Protein 5A21 (pdb70)

Foldseek 3Di:
DDVVVQVVQQVPDDLCPLVQVVVVAVWNWCVVVVADFDADPVGPTDRDPPDDGDTHADPPQVVLLVVLLVLLLFPWLAAAFLDPVLRVCCRVVVPPPVSSVLSCVLQLCQAPPQPWWAWAQDPVLPTDTDGDRDLPGHAAAPDPPGVFRQKHKHWDWDQDPVGDTAIWMWICGQQATAGFGPRVVPDTRPDDPPCPPVHGSHPPPPHRDGPPPRGMDGDDQDPVNDGLSNVLVLLRRLQGRLVRCLVCVLCDDVPDDWDWPDDQDPDVVVVVVVCVVVDDDDGDDDDPQHTSPPPCCNVVVVVVSVVVSVVSNCSSNDPPDPPPPPPVVDDPCNVCSVCPSSNVSVVVSVVVCVVCSVVVLVVSQVVSVVVPVPDDRCRAPVHDDGDSPPPDDPVVQVVCQVVVVVVHQDDPQPVCVVSVVDNDCVVSVVSVVCVVVDD/DDPVVQVVQQVPDDLCPLVQVVVVAVWNWCVVVVADFDADPVGPTDRDPLDDGDTHADPPQVVLLVVLLVLLLFDWLAFAFLDPVLRVCCRVVVPPPVSSVLSCVLQLCLAPPQPWWAWAQDPVLPTDTDGDRDLPGHAAAPDPPGVFRQKHKHWDWDQDPVGDTAIWMWICGQQATAGFGPRVVPDTRPDDPPCPPVHGSHPPPPHRDGPPPRGMDGDDQDPVNDGLSRLLVQLRRLLGRLVRCLVCVLCDDVPDDWDWPDDQDPDVVVVVVVCVVVDDDDGDDDDDPDTSPPPCCSVVVNVVSVVVNLVSSCSSVPDDDDPPPPPVVDDPCNVCSVCPSSNVSVVVSVVVCVVCSVVVLVVSQVVSVVVPVPDDRCRAPVHDDGDSPPPDDPVVQVVCQVVVVVVHQDDPQPVCVVSVVDNDCVVSVVSVVCVVVDD/DDPVLLCVQPCSVPVPVLQVPLCVVVQPPDVPVDPHCADPVRHHHADPVSCVLSVLCSVLVSQLVDDVRDADPVDGRCPSCVPNVVVCSALPPVGPPPD/DDPVLLCVQPCSVPVPVLQVPLCVVVQPPDVPVDPHCADPVRHHHADPVSCVLSVLCSVLVSQLVDDVRDADPVDGRCPSCVPNVVVCSALPPVGPPPD/DCPFDDQVDFFKDWDDWAPPDPDIDTDIDRQTRGAWAWDACCDVVVPPVVPDDDFPVTFTFGAQDPGQAAPHWHAGSRRTDHHAQPWDQPDDPHRTTTHDDHPDDPDDD/DCPADDPDFWWWFWDDWDPPDPDIDTHIDIFDDGDWAAAACVPVVVCVVVPYDGPLPRWTFGAVPQGCAASIWTQDVHDTGHAAARFAQPDHPHRGGTGHDHPDDPDDD/DPPVCVVVVVVVVVVVCVVDVCVVVQDPVWPAPPCVPPDPPGWHWADPVDDQDDPPDDSDQKAKTKTWGTNCRVPVVCCVVCVCVCVVVVDDDDAAPNADFDDPPDDDDWDFDDPPPRPGITMDMGMGHHGHD/DFDFLFDDACPAFVNVDHDATWHWPADFDPLPPVNDAPDDDPPDDDPLAADHPFGFTWTFGFPDHPCPVVLVVVQVVQDFAAAAAADPDPQQLLRHDTAQAAFGSHDWPDWDDDPDGTTGTGTGTDDDDDSYYDVPHPRSNGRNPGRHDNPCSVSSPPPPD

InterPro domains:
  IPR006428 Portal protein, SPP1-type [TIGR01538] (28-465)
  IPR021145 Portal protein SPP1 Gp6-like [PF05133] (46-468)

Structure (mmCIF, N/CA/C/O backbone):
data_5A21
#
_entry.id   5A21
#
_cell.length_a   1.000
_cell.length_b   1.000
_cell.length_c   1.000
_cell.angle_alpha   90.00
_cell.angle_beta   90.00
_cell.angle_gamma   90.00
#
_symmetry.space_group_name_H-M   'P 1'
#
loop_
_entity.id
_entity.type
_entity.pdbx_description
1 polymer 'PORTAL PROTEIN'
2 polymer '15 PROTEIN'
3 polymer 'HEAD COMPLETION PROTEIN GP16'
4 polymer 'TAIL-TO-HEAD JOINING PROTEIN GP17'
5 polymer 'MAJOR TAIL PROTEIN 17.1'
#
loop_
_atom_site.group_PDB
_atom_site.id
_atom_site.type_symbol
_atom_site.label_atom_id
_atom_site.label_alt_id
_atom_site.label_comp_id
_atom_site.label_asym_id
_atom_site.label_entity_id
_atom_site.label_seq_id
_atom_site.pdbx_PDB_ins_code
_atom_site.Cartn_x
_atom_site.Cartn_y
_atom_site.Cartn_z
_atom_site.occupancy
_atom_site.B_iso_or_equiv
_atom_site.auth_seq_id
_atom_site.auth_comp_id
_atom_site.auth_asym_id
_atom_site.auth_atom_id
_atom_site.pdbx_PDB_model_num
ATOM 1 N N . PRO A 1 29 ? 67.314 29.993 67.941 1.00 73.70 29 PRO A N 1
ATOM 2 C CA . PRO A 1 29 ? 67.050 29.443 66.586 1.00 73.70 29 PRO A CA 1
ATOM 3 C C . PRO A 1 29 ? 67.084 30.605 65.653 1.00 73.60 29 PRO A C 1
ATOM 4 O O . PRO A 1 29 ? 66.627 31.683 66.029 1.00 73.60 29 PRO A O 1
ATOM 8 N N . ASP A 1 30 ? 67.621 30.411 64.435 1.00 73.40 30 ASP A N 1
ATOM 9 C CA . ASP A 1 30 ? 67.687 31.500 63.510 1.00 72.90 30 ASP A CA 1
ATOM 10 C C . ASP A 1 30 ? 66.301 31.748 63.025 1.00 72.10 30 ASP A C 1
ATOM 11 O O . ASP A 1 30 ? 65.451 30.859 63.057 1.00 72.00 30 ASP A O 1
ATOM 16 N N . THR A 1 31 ? 66.037 32.987 62.574 1.00 71.00 31 THR A N 1
ATOM 17 C CA . THR A 1 31 ? 64.715 33.350 62.166 1.00 70.00 31 THR A CA 1
ATOM 18 C C . THR A 1 31 ? 64.350 32.480 61.014 1.00 69.10 31 THR A C 1
ATOM 19 O O . THR A 1 31 ? 63.233 31.971 60.938 1.00 69.00 31 THR A O 1
ATOM 23 N N . THR A 1 32 ? 65.297 32.286 60.080 1.00 67.60 32 THR A N 1
ATOM 24 C CA . THR A 1 32 ? 65.008 31.551 58.886 1.00 66.00 32 THR A CA 1
ATOM 25 C C . THR A 1 32 ? 64.613 30.169 59.283 1.00 64.60 32 THR A C 1
ATOM 26 O O . THR A 1 32 ? 63.617 29.633 58.801 1.00 64.30 32 THR A O 1
ATOM 30 N N . MET A 1 33 ? 65.387 29.557 60.196 1.00 63.20 33 MET A N 1
ATOM 31 C CA . MET A 1 33 ? 65.109 28.207 60.576 1.00 61.80 33 MET A CA 1
ATOM 32 C C . MET A 1 33 ? 63.752 28.205 61.187 1.00 60.30 33 MET A C 1
ATOM 33 O O . MET A 1 33 ? 62.943 27.312 60.939 1.00 60.80 33 MET A O 1
ATOM 38 N N . ILE A 1 34 ? 63.470 29.230 62.008 1.00 58.20 34 ILE A N 1
ATOM 39 C CA . ILE A 1 34 ? 62.225 29.287 62.707 1.00 55.80 34 ILE A CA 1
ATOM 40 C C . ILE A 1 34 ? 61.132 29.368 61.685 1.00 54.60 34 ILE A C 1
ATOM 41 O O . ILE A 1 34 ? 60.138 28.649 61.772 1.00 54.40 34 ILE A O 1
ATOM 46 N N . GLN A 1 35 ? 61.292 30.233 60.669 1.00 53.70 35 GLN A N 1
ATOM 47 C CA . GLN A 1 35 ? 60.239 30.445 59.718 1.00 53.10 35 GLN A CA 1
ATOM 48 C C . GLN A 1 35 ? 59.990 29.167 58.984 1.00 53.00 35 GLN A C 1
ATOM 49 O O . GLN A 1 35 ? 58.845 28.808 58.715 1.00 53.20 35 GLN A O 1
ATOM 55 N N . LYS A 1 36 ? 61.070 28.447 58.632 1.00 53.00 36 LYS A N 1
ATOM 56 C CA . LYS A 1 36 ? 60.963 27.344 57.723 1.00 53.00 36 LYS A CA 1
ATOM 57 C C . LYS A 1 36 ? 60.052 26.322 58.316 1.00 52.70 36 LYS A C 1
ATOM 58 O O . LYS A 1 36 ? 59.267 25.694 57.607 1.00 52.50 36 LYS A O 1
ATOM 64 N N . LEU A 1 37 ? 60.139 26.121 59.641 1.00 52.30 37 LEU A N 1
ATOM 65 C CA . LEU A 1 37 ? 59.500 24.996 60.253 1.00 51.70 37 LEU A CA 1
ATOM 66 C C . LEU A 1 37 ? 58.026 25.078 60.005 1.00 52.20 37 LEU A C 1
ATOM 67 O O . LEU A 1 37 ? 57.387 24.069 59.708 1.00 53.30 37 LEU A O 1
ATOM 72 N N . ILE A 1 38 ? 57.443 26.285 60.121 1.00 51.60 38 ILE A N 1
ATOM 73 C CA . ILE A 1 38 ? 56.016 26.424 60.077 1.00 50.90 38 ILE A CA 1
ATOM 74 C C . ILE A 1 38 ? 55.516 25.962 58.747 1.00 51.30 38 ILE A C 1
ATOM 75 O O . ILE A 1 38 ? 54.513 25.254 58.663 1.00 50.60 38 ILE A O 1
ATOM 80 N N . ASP A 1 39 ? 56.200 26.371 57.666 1.00 52.30 39 ASP A N 1
ATOM 81 C CA . ASP A 1 39 ? 55.643 26.248 56.352 1.00 53.30 39 ASP A CA 1
ATOM 82 C C . ASP A 1 39 ? 55.378 24.803 56.097 1.00 53.90 39 ASP A C 1
ATOM 83 O O . ASP A 1 39 ? 54.379 24.446 55.473 1.00 54.50 39 ASP A O 1
ATOM 88 N N . GLU A 1 40 ? 56.281 23.929 56.569 1.00 54.50 40 GLU A N 1
ATOM 89 C CA . GLU A 1 40 ? 56.180 22.540 56.240 1.00 55.30 40 GLU A CA 1
ATOM 90 C C . GLU A 1 40 ? 54.886 22.014 56.767 1.00 55.50 40 GLU A C 1
ATOM 91 O O . GLU A 1 40 ? 54.176 21.290 56.070 1.00 55.90 40 GLU A O 1
ATOM 97 N N . HIS A 1 41 ? 54.535 22.366 58.018 1.00 55.00 41 HIS A N 1
ATOM 98 C CA . HIS A 1 41 ? 53.380 21.768 58.617 1.00 54.40 41 HIS A CA 1
ATOM 99 C C . HIS A 1 41 ? 52.177 22.277 57.903 1.00 53.60 41 HIS A C 1
ATOM 100 O O . HIS A 1 41 ? 52.196 23.362 57.325 1.00 53.60 41 HIS A O 1
ATOM 107 N N . ASN A 1 42 ? 51.098 21.472 57.903 1.00 52.90 42 ASN A N 1
ATOM 108 C CA . ASN A 1 42 ? 49.945 21.829 57.137 1.00 52.40 42 ASN A CA 1
ATOM 109 C C . ASN A 1 42 ? 49.003 22.561 58.031 1.00 51.60 42 ASN A C 1
ATOM 110 O O . ASN A 1 42 ? 48.564 22.078 59.074 1.00 51.20 42 ASN A O 1
ATOM 115 N N . PRO A 1 43 ? 48.713 23.749 57.597 1.00 51.30 43 PRO A N 1
ATOM 116 C CA . PRO A 1 43 ? 47.889 24.678 58.312 1.00 51.30 43 PRO A CA 1
ATOM 117 C C . PRO A 1 43 ? 46.507 24.135 58.417 1.00 51.80 43 PRO A C 1
ATOM 118 O O . PRO A 1 43 ? 45.733 24.618 59.243 1.00 51.40 43 PRO A O 1
ATOM 122 N N . GLU A 1 44 ? 46.159 23.180 57.539 1.00 52.70 44 GLU A N 1
ATOM 123 C CA . GLU A 1 44 ? 44.780 22.957 57.233 1.00 53.40 44 GLU A CA 1
ATOM 124 C C . GLU A 1 44 ? 44.011 22.560 58.457 1.00 54.10 44 GLU A C 1
ATOM 125 O O . GLU A 1 44 ? 42.984 23.178 58.729 1.00 54.70 44 GLU A O 1
ATOM 131 N N . PRO A 1 45 ? 44.425 21.577 59.218 1.00 55.20 45 PRO A N 1
ATOM 132 C CA . PRO A 1 45 ? 43.497 20.952 60.117 1.00 55.50 45 PRO A CA 1
ATOM 133 C C . PRO A 1 45 ? 42.910 21.873 61.137 1.00 55.30 45 PRO A C 1
ATOM 134 O O . PRO A 1 45 ? 41.720 21.753 61.425 1.00 56.00 45 PRO A O 1
ATOM 138 N N . LEU A 1 46 ? 43.708 22.786 61.716 1.00 54.90 46 LEU A N 1
ATOM 139 C CA . LEU A 1 46 ? 43.140 23.705 62.656 1.00 55.00 46 LEU A CA 1
ATOM 140 C C . LEU A 1 46 ? 42.264 24.664 61.918 1.00 54.90 46 LEU A C 1
ATOM 141 O O . LEU A 1 46 ? 41.184 25.023 62.383 1.00 55.60 46 LEU A O 1
ATOM 146 N N . LEU A 1 47 ? 42.722 25.106 60.733 1.00 54.30 47 LEU A N 1
ATOM 147 C CA . LEU A 1 47 ? 42.012 26.109 59.996 1.00 53.20 47 LEU A CA 1
ATOM 148 C C . LEU A 1 47 ? 40.677 25.552 59.629 1.00 53.20 47 LEU A C 1
ATOM 149 O O . LEU A 1 47 ? 39.660 26.238 59.712 1.00 53.70 47 LEU A O 1
ATOM 154 N N . LYS A 1 48 ? 40.654 24.276 59.206 1.00 53.00 48 LYS A N 1
ATOM 155 C CA . LYS A 1 48 ? 39.459 23.709 58.662 1.00 53.40 48 LYS A CA 1
ATOM 156 C C . LYS A 1 48 ? 38.414 23.761 59.721 1.00 52.60 48 LYS A C 1
ATOM 157 O O . LYS A 1 48 ? 37.264 24.102 59.452 1.00 53.10 48 LYS A O 1
ATOM 163 N N . GLY A 1 49 ? 38.789 23.426 60.968 1.00 51.20 49 GLY A N 1
ATOM 164 C CA . GLY A 1 49 ? 37.809 23.394 62.010 1.00 49.70 49 GLY A CA 1
ATOM 165 C C . GLY A 1 49 ? 37.259 24.773 62.164 1.00 49.20 49 GLY A C 1
ATOM 166 O O . GLY A 1 49 ? 36.053 24.956 62.317 1.00 49.20 49 GLY A O 1
ATOM 167 N N . VAL A 1 50 ? 38.144 25.787 62.138 1.00 49.20 50 VAL A N 1
ATOM 168 C CA . VAL A 1 50 ? 37.701 27.127 62.376 1.00 49.10 50 VAL A CA 1
ATOM 169 C C . VAL A 1 50 ? 36.730 27.486 61.301 1.00 48.80 50 VAL A C 1
ATOM 170 O O . VAL A 1 50 ? 35.647 28.001 61.573 1.00 48.80 50 VAL A O 1
ATOM 174 N N . ARG A 1 51 ? 37.099 27.206 60.039 1.00 48.00 51 ARG A N 1
ATOM 175 C CA . ARG A 1 51 ? 36.263 27.580 58.939 1.00 46.70 51 ARG A CA 1
ATOM 176 C C . ARG A 1 51 ? 34.979 26.837 59.083 1.00 46.60 51 ARG A C 1
ATOM 177 O O . ARG A 1 51 ? 33.899 27.395 58.894 1.00 46.80 51 ARG A O 1
ATOM 185 N N . TYR A 1 52 ? 35.077 25.544 59.441 1.00 46.30 52 TYR A N 1
ATOM 186 C CA . TYR A 1 52 ? 33.929 24.693 59.524 1.00 46.00 52 TYR A CA 1
ATOM 187 C C . TYR A 1 52 ? 33.028 25.256 60.569 1.00 46.60 52 TYR A C 1
ATOM 188 O O . TYR A 1 52 ? 31.814 25.322 60.385 1.00 47.70 52 TYR A O 1
ATOM 197 N N . TYR A 1 53 ? 33.606 25.683 61.704 1.00 46.20 53 TYR A N 1
ATOM 198 C CA . TYR A 1 53 ? 32.779 26.150 62.773 1.00 46.40 53 TYR A CA 1
ATOM 199 C C . TYR A 1 53 ? 32.012 27.320 62.259 1.00 47.60 53 TYR A C 1
ATOM 200 O O . TYR A 1 53 ? 30.799 27.405 62.444 1.00 47.70 53 TYR A O 1
ATOM 209 N N . MET A 1 54 ? 32.701 28.256 61.582 1.00 49.00 54 MET A N 1
ATOM 210 C CA . MET A 1 54 ? 32.006 29.421 61.130 1.00 50.20 54 MET A CA 1
ATOM 211 C C . MET A 1 54 ? 30.950 28.959 60.184 1.00 50.10 54 MET A C 1
ATOM 212 O O . MET A 1 54 ? 29.791 29.358 60.288 1.00 49.80 54 MET A O 1
ATOM 217 N N . CYS A 1 55 ? 31.325 28.071 59.245 1.00 50.40 55 CYS A N 1
ATOM 218 C CA . CYS A 1 55 ? 30.342 27.519 58.365 1.00 51.70 55 CYS A CA 1
ATOM 219 C C . CYS A 1 55 ? 30.854 26.198 57.902 1.00 52.00 55 CYS A C 1
ATOM 220 O O . CYS A 1 55 ? 32.056 25.937 57.932 1.00 52.20 55 CYS A O 1
ATOM 223 N N . GLU A 1 56 ? 29.941 25.324 57.446 1.00 51.80 56 GLU A N 1
ATOM 224 C CA . GLU A 1 56 ? 30.369 24.105 56.835 1.00 51.40 56 GLU A CA 1
ATOM 225 C C . GLU A 1 56 ? 30.887 24.486 55.492 1.00 50.70 56 GLU A C 1
ATOM 226 O O . GLU A 1 56 ? 30.560 25.554 54.977 1.00 49.40 56 GLU A O 1
ATOM 232 N N . ASN A 1 57 ? 31.744 23.645 54.890 1.00 51.10 57 ASN A N 1
ATOM 233 C CA . ASN A 1 57 ? 32.227 24.041 53.605 1.00 52.10 57 ASN A CA 1
ATOM 234 C C . ASN A 1 57 ? 31.275 23.512 52.588 1.00 52.40 57 ASN A C 1
ATOM 235 O O . ASN A 1 57 ? 31.243 22.316 52.303 1.00 53.10 57 ASN A O 1
ATOM 240 N N . ASP A 1 58 ? 30.471 24.421 52.008 1.00 52.20 58 ASP A N 1
ATOM 241 C CA . ASP A 1 58 ? 29.650 24.090 50.885 1.00 52.40 58 ASP A CA 1
ATOM 242 C C . ASP A 1 58 ? 30.589 23.824 49.760 1.00 52.90 58 ASP A C 1
ATOM 243 O O . ASP A 1 58 ? 30.313 23.010 48.881 1.00 53.10 58 ASP A O 1
ATOM 248 N N . ILE A 1 59 ? 31.741 24.520 49.790 1.00 53.20 59 ILE A N 1
ATOM 249 C CA . ILE A 1 59 ? 32.709 24.571 48.733 1.00 53.10 59 ILE A CA 1
ATOM 250 C C . ILE A 1 59 ? 33.169 23.180 48.459 1.00 53.50 59 ILE A C 1
ATOM 251 O O . ILE A 1 59 ? 33.494 22.838 47.323 1.00 53.90 59 ILE A O 1
ATOM 256 N N . GLU A 1 60 ? 33.236 22.343 49.508 1.00 53.40 60 GLU A N 1
ATOM 257 C CA . GLU A 1 60 ? 33.763 21.022 49.355 1.00 53.90 60 GLU A CA 1
ATOM 258 C C . GLU A 1 60 ? 32.959 20.333 48.298 1.00 53.50 60 GLU A C 1
ATOM 259 O O . GLU A 1 60 ? 33.505 19.575 47.497 1.00 53.30 60 GLU A O 1
ATOM 265 N N . LYS A 1 61 ? 31.637 20.583 48.254 1.00 53.40 61 LYS A N 1
ATOM 266 C CA . LYS A 1 61 ? 30.843 19.919 47.262 1.00 53.90 61 LYS A CA 1
ATOM 267 C C . LYS A 1 61 ? 31.381 20.296 45.913 1.00 53.60 61 LYS A C 1
ATOM 268 O O . LYS A 1 61 ? 31.646 19.420 45.092 1.00 53.80 61 LYS A O 1
ATOM 274 N N . LYS A 1 62 ? 31.648 21.598 45.665 1.00 53.10 62 LYS A N 1
ATOM 275 C CA . LYS A 1 62 ? 30.910 22.689 46.229 1.00 52.60 62 LYS A CA 1
ATOM 276 C C . LYS A 1 62 ? 29.545 22.674 45.630 1.00 53.10 62 LYS A C 1
ATOM 277 O O . LYS A 1 62 ? 28.543 22.803 46.331 1.00 53.10 62 LYS A O 1
ATOM 283 N N . ARG A 1 63 ? 29.482 22.517 44.296 1.00 140.10 63 ARG A N 1
ATOM 284 C CA . ARG A 1 63 ? 28.232 22.667 43.617 1.00 140.10 63 ARG A CA 1
ATOM 285 C C . ARG A 1 63 ? 28.228 21.707 42.478 1.00 140.10 63 ARG A C 1
ATOM 286 O O . ARG A 1 63 ? 29.220 21.030 42.214 1.00 140.10 63 ARG A O 1
ATOM 294 N N . ARG A 1 64 ? 27.084 21.622 41.776 1.00 140.10 64 ARG A N 1
ATOM 295 C CA . ARG A 1 64 ? 27.005 20.781 40.622 1.00 140.10 64 ARG A CA 1
ATOM 296 C C . ARG A 1 64 ? 27.873 21.404 39.583 1.00 140.10 64 ARG A C 1
ATOM 297 O O . ARG A 1 64 ? 28.041 22.622 39.548 1.00 140.10 64 ARG A O 1
ATOM 305 N N . THR A 1 65 ? 28.480 20.568 38.721 1.00 140.10 65 THR A N 1
ATOM 306 C CA . THR A 1 65 ? 29.412 21.093 37.771 1.00 140.10 65 THR A CA 1
ATOM 307 C C . THR A 1 65 ? 29.022 20.596 36.422 1.00 140.10 65 THR A C 1
ATOM 308 O O . THR A 1 65 ? 28.117 19.776 36.278 1.00 140.10 65 THR A O 1
ATOM 312 N N . TYR A 1 66 ? 29.709 21.115 35.388 1.00 140.10 66 TYR A N 1
ATOM 313 C CA . TYR A 1 66 ? 29.460 20.707 34.040 1.00 140.10 66 TYR A CA 1
ATOM 314 C C . TYR A 1 66 ? 30.772 20.264 33.490 1.00 140.10 66 TYR A C 1
ATOM 315 O O . TYR A 1 66 ? 31.825 20.584 34.040 1.00 140.10 66 TYR A O 1
ATOM 324 N N . TYR A 1 67 ? 30.744 19.482 32.396 1.00 140.10 67 TYR A N 1
ATOM 325 C CA . TYR A 1 67 ? 31.977 18.966 31.888 1.00 140.10 67 TYR A CA 1
ATOM 326 C C . TYR A 1 67 ? 32.269 19.686 30.617 1.00 140.10 67 TYR A C 1
ATOM 327 O O . TYR A 1 67 ? 31.434 19.760 29.717 1.00 140.10 67 TYR A O 1
ATOM 336 N N . ASP A 1 68 ? 33.483 20.259 30.534 1.00 140.10 68 ASP A N 1
ATOM 337 C CA . ASP A 1 68 ? 33.888 20.994 29.376 1.00 140.10 68 ASP A CA 1
ATOM 338 C C . ASP A 1 68 ? 34.402 20.003 28.387 1.00 140.10 68 ASP A C 1
ATOM 339 O O . ASP A 1 68 ? 34.400 18.799 28.638 1.00 140.10 68 ASP A O 1
ATOM 344 N N . ALA A 1 69 ? 34.852 20.496 27.219 1.00 140.10 69 ALA A N 1
ATOM 345 C CA . ALA A 1 69 ? 35.423 19.627 26.237 1.00 140.10 69 ALA A CA 1
ATOM 346 C C . ALA A 1 69 ? 36.612 19.003 26.882 1.00 140.10 69 ALA A C 1
ATOM 347 O O . ALA A 1 69 ? 36.860 17.807 26.737 1.00 140.10 69 ALA A O 1
ATOM 349 N N . ALA A 1 70 ? 37.366 19.812 27.647 1.00 140.10 70 ALA A N 1
ATOM 350 C CA . ALA A 1 70 ? 38.478 19.287 28.376 1.00 140.10 70 ALA A CA 1
ATOM 351 C C . ALA A 1 70 ? 37.914 18.271 29.308 1.00 140.10 70 ALA A C 1
ATOM 352 O O . ALA A 1 70 ? 38.480 17.194 29.491 1.00 140.10 70 ALA A O 1
ATOM 354 N N . GLY A 1 71 ? 36.750 18.586 29.903 1.00 140.10 71 GLY A N 1
ATOM 355 C CA . GLY A 1 71 ? 36.102 17.640 30.757 1.00 140.10 71 GLY A CA 1
ATOM 356 C C . GLY A 1 71 ? 36.567 17.891 32.150 1.00 140.10 71 GLY A C 1
ATOM 357 O O . GLY A 1 71 ? 36.173 17.188 33.080 1.00 140.10 71 GLY A O 1
ATOM 358 N N . GLN A 1 72 ? 37.416 18.917 32.336 1.00 140.10 72 GLN A N 1
ATOM 359 C CA . GLN A 1 72 ? 37.801 19.252 33.671 1.00 140.10 72 GLN A CA 1
ATOM 360 C C . GLN A 1 72 ? 36.590 19.826 34.322 1.00 140.10 72 GLN A C 1
ATOM 361 O O . GLN A 1 72 ? 35.809 20.533 33.688 1.00 140.10 72 GLN A O 1
ATOM 367 N N . GLN A 1 73 ? 36.386 19.504 35.612 1.00 140.10 73 GLN A N 1
ATOM 368 C CA . GLN A 1 73 ? 35.192 19.946 36.263 1.00 140.10 73 GLN A CA 1
ATOM 369 C C . GLN A 1 73 ? 35.346 21.401 36.547 1.00 140.10 73 GLN A C 1
ATOM 370 O O . GLN A 1 73 ? 36.379 21.843 37.046 1.00 140.10 73 GLN A O 1
ATOM 376 N N . LEU A 1 74 ? 34.304 22.189 36.223 1.00 140.10 74 LEU A N 1
ATOM 377 C CA . LEU A 1 74 ? 34.322 23.579 36.563 1.00 140.10 74 LEU A CA 1
ATOM 378 C C . LEU A 1 74 ? 33.082 23.835 37.352 1.00 140.10 74 LEU A C 1
ATOM 379 O O . LEU A 1 74 ? 32.020 23.297 37.046 1.00 140.10 74 LEU A O 1
ATOM 384 N N . VAL A 1 75 ? 33.189 24.662 38.407 1.00 140.10 75 VAL A N 1
ATOM 385 C CA . VAL A 1 75 ? 32.018 24.976 39.168 1.00 140.10 75 VAL A CA 1
ATOM 386 C C . VAL A 1 75 ? 31.248 25.977 38.377 1.00 140.10 75 VAL A C 1
ATOM 387 O O . VAL A 1 75 ? 31.823 26.901 37.805 1.00 140.10 75 VAL A O 1
ATOM 391 N N . ASP A 1 76 ? 29.914 25.813 38.310 1.00 140.10 76 ASP A N 1
ATOM 392 C CA . ASP A 1 76 ? 29.151 26.786 37.592 1.00 140.10 76 ASP A CA 1
ATOM 393 C C . ASP A 1 76 ? 29.005 27.985 38.466 1.00 140.10 76 ASP A C 1
ATOM 394 O O . ASP A 1 76 ? 29.029 27.887 39.692 1.00 140.10 76 ASP A O 1
ATOM 399 N N . ASP A 1 77 ? 28.865 29.165 37.837 1.00 140.10 77 ASP A N 1
ATOM 400 C CA . ASP A 1 77 ? 28.653 30.377 38.568 1.00 140.10 77 ASP A CA 1
ATOM 401 C C . ASP A 1 77 ? 27.312 30.281 39.216 1.00 140.10 77 ASP A C 1
ATOM 402 O O . ASP A 1 77 ? 27.117 30.734 40.342 1.00 140.10 77 ASP A O 1
ATOM 407 N N . THR A 1 78 ? 26.344 29.691 38.493 1.00 140.10 78 THR A N 1
ATOM 408 C CA . THR A 1 78 ? 24.968 29.790 38.872 1.00 140.10 78 THR A CA 1
ATOM 409 C C . THR A 1 78 ? 24.797 29.195 40.230 1.00 140.10 78 THR A C 1
ATOM 410 O O . THR A 1 78 ? 24.141 29.781 41.089 1.00 140.10 78 THR A O 1
ATOM 414 N N . LYS A 1 79 ? 25.386 28.009 40.469 1.00 140.10 79 LYS A N 1
ATOM 415 C CA . LYS A 1 79 ? 25.111 27.356 41.713 1.00 140.10 79 LYS A CA 1
ATOM 416 C C . LYS A 1 79 ? 25.628 28.227 42.805 1.00 140.10 79 LYS A C 1
ATOM 417 O O . LYS A 1 79 ? 26.716 28.793 42.708 1.00 140.10 79 LYS A O 1
ATOM 423 N N . THR A 1 80 ? 24.828 28.371 43.879 1.00 140.10 80 THR A N 1
ATOM 424 C CA . THR A 1 80 ? 25.231 29.180 44.988 1.00 140.10 80 THR A CA 1
ATOM 425 C C . THR A 1 80 ? 25.937 28.287 45.954 1.00 140.10 80 THR A C 1
ATOM 426 O O . THR A 1 80 ? 25.824 27.064 45.883 1.00 140.10 80 THR A O 1
ATOM 430 N N . ASN A 1 81 ? 26.700 28.890 46.884 1.00 140.10 81 ASN A N 1
ATOM 431 C CA . ASN A 1 81 ? 27.375 28.121 47.885 1.00 140.10 81 ASN A CA 1
ATOM 432 C C . ASN A 1 81 ? 26.618 28.332 49.155 1.00 140.10 81 ASN A C 1
ATOM 433 O O . ASN A 1 81 ? 26.510 29.458 49.638 1.00 140.10 81 ASN A O 1
ATOM 438 N N . ASN A 1 82 ? 26.057 27.252 49.731 1.00 140.10 82 ASN A N 1
ATOM 439 C CA . ASN A 1 82 ? 25.335 27.425 50.956 1.00 140.10 82 ASN A CA 1
ATOM 440 C C . ASN A 1 82 ? 25.855 26.437 51.942 1.00 140.10 82 ASN A C 1
ATOM 441 O O . ASN A 1 82 ? 26.140 25.290 51.601 1.00 140.10 82 ASN A O 1
ATOM 446 N N . ARG A 1 83 ? 25.992 26.872 53.209 1.00 140.10 83 ARG A N 1
ATOM 447 C CA . ARG A 1 83 ? 26.372 25.964 54.246 1.00 140.10 83 ARG A CA 1
ATOM 448 C C . ARG A 1 83 ? 25.737 26.439 55.510 1.00 140.10 83 ARG A C 1
ATOM 449 O O . ARG A 1 83 ? 25.518 27.635 55.698 1.00 140.10 83 ARG A O 1
ATOM 457 N N . THR A 1 84 ? 25.428 25.495 56.417 1.00 140.10 84 THR A N 1
ATOM 458 C CA . THR A 1 84 ? 24.996 25.848 57.736 1.00 140.10 84 THR A CA 1
ATOM 459 C C . THR A 1 84 ? 25.679 24.896 58.661 1.00 140.10 84 THR A C 1
ATOM 460 O O . THR A 1 84 ? 26.126 23.831 58.237 1.00 140.10 84 THR A O 1
ATOM 464 N N . SER A 1 85 ? 25.792 25.251 59.956 1.00 140.10 85 SER A N 1
ATOM 465 C CA . SER A 1 85 ? 26.328 24.301 60.884 1.00 140.10 85 SER A CA 1
ATOM 466 C C . SER A 1 85 ? 25.875 24.675 62.258 1.00 140.10 85 SER A C 1
ATOM 467 O O . SER A 1 85 ? 25.439 25.799 62.502 1.00 140.10 85 SER A O 1
ATOM 470 N N . HIS A 1 86 ? 25.979 23.715 63.198 1.00 140.10 86 HIS A N 1
ATOM 471 C CA . HIS A 1 86 ? 25.813 24.000 64.595 1.00 140.10 86 HIS A CA 1
ATOM 472 C C . HIS A 1 86 ? 27.135 23.677 65.209 1.00 140.10 86 HIS A C 1
ATOM 473 O O . HIS A 1 86 ? 27.826 22.783 64.723 1.00 140.10 86 HIS A O 1
ATOM 480 N N . ALA A 1 87 ? 27.577 24.405 66.259 1.00 48.70 87 ALA A N 1
ATOM 481 C CA . ALA A 1 87 ? 26.850 25.325 67.089 1.00 47.60 87 ALA A CA 1
ATOM 482 C C . ALA A 1 87 ? 25.922 24.556 67.970 1.00 47.50 87 ALA A C 1
ATOM 483 O O . ALA A 1 87 ? 25.225 25.134 68.802 1.00 47.70 87 ALA A O 1
ATOM 485 N N . TRP A 1 88 ? 25.935 23.216 67.853 1.00 46.70 88 TRP A N 1
ATOM 486 C CA . TRP A 1 88 ? 25.360 22.381 68.867 1.00 46.20 88 TRP A CA 1
ATOM 487 C C . TRP A 1 88 ? 26.245 22.463 70.066 1.00 48.00 88 TRP A C 1
ATOM 488 O O . TRP A 1 88 ? 25.786 22.431 71.207 1.00 48.30 88 TRP A O 1
ATOM 499 N N . HIS A 1 89 ? 27.564 22.539 69.809 1.00 49.10 89 HIS A N 1
ATOM 500 C CA . HIS A 1 89 ? 28.584 22.163 70.743 1.00 49.40 89 HIS A CA 1
ATOM 501 C C . HIS A 1 89 ? 28.415 22.960 71.991 1.00 49.70 89 HIS A C 1
ATOM 502 O O . HIS A 1 89 ? 28.490 22.418 73.092 1.00 49.90 89 HIS A O 1
ATOM 509 N N . LYS A 1 90 ? 28.184 24.276 71.851 1.00 50.20 90 LYS A N 1
ATOM 510 C CA . LYS A 1 90 ? 28.351 25.165 72.962 1.00 50.40 90 LYS A CA 1
ATOM 511 C C . LYS A 1 90 ? 27.438 24.756 74.073 1.00 50.90 90 LYS A C 1
ATOM 512 O O . LYS A 1 90 ? 27.845 24.729 75.233 1.00 50.90 90 LYS A O 1
ATOM 518 N N . LEU A 1 91 ? 26.171 24.431 73.756 1.00 51.30 91 LEU A N 1
ATOM 519 C CA . LEU A 1 91 ? 25.218 24.249 74.811 1.00 52.10 91 LEU A CA 1
ATOM 520 C C . LEU A 1 91 ? 25.668 23.116 75.673 1.00 51.70 91 LEU A C 1
ATOM 521 O O . LEU A 1 91 ? 25.693 23.227 76.898 1.00 52.30 91 LEU A O 1
ATOM 526 N N . PHE A 1 92 ? 26.038 21.986 75.047 1.00 50.50 92 PHE A N 1
ATOM 527 C CA . PHE A 1 92 ? 26.346 20.807 75.800 1.00 49.20 92 PHE A CA 1
ATOM 528 C C . PHE A 1 92 ? 27.568 21.061 76.620 1.00 49.30 92 PHE A C 1
ATOM 529 O O . PHE A 1 92 ? 27.630 20.685 77.790 1.00 49.80 92 PHE A O 1
ATOM 537 N N . VAL A 1 93 ? 28.585 21.701 76.017 1.00 49.10 93 VAL A N 1
ATOM 538 C CA . VAL A 1 93 ? 29.868 21.781 76.650 1.00 48.80 93 VAL A CA 1
ATOM 539 C C . VAL A 1 93 ? 29.715 22.491 77.950 1.00 48.70 93 VAL A C 1
ATOM 540 O O . VAL A 1 93 ? 30.244 22.055 78.972 1.00 48.30 93 VAL A O 1
ATOM 544 N N . ASP A 1 94 ? 28.981 23.617 77.942 1.00 48.80 94 ASP A N 1
ATOM 545 C CA . ASP A 1 94 ? 28.943 24.457 79.099 1.00 49.30 94 ASP A CA 1
ATOM 546 C C . ASP A 1 94 ? 28.384 23.645 80.217 1.00 49.80 94 ASP A C 1
ATOM 547 O O . ASP A 1 94 ? 28.871 23.700 81.345 1.00 49.80 94 ASP A O 1
ATOM 552 N N . GLN A 1 95 ? 27.344 22.849 79.919 1.00 49.60 95 GLN A N 1
ATOM 553 C CA . GLN A 1 95 ? 26.732 22.054 80.938 1.00 49.50 95 GLN A CA 1
ATOM 554 C C . GLN A 1 95 ? 27.758 21.089 81.433 1.00 49.20 95 GLN A C 1
ATOM 555 O O . GLN A 1 95 ? 27.862 20.835 82.632 1.00 49.00 95 GLN A O 1
ATOM 561 N N . LYS A 1 96 ? 28.553 20.523 80.509 1.00 49.10 96 LYS A N 1
ATOM 562 C CA . LYS A 1 96 ? 29.480 19.503 80.894 1.00 49.20 96 LYS A CA 1
ATOM 563 C C . LYS A 1 96 ? 30.416 20.089 81.894 1.00 49.00 96 LYS A C 1
ATOM 564 O O . LYS A 1 96 ? 30.683 19.492 82.935 1.00 49.30 96 LYS A O 1
ATOM 570 N N . THR A 1 97 ? 30.941 21.290 81.597 1.00 48.60 97 THR A N 1
ATOM 571 C CA . THR A 1 97 ? 31.988 21.832 82.406 1.00 48.50 97 THR A CA 1
ATOM 572 C C . THR A 1 97 ? 31.458 22.027 83.786 1.00 49.00 97 THR A C 1
ATOM 573 O O . THR A 1 97 ? 32.107 21.672 84.768 1.00 49.60 97 THR A O 1
ATOM 577 N N . GLN A 1 98 ? 30.248 22.605 83.892 1.00 48.90 98 GLN A N 1
ATOM 578 C CA . GLN A 1 98 ? 29.738 22.977 85.176 1.00 48.50 98 GLN A CA 1
ATOM 579 C C . GLN A 1 98 ? 29.572 21.737 85.989 1.00 47.70 98 GLN A C 1
ATOM 580 O O . GLN A 1 98 ? 29.951 21.695 87.159 1.00 48.60 98 GLN A O 1
ATOM 586 N N . TYR A 1 99 ? 29.000 20.683 85.381 1.00 46.70 99 TYR A N 1
ATOM 587 C CA . TYR A 1 99 ? 28.701 19.499 86.127 1.00 46.40 99 TYR A CA 1
ATOM 588 C C . TYR A 1 99 ? 29.991 18.915 86.594 1.00 47.10 99 TYR A C 1
ATOM 589 O O . TYR A 1 99 ? 30.125 18.508 87.747 1.00 47.20 99 TYR A O 1
ATOM 598 N N . LEU A 1 100 ? 30.982 18.861 85.688 1.00 46.90 100 LEU A N 1
ATOM 599 C CA . LEU A 1 100 ? 32.196 18.155 85.961 1.00 46.80 100 LEU A CA 1
ATOM 600 C C . LEU A 1 100 ? 32.863 18.802 87.128 1.00 47.70 100 LEU A C 1
ATOM 601 O O . LEU A 1 100 ? 33.370 18.122 88.018 1.00 49.00 100 LEU A O 1
ATOM 606 N N . VAL A 1 101 ? 32.892 20.147 87.141 1.00 47.90 101 VAL A N 1
ATOM 607 C CA . VAL A 1 101 ? 33.743 20.831 88.066 1.00 47.80 101 VAL A CA 1
ATOM 608 C C . VAL A 1 101 ? 33.337 20.459 89.456 1.00 49.50 101 VAL A C 1
ATOM 609 O O . VAL A 1 101 ? 34.179 20.087 90.272 1.00 50.30 101 VAL A O 1
ATOM 613 N N . GLY A 1 102 ? 32.029 20.528 89.764 1.00 50.60 102 GLY A N 1
ATOM 614 C CA . GLY A 1 102 ? 31.592 20.145 91.072 1.00 52.20 102 GLY A CA 1
ATOM 615 C C . GLY A 1 102 ? 32.206 21.115 92.023 1.00 53.50 102 GLY A C 1
ATOM 616 O O . GLY A 1 102 ? 32.759 22.135 91.615 1.00 54.80 102 GLY A O 1
ATOM 617 N N . GLU A 1 103 ? 32.144 20.804 93.331 1.00 53.20 103 GLU A N 1
ATOM 618 C CA . GLU A 1 103 ? 32.891 21.577 94.276 1.00 52.80 103 GLU A CA 1
ATOM 619 C C . GLU A 1 103 ? 33.716 20.614 95.060 1.00 51.70 103 GLU A C 1
ATOM 620 O O . GLU A 1 103 ? 33.230 19.575 95.504 1.00 51.30 103 GLU A O 1
ATOM 626 N N . PRO A 1 104 ? 34.965 20.935 95.234 1.00 50.90 104 PRO A N 1
ATOM 627 C CA . PRO A 1 104 ? 35.890 20.057 95.884 1.00 49.80 104 PRO A CA 1
ATOM 628 C C . PRO A 1 104 ? 35.455 19.911 97.302 1.00 49.00 104 PRO A C 1
ATOM 629 O O . PRO A 1 104 ? 34.972 20.887 97.874 1.00 49.30 104 PRO A O 1
ATOM 633 N N . VAL A 1 105 ? 35.608 18.712 97.893 1.00 47.90 105 VAL A N 1
ATOM 634 C CA . VAL A 1 105 ? 35.236 18.578 99.267 1.00 47.60 105 VAL A CA 1
ATOM 635 C C . VAL A 1 105 ? 36.129 19.475 100.059 1.00 47.70 105 VAL A C 1
ATOM 636 O O . VAL A 1 105 ? 35.662 20.294 100.849 1.00 0.00 105 VAL A O 1
ATOM 640 N N . THR A 1 106 ? 37.453 19.356 99.841 1.00 47.80 106 THR A N 1
ATOM 641 C CA . THR A 1 106 ? 38.382 20.221 100.502 1.00 0.00 106 THR A CA 1
ATOM 642 C C . THR A 1 106 ? 39.537 20.391 99.573 1.00 48.20 106 THR A C 1
ATOM 643 O O . THR A 1 106 ? 39.718 19.603 98.647 1.00 48.60 106 THR A O 1
ATOM 647 N N . PHE A 1 107 ? 40.357 21.435 99.797 1.00 48.00 107 PHE A N 1
ATOM 648 C CA . PHE A 1 107 ? 41.555 21.564 99.025 1.00 47.70 107 PHE A CA 1
ATOM 649 C C . PHE A 1 107 ? 42.682 21.679 99.997 1.00 47.70 107 PHE A C 1
ATOM 650 O O . PHE A 1 107 ? 42.521 22.235 101.082 1.00 0.00 107 PHE A O 1
ATOM 658 N N . THR A 1 108 ? 43.858 21.129 99.641 1.00 48.00 108 THR A N 1
ATOM 659 C CA . THR A 1 108 ? 44.965 21.191 100.546 1.00 0.00 108 THR A CA 1
ATOM 660 C C . THR A 1 108 ? 46.177 21.573 99.763 1.00 47.70 108 THR A C 1
ATOM 661 O O . THR A 1 108 ? 46.209 21.446 98.539 1.00 47.60 108 THR A O 1
ATOM 665 N N . SER A 1 109 ? 47.217 22.060 100.467 1.00 0.00 109 SER A N 1
ATOM 666 C CA . SER A 1 109 ? 48.459 22.344 99.815 1.00 46.50 109 SER A CA 1
ATOM 667 C C . SER A 1 109 ? 49.538 21.664 100.586 1.00 0.00 109 SER A C 1
ATOM 668 O O . SER A 1 109 ? 49.433 21.463 101.795 1.00 0.00 109 SER A O 1
ATOM 671 N N . ASP A 1 110 ? 50.617 21.292 99.874 1.00 46.20 110 ASP A N 1
ATOM 672 C CA . ASP A 1 110 ? 51.783 20.727 100.481 1.00 0.00 110 ASP A CA 1
ATOM 673 C C . ASP A 1 110 ? 52.313 21.764 101.407 1.00 0.00 110 ASP A C 1
ATOM 674 O O . ASP A 1 110 ? 52.541 21.509 102.589 1.00 0.00 110 ASP A O 1
ATOM 679 N N . ASN A 1 111 ? 52.492 22.989 100.887 1.00 0.00 111 ASN A N 1
ATOM 680 C CA . ASN A 1 111 ? 53.060 24.021 101.695 1.00 0.00 111 ASN A CA 1
ATOM 681 C C . ASN A 1 111 ? 52.004 24.485 102.634 1.00 0.00 111 ASN A C 1
ATOM 682 O O . ASN A 1 111 ? 50.820 24.499 102.304 1.00 0.00 111 ASN A O 1
ATOM 687 N N . LYS A 1 112 ? 52.420 24.861 103.856 1.00 0.00 112 LYS A N 1
ATOM 688 C CA . LYS A 1 112 ? 51.483 25.356 104.814 1.00 0.00 112 LYS A CA 1
ATOM 689 C C . LYS A 1 112 ? 50.919 26.624 104.267 1.00 0.00 112 LYS A C 1
ATOM 690 O O . LYS A 1 112 ? 49.711 26.849 104.307 1.00 0.00 112 LYS A O 1
ATOM 696 N N . THR A 1 113 ? 51.799 27.491 103.732 1.00 0.00 113 THR A N 1
ATOM 697 C CA . THR A 1 113 ? 51.367 28.785 103.298 1.00 0.00 113 THR A CA 1
ATOM 698 C C . THR A 1 113 ? 50.377 28.598 102.198 1.00 0.00 113 THR A C 1
ATOM 699 O O . THR A 1 113 ? 49.299 29.190 102.211 1.00 0.00 113 THR A O 1
ATOM 703 N N . LEU A 1 114 ? 50.722 27.748 101.216 1.00 0.00 114 LEU A N 1
ATOM 704 C CA . LEU A 1 114 ? 49.846 27.536 100.105 1.00 42.40 114 LEU A CA 1
ATOM 705 C C . LEU A 1 114 ? 48.607 26.907 100.642 1.00 0.00 114 LEU A C 1
ATOM 706 O O . LEU A 1 114 ? 47.497 27.223 100.218 1.00 42.90 114 LEU A O 1
ATOM 711 N N . LEU A 1 115 ? 48.779 25.990 101.608 1.00 0.00 115 LEU A N 1
ATOM 712 C CA . LEU A 1 115 ? 47.674 25.241 102.121 1.00 0.00 115 LEU A CA 1
ATOM 713 C C . LEU A 1 115 ? 46.724 26.212 102.729 1.00 0.00 115 LEU A C 1
ATOM 714 O O . LEU A 1 115 ? 45.511 26.087 102.568 1.00 0.00 115 LEU A O 1
ATOM 719 N N . GLU A 1 116 ? 47.250 27.217 103.448 1.00 0.00 116 GLU A N 1
ATOM 720 C CA . GLU A 1 116 ? 46.376 28.121 104.128 1.00 0.00 116 GLU A CA 1
ATOM 721 C C . GLU A 1 116 ? 45.530 28.796 103.099 1.00 0.00 116 GLU A C 1
ATOM 722 O O . GLU A 1 116 ? 44.314 28.900 103.254 1.00 0.00 116 GLU A O 1
ATOM 728 N N . TYR A 1 117 ? 46.156 29.262 102.003 1.00 0.00 117 TYR A N 1
ATOM 729 C CA . TYR A 1 117 ? 45.414 29.950 100.988 1.00 0.00 117 TYR A CA 1
ATOM 730 C C . TYR A 1 117 ? 44.440 28.979 100.408 1.00 0.00 117 TYR A C 1
ATOM 731 O O . TYR A 1 117 ? 43.265 29.290 100.218 1.00 46.10 117 TYR A O 1
ATOM 740 N N . VAL A 1 118 ? 44.927 27.763 100.108 1.00 46.90 118 VAL A N 1
ATOM 741 C CA . VAL A 1 118 ? 44.158 26.793 99.391 1.00 47.90 118 VAL A CA 1
ATOM 742 C C . VAL A 1 118 ? 42.977 26.390 100.207 1.00 48.40 118 VAL A C 1
ATOM 743 O O . VAL A 1 118 ? 41.915 26.099 99.659 1.00 49.00 118 VAL A O 1
ATOM 747 N N . ASN A 1 119 ? 43.116 26.316 101.539 1.00 0.00 119 ASN A N 1
ATOM 748 C CA . ASN A 1 119 ? 41.981 25.916 102.315 1.00 0.00 119 ASN A CA 1
ATOM 749 C C . ASN A 1 119 ? 40.910 26.954 102.177 1.00 0.00 119 ASN A C 1
ATOM 750 O O . ASN A 1 119 ? 39.741 26.630 101.973 1.00 0.00 119 ASN A O 1
ATOM 755 N N . GLU A 1 120 ? 41.289 28.239 102.313 1.00 0.00 120 GLU A N 1
ATOM 756 C CA . GLU A 1 120 ? 40.325 29.266 102.590 1.00 0.00 120 GLU A CA 1
ATOM 757 C C . GLU A 1 120 ? 39.357 29.417 101.459 1.00 0.00 120 GLU A C 1
ATOM 758 O O . GLU A 1 120 ? 38.147 29.456 101.675 1.00 0.00 120 GLU A O 1
ATOM 764 N N . LEU A 1 121 ? 39.861 29.518 100.215 1.00 50.70 121 LEU A N 1
ATOM 765 C CA . LEU A 1 121 ? 39.011 29.954 99.143 1.00 51.20 121 LEU A CA 1
ATOM 766 C C . LEU A 1 121 ? 37.899 28.972 98.882 1.00 52.30 121 LEU A C 1
ATOM 767 O O . LEU A 1 121 ? 36.763 29.400 98.684 1.00 52.90 121 LEU A O 1
ATOM 772 N N . ALA A 1 122 ? 38.136 27.638 98.895 1.00 53.10 122 ALA A N 1
ATOM 773 C CA . ALA A 1 122 ? 39.417 27.010 99.021 1.00 53.60 122 ALA A CA 1
ATOM 774 C C . ALA A 1 122 ? 40.230 27.372 97.825 1.00 54.10 122 ALA A C 1
ATOM 775 O O . ALA A 1 122 ? 41.346 27.875 97.947 1.00 54.70 122 ALA A O 1
ATOM 777 N N . ASP A 1 123 ? 39.661 27.192 96.622 1.00 54.70 123 ASP A N 1
ATOM 778 C CA . ASP A 1 123 ? 40.303 27.754 95.476 1.00 55.50 123 ASP A CA 1
ATOM 779 C C . ASP A 1 123 ? 39.323 27.693 94.359 1.00 56.00 123 ASP A C 1
ATOM 780 O O . ASP A 1 123 ? 39.230 26.688 93.654 1.00 56.30 123 ASP A O 1
ATOM 785 N N . ASP A 1 124 ? 38.553 28.777 94.172 1.00 56.20 124 ASP A N 1
ATOM 786 C CA . ASP A 1 124 ? 37.621 28.798 93.089 1.00 57.00 124 ASP A CA 1
ATOM 787 C C . ASP A 1 124 ? 38.423 28.745 91.834 1.00 57.10 124 ASP A C 1
ATOM 788 O O . ASP A 1 124 ? 38.091 28.021 90.897 1.00 57.20 124 ASP A O 1
ATOM 793 N N . ASP A 1 125 ? 39.519 29.523 91.799 1.00 56.90 125 ASP A N 1
ATOM 794 C CA . ASP A 1 125 ? 40.292 29.657 90.604 1.00 56.80 125 ASP A CA 1
ATOM 795 C C . ASP A 1 125 ? 40.860 28.323 90.251 1.00 55.90 125 ASP A C 1
ATOM 796 O O . ASP A 1 125 ? 40.832 27.918 89.090 1.00 55.90 125 ASP A O 1
ATOM 801 N N . PHE A 1 126 ? 41.398 27.598 91.249 1.00 54.40 126 PHE A N 1
ATOM 802 C CA . PHE A 1 126 ? 42.151 26.419 90.936 1.00 53.30 126 PHE A CA 1
ATOM 803 C C . PHE A 1 126 ? 41.244 25.460 90.243 1.00 52.80 126 PHE A C 1
ATOM 804 O O . PHE A 1 126 ? 41.589 24.911 89.198 1.00 51.90 126 PHE A O 1
ATOM 812 N N . ASP A 1 127 ? 40.046 25.236 90.810 1.00 52.30 127 ASP A N 1
ATOM 813 C CA . ASP A 1 127 ? 39.187 24.241 90.247 1.00 51.50 127 ASP A CA 1
ATOM 814 C C . ASP A 1 127 ? 38.869 24.662 88.853 1.00 51.60 127 ASP A C 1
ATOM 815 O O . ASP A 1 127 ? 38.942 23.864 87.919 1.00 51.60 127 ASP A O 1
ATOM 820 N N . ASP A 1 128 ? 38.523 25.948 88.674 1.00 51.90 128 ASP A N 1
ATOM 821 C CA . ASP A 1 128 ? 38.101 26.398 87.384 1.00 52.10 128 ASP A CA 1
ATOM 822 C C . ASP A 1 128 ? 39.240 26.196 86.443 1.00 52.20 128 ASP A C 1
ATOM 823 O O . ASP A 1 128 ? 39.057 25.728 85.321 1.00 52.30 128 ASP A O 1
ATOM 828 N N . ILE A 1 129 ? 40.460 26.546 86.887 1.00 52.10 129 ILE A N 1
ATOM 829 C CA . ILE A 1 129 ? 41.582 26.511 86.000 1.00 51.50 129 ILE A CA 1
ATOM 830 C C . ILE A 1 129 ? 41.788 25.098 85.568 1.00 50.90 129 ILE A C 1
ATOM 831 O O . ILE A 1 129 ? 41.963 24.827 84.381 1.00 51.00 129 ILE A O 1
ATOM 836 N N . LEU A 1 130 ? 41.770 24.151 86.524 1.00 50.70 130 LEU A N 1
ATOM 837 C CA . LEU A 1 130 ? 42.068 22.796 86.170 1.00 50.30 130 LEU A CA 1
ATOM 838 C C . LEU A 1 130 ? 41.020 22.324 85.220 1.00 51.00 130 LEU A C 1
ATOM 839 O O . LEU A 1 130 ? 41.322 21.722 84.191 1.00 51.40 130 LEU A O 1
ATOM 844 N N . ASN A 1 131 ? 39.745 22.599 85.543 1.00 51.30 131 ASN A N 1
ATOM 845 C CA . ASN A 1 131 ? 38.683 22.094 84.729 1.00 52.10 131 ASN A CA 1
ATOM 846 C C . ASN A 1 131 ? 38.834 22.699 83.375 1.00 52.30 131 ASN A C 1
ATOM 847 O O . ASN A 1 131 ? 38.705 22.016 82.360 1.00 52.30 131 ASN A O 1
ATOM 852 N N . GLU A 1 132 ? 39.126 24.010 83.329 1.00 52.60 132 GLU A N 1
ATOM 853 C CA . GLU A 1 132 ? 39.232 24.673 82.067 1.00 52.40 132 GLU A CA 1
ATOM 854 C C . GLU A 1 132 ? 40.367 24.062 81.314 1.00 52.40 132 GLU A C 1
ATOM 855 O O . GLU A 1 132 ? 40.249 23.779 80.124 1.00 53.20 132 GLU A O 1
ATOM 861 N N . THR A 1 133 ? 41.508 23.845 81.993 1.00 51.70 133 THR A N 1
ATOM 862 C CA . THR A 1 133 ? 42.675 23.404 81.288 1.00 51.30 133 THR A CA 1
ATOM 863 C C . THR A 1 133 ? 42.379 22.075 80.679 1.00 51.20 133 THR A C 1
ATOM 864 O O . THR A 1 133 ? 42.602 21.862 79.488 1.00 50.90 133 THR A O 1
ATOM 868 N N . VAL A 1 134 ? 41.852 21.141 81.491 1.00 51.30 134 VAL A N 1
ATOM 869 C CA . VAL A 1 134 ? 41.592 19.823 80.999 1.00 51.70 134 VAL A CA 1
ATOM 870 C C . VAL A 1 134 ? 40.548 19.936 79.941 1.00 52.50 134 VAL A C 1
ATOM 871 O O . VAL A 1 134 ? 40.634 19.301 78.891 1.00 52.70 134 VAL A O 1
ATOM 875 N N . LYS A 1 135 ? 39.523 20.765 80.205 1.00 52.90 135 LYS A N 1
ATOM 876 C CA . LYS A 1 135 ? 38.390 20.846 79.337 1.00 53.50 135 LYS A CA 1
ATOM 877 C C . LYS A 1 135 ? 38.868 21.310 78.001 1.00 54.50 135 LYS A C 1
ATOM 878 O O . LYS A 1 135 ? 38.484 20.763 76.968 1.00 55.00 135 LYS A O 1
ATOM 884 N N . ASN A 1 136 ? 39.730 22.341 77.995 1.00 54.80 136 ASN A N 1
ATOM 885 C CA . ASN A 1 136 ? 40.133 22.949 76.764 1.00 54.90 136 ASN A CA 1
ATOM 886 C C . ASN A 1 136 ? 40.855 21.926 75.954 1.00 55.50 136 ASN A C 1
ATOM 887 O O . ASN A 1 136 ? 40.608 21.781 74.758 1.00 56.00 136 ASN A O 1
ATOM 892 N N . MET A 1 137 ? 41.773 21.180 76.593 1.00 55.50 137 MET A N 1
ATOM 893 C CA . MET A 1 137 ? 42.571 20.254 75.849 1.00 55.90 137 MET A CA 1
ATOM 894 C C . MET A 1 137 ? 41.647 19.247 75.251 1.00 55.50 137 MET A C 1
ATOM 895 O O . MET A 1 137 ? 41.765 18.898 74.078 1.00 55.80 137 MET A O 1
ATOM 900 N N . SER A 1 138 ? 40.686 18.763 76.056 1.00 55.20 138 SER A N 1
ATOM 901 C CA . SER A 1 138 ? 39.792 17.749 75.589 1.00 55.30 138 SER A CA 1
ATOM 902 C C . SER A 1 138 ? 39.006 18.321 74.459 1.00 55.00 138 SER A C 1
ATOM 903 O O . SER A 1 138 ? 38.803 17.670 73.436 1.00 55.40 138 SER A O 1
ATOM 906 N N . ASN A 1 139 ? 38.540 19.572 74.623 1.00 54.20 139 ASN A N 1
ATOM 907 C CA . ASN A 1 139 ? 37.647 20.148 73.665 1.00 53.30 139 ASN A CA 1
ATOM 908 C C . ASN A 1 139 ? 38.424 20.544 72.458 1.00 52.80 139 ASN A C 1
ATOM 909 O O . ASN A 1 139 ? 39.653 20.607 72.475 1.00 53.00 139 ASN A O 1
ATOM 914 N N . LYS A 1 140 ? 37.691 20.804 71.360 1.00 52.00 140 LYS A N 1
ATOM 915 C CA . LYS A 1 140 ? 38.281 21.212 70.122 1.00 51.40 140 LYS A CA 1
ATOM 916 C C . LYS A 1 140 ? 38.903 22.547 70.361 1.00 52.00 140 LYS A C 1
ATOM 917 O O . LYS A 1 140 ? 38.448 23.304 71.216 1.00 52.10 140 LYS A O 1
ATOM 923 N N . GLY A 1 141 ? 39.984 22.871 69.620 1.00 52.00 141 GLY A N 1
ATOM 924 C CA . GLY A 1 141 ? 40.554 21.978 68.653 1.00 51.80 141 GLY A CA 1
ATOM 925 C C . GLY A 1 141 ? 41.077 20.745 69.325 1.00 52.30 141 GLY A C 1
ATOM 926 O O . GLY A 1 141 ? 40.748 19.635 68.908 1.00 52.40 141 GLY A O 1
ATOM 927 N N . ILE A 1 142 ? 41.894 20.878 70.392 1.00 52.40 142 ILE A N 1
ATOM 928 C CA . ILE A 1 142 ? 42.394 22.131 70.866 1.00 52.40 142 ILE A CA 1
ATOM 929 C C . ILE A 1 142 ? 43.201 22.734 69.762 1.00 52.90 142 ILE A C 1
ATOM 930 O O . ILE A 1 142 ? 43.092 23.934 69.511 1.00 53.20 142 ILE A O 1
ATOM 935 N N . GLU A 1 143 ? 43.977 21.926 69.009 1.00 52.70 143 GLU A N 1
ATOM 936 C CA . GLU A 1 143 ? 44.535 20.667 69.400 1.00 52.40 143 GLU A CA 1
ATOM 937 C C . GLU A 1 143 ? 45.674 20.948 70.320 1.00 52.40 143 GLU A C 1
ATOM 938 O O . GLU A 1 143 ? 45.975 20.170 71.224 1.00 52.60 143 GLU A O 1
ATOM 944 N N . TYR A 1 144 ? 46.378 22.068 70.073 1.00 52.10 144 TYR A N 1
ATOM 945 C CA . TYR A 1 144 ? 47.605 22.278 70.776 1.00 51.80 144 TYR A CA 1
ATOM 946 C C . TYR A 1 144 ? 47.444 23.535 71.559 1.00 52.30 144 TYR A C 1
ATOM 947 O O . TYR A 1 144 ? 46.875 24.514 71.077 1.00 52.50 144 TYR A O 1
ATOM 956 N N . TRP A 1 145 ? 47.929 23.526 72.813 1.00 52.90 145 TRP A N 1
ATOM 957 C CA . TRP A 1 145 ? 47.818 24.689 73.638 1.00 53.30 145 TRP A CA 1
ATOM 958 C C . TRP A 1 145 ? 49.208 25.170 73.873 1.00 52.40 145 TRP A C 1
ATOM 959 O O . TRP A 1 145 ? 50.108 24.373 74.129 1.00 51.80 145 TRP A O 1
ATOM 970 N N . HIS A 1 146 ? 49.424 26.496 73.782 1.00 51.70 146 HIS A N 1
ATOM 971 C CA . HIS A 1 146 ? 50.725 27.012 74.081 1.00 51.10 146 HIS A CA 1
ATOM 972 C C . HIS A 1 146 ? 50.551 28.065 75.123 1.00 50.60 146 HIS A C 1
ATOM 973 O O . HIS A 1 146 ? 49.860 29.061 74.916 1.00 51.70 146 HIS A O 1
ATOM 980 N N . PRO A 1 147 ? 51.173 27.859 76.246 1.00 49.00 147 PRO A N 1
ATOM 981 C CA . PRO A 1 147 ? 51.027 28.741 77.362 1.00 48.30 147 PRO A CA 1
ATOM 982 C C . PRO A 1 147 ? 51.633 30.056 77.008 1.00 48.90 147 PRO A C 1
ATOM 983 O O . PRO A 1 147 ? 52.603 30.082 76.252 1.00 49.90 147 PRO A O 1
ATOM 987 N N . PHE A 1 148 ? 51.084 31.157 77.551 1.00 48.70 148 PHE A N 1
ATOM 988 C CA . PHE A 1 148 ? 51.722 32.430 77.419 1.00 48.10 148 PHE A CA 1
ATOM 989 C C . PHE A 1 148 ? 51.643 33.080 78.757 1.00 48.20 148 PHE A C 1
ATOM 990 O O . PHE A 1 148 ? 50.772 32.757 79.563 1.00 47.90 148 PHE A O 1
ATOM 998 N N . VAL A 1 149 ? 52.575 34.006 79.042 1.00 48.40 149 VAL A N 1
ATOM 999 C CA . VAL A 1 149 ? 52.547 34.639 80.324 1.00 48.70 149 VAL A CA 1
ATOM 1000 C C . VAL A 1 149 ? 51.437 35.631 80.303 1.00 49.20 149 VAL A C 1
ATOM 1001 O O . VAL A 1 149 ? 51.214 36.312 79.304 1.00 48.50 149 VAL A O 1
ATOM 1005 N N . ASP A 1 150 ? 50.700 35.726 81.423 1.00 50.40 150 ASP A N 1
ATOM 1006 C CA . ASP A 1 150 ? 49.686 36.728 81.523 1.00 51.60 150 ASP A CA 1
ATOM 1007 C C . ASP A 1 150 ? 50.373 37.989 81.926 1.00 53.00 150 ASP A C 1
ATOM 1008 O O . ASP A 1 150 ? 51.538 37.976 82.320 1.00 52.90 150 ASP A O 1
ATOM 1013 N N . GLU A 1 151 ? 49.659 39.124 81.830 1.00 54.80 151 GLU A N 1
ATOM 1014 C CA . GLU A 1 151 ? 50.205 40.356 82.312 1.00 56.40 151 GLU A CA 1
ATOM 1015 C C . GLU A 1 151 ? 50.383 40.180 83.781 1.00 56.40 151 GLU A C 1
ATOM 1016 O O . GLU A 1 151 ? 51.391 40.588 84.355 1.00 56.60 151 GLU A O 1
ATOM 1022 N N . GLU A 1 152 ? 49.393 39.533 84.420 1.00 56.40 152 GLU A N 1
ATOM 1023 C CA . GLU A 1 152 ? 49.456 39.276 85.825 1.00 56.30 152 GLU A CA 1
ATOM 1024 C C . GLU A 1 152 ? 50.641 38.400 86.047 1.00 54.90 152 GLU A C 1
ATOM 1025 O O . GLU A 1 152 ? 51.370 38.556 87.026 1.00 54.60 152 GLU A O 1
ATOM 1031 N N . GLY A 1 153 ? 50.868 37.453 85.120 1.00 53.40 153 GLY A N 1
ATOM 1032 C CA . GLY A 1 153 ? 51.952 36.534 85.282 1.00 51.80 153 GLY A CA 1
ATOM 1033 C C . GLY A 1 153 ? 51.378 35.273 85.830 1.00 51.10 153 GLY A C 1
ATOM 1034 O O . GLY A 1 153 ? 52.061 34.254 85.919 1.00 51.00 153 GLY A O 1
ATOM 1035 N N . GLU A 1 154 ? 50.083 35.307 86.194 1.00 50.50 154 GLU A N 1
ATOM 1036 C CA . GLU A 1 154 ? 49.425 34.089 86.550 1.00 50.10 154 GLU A CA 1
ATOM 1037 C C . GLU A 1 154 ? 49.286 33.324 85.280 1.00 50.50 154 GLU A C 1
ATOM 1038 O O . GLU A 1 154 ? 49.211 33.909 84.201 1.00 49.80 154 GLU A O 1
ATOM 1044 N N . PHE A 1 155 ? 49.284 31.982 85.369 1.00 51.30 155 PHE A N 1
ATOM 1045 C CA . PHE A 1 155 ? 49.273 31.226 84.156 1.00 51.70 155 PHE A CA 1
ATOM 1046 C C . PHE A 1 155 ? 48.005 31.559 83.447 1.00 52.80 155 PHE A C 1
ATOM 1047 O O . PHE A 1 155 ? 46.919 31.483 84.018 1.00 53.20 155 PHE A O 1
ATOM 1055 N N . ASP A 1 156 ? 48.125 31.949 82.165 1.00 53.50 156 ASP A N 1
ATOM 1056 C CA . ASP A 1 156 ? 46.968 32.198 81.362 1.00 53.70 156 ASP A CA 1
ATOM 1057 C C . ASP A 1 156 ? 47.067 31.280 80.191 1.00 54.20 156 ASP A C 1
ATOM 1058 O O . ASP A 1 156 ? 48.157 31.039 79.674 1.00 54.70 156 ASP A O 1
ATOM 1063 N N . TYR A 1 157 ? 45.926 30.723 79.748 1.00 54.10 157 TYR A N 1
ATOM 1064 C CA . TYR A 1 157 ? 45.980 29.831 78.631 1.00 54.00 157 TYR A CA 1
ATOM 1065 C C . TYR A 1 157 ? 45.159 30.429 77.540 1.00 53.90 157 TYR A C 1
ATOM 1066 O O . TYR A 1 157 ? 44.052 30.912 77.769 1.00 53.70 157 TYR A O 1
ATOM 1075 N N . VAL A 1 158 ? 45.706 30.425 76.310 1.00 54.20 158 VAL A N 1
ATOM 1076 C CA . VAL A 1 158 ? 44.972 30.929 75.191 1.00 54.40 158 VAL A CA 1
ATOM 1077 C C . VAL A 1 158 ? 45.139 29.940 74.087 1.00 54.90 158 VAL A C 1
ATOM 1078 O O . VAL A 1 158 ? 46.106 29.180 74.063 1.00 55.80 158 VAL A O 1
ATOM 1082 N N . ILE A 1 159 ? 44.180 29.914 73.144 1.00 54.40 159 ILE A N 1
ATOM 1083 C CA . ILE A 1 159 ? 44.298 29.006 72.046 1.00 53.90 159 ILE A CA 1
ATOM 1084 C C . ILE A 1 159 ? 44.377 29.828 70.805 1.00 52.80 159 ILE A C 1
ATOM 1085 O O . ILE A 1 159 ? 43.622 30.782 70.626 1.00 52.50 159 ILE A O 1
ATOM 1090 N N . PHE A 1 160 ? 45.324 29.479 69.916 1.00 51.80 160 PHE A N 1
ATOM 1091 C CA . PHE A 1 160 ? 45.430 30.169 68.667 1.00 51.20 160 PHE A CA 1
ATOM 1092 C C . PHE A 1 160 ? 45.281 29.140 67.601 1.00 50.90 160 PHE A C 1
ATOM 1093 O O . PHE A 1 160 ? 45.602 27.969 67.794 1.00 51.00 160 PHE A O 1
ATOM 1101 N N . PRO A 1 161 ? 44.789 29.559 66.473 1.00 50.70 161 PRO A N 1
ATOM 1102 C CA . PRO A 1 161 ? 44.555 28.679 65.370 1.00 50.30 161 PRO A CA 1
ATOM 1103 C C . PRO A 1 161 ? 45.889 28.164 64.953 1.00 50.20 161 PRO A C 1
ATOM 1104 O O . PRO A 1 161 ? 46.885 28.851 65.178 1.00 50.10 161 PRO A O 1
ATOM 1108 N N . ALA A 1 162 ? 45.945 26.958 64.362 1.00 50.30 162 ALA A N 1
ATOM 1109 C CA . ALA A 1 162 ? 47.224 26.443 63.984 1.00 50.40 162 ALA A CA 1
ATOM 1110 C C . ALA A 1 162 ? 47.734 27.317 62.900 1.00 51.00 162 ALA A C 1
ATOM 1111 O O . ALA A 1 162 ? 46.968 27.809 62.073 1.00 51.30 162 ALA A O 1
ATOM 1113 N N . GLU A 1 163 ? 49.061 27.532 62.875 1.00 51.80 163 GLU A N 1
ATOM 1114 C CA . GLU A 1 163 ? 49.618 28.147 61.713 1.00 52.40 163 GLU A CA 1
ATOM 1115 C C . GLU A 1 163 ? 49.403 27.230 60.547 1.00 52.60 163 GLU A C 1
ATOM 1116 O O . GLU A 1 163 ? 48.877 27.675 59.531 1.00 53.00 163 GLU A O 1
ATOM 1122 N N . GLU A 1 164 ? 49.758 25.925 60.647 1.00 52.30 164 GLU A N 1
ATOM 1123 C CA . GLU A 1 164 ? 50.474 25.376 61.759 1.00 52.40 164 GLU A CA 1
ATOM 1124 C C . GLU A 1 164 ? 51.873 25.081 61.322 1.00 52.00 164 GLU A C 1
ATOM 1125 O O . GLU A 1 164 ? 52.115 24.641 60.199 1.00 51.40 164 GLU A O 1
ATOM 1131 N N . MET A 1 165 ? 52.836 25.342 62.227 1.00 51.90 165 MET A N 1
ATOM 1132 C CA . MET A 1 165 ? 54.219 25.057 61.983 1.00 52.20 165 MET A CA 1
ATOM 1133 C C . MET A 1 165 ? 54.449 23.617 62.300 1.00 52.70 165 MET A C 1
ATOM 1134 O O . MET A 1 165 ? 53.757 23.038 63.136 1.00 52.70 165 MET A O 1
ATOM 1139 N N . ILE A 1 166 ? 55.445 22.997 61.637 1.00 53.30 166 ILE A N 1
ATOM 1140 C CA . ILE A 1 166 ? 55.815 21.665 62.010 1.00 54.30 166 ILE A CA 1
ATOM 1141 C C . ILE A 1 166 ? 56.659 21.791 63.227 1.00 54.90 166 ILE A C 1
ATOM 1142 O O . ILE A 1 166 ? 57.564 22.621 63.288 1.00 55.10 166 ILE A O 1
ATOM 1147 N N . VAL A 1 167 ? 56.358 20.972 64.248 1.00 55.50 167 VAL A N 1
ATOM 1148 C CA . VAL A 1 167 ? 57.095 21.069 65.466 1.00 55.80 167 VAL A CA 1
ATOM 1149 C C . VAL A 1 167 ? 58.429 20.441 65.251 1.00 55.90 167 VAL A C 1
ATOM 1150 O O . VAL A 1 167 ? 58.539 19.346 64.701 1.00 56.10 167 VAL A O 1
ATOM 1154 N N . VAL A 1 168 ? 59.487 21.144 65.694 1.00 56.00 168 VAL A N 1
ATOM 1155 C CA . VAL A 1 168 ? 60.811 20.602 65.669 1.00 56.50 168 VAL A CA 1
ATOM 1156 C C . VAL A 1 168 ? 61.449 21.046 66.941 1.00 58.00 168 VAL A C 1
ATOM 1157 O O . VAL A 1 168 ? 61.043 22.050 67.525 1.00 57.90 168 VAL A O 1
ATOM 1161 N N . TYR A 1 169 ? 62.465 20.308 67.420 1.00 59.60 169 TYR A N 1
ATOM 1162 C CA . TYR A 1 169 ? 63.056 20.716 68.657 1.00 61.30 169 TYR A CA 1
ATOM 1163 C C . TYR A 1 169 ? 64.440 21.181 68.365 1.00 63.40 169 TYR A C 1
ATOM 1164 O O . TYR A 1 169 ? 65.264 20.435 67.838 1.00 63.40 169 TYR A O 1
ATOM 1173 N N . LYS A 1 170 ? 64.724 22.450 68.709 1.00 66.00 170 LYS A N 1
ATOM 1174 C CA . LYS A 1 170 ? 66.044 22.975 68.552 1.00 68.60 170 LYS A CA 1
ATOM 1175 C C . LYS A 1 170 ? 66.923 22.200 69.472 1.00 70.10 170 LYS A C 1
ATOM 1176 O O . LYS A 1 170 ? 68.052 21.852 69.128 1.00 69.90 170 LYS A O 1
ATOM 1182 N N . ASP A 1 171 ? 66.409 21.910 70.680 1.00 72.20 171 ASP A N 1
ATOM 1183 C CA . ASP A 1 171 ? 67.215 21.301 71.692 1.00 74.00 171 ASP A CA 1
ATOM 1184 C C . ASP A 1 171 ? 67.472 19.891 71.286 1.00 75.50 171 ASP A C 1
ATOM 1185 O O . ASP A 1 171 ? 66.838 19.363 70.374 1.00 75.60 171 ASP A O 1
ATOM 1190 N N . ASN A 1 172 ? 68.450 19.257 71.956 1.00 77.00 172 ASN A N 1
ATOM 1191 C CA . ASN A 1 172 ? 68.847 17.926 71.621 1.00 78.20 172 ASN A CA 1
ATOM 1192 C C . ASN A 1 172 ? 67.675 17.032 71.844 1.00 78.90 172 ASN A C 1
ATOM 1193 O O . ASN A 1 172 ? 67.410 16.137 71.043 1.00 79.10 172 ASN A O 1
ATOM 1198 N N . THR A 1 173 ? 66.937 17.253 72.949 1.00 79.70 173 THR A N 1
ATOM 1199 C CA . THR A 1 173 ? 65.887 16.340 73.287 1.00 80.50 173 THR A CA 1
ATOM 1200 C C . THR A 1 173 ? 64.912 16.336 72.161 1.00 81.00 173 THR A C 1
ATOM 1201 O O . THR A 1 173 ? 64.269 17.343 71.866 1.00 81.20 173 THR A O 1
ATOM 1205 N N . ARG A 1 174 ? 64.801 15.177 71.489 1.00 81.00 174 ARG A N 1
ATOM 1206 C CA . ARG A 1 174 ? 63.911 15.025 70.380 1.00 81.30 174 ARG A CA 1
ATOM 1207 C C . ARG A 1 174 ? 62.512 15.146 70.882 1.00 80.20 174 ARG A C 1
ATOM 1208 O O . ARG A 1 174 ? 61.668 15.780 70.250 1.00 80.60 174 ARG A O 1
ATOM 1216 N N . ARG A 1 175 ? 62.229 14.513 72.036 1.00 79.10 175 ARG A N 1
ATOM 1217 C CA . ARG A 1 175 ? 60.869 14.298 72.428 1.00 78.30 175 ARG A CA 1
ATOM 1218 C C . ARG A 1 175 ? 60.200 15.623 72.564 1.00 76.80 175 ARG A C 1
ATOM 1219 O O . ARG A 1 175 ? 59.129 15.846 72.002 1.00 76.80 175 ARG A O 1
ATOM 1227 N N . ASP A 1 176 ? 60.826 16.552 73.307 1.00 74.90 176 ASP A N 1
ATOM 1228 C CA . ASP A 1 176 ? 60.206 17.829 73.479 1.00 72.60 176 ASP A CA 1
ATOM 1229 C C . ASP A 1 176 ? 60.511 18.652 72.275 1.00 70.20 176 ASP A C 1
ATOM 1230 O O . ASP A 1 176 ? 61.507 18.428 71.589 1.00 70.10 176 ASP A O 1
ATOM 1235 N N . ILE A 1 177 ? 59.650 19.647 71.998 1.00 67.50 177 ILE A N 1
ATOM 1236 C CA . ILE A 1 177 ? 59.997 20.648 71.037 1.00 65.30 177 ILE A CA 1
ATOM 1237 C C . ILE A 1 177 ? 60.169 21.901 71.819 1.00 63.20 177 ILE A C 1
ATOM 1238 O O . ILE A 1 177 ? 59.191 22.474 72.290 1.00 62.70 177 ILE A O 1
ATOM 1243 N N . LEU A 1 178 ? 61.421 22.367 71.981 1.00 61.30 178 LEU A N 1
ATOM 1244 C CA . LEU A 1 178 ? 61.617 23.495 72.838 1.00 59.50 178 LEU A CA 1
ATOM 1245 C C . LEU A 1 178 ? 60.877 24.642 72.245 1.00 58.60 178 LEU A C 1
ATOM 1246 O O . LEU A 1 178 ? 60.161 25.360 72.941 1.00 58.60 178 LEU A O 1
ATOM 1251 N N . PHE A 1 179 ? 61.035 24.843 70.926 1.00 57.40 179 PHE A N 1
ATOM 1252 C CA . PHE A 1 179 ? 60.497 26.030 70.341 1.00 56.30 179 PHE A CA 1
ATOM 1253 C C . PHE A 1 179 ? 59.593 25.633 69.224 1.00 55.90 179 PHE A C 1
ATOM 1254 O O . PHE A 1 179 ? 59.911 24.745 68.435 1.00 55.90 179 PHE A O 1
ATOM 1262 N N . ALA A 1 180 ? 58.431 26.307 69.131 1.00 55.30 180 ALA A N 1
ATOM 1263 C CA . ALA A 1 180 ? 57.615 26.200 67.961 1.00 54.70 180 ALA A CA 1
ATOM 1264 C C . ALA A 1 180 ? 57.145 27.583 67.661 1.00 54.50 180 ALA A C 1
ATOM 1265 O O . ALA A 1 180 ? 56.846 28.357 68.569 1.00 54.50 180 ALA A O 1
ATOM 1267 N N . LEU A 1 181 ? 57.079 27.941 66.369 1.00 54.60 181 LEU A N 1
ATOM 1268 C CA . LEU A 1 181 ? 56.647 29.264 66.038 1.00 54.70 181 LEU A CA 1
ATOM 1269 C C . LEU A 1 181 ? 55.425 29.125 65.198 1.00 55.20 181 LEU A C 1
ATOM 1270 O O . LEU A 1 181 ? 55.317 28.199 64.395 1.00 55.40 181 LEU A O 1
ATOM 1275 N N . ARG A 1 182 ? 54.472 30.060 65.354 1.00 55.60 182 ARG A N 1
ATOM 1276 C CA . ARG A 1 182 ? 53.381 30.124 64.432 1.00 56.00 182 ARG A CA 1
ATOM 1277 C C . ARG A 1 182 ? 53.359 31.519 63.903 1.00 56.60 182 ARG A C 1
ATOM 1278 O O . ARG A 1 182 ? 53.526 32.476 64.657 1.00 56.50 182 ARG A O 1
ATOM 1286 N N . TYR A 1 183 ? 53.159 31.679 62.580 1.00 57.70 183 TYR A N 1
ATOM 1287 C CA . TYR A 1 183 ? 53.072 33.016 62.072 1.00 58.60 183 TYR A CA 1
ATOM 1288 C C . TYR A 1 183 ? 51.750 33.165 61.397 1.00 59.90 183 TYR A C 1
ATOM 1289 O O . TYR A 1 183 ? 51.390 32.374 60.528 1.00 60.10 183 TYR A O 1
ATOM 1298 N N . TYR A 1 184 ? 50.967 34.190 61.776 1.00 61.70 184 TYR A N 1
ATOM 1299 C CA . TYR A 1 184 ? 49.720 34.345 61.093 1.00 63.90 184 TYR A CA 1
ATOM 1300 C C . TYR A 1 184 ? 49.620 35.760 60.636 1.00 65.80 184 TYR A C 1
ATOM 1301 O O . TYR A 1 184 ? 50.124 36.675 61.285 1.00 65.60 184 TYR A O 1
ATOM 1310 N N . SER A 1 185 ? 48.968 35.974 59.478 1.00 68.40 185 SER A N 1
ATOM 1311 C CA . SER A 1 185 ? 48.781 37.317 59.027 1.00 70.90 185 SER A CA 1
ATOM 1312 C C . SER A 1 185 ? 47.745 37.922 59.909 1.00 72.60 185 SER A C 1
ATOM 1313 O O . SER A 1 185 ? 46.839 37.238 60.382 1.00 73.00 185 SER A O 1
ATOM 1316 N N . TYR A 1 186 ? 47.866 39.236 60.167 1.00 74.50 186 TYR A N 1
ATOM 1317 C CA . TYR A 1 186 ? 46.887 39.892 60.977 1.00 76.30 186 TYR A CA 1
ATOM 1318 C C . TYR A 1 186 ? 46.514 41.145 60.263 1.00 77.40 186 TYR A C 1
ATOM 1319 O O . TYR A 1 186 ? 47.313 41.703 59.512 1.00 77.60 186 TYR A O 1
ATOM 1328 N N . LYS A 1 187 ? 45.274 41.620 60.474 1.00 78.40 187 LYS A N 1
ATOM 1329 C CA . LYS A 1 187 ? 44.906 42.876 59.900 1.00 79.10 187 LYS A CA 1
ATOM 1330 C C . LYS A 1 187 ? 45.199 43.913 60.930 1.00 79.30 187 LYS A C 1
ATOM 1331 O O . LYS A 1 187 ? 44.902 43.733 62.110 1.00 79.20 187 LYS A O 1
ATOM 1337 N N . GLY A 1 188 ? 45.821 45.026 60.503 1.00 79.50 188 GLY A N 1
ATOM 1338 C CA . GLY A 1 188 ? 46.168 46.055 61.433 1.00 79.60 188 GLY A CA 1
ATOM 1339 C C . GLY A 1 188 ? 45.023 47.007 61.496 1.00 79.70 188 GLY A C 1
ATOM 1340 O O . GLY A 1 188 ? 43.961 46.763 60.924 1.00 79.50 188 GLY A O 1
ATOM 1341 N N . ILE A 1 189 ? 45.228 48.138 62.195 1.00 79.90 189 ILE A N 1
ATOM 1342 C CA . ILE A 1 189 ? 44.237 49.169 62.217 1.00 80.00 189 ILE A CA 1
ATOM 1343 C C . ILE A 1 189 ? 44.107 49.634 60.809 1.00 80.00 189 ILE A C 1
ATOM 1344 O O . ILE A 1 189 ? 43.004 49.819 60.297 1.00 79.80 189 ILE A O 1
ATOM 1349 N N . MET A 1 190 ? 45.259 49.805 60.137 1.00 80.20 190 MET A N 1
ATOM 1350 C CA . MET A 1 190 ? 45.258 50.171 58.755 1.00 80.20 190 MET A CA 1
ATOM 1351 C C . MET A 1 190 ? 44.579 49.059 58.031 1.00 79.90 190 MET A C 1
ATOM 1352 O O . MET A 1 190 ? 43.790 49.288 57.116 1.00 79.70 190 MET A O 1
ATOM 1357 N N . GLY A 1 191 ? 44.859 47.813 58.451 1.00 79.50 191 GLY A N 1
ATOM 1358 C CA . GLY A 1 191 ? 44.224 46.691 57.831 1.00 79.10 191 GLY A CA 1
ATOM 1359 C C . GLY A 1 191 ? 45.131 46.193 56.759 1.00 78.60 191 GLY A C 1
ATOM 1360 O O . GLY A 1 191 ? 44.812 45.231 56.063 1.00 78.60 191 GLY A O 1
ATOM 1361 N N . GLU A 1 192 ? 46.304 46.832 56.608 1.00 77.70 192 GLU A N 1
ATOM 1362 C CA . GLU A 1 192 ? 47.258 46.307 55.680 1.00 76.80 192 GLU A CA 1
ATOM 1363 C C . GLU A 1 192 ? 47.709 45.006 56.248 1.00 75.70 192 GLU A C 1
ATOM 1364 O O . GLU A 1 192 ? 47.773 44.839 57.465 1.00 75.30 192 GLU A O 1
ATOM 1370 N N . GLU A 1 193 ? 48.003 44.028 55.374 1.00 74.70 193 GLU A N 1
ATOM 1371 C CA . GLU A 1 193 ? 48.331 42.731 55.879 1.00 73.70 193 GLU A CA 1
ATOM 1372 C C . GLU A 1 193 ? 49.815 42.636 55.957 1.00 71.90 193 GLU A C 1
ATOM 1373 O O . GLU A 1 193 ? 50.522 42.912 54.989 1.00 71.80 193 GLU A O 1
ATOM 1379 N N . THR A 1 194 ? 50.324 42.236 57.137 1.00 70.10 194 THR A N 1
ATOM 1380 C CA . THR A 1 194 ? 51.723 41.974 57.274 1.00 67.50 194 THR A CA 1
ATOM 1381 C C . THR A 1 194 ? 51.833 40.613 57.870 1.00 65.50 194 THR A C 1
ATOM 1382 O O . THR A 1 194 ? 50.949 40.176 58.606 1.00 65.20 194 THR A O 1
ATOM 1386 N N . GLN A 1 195 ? 52.923 39.893 57.552 1.00 63.20 195 GLN A N 1
ATOM 1387 C CA . GLN A 1 195 ? 53.083 38.595 58.130 1.00 60.90 195 GLN A CA 1
ATOM 1388 C C . GLN A 1 195 ? 53.556 38.796 59.529 1.00 59.10 195 GLN A C 1
ATOM 1389 O O . GLN A 1 195 ? 54.414 39.637 59.791 1.00 58.70 195 GLN A O 1
ATOM 1395 N N . LYS A 1 196 ? 52.992 38.023 60.475 1.00 57.70 196 LYS A N 1
ATOM 1396 C CA . LYS A 1 196 ? 53.469 38.085 61.822 1.00 56.80 196 LYS A CA 1
ATOM 1397 C C . LYS A 1 196 ? 53.814 36.690 62.212 1.00 55.80 196 LYS A C 1
ATOM 1398 O O . LYS A 1 196 ? 53.088 35.754 61.884 1.00 56.00 196 LYS A O 1
ATOM 1404 N N . ALA A 1 197 ? 54.940 36.514 62.927 1.00 54.50 197 ALA A N 1
ATOM 1405 C CA . ALA A 1 197 ? 55.295 35.204 63.382 1.00 53.10 197 ALA A CA 1
ATOM 1406 C C . ALA A 1 197 ? 55.609 35.322 64.834 1.00 51.90 197 ALA A C 1
ATOM 1407 O O . ALA A 1 197 ? 56.065 36.365 65.298 1.00 51.90 197 ALA A O 1
ATOM 1409 N N . GLU A 1 198 ? 55.355 34.245 65.600 1.00 51.00 198 GLU A N 1
ATOM 1410 C CA . GLU A 1 198 ? 55.674 34.281 66.995 1.00 50.90 198 GLU A CA 1
ATOM 1411 C C . GLU A 1 198 ? 56.726 33.252 67.225 1.00 50.30 198 GLU A C 1
ATOM 1412 O O . GLU A 1 198 ? 56.716 32.190 66.606 1.00 50.40 198 GLU A O 1
ATOM 1418 N N . LEU A 1 199 ? 57.677 33.553 68.128 1.00 50.00 199 LEU A N 1
ATOM 1419 C CA . LEU A 1 199 ? 58.681 32.588 68.451 1.00 50.30 199 LEU A CA 1
ATOM 1420 C C . LEU A 1 199 ? 58.329 32.041 69.792 1.00 50.30 199 LEU A C 1
ATOM 1421 O O . LEU A 1 199 ? 57.972 32.787 70.702 1.00 50.00 199 LEU A O 1
ATOM 1426 N N . TYR A 1 200 ? 58.415 30.710 69.954 1.00 50.50 200 TYR A N 1
ATOM 1427 C CA . TYR A 1 200 ? 58.095 30.161 71.234 1.00 50.60 200 TYR A CA 1
ATOM 1428 C C . TYR A 1 200 ? 59.324 29.495 71.737 1.00 50.50 200 TYR A C 1
ATOM 1429 O O . TYR A 1 200 ? 60.056 28.857 70.983 1.00 50.70 200 TYR A O 1
ATOM 1438 N N . THR A 1 201 ? 59.585 29.645 73.046 1.00 50.20 201 THR A N 1
ATOM 1439 C CA . THR A 1 201 ? 60.682 28.962 73.654 1.00 50.30 201 THR A CA 1
ATOM 1440 C C . THR A 1 201 ? 60.091 28.145 74.749 1.00 50.20 201 THR A C 1
ATOM 1441 O O . THR A 1 201 ? 59.005 28.444 75.243 1.00 50.10 201 THR A O 1
ATOM 1445 N N . ASP A 1 202 ? 60.776 27.061 75.146 1.00 50.50 202 ASP A N 1
ATOM 1446 C CA . ASP A 1 202 ? 60.232 26.300 76.224 1.00 50.80 202 ASP A CA 1
ATOM 1447 C C . ASP A 1 202 ? 60.214 27.200 77.414 1.00 50.90 202 ASP A C 1
ATOM 1448 O O . ASP A 1 202 ? 59.206 27.315 78.109 1.00 51.40 202 ASP A O 1
ATOM 1453 N N . THR A 1 203 ? 61.351 27.874 77.670 1.00 50.30 203 THR A N 1
ATOM 1454 C CA . THR A 1 203 ? 61.466 28.691 78.839 1.00 49.60 203 THR A CA 1
ATOM 1455 C C . THR A 1 203 ? 60.512 29.836 78.731 1.00 49.10 203 THR A C 1
ATOM 1456 O O . THR A 1 203 ? 59.767 30.122 79.666 1.00 49.50 203 THR A O 1
ATOM 1460 N N . HIS A 1 204 ? 60.509 30.529 77.575 1.00 48.20 204 HIS A N 1
ATOM 1461 C CA . HIS A 1 204 ? 59.731 31.730 77.486 1.00 47.00 204 HIS A CA 1
ATOM 1462 C C . HIS A 1 204 ? 58.923 31.663 76.236 1.00 46.20 204 HIS A C 1
ATOM 1463 O O . HIS A 1 204 ? 59.282 30.966 75.289 1.00 46.20 204 HIS A O 1
ATOM 1470 N N . VAL A 1 205 ? 57.803 32.408 76.199 1.00 44.90 205 VAL A N 1
ATOM 1471 C CA . VAL A 1 205 ? 57.046 32.500 74.987 1.00 43.90 205 VAL A CA 1
ATOM 1472 C C . VAL A 1 205 ? 57.359 33.831 74.397 1.00 43.20 205 VAL A C 1
ATOM 1473 O O . VAL A 1 205 ? 57.537 34.813 75.115 1.00 43.30 205 VAL A O 1
ATOM 1477 N N . TYR A 1 206 ? 57.460 33.891 73.057 1.00 42.70 206 TYR A N 1
ATOM 1478 C CA . TYR A 1 206 ? 57.803 35.133 72.435 1.00 42.30 206 TYR A CA 1
ATOM 1479 C C . TYR A 1 206 ? 56.732 35.450 71.447 1.00 42.60 206 TYR A C 1
ATOM 1480 O O . TYR A 1 206 ? 56.161 34.560 70.818 1.00 42.70 206 TYR A O 1
ATOM 1489 N N . TYR A 1 207 ? 56.429 36.750 71.289 1.00 42.70 207 TYR A N 1
ATOM 1490 C CA . TYR A 1 207 ? 55.543 37.156 70.243 1.00 42.80 207 TYR A CA 1
ATOM 1491 C C . TYR A 1 207 ? 56.333 38.074 69.375 1.00 43.00 207 TYR A C 1
ATOM 1492 O O . TYR A 1 207 ? 57.035 38.956 69.867 1.00 43.50 207 TYR A O 1
ATOM 1501 N N . TYR A 1 208 ? 56.257 37.874 68.047 1.00 43.00 208 TYR A N 1
ATOM 1502 C CA . TYR A 1 208 ? 57.013 38.718 67.175 1.00 42.50 208 TYR A CA 1
ATOM 1503 C C . TYR A 1 208 ? 56.056 39.341 66.217 1.00 42.30 208 TYR A C 1
ATOM 1504 O O . TYR A 1 208 ? 55.136 38.690 65.726 1.00 42.30 208 TYR A O 1
ATOM 1513 N N . GLU A 1 209 ? 56.263 40.636 65.922 1.00 42.10 209 GLU A N 1
ATOM 1514 C CA . GLU A 1 209 ? 55.576 41.235 64.821 1.00 42.20 209 GLU A CA 1
ATOM 1515 C C . GLU A 1 209 ? 56.632 41.539 63.815 1.00 42.10 209 GLU A C 1
ATOM 1516 O O . GLU A 1 209 ? 57.616 42.209 64.122 1.00 41.90 209 GLU A O 1
ATOM 1522 N N . LYS A 1 210 ? 56.471 41.028 62.582 1.00 42.30 210 LYS A N 1
ATOM 1523 C CA . LYS A 1 210 ? 57.505 41.248 61.618 1.00 42.60 210 LYS A CA 1
ATOM 1524 C C . LYS A 1 210 ? 56.931 42.117 60.550 1.00 43.10 210 LYS A C 1
ATOM 1525 O O . LYS A 1 210 ? 56.592 41.643 59.467 1.00 43.20 210 LYS A O 1
ATOM 1531 N N . ILE A 1 211 ? 56.806 43.428 60.832 1.00 43.80 211 ILE A N 1
ATOM 1532 C CA . ILE A 1 211 ? 56.303 44.317 59.829 1.00 44.80 211 ILE A CA 1
ATOM 1533 C C . ILE A 1 211 ? 57.317 44.406 58.739 1.00 45.70 211 ILE A C 1
ATOM 1534 O O . ILE A 1 211 ? 57.001 44.237 57.562 1.00 46.00 211 ILE A O 1
ATOM 1539 N N . ASP A 1 212 ? 58.581 44.670 59.119 1.00 46.10 212 ASP A N 1
ATOM 1540 C CA . ASP A 1 212 ? 59.610 44.864 58.143 1.00 46.70 212 ASP A CA 1
ATOM 1541 C C . ASP A 1 212 ? 59.793 43.575 57.423 1.00 46.70 212 ASP A C 1
ATOM 1542 O O . ASP A 1 212 ? 59.879 43.534 56.196 1.00 46.90 212 ASP A O 1
ATOM 1547 N N . GLY A 1 213 ? 59.847 42.475 58.192 1.00 46.60 213 GLY A N 1
ATOM 1548 C CA . GLY A 1 213 ? 60.102 41.190 57.622 1.00 46.40 213 GLY A CA 1
ATOM 1549 C C . GLY A 1 213 ? 61.568 40.952 57.751 1.00 46.40 213 GLY A C 1
ATOM 1550 O O . GLY A 1 213 ? 62.028 39.811 57.738 1.00 46.90 213 GLY A O 1
ATOM 1551 N N . VAL A 1 214 ? 62.342 42.044 57.886 1.00 46.40 214 VAL A N 1
ATOM 1552 C CA . VAL A 1 214 ? 63.757 41.908 58.049 1.00 46.30 214 VAL A CA 1
ATOM 1553 C C . VAL A 1 214 ? 64.000 41.208 59.342 1.00 46.30 214 VAL A C 1
ATOM 1554 O O . VAL A 1 214 ? 64.767 40.249 59.408 1.00 46.40 214 VAL A O 1
ATOM 1558 N N . TYR A 1 215 ? 63.335 41.678 60.415 1.00 46.30 215 TYR A N 1
ATOM 1559 C CA . TYR A 1 215 ? 63.627 41.166 61.719 1.00 46.40 215 TYR A CA 1
ATOM 1560 C C . TYR A 1 215 ? 62.339 40.792 62.369 1.00 47.40 215 TYR A C 1
ATOM 1561 O O . TYR A 1 215 ? 61.276 41.305 62.023 1.00 47.60 215 TYR A O 1
ATOM 1570 N N . GLN A 1 216 ? 62.419 39.865 63.341 1.00 48.10 216 GLN A N 1
ATOM 1571 C CA . GLN A 1 216 ? 61.279 39.506 64.126 1.00 48.70 216 GLN A CA 1
ATOM 1572 C C . GLN A 1 216 ? 61.095 40.590 65.133 1.00 49.10 216 GLN A C 1
ATOM 1573 O O . GLN A 1 216 ? 61.940 41.472 65.268 1.00 49.40 216 GLN A O 1
ATOM 1579 N N . MET A 1 217 ? 59.960 40.567 65.856 1.00 49.70 217 MET A N 1
ATOM 1580 C CA . MET A 1 217 ? 59.719 41.620 66.795 1.00 50.40 217 MET A CA 1
ATOM 1581 C C . MET A 1 217 ? 60.834 41.584 67.781 1.00 51.30 217 MET A C 1
ATOM 1582 O O . MET A 1 217 ? 61.372 40.523 68.095 1.00 51.50 217 ME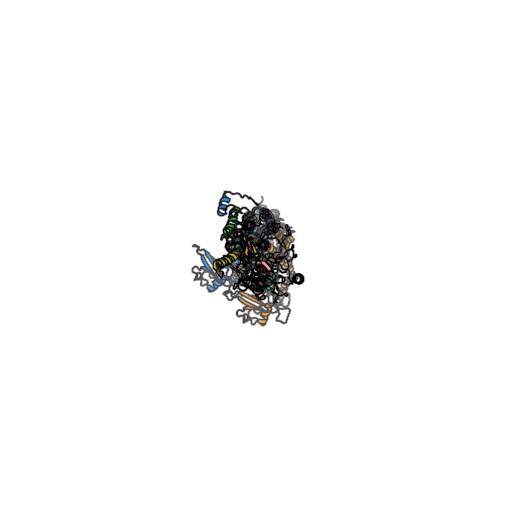T A O 1
ATOM 1587 N N . ASP A 1 218 ? 61.238 42.772 68.264 1.00 52.30 218 ASP A N 1
ATOM 1588 C CA . ASP A 1 218 ? 62.412 42.861 69.076 1.00 53.50 218 ASP A CA 1
ATOM 1589 C C . ASP A 1 218 ? 62.078 42.398 70.453 1.00 54.60 218 ASP A C 1
ATOM 1590 O O . ASP A 1 218 ? 60.914 42.351 70.849 1.00 54.40 218 ASP A O 1
ATOM 1595 N N . TYR A 1 219 ? 63.127 42.056 71.227 1.00 56.20 219 TYR A N 1
ATOM 1596 C CA . TYR A 1 219 ? 64.397 41.858 70.597 1.00 57.60 219 TYR A CA 1
ATOM 1597 C C . TYR A 1 219 ? 64.265 40.657 69.710 1.00 58.50 219 TYR A C 1
ATOM 1598 O O . TYR A 1 219 ? 64.568 40.729 68.520 1.00 58.10 219 TYR A O 1
ATOM 1607 N N . SER A 1 220 ? 63.748 39.529 70.247 1.00 59.80 220 SER A N 1
ATOM 1608 C CA . SER A 1 220 ? 63.691 39.329 71.664 1.00 61.00 220 SER A CA 1
ATOM 1609 C C . SER A 1 220 ? 64.895 38.520 72.010 1.00 62.60 220 SER A C 1
ATOM 1610 O O . SER A 1 220 ? 65.087 37.417 71.500 1.00 62.60 220 SER A O 1
ATOM 1613 N N . TYR A 1 221 ? 65.763 39.081 72.869 1.00 64.40 221 TYR A N 1
ATOM 1614 C CA . TYR A 1 221 ? 67.023 38.460 73.135 1.00 65.90 221 TYR A CA 1
ATOM 1615 C C . TYR A 1 221 ? 66.797 37.174 73.863 1.00 65.50 221 TYR A C 1
ATOM 1616 O O . TYR A 1 221 ? 67.452 36.173 73.577 1.00 65.60 221 TYR A O 1
ATOM 1625 N N . GLY A 1 222 ? 65.866 37.163 74.837 1.00 64.70 222 GLY A N 1
ATOM 1626 C CA . GLY A 1 222 ? 65.803 36.029 75.709 1.00 63.80 222 GLY A CA 1
ATOM 1627 C C . GLY A 1 222 ? 64.679 36.236 76.669 1.00 63.00 222 GLY A C 1
ATOM 1628 O O . GLY A 1 222 ? 63.541 36.486 76.274 1.00 62.90 222 GLY A O 1
ATOM 1629 N N . GLU A 1 223 ? 64.984 36.103 77.973 1.00 62.40 223 GLU A N 1
ATOM 1630 C CA . GLU A 1 223 ? 63.982 36.079 78.996 1.00 61.50 223 GLU A CA 1
ATOM 1631 C C . GLU A 1 223 ? 63.240 37.371 78.933 1.00 60.80 223 GLU A C 1
ATOM 1632 O O . GLU A 1 223 ? 62.026 37.406 79.126 1.00 60.60 223 GLU A O 1
ATOM 1638 N N . ASN A 1 224 ? 63.953 38.472 78.636 1.00 60.10 224 ASN A N 1
ATOM 1639 C CA . ASN A 1 224 ? 63.294 39.739 78.528 1.00 59.70 224 ASN A CA 1
ATOM 1640 C C . ASN A 1 224 ? 62.242 39.593 77.479 1.00 58.80 224 ASN A C 1
ATOM 1641 O O . ASN A 1 224 ? 62.255 38.635 76.708 1.00 58.70 224 ASN A O 1
ATOM 1646 N N . ASN A 1 225 ? 61.269 40.528 77.471 1.00 57.50 225 ASN A N 1
ATOM 1647 C CA . ASN A 1 225 ? 60.025 40.316 76.787 1.00 56.80 225 ASN A CA 1
ATOM 1648 C C . ASN A 1 225 ? 60.309 40.004 75.357 1.00 56.80 225 ASN A C 1
ATOM 1649 O O . ASN A 1 225 ? 61.228 40.566 74.763 1.00 56.70 225 ASN A O 1
ATOM 1654 N N . PRO A 1 226 ? 59.564 39.094 74.776 1.00 56.90 226 PRO A N 1
ATOM 1655 C CA . PRO A 1 226 ? 58.351 38.556 75.337 1.00 57.30 226 PRO A CA 1
ATOM 1656 C C . PRO A 1 226 ? 58.616 37.755 76.572 1.00 58.00 226 PRO A C 1
ATOM 1657 O O . PRO A 1 226 ? 59.708 37.208 76.714 1.00 58.10 226 PRO A O 1
ATOM 1661 N N . ARG A 1 227 ? 57.629 37.703 77.488 1.00 58.70 227 ARG A N 1
ATOM 1662 C CA . ARG A 1 227 ? 57.839 37.149 78.791 1.00 59.80 227 ARG A CA 1
ATOM 1663 C C . ARG A 1 227 ? 57.805 35.662 78.695 1.00 59.80 227 ARG A C 1
ATOM 1664 O O . ARG A 1 227 ? 57.240 35.074 77.774 1.00 59.70 227 ARG A O 1
ATOM 1672 N N . PRO A 1 228 ? 58.429 35.059 79.665 1.00 60.00 228 PRO A N 1
ATOM 1673 C CA . PRO A 1 228 ? 58.433 33.638 79.853 1.00 60.40 228 PRO A CA 1
ATOM 1674 C C . PRO A 1 228 ? 57.020 33.255 80.130 1.00 61.10 228 PRO A C 1
ATOM 1675 O O . PRO A 1 228 ? 56.236 34.132 80.488 1.00 61.00 228 PRO A O 1
ATOM 1679 N N . HIS A 1 229 ? 56.666 31.967 79.958 1.00 61.60 229 HIS A N 1
ATOM 1680 C CA . HIS A 1 229 ? 55.294 31.588 80.112 1.00 62.90 229 HIS A CA 1
ATOM 1681 C C . HIS A 1 229 ? 54.888 31.964 81.496 1.00 64.10 229 HIS A C 1
ATOM 1682 O O . HIS A 1 229 ? 53.888 32.653 81.696 1.00 64.10 229 HIS A O 1
ATOM 1689 N N . MET A 1 230 ? 55.679 31.537 82.496 1.00 65.80 230 MET A N 1
ATOM 1690 C CA . MET A 1 230 ? 55.373 31.906 83.844 1.00 67.40 230 MET A CA 1
ATOM 1691 C C . MET A 1 230 ? 56.646 32.354 84.475 1.00 67.30 230 MET A C 1
ATOM 1692 O O . MET A 1 230 ? 57.730 31.922 84.088 1.00 67.40 230 MET A O 1
ATOM 1697 N N . THR A 1 231 ? 56.539 33.254 85.468 1.00 67.60 231 THR A N 1
ATOM 1698 C CA . THR A 1 231 ? 57.706 33.657 86.189 1.00 67.70 231 THR A CA 1
ATOM 1699 C C . THR A 1 231 ? 57.434 33.388 87.630 1.00 68.10 231 THR A C 1
ATOM 1700 O O . THR A 1 231 ? 56.304 33.528 88.096 1.00 68.10 231 THR A O 1
ATOM 1704 N N . LYS A 1 232 ? 58.475 32.979 88.378 1.00 68.60 232 LYS A N 1
ATOM 1705 C CA . LYS A 1 232 ? 58.297 32.767 89.781 1.00 69.10 232 LYS A CA 1
ATOM 1706 C C . LYS A 1 232 ? 59.222 33.700 90.487 1.00 68.90 232 LYS A C 1
ATOM 1707 O O . LYS A 1 232 ? 60.341 33.943 90.038 1.00 68.80 232 LYS A O 1
ATOM 1713 N N . GLY A 1 233 ? 58.762 34.257 91.622 1.00 0.00 233 GLY A N 1
ATOM 1714 C CA . GLY A 1 233 ? 59.616 35.080 92.423 1.00 0.00 233 GLY A CA 1
ATOM 1715 C C . GLY A 1 233 ? 59.712 36.410 91.757 1.00 0.00 233 GLY A C 1
ATOM 1716 O O . GLY A 1 233 ? 60.507 37.260 92.155 1.00 68.80 233 GLY A O 1
ATOM 1717 N N . GLY A 1 234 ? 58.896 36.621 90.710 1.00 68.50 234 GLY A N 1
ATOM 1718 C CA . GLY A 1 234 ? 58.950 37.861 90.000 1.00 68.30 234 GLY A CA 1
ATOM 1719 C C . GLY A 1 234 ? 60.066 37.744 89.020 1.00 67.80 234 GLY A C 1
ATOM 1720 O O . GLY A 1 234 ? 60.350 38.673 88.266 1.00 67.90 234 GLY A O 1
ATOM 1721 N N . GLN A 1 235 ? 60.728 36.573 89.010 1.00 67.00 235 GLN A N 1
ATOM 1722 C CA . GLN A 1 235 ? 61.781 36.336 88.071 1.00 65.90 235 GLN A CA 1
ATOM 1723 C C . GLN A 1 235 ? 61.266 35.309 87.124 1.00 64.80 235 GLN A C 1
ATOM 1724 O O . GLN A 1 235 ? 60.326 34.581 87.438 1.00 64.70 235 GLN A O 1
ATOM 1730 N N . ALA A 1 236 ? 61.855 35.238 85.918 1.00 63.80 236 ALA A N 1
ATOM 1731 C CA . ALA A 1 236 ? 61.343 34.300 84.969 1.00 62.40 236 ALA A CA 1
ATOM 1732 C C . ALA A 1 236 ? 61.547 32.942 85.546 1.00 61.40 236 ALA A C 1
ATOM 1733 O O . ALA A 1 236 ? 62.567 32.667 86.176 1.00 61.40 236 ALA A O 1
ATOM 1735 N N . ILE A 1 237 ? 60.554 32.056 85.354 1.00 60.20 237 ILE A N 1
ATOM 1736 C CA . ILE A 1 237 ? 60.665 30.722 85.859 1.00 59.30 237 ILE A CA 1
ATOM 1737 C C . ILE A 1 237 ? 60.318 29.808 84.736 1.00 58.60 237 ILE A C 1
ATOM 1738 O O . ILE A 1 237 ? 59.554 30.168 83.842 1.00 58.60 237 ILE A O 1
ATOM 1743 N N . GLY A 1 238 ? 60.887 28.590 84.746 1.00 57.50 238 GLY A N 1
ATOM 1744 C CA . GLY A 1 238 ? 60.532 27.656 83.725 1.00 56.20 238 GLY A CA 1
ATOM 1745 C C . GLY A 1 238 ? 59.736 26.582 84.383 1.00 55.50 238 GLY A C 1
ATOM 1746 O O . GLY A 1 238 ? 60.057 26.136 85.483 1.00 55.40 238 GLY A O 1
ATOM 1747 N N . TRP A 1 239 ? 58.663 26.134 83.706 1.00 55.20 239 TRP A N 1
ATOM 1748 C CA . TRP A 1 239 ? 57.858 25.081 84.241 1.00 54.60 239 TRP A CA 1
ATOM 1749 C C . TRP A 1 239 ? 58.720 23.869 84.308 1.00 54.00 239 TRP A C 1
ATOM 1750 O O . TRP A 1 239 ? 58.729 23.149 85.305 1.00 54.30 239 TRP A O 1
ATOM 1761 N N . GLY A 1 240 ? 59.478 23.619 83.226 1.00 53.20 240 GLY A N 1
ATOM 1762 C CA . GLY A 1 240 ? 60.239 22.412 83.141 1.00 52.60 240 GLY A CA 1
ATOM 1763 C C . GLY A 1 240 ? 59.347 21.407 82.499 1.00 52.00 240 GLY A C 1
ATOM 1764 O O . GLY A 1 240 ? 59.741 20.267 82.258 1.00 51.90 240 GLY A O 1
ATOM 1765 N N . ARG A 1 241 ? 58.105 21.828 82.197 1.00 51.80 241 ARG A N 1
ATOM 1766 C CA . ARG A 1 241 ? 57.189 20.970 81.513 1.00 52.10 241 ARG A CA 1
ATOM 1767 C C . ARG A 1 241 ? 57.640 20.905 80.096 1.00 51.80 241 ARG A C 1
ATOM 1768 O O . ARG A 1 241 ? 58.267 21.834 79.589 1.00 52.30 241 ARG A O 1
ATOM 1776 N N . VAL A 1 242 ? 57.342 19.783 79.418 1.00 50.80 242 VAL A N 1
ATOM 1777 C CA . VAL A 1 242 ? 57.750 19.679 78.054 1.00 49.80 242 VAL A CA 1
ATOM 1778 C C . VAL A 1 242 ? 56.961 20.691 77.302 1.00 49.80 242 VAL A C 1
ATOM 1779 O O . VAL A 1 242 ? 55.784 20.925 77.569 1.00 50.30 242 VAL A O 1
ATOM 1783 N N . PRO A 1 243 ? 57.616 21.314 76.371 1.00 50.10 243 PRO A N 1
ATOM 1784 C CA . PRO A 1 243 ? 57.065 22.444 75.693 1.00 50.70 243 PRO A CA 1
ATOM 1785 C C . PRO A 1 243 ? 55.930 21.944 74.867 1.00 51.40 243 PRO A C 1
ATOM 1786 O O . PRO A 1 243 ? 55.823 20.734 74.671 1.00 52.10 243 PRO A O 1
ATOM 1790 N N . ILE A 1 244 ? 55.054 22.851 74.405 1.00 51.10 244 ILE A N 1
ATOM 1791 C CA . ILE A 1 244 ? 53.818 22.427 73.826 1.00 51.30 244 ILE A CA 1
ATOM 1792 C C . ILE A 1 244 ? 54.113 21.647 72.592 1.00 51.10 244 ILE A C 1
ATOM 1793 O O . ILE A 1 244 ? 54.895 22.065 71.739 1.00 51.20 244 ILE A O 1
ATOM 1798 N N . ILE A 1 245 ? 53.489 20.459 72.491 1.00 51.10 245 ILE A N 1
ATOM 1799 C CA . ILE A 1 245 ? 53.645 19.628 71.339 1.00 50.80 245 ILE A CA 1
ATOM 1800 C C . ILE A 1 245 ? 52.271 19.357 70.830 1.00 51.10 245 ILE A C 1
ATOM 1801 O O . ILE A 1 245 ? 51.326 19.193 71.600 1.00 51.00 245 ILE A O 1
ATOM 1806 N N . PRO A 1 246 ? 52.137 19.322 69.537 1.00 51.30 246 PRO A N 1
ATOM 1807 C CA . PRO A 1 246 ? 50.857 19.216 68.913 1.00 51.40 246 PRO A CA 1
ATOM 1808 C C . PRO A 1 246 ? 50.282 1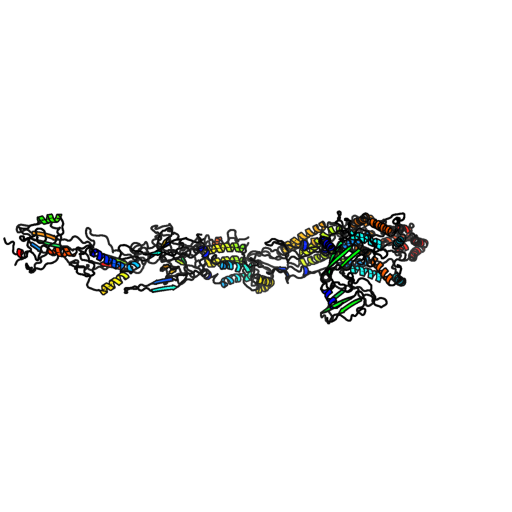7.901 69.304 1.00 51.70 246 PRO A C 1
ATOM 1809 O O . PRO A 1 246 ? 51.046 16.967 69.546 1.00 52.10 246 PRO A O 1
ATOM 1813 N N . PHE A 1 247 ? 48.945 17.801 69.381 1.00 52.00 247 PHE A N 1
ATOM 1814 C CA . PHE A 1 247 ? 48.371 16.553 69.772 1.00 52.60 247 PHE A CA 1
ATOM 1815 C C . PHE A 1 247 ? 47.918 15.877 68.526 1.00 53.60 247 PHE A C 1
ATOM 1816 O O . PHE A 1 247 ? 47.243 16.475 67.689 1.00 54.20 247 PHE A O 1
ATOM 1824 N N . LYS A 1 248 ? 48.287 14.594 68.377 1.00 54.20 248 LYS A N 1
ATOM 1825 C CA . LYS A 1 248 ? 47.792 13.823 67.281 1.00 54.70 248 LYS A CA 1
ATOM 1826 C C . LYS A 1 248 ? 46.398 13.444 67.639 1.00 55.20 248 LYS A C 1
ATOM 1827 O O . LYS A 1 248 ? 46.034 13.433 68.814 1.00 55.30 248 LYS A O 1
ATOM 1833 N N . ASN A 1 249 ? 45.565 13.140 66.629 1.00 55.50 249 ASN A N 1
ATOM 1834 C CA . ASN A 1 249 ? 44.220 12.783 66.955 1.00 55.20 249 ASN A CA 1
ATOM 1835 C C . ASN A 1 249 ? 44.308 11.556 67.795 1.00 55.30 249 ASN A C 1
ATOM 1836 O O . ASN A 1 249 ? 45.141 10.683 67.556 1.00 55.60 249 ASN A O 1
ATOM 1841 N N . ASN A 1 250 ? 43.459 11.480 68.835 1.00 55.60 250 ASN A N 1
ATOM 1842 C CA . ASN A 1 250 ? 43.562 10.395 69.760 1.00 55.80 250 ASN A CA 1
ATOM 1843 C C . ASN A 1 250 ? 43.013 9.181 69.096 1.00 55.70 250 ASN A C 1
ATOM 1844 O O . ASN A 1 250 ? 42.185 9.273 68.192 1.00 55.50 250 ASN A O 1
ATOM 1849 N N . GLU A 1 251 ? 43.485 7.999 69.530 1.00 55.80 251 GLU A N 1
ATOM 1850 C CA . GLU A 1 251 ? 42.972 6.781 68.987 1.00 56.10 251 GLU A CA 1
ATOM 1851 C C . GLU A 1 251 ? 41.526 6.746 69.341 1.00 55.30 251 GLU A C 1
ATOM 1852 O O . GLU A 1 251 ? 40.679 6.405 68.517 1.00 55.30 251 GLU A O 1
ATOM 1858 N N . GLU A 1 252 ? 41.207 7.131 70.590 1.00 54.70 252 GLU A N 1
ATOM 1859 C CA . GLU A 1 252 ? 39.834 7.183 70.985 1.00 54.40 252 GLU A CA 1
ATOM 1860 C C . GLU A 1 252 ? 39.189 8.184 70.091 1.00 54.80 252 GLU A C 1
ATOM 1861 O O . GLU A 1 252 ? 38.111 7.949 69.547 1.00 55.00 252 GLU A O 1
ATOM 1867 N N . MET A 1 253 ? 39.871 9.327 69.894 1.00 54.80 253 MET A N 1
ATOM 1868 C CA . MET A 1 253 ? 39.401 10.319 68.978 1.00 54.50 253 MET A CA 1
ATOM 1869 C C . MET A 1 253 ? 38.016 10.687 69.383 1.00 54.00 253 MET A C 1
ATOM 1870 O O . MET A 1 253 ? 37.168 10.984 68.542 1.00 54.40 253 MET A O 1
ATOM 1875 N N . VAL A 1 254 ? 37.754 10.689 70.701 1.00 53.70 254 VAL A N 1
ATOM 1876 C CA . VAL A 1 254 ? 36.457 11.075 71.159 1.00 53.50 254 VAL A CA 1
ATOM 1877 C C . VAL A 1 254 ? 36.610 12.405 71.810 1.00 53.70 254 VAL A C 1
ATOM 1878 O O . VAL A 1 254 ? 37.598 12.666 72.493 1.00 53.60 254 VAL A O 1
ATOM 1882 N N . SER A 1 255 ? 35.626 13.294 71.590 1.00 54.10 255 SER A N 1
ATOM 1883 C CA . SER A 1 255 ? 35.686 14.589 72.191 1.00 53.90 255 SER A CA 1
ATOM 1884 C C . SER A 1 255 ? 34.355 14.833 72.809 1.00 54.30 255 SER A C 1
ATOM 1885 O O . SER A 1 255 ? 33.382 14.142 72.510 1.00 54.70 255 SER A O 1
ATOM 1888 N N . ASP A 1 256 ? 34.281 15.832 73.705 1.00 54.10 256 ASP A N 1
ATOM 1889 C CA . ASP A 1 256 ? 33.008 16.172 74.258 1.00 54.50 256 ASP A CA 1
ATOM 1890 C C . ASP A 1 256 ? 32.180 16.608 73.102 1.00 54.30 256 ASP A C 1
ATOM 1891 O O . ASP A 1 256 ? 31.014 16.236 72.978 1.00 54.40 256 ASP A O 1
ATOM 1896 N N . LEU A 1 257 ? 32.796 17.391 72.200 1.00 53.80 257 LEU A N 1
ATOM 1897 C CA . LEU A 1 257 ? 32.098 17.905 71.062 1.00 53.80 257 LEU A CA 1
ATOM 1898 C C . LEU A 1 257 ? 31.640 16.736 70.267 1.00 54.30 257 LEU A C 1
ATOM 1899 O O . LEU A 1 257 ? 30.520 16.719 69.762 1.00 54.60 257 LEU A O 1
ATOM 1904 N N . LYS A 1 258 ? 32.510 15.720 70.142 1.00 54.70 258 LYS A N 1
ATOM 1905 C CA . LYS A 1 258 ? 32.315 14.676 69.184 1.00 55.00 258 LYS A CA 1
ATOM 1906 C C . LYS A 1 258 ? 31.015 14.001 69.466 1.00 54.80 258 LYS A C 1
ATOM 1907 O O . LYS A 1 258 ? 30.291 13.643 68.539 1.00 54.70 258 LYS A O 1
ATOM 1913 N N . PHE A 1 259 ? 30.695 13.789 70.758 1.00 54.70 259 PHE A N 1
ATOM 1914 C CA . PHE A 1 259 ? 29.612 12.911 71.093 1.00 54.70 259 PHE A CA 1
ATOM 1915 C C . PHE A 1 259 ? 28.356 13.425 70.467 1.00 55.20 259 PHE A C 1
ATOM 1916 O O . PHE A 1 259 ? 27.696 12.709 69.716 1.00 55.90 259 PHE A O 1
ATOM 1924 N N . TYR A 1 260 ? 27.995 14.695 70.729 1.00 54.20 260 TYR A N 1
ATOM 1925 C CA . TYR A 1 260 ? 26.869 15.235 70.028 1.00 53.20 260 TYR A CA 1
ATOM 1926 C C . TYR A 1 260 ? 27.250 15.388 68.595 1.00 52.70 260 TYR A C 1
ATOM 1927 O O . TYR A 1 260 ? 26.457 15.123 67.694 1.00 52.60 260 TYR A O 1
ATOM 1936 N N . LYS A 1 261 ? 28.494 15.839 68.354 1.00 52.00 261 LYS A N 1
ATOM 1937 C CA . LYS A 1 261 ? 28.862 16.429 67.103 1.00 50.90 261 LYS A CA 1
ATOM 1938 C C . LYS A 1 261 ? 28.611 15.446 66.014 1.00 51.70 261 LYS A C 1
ATOM 1939 O O . LYS A 1 261 ? 28.161 15.823 64.934 1.00 52.70 261 LYS A O 1
ATOM 1945 N N . ASP A 1 262 ? 28.906 14.157 66.254 1.00 51.80 262 ASP A N 1
ATOM 1946 C CA . ASP A 1 262 ? 28.758 13.210 65.191 1.00 52.10 262 ASP A CA 1
ATOM 1947 C C . ASP A 1 262 ? 27.324 13.216 64.775 1.00 52.70 262 ASP A C 1
ATOM 1948 O O . ASP A 1 262 ? 27.014 13.282 63.587 1.00 52.90 262 ASP A O 1
ATOM 1953 N N . LEU A 1 263 ? 26.404 13.171 65.756 1.00 52.70 263 LEU A N 1
ATOM 1954 C CA . LEU A 1 263 ? 25.010 13.196 65.429 1.00 52.50 263 LEU A CA 1
ATOM 1955 C C . LEU A 1 263 ? 24.716 14.515 64.794 1.00 52.80 263 LEU A C 1
ATOM 1956 O O . LEU A 1 263 ? 24.013 14.594 63.788 1.00 53.40 263 LEU A O 1
ATOM 1961 N N . ILE A 1 264 ? 25.259 15.592 65.389 1.00 52.00 264 ILE A N 1
ATOM 1962 C CA . ILE A 1 264 ? 24.888 16.934 65.050 1.00 51.80 264 ILE A CA 1
ATOM 1963 C C . ILE A 1 264 ? 25.267 17.239 63.639 1.00 52.90 264 ILE A C 1
ATOM 1964 O O . ILE A 1 264 ? 24.503 17.879 62.920 1.00 53.00 264 ILE A O 1
ATOM 1969 N N . ASP A 1 265 ? 26.465 16.813 63.204 1.00 53.40 265 ASP A N 1
ATOM 1970 C CA . ASP A 1 265 ? 26.965 17.247 61.934 1.00 54.30 265 ASP A CA 1
ATOM 1971 C C . ASP A 1 265 ? 25.997 16.799 60.888 1.00 55.60 265 ASP A C 1
ATOM 1972 O O . ASP A 1 265 ? 25.672 17.548 59.968 1.00 56.40 265 ASP A O 1
ATOM 1977 N N . ASN A 1 266 ? 25.495 15.557 61.014 1.00 56.10 266 ASN A N 1
ATOM 1978 C CA . ASN A 1 266 ? 24.504 15.068 60.101 1.00 56.90 266 ASN A CA 1
ATOM 1979 C C . ASN A 1 266 ? 23.266 15.888 60.273 1.00 58.10 266 ASN A C 1
ATOM 1980 O O . ASN A 1 266 ? 22.615 16.270 59.302 1.00 58.80 266 ASN A O 1
ATOM 1985 N N . TYR A 1 267 ? 22.904 16.162 61.538 1.00 59.00 267 TYR A N 1
ATOM 1986 C CA . TYR A 1 267 ? 21.636 16.759 61.834 1.00 59.10 267 TYR A CA 1
ATOM 1987 C C . TYR A 1 267 ? 21.582 18.117 61.208 1.00 59.60 267 TYR A C 1
ATOM 1988 O O . TYR A 1 267 ? 20.607 18.470 60.547 1.00 59.50 267 TYR A O 1
ATOM 1997 N N . ASP A 1 268 ? 22.638 18.924 61.408 1.00 60.10 268 ASP A N 1
ATOM 1998 C CA . ASP A 1 268 ? 22.597 20.277 60.945 1.00 60.60 268 ASP A CA 1
ATOM 1999 C C . ASP A 1 268 ? 22.541 20.267 59.456 1.00 60.20 268 ASP A C 1
ATOM 2000 O O . ASP A 1 268 ? 21.786 21.022 58.845 1.00 60.70 268 ASP A O 1
ATOM 2005 N N . SER A 1 269 ? 23.356 19.406 58.827 1.00 59.20 269 SER A N 1
ATOM 2006 C CA . SER A 1 269 ? 23.456 19.459 57.404 1.00 58.10 269 SER A CA 1
ATOM 2007 C C . SER A 1 269 ? 22.107 19.151 56.852 1.00 57.60 269 SER A C 1
ATOM 2008 O O . SER A 1 269 ? 21.616 19.838 55.958 1.00 57.80 269 SER A O 1
ATOM 2011 N N . ILE A 1 270 ? 21.464 18.101 57.391 1.00 57.10 270 ILE A N 1
ATOM 2012 C CA . ILE A 1 270 ? 20.219 17.663 56.842 1.00 56.50 270 ILE A CA 1
ATOM 2013 C C . ILE A 1 270 ? 19.212 18.758 57.014 1.00 56.90 270 ILE A C 1
ATOM 2014 O O . ILE A 1 270 ? 18.471 19.081 56.088 1.00 57.00 270 ILE A O 1
ATOM 2019 N N . THR A 1 271 ? 19.161 19.369 58.212 1.00 57.10 271 THR A N 1
ATOM 2020 C CA . THR A 1 271 ? 18.143 20.348 58.450 1.00 57.50 271 THR A CA 1
ATOM 2021 C C . THR A 1 271 ? 18.354 21.477 57.498 1.00 57.00 271 THR A C 1
ATOM 2022 O O . THR A 1 271 ? 17.413 21.964 56.874 1.00 56.80 271 THR A O 1
ATOM 2026 N N . SER A 1 272 ? 19.614 21.929 57.371 1.00 56.40 272 SER A N 1
ATOM 2027 C CA . SER A 1 272 ? 19.902 23.079 56.569 1.00 55.70 272 SER A CA 1
ATOM 2028 C C . SER A 1 272 ? 19.550 22.756 55.156 1.00 54.50 272 SER A C 1
ATOM 2029 O O . SER A 1 272 ? 18.937 23.559 54.454 1.00 54.20 272 SER A O 1
ATOM 2032 N N . SER A 1 273 ? 19.938 21.550 54.708 1.00 53.70 273 SER A N 1
ATOM 2033 C CA . SER A 1 273 ? 19.783 21.198 53.331 1.00 53.40 273 SER A CA 1
ATOM 2034 C C . SER A 1 273 ? 18.328 21.219 53.008 1.00 52.80 273 SER A C 1
ATOM 2035 O O . SER A 1 273 ? 17.927 21.695 51.947 1.00 53.20 273 SER A O 1
ATOM 2038 N N . THR A 1 274 ? 17.492 20.697 53.922 1.00 51.70 274 THR A N 1
ATOM 2039 C CA . THR A 1 274 ? 16.122 20.458 53.585 1.00 50.00 274 THR A CA 1
ATOM 2040 C C . THR A 1 274 ? 15.486 21.757 53.211 1.00 49.90 274 THR A C 1
ATOM 2041 O O . THR A 1 274 ? 14.804 21.850 52.193 1.00 49.80 274 THR A O 1
ATOM 2045 N N . MET A 1 275 ? 15.696 22.803 54.030 1.00 50.40 275 MET A N 1
ATOM 2046 C CA . MET A 1 275 ? 14.997 24.031 53.797 1.00 50.00 275 MET A CA 1
ATOM 2047 C C . MET A 1 275 ? 15.408 24.544 52.457 1.00 49.50 275 MET A C 1
ATOM 2048 O O . MET A 1 275 ? 14.573 24.963 51.656 1.00 49.20 275 MET A O 1
ATOM 2053 N N . ASP A 1 276 ? 16.722 24.510 52.178 1.00 49.50 276 ASP A N 1
ATOM 2054 C CA . ASP A 1 276 ? 17.234 25.045 50.952 1.00 49.80 276 ASP A CA 1
ATOM 2055 C C . ASP A 1 276 ? 16.693 24.228 49.827 1.00 49.20 276 ASP A C 1
ATOM 2056 O O . ASP A 1 276 ? 16.369 24.751 48.762 1.00 48.80 276 ASP A O 1
ATOM 2061 N N . SER A 1 277 ? 16.598 22.905 50.040 1.00 49.30 277 SER A N 1
ATOM 2062 C CA . SER A 1 277 ? 16.407 21.991 48.955 1.00 49.20 277 SER A CA 1
ATOM 2063 C C . SER A 1 277 ? 15.148 22.345 48.238 1.00 49.40 277 SER A C 1
ATOM 2064 O O . SER A 1 277 ? 15.117 22.347 47.008 1.00 49.90 277 SER A O 1
ATOM 2067 N N . PHE A 1 278 ? 14.071 22.644 48.988 1.00 49.30 278 PHE A N 1
ATOM 2068 C CA . PHE A 1 278 ? 12.779 22.746 48.376 1.00 48.90 278 PHE A CA 1
ATOM 2069 C C . PHE A 1 278 ? 12.834 23.822 47.343 1.00 48.80 278 PHE A C 1
ATOM 2070 O O . PHE A 1 278 ? 12.479 23.604 46.186 1.00 48.70 278 PHE A O 1
ATOM 2078 N N . SER A 1 279 ? 13.303 25.019 47.736 1.00 49.20 279 SER A N 1
ATOM 2079 C CA . SER A 1 279 ? 13.408 26.093 46.797 1.00 49.10 279 SER A CA 1
ATOM 2080 C C . SER A 1 279 ? 14.462 25.740 45.801 1.00 48.40 279 SER A C 1
ATOM 2081 O O . SER A 1 279 ? 14.300 25.956 44.601 1.00 48.20 279 SER A O 1
ATOM 2084 N N . ASP A 1 280 ? 15.591 25.198 46.293 1.00 48.00 280 ASP A N 1
ATOM 2085 C CA . ASP A 1 280 ? 16.783 25.135 45.502 1.00 47.60 280 ASP A CA 1
ATOM 2086 C C . ASP A 1 280 ? 16.757 23.932 44.618 1.00 47.50 280 ASP A C 1
ATOM 2087 O O . ASP A 1 280 ? 15.807 23.151 44.613 1.00 47.90 280 ASP A O 1
ATOM 2092 N N . PHE A 1 281 ? 17.843 23.797 43.832 1.00 47.70 281 PHE A N 1
ATOM 2093 C CA . PHE A 1 281 ? 18.153 22.712 42.946 1.00 48.10 281 PHE A CA 1
ATOM 2094 C C . PHE A 1 281 ? 17.094 22.523 41.912 1.00 49.00 281 PHE A C 1
ATOM 2095 O O . PHE A 1 281 ? 16.920 21.423 41.391 1.00 48.60 281 PHE A O 1
ATOM 2103 N N . GLN A 1 282 ? 16.398 23.608 41.524 1.00 50.10 282 GLN A N 1
ATOM 2104 C CA . GLN A 1 282 ? 15.639 23.493 40.316 1.00 50.60 282 GLN A CA 1
ATOM 2105 C C . GLN A 1 282 ? 16.634 23.256 39.222 1.00 51.10 282 GLN A C 1
ATOM 2106 O O . GLN A 1 282 ? 16.488 22.319 38.439 1.00 51.10 282 GLN A O 1
ATOM 2112 N N . GLN A 1 283 ? 17.725 24.053 39.188 1.00 52.30 283 GLN A N 1
ATOM 2113 C CA . GLN A 1 283 ? 17.697 25.373 39.744 1.00 52.70 283 GLN A CA 1
ATOM 2114 C C . GLN A 1 283 ? 18.410 26.273 38.790 1.00 52.90 283 GLN A C 1
ATOM 2115 O O . GLN A 1 283 ? 19.638 26.333 38.788 1.00 53.10 283 GLN A O 1
ATOM 2121 N N . ILE A 1 284 ? 17.658 27.040 37.979 1.00 53.20 284 ILE A N 1
ATOM 2122 C CA . ILE A 1 284 ? 16.337 26.652 37.592 1.00 53.80 284 ILE A CA 1
ATOM 2123 C C . ILE A 1 284 ? 16.397 26.531 36.105 1.00 53.30 284 ILE A C 1
ATOM 2124 O O . ILE A 1 284 ? 16.856 27.447 35.424 1.00 53.60 284 ILE A O 1
ATOM 2129 N N . VAL A 1 285 ? 15.970 25.380 35.554 1.00 52.40 285 VAL A N 1
ATOM 2130 C CA . VAL A 1 285 ? 16.179 25.197 34.150 1.00 51.50 285 VAL A CA 1
ATOM 2131 C C . VAL A 1 285 ? 14.852 25.054 33.485 1.00 50.90 285 VAL A C 1
ATOM 2132 O O . VAL A 1 285 ? 13.954 24.383 33.990 1.00 50.60 285 VAL A O 1
ATOM 2136 N N . TYR A 1 286 ? 14.708 25.703 32.315 1.00 50.70 286 TYR A N 1
ATOM 2137 C CA . TYR A 1 286 ? 13.535 25.548 31.509 1.00 50.20 286 TYR A CA 1
ATOM 2138 C C . TYR A 1 286 ? 14.014 25.093 30.169 1.00 50.50 286 TYR A C 1
ATOM 2139 O O . TYR A 1 286 ? 14.831 25.765 29.541 1.00 50.60 286 TYR A O 1
ATOM 2148 N N . VAL A 1 287 ? 13.533 23.929 29.691 1.00 51.00 287 VAL A N 1
ATOM 2149 C CA . VAL A 1 287 ? 13.969 23.505 28.393 1.00 51.70 287 VAL A CA 1
ATOM 2150 C C . VAL A 1 287 ? 12.778 23.021 27.635 1.00 52.90 287 VAL A C 1
ATOM 2151 O O . VAL A 1 287 ? 12.081 22.110 28.076 1.00 52.50 287 VAL A O 1
ATOM 2155 N N . LEU A 1 288 ? 12.531 23.600 26.446 1.00 54.50 288 LEU A N 1
ATOM 2156 C CA . LEU A 1 288 ? 11.490 23.074 25.616 1.00 56.30 288 LEU A CA 1
ATOM 2157 C C . LEU A 1 288 ? 12.142 22.578 24.372 1.00 57.90 288 LEU A C 1
ATOM 2158 O O . LEU A 1 288 ? 13.083 23.189 23.868 1.00 57.80 288 LEU A O 1
ATOM 2163 N N . LYS A 1 289 ? 11.664 21.435 23.849 1.00 59.90 289 LYS A N 1
ATOM 2164 C CA . LYS A 1 289 ? 12.237 20.930 22.640 1.00 61.80 289 LYS A CA 1
ATOM 2165 C C . LYS A 1 289 ? 11.985 21.958 21.590 1.00 63.40 289 LYS A C 1
ATOM 2166 O O . LYS A 1 289 ? 12.892 22.360 20.863 1.00 63.50 289 LYS A O 1
ATOM 2172 N N . ASN A 1 290 ? 10.728 22.430 21.511 1.00 65.10 290 ASN A N 1
ATOM 2173 C CA . ASN A 1 290 ? 10.391 23.476 20.595 1.00 66.70 290 ASN A CA 1
ATOM 2174 C C . ASN A 1 290 ? 9.384 24.333 21.283 1.00 67.80 290 ASN A C 1
ATOM 2175 O O . ASN A 1 290 ? 8.846 23.962 22.325 1.00 67.70 290 ASN A O 1
ATOM 2180 N N . TYR A 1 291 ? 9.115 25.525 20.720 1.00 69.10 291 TYR A N 1
ATOM 2181 C CA . TYR A 1 291 ? 9.771 25.927 19.515 1.00 70.40 291 TYR A CA 1
ATOM 2182 C C . TYR A 1 291 ? 10.423 27.235 19.808 1.00 71.20 291 TYR A C 1
ATOM 2183 O O . TYR A 1 291 ? 9.956 27.998 20.652 1.00 71.20 291 TYR A O 1
ATOM 2192 N N . ASP A 1 292 ? 11.551 27.514 19.130 1.00 71.90 292 ASP A N 1
ATOM 2193 C CA . ASP A 1 292 ? 12.270 28.714 19.429 1.00 72.30 292 ASP A CA 1
ATOM 2194 C C . ASP A 1 292 ? 11.464 29.863 18.929 1.00 72.80 292 ASP A C 1
ATOM 2195 O O . ASP A 1 292 ? 10.671 29.730 17.998 1.00 72.80 292 ASP A O 1
ATOM 2200 N N . GLY A 1 293 ? 11.647 31.032 19.567 1.00 73.30 293 GLY A N 1
ATOM 2201 C CA . GLY A 1 293 ? 10.955 32.219 19.168 1.00 73.80 293 GLY A CA 1
ATOM 2202 C C . GLY A 1 293 ? 11.903 33.018 18.340 1.00 74.30 293 GLY A C 1
ATOM 2203 O O . GLY A 1 293 ? 12.738 32.472 17.621 1.00 74.30 293 GLY A O 1
ATOM 2204 N N . GLU A 1 294 ? 11.791 34.355 18.437 1.00 74.70 294 GLU A N 1
ATOM 2205 C CA . GLU A 1 294 ? 12.687 35.224 17.738 1.00 75.00 294 GLU A CA 1
ATOM 2206 C C . GLU A 1 294 ? 14.033 35.024 18.344 1.00 75.10 294 GLU A C 1
ATOM 2207 O O . GLU A 1 294 ? 14.155 34.443 19.422 1.00 75.10 294 GLU A O 1
ATOM 2213 N N . ASN A 1 295 ? 15.086 35.467 17.629 1.00 75.20 295 ASN A N 1
ATOM 2214 C CA . ASN A 1 295 ? 16.430 35.201 18.044 1.00 75.30 295 ASN A CA 1
ATOM 2215 C C . ASN A 1 295 ? 16.578 35.726 19.431 1.00 75.20 295 ASN A C 1
ATOM 2216 O O . ASN A 1 295 ? 16.037 36.770 19.792 1.00 75.20 295 ASN A O 1
ATOM 2221 N N . PRO A 1 296 ? 17.279 34.968 20.223 1.00 75.30 296 PRO A N 1
ATOM 2222 C CA . PRO A 1 296 ? 17.105 35.027 21.642 1.00 75.30 296 PRO A CA 1
ATOM 2223 C C . PRO A 1 296 ? 17.451 36.367 22.194 1.00 75.10 296 PRO A C 1
ATOM 2224 O O . PRO A 1 296 ? 16.988 36.688 23.287 1.00 75.10 296 PRO A O 1
ATOM 2228 N N . LYS A 1 297 ? 18.271 37.164 21.486 1.00 74.50 297 LYS A N 1
ATOM 2229 C CA . LYS A 1 297 ? 18.566 38.452 22.032 1.00 73.90 297 LYS A CA 1
ATOM 2230 C C . LYS A 1 297 ? 17.265 39.174 22.120 1.00 73.20 297 LYS A C 1
ATOM 2231 O O . LYS A 1 297 ? 16.910 39.723 23.163 1.00 73.30 297 LYS A O 1
ATOM 2237 N N . GLU A 1 298 ? 16.502 39.155 21.014 1.00 72.20 298 GLU A N 1
ATOM 2238 C CA . GLU A 1 298 ? 15.182 39.707 21.008 1.00 71.10 298 GLU A CA 1
ATOM 2239 C C . GLU A 1 298 ? 14.343 38.854 21.898 1.00 69.90 298 GLU A C 1
ATOM 2240 O O . GLU A 1 298 ? 13.496 39.347 22.641 1.00 69.90 298 GLU A O 1
ATOM 2246 N N . PHE A 1 299 ? 14.567 37.529 21.826 1.00 68.40 299 PHE A N 1
ATOM 2247 C CA . PHE A 1 299 ? 13.659 36.574 22.383 1.00 67.00 299 PHE A CA 1
ATOM 2248 C C . PHE A 1 299 ? 13.553 36.823 23.848 1.00 65.90 299 PHE A C 1
ATOM 2249 O O . PHE A 1 299 ? 12.453 36.857 24.397 1.00 65.60 299 PHE A O 1
ATOM 2257 N N . THR A 1 300 ? 14.699 36.997 24.526 1.00 64.80 300 THR A N 1
ATOM 2258 C CA . THR A 1 300 ? 14.659 37.075 25.954 1.00 63.40 300 THR A CA 1
ATOM 2259 C C . THR A 1 300 ? 13.818 38.249 26.329 1.00 61.90 300 THR A C 1
ATOM 2260 O O . THR A 1 300 ? 12.928 38.142 27.171 1.00 61.70 300 THR A O 1
ATOM 2264 N N . ALA A 1 301 ? 14.080 39.412 25.706 1.00 60.30 301 ALA A N 1
ATOM 2265 C CA . ALA A 1 301 ? 13.398 40.598 26.126 1.00 58.80 301 ALA A CA 1
ATOM 2266 C C . ALA A 1 301 ? 11.935 40.426 25.875 1.00 57.50 301 ALA A C 1
ATOM 2267 O O . ALA A 1 301 ? 11.113 40.702 26.748 1.00 57.70 301 ALA A O 1
ATOM 2269 N N . ASN A 1 302 ? 11.568 39.956 24.668 1.00 55.50 302 ASN A N 1
ATOM 2270 C CA . ASN A 1 302 ? 10.176 39.894 24.338 1.00 53.50 302 ASN A CA 1
ATOM 2271 C C . ASN A 1 302 ? 9.523 38.866 25.198 1.00 51.90 302 ASN A C 1
ATOM 2272 O O . ASN A 1 302 ? 8.397 39.053 25.657 1.00 51.80 302 ASN A O 1
ATOM 2277 N N . LEU A 1 303 ? 10.220 37.743 25.442 1.00 50.20 303 LEU A N 1
ATOM 2278 C CA . LEU A 1 303 ? 9.591 36.628 26.080 1.00 48.30 303 LEU A CA 1
ATOM 2279 C C . LEU A 1 303 ? 9.145 37.075 27.428 1.00 47.30 303 LEU A C 1
ATOM 2280 O O . LEU A 1 303 ? 8.028 36.781 27.853 1.00 47.00 303 LEU A O 1
ATOM 2285 N N . ARG A 1 304 ? 10.011 37.818 28.136 1.00 46.30 304 ARG A N 1
ATOM 2286 C CA . ARG A 1 304 ? 9.661 38.257 29.450 1.00 45.10 304 ARG A CA 1
ATOM 2287 C C . ARG A 1 304 ? 8.458 39.131 29.320 1.00 44.10 304 ARG A C 1
ATOM 2288 O O . ARG A 1 304 ? 7.510 39.021 30.095 1.00 43.70 304 ARG A O 1
ATOM 2296 N N . TYR A 1 305 ? 8.470 40.028 28.317 1.00 43.10 305 TYR A N 1
ATOM 2297 C CA . TYR A 1 305 ? 7.414 40.987 28.197 1.00 42.50 305 TYR A CA 1
ATOM 2298 C C . TYR A 1 305 ? 6.141 40.245 27.955 1.00 42.90 305 TYR A C 1
ATOM 2299 O O . TYR A 1 305 ? 5.130 40.500 28.608 1.00 43.40 305 TYR A O 1
ATOM 2308 N N . HIS A 1 306 ? 6.163 39.290 27.008 1.00 42.70 306 HIS A N 1
ATOM 2309 C CA . HIS A 1 306 ? 4.966 38.573 26.688 1.00 42.40 306 HIS A CA 1
ATOM 2310 C C . HIS A 1 306 ? 4.556 37.832 27.914 1.00 42.10 306 HIS A C 1
ATOM 2311 O O . HIS A 1 306 ? 3.394 37.864 28.314 1.00 42.00 306 HIS A O 1
ATOM 2318 N N . SER A 1 307 ? 5.527 37.151 28.550 1.00 42.10 307 SER A N 1
ATOM 2319 C CA . SER A 1 307 ? 5.253 36.393 29.731 1.00 42.00 307 SER A CA 1
ATOM 2320 C C . SER A 1 307 ? 4.544 35.151 29.312 1.00 42.00 307 SER A C 1
ATOM 2321 O O . SER A 1 307 ? 4.056 35.049 28.188 1.00 41.80 307 SER A O 1
ATOM 2324 N N . VAL A 1 308 ? 4.485 34.159 30.220 1.00 42.30 308 VAL A N 1
ATOM 2325 C CA . VAL A 1 308 ? 3.808 32.932 29.929 1.00 42.60 308 VAL A CA 1
ATOM 2326 C C . VAL A 1 308 ? 4.576 32.212 28.871 1.00 43.00 308 VAL A C 1
ATOM 2327 O O . VAL A 1 308 ? 5.271 32.821 28.059 1.00 43.10 308 VAL A O 1
ATOM 2331 N N . ILE A 1 309 ? 4.476 30.871 28.867 1.00 43.80 309 ILE A N 1
ATOM 2332 C CA . ILE A 1 309 ? 5.135 30.112 27.849 1.00 44.40 309 ILE A CA 1
ATOM 2333 C C . ILE A 1 309 ? 4.080 29.337 27.136 1.00 45.40 309 ILE A C 1
ATOM 2334 O O . ILE A 1 309 ? 3.235 28.697 27.760 1.00 45.50 309 ILE A O 1
ATOM 2339 N N . LYS A 1 310 ? 4.099 29.387 25.791 1.00 46.30 310 LYS A N 1
ATOM 2340 C CA . LYS A 1 310 ? 3.148 28.627 25.040 1.00 47.20 310 LYS A CA 1
ATOM 2341 C C . LYS A 1 310 ? 3.922 27.699 24.169 1.00 47.70 310 LYS A C 1
ATOM 2342 O O . LYS A 1 310 ? 5.050 27.992 23.777 1.00 47.80 310 LYS A O 1
ATOM 2348 N N . VAL A 1 311 ? 3.329 26.533 23.853 1.00 48.40 311 VAL A N 1
ATOM 2349 C CA . VAL A 1 311 ? 3.992 25.616 22.979 1.00 49.20 311 VAL A CA 1
ATOM 2350 C C . VAL A 1 311 ? 3.151 25.497 21.754 1.00 49.90 311 VAL A C 1
ATOM 2351 O O . VAL A 1 311 ? 1.923 25.529 21.823 1.00 49.80 311 VAL A O 1
ATOM 2355 N N . SER A 1 312 ? 3.806 25.373 20.586 1.00 51.00 312 SER A N 1
ATOM 2356 C CA . SER A 1 312 ? 3.079 25.232 19.362 1.00 52.00 312 SER A CA 1
ATOM 2357 C C . SER A 1 312 ? 3.779 24.186 18.565 1.00 52.40 312 SER A C 1
ATOM 2358 O O . SER A 1 312 ? 4.891 23.778 18.897 1.00 52.40 312 SER A O 1
ATOM 2361 N N . GLY A 1 313 ? 3.129 23.709 17.488 1.00 52.60 313 GLY A N 1
ATOM 2362 C CA . GLY A 1 313 ? 3.766 22.731 16.661 1.00 53.10 313 GLY A CA 1
ATOM 2363 C C . GLY A 1 313 ? 3.960 21.513 17.496 1.00 53.50 313 GLY A C 1
ATOM 2364 O O . GLY A 1 313 ? 3.031 21.032 18.143 1.00 53.50 313 GLY A O 1
ATOM 2365 N N . ASP A 1 314 ? 5.194 20.978 17.497 1.00 53.70 314 ASP A N 1
ATOM 2366 C CA . ASP A 1 314 ? 5.459 19.792 18.248 1.00 53.80 314 ASP A CA 1
ATOM 2367 C C . ASP A 1 314 ? 5.397 20.173 19.686 1.00 53.70 314 ASP A C 1
ATOM 2368 O O . ASP A 1 314 ? 5.367 21.355 20.025 1.00 53.80 314 ASP A O 1
ATOM 2373 N N . GLY A 1 315 ? 5.345 19.166 20.574 1.00 53.40 315 GLY A N 1
ATOM 2374 C CA . GLY A 1 315 ? 5.183 19.465 21.962 1.00 53.30 315 GLY A CA 1
ATOM 2375 C C . GLY A 1 315 ? 6.438 20.128 22.411 1.00 53.10 315 GLY A C 1
ATOM 2376 O O . GLY A 1 315 ? 7.487 19.998 21.782 1.00 53.10 315 GLY A O 1
ATOM 2377 N N . GLY A 1 316 ? 6.350 20.872 23.527 1.00 52.70 316 GLY A N 1
ATOM 2378 C CA . GLY A 1 316 ? 5.111 20.947 24.236 1.00 52.00 316 GLY A CA 1
ATOM 2379 C C . GLY A 1 316 ? 5.121 19.830 25.221 1.00 51.50 316 GLY A C 1
ATOM 2380 O O . GLY A 1 316 ? 4.221 19.704 26.051 1.00 51.10 316 GLY A O 1
ATOM 2381 N N . VAL A 1 317 ? 6.173 18.996 25.159 1.00 51.40 317 VAL A N 1
ATOM 2382 C CA . VAL A 1 317 ? 6.357 17.984 26.150 1.00 51.40 317 VAL A CA 1
ATOM 2383 C C . VAL A 1 317 ? 6.741 18.708 27.390 1.00 51.90 317 VAL A C 1
ATOM 2384 O O . VAL A 1 317 ? 7.223 19.837 27.325 1.00 51.90 317 VAL A O 1
ATOM 2388 N N . ASP A 1 318 ? 6.498 18.091 28.562 1.00 52.20 318 ASP A N 1
ATOM 2389 C CA . ASP A 1 318 ? 6.798 18.792 29.771 1.00 52.40 318 ASP A CA 1
ATOM 2390 C C . ASP A 1 318 ? 8.258 19.086 29.749 1.00 52.50 318 ASP A C 1
ATOM 2391 O O . ASP A 1 318 ? 9.073 18.264 29.332 1.00 52.30 318 ASP A O 1
ATOM 2396 N N . THR A 1 319 ? 8.611 20.313 30.163 1.00 52.90 319 THR A N 1
ATOM 2397 C CA . THR A 1 319 ? 9.955 20.779 30.033 1.00 53.30 319 THR A CA 1
ATOM 2398 C C . THR A 1 319 ? 10.676 20.361 31.264 1.00 53.70 319 THR A C 1
ATOM 2399 O O . THR A 1 319 ? 10.162 19.557 32.038 1.00 54.00 319 THR A O 1
ATOM 2403 N N . LEU A 1 320 ? 11.910 20.857 31.466 1.00 54.30 320 LEU A N 1
ATOM 2404 C CA . LEU A 1 320 ? 12.679 20.354 32.564 1.00 54.90 320 LEU A CA 1
ATOM 2405 C C . LEU A 1 320 ? 11.934 20.662 33.820 1.00 56.10 320 LEU A C 1
ATOM 2406 O O . LEU A 1 320 ? 11.781 19.801 34.685 1.00 56.30 320 LEU A O 1
ATOM 2411 N N . ARG A 1 321 ? 11.423 21.900 33.945 1.00 57.50 321 ARG A N 1
ATOM 2412 C CA . ARG A 1 321 ? 10.636 22.226 35.096 1.00 58.60 321 ARG A CA 1
ATOM 2413 C C . ARG A 1 321 ? 9.333 22.749 34.593 1.00 58.40 321 ARG A C 1
ATOM 2414 O O . ARG A 1 321 ? 9.262 23.302 33.498 1.00 58.70 321 ARG A O 1
ATOM 2422 N N . ALA A 1 322 ? 8.255 22.596 35.387 1.00 58.00 322 ALA A N 1
ATOM 2423 C CA . ALA A 1 322 ? 8.298 21.844 36.604 1.00 57.60 322 ALA A CA 1
ATOM 2424 C C . ALA A 1 322 ? 8.576 20.420 36.249 1.00 57.20 322 ALA A C 1
ATOM 2425 O O . ALA A 1 322 ? 9.422 19.767 36.859 1.00 57.80 322 ALA A O 1
ATOM 2427 N N . GLU A 1 323 ? 7.870 19.912 35.222 1.00 56.00 323 GLU A N 1
ATOM 2428 C CA . GLU A 1 323 ? 8.058 18.562 34.780 1.00 54.80 323 GLU A CA 1
ATOM 2429 C C . GLU A 1 323 ? 7.718 17.619 35.879 1.00 53.30 323 GLU A C 1
ATOM 2430 O O . GLU A 1 323 ? 7.227 18.002 36.940 1.00 53.50 323 GLU A O 1
ATOM 2436 N N . ILE A 1 324 ? 7.995 16.330 35.610 1.00 51.40 324 ILE A N 1
ATOM 2437 C CA . ILE A 1 324 ? 7.860 15.264 36.555 1.00 0.00 324 ILE A CA 1
ATOM 2438 C C . ILE A 1 324 ? 8.747 15.547 37.732 1.00 49.10 324 ILE A C 1
ATOM 2439 O O . ILE A 1 324 ? 8.283 15.405 38.862 1.00 49.50 324 ILE A O 1
ATOM 2444 N N . PRO A 1 325 ? 9.984 15.956 37.571 1.00 140.10 325 PRO A N 1
ATOM 2445 C CA . PRO A 1 325 ? 10.862 16.011 38.700 1.00 140.10 325 PRO A CA 1
ATOM 2446 C C . PRO A 1 325 ? 10.371 16.946 39.755 1.00 140.10 325 PRO A C 1
ATOM 2447 O O . PRO A 1 325 ? 10.890 16.889 40.868 1.00 140.10 325 PRO A O 1
ATOM 2451 N N . VAL A 1 326 ? 9.408 17.835 39.464 1.00 140.10 326 VAL A N 1
ATOM 2452 C CA . VAL A 1 326 ? 8.885 18.566 40.579 1.00 140.10 326 VAL A CA 1
ATOM 2453 C C . VAL A 1 326 ? 8.241 17.574 41.492 1.00 140.10 326 VAL A C 1
ATOM 2454 O O . VAL A 1 326 ? 8.523 17.541 42.689 1.00 140.10 326 VAL A O 1
ATOM 2458 N N . ASP A 1 327 ? 7.364 16.718 40.933 1.00 140.10 327 ASP A N 1
ATOM 2459 C CA . ASP A 1 327 ? 6.713 15.711 41.717 1.00 140.10 327 ASP A CA 1
ATOM 2460 C C . ASP A 1 327 ? 7.748 14.746 42.199 1.00 140.10 327 ASP A C 1
ATOM 2461 O O . ASP A 1 327 ? 7.769 14.374 43.371 1.00 140.10 327 ASP A O 1
ATOM 2466 N N . SER A 1 328 ? 8.638 14.312 41.288 1.00 140.10 328 SER A N 1
ATOM 2467 C CA . SER A 1 328 ? 9.546 13.247 41.599 1.00 140.10 328 SER A CA 1
ATOM 2468 C C . SER A 1 328 ? 10.420 13.700 42.719 1.00 140.10 328 SER A C 1
ATOM 2469 O O . SER A 1 328 ? 10.625 12.983 43.697 1.00 140.10 328 SER A O 1
ATOM 2472 N N . ALA A 1 329 ? 10.950 14.928 42.591 1.00 140.10 329 ALA A N 1
ATOM 2473 C CA . ALA A 1 329 ? 11.881 15.458 43.537 1.00 140.10 329 ALA A CA 1
ATOM 2474 C C . ALA A 1 329 ? 11.185 15.540 44.847 1.00 140.10 329 ALA A C 1
ATOM 2475 O O . ALA A 1 329 ? 11.770 15.247 45.887 1.00 140.10 329 ALA A O 1
ATOM 2477 N N . ALA A 1 330 ? 9.904 15.946 44.838 1.00 140.10 330 ALA A N 1
ATOM 2478 C CA . ALA A 1 330 ? 9.220 16.073 46.086 1.00 140.10 330 ALA A CA 1
ATOM 2479 C C . ALA A 1 330 ? 9.203 14.720 46.715 1.00 140.10 330 ALA A C 1
ATOM 2480 O O . ALA A 1 330 ? 9.470 14.573 47.906 1.00 140.10 330 ALA A O 1
ATOM 2482 N N . LYS A 1 331 ? 8.899 13.685 45.912 1.00 140.10 331 LYS A N 1
ATOM 2483 C CA . LYS A 1 331 ? 8.814 12.359 46.445 1.00 140.10 331 LYS A CA 1
ATOM 2484 C C . LYS A 1 331 ? 10.166 11.969 46.947 1.00 140.10 331 LYS A C 1
ATOM 2485 O O . LYS A 1 331 ? 10.300 11.427 48.043 1.00 140.10 331 LYS A O 1
ATOM 2491 N N . GLU A 1 332 ? 11.211 12.245 46.147 1.00 140.10 332 GLU A N 1
ATOM 2492 C CA . GLU A 1 332 ? 12.530 11.794 46.482 1.00 140.10 332 GLU A CA 1
ATOM 2493 C C . GLU A 1 332 ? 12.937 12.459 47.755 1.00 140.10 332 GLU A C 1
ATOM 2494 O O . GLU A 1 332 ? 13.495 11.829 48.652 1.00 140.10 332 GLU A O 1
ATOM 2500 N N . LEU A 1 333 ? 12.654 13.769 47.854 1.00 140.10 333 LEU A N 1
ATOM 2501 C CA . LEU A 1 333 ? 13.098 14.568 48.955 1.00 140.10 333 LEU A CA 1
ATOM 2502 C C . LEU A 1 333 ? 12.459 14.040 50.192 1.00 140.10 333 LEU A C 1
ATOM 2503 O O . LEU A 1 333 ? 13.095 13.954 51.240 1.00 140.10 333 LEU A O 1
ATOM 2508 N N . GLU A 1 334 ? 11.169 13.670 50.101 1.00 140.10 334 GLU A N 1
ATOM 2509 C CA . GLU A 1 334 ? 10.450 13.299 51.281 1.00 140.10 334 GLU A CA 1
ATOM 2510 C C . GLU A 1 334 ? 11.148 12.124 51.877 1.00 140.10 334 GLU A C 1
ATOM 2511 O O . GLU A 1 334 ? 11.357 12.062 53.087 1.00 140.10 334 GLU A O 1
ATOM 2517 N N . ARG A 1 335 ? 11.551 11.165 51.026 1.00 140.10 335 ARG A N 1
ATOM 2518 C CA . ARG A 1 335 ? 12.243 10.014 51.521 1.00 140.10 335 ARG A CA 1
ATOM 2519 C C . ARG A 1 335 ? 13.509 10.496 52.144 1.00 140.10 335 ARG A C 1
ATOM 2520 O O . ARG A 1 335 ? 13.904 10.039 53.215 1.00 140.10 335 ARG A O 1
ATOM 2528 N N . ILE A 1 336 ? 14.181 11.448 51.473 1.00 140.10 336 ILE A N 1
ATOM 2529 C CA . ILE A 1 336 ? 15.475 11.873 51.907 1.00 140.10 336 ILE A CA 1
ATOM 2530 C C . ILE A 1 336 ? 15.342 12.475 53.265 1.00 140.10 336 ILE A C 1
ATOM 2531 O O . ILE A 1 336 ? 16.164 12.225 54.144 1.00 140.10 336 ILE A O 1
ATOM 2536 N N . GLN A 1 337 ? 14.302 13.301 53.471 1.00 140.10 337 GLN A N 1
ATOM 2537 C CA . GLN A 1 337 ? 14.195 14.017 54.707 1.00 140.10 337 GLN A CA 1
ATOM 2538 C C . GLN A 1 337 ? 14.061 13.016 55.806 1.00 140.10 337 GLN A C 1
ATOM 2539 O O . GLN A 1 337 ? 14.702 13.138 56.849 1.00 140.10 337 GLN A O 1
ATOM 2545 N N . ASP A 1 338 ? 13.221 11.986 55.595 1.00 140.10 338 ASP A N 1
ATOM 2546 C CA . ASP A 1 338 ? 12.964 11.042 56.642 1.00 140.10 338 ASP A CA 1
ATOM 2547 C C . ASP A 1 338 ? 14.245 10.353 56.971 1.00 140.10 338 ASP A C 1
ATOM 2548 O O . ASP A 1 338 ? 14.588 10.180 58.139 1.00 140.10 338 ASP A O 1
ATOM 2553 N N . GLU A 1 339 ? 15.004 9.956 55.936 1.00 140.10 339 GLU A N 1
ATOM 2554 C CA . GLU A 1 339 ? 16.247 9.285 56.169 1.00 140.10 339 GLU A CA 1
ATOM 2555 C C . GLU A 1 339 ? 17.114 10.254 56.894 1.00 140.10 339 GLU A C 1
ATOM 2556 O O . GLU A 1 339 ? 17.908 9.878 57.755 1.00 140.10 339 GLU A O 1
ATOM 2562 N N . LEU A 1 340 ? 16.970 11.543 56.538 1.00 140.10 340 LEU A N 1
ATOM 2563 C CA . LEU A 1 340 ? 17.863 12.585 56.942 1.00 140.10 340 LEU A CA 1
ATOM 2564 C C . LEU A 1 340 ? 17.872 12.641 58.433 1.00 140.10 340 LEU A C 1
ATOM 2565 O O . LEU A 1 340 ? 18.933 12.716 59.051 1.00 140.10 340 LEU A O 1
ATOM 2570 N N . TYR A 1 341 ? 16.685 12.593 59.061 1.00 140.10 341 TYR A N 1
ATOM 2571 C CA . TYR A 1 341 ? 16.656 12.706 60.487 1.00 140.10 341 TYR A CA 1
ATOM 2572 C C . TYR A 1 341 ? 17.393 11.536 61.043 1.00 140.10 341 TYR A C 1
ATOM 2573 O O . TYR A 1 341 ? 18.206 11.678 61.955 1.00 140.10 341 TYR A O 1
ATOM 2582 N N . LYS A 1 342 ? 17.129 10.340 60.490 1.00 140.10 342 LYS A N 1
ATOM 2583 C CA . LYS A 1 342 ? 17.723 9.147 61.011 1.00 140.10 342 LYS A CA 1
ATOM 2584 C C . LYS A 1 342 ? 19.203 9.267 60.855 1.00 140.10 342 LYS A C 1
ATOM 2585 O O . LYS A 1 342 ? 19.965 8.878 61.739 1.00 140.10 342 LYS A O 1
ATOM 2591 N N . SER A 1 343 ? 19.649 9.820 59.714 1.00 140.10 343 SER A N 1
ATOM 2592 C CA . SER A 1 343 ? 21.052 9.869 59.432 1.00 140.10 343 SER A CA 1
ATOM 2593 C C . SER A 1 343 ? 21.705 10.635 60.532 1.00 140.10 343 SER A C 1
ATOM 2594 O O . SER A 1 343 ? 22.735 10.220 61.061 1.00 140.10 343 SER A O 1
ATOM 2597 N N . ALA A 1 344 ? 21.104 11.772 60.926 1.00 140.10 344 ALA A N 1
ATOM 2598 C CA . ALA A 1 344 ? 21.663 12.528 62.006 1.00 140.10 344 ALA A CA 1
ATOM 2599 C C . ALA A 1 344 ? 21.639 11.624 63.190 1.00 140.10 344 ALA A C 1
ATOM 2600 O O . ALA A 1 344 ? 22.596 11.556 63.959 1.00 140.10 344 ALA A O 1
ATOM 2602 N N . GLN A 1 345 ? 20.524 10.885 63.334 1.00 48.10 345 GLN A N 1
ATOM 2603 C CA . GLN A 1 345 ? 20.365 9.883 64.342 1.00 48.10 345 GLN A CA 1
ATOM 2604 C C . GLN A 1 345 ? 19.888 10.542 65.587 1.00 48.10 345 GLN A C 1
ATOM 2605 O O . GLN A 1 345 ? 20.436 11.549 66.033 1.00 48.10 345 GLN A O 1
ATOM 2611 N N . ALA A 1 346 ? 18.826 9.964 66.172 1.00 48.20 346 ALA A N 1
ATOM 2612 C CA . ALA A 1 346 ? 18.298 10.405 67.423 1.00 48.30 346 ALA A CA 1
ATOM 2613 C C . ALA A 1 346 ? 17.245 9.409 67.758 1.00 48.30 346 ALA A C 1
ATOM 2614 O O . ALA A 1 346 ? 16.849 8.615 66.907 1.00 48.30 346 ALA A O 1
ATOM 2616 N N . VAL A 1 347 ? 16.758 9.407 69.010 1.00 48.50 347 VAL A N 1
ATOM 2617 C CA . VAL A 1 347 ? 15.689 8.497 69.271 1.00 48.60 347 VAL A CA 1
ATOM 2618 C C . VAL A 1 347 ? 14.507 9.041 68.545 1.00 48.70 347 VAL A C 1
ATOM 2619 O O . VAL A 1 347 ? 14.173 10.217 68.678 1.00 48.70 347 VAL A O 1
ATOM 2623 N N . ASP A 1 348 ? 13.853 8.194 67.731 1.00 48.90 348 ASP A N 1
ATOM 2624 C CA . ASP A 1 348 ? 12.733 8.673 66.981 1.00 49.10 348 ASP A CA 1
ATOM 2625 C C . ASP A 1 348 ? 11.684 9.056 67.964 1.00 49.20 348 ASP A C 1
ATOM 2626 O O . ASP A 1 348 ? 11.089 10.129 67.875 1.00 49.20 348 ASP A O 1
ATOM 2631 N N . ASN A 1 349 ? 11.449 8.177 68.954 1.00 49.30 349 ASN A N 1
ATOM 2632 C CA . ASN A 1 349 ? 10.471 8.464 69.956 1.00 49.50 349 ASN A CA 1
ATOM 2633 C C . ASN A 1 349 ? 11.104 9.393 70.933 1.00 49.60 349 ASN A C 1
ATOM 2634 O O . ASN A 1 349 ? 12.325 9.426 71.075 1.00 49.60 349 ASN A O 1
ATOM 2639 N N . SER A 1 350 ? 10.276 10.190 71.631 1.00 49.80 350 SER A N 1
ATOM 2640 C CA . SER A 1 350 ? 10.806 11.050 72.641 1.00 49.90 350 SER A CA 1
ATOM 2641 C C . SER A 1 350 ? 11.139 10.176 73.800 1.00 50.10 350 SER A C 1
ATOM 2642 O O . SER A 1 350 ? 10.751 9.010 73.847 1.00 50.10 350 SER A O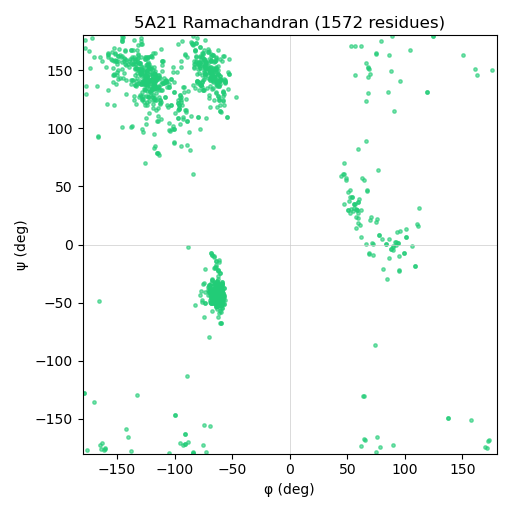 1
ATOM 2645 N N . PRO A 1 351 ? 11.872 10.705 74.733 1.00 50.20 351 PRO A N 1
ATOM 2646 C CA . PRO A 1 351 ? 12.449 9.899 75.763 1.00 50.30 351 PRO A CA 1
ATOM 2647 C C . PRO A 1 351 ? 11.332 9.286 76.535 1.00 50.40 351 PRO A C 1
ATOM 2648 O O . PRO A 1 351 ? 10.280 9.912 76.659 1.00 50.40 351 PRO A O 1
ATOM 2652 N N . GLU A 1 352 ? 11.530 8.058 77.047 1.00 50.50 352 GLU A N 1
ATOM 2653 C CA . GLU A 1 352 ? 10.468 7.403 77.748 1.00 50.70 352 GLU A CA 1
ATOM 2654 C C . GLU A 1 352 ? 10.105 8.226 78.946 1.00 50.70 352 GLU A C 1
ATOM 2655 O O . GLU A 1 352 ? 8.930 8.533 79.142 1.00 50.80 352 GLU A O 1
ATOM 2661 N N . THR A 1 353 ? 11.089 8.652 79.769 1.00 50.70 353 THR A N 1
ATOM 2662 C CA . THR A 1 353 ? 12.447 8.203 79.703 1.00 50.70 353 THR A CA 1
ATOM 2663 C C . THR A 1 353 ? 12.518 6.925 80.469 1.00 50.70 353 THR A C 1
ATOM 2664 O O . THR A 1 353 ? 11.545 6.509 81.096 1.00 50.70 353 THR A O 1
ATOM 2668 N N . ILE A 1 354 ? 13.679 6.249 80.408 1.00 50.60 354 ILE A N 1
ATOM 2669 C CA . ILE A 1 354 ? 13.790 4.967 81.032 1.00 50.60 354 ILE A CA 1
ATOM 2670 C C . ILE A 1 354 ? 13.557 5.180 82.488 1.00 50.50 354 ILE A C 1
ATOM 2671 O O . ILE A 1 354 ? 12.803 4.446 83.124 1.00 50.50 354 ILE A O 1
ATOM 2676 N N . GLY A 1 355 ? 14.197 6.220 83.049 1.00 50.40 355 GLY A N 1
ATOM 2677 C CA . GLY A 1 355 ? 14.037 6.499 84.441 1.00 50.30 355 GLY A CA 1
ATOM 2678 C C . GLY A 1 355 ? 12.888 7.439 84.580 1.00 50.10 355 GLY A C 1
ATOM 2679 O O . GLY A 1 355 ? 12.076 7.596 83.669 1.00 50.20 355 GLY A O 1
ATOM 2680 N N . GLY A 1 356 ? 12.802 8.092 85.753 1.00 49.90 356 GLY A N 1
ATOM 2681 C CA . GLY A 1 356 ? 11.781 9.062 86.006 1.00 49.70 356 GLY A CA 1
ATOM 2682 C C . GLY A 1 356 ? 10.420 8.426 86.074 1.00 49.50 356 GLY A C 1
ATOM 2683 O O . GLY A 1 356 ? 9.485 8.950 85.470 1.00 49.50 356 GLY A O 1
ATOM 2684 N N . GLY A 1 357 ? 10.219 7.306 86.811 1.00 49.30 357 GLY A N 1
ATOM 2685 C CA . GLY A 1 357 ? 11.218 6.466 87.403 1.00 49.00 357 GLY A CA 1
ATOM 2686 C C . GLY A 1 357 ? 12.025 7.287 88.346 1.00 48.80 357 GLY A C 1
ATOM 2687 O O . GLY A 1 357 ? 13.238 7.108 88.437 1.00 48.90 357 GLY A O 1
ATOM 2688 N N . ALA A 1 358 ? 11.379 8.233 89.055 1.00 48.60 358 ALA A N 1
ATOM 2689 C CA . ALA A 1 358 ? 12.157 9.125 89.859 1.00 48.40 358 ALA A CA 1
ATOM 2690 C C . ALA A 1 358 ? 12.872 8.303 90.876 1.00 48.20 358 ALA A C 1
ATOM 2691 O O . ALA A 1 358 ? 12.261 7.548 91.632 1.00 48.20 358 ALA A O 1
ATOM 2693 N N . THR A 1 359 ? 14.210 8.438 90.899 1.00 140.10 359 THR A N 1
ATOM 2694 C CA . THR A 1 359 ? 15.034 7.723 91.823 1.00 140.10 359 THR A CA 1
ATOM 2695 C C . THR A 1 359 ? 16.323 8.466 91.877 1.00 140.10 359 THR A C 1
ATOM 2696 O O . THR A 1 359 ? 16.471 9.521 91.261 1.00 140.10 359 THR A O 1
ATOM 2700 N N . GLY A 1 360 ? 17.306 7.919 92.615 1.00 140.10 360 GLY A N 1
ATOM 2701 C CA . GLY A 1 360 ? 18.629 8.459 92.532 1.00 140.10 360 GLY A CA 1
ATOM 2702 C C . GLY A 1 360 ? 19.103 8.310 91.116 1.00 140.10 360 GLY A C 1
ATOM 2703 O O . GLY A 1 360 ? 19.576 9.280 90.525 1.00 140.10 360 GLY A O 1
ATOM 2704 N N . PRO A 1 361 ? 18.971 7.150 90.522 1.00 140.10 361 PRO A N 1
ATOM 2705 C CA . PRO A 1 361 ? 19.425 6.956 89.177 1.00 140.10 361 PRO A CA 1
ATOM 2706 C C . PRO A 1 361 ? 18.626 7.820 88.262 1.00 140.10 361 PRO A C 1
ATOM 2707 O O . PRO A 1 361 ? 19.016 7.988 87.108 1.00 140.10 361 PRO A O 1
ATOM 2711 N N . ALA A 1 362 ? 17.494 8.357 88.749 1.00 140.10 362 ALA A N 1
ATOM 2712 C CA . ALA A 1 362 ? 16.623 9.117 87.907 1.00 140.10 362 ALA A CA 1
ATOM 2713 C C . ALA A 1 362 ? 17.402 10.282 87.403 1.00 140.10 362 ALA A C 1
ATOM 2714 O O . ALA A 1 362 ? 17.286 10.659 86.238 1.00 140.10 362 ALA A O 1
ATOM 2716 N N . LEU A 1 363 ? 18.227 10.884 88.276 1.00 140.10 363 LEU A N 1
ATOM 2717 C CA . LEU A 1 363 ? 18.948 12.059 87.892 1.00 140.10 363 LEU A CA 1
ATOM 2718 C C . LEU A 1 363 ? 19.827 11.690 86.744 1.00 140.10 363 LEU A C 1
ATOM 2719 O O . LEU A 1 363 ? 19.934 12.431 85.768 1.00 140.10 363 LEU A O 1
ATOM 2724 N N . GLU A 1 364 ? 20.474 10.514 86.828 1.00 140.10 364 GLU A N 1
ATOM 2725 C CA . GLU A 1 364 ? 21.367 10.105 85.787 1.00 140.10 364 GLU A CA 1
ATOM 2726 C C . GLU A 1 364 ? 20.561 9.992 84.536 1.00 140.10 364 GLU A C 1
ATOM 2727 O O . GLU A 1 364 ? 20.987 10.419 83.464 1.00 140.10 364 GLU A O 1
ATOM 2733 N N . LYS A 1 365 ? 19.352 9.418 84.659 1.00 140.10 365 LYS A N 1
ATOM 2734 C CA . LYS A 1 365 ? 18.491 9.213 83.534 1.00 140.10 365 LYS A CA 1
ATOM 2735 C C . LYS A 1 365 ? 18.133 10.551 82.980 1.00 140.10 365 LYS A C 1
ATOM 2736 O O . LYS A 1 365 ? 17.982 10.715 81.770 1.00 140.10 365 LYS A O 1
ATOM 2742 N N . LEU A 1 366 ? 17.968 11.545 83.870 1.00 140.10 366 LEU A N 1
ATOM 2743 C CA . LEU A 1 366 ? 17.302 12.760 83.512 1.00 140.10 366 LEU A CA 1
ATOM 2744 C C . LEU A 1 366 ? 18.039 13.392 82.380 1.00 140.10 366 LEU A C 1
ATOM 2745 O O . LEU A 1 366 ? 17.425 13.835 81.410 1.00 140.10 366 LEU A O 1
ATOM 2750 N N . TYR A 1 367 ? 19.380 13.446 82.455 1.00 140.10 367 TYR A N 1
ATOM 2751 C CA . TYR A 1 367 ? 20.066 14.096 81.380 1.00 140.10 367 TYR A CA 1
ATOM 2752 C C . TYR A 1 367 ? 20.660 13.026 80.530 1.00 140.10 367 TYR A C 1
ATOM 2753 O O . TYR A 1 367 ? 21.732 12.503 80.830 1.00 140.10 367 TYR A O 1
ATOM 2762 N N . ALA A 1 368 ? 19.967 12.671 79.433 1.00 45.20 368 ALA A N 1
ATOM 2763 C CA . ALA A 1 368 ? 20.531 11.729 78.516 1.00 45.20 368 ALA A CA 1
ATOM 2764 C C . ALA A 1 368 ? 21.734 12.365 77.905 1.00 45.20 368 ALA A C 1
ATOM 2765 O O . ALA A 1 368 ? 22.798 11.755 77.814 1.00 45.20 368 ALA A O 1
ATOM 2767 N N . LEU A 1 369 ? 21.586 13.632 77.474 1.00 45.20 369 LEU A N 1
ATOM 2768 C CA . LEU A 1 369 ? 22.645 14.294 76.773 1.00 45.20 369 LEU A CA 1
ATOM 2769 C C . LEU A 1 369 ? 23.789 14.441 77.715 1.00 45.30 369 LEU A C 1
ATOM 2770 O O . LEU A 1 369 ? 24.937 14.166 77.369 1.00 45.20 369 LEU A O 1
ATOM 2775 N N . LEU A 1 370 ? 23.488 14.879 78.949 1.00 45.30 370 LEU A N 1
ATOM 2776 C CA . LEU A 1 370 ? 24.525 15.150 79.893 1.00 45.40 370 LEU A CA 1
ATOM 2777 C C . LEU A 1 370 ? 25.207 13.863 80.200 1.00 45.50 370 LEU A C 1
ATOM 2778 O O . LEU A 1 370 ? 26.424 13.828 80.369 1.00 45.50 370 LEU A O 1
ATOM 2783 N N . ASP A 1 371 ? 24.434 12.765 80.289 1.00 45.60 371 ASP A N 1
ATOM 2784 C CA . ASP A 1 371 ? 24.951 11.536 80.815 1.00 45.70 371 ASP A CA 1
ATOM 2785 C C . ASP A 1 371 ? 26.107 11.097 79.976 1.00 45.80 371 ASP A C 1
ATOM 2786 O O . ASP A 1 371 ? 27.129 10.661 80.503 1.00 45.80 371 ASP A O 1
ATOM 2791 N N . LEU A 1 372 ? 25.986 11.211 78.641 1.00 45.80 372 LEU A N 1
ATOM 2792 C CA . LEU A 1 372 ? 27.050 10.756 77.796 1.00 45.90 372 LEU A CA 1
ATOM 2793 C C . LEU A 1 372 ? 28.250 11.559 78.163 1.00 46.00 372 LEU A C 1
ATOM 2794 O O . LEU A 1 372 ? 29.357 11.036 78.280 1.00 46.00 372 LEU A O 1
ATOM 2799 N N . LYS A 1 373 ? 28.036 12.868 78.375 1.00 46.10 373 LYS A N 1
ATOM 2800 C CA . LYS A 1 373 ? 29.089 13.770 78.725 1.00 46.10 373 LYS A CA 1
ATOM 2801 C C . LYS A 1 373 ? 29.661 13.308 80.025 1.00 46.30 373 LYS A C 1
ATOM 2802 O O . LYS A 1 373 ? 30.871 13.357 80.240 1.00 46.30 373 LYS A O 1
ATOM 2808 N N . ALA A 1 374 ? 28.780 12.850 80.931 1.00 46.40 374 ALA A N 1
ATOM 2809 C CA . ALA A 1 374 ? 29.154 12.545 82.278 1.00 46.50 374 ALA A CA 1
ATOM 2810 C C . ALA A 1 374 ? 30.180 11.469 82.228 1.00 46.60 374 ALA A C 1
ATOM 2811 O O . ALA A 1 374 ? 31.141 11.485 82.994 1.00 46.60 374 ALA A O 1
ATOM 2813 N N . ASN A 1 375 ? 30.005 10.498 81.316 1.00 46.80 375 ASN A N 1
ATOM 2814 C CA . ASN A 1 375 ? 30.950 9.426 81.248 1.00 46.90 375 ASN A CA 1
ATOM 2815 C C . ASN A 1 375 ? 32.277 10.039 80.954 1.00 47.00 375 ASN A C 1
ATOM 2816 O O . ASN A 1 375 ? 33.285 9.686 81.562 1.00 47.10 375 ASN A O 1
ATOM 2821 N N . MET A 1 376 ? 32.302 11.002 80.016 1.00 47.20 376 MET A N 1
ATOM 2822 C CA . MET A 1 376 ? 33.532 11.654 79.683 1.00 47.30 376 MET A CA 1
ATOM 2823 C C . MET A 1 376 ? 34.008 12.356 80.912 1.00 47.30 376 MET A C 1
ATOM 2824 O O . MET A 1 376 ? 35.198 12.350 81.222 1.00 47.30 376 MET A O 1
ATOM 2829 N N . ALA A 1 377 ? 33.074 12.983 81.651 1.00 47.40 377 ALA A N 1
ATOM 2830 C CA . ALA A 1 377 ? 33.447 13.775 82.785 1.00 47.50 377 ALA A CA 1
ATOM 2831 C C . ALA A 1 377 ? 34.132 12.880 83.766 1.00 47.50 377 ALA A C 1
ATOM 2832 O O . ALA A 1 377 ? 35.178 13.224 84.315 1.00 47.60 377 ALA A O 1
ATOM 2834 N N . GLU A 1 378 ? 33.551 11.689 83.992 1.00 47.60 378 GLU A N 1
ATOM 2835 C CA . GLU A 1 378 ? 34.094 10.728 84.904 1.00 47.60 378 GLU A CA 1
ATOM 2836 C C . GLU A 1 378 ? 35.406 10.302 84.344 1.00 47.60 378 GLU A C 1
ATOM 2837 O O . GLU A 1 378 ? 36.372 10.081 85.072 1.00 47.60 378 GLU A O 1
ATOM 2843 N N . ARG A 1 379 ? 35.462 10.192 83.006 1.00 47.60 379 ARG A N 1
ATOM 2844 C CA . ARG A 1 379 ? 36.632 9.724 82.333 1.00 47.70 379 ARG A CA 1
ATOM 2845 C C . ARG A 1 379 ? 37.737 10.670 82.659 1.00 47.60 379 ARG A C 1
ATOM 2846 O O . ARG A 1 379 ? 38.881 10.257 82.840 1.00 47.70 379 ARG A O 1
ATOM 2854 N N . LYS A 1 380 ? 37.418 11.973 82.746 1.00 47.60 380 LYS A N 1
ATOM 2855 C CA . LYS A 1 380 ? 38.427 12.969 82.951 1.00 47.60 380 LYS A CA 1
ATOM 2856 C C . LYS A 1 380 ? 39.122 12.667 84.240 1.00 47.60 380 LYS A C 1
ATOM 2857 O O . LYS A 1 380 ? 40.340 12.802 84.344 1.00 47.60 380 LYS A O 1
ATOM 2863 N N . ILE A 1 381 ? 38.365 12.237 85.263 1.00 47.60 381 ILE A N 1
ATOM 2864 C CA . ILE A 1 381 ? 38.973 11.959 86.530 1.00 47.60 381 ILE A CA 1
ATOM 2865 C C . ILE A 1 381 ? 39.973 10.874 86.302 1.00 47.60 381 ILE A C 1
ATOM 2866 O O . ILE A 1 381 ? 41.090 10.920 86.815 1.00 47.60 381 ILE A O 1
ATOM 2871 N N . ARG A 1 382 ? 39.588 9.872 85.493 1.00 47.60 382 ARG A N 1
ATOM 2872 C CA . ARG A 1 382 ? 40.447 8.777 85.156 1.00 47.70 382 ARG A CA 1
ATOM 2873 C C . ARG A 1 382 ? 41.610 9.343 84.408 1.00 47.70 382 ARG A C 1
ATOM 2874 O O . ARG A 1 382 ? 42.723 8.823 84.469 1.00 47.70 382 ARG A O 1
ATOM 2882 N N . ALA A 1 383 ? 41.356 10.436 83.669 1.00 47.70 383 ALA A N 1
ATOM 2883 C CA . ALA A 1 383 ? 42.259 10.987 82.705 1.00 47.70 383 ALA A CA 1
ATOM 2884 C C . ALA A 1 383 ? 43.531 11.339 83.398 1.00 47.70 383 ALA A C 1
ATOM 2885 O O . ALA A 1 383 ? 44.602 11.280 82.796 1.00 47.70 383 ALA A O 1
ATOM 2887 N N . GLY A 1 384 ? 43.461 11.733 84.682 1.00 47.70 384 GLY A N 1
ATOM 2888 C CA . GLY A 1 384 ? 44.607 12.367 85.257 1.00 47.70 384 GLY A CA 1
ATOM 2889 C C . GLY A 1 384 ? 44.243 13.790 85.500 1.00 47.70 384 GLY A C 1
ATOM 2890 O O . GLY A 1 384 ? 45.101 14.638 85.739 1.00 47.70 384 GLY A O 1
ATOM 2891 N N . LEU A 1 385 ? 42.930 14.074 85.474 1.00 47.70 385 LEU A N 1
ATOM 2892 C CA . LEU A 1 385 ? 42.463 15.311 86.018 1.00 47.70 385 LEU A CA 1
ATOM 2893 C C . LEU A 1 385 ? 42.878 15.268 87.453 1.00 47.80 385 LEU A C 1
ATOM 2894 O O . LEU A 1 385 ? 43.339 16.260 88.014 1.00 47.70 385 LEU A O 1
ATOM 2899 N N . ARG A 1 386 ? 42.749 14.077 88.067 1.00 47.80 386 ARG A N 1
ATOM 2900 C CA . ARG A 1 386 ? 43.247 13.843 89.390 1.00 47.90 386 ARG A CA 1
ATOM 2901 C C . ARG A 1 386 ? 44.728 14.019 89.327 1.00 47.90 386 ARG A C 1
ATOM 2902 O O . ARG A 1 386 ? 45.348 14.529 90.259 1.00 47.90 386 ARG A O 1
ATOM 2910 N N . LEU A 1 387 ? 45.329 13.599 88.200 1.00 48.00 387 LEU A N 1
ATOM 2911 C CA . LEU A 1 387 ? 46.750 13.665 88.038 1.00 48.00 387 LEU A CA 1
ATOM 2912 C C . LEU A 1 387 ? 47.127 15.103 88.157 1.00 48.00 387 LEU A C 1
ATOM 2913 O O . LEU A 1 387 ? 48.178 15.438 88.701 1.00 48.00 387 LEU A O 1
ATOM 2918 N N . PHE A 1 388 ? 46.255 15.997 87.661 1.00 48.10 388 PHE A N 1
ATOM 2919 C CA . PHE A 1 388 ? 46.538 17.396 87.742 1.00 48.10 388 PHE A CA 1
ATOM 2920 C C . PHE A 1 388 ? 46.683 17.715 89.188 1.00 48.10 388 PHE A C 1
ATOM 2921 O O . PHE A 1 388 ? 47.539 18.510 89.569 1.00 48.10 388 PHE A O 1
ATOM 2929 N N . PHE A 1 389 ? 45.848 17.094 90.040 1.00 48.20 389 PHE A N 1
ATOM 2930 C CA . PHE A 1 389 ? 45.940 17.336 91.449 1.00 48.20 389 PHE A CA 1
ATOM 2931 C C . PHE A 1 389 ? 47.332 16.975 91.854 1.00 48.20 389 PHE A C 1
ATOM 2932 O O . PHE A 1 389 ? 47.982 17.703 92.602 1.00 48.20 389 PHE A O 1
ATOM 2940 N N . TRP A 1 390 ? 47.833 15.835 91.345 1.00 48.20 390 TRP A N 1
ATOM 2941 C CA . TRP A 1 390 ? 49.161 15.408 91.671 1.00 48.20 390 TRP A CA 1
ATOM 2942 C C . TRP A 1 390 ? 50.086 16.477 91.197 1.00 48.30 390 TRP A C 1
ATOM 2943 O O . TRP A 1 390 ? 51.054 16.824 91.873 1.00 48.30 390 TRP A O 1
ATOM 2954 N N . PHE A 1 391 ? 49.792 17.041 90.012 1.00 48.30 391 PHE A N 1
ATOM 2955 C CA . PHE A 1 391 ? 50.623 18.057 89.440 1.00 48.30 391 PHE A CA 1
ATOM 2956 C C . PHE A 1 391 ? 50.655 19.189 90.410 1.00 48.30 391 PHE A C 1
ATOM 2957 O O . PHE A 1 391 ? 51.707 19.772 90.665 1.00 48.30 391 PHE A O 1
ATOM 2965 N N . PHE A 1 392 ? 49.488 19.516 90.991 1.00 48.30 392 PHE A N 1
ATOM 2966 C CA . PHE A 1 392 ? 49.403 20.582 91.939 1.00 48.30 392 PHE A CA 1
ATOM 2967 C C . PHE A 1 392 ? 50.317 20.211 93.053 1.00 48.30 392 PHE A C 1
ATOM 2968 O O . PHE A 1 392 ? 51.058 21.047 93.568 1.00 48.40 392 PHE A O 1
ATOM 2976 N N . ALA A 1 393 ? 50.299 18.925 93.442 1.00 48.40 393 ALA A N 1
ATOM 2977 C CA . ALA A 1 393 ? 51.158 18.482 94.496 1.00 48.50 393 ALA A CA 1
ATOM 2978 C C . ALA A 1 393 ? 52.558 18.751 94.055 1.00 48.50 393 ALA A C 1
ATOM 2979 O O . ALA A 1 393 ? 53.392 19.176 94.853 1.00 48.50 393 ALA A O 1
ATOM 2981 N N . GLU A 1 394 ? 52.854 18.512 92.763 1.00 48.60 394 GLU A N 1
ATOM 2982 C CA . GLU A 1 394 ? 54.178 18.720 92.251 1.00 48.60 394 GLU A CA 1
ATOM 2983 C C . GLU A 1 394 ? 54.507 20.172 92.376 1.00 48.70 394 GLU A C 1
ATOM 2984 O O . GLU A 1 394 ? 55.614 20.540 92.766 1.00 48.60 394 GLU A O 1
ATOM 2990 N N . TYR A 1 395 ? 53.530 21.039 92.058 1.00 48.70 395 TYR A N 1
ATOM 2991 C CA . TYR A 1 395 ? 53.726 22.457 92.126 1.00 48.70 395 TYR A CA 1
ATOM 2992 C C . TYR A 1 395 ? 54.042 22.744 93.551 1.00 48.80 395 TYR A C 1
ATOM 2993 O O . TYR A 1 395 ? 54.922 23.540 93.874 1.00 48.80 395 TYR A O 1
ATOM 3002 N N . LEU A 1 396 ? 53.311 22.060 94.441 1.00 48.80 396 LEU A N 1
ATOM 3003 C CA . LEU A 1 396 ? 53.452 22.211 95.852 1.00 48.90 396 LEU A CA 1
ATOM 3004 C C . LEU A 1 396 ? 54.854 21.830 96.205 1.00 48.90 396 LEU A C 1
ATOM 3005 O O . LEU A 1 396 ? 55.509 22.489 97.012 1.00 48.90 396 LEU A O 1
ATOM 3010 N N . ARG A 1 397 ? 55.353 20.740 95.597 1.00 48.90 397 ARG A N 1
ATOM 3011 C CA . ARG A 1 397 ? 56.680 20.281 95.867 1.00 48.90 397 ARG A CA 1
ATOM 3012 C C . ARG A 1 397 ? 57.615 21.355 95.425 1.00 49.00 397 ARG A C 1
ATOM 3013 O O . ARG A 1 397 ? 58.601 21.654 96.098 1.00 0.00 397 ARG A O 1
ATOM 3021 N N . ASN A 1 398 ? 57.321 21.968 94.266 1.00 49.00 398 ASN A N 1
ATOM 3022 C CA . ASN A 1 398 ? 58.256 22.878 93.680 1.00 49.00 398 ASN A CA 1
ATOM 3023 C C . ASN A 1 398 ? 58.492 23.987 94.648 1.00 49.10 398 ASN A C 1
ATOM 3024 O O . ASN A 1 398 ? 59.637 24.350 94.915 1.00 49.10 398 ASN A O 1
ATOM 3029 N N . THR A 1 399 ? 57.412 24.556 95.213 1.00 49.10 399 THR A N 1
ATOM 3030 C CA . THR A 1 399 ? 57.605 25.691 96.063 1.00 49.20 399 THR A CA 1
ATOM 3031 C C . THR A 1 399 ? 58.414 25.260 97.241 1.00 49.20 399 THR A C 1
ATOM 3032 O O . THR A 1 399 ? 59.359 25.945 97.631 1.00 49.20 399 THR A O 1
ATOM 3036 N N . GLY A 1 400 ? 58.085 24.098 97.840 1.00 49.20 400 GLY A N 1
ATOM 3037 C CA . GLY A 1 400 ? 58.889 23.676 98.950 1.00 49.20 400 GLY A CA 1
ATOM 3038 C C . GLY A 1 400 ? 58.252 22.491 99.599 1.00 49.20 400 GLY A C 1
ATOM 3039 O O . GLY A 1 400 ? 57.249 21.962 99.120 1.00 49.20 400 GLY A O 1
ATOM 3040 N N . LYS A 1 401 ? 58.845 22.053 100.731 1.00 0.00 401 LYS A N 1
ATOM 3041 C CA . LYS A 1 401 ? 58.359 20.937 101.491 1.00 0.00 401 LYS A CA 1
ATOM 3042 C C . LYS A 1 401 ? 58.110 19.794 100.566 1.00 0.00 401 LYS A C 1
ATOM 3043 O O . LYS A 1 401 ? 56.995 19.279 100.499 1.00 0.00 401 LYS A O 1
ATOM 3049 N N . GLY A 1 402 ? 59.140 19.363 99.812 1.00 49.30 402 GLY A N 1
ATOM 3050 C CA . GLY A 1 402 ? 60.467 19.855 100.017 1.00 49.40 402 GLY A CA 1
ATOM 3051 C C . GLY A 1 402 ? 60.930 19.445 101.382 1.00 0.00 402 GLY A C 1
ATOM 3052 O O . GLY A 1 402 ? 61.316 20.296 102.182 1.00 0.00 402 GLY A O 1
ATOM 3053 N N . ASP A 1 403 ? 60.911 18.132 101.704 1.00 0.00 403 ASP A N 1
ATOM 3054 C CA . ASP A 1 403 ? 60.470 17.096 100.818 1.00 0.00 403 ASP A CA 1
ATOM 3055 C C . ASP A 1 403 ? 59.455 16.289 101.559 1.00 0.00 403 ASP A C 1
ATOM 3056 O O . ASP A 1 403 ? 59.800 15.428 102.367 1.00 0.00 403 ASP A O 1
ATOM 3061 N N . PHE A 1 404 ? 58.162 16.556 101.302 1.00 0.00 404 PHE A N 1
ATOM 3062 C CA . PHE A 1 404 ? 57.129 15.778 101.916 1.00 0.00 404 PHE A CA 1
ATOM 3063 C C . PHE A 1 404 ? 55.962 15.820 100.987 1.00 0.00 404 PHE A C 1
ATOM 3064 O O . PHE A 1 404 ? 55.948 16.604 100.039 1.00 49.50 404 PHE A O 1
ATOM 3072 N N . ASN A 1 405 ? 54.939 14.975 101.230 1.00 0.00 405 ASN A N 1
ATOM 3073 C CA . ASN A 1 405 ? 53.749 15.116 100.442 1.00 0.00 405 ASN A CA 1
ATOM 3074 C C . ASN A 1 405 ? 52.600 15.458 101.343 1.00 0.00 405 ASN A C 1
ATOM 3075 O O . ASN A 1 405 ? 51.804 14.595 101.713 1.00 0.00 405 ASN A O 1
ATOM 3080 N N . PRO A 1 406 ? 52.477 16.716 101.665 1.00 0.00 406 PRO A N 1
ATOM 3081 C CA . PRO A 1 406 ? 51.377 17.247 102.416 1.00 0.00 406 PRO A CA 1
ATOM 3082 C C . PRO A 1 406 ? 50.133 17.174 101.599 1.00 0.00 406 PRO A C 1
ATOM 3083 O O . PRO A 1 406 ? 49.069 17.494 102.127 1.00 0.00 406 PRO A O 1
ATOM 3087 N N . ASP A 1 407 ? 50.245 16.802 100.311 1.00 49.80 407 ASP A N 1
ATOM 3088 C CA . ASP A 1 407 ? 49.145 16.948 99.404 1.00 49.80 407 ASP A CA 1
ATOM 3089 C C . ASP A 1 407 ? 47.992 16.191 99.970 1.00 49.80 407 ASP A C 1
ATOM 3090 O O . ASP A 1 407 ? 46.867 16.688 99.989 1.00 49.80 407 ASP A O 1
ATOM 3095 N N . LYS A 1 408 ? 48.241 14.973 100.479 1.00 0.00 408 LYS A N 1
ATOM 3096 C CA . LYS A 1 408 ? 47.182 14.312 101.176 1.00 0.00 408 LYS A CA 1
ATOM 3097 C C . LYS A 1 408 ? 47.367 14.631 102.619 1.00 0.00 408 LYS A C 1
ATOM 3098 O O . LYS A 1 408 ? 48.449 14.433 103.170 1.00 0.00 408 LYS A O 1
ATOM 3104 N N . GLU A 1 409 ? 46.312 15.153 103.274 1.00 0.00 409 GLU A N 1
ATOM 3105 C CA . GLU A 1 409 ? 46.452 15.421 104.672 1.00 0.00 409 GLU A CA 1
ATOM 3106 C C . GLU A 1 409 ? 45.788 14.302 105.399 1.00 0.00 409 GLU A C 1
ATOM 3107 O O . GLU A 1 409 ? 44.611 14.378 105.747 1.00 0.00 409 GLU A O 1
ATOM 3113 N N . LEU A 1 410 ? 46.559 13.229 105.651 1.00 0.00 410 LEU A N 1
ATOM 3114 C CA . LEU A 1 410 ? 46.183 12.140 106.505 1.00 0.00 410 LEU A CA 1
ATOM 3115 C C . LEU A 1 410 ? 45.081 11.358 105.864 1.00 0.00 410 LEU A C 1
ATOM 3116 O O . LEU A 1 410 ? 44.730 10.277 106.334 1.00 0.00 410 LEU A O 1
ATOM 3121 N N . THR A 1 411 ? 44.529 11.864 104.744 1.00 0.00 411 THR A N 1
ATOM 3122 C CA . THR A 1 411 ? 43.553 11.110 104.015 1.00 0.00 411 THR A CA 1
ATOM 3123 C C . THR A 1 411 ? 43.550 11.629 102.618 1.00 0.00 411 THR A C 1
ATOM 3124 O O . THR A 1 411 ? 44.061 12.714 102.345 1.00 0.00 411 THR A O 1
ATOM 3128 N N . MET A 1 412 ? 42.946 10.861 101.693 1.00 0.00 412 MET A N 1
ATOM 3129 C CA . MET A 1 412 ? 42.598 11.417 100.422 1.00 0.00 412 MET A CA 1
ATOM 3130 C C . MET A 1 412 ? 41.155 11.101 100.220 1.00 50.10 412 MET A C 1
ATOM 3131 O O . MET A 1 412 ? 40.752 9.941 100.296 1.00 0.00 412 MET A O 1
ATOM 3136 N N . THR A 1 413 ? 40.326 12.129 99.965 1.00 50.20 413 THR A N 1
ATOM 3137 C CA . THR A 1 413 ? 38.947 11.843 99.710 1.00 50.30 413 THR A CA 1
ATOM 3138 C C . THR A 1 413 ? 38.528 12.642 98.524 1.00 50.30 413 THR A C 1
ATOM 3139 O O . THR A 1 413 ? 38.858 13.821 98.409 1.00 50.30 413 THR A O 1
ATOM 3143 N N . PHE A 1 414 ? 37.769 12.009 97.610 1.00 50.30 414 PHE A N 1
ATOM 3144 C CA . PHE A 1 414 ? 37.130 12.740 96.558 1.00 50.40 414 PHE A CA 1
ATOM 3145 C C . PHE A 1 414 ? 35.698 12.324 96.580 1.00 50.40 414 PHE A C 1
ATOM 3146 O O . PHE A 1 414 ? 35.393 11.143 96.742 1.00 50.40 414 PHE A O 1
ATOM 3154 N N . THR A 1 415 ? 34.771 13.286 96.424 1.00 50.40 415 THR A N 1
ATOM 3155 C CA . THR A 1 415 ? 33.399 12.895 96.327 1.00 50.50 415 THR A CA 1
ATOM 3156 C C . THR A 1 415 ? 32.825 13.558 95.122 1.00 50.50 415 THR A C 1
ATOM 3157 O O . THR A 1 415 ? 32.931 14.773 94.961 1.00 50.50 415 THR A O 1
ATOM 3161 N N . ARG A 1 416 ? 32.184 12.768 94.241 1.00 50.50 416 ARG A N 1
ATOM 3162 C CA . ARG A 1 416 ? 31.389 13.359 93.209 1.00 50.60 416 ARG A CA 1
ATOM 3163 C C . ARG A 1 416 ? 30.232 14.042 93.877 1.00 50.50 416 ARG A C 1
ATOM 3164 O O . ARG A 1 416 ? 29.909 15.180 93.540 1.00 50.50 416 ARG A O 1
ATOM 3172 N N . THR A 1 417 ? 29.618 13.403 94.901 1.00 50.50 417 THR A N 1
ATOM 3173 C CA . THR A 1 417 ? 29.606 11.977 95.064 1.00 50.40 417 THR A CA 1
ATOM 3174 C C . THR A 1 417 ? 28.765 11.383 93.977 1.00 50.30 417 THR A C 1
ATOM 3175 O O . THR A 1 417 ? 29.206 10.474 93.276 1.00 50.30 417 THR A O 1
ATOM 3179 N N . ARG A 1 418 ? 27.539 11.912 93.767 1.00 50.20 418 ARG A N 1
ATOM 3180 C CA . ARG A 1 418 ? 26.885 12.716 94.755 1.00 50.10 418 ARG A CA 1
ATOM 3181 C C . ARG A 1 418 ? 25.979 11.790 95.500 1.00 49.90 418 ARG A C 1
ATOM 3182 O O . ARG A 1 418 ? 25.067 11.197 94.927 1.00 49.90 418 ARG A O 1
ATOM 3190 N N . ILE A 1 419 ? 26.247 11.619 96.807 1.00 49.80 419 ILE A N 1
ATOM 3191 C CA . ILE A 1 419 ? 25.556 10.628 97.576 1.00 49.60 419 ILE A CA 1
ATOM 3192 C C . ILE A 1 419 ? 24.115 11.001 97.666 1.00 49.40 419 ILE A C 1
ATOM 3193 O O . ILE A 1 419 ? 23.236 10.162 97.478 1.00 49.40 419 ILE A O 1
ATOM 3198 N N . GLN A 1 420 ? 23.834 12.277 97.982 1.00 49.30 420 GLN A N 1
ATOM 3199 C CA . GLN A 1 420 ? 22.515 12.597 98.432 1.00 49.10 420 GLN A CA 1
ATOM 3200 C C . GLN A 1 420 ? 21.782 13.291 97.337 1.00 0.00 420 GLN A C 1
ATOM 3201 O O . GLN A 1 420 ? 22.330 14.152 96.650 1.00 0.00 420 GLN A O 1
ATOM 3207 N N . ASN A 1 421 ? 20.496 12.931 97.161 1.00 48.80 421 ASN A N 1
ATOM 3208 C CA . ASN A 1 421 ? 19.636 13.741 96.357 1.00 48.60 421 ASN A CA 1
ATOM 3209 C C . ASN A 1 421 ? 19.245 14.893 97.218 1.00 48.50 421 ASN A C 1
ATOM 3210 O O . ASN A 1 421 ? 18.992 14.728 98.410 1.00 48.50 421 ASN A O 1
ATOM 3215 N N . ASP A 1 422 ? 19.213 16.106 96.640 1.00 48.30 422 ASP A N 1
ATOM 3216 C CA . ASP A 1 422 ? 18.902 17.251 97.438 1.00 48.20 422 ASP A CA 1
ATOM 3217 C C . ASP A 1 422 ? 17.500 17.104 97.927 1.00 0.00 422 ASP A C 1
ATOM 3218 O O . ASP A 1 422 ? 17.213 17.309 99.105 1.00 0.00 422 ASP A O 1
ATOM 3223 N N . SER A 1 423 ? 16.584 16.743 97.010 1.00 47.80 423 SER A N 1
ATOM 3224 C CA . SER A 1 423 ? 15.186 16.767 97.317 1.00 47.60 423 SER A CA 1
ATOM 3225 C C . SER A 1 423 ? 14.901 15.773 98.393 1.00 47.50 423 SER A C 1
ATOM 3226 O O . SER A 1 423 ? 14.240 16.086 99.382 1.00 47.40 423 SER A O 1
ATOM 3229 N N . GLU A 1 424 ? 15.385 14.530 98.216 1.00 47.30 424 GLU A N 1
ATOM 3230 C CA . GLU A 1 424 ? 14.903 13.457 99.032 1.00 47.20 424 GLU A CA 1
ATOM 3231 C C . GLU A 1 424 ? 15.248 13.741 100.456 1.00 0.00 424 GLU A C 1
ATOM 3232 O O . GLU A 1 424 ? 14.411 13.597 101.345 1.00 0.00 424 GLU A O 1
ATOM 3238 N N . ILE A 1 425 ? 16.500 14.160 100.712 1.00 0.00 425 ILE A N 1
ATOM 3239 C CA . ILE A 1 425 ? 16.917 14.335 102.070 1.00 0.00 425 ILE A CA 1
ATOM 3240 C C . ILE A 1 425 ? 16.086 15.418 102.668 1.00 0.00 425 ILE A C 1
ATOM 3241 O O . ILE A 1 425 ? 15.593 15.290 103.788 1.00 0.00 425 ILE A O 1
ATOM 3246 N N . VAL A 1 426 ? 15.908 16.523 101.924 1.00 0.00 426 VAL A N 1
ATOM 3247 C CA . VAL A 1 426 ? 15.234 17.660 102.472 1.00 0.00 426 VAL A CA 1
ATOM 3248 C C . VAL A 1 426 ? 13.851 17.238 102.839 1.00 0.00 426 VAL A C 1
ATOM 3249 O O . VAL A 1 426 ? 13.359 17.560 103.919 1.00 0.00 426 VAL A O 1
ATOM 3253 N N . GLN A 1 427 ? 13.186 16.492 101.939 1.00 0.00 427 GLN A N 1
ATOM 3254 C CA . GLN A 1 427 ? 11.815 16.148 102.165 1.00 0.00 427 GLN A CA 1
ATOM 3255 C C . GLN A 1 427 ? 11.754 15.327 103.409 1.00 0.00 427 GLN A C 1
ATOM 3256 O O . GLN A 1 427 ? 10.884 15.526 104.255 1.00 0.00 427 GLN A O 1
ATOM 3262 N N . SER A 1 428 ? 12.696 14.379 103.552 1.00 0.00 428 SER A N 1
ATOM 3263 C CA . SER A 1 428 ? 12.657 13.485 104.669 1.00 0.00 428 SER A CA 1
ATOM 3264 C C . SER A 1 428 ? 12.812 14.301 105.908 1.00 0.00 428 SER A C 1
ATOM 3265 O O . SER A 1 428 ? 12.171 14.034 106.923 1.00 0.00 428 SER A O 1
ATOM 3268 N N . LEU A 1 429 ? 13.677 15.328 105.848 1.00 0.00 429 LEU A N 1
ATOM 3269 C CA . LEU A 1 429 ? 14.067 16.029 107.034 1.00 0.00 429 LEU A CA 1
ATOM 3270 C C . LEU A 1 429 ? 12.852 16.648 107.642 1.00 0.00 429 LEU A C 1
ATOM 3271 O O . LEU A 1 429 ? 12.665 16.596 108.857 1.00 0.00 429 LEU A O 1
ATOM 3276 N N . VAL A 1 430 ? 11.990 17.257 106.809 1.00 0.00 430 VAL A N 1
ATOM 3277 C CA . VAL A 1 430 ? 10.904 18.023 107.344 1.00 0.00 430 VAL A CA 1
ATOM 3278 C C . VAL A 1 430 ? 10.056 17.113 108.171 1.00 0.00 430 VAL A C 1
ATOM 3279 O O . VAL A 1 430 ? 9.709 17.434 109.306 1.00 0.00 430 VAL A O 1
ATOM 3283 N N . GLN A 1 431 ? 9.711 15.937 107.619 1.00 0.00 431 GLN A N 1
ATOM 3284 C CA . GLN A 1 431 ? 8.858 15.024 108.319 1.00 0.00 431 GLN A CA 1
ATOM 3285 C C . GLN A 1 431 ? 9.583 14.582 109.545 1.00 0.00 431 GLN A C 1
ATOM 3286 O O . GLN A 1 431 ? 8.992 14.427 110.613 1.00 0.00 431 GLN A O 1
ATOM 3292 N N . GLY A 1 432 ? 10.900 14.359 109.405 1.00 0.00 432 GLY A N 1
ATOM 3293 C CA . GLY A 1 432 ? 11.671 13.710 110.420 1.00 0.00 432 GLY A CA 1
ATOM 3294 C C . GLY A 1 432 ? 11.629 14.523 111.670 1.00 0.00 432 GLY A C 1
ATOM 3295 O O . GLY A 1 432 ? 11.608 13.970 112.767 1.00 0.00 432 GLY A O 1
ATOM 3296 N N . VAL A 1 433 ? 11.653 15.861 111.541 1.00 0.00 433 VAL A N 1
ATOM 3297 C CA . VAL A 1 433 ? 11.926 16.699 112.673 1.00 0.00 433 VAL A CA 1
ATOM 3298 C C . VAL A 1 433 ? 10.907 16.440 113.736 1.00 0.00 433 VAL A C 1
ATOM 3299 O O . VAL A 1 433 ? 11.244 16.338 114.915 1.00 0.00 433 VAL A O 1
ATOM 3303 N N . THR A 1 434 ? 9.621 16.334 113.362 1.00 0.00 434 THR A N 1
ATOM 3304 C CA . THR A 1 434 ? 8.640 16.141 114.387 1.00 0.00 434 THR A CA 1
ATOM 3305 C C . THR A 1 434 ? 8.927 14.841 115.068 1.00 0.00 434 THR A C 1
ATOM 3306 O O . THR A 1 434 ? 8.972 14.768 116.295 1.00 0.00 434 THR A O 1
ATOM 3310 N N . GLY A 1 435 ? 9.134 13.773 114.275 1.00 0.00 435 GLY A N 1
ATOM 3311 C CA . GLY A 1 435 ? 9.266 12.457 114.830 1.00 0.00 435 GLY A CA 1
ATOM 3312 C C . GLY A 1 435 ? 10.489 12.401 115.684 1.00 0.00 435 GLY A C 1
ATOM 3313 O O . GLY A 1 435 ? 10.478 11.819 116.767 1.00 0.00 435 GLY A O 1
ATOM 3314 N N . GLY A 1 436 ? 11.592 12.997 115.196 1.00 0.00 436 GLY A N 1
ATOM 3315 C CA . GLY A 1 436 ? 12.860 12.858 115.846 1.00 0.00 436 GLY A CA 1
ATOM 3316 C C . GLY A 1 436 ? 13.727 13.941 115.303 1.00 0.00 436 GLY A C 1
ATOM 3317 O O . GLY A 1 436 ? 13.256 14.828 114.594 1.00 0.00 436 GLY A O 1
ATOM 3318 N N . ILE A 1 437 ? 15.032 13.910 115.625 1.00 0.00 437 ILE A N 1
ATOM 3319 C CA . ILE A 1 437 ? 15.825 15.051 115.288 1.00 0.00 437 ILE A CA 1
ATOM 3320 C C . ILE A 1 437 ? 16.429 14.800 113.951 1.00 0.00 437 ILE A C 1
ATOM 3321 O O . ILE A 1 437 ? 17.317 13.962 113.803 1.00 0.00 437 ILE A O 1
ATOM 3326 N N . MET A 1 438 ? 15.955 15.540 112.932 1.00 0.00 438 MET A N 1
ATOM 3327 C CA . MET A 1 438 ? 16.635 15.500 111.675 1.00 0.00 438 MET A CA 1
ATOM 3328 C C . MET A 1 438 ? 16.468 16.832 111.022 1.00 0.00 438 MET A C 1
ATOM 3329 O O . MET A 1 438 ? 15.542 17.578 111.333 1.00 0.00 438 MET A O 1
ATOM 3334 N N . SER A 1 439 ? 17.378 17.162 110.084 1.00 0.00 439 SER A N 1
ATOM 3335 C CA . SER A 1 439 ? 18.546 16.358 109.900 1.00 0.00 439 SER A CA 1
ATOM 3336 C C . SER A 1 439 ? 19.353 16.483 111.152 1.00 0.00 439 SER A C 1
ATOM 3337 O O . SER A 1 439 ? 19.765 15.484 111.739 1.00 0.00 439 SER A O 1
ATOM 3340 N N . LYS A 1 440 ? 19.515 17.726 111.646 1.00 0.00 440 LYS A N 1
ATOM 3341 C CA . LYS A 1 440 ? 19.740 18.845 110.785 1.00 0.00 440 LYS A CA 1
ATOM 3342 C C . LYS A 1 440 ? 21.107 18.638 110.232 1.00 0.00 440 LYS A C 1
ATOM 3343 O O . LYS A 1 440 ? 21.385 18.921 109.067 1.00 0.00 440 LYS A O 1
ATOM 3349 N N . GLU A 1 441 ? 21.999 18.128 111.100 1.00 0.00 441 GLU A N 1
ATOM 3350 C CA . GLU A 1 441 ? 23.393 18.021 110.810 1.00 0.00 441 GLU A CA 1
ATOM 3351 C C . GLU A 1 441 ? 23.594 17.083 109.669 1.00 0.00 441 GLU A C 1
ATOM 3352 O O . GLU A 1 441 ? 24.461 17.320 108.833 1.00 0.00 441 GLU A O 1
ATOM 3358 N N . THR A 1 442 ? 22.821 15.981 109.611 1.00 0.00 442 THR A N 1
ATOM 3359 C CA . THR A 1 442 ? 23.226 14.828 108.853 1.00 0.00 442 THR A CA 1
ATOM 3360 C C . THR A 1 442 ? 23.442 15.202 107.419 1.00 0.00 442 THR A C 1
ATOM 3361 O O . THR A 1 442 ? 24.467 14.857 106.834 1.00 0.00 442 THR A O 1
ATOM 3365 N N . ALA A 1 443 ? 22.489 15.931 106.813 1.00 0.00 443 ALA A N 1
ATOM 3366 C CA . ALA A 1 443 ? 22.623 16.283 105.430 1.00 0.00 443 ALA A CA 1
ATOM 3367 C C . ALA A 1 443 ? 23.855 17.112 105.329 1.00 0.00 443 ALA A C 1
ATOM 3368 O O . ALA A 1 443 ? 24.642 16.985 104.392 1.00 0.00 443 ALA A O 1
ATOM 3370 N N . VAL A 1 444 ? 24.047 17.982 106.331 1.00 0.00 444 VAL A N 1
ATOM 3371 C CA . VAL A 1 444 ? 25.152 18.886 106.374 1.00 0.00 444 VAL A CA 1
ATOM 3372 C C . VAL A 1 444 ? 26.413 18.085 106.382 1.00 0.00 444 VAL A C 1
ATOM 3373 O O . VAL A 1 444 ? 27.384 18.442 105.717 1.00 0.00 444 VAL A O 1
ATOM 3377 N N . ALA A 1 445 ? 26.420 16.978 107.145 1.00 0.00 445 ALA A N 1
ATOM 3378 C CA . ALA A 1 445 ? 27.602 16.356 107.670 1.00 0.00 445 ALA A CA 1
ATOM 3379 C C . ALA A 1 445 ? 28.487 15.952 106.544 1.00 0.00 445 ALA A C 1
ATOM 3380 O O . ALA A 1 445 ? 29.710 16.001 106.665 1.00 0.00 445 ALA A O 1
ATOM 3382 N N . ARG A 1 446 ? 27.891 15.519 105.422 1.00 0.00 446 ARG A N 1
ATOM 3383 C CA . ARG A 1 446 ? 28.669 14.955 104.363 1.00 0.00 446 ARG A CA 1
ATOM 3384 C C . ARG A 1 446 ? 29.666 15.979 103.924 1.00 0.00 446 ARG A C 1
ATOM 3385 O O . ARG A 1 446 ? 30.821 15.649 103.659 1.00 0.00 446 ARG A O 1
ATOM 3393 N N . ASN A 1 447 ? 29.256 17.259 103.838 1.00 0.00 447 ASN A N 1
ATOM 3394 C CA . ASN A 1 447 ? 30.176 18.233 103.332 1.00 0.00 447 ASN A CA 1
ATOM 3395 C C . ASN A 1 447 ? 31.374 18.288 104.238 1.00 0.00 447 ASN A C 1
ATOM 3396 O O . ASN A 1 447 ? 32.494 18.220 103.734 1.00 0.00 447 ASN A O 1
ATOM 3401 N N . PRO A 1 448 ? 31.245 18.342 105.545 1.00 0.00 448 PRO A N 1
ATOM 3402 C CA . PRO A 1 448 ? 30.084 18.792 106.260 1.00 0.00 448 PRO A CA 1
ATOM 3403 C C . PRO A 1 448 ? 29.909 20.255 106.018 1.00 0.00 448 PRO A C 1
ATOM 3404 O O . PRO A 1 448 ? 30.910 20.966 105.937 1.00 0.00 448 PRO A O 1
ATOM 3408 N N . PHE A 1 449 ? 28.654 20.729 105.901 1.00 0.00 449 PHE A N 1
ATOM 3409 C CA . PHE A 1 449 ? 28.449 22.132 105.697 1.00 0.00 449 PHE A CA 1
ATOM 3410 C C . PHE A 1 449 ? 28.952 22.835 106.914 1.00 0.00 449 PHE A C 1
ATOM 3411 O O . PHE A 1 449 ? 29.802 23.720 106.832 1.00 0.00 449 PHE A O 1
ATOM 3419 N N . VAL A 1 450 ? 28.448 22.417 108.091 1.00 0.00 450 VAL A N 1
ATOM 3420 C CA . VAL A 1 450 ? 28.937 22.919 109.338 1.00 0.00 450 VAL A CA 1
ATOM 3421 C C . VAL A 1 450 ? 28.706 21.843 110.345 1.00 0.00 450 VAL A C 1
ATOM 3422 O O . VAL A 1 450 ? 27.730 21.100 110.263 1.00 0.00 450 VAL A O 1
ATOM 3426 N N . GLN A 1 451 ? 29.617 21.731 111.327 1.00 0.00 451 GLN A N 1
ATOM 3427 C CA . GLN A 1 451 ? 29.426 20.803 112.400 1.00 0.00 451 GLN A CA 1
ATOM 3428 C C . GLN A 1 451 ? 28.278 21.280 113.229 1.00 0.00 451 GLN A C 1
ATOM 3429 O O . GLN A 1 451 ? 27.476 20.486 113.716 1.00 0.00 451 GLN A O 1
ATOM 3435 N N . ASP A 1 452 ? 28.194 22.609 113.425 1.00 0.00 452 ASP A N 1
ATOM 3436 C CA . ASP A 1 452 ? 27.403 23.161 114.485 1.00 0.00 452 ASP A CA 1
ATOM 3437 C C . ASP A 1 452 ? 25.987 22.707 114.342 1.00 0.00 452 ASP A C 1
ATOM 3438 O O . ASP A 1 452 ? 25.331 22.901 113.320 1.00 0.00 452 ASP A O 1
ATOM 3443 N N . PRO A 1 453 ? 25.525 22.109 115.403 1.00 0.00 453 PRO A N 1
ATOM 3444 C CA . PRO A 1 453 ? 24.169 21.665 115.559 1.00 0.00 453 PRO A CA 1
ATOM 3445 C C . PRO A 1 453 ? 23.263 22.851 115.628 1.00 0.00 453 PRO A C 1
ATOM 3446 O O . PRO A 1 453 ? 22.047 22.669 115.634 1.00 0.00 453 PRO A O 1
ATOM 3450 N N . GLU A 1 454 ? 23.830 24.066 115.729 1.00 0.00 454 GLU A N 1
ATOM 3451 C CA . GLU A 1 454 ? 23.079 25.208 116.160 1.00 0.00 454 GLU A CA 1
ATOM 3452 C C . GLU A 1 454 ? 21.923 25.391 115.235 1.00 0.00 454 GLU A C 1
ATOM 3453 O O . GLU A 1 454 ? 20.812 25.684 115.675 1.00 0.00 454 GLU A O 1
ATOM 3459 N N . GLU A 1 455 ? 22.147 25.214 113.922 1.00 0.00 455 GLU A N 1
ATOM 3460 C CA . GLU A 1 455 ? 21.080 25.432 112.993 1.00 0.00 455 GLU A CA 1
ATOM 3461 C C . GLU A 1 455 ? 19.994 24.473 113.350 1.00 0.00 455 GLU A C 1
ATOM 3462 O O . GLU A 1 455 ? 18.815 24.821 113.351 1.00 0.00 455 GLU A O 1
ATOM 3468 N N . GLU A 1 456 ? 20.383 23.230 113.686 1.00 0.00 456 GLU A N 1
ATOM 3469 C CA . GLU A 1 456 ? 19.438 22.224 114.066 1.00 0.00 456 GLU A CA 1
ATOM 3470 C C . GLU A 1 456 ? 18.763 22.679 115.317 1.00 0.00 456 GLU A C 1
ATOM 3471 O O . GLU A 1 456 ? 17.565 22.472 115.502 1.00 0.00 456 GLU A O 1
ATOM 3477 N N . LEU A 1 457 ? 19.534 23.311 116.220 1.00 0.00 457 LEU A N 1
ATOM 3478 C CA . LEU A 1 457 ? 19.075 23.565 117.552 1.00 0.00 457 LEU A CA 1
ATOM 3479 C C . LEU A 1 457 ? 17.857 24.424 117.476 1.00 0.00 457 LEU A C 1
ATOM 3480 O O . LEU A 1 457 ? 16.892 24.211 118.208 1.00 0.00 457 LEU A O 1
ATOM 3485 N N . ALA A 1 458 ? 17.868 25.427 116.582 1.00 0.00 458 ALA A N 1
ATOM 3486 C CA . ALA A 1 458 ? 16.804 26.385 116.572 1.00 0.00 458 ALA A CA 1
ATOM 3487 C C . ALA A 1 458 ? 15.530 25.652 116.308 1.00 0.00 458 ALA A C 1
ATOM 3488 O O . ALA A 1 458 ? 14.506 25.925 116.932 1.00 0.00 458 ALA A O 1
ATOM 3490 N N . ARG A 1 459 ? 15.564 24.689 115.371 1.00 0.00 459 ARG A N 1
ATOM 3491 C CA . ARG A 1 459 ? 14.358 24.022 114.984 1.00 0.00 459 ARG A CA 1
ATOM 3492 C C . ARG A 1 459 ? 13.803 23.346 116.194 1.00 0.00 459 ARG A C 1
ATOM 3493 O O . ARG A 1 459 ? 12.610 23.441 116.479 1.00 0.00 459 ARG A O 1
ATOM 3501 N N . ILE A 1 460 ? 14.671 22.651 116.951 1.00 0.00 460 ILE A N 1
ATOM 3502 C CA . ILE A 1 460 ? 14.229 21.935 118.110 1.00 0.00 460 ILE A CA 1
ATOM 3503 C C . ILE A 1 460 ? 13.709 22.928 119.093 1.00 0.00 460 ILE A C 1
ATOM 3504 O O . ILE A 1 460 ? 12.671 22.716 119.718 1.00 0.00 460 ILE A O 1
ATOM 3509 N N . GLU A 1 461 ? 14.431 24.051 119.253 1.00 0.00 461 GLU A N 1
ATOM 3510 C CA . GLU A 1 461 ? 14.117 24.981 120.294 1.00 0.00 461 GLU A CA 1
ATOM 3511 C C . GLU A 1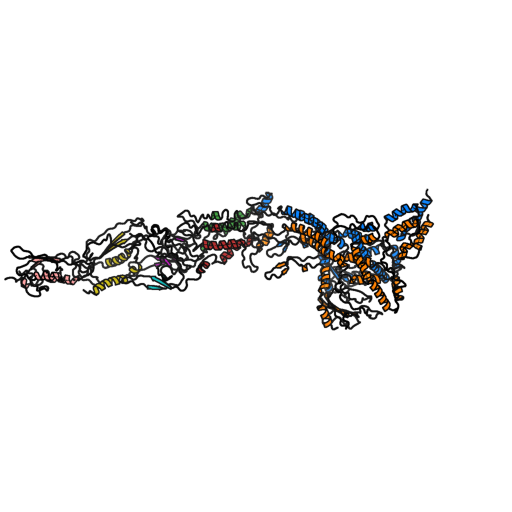 461 ? 12.723 25.455 120.067 1.00 0.00 461 GLU A C 1
ATOM 3512 O O . GLU A 1 461 ? 11.944 25.598 121.008 1.00 0.00 461 GLU A O 1
ATOM 3518 N N . GLU A 1 462 ? 12.366 25.700 118.795 1.00 0.00 462 GLU A N 1
ATOM 3519 C CA . GLU A 1 462 ? 11.061 26.212 118.512 1.00 0.00 462 GLU A CA 1
ATOM 3520 C C . GLU A 1 462 ? 10.077 25.206 119.005 1.00 0.00 462 GLU A C 1
ATOM 3521 O O . GLU A 1 462 ? 9.061 25.560 119.600 1.00 0.00 462 GLU A O 1
ATOM 3527 N N . GLU A 1 463 ? 10.360 23.913 118.772 1.00 0.00 463 GLU A N 1
ATOM 3528 C CA . GLU A 1 463 ? 9.423 22.897 119.145 1.00 0.00 463 GLU A CA 1
ATOM 3529 C C . GLU A 1 463 ? 9.248 22.951 120.627 1.00 0.00 463 GLU A C 1
ATOM 3530 O O . GLU A 1 463 ? 8.127 22.895 121.131 1.00 0.00 463 GLU A O 1
ATOM 3536 N N . MET A 1 464 ? 10.362 23.068 121.371 1.00 0.00 464 MET A N 1
ATOM 3537 C CA . MET A 1 464 ? 10.259 23.039 122.799 1.00 0.00 464 MET A CA 1
ATOM 3538 C C . MET A 1 464 ? 9.439 24.212 123.216 1.00 0.00 464 MET A C 1
ATOM 3539 O O . MET A 1 464 ? 8.552 24.099 124.061 1.00 0.00 464 MET A O 1
ATOM 3544 N N . ASN A 1 465 ? 9.717 25.381 122.612 1.00 0.00 465 ASN A N 1
ATOM 3545 C CA . ASN A 1 465 ? 9.047 26.585 122.996 1.00 0.00 465 ASN A CA 1
ATOM 3546 C C . ASN A 1 465 ? 7.599 26.429 122.683 1.00 0.00 465 ASN A C 1
ATOM 3547 O O . ASN A 1 465 ? 6.737 26.842 123.457 1.00 0.00 465 ASN A O 1
ATOM 3552 N N . GLN A 1 466 ? 7.293 25.833 121.517 1.00 0.00 466 GLN A N 1
ATOM 3553 C CA . GLN A 1 466 ? 5.956 25.901 121.015 1.00 0.00 466 GLN A CA 1
ATOM 3554 C C . GLN A 1 466 ? 5.055 25.214 121.979 1.00 0.00 466 GLN A C 1
ATOM 3555 O O . GLN A 1 466 ? 5.389 24.169 122.535 1.00 0.00 466 GLN A O 1
ATOM 3561 N N . TYR A 1 467 ? 3.867 25.807 122.194 1.00 0.00 467 TYR A N 1
ATOM 3562 C CA . TYR A 1 467 ? 3.627 27.106 121.642 1.00 0.00 467 TYR A CA 1
ATOM 3563 C C . TYR A 1 467 ? 2.675 27.824 122.588 1.00 0.00 467 TYR A C 1
ATOM 3564 O O . TYR A 1 467 ? 1.580 28.237 122.123 1.00 0.00 467 TYR A O 1
ATOM 3573 N N . PRO B 1 29 ? 73.847 -7.866 67.921 1.00 73.70 29 PRO B N 1
ATOM 3574 C CA . PRO B 1 29 ? 73.355 -8.210 66.561 1.00 73.70 29 PRO B CA 1
ATOM 3575 C C . PRO B 1 29 ? 73.964 -7.216 65.631 1.00 73.60 29 PRO B C 1
ATOM 3576 O O . PRO B 1 29 ? 74.132 -6.062 66.021 1.00 73.60 29 PRO B O 1
ATOM 3580 N N . ASP B 1 30 ? 74.306 -7.642 64.400 1.00 73.40 30 ASP B N 1
ATOM 3581 C CA . ASP B 1 30 ? 74.901 -6.732 63.469 1.00 72.90 30 ASP B CA 1
ATOM 3582 C C . ASP B 1 30 ? 73.828 -5.814 62.995 1.00 72.10 30 ASP B C 1
ATOM 3583 O O . ASP B 1 30 ? 72.647 -6.155 63.019 1.00 72.00 30 ASP B O 1
ATOM 3588 N N . THR B 1 31 ? 74.224 -4.607 62.551 1.00 71.00 31 THR B N 1
ATOM 3589 C CA . THR B 1 31 ? 73.265 -3.629 62.139 1.00 70.00 31 THR B CA 1
ATOM 3590 C C . THR B 1 31 ? 72.514 -4.204 60.988 1.00 69.10 31 THR B C 1
ATOM 3591 O O . THR B 1 31 ? 71.291 -4.095 60.911 1.00 69.00 31 THR B O 1
ATOM 3595 N N . THR B 1 32 ? 73.242 -4.844 60.057 1.00 67.60 32 THR B N 1
ATOM 3596 C CA . THR B 1 32 ? 72.627 -5.332 58.860 1.00 66.00 32 THR B CA 1
ATOM 3597 C C . THR B 1 32 ? 71.590 -6.329 59.254 1.00 64.60 32 THR B C 1
ATOM 3598 O O . THR B 1 32 ? 70.467 -6.300 58.754 1.00 64.30 32 THR B O 1
ATOM 3602 N N . MET B 1 33 ? 71.942 -7.239 60.180 1.00 63.20 33 MET B N 1
ATOM 3603 C CA . MET B 1 33 ? 71.028 -8.270 60.566 1.00 61.80 33 MET B CA 1
ATOM 3604 C C . MET B 1 33 ? 69.841 -7.601 61.168 1.00 60.30 33 MET B C 1
ATOM 3605 O O . MET B 1 33 ? 68.698 -7.969 60.898 1.00 60.80 33 MET B O 1
ATOM 3610 N N . ILE B 1 34 ? 70.096 -6.577 62.000 1.00 58.20 34 ILE B N 1
ATOM 3611 C CA . ILE B 1 34 ? 69.037 -5.918 62.694 1.00 55.80 34 ILE B CA 1
ATOM 3612 C C . ILE B 1 34 ? 68.141 -5.322 61.653 1.00 54.60 34 ILE B C 1
ATOM 3613 O O . ILE B 1 34 ? 66.926 -5.500 61.689 1.00 54.40 34 ILE B O 1
ATOM 3618 N N . GLN B 1 35 ? 68.725 -4.633 60.660 1.00 53.70 35 GLN B N 1
ATOM 3619 C CA . GLN B 1 35 ? 67.934 -3.910 59.707 1.00 53.10 35 GLN B CA 1
ATOM 3620 C C . GLN B 1 35 ? 67.078 -4.877 58.952 1.00 53.00 35 GLN B C 1
ATOM 3621 O O . GLN B 1 35 ? 65.916 -4.594 58.662 1.00 53.20 35 GLN B O 1
ATOM 3627 N N . LYS B 1 36 ? 67.641 -6.049 58.604 1.00 53.00 36 LYS B N 1
ATOM 3628 C CA . LYS B 1 36 ? 66.997 -6.958 57.701 1.00 53.00 36 LYS B CA 1
ATOM 3629 C C . LYS B 1 36 ? 65.699 -7.395 58.296 1.00 52.70 36 LYS B C 1
ATOM 3630 O O . LYS B 1 36 ? 64.699 -7.536 57.595 1.00 52.50 36 LYS B O 1
ATOM 3636 N N . LEU B 1 37 ? 65.689 -7.629 59.619 1.00 52.30 37 LEU B N 1
ATOM 3637 C CA . LEU B 1 37 ? 64.575 -8.271 60.245 1.00 51.70 37 LEU B CA 1
ATOM 3638 C C . LEU B 1 37 ? 63.360 -7.439 60.005 1.00 52.20 37 LEU B C 1
ATOM 3639 O O . LEU B 1 37 ? 62.286 -7.964 59.718 1.00 53.30 37 LEU B O 1
ATOM 3644 N N . ILE B 1 38 ? 63.498 -6.108 60.121 1.00 51.60 38 ILE B N 1
ATOM 3645 C CA . ILE B 1 38 ? 62.341 -5.266 60.082 1.00 50.90 38 ILE B CA 1
ATOM 3646 C C . ILE B 1 38 ? 61.674 -5.406 58.761 1.00 51.30 38 ILE B C 1
ATOM 3647 O O . ILE B 1 38 ? 60.448 -5.481 58.689 1.00 50.60 38 ILE B O 1
ATOM 3652 N N . ASP B 1 39 ? 62.469 -5.414 57.678 1.00 52.30 39 ASP B N 1
ATOM 3653 C CA . ASP B 1 39 ? 61.915 -5.245 56.370 1.00 53.30 39 ASP B CA 1
ATOM 3654 C C . ASP B 1 39 ? 60.951 -6.357 56.141 1.00 53.90 39 ASP B C 1
ATOM 3655 O O . ASP B 1 39 ? 59.879 -6.161 55.571 1.00 54.50 39 ASP B O 1
ATOM 3660 N N . GLU B 1 40 ? 61.312 -7.567 56.597 1.00 54.50 40 GLU B N 1
ATOM 3661 C CA . GLU B 1 40 ? 60.541 -8.721 56.253 1.00 55.30 40 GLU B CA 1
ATOM 3662 C C . GLU B 1 40 ? 59.149 -8.541 56.768 1.00 55.50 40 GLU B C 1
ATOM 3663 O O . GLU B 1 40 ? 58.183 -8.873 56.084 1.00 55.90 40 GLU B O 1
ATOM 3669 N N . HIS B 1 41 ? 59.002 -8.013 57.996 1.00 55.00 41 HIS B N 1
ATOM 3670 C CA . HIS B 1 41 ? 57.697 -7.958 58.587 1.00 54.40 41 HIS B CA 1
ATOM 3671 C C . HIS B 1 41 ? 56.906 -6.911 57.880 1.00 53.60 41 HIS B C 1
ATOM 3672 O O . HIS B 1 41 ? 57.461 -5.959 57.332 1.00 53.60 41 HIS B O 1
ATOM 3679 N N . ASN B 1 42 ? 55.573 -7.087 57.856 1.00 52.90 42 ASN B N 1
ATOM 3680 C CA . ASN B 1 42 ? 54.754 -6.190 57.104 1.00 52.40 42 ASN B CA 1
ATOM 3681 C C . ASN B 1 42 ? 54.288 -5.111 58.021 1.00 51.60 42 ASN B C 1
ATOM 3682 O O . ASN B 1 42 ? 53.620 -5.324 59.032 1.00 51.20 42 ASN B O 1
ATOM 3687 N N . PRO B 1 43 ? 54.666 -3.936 57.629 1.00 51.30 43 PRO B N 1
ATOM 3688 C CA . PRO B 1 43 ? 54.397 -2.729 58.351 1.00 51.30 43 PRO B CA 1
ATOM 3689 C C . PRO B 1 43 ? 52.927 -2.522 58.444 1.00 51.80 43 PRO B C 1
ATOM 3690 O O . PRO B 1 43 ? 52.477 -1.765 59.303 1.00 51.40 43 PRO B O 1
ATOM 3694 N N . GLU B 1 44 ? 52.168 -3.137 57.524 1.00 52.70 44 GLU B N 1
ATOM 3695 C CA . GLU B 1 44 ? 50.867 -2.631 57.218 1.00 53.40 44 GLU B CA 1
ATOM 3696 C C . GLU B 1 44 ? 50.000 -2.611 58.438 1.00 54.10 44 GLU B C 1
ATOM 3697 O O . GLU B 1 44 ? 49.422 -1.562 58.720 1.00 54.70 44 GLU B O 1
ATOM 3703 N N . PRO B 1 45 ? 49.860 -3.679 59.189 1.00 55.20 45 PRO B N 1
ATOM 3704 C CA . PRO B 1 45 ? 48.746 -3.770 60.087 1.00 55.50 45 PRO B CA 1
ATOM 3705 C C . PRO B 1 45 ? 48.697 -2.684 61.111 1.00 55.30 45 PRO B C 1
ATOM 3706 O O . PRO B 1 45 ? 47.606 -2.204 61.412 1.00 56.00 45 PRO B O 1
ATOM 3710 N N . LEU B 1 46 ? 49.848 -2.285 61.677 1.00 54.90 46 LEU B N 1
ATOM 3711 C CA . LEU B 1 46 ? 49.800 -1.206 62.613 1.00 55.00 46 LEU B CA 1
ATOM 3712 C C . LEU B 1 46 ? 49.496 0.057 61.874 1.00 54.90 46 LEU B C 1
ATOM 3713 O O . LEU B 1 46 ? 48.716 0.888 62.336 1.00 55.60 46 LEU B O 1
ATOM 3718 N N . LEU B 1 47 ? 50.113 0.226 60.691 1.00 54.30 47 LEU B N 1
ATOM 3719 C CA . LEU B 1 47 ? 49.986 1.453 59.961 1.00 53.20 47 LEU B CA 1
ATOM 3720 C C . LEU B 1 47 ? 48.552 1.625 59.588 1.00 53.20 47 LEU B C 1
ATOM 3721 O O . LEU B 1 47 ? 48.005 2.723 59.667 1.00 53.70 47 LEU B O 1
ATOM 3726 N N . LYS B 1 48 ? 47.903 0.526 59.166 1.00 53.00 48 LYS B N 1
ATOM 3727 C CA . LYS B 1 48 ? 46.579 0.632 58.633 1.00 53.40 48 LYS B CA 1
ATOM 3728 C C . LYS B 1 48 ? 45.709 1.202 59.699 1.00 52.60 48 LYS B C 1
ATOM 3729 O O . LYS B 1 48 ? 44.886 2.076 59.436 1.00 53.10 48 LYS B O 1
ATOM 3735 N N . GLY B 1 49 ? 45.872 0.721 60.944 1.00 51.20 49 GLY B N 1
ATOM 3736 C CA . GLY B 1 49 ? 45.013 1.179 61.993 1.00 49.70 49 GLY B CA 1
ATOM 3737 C C . GLY B 1 49 ? 45.225 2.648 62.153 1.00 49.20 49 GLY B C 1
ATOM 3738 O O . GLY B 1 49 ? 44.272 3.409 62.314 1.00 49.20 49 GLY B O 1
ATOM 3739 N N . VAL B 1 50 ? 46.497 3.086 62.124 1.00 49.20 50 VAL B N 1
ATOM 3740 C CA . VAL B 1 50 ? 46.783 4.468 62.363 1.00 49.10 50 VAL B CA 1
ATOM 3741 C C . VAL B 1 50 ? 46.116 5.264 61.292 1.00 48.80 50 VAL B C 1
ATOM 3742 O O . VAL B 1 50 ? 45.441 6.254 61.566 1.00 48.80 50 VAL B O 1
ATOM 3746 N N . ARG B 1 51 ? 46.287 4.833 60.029 1.00 48.00 51 ARG B N 1
ATOM 3747 C CA . ARG B 1 51 ? 45.744 5.574 58.932 1.00 46.70 51 ARG B CA 1
ATOM 3748 C C . ARG B 1 51 ? 44.262 5.578 59.089 1.00 46.60 51 ARG B C 1
ATOM 3749 O O . ARG B 1 51 ? 43.608 6.604 58.904 1.00 46.80 51 ARG B O 1
ATOM 3757 N N . TYR B 1 52 ? 43.700 4.412 59.456 1.00 46.30 52 TYR B N 1
ATOM 3758 C CA . TYR B 1 52 ? 42.281 4.256 59.551 1.00 46.00 52 TYR B CA 1
ATOM 3759 C C . TYR B 1 52 ? 41.794 5.199 60.595 1.00 46.60 52 TYR B C 1
ATOM 3760 O O . TYR B 1 52 ? 40.778 5.869 60.416 1.00 47.70 52 TYR B O 1
ATOM 3769 N N . TYR B 1 53 ? 42.518 5.281 61.725 1.00 46.20 53 TYR B N 1
ATOM 3770 C CA . TYR B 1 53 ? 42.053 6.109 62.793 1.00 46.40 53 TYR B CA 1
ATOM 3771 C C . TYR B 1 53 ? 41.980 7.502 62.270 1.00 47.60 53 TYR B C 1
ATOM 3772 O O . TYR B 1 53 ? 40.982 8.193 62.460 1.00 47.70 53 TYR B O 1
ATOM 3781 N N . MET B 1 54 ? 43.042 7.953 61.577 1.00 49.00 54 MET B N 1
ATOM 3782 C CA . MET B 1 54 ? 43.026 9.306 61.112 1.00 50.20 54 MET B CA 1
ATOM 3783 C C . MET B 1 54 ? 41.874 9.433 60.176 1.00 50.10 54 MET B C 1
ATOM 3784 O O . MET B 1 54 ? 41.076 10.364 60.281 1.00 49.80 54 MET B O 1
ATOM 3789 N N . CYS B 1 55 ? 41.737 8.471 59.245 1.00 50.40 55 CYS B N 1
ATOM 3790 C CA . CYS B 1 55 ? 40.604 8.488 58.373 1.00 51.70 55 CYS B CA 1
ATOM 3791 C C . CYS B 1 55 ? 40.378 7.089 57.912 1.00 52.00 55 CYS B C 1
ATOM 3792 O O . CYS B 1 55 ? 41.279 6.253 57.955 1.00 52.20 55 CYS B O 1
ATOM 3795 N N . GLU B 1 56 ? 39.153 6.799 57.444 1.00 51.80 56 GLU B N 1
ATOM 3796 C CA . GLU B 1 56 ? 38.912 5.528 56.833 1.00 51.40 56 GLU B CA 1
ATOM 3797 C C . GLU B 1 56 ? 39.554 5.595 55.492 1.00 50.70 56 GLU B C 1
ATOM 3798 O O . GLU B 1 56 ? 39.823 6.680 54.981 1.00 49.40 56 GLU B O 1
ATOM 3804 N N . ASN B 1 57 ? 39.860 4.435 54.886 1.00 51.10 57 ASN B N 1
ATOM 3805 C CA . ASN B 1 57 ? 40.486 4.534 53.605 1.00 52.10 57 ASN B CA 1
ATOM 3806 C C . ASN B 1 57 ? 39.405 4.571 52.581 1.00 52.40 57 ASN B C 1
ATOM 3807 O O . ASN B 1 57 ? 38.771 3.561 52.282 1.00 53.10 57 ASN B O 1
ATOM 3812 N N . ASP B 1 58 ? 39.180 5.767 52.008 1.00 52.20 58 ASP B N 1
ATOM 3813 C CA . ASP B 1 58 ? 38.308 5.899 50.884 1.00 52.40 58 ASP B CA 1
ATOM 3814 C C . ASP B 1 58 ? 38.984 5.198 49.758 1.00 52.90 58 ASP B C 1
ATOM 3815 O O . ASP B 1 58 ? 38.332 4.634 48.882 1.00 53.10 58 ASP B O 1
ATOM 3820 N N . ILE B 1 59 ? 40.330 5.214 49.783 1.00 53.20 59 ILE B N 1
ATOM 3821 C CA . ILE B 1 59 ? 41.191 4.764 48.727 1.00 53.10 59 ILE B CA 1
ATOM 3822 C C . ILE B 1 59 ? 40.892 3.329 48.457 1.00 53.50 59 ILE B C 1
ATOM 3823 O O . ILE B 1 59 ? 41.009 2.866 47.323 1.00 53.90 59 ILE B O 1
ATOM 3828 N N . GLU B 1 60 ? 40.529 2.574 49.506 1.00 53.40 60 GLU B N 1
ATOM 3829 C CA . GLU B 1 60 ? 40.325 1.166 49.353 1.00 53.90 60 GLU B CA 1
ATOM 3830 C C . GLU B 1 60 ? 39.286 0.969 48.296 1.00 53.50 60 GLU B C 1
ATOM 3831 O O . GLU B 1 60 ? 39.383 0.043 47.493 1.00 53.30 60 GLU B O 1
ATOM 3837 N N . LYS B 1 61 ? 38.264 1.844 48.254 1.00 53.40 61 LYS B N 1
ATOM 3838 C CA . LYS B 1 61 ? 37.238 1.662 47.268 1.00 53.90 61 LYS B CA 1
ATOM 3839 C C . LYS B 1 61 ? 37.884 1.719 45.915 1.00 53.60 61 LYS B C 1
ATOM 3840 O O . LYS B 1 61 ? 37.664 0.832 45.092 1.00 53.80 61 LYS B O 1
ATOM 3846 N N . LYS B 1 62 ? 38.767 2.711 45.664 1.00 53.10 62 LYS B N 1
ATOM 3847 C CA . LYS B 1 62 ? 38.676 4.021 46.237 1.00 52.60 62 LYS B CA 1
ATOM 3848 C C . LYS B 1 62 ? 37.486 4.694 45.646 1.00 53.10 62 LYS B C 1
ATOM 3849 O O . LYS B 1 62 ? 36.684 5.303 46.352 1.00 53.10 62 LYS B O 1
ATOM 3855 N N . ARG B 1 63 ? 37.350 4.596 44.311 1.00 140.10 63 ARG B N 1
ATOM 3856 C CA . ARG B 1 63 ? 36.341 5.351 43.636 1.00 140.10 63 ARG B CA 1
ATOM 3857 C C . ARG B 1 63 ? 35.860 4.524 42.495 1.00 140.10 63 ARG B C 1
ATOM 3858 O O . ARG B 1 63 ? 36.382 3.441 42.232 1.00 140.10 63 ARG B O 1
ATOM 3866 N N . ARG B 1 64 ? 34.830 5.022 41.790 1.00 140.10 64 ARG B N 1
ATOM 3867 C CA . ARG B 1 64 ? 34.350 4.329 40.635 1.00 140.10 64 ARG B CA 1
ATOM 3868 C C . ARG B 1 64 ? 35.417 4.437 39.600 1.00 140.10 64 ARG B C 1
ATOM 3869 O O . ARG B 1 64 ? 36.172 5.408 39.570 1.00 140.10 64 ARG B O 1
ATOM 3877 N N . THR B 1 65 ? 35.528 3.411 38.738 1.00 140.10 65 THR B N 1
ATOM 3878 C CA . THR B 1 65 ? 36.595 3.401 37.787 1.00 140.10 65 THR B CA 1
ATOM 3879 C C . THR B 1 65 ? 36.008 3.159 36.439 1.00 140.10 65 THR B C 1
ATOM 3880 O O . THR B 1 65 ? 34.815 2.895 36.299 1.00 140.10 65 THR B O 1
ATOM 3884 N N . TYR B 1 66 ? 36.859 3.266 35.403 1.00 140.10 66 TYR B N 1
ATOM 3885 C CA . TYR B 1 66 ? 36.437 3.040 34.055 1.00 140.10 66 TYR B CA 1
ATOM 3886 C C . TYR B 1 66 ? 37.356 2.005 33.500 1.00 140.10 66 TYR B C 1
ATOM 3887 O O . TYR B 1 66 ? 38.429 1.758 34.048 1.00 140.10 66 TYR B O 1
ATOM 3896 N N . TYR B 1 67 ? 36.941 1.344 32.404 1.00 140.10 67 TYR B N 1
ATOM 3897 C CA . TYR B 1 67 ? 37.755 0.286 31.890 1.00 140.10 67 TYR B CA 1
ATOM 3898 C C . TYR B 1 67 ? 38.359 0.767 30.616 1.00 140.10 67 TYR B C 1
ATOM 3899 O O . TYR B 1 67 ? 37.665 1.247 29.721 1.00 140.10 67 TYR B O 1
ATOM 3908 N N . ASP B 1 68 ? 39.697 0.663 30.524 1.00 140.10 68 ASP B N 1
ATOM 3909 C CA . ASP B 1 68 ? 40.404 1.094 29.359 1.00 140.10 68 ASP B CA 1
ATOM 3910 C C . ASP B 1 68 ? 40.359 -0.030 28.378 1.00 140.10 68 ASP B C 1
ATOM 3911 O O . ASP B 1 68 ? 39.758 -1.071 28.637 1.00 140.10 68 ASP B O 1
ATOM 3916 N N . ALA B 1 69 ? 40.998 0.165 27.211 1.00 140.10 69 ALA B N 1
ATOM 3917 C CA . ALA B 1 69 ? 41.064 -0.880 26.235 1.00 140.10 69 ALA B CA 1
ATOM 3918 C C . ALA B 1 69 ? 41.785 -2.007 26.890 1.00 140.10 69 ALA B C 1
ATOM 3919 O O . ALA B 1 69 ? 41.407 -3.169 26.750 1.00 140.10 69 ALA B O 1
ATOM 3921 N N . ALA B 1 70 ? 42.839 -1.675 27.656 1.00 140.10 70 ALA B N 1
ATOM 3922 C CA . ALA B 1 70 ? 43.543 -2.679 28.390 1.00 140.10 70 ALA B CA 1
ATOM 3923 C C . ALA B 1 70 ? 42.546 -3.279 29.322 1.00 140.10 70 ALA B C 1
ATOM 3924 O O . ALA B 1 70 ? 42.503 -4.495 29.507 1.00 140.10 70 ALA B O 1
ATOM 3926 N N . GLY B 1 71 ? 41.693 -2.426 29.914 1.00 140.10 71 GLY B N 1
ATOM 3927 C CA . GLY B 1 71 ? 40.660 -2.923 30.768 1.00 140.10 71 GLY B CA 1
ATOM 3928 C C . GLY B 1 71 ? 41.188 -2.942 32.160 1.00 140.10 71 GLY B C 1
ATOM 3929 O O . GLY B 1 71 ? 40.497 -3.357 33.090 1.00 140.10 71 GLY B O 1
ATOM 3930 N N . GLN B 1 72 ? 42.436 -2.477 32.346 1.00 140.10 72 GLN B N 1
ATOM 3931 C CA . GLN B 1 72 ? 42.939 -2.381 33.681 1.00 140.10 72 GLN B CA 1
ATOM 3932 C C . GLN B 1 72 ? 42.177 -1.281 34.336 1.00 140.10 72 GLN B C 1
ATOM 3933 O O . GLN B 1 72 ? 41.851 -0.278 33.704 1.00 140.10 72 GLN B O 1
ATOM 3939 N N . GLN B 1 73 ? 41.843 -1.460 35.626 1.00 140.10 73 GLN B N 1
ATOM 3940 C CA . GLN B 1 73 ? 41.030 -0.482 36.279 1.00 140.10 73 GLN B CA 1
ATOM 3941 C C . GLN B 1 73 ? 41.889 0.705 36.555 1.00 140.10 73 GLN B C 1
ATOM 3942 O O . GLN B 1 73 ? 43.008 0.575 37.049 1.00 140.10 73 GLN B O 1
ATOM 3948 N N . LEU B 1 74 ? 41.377 1.906 36.231 1.00 140.10 74 LEU B N 1
ATOM 3949 C CA . LEU B 1 74 ? 42.085 3.103 36.565 1.00 140.10 74 LEU B CA 1
ATOM 3950 C C . LEU B 1 74 ? 41.142 3.944 37.357 1.00 140.10 74 LEU B C 1
ATOM 3951 O O . LEU B 1 74 ? 39.951 4.006 37.057 1.00 140.10 74 LEU B O 1
ATOM 3956 N N . VAL B 1 75 ? 41.653 4.610 38.409 1.00 140.10 75 VAL B N 1
ATOM 3957 C CA . VAL B 1 75 ? 40.803 5.469 39.175 1.00 140.10 75 VAL B CA 1
ATOM 3958 C C . VAL B 1 75 ? 40.632 6.721 38.384 1.00 140.10 75 VAL B C 1
ATOM 3959 O O . VAL B 1 75 ? 41.591 7.238 37.813 1.00 140.10 75 VAL B O 1
ATOM 3963 N N . ASP B 1 76 ? 39.394 7.242 38.318 1.00 140.10 76 ASP B N 1
ATOM 3964 C CA . ASP B 1 76 ? 39.212 8.464 37.599 1.00 140.10 76 ASP B CA 1
ATOM 3965 C C . ASP B 1 76 ? 39.686 9.578 38.469 1.00 140.10 76 ASP B C 1
ATOM 3966 O O . ASP B 1 76 ? 39.669 9.482 39.696 1.00 140.10 76 ASP B O 1
ATOM 3971 N N . ASP B 1 77 ? 40.147 10.671 37.836 1.00 140.10 77 ASP B N 1
ATOM 3972 C CA . ASP B 1 77 ? 40.568 11.830 38.562 1.00 140.10 77 ASP B CA 1
ATOM 3973 C C . ASP B 1 77 ? 39.360 12.413 39.215 1.00 140.10 77 ASP B C 1
ATOM 3974 O O . ASP B 1 77 ? 39.421 12.903 40.341 1.00 140.10 77 ASP B O 1
ATOM 3979 N N . THR B 1 78 ? 38.222 12.381 38.498 1.00 140.10 78 THR B N 1
ATOM 3980 C CA . THR B 1 78 ? 37.081 13.154 38.882 1.00 140.10 78 THR B CA 1
ATOM 3981 C C . THR B 1 78 ? 36.644 12.727 40.244 1.00 140.10 78 THR B C 1
ATOM 3982 O O . THR B 1 78 ? 36.376 13.565 41.103 1.00 140.10 78 THR B O 1
ATOM 3986 N N . LYS B 1 79 ? 36.560 11.407 40.487 1.00 140.10 79 LYS B N 1
ATOM 3987 C CA . LYS B 1 79 ? 36.001 10.984 41.735 1.00 140.10 79 LYS B CA 1
ATOM 3988 C C . LYS B 1 79 ? 36.892 11.481 42.821 1.00 140.10 79 LYS B C 1
ATOM 3989 O O . LYS B 1 79 ? 38.116 11.418 42.720 1.00 140.10 79 LYS B O 1
ATOM 3995 N N . THR B 1 80 ? 36.279 12.014 43.895 1.00 140.10 80 THR B N 1
ATOM 3996 C CA . THR B 1 80 ? 37.039 12.514 44.998 1.00 140.10 80 THR B CA 1
ATOM 3997 C C . THR B 1 80 ? 37.213 11.386 45.960 1.00 140.10 80 THR B C 1
ATOM 3998 O O . THR B 1 80 ? 36.517 10.375 45.880 1.00 140.10 80 THR B O 1
ATOM 4002 N N . ASN B 1 81 ? 38.167 11.534 46.897 1.00 140.10 81 ASN B N 1
ATOM 4003 C CA . ASN B 1 81 ? 38.366 10.537 47.903 1.00 140.10 81 ASN B CA 1
ATOM 4004 C C . ASN B 1 81 ? 37.821 11.109 49.171 1.00 140.10 81 ASN B C 1
ATOM 4005 O O . ASN B 1 81 ? 38.274 12.157 49.630 1.00 140.10 81 ASN B O 1
ATOM 4010 N N . ASN B 1 82 ? 36.816 10.442 49.769 1.00 140.10 82 ASN B N 1
ATOM 4011 C CA . ASN B 1 82 ? 36.277 10.959 50.991 1.00 140.10 82 ASN B CA 1
ATOM 4012 C C . ASN B 1 82 ? 36.229 9.843 51.976 1.00 140.10 82 ASN B C 1
ATOM 4013 O O . ASN B 1 82 ? 35.913 8.705 51.631 1.00 140.10 82 ASN B O 1
ATOM 4018 N N . ARG B 1 83 ? 36.553 10.150 53.246 1.00 140.10 83 ARG B N 1
ATOM 4019 C CA . ARG B 1 83 ? 36.421 9.163 54.272 1.00 140.10 83 ARG B CA 1
ATOM 4020 C C . ARG B 1 83 ? 36.116 9.880 55.543 1.00 140.10 83 ARG B C 1
ATOM 4021 O O . ARG B 1 83 ? 36.554 11.009 55.755 1.00 140.10 83 ARG B O 1
ATOM 4029 N N . THR B 1 84 ? 35.350 9.223 56.433 1.00 140.10 84 THR B N 1
ATOM 4030 C CA . THR B 1 84 ? 35.163 9.744 57.752 1.00 140.10 84 THR B CA 1
ATOM 4031 C C . THR B 1 84 ? 35.287 8.578 58.676 1.00 140.10 84 THR B C 1
ATOM 4032 O O . THR B 1 84 ? 35.147 7.431 58.251 1.00 140.10 84 THR B O 1
ATOM 4036 N N . SER B 1 85 ? 35.571 8.831 59.969 1.00 140.10 85 SER B N 1
ATOM 4037 C CA . SER B 1 85 ? 35.589 7.738 60.895 1.00 140.10 85 SER B CA 1
ATOM 4038 C C . SER B 1 85 ? 35.378 8.288 62.269 1.00 140.10 85 SER B C 1
ATOM 4039 O O . SER B 1 85 ? 35.561 9.478 62.509 1.00 140.10 85 SER B O 1
ATOM 4042 N N . HIS B 1 86 ? 34.987 7.405 63.210 1.00 140.10 86 HIS B N 1
ATOM 4043 C CA . HIS B 1 86 ? 34.978 7.731 64.608 1.00 140.10 86 HIS B CA 1
ATOM 4044 C C . HIS B 1 86 ? 35.951 6.780 65.225 1.00 140.10 86 HIS B C 1
ATOM 4045 O O . HIS B 1 86 ? 36.096 5.662 64.735 1.00 140.10 86 HIS B O 1
ATOM 4052 N N . ALA B 1 87 ? 36.693 7.178 66.282 1.00 48.70 87 ALA B N 1
ATOM 4053 C CA . ALA B 1 87 ? 36.519 8.332 67.120 1.00 47.60 87 ALA B CA 1
ATOM 4054 C C . ALA B 1 87 ? 35.321 8.125 67.985 1.00 47.50 87 ALA B C 1
ATOM 4055 O O . ALA B 1 87 ? 34.988 8.975 68.810 1.00 47.70 87 ALA B O 1
ATOM 4057 N N . TRP B 1 88 ? 34.671 6.956 67.861 1.00 46.70 88 TRP B N 1
ATOM 4058 C CA . TRP B 1 88 ? 33.747 6.525 68.867 1.00 46.20 88 TRP B CA 1
ATOM 4059 C C . TRP B 1 88 ? 34.540 6.153 70.073 1.00 48.00 88 TRP B C 1
ATOM 4060 O O . TRP B 1 88 ? 34.110 6.340 71.210 1.00 48.30 88 TRP B O 1
ATOM 4071 N N . HIS B 1 89 ? 35.722 5.567 69.822 1.00 49.10 89 HIS B N 1
ATOM 4072 C CA . HIS B 1 89 ? 36.417 4.740 70.761 1.00 49.40 89 HIS B CA 1
ATOM 4073 C C . HIS B 1 89 ? 36.677 5.530 71.997 1.00 49.70 89 HIS B C 1
ATOM 4074 O O . HIS B 1 89 ? 36.481 5.034 73.106 1.00 49.90 89 HIS B O 1
ATOM 4081 N N . LYS B 1 90 ? 37.134 6.783 71.837 1.00 50.20 90 LYS B N 1
ATOM 4082 C CA . LYS B 1 90 ? 37.738 7.479 72.933 1.00 50.40 90 LYS B CA 1
ATOM 4083 C C . LYS B 1 90 ? 36.753 7.595 74.050 1.00 50.90 90 LYS B C 1
ATOM 4084 O O . LYS B 1 90 ? 37.096 7.368 75.209 1.00 50.90 90 LYS B O 1
ATOM 4090 N N . LEU B 1 91 ? 35.496 7.957 73.738 1.00 51.30 91 LEU B N 1
ATOM 4091 C CA . LEU B 1 91 ? 34.586 8.284 74.795 1.00 52.10 91 LEU B CA 1
ATOM 4092 C C . LEU B 1 91 ? 34.401 7.078 75.656 1.00 51.70 91 LEU B C 1
ATOM 4093 O O . LEU B 1 91 ? 34.478 7.160 76.881 1.00 52.30 91 LEU B O 1
ATOM 4098 N N . PHE B 1 92 ? 34.152 5.915 75.031 1.00 50.50 92 PHE B N 1
ATOM 4099 C CA . PHE B 1 92 ? 33.817 4.745 75.787 1.00 49.20 92 PHE B CA 1
ATOM 4100 C C . PHE B 1 92 ? 34.993 4.354 76.621 1.00 49.30 92 PHE B C 1
ATOM 4101 O O . PHE B 1 92 ? 34.847 4.011 77.793 1.00 49.80 92 PHE B O 1
ATOM 4109 N N . VAL B 1 93 ? 36.199 4.388 76.026 1.00 49.10 93 VAL B N 1
ATOM 4110 C CA . VAL B 1 93 ? 37.351 3.817 76.658 1.00 48.80 93 VAL B CA 1
ATOM 4111 C C . VAL B 1 93 ? 37.576 4.512 77.955 1.00 48.70 93 VAL B C 1
ATOM 4112 O O . VAL B 1 93 ? 37.842 3.876 78.974 1.00 48.30 93 VAL B O 1
ATOM 4116 N N . ASP B 1 94 ? 37.482 5.853 77.948 1.00 48.80 94 ASP B N 1
ATOM 4117 C CA . ASP B 1 94 ? 37.854 6.598 79.110 1.00 49.30 94 ASP B CA 1
ATOM 4118 C C . ASP B 1 94 ? 36.967 6.159 80.225 1.00 49.80 94 ASP B C 1
ATOM 4119 O O . ASP B 1 94 ? 37.423 5.944 81.348 1.00 49.80 94 ASP B O 1
ATOM 4124 N N . GLN B 1 95 ? 35.665 5.994 79.933 1.00 49.60 95 GLN B N 1
ATOM 4125 C CA . GLN B 1 95 ? 34.738 5.622 80.957 1.00 49.50 95 GLN B CA 1
ATOM 4126 C C . GLN B 1 95 ? 35.146 4.278 81.460 1.00 49.20 95 GLN B C 1
ATOM 4127 O O . GLN B 1 95 ? 35.114 4.017 82.662 1.00 49.00 95 GLN B O 1
ATOM 4133 N N . LYS B 1 96 ? 35.548 3.385 80.538 1.00 49.10 96 LYS B N 1
ATOM 4134 C CA . LYS B 1 96 ? 35.844 2.034 80.909 1.00 49.20 96 LYS B CA 1
ATOM 4135 C C . LYS B 1 96 ? 36.946 2.069 81.908 1.00 49.00 96 LYS B C 1
ATOM 4136 O O . LYS B 1 96 ? 36.888 1.405 82.942 1.00 49.30 96 LYS B O 1
ATOM 4142 N N . THR B 1 97 ? 37.993 2.853 81.608 1.00 48.60 97 THR B N 1
ATOM 4143 C CA . THR B 1 97 ? 39.175 2.808 82.407 1.00 48.50 97 THR B CA 1
ATOM 4144 C C . THR B 1 97 ? 38.813 3.237 83.786 1.00 49.00 97 THR B C 1
ATOM 4145 O O . THR B 1 97 ? 39.187 2.596 84.767 1.00 49.60 97 THR B O 1
ATOM 4149 N N . GLN B 1 98 ? 38.061 4.347 83.893 1.00 48.90 98 GLN B N 1
ATOM 4150 C CA . GLN B 1 98 ? 37.814 4.920 85.180 1.00 48.50 98 GLN B CA 1
ATOM 4151 C C . GLN B 1 98 ? 37.050 3.929 85.992 1.00 47.70 98 GLN B C 1
ATOM 4152 O O . GLN B 1 98 ? 37.360 3.695 87.158 1.00 48.60 98 GLN B O 1
ATOM 4158 N N . TYR B 1 99 ? 36.022 3.313 85.383 1.00 46.70 99 TYR B N 1
ATOM 4159 C CA . TYR B 1 99 ? 35.177 2.429 86.125 1.00 46.40 99 TYR B CA 1
ATOM 4160 C C . TYR B 1 99 ? 36.009 1.275 86.570 1.00 47.10 99 TYR B C 1
ATOM 4161 O O . TYR B 1 99 ? 35.933 0.841 87.719 1.00 47.20 99 TYR B O 1
ATOM 4170 N N . LEU B 1 100 ? 36.828 0.742 85.648 1.00 46.90 100 LEU B N 1
ATOM 4171 C CA . LEU B 1 100 ? 37.516 -0.486 85.900 1.00 46.80 100 LEU B CA 1
ATOM 4172 C C . LEU B 1 100 ? 38.434 -0.283 87.058 1.00 47.70 100 LEU B C 1
ATOM 4173 O O . LEU B 1 100 ? 38.538 -1.141 87.934 1.00 49.00 100 LEU B O 1
ATOM 4178 N N . VAL B 1 101 ? 39.137 0.864 87.083 1.00 47.90 101 VAL B N 1
ATOM 4179 C CA . VAL B 1 101 ? 40.218 1.016 88.008 1.00 47.80 101 VAL B CA 1
ATOM 4180 C C . VAL B 1 101 ? 39.684 0.879 89.399 1.00 49.50 101 VAL B C 1
ATOM 4181 O O . VAL B 1 101 ? 40.219 0.113 90.199 1.00 50.30 101 VAL B O 1
ATOM 4185 N N . GLY B 1 102 ? 38.597 1.601 89.723 1.00 50.60 102 GLY B N 1
ATOM 4186 C CA . GLY B 1 102 ? 38.033 1.479 91.033 1.00 52.20 102 GLY B CA 1
ATOM 4187 C C . GLY B 1 102 ? 39.054 2.005 91.984 1.00 53.50 102 GLY B C 1
ATOM 4188 O O . GLY B 1 102 ? 40.048 2.603 91.576 1.00 54.80 102 GLY B O 1
ATOM 4189 N N . GLU B 1 103 ? 38.839 1.772 93.293 1.00 53.20 103 GLU B N 1
ATOM 4190 C CA . GLU B 1 103 ? 39.867 2.068 94.243 1.00 52.80 103 GLU B CA 1
ATOM 4191 C C . GLU B 1 103 ? 40.094 0.822 95.030 1.00 51.70 103 GLU B C 1
ATOM 4192 O O . GLU B 1 103 ? 39.150 0.164 95.464 1.00 51.30 103 GLU B O 1
ATOM 4198 N N . PRO B 1 104 ? 41.334 0.477 95.216 1.00 50.90 104 PRO B N 1
ATOM 4199 C CA . PRO B 1 104 ? 41.694 -0.744 95.874 1.00 49.80 104 PRO B CA 1
ATOM 4200 C C . PRO B 1 104 ? 41.241 -0.647 97.290 1.00 49.00 104 PRO B C 1
ATOM 4201 O O . PRO B 1 104 ? 41.301 0.443 97.856 1.00 49.30 104 PRO B O 1
ATOM 4205 N N . VAL B 1 105 ? 40.780 -1.762 97.886 1.00 47.90 105 VAL B N 1
ATOM 4206 C CA . VAL B 1 105 ? 40.392 -1.689 99.261 1.00 47.60 105 VAL B CA 1
ATOM 4207 C C . VAL B 1 105 ? 41.615 -1.357 100.052 1.00 47.70 105 VAL B C 1
ATOM 4208 O O . VAL B 1 105 ? 41.619 -0.412 100.841 1.00 0.00 105 VAL B O 1
ATOM 4212 N N . THR B 1 106 ? 42.703 -2.118 99.833 1.00 47.80 106 THR B N 1
ATOM 4213 C CA . THR B 1 106 ? 43.937 -1.837 100.500 1.00 0.00 106 THR B CA 1
ATOM 4214 C C . THR B 1 106 ? 45.026 -2.267 99.575 1.00 48.20 106 THR B C 1
ATOM 4215 O O . THR B 1 106 ? 44.789 -3.028 98.638 1.00 48.60 106 THR B O 1
ATOM 4219 N N . PHE B 1 107 ? 46.258 -1.784 99.814 1.00 48.00 107 PHE B N 1
ATOM 4220 C CA . PHE B 1 107 ? 47.364 -2.265 99.046 1.00 47.70 107 PHE B CA 1
ATOM 4221 C C . PHE B 1 107 ? 48.397 -2.718 100.020 1.00 47.70 107 PHE B C 1
ATOM 4222 O O . PHE B 1 107 ? 48.526 -2.162 101.109 1.00 0.00 107 PHE B O 1
ATOM 4230 N N . THR B 1 108 ? 49.151 -3.770 99.653 1.00 48.00 108 THR B N 1
ATOM 4231 C CA . THR B 1 108 ? 50.143 -4.272 100.553 1.00 0.00 108 THR B CA 1
ATOM 4232 C C . THR B 1 108 ? 51.370 -4.558 99.755 1.00 47.70 108 THR B C 1
ATOM 4233 O O . THR B 1 108 ? 51.319 -4.670 98.531 1.00 47.60 108 THR B O 1
ATOM 4237 N N . SER B 1 109 ? 52.519 -4.671 100.446 1.00 0.00 109 SER B N 1
ATOM 4238 C CA . SER B 1 109 ? 53.732 -5.030 99.782 1.00 46.50 109 SER B CA 1
ATOM 4239 C C . SER B 1 109 ? 54.309 -6.177 100.537 1.00 0.00 109 SER B C 1
ATOM 4240 O O . SER B 1 109 ? 54.078 -6.331 101.735 1.00 0.00 109 SER B O 1
ATOM 4243 N N . ASP B 1 110 ? 55.076 -7.021 99.830 1.00 46.20 110 ASP B N 1
ATOM 4244 C CA . ASP B 1 110 ? 55.812 -8.079 100.448 1.00 0.00 110 ASP B CA 1
ATOM 4245 C C . ASP B 1 110 ? 56.804 -7.430 101.355 1.00 0.00 110 ASP B C 1
ATOM 4246 O O . ASP B 1 110 ? 56.954 -7.810 102.515 1.00 0.00 110 ASP B O 1
ATOM 4251 N N . ASN B 1 111 ? 57.512 -6.406 100.854 1.00 0.00 111 ASN B N 1
ATOM 4252 C CA . ASN B 1 111 ? 58.513 -5.819 101.689 1.00 0.00 111 ASN B CA 1
ATOM 4253 C C . ASN B 1 111 ? 57.832 -4.913 102.663 1.00 0.00 111 ASN B C 1
ATOM 4254 O O . ASN B 1 111 ? 56.789 -4.333 102.370 1.00 0.00 111 ASN B O 1
ATOM 4259 N N . LYS B 1 112 ? 58.399 -4.795 103.879 1.00 0.00 112 LYS B N 1
ATOM 4260 C CA . LYS B 1 112 ? 57.831 -3.899 104.840 1.00 0.00 112 LYS B CA 1
ATOM 4261 C C . LYS B 1 112 ? 57.974 -2.517 104.296 1.00 0.00 112 LYS B C 1
ATOM 4262 O O . LYS B 1 112 ? 57.036 -1.724 104.323 1.00 0.00 112 LYS B O 1
ATOM 4268 N N . THR B 1 113 ? 59.173 -2.203 103.772 1.00 0.00 113 THR B N 1
ATOM 4269 C CA . THR B 1 113 ? 59.445 -0.868 103.331 1.00 0.00 113 THR B CA 1
ATOM 4270 C C . THR B 1 113 ? 58.504 -0.547 102.220 1.00 0.00 113 THR B C 1
ATOM 4271 O O . THR B 1 113 ? 57.864 0.503 102.218 1.00 0.00 113 THR B O 1
ATOM 4275 N N . LEU B 1 114 ? 58.387 -1.463 101.243 1.00 0.00 114 LEU B N 1
ATOM 4276 C CA . LEU B 1 114 ? 57.531 -1.215 100.124 1.00 42.40 114 LEU B CA 1
ATOM 4277 C C . LEU B 1 114 ? 56.139 -1.137 100.649 1.00 0.00 114 LEU B C 1
ATOM 4278 O O . LEU B 1 114 ? 55.342 -0.303 100.221 1.00 42.90 114 LEU B O 1
ATOM 4283 N N . LEU B 1 115 ? 55.821 -2.018 101.612 1.00 0.00 115 LEU B N 1
ATOM 4284 C CA . LEU B 1 115 ? 54.488 -2.113 102.119 1.00 0.00 115 LEU B CA 1
ATOM 4285 C C . LEU B 1 115 ? 54.143 -0.797 102.725 1.00 0.00 115 LEU B C 1
ATOM 4286 O O . LEU B 1 115 ? 53.031 -0.302 102.554 1.00 0.00 115 LEU B O 1
ATOM 4291 N N . GLU B 1 116 ? 55.091 -0.188 103.457 1.00 0.00 116 GLU B N 1
ATOM 4292 C CA . GLU B 1 116 ? 54.777 1.030 104.139 1.00 0.00 116 GLU B CA 1
ATOM 4293 C C . GLU B 1 116 ? 54.393 2.041 103.108 1.00 0.00 116 GLU B C 1
ATOM 4294 O O . GLU B 1 116 ? 53.392 2.741 103.253 1.00 0.00 116 GLU B O 1
ATOM 4300 N N . TYR B 1 117 ? 55.180 2.131 102.022 1.00 0.00 117 TYR B N 1
ATOM 4301 C CA . TYR B 1 117 ? 54.896 3.101 101.008 1.00 0.00 117 TYR B CA 1
ATOM 4302 C C . TYR B 1 117 ? 53.569 2.759 100.419 1.00 0.00 117 TYR B C 1
ATOM 4303 O O . TYR B 1 117 ? 52.714 3.621 100.226 1.00 46.10 117 TYR B O 1
ATOM 4312 N N . VAL B 1 118 ? 53.377 1.465 100.115 1.00 46.90 118 VAL B N 1
ATOM 4313 C CA . VAL B 1 118 ? 52.230 1.011 99.390 1.00 47.90 118 VAL B CA 1
ATOM 4314 C C . VAL B 1 118 ? 50.996 1.238 100.200 1.00 48.40 118 VAL B C 1
ATOM 4315 O O . VAL B 1 118 ? 49.933 1.500 99.648 1.00 49.00 118 VAL B O 1
ATOM 4319 N N . ASN B 1 119 ? 51.074 1.102 101.532 1.00 0.00 119 ASN B N 1
ATOM 4320 C CA . ASN B 1 119 ? 49.885 1.309 102.305 1.00 0.00 119 ASN B CA 1
ATOM 4321 C C . ASN B 1 119 ? 49.467 2.742 102.178 1.00 0.00 119 ASN B C 1
ATOM 4322 O O . ASN B 1 119 ? 48.290 3.041 101.980 1.00 0.00 119 ASN B O 1
ATOM 4327 N N . GLU B 1 120 ? 50.432 3.671 102.316 1.00 0.00 120 GLU B N 1
ATOM 4328 C CA . GLU B 1 120 ? 50.104 5.043 102.585 1.00 0.00 120 GLU B CA 1
ATOM 4329 C C . GLU B 1 120 ? 49.342 5.648 101.447 1.00 0.00 120 GLU B C 1
ATOM 4330 O O . GLU B 1 120 ? 48.309 6.280 101.656 1.00 0.00 120 GLU B O 1
ATOM 4336 N N . LEU B 1 121 ? 49.836 5.483 100.206 1.00 50.70 121 LEU B N 1
ATOM 4337 C CA . LEU B 1 121 ? 49.319 6.281 99.129 1.00 51.20 121 LEU B CA 1
ATOM 4338 C C . LEU B 1 121 ? 47.866 5.981 98.864 1.00 52.30 121 LEU B C 1
ATOM 4339 O O . LEU B 1 121 ? 47.095 6.917 98.658 1.00 52.90 121 LEU B O 1
ATOM 4344 N N . ALA B 1 122 ? 47.407 4.705 98.882 1.00 53.10 122 ALA B N 1
ATOM 4345 C CA . ALA B 1 122 ? 48.207 3.525 99.010 1.00 53.60 122 ALA B CA 1
ATOM 4346 C C . ALA B 1 122 ? 49.090 3.434 97.814 1.00 54.10 122 ALA B C 1
ATOM 4347 O O . ALA B 1 122 ? 50.309 3.326 97.934 1.00 54.70 122 ALA B O 1
ATOM 4349 N N . ASP B 1 123 ? 48.506 3.557 96.611 1.00 54.70 123 ASP B N 1
ATOM 4350 C CA . ASP B 1 123 ? 49.346 3.726 95.468 1.00 55.50 123 ASP B CA 1
ATOM 4351 C C . ASP B 1 123 ? 48.470 4.166 94.349 1.00 56.00 123 ASP B C 1
ATOM 4352 O O . ASP B 1 123 ? 47.882 3.345 93.647 1.00 56.30 123 ASP B O 1
ATOM 4357 N N . ASP B 1 124 ? 48.354 5.490 94.158 1.00 56.20 124 ASP B N 1
ATOM 4358 C CA . ASP B 1 124 ? 47.562 5.978 93.074 1.00 57.00 124 ASP B CA 1
ATOM 4359 C C . ASP B 1 124 ? 48.225 5.527 91.817 1.00 57.10 124 ASP B C 1
ATOM 4360 O O . ASP B 1 124 ? 47.573 5.063 90.884 1.00 57.20 124 ASP B O 1
ATOM 4365 N N . ASP B 1 125 ? 49.564 5.655 91.775 1.00 56.90 125 ASP B N 1
ATOM 4366 C CA . ASP B 1 125 ? 50.294 5.384 90.575 1.00 56.80 125 ASP B CA 1
ATOM 4367 C C . ASP B 1 125 ? 50.124 3.945 90.227 1.00 55.90 125 ASP B C 1
ATOM 4368 O O . ASP B 1 125 ? 49.906 3.604 89.066 1.00 55.90 125 ASP B O 1
ATOM 4373 N N . PHE B 1 126 ? 50.226 3.053 91.228 1.00 54.40 126 PHE B N 1
ATOM 4374 C CA . PHE B 1 126 ? 50.292 1.656 90.918 1.00 53.30 126 PHE B CA 1
ATOM 4375 C C . PHE B 1 126 ? 49.026 1.276 90.229 1.00 52.80 126 PHE B C 1
ATOM 4376 O O . PHE B 1 126 ? 49.047 0.624 89.186 1.00 51.90 126 PHE B O 1
ATOM 4384 N N . ASP B 1 127 ? 47.878 1.683 90.796 1.00 52.30 127 ASP B N 1
ATOM 4385 C CA . ASP B 1 127 ? 46.635 1.249 90.237 1.00 51.50 127 ASP B CA 1
ATOM 4386 C C . ASP B 1 127 ? 46.570 1.769 88.843 1.00 51.60 127 ASP B C 1
ATOM 4387 O O . ASP B 1 127 ? 46.230 1.041 87.911 1.00 51.60 127 ASP B O 1
ATOM 4392 N N . ASP B 1 128 ? 46.919 3.055 88.663 1.00 51.90 128 ASP B N 1
ATOM 4393 C CA . ASP B 1 128 ? 46.780 3.657 87.373 1.00 52.10 128 ASP B CA 1
ATOM 4394 C C . ASP B 1 128 ? 47.660 2.912 86.428 1.00 52.20 128 ASP B C 1
ATOM 4395 O O . ASP B 1 128 ? 47.259 2.594 85.309 1.00 52.30 128 ASP B O 1
ATOM 4400 N N . ILE B 1 129 ? 48.895 2.608 86.864 1.00 52.10 129 ILE B N 1
ATOM 4401 C CA . ILE B 1 129 ? 49.848 2.019 85.975 1.00 51.50 129 ILE B CA 1
ATOM 4402 C C . ILE B 1 129 ? 49.319 0.693 85.549 1.00 50.90 129 ILE B C 1
ATOM 4403 O O . ILE B 1 129 ? 49.328 0.369 84.363 1.00 51.00 129 ILE B O 1
ATOM 4408 N N . LEU B 1 130 ? 48.838 -0.114 86.512 1.00 50.70 130 LEU B N 1
ATOM 4409 C CA . LEU B 1 130 ? 48.419 -1.436 86.159 1.00 50.30 130 LEU B CA 1
ATOM 4410 C C . LEU B 1 130 ? 47.281 -1.310 85.208 1.00 51.00 130 LEU B C 1
ATOM 4411 O O . LEU B 1 130 ? 47.251 -1.966 84.170 1.00 51.40 130 LEU B O 1
ATOM 4416 N N . ASN B 1 131 ? 46.310 -0.439 85.538 1.00 51.30 131 ASN B N 1
ATOM 4417 C CA . ASN B 1 131 ? 45.136 -0.360 84.727 1.00 52.10 131 ASN B CA 1
ATOM 4418 C C . ASN B 1 131 ? 45.567 0.082 83.372 1.00 52.30 131 ASN B C 1
ATOM 4419 O O . ASN B 1 131 ? 45.117 -0.454 82.360 1.00 52.30 131 ASN B O 1
ATOM 4424 N N . GLU B 1 132 ? 46.469 1.075 83.321 1.00 52.60 132 GLU B N 1
ATOM 4425 C CA . GLU B 1 132 ? 46.887 1.603 82.060 1.00 52.40 132 GLU B CA 1
ATOM 4426 C C . GLU B 1 132 ? 47.565 0.513 81.299 1.00 52.40 132 GLU B C 1
ATOM 4427 O O . GLU B 1 132 ? 47.320 0.336 80.108 1.00 53.20 132 GLU B O 1
ATOM 4433 N N . THR B 1 133 ? 48.448 -0.247 81.971 1.00 51.70 133 THR B N 1
ATOM 4434 C CA . THR B 1 133 ? 49.237 -1.213 81.266 1.00 51.30 133 THR B CA 1
ATOM 4435 C C . THR B 1 133 ? 48.313 -2.217 80.665 1.00 51.20 133 THR B C 1
ATOM 4436 O O . THR B 1 133 ? 48.396 -2.520 79.476 1.00 50.90 133 THR B O 1
ATOM 4440 N N . VAL B 1 134 ? 47.391 -2.757 81.483 1.00 51.30 134 VAL B N 1
ATOM 4441 C CA . VAL B 1 134 ? 46.504 -3.769 80.996 1.00 51.70 134 VAL B CA 1
ATOM 4442 C C . VAL B 1 134 ? 45.658 -3.154 79.932 1.00 52.50 134 VAL B C 1
ATOM 4443 O O . VAL B 1 134 ? 45.424 -3.749 78.882 1.00 52.70 134 VAL B O 1
ATOM 4447 N N . LYS B 1 135 ? 45.180 -1.925 80.190 1.00 52.90 135 LYS B N 1
ATOM 4448 C CA . LYS B 1 135 ? 44.239 -1.287 79.322 1.00 53.50 135 LYS B CA 1
ATOM 4449 C C . LYS B 1 135 ? 44.886 -1.118 77.988 1.00 54.50 135 LYS B C 1
ATOM 4450 O O . LYS B 1 135 ? 44.281 -1.392 76.953 1.00 55.00 135 LYS B O 1
ATOM 4456 N N . ASN B 1 136 ? 46.148 -0.655 77.984 1.00 54.80 136 ASN B N 1
ATOM 4457 C CA . ASN B 1 136 ? 46.800 -0.326 76.754 1.00 54.90 136 ASN B CA 1
ATOM 4458 C C . ASN B 1 136 ? 46.911 -1.572 75.943 1.00 55.50 136 ASN B C 1
ATOM 4459 O O . ASN B 1 136 ? 46.621 -1.573 74.748 1.00 56.00 136 ASN B O 1
ATOM 4464 N N . MET B 1 137 ? 47.331 -2.678 76.582 1.00 55.50 137 MET B N 1
ATOM 4465 C CA . MET B 1 137 ? 47.557 -3.880 75.839 1.00 55.90 137 MET B CA 1
ATOM 4466 C C . MET B 1 137 ? 46.254 -4.292 75.243 1.00 55.50 137 MET B C 1
ATOM 4467 O O . MET B 1 137 ? 46.182 -4.653 74.069 1.00 55.80 137 MET B O 1
ATOM 4472 N N . SER B 1 138 ? 45.178 -4.231 76.048 1.00 55.20 138 SER B N 1
ATOM 4473 C CA . SER B 1 138 ? 43.898 -4.663 75.578 1.00 55.30 138 SER B CA 1
ATOM 4474 C C . SER B 1 138 ? 43.504 -3.770 74.449 1.00 55.00 138 SER B C 1
ATOM 4475 O O . SER B 1 138 ? 43.007 -4.231 73.423 1.00 55.40 138 SER B O 1
ATOM 4478 N N . ASN B 1 139 ? 43.724 -2.455 74.617 1.00 54.20 139 ASN B N 1
ATOM 4479 C CA . ASN B 1 139 ? 43.247 -1.508 73.654 1.00 53.30 139 ASN B CA 1
ATOM 4480 C C . ASN B 1 139 ? 44.125 -1.558 72.452 1.00 52.80 139 ASN B C 1
ATOM 4481 O O . ASN B 1 139 ? 45.222 -2.115 72.479 1.00 53.00 139 ASN B O 1
ATOM 4486 N N . LYS B 1 140 ? 43.627 -0.973 71.348 1.00 52.00 140 LYS B N 1
ATOM 4487 C CA . LYS B 1 140 ? 44.342 -0.919 70.109 1.00 51.40 140 LYS B CA 1
ATOM 4488 C C . LYS B 1 140 ? 45.554 -0.081 70.348 1.00 52.00 140 LYS B C 1
ATOM 4489 O O . LYS B 1 140 ? 45.545 0.800 71.207 1.00 52.10 140 LYS B O 1
ATOM 4495 N N . GLY B 1 141 ? 46.648 -0.339 69.603 1.00 52.00 141 GLY B N 1
ATOM 4496 C CA . GLY B 1 141 ? 46.691 -1.397 68.635 1.00 51.80 141 GLY B CA 1
ATOM 4497 C C . GLY B 1 141 ? 46.527 -2.727 69.305 1.00 52.30 141 GLY B C 1
ATOM 4498 O O . GLY B 1 141 ? 45.692 -3.524 68.881 1.00 52.40 141 GLY B O 1
ATOM 4499 N N . ILE B 1 142 ? 47.300 -3.023 70.374 1.00 52.40 142 ILE B N 1
ATOM 4500 C CA . ILE B 1 142 ? 48.359 -2.190 70.853 1.00 52.40 142 ILE B CA 1
ATOM 4501 C C . ILE B 1 142 ? 49.360 -2.067 69.749 1.00 52.90 142 ILE B C 1
ATOM 4502 O O . ILE B 1 142 ? 49.864 -0.973 69.499 1.00 53.20 142 ILE B O 1
ATOM 4507 N N . GLU B 1 143 ? 49.631 -3.154 68.996 1.00 52.70 143 GLU B N 1
ATOM 4508 C CA . GLU B 1 143 ? 49.485 -4.523 69.387 1.00 52.40 143 GLU B CA 1
ATOM 4509 C C . GLU B 1 143 ? 50.605 -4.846 70.314 1.00 52.40 143 GLU B C 1
ATOM 4510 O O . GLU B 1 143 ? 50.475 -5.673 71.214 1.00 52.60 143 GLU B O 1
ATOM 4516 N N . TYR B 1 144 ? 51.772 -4.222 70.075 1.00 52.10 144 TYR B N 1
ATOM 4517 C CA . TYR B 1 144 ? 52.940 -4.649 70.777 1.00 51.80 144 TYR B CA 1
ATOM 4518 C C . TYR B 1 144 ? 53.423 -3.483 71.570 1.00 52.30 144 TYR B C 1
ATOM 4519 O O . TYR B 1 144 ? 53.421 -2.348 71.096 1.00 52.50 144 TYR B O 1
ATOM 4528 N N . TRP B 1 145 ? 53.837 -3.742 72.822 1.00 52.90 145 TRP B N 1
ATOM 4529 C CA . TRP B 1 145 ? 54.329 -2.679 73.641 1.00 53.30 145 TRP B CA 1
ATOM 4530 C C . TRP B 1 145 ? 55.771 -2.960 73.873 1.00 52.40 145 TRP B C 1
ATOM 4531 O O . TRP B 1 145 ? 56.149 -4.096 74.152 1.00 51.80 145 TRP B O 1
ATOM 4542 N N . HIS B 1 146 ? 56.622 -1.925 73.754 1.00 51.70 146 HIS B N 1
ATOM 4543 C CA . HIS B 1 146 ? 58.006 -2.125 74.062 1.00 51.10 146 HIS B CA 1
ATOM 4544 C C . HIS B 1 146 ? 58.373 -1.118 75.099 1.00 50.60 146 HIS B C 1
ATOM 4545 O O . HIS B 1 146 ? 58.259 0.087 74.887 1.00 51.70 146 HIS B O 1
ATOM 4552 N N . PRO B 1 147 ? 58.811 -1.600 76.226 1.00 49.00 147 PRO B N 1
ATOM 4553 C CA . PRO B 1 147 ? 59.116 -0.763 77.345 1.00 48.30 147 PRO B CA 1
ATOM 4554 C C . PRO B 1 147 ? 60.298 0.071 76.994 1.00 48.90 147 PRO B C 1
ATOM 4555 O O . PRO B 1 147 ? 61.152 -0.389 76.239 1.00 49.90 147 PRO B O 1
ATOM 4559 N N . PHE B 1 148 ? 60.369 1.294 77.544 1.00 48.70 148 PHE B N 1
ATOM 4560 C CA . PHE B 1 148 ? 61.558 2.075 77.409 1.00 48.10 148 PHE B CA 1
ATOM 4561 C C . PHE B 1 148 ? 61.818 2.679 78.746 1.00 48.20 148 PHE B C 1
ATOM 4562 O O . PHE B 1 148 ? 60.905 2.832 79.555 1.00 47.90 148 PHE B O 1
ATOM 4570 N N . VAL B 1 149 ? 63.090 3.019 79.023 1.00 48.40 149 VAL B N 1
ATOM 4571 C CA . VAL B 1 149 ? 63.397 3.578 80.302 1.00 48.70 149 VAL B CA 1
ATOM 4572 C C . VAL B 1 149 ? 62.943 4.995 80.288 1.00 49.20 149 VAL B C 1
ATOM 4573 O O . VAL B 1 149 ? 63.102 5.702 79.294 1.00 48.50 149 VAL B O 1
ATOM 4577 N N . ASP B 1 150 ? 62.353 5.442 81.409 1.00 50.40 150 ASP B N 1
ATOM 4578 C CA . ASP B 1 150 ? 61.975 6.816 81.522 1.00 51.60 150 ASP B CA 1
ATOM 4579 C C . ASP B 1 150 ? 63.198 7.567 81.925 1.00 53.00 150 ASP B C 1
ATOM 4580 O O . ASP B 1 150 ? 64.203 6.974 82.318 1.00 52.90 150 ASP B O 1
ATOM 4585 N N . GLU B 1 151 ? 63.143 8.908 81.831 1.00 54.80 151 GLU B N 1
ATOM 4586 C CA . GLU B 1 151 ? 64.227 9.707 82.314 1.00 56.40 151 GLU B CA 1
ATOM 4587 C C . GLU B 1 151 ? 64.293 9.468 83.783 1.00 56.40 151 GLU B C 1
ATOM 4588 O O . GLU B 1 151 ? 65.369 9.323 84.359 1.00 56.60 151 GLU B O 1
ATOM 4594 N N . GLU B 1 152 ? 63.110 9.398 84.422 1.00 56.40 152 GLU B N 1
ATOM 4595 C CA . GLU B 1 152 ? 63.038 9.144 85.827 1.00 56.30 152 GLU B CA 1
ATOM 4596 C C . GLU B 1 152 ? 63.629 7.793 86.049 1.00 54.90 152 GLU B C 1
ATOM 4597 O O . GLU B 1 152 ? 64.341 7.566 87.025 1.00 54.60 152 GLU B O 1
ATOM 4603 N N . GLY B 1 153 ? 63.353 6.858 85.123 1.00 53.40 153 GLY B N 1
ATOM 4604 C CA . GLY B 1 153 ? 63.833 5.521 85.286 1.00 51.80 153 GLY B CA 1
ATOM 4605 C C . GLY B 1 153 ? 62.707 4.715 85.834 1.00 51.10 153 GLY B C 1
ATOM 4606 O O . GLY B 1 153 ? 62.790 3.491 85.923 1.00 51.00 153 GLY B O 1
ATOM 4607 N N . GLU B 1 154 ? 61.602 5.390 86.199 1.00 50.50 154 GLU B N 1
ATOM 4608 C CA . GLU B 1 154 ? 60.425 4.663 86.555 1.00 50.10 154 GLU B CA 1
ATOM 4609 C C . GLU B 1 154 ? 59.918 4.071 85.286 1.00 50.50 154 GLU B C 1
ATOM 4610 O O . GLU B 1 154 ? 60.141 4.618 84.207 1.00 49.80 154 GLU B O 1
ATOM 4616 N N . PHE B 1 155 ? 59.246 2.910 85.375 1.00 51.30 155 PHE B N 1
ATOM 4617 C CA . PHE B 1 155 ? 58.858 2.261 84.162 1.00 51.70 155 PHE B CA 1
ATOM 4618 C C . PHE B 1 155 ? 57.924 3.182 83.455 1.00 52.80 155 PHE B C 1
ATOM 4619 O O . PHE B 1 155 ? 56.950 3.664 84.030 1.00 53.20 155 PHE B O 1
ATOM 4627 N N . ASP B 1 156 ? 58.215 3.454 82.171 1.00 53.50 156 ASP B N 1
ATOM 4628 C CA . ASP B 1 156 ? 57.334 4.250 81.374 1.00 53.70 156 ASP B CA 1
ATOM 4629 C C . ASP B 1 156 ? 56.962 3.411 80.200 1.00 54.20 156 ASP B C 1
ATOM 4630 O O . ASP B 1 156 ? 57.785 2.659 79.680 1.00 54.70 156 ASP B O 1
ATOM 4635 N N . TYR B 1 157 ? 55.696 3.500 79.759 1.00 54.10 157 TYR B N 1
ATOM 4636 C CA . TYR B 1 157 ? 55.296 2.701 78.643 1.00 54.00 157 TYR B CA 1
ATOM 4637 C C . TYR B 1 157 ? 54.885 3.630 77.552 1.00 53.90 157 TYR B C 1
ATOM 4638 O O . TYR B 1 157 ? 54.161 4.598 77.779 1.00 53.70 157 TYR B O 1
ATOM 4647 N N . VAL B 1 158 ? 55.365 3.359 76.324 1.00 54.20 158 VAL B N 1
ATOM 4648 C CA . VAL B 1 158 ? 54.982 4.164 75.205 1.00 54.40 158 VAL B CA 1
ATOM 4649 C C . VAL B 1 158 ? 54.631 3.225 74.102 1.00 54.90 158 VAL B C 1
ATOM 4650 O O . VAL B 1 158 ? 55.088 2.083 74.077 1.00 55.80 158 VAL B O 1
ATOM 4654 N N . ILE B 1 159 ? 53.786 3.681 73.160 1.00 54.40 159 ILE B N 1
ATOM 4655 C CA . ILE B 1 159 ? 53.431 2.835 72.063 1.00 53.90 159 ILE B CA 1
ATOM 4656 C C . ILE B 1 159 ? 53.910 3.506 70.821 1.00 52.80 159 ILE B C 1
ATOM 4657 O O . ILE B 1 159 ? 53.733 4.710 70.640 1.00 52.50 159 ILE B O 1
ATOM 4662 N N . PHE B 1 160 ? 54.554 2.729 69.931 1.00 51.80 160 PHE B N 1
ATOM 4663 C CA . PHE B 1 160 ? 54.996 3.269 68.682 1.00 51.20 160 PHE B CA 1
ATOM 4664 C C . PHE B 1 160 ? 54.357 2.450 67.613 1.00 50.90 160 PHE B C 1
ATOM 4665 O O . PHE B 1 160 ? 54.048 1.275 67.807 1.00 51.00 160 PHE B O 1
ATOM 4673 N N . PRO B 1 161 ? 54.147 3.056 66.482 1.00 50.70 161 PRO B N 1
ATOM 4674 C CA . PRO B 1 161 ? 53.503 2.416 65.375 1.00 50.30 161 PRO B CA 1
ATOM 4675 C C . PRO B 1 161 ? 54.392 1.302 64.943 1.00 50.20 161 PRO B C 1
ATOM 4676 O O . PRO B 1 161 ? 55.601 1.399 65.157 1.00 50.10 161 PRO B O 1
ATOM 4680 N N . ALA B 1 162 ? 53.834 0.229 64.355 1.00 50.30 162 ALA B N 1
ATOM 4681 C CA . ALA B 1 162 ? 54.690 -0.859 63.994 1.00 50.40 162 ALA B CA 1
ATOM 4682 C C . ALA B 1 162 ? 55.564 -0.381 62.896 1.00 51.00 162 ALA B C 1
ATOM 4683 O O . ALA B 1 162 ? 55.138 0.390 62.037 1.00 51.30 162 ALA B O 1
ATOM 4685 N N . GLU B 1 163 ? 56.825 -0.847 62.888 1.00 51.80 163 GLU B N 1
ATOM 4686 C CA . GLU B 1 163 ? 57.620 -0.599 61.730 1.00 52.40 163 GLU B CA 1
ATOM 4687 C C . GLU B 1 163 ? 56.972 -1.278 60.566 1.00 52.60 163 GLU B C 1
ATOM 4688 O O . GLU B 1 163 ? 56.744 -0.625 59.552 1.00 53.00 163 GLU B O 1
ATOM 4694 N N . GLU B 1 164 ? 56.620 -2.584 60.666 1.00 52.30 164 GLU B N 1
ATOM 4695 C CA . GLU B 1 164 ? 56.959 -3.424 61.778 1.00 52.40 164 GLU B CA 1
ATOM 4696 C C . GLU B 1 164 ? 58.019 -4.378 61.339 1.00 52.00 164 GLU B C 1
ATOM 4697 O O . GLU B 1 164 ? 57.999 -4.883 60.218 1.00 51.40 164 GLU B O 1
ATOM 4703 N N . MET B 1 165 ? 58.993 -4.629 62.233 1.00 51.90 165 MET B N 1
ATOM 4704 C CA . MET B 1 165 ? 60.048 -5.561 61.970 1.00 52.20 165 MET B CA 1
ATOM 4705 C C . MET B 1 165 ? 59.537 -6.927 62.287 1.00 52.70 165 MET B C 1
ATOM 4706 O O . MET B 1 165 ? 58.612 -7.084 63.084 1.00 52.70 165 MET B O 1
ATOM 4711 N N . ILE B 1 166 ? 60.127 -7.963 61.660 1.00 53.30 166 ILE B N 1
ATOM 4712 C CA . ILE B 1 166 ? 59.754 -9.297 62.027 1.00 54.30 166 ILE B CA 1
ATOM 4713 C C . ILE B 1 166 ? 60.544 -9.639 63.237 1.00 54.90 166 ILE B C 1
ATOM 4714 O O . ILE B 1 166 ? 61.742 -9.374 63.312 1.00 55.10 166 ILE B O 1
ATOM 4719 N N . VAL B 1 167 ? 59.870 -10.222 64.240 1.00 55.50 167 VAL B N 1
ATOM 4720 C CA . VAL B 1 167 ? 60.561 -10.509 65.453 1.00 55.80 167 VAL B CA 1
ATOM 4721 C C . VAL B 1 167 ? 61.410 -11.711 65.226 1.00 55.90 167 VAL B C 1
ATOM 4722 O O . VAL B 1 167 ? 60.985 -12.694 64.622 1.00 56.10 167 VAL B O 1
ATOM 4726 N N . VAL B 1 168 ? 62.661 -11.634 65.712 1.00 56.00 168 VAL B N 1
ATOM 4727 C CA . VAL B 1 168 ? 63.549 -12.753 65.684 1.00 56.50 168 VAL B CA 1
ATOM 4728 C C . VAL B 1 168 ? 64.314 -12.673 66.957 1.00 58.00 168 VAL B C 1
ATOM 4729 O O . VAL B 1 168 ? 64.442 -11.600 67.543 1.00 57.90 168 VAL B O 1
ATOM 4733 N N . TYR B 1 169 ? 64.835 -13.814 67.434 1.00 59.60 169 TYR B N 1
ATOM 4734 C CA . TYR B 1 169 ? 65.543 -13.766 68.673 1.00 61.30 169 TYR B CA 1
ATOM 4735 C C . TYR B 1 169 ? 66.971 -14.051 68.366 1.00 63.40 169 TYR B C 1
ATOM 4736 O O . TYR B 1 169 ? 67.306 -15.097 67.810 1.00 63.40 169 TYR B O 1
ATOM 4745 N N . LYS B 1 170 ? 67.853 -13.099 68.719 1.00 66.00 170 LYS B N 1
ATOM 4746 C CA . LYS B 1 170 ? 69.259 -13.305 68.565 1.00 68.60 170 LYS B CA 1
ATOM 4747 C C . LYS B 1 170 ? 69.629 -14.413 69.488 1.00 70.10 170 LYS B C 1
ATOM 4748 O O . LYS B 1 170 ? 70.436 -15.279 69.152 1.00 69.90 170 LYS B O 1
ATOM 4754 N N . ASP B 1 171 ? 69.030 -14.407 70.692 1.00 72.20 171 ASP B N 1
ATOM 4755 C CA . ASP B 1 171 ? 69.419 -15.336 71.707 1.00 74.00 171 ASP B CA 1
ATOM 4756 C C . ASP B 1 171 ? 68.941 -16.687 71.299 1.00 75.50 171 ASP B C 1
ATOM 4757 O O . ASP B 1 171 ? 68.132 -16.828 70.383 1.00 75.60 171 ASP B O 1
ATOM 4762 N N . ASN B 1 172 ? 69.470 -17.724 71.970 1.00 77.00 172 ASN B N 1
ATOM 4763 C CA . ASN B 1 172 ? 69.153 -19.075 71.630 1.00 78.20 172 ASN B CA 1
ATOM 4764 C C . ASN B 1 172 ? 67.690 -19.265 71.846 1.00 78.90 172 ASN B C 1
ATOM 4765 O O . ASN B 1 172 ? 67.018 -19.907 71.041 1.00 79.10 172 ASN B O 1
ATOM 4770 N N . THR B 1 173 ? 67.157 -18.709 72.951 1.00 79.70 173 THR B N 1
ATOM 4771 C CA . THR B 1 173 ? 65.789 -18.974 73.280 1.00 80.50 173 THR B CA 1
ATOM 4772 C C . THR B 1 173 ? 64.950 -18.485 72.150 1.00 81.00 173 THR B C 1
ATOM 4773 O O . THR B 1 173 ? 64.897 -17.291 71.861 1.00 81.20 173 THR B O 1
ATOM 4777 N N . ARG B 1 174 ? 64.279 -19.432 71.470 1.00 81.00 174 ARG B N 1
ATOM 4778 C CA . ARG B 1 174 ? 63.442 -19.114 70.355 1.00 81.30 174 ARG B CA 1
ATOM 4779 C C . ARG B 1 174 ? 62.291 -18.305 70.852 1.00 80.20 174 ARG B C 1
ATOM 4780 O O . ARG B 1 174 ? 61.885 -17.330 70.221 1.00 80.60 174 ARG B O 1
ATOM 4788 N N . ARG B 1 175 ? 61.721 -18.711 72.002 1.00 79.10 175 ARG B N 1
ATOM 4789 C CA . ARG B 1 175 ? 60.440 -18.205 72.389 1.00 78.30 175 ARG B CA 1
ATOM 4790 C C . ARG B 1 175 ? 60.536 -16.723 72.535 1.00 76.80 175 ARG B C 1
ATOM 4791 O O . ARG B 1 175 ? 59.725 -15.984 71.978 1.00 76.80 175 ARG B O 1
ATOM 4799 N N . ASP B 1 176 ? 61.546 -16.242 73.282 1.00 74.90 176 ASP B N 1
ATOM 4800 C CA . ASP B 1 176 ? 61.657 -14.828 73.483 1.00 72.60 176 ASP B CA 1
ATOM 4801 C C . ASP B 1 176 ? 62.326 -14.246 72.282 1.00 70.20 176 ASP B C 1
ATOM 4802 O O . ASP B 1 176 ? 63.027 -14.942 71.549 1.00 70.10 176 ASP B O 1
ATOM 4807 N N . ILE B 1 177 ? 62.121 -12.935 72.051 1.00 67.50 177 ILE B N 1
ATOM 4808 C CA . ILE B 1 177 ? 62.905 -12.241 71.074 1.00 65.30 177 ILE B CA 1
ATOM 4809 C C . ILE B 1 177 ? 63.691 -11.231 71.830 1.00 63.20 177 ILE B C 1
ATOM 4810 O O . ILE B 1 177 ? 63.140 -10.224 72.266 1.00 62.70 177 ILE B O 1
ATOM 4815 N N . LEU B 1 178 ? 65.006 -11.458 71.995 1.00 61.30 178 LEU B N 1
ATOM 4816 C CA . LEU B 1 178 ? 65.758 -10.585 72.844 1.00 59.50 178 LEU B CA 1
ATOM 4817 C C . LEU B 1 178 ? 65.696 -9.220 72.254 1.00 58.60 178 LEU B C 1
ATOM 4818 O O . LEU B 1 178 ? 65.478 -8.235 72.958 1.00 58.60 178 LEU B O 1
ATOM 4823 N N . PHE B 1 179 ? 65.895 -9.128 70.930 1.00 57.40 179 PHE B N 1
ATOM 4824 C CA . PHE B 1 179 ? 66.010 -7.831 70.351 1.00 56.30 179 PHE B CA 1
ATOM 4825 C C . PHE B 1 179 ? 65.023 -7.729 69.235 1.00 55.90 179 PHE B C 1
ATOM 4826 O O . PHE B 1 179 ? 64.860 -8.658 68.445 1.00 55.90 179 PHE B O 1
ATOM 4834 N N . ALA B 1 180 ? 64.343 -6.570 69.140 1.00 55.30 180 ALA B N 1
ATOM 4835 C CA . ALA B 1 180 ? 63.570 -6.266 67.974 1.00 54.70 180 ALA B CA 1
ATOM 4836 C C . ALA B 1 180 ? 63.868 -4.843 67.641 1.00 54.50 180 ALA B C 1
ATOM 4837 O O . ALA B 1 180 ? 64.015 -4.009 68.532 1.00 54.50 180 ALA B O 1
ATOM 4839 N N . LEU B 1 181 ? 63.983 -4.519 66.340 1.00 54.60 181 LEU B N 1
ATOM 4840 C CA . LEU B 1 181 ? 64.285 -3.161 65.993 1.00 54.70 181 LEU B CA 1
ATOM 4841 C C . LEU B 1 181 ? 63.163 -2.656 65.146 1.00 55.20 181 LEU B C 1
ATOM 4842 O O . LEU B 1 181 ? 62.625 -3.382 64.310 1.00 55.40 181 LEU B O 1
ATOM 4847 N N . ARG B 1 182 ? 62.783 -1.380 65.337 1.00 55.60 182 ARG B N 1
ATOM 4848 C CA . ARG B 1 182 ? 61.865 -0.767 64.424 1.00 56.00 182 ARG B CA 1
ATOM 4849 C C . ARG B 1 182 ? 62.541 0.459 63.909 1.00 56.60 182 ARG B C 1
ATOM 4850 O O . ARG B 1 182 ? 63.163 1.195 64.674 1.00 56.50 182 ARG B O 1
ATOM 4858 N N . TYR B 1 183 ? 62.451 0.711 62.587 1.00 57.70 183 TYR B N 1
ATOM 4859 C CA . TYR B 1 183 ? 63.046 1.909 62.076 1.00 58.60 183 TYR B CA 1
ATOM 4860 C C . TYR B 1 183 ? 61.978 2.694 61.385 1.00 59.90 183 TYR B C 1
ATOM 4861 O O . TYR B 1 183 ? 61.276 2.189 60.514 1.00 60.10 183 TYR B O 1
ATOM 4870 N N . TYR B 1 184 ? 61.806 3.972 61.755 1.00 61.70 184 TYR B N 1
ATOM 4871 C CA . TYR B 1 184 ? 60.799 4.728 61.072 1.00 63.90 184 TYR B CA 1
ATOM 4872 C C . TYR B 1 184 ? 61.426 6.000 60.623 1.00 65.80 184 TYR B C 1
ATOM 4873 O O . TYR B 1 184 ? 62.333 6.519 61.271 1.00 65.60 184 TYR B O 1
ATOM 4882 N N . SER B 1 185 ? 60.964 6.532 59.477 1.00 68.40 185 SER B N 1
ATOM 4883 C CA . SER B 1 185 ? 61.490 7.788 59.043 1.00 70.90 185 SER B CA 1
ATOM 4884 C C . SER B 1 185 ? 60.901 8.830 59.931 1.00 72.60 185 SER B C 1
ATOM 4885 O O . SER B 1 185 ? 59.774 8.692 60.406 1.00 73.00 185 SER B O 1
ATOM 4888 N N . TYR B 1 186 ? 61.666 9.905 60.191 1.00 74.50 186 TYR B N 1
ATOM 4889 C CA . TYR B 1 186 ? 61.148 10.964 61.001 1.00 76.30 186 TYR B CA 1
ATOM 4890 C C . TYR B 1 186 ? 61.453 12.236 60.287 1.00 77.40 186 TYR B C 1
ATOM 4891 O O . TYR B 1 186 ? 62.429 12.324 59.543 1.00 77.60 186 TYR B O 1
ATOM 4900 N N . LYS B 1 187 ? 60.610 13.264 60.493 1.00 78.40 187 LYS B N 1
ATOM 4901 C CA . LYS B 1 187 ? 60.915 14.537 59.918 1.00 79.10 187 LYS B CA 1
ATOM 4902 C C . LYS B 1 187 ? 61.688 15.291 60.945 1.00 79.30 187 LYS B C 1
ATOM 4903 O O . LYS B 1 187 ? 61.344 15.287 62.126 1.00 79.20 187 LYS B O 1
ATOM 4909 N N . GLY B 1 188 ? 62.781 15.945 60.514 1.00 79.50 188 GLY B N 1
ATOM 4910 C CA . GLY B 1 188 ? 63.596 16.669 61.440 1.00 79.60 188 GLY B CA 1
ATOM 4911 C C . GLY B 1 188 ? 63.076 18.065 61.495 1.00 79.70 188 GLY B C 1
ATOM 4912 O O . GLY B 1 188 ? 62.035 18.379 60.921 1.00 79.50 188 GLY B O 1
ATOM 4913 N N . ILE B 1 189 ? 63.817 18.948 62.188 1.00 79.90 189 ILE B N 1
ATOM 4914 C CA . ILE B 1 189 ? 63.471 20.336 62.203 1.00 80.00 189 ILE B CA 1
ATOM 4915 C C . ILE B 1 189 ? 63.592 20.796 60.791 1.00 80.00 189 ILE B C 1
ATOM 4916 O O . ILE B 1 189 ? 62.727 21.503 60.275 1.00 79.80 189 ILE B O 1
ATOM 4921 N N . MET B 1 190 ? 64.675 20.366 60.122 1.00 80.20 190 MET B N 1
ATOM 4922 C CA . MET B 1 190 ? 64.858 20.677 58.738 1.00 80.20 190 MET B CA 1
ATOM 4923 C C . MET B 1 190 ? 63.716 20.048 58.017 1.00 79.90 190 MET B C 1
ATOM 4924 O O . MET B 1 190 ? 63.145 20.635 57.099 1.00 79.70 190 MET B O 1
ATOM 4929 N N . GLY B 1 191 ? 63.337 18.829 58.442 1.00 79.50 191 GLY B N 1
ATOM 4930 C CA . GLY B 1 191 ? 62.227 18.172 57.826 1.00 79.10 191 GLY B CA 1
ATOM 4931 C C . GLY B 1 191 ? 62.762 17.286 56.754 1.00 78.60 191 GLY B C 1
ATOM 4932 O O . GLY B 1 191 ? 62.004 16.609 56.060 1.00 78.60 191 GLY B O 1
ATOM 4933 N N . GLU B 1 192 ? 64.097 17.254 56.599 1.00 77.70 192 GLU B N 1
ATOM 4934 C CA . GLU B 1 192 ? 64.658 16.322 55.672 1.00 76.80 192 GLU B CA 1
ATOM 4935 C C . GLU B 1 192 ? 64.401 14.969 56.243 1.00 75.70 192 GLU B C 1
ATOM 4936 O O . GLU B 1 192 ? 64.378 14.795 57.460 1.00 75.30 192 GLU B O 1
ATOM 4942 N N . GLU B 1 193 ? 64.162 13.974 55.371 1.00 74.70 193 GLU B N 1
ATOM 4943 C CA . GLU B 1 193 ? 63.799 12.689 55.879 1.00 73.70 193 GLU B CA 1
ATOM 4944 C C . GLU B 1 193 ? 65.036 11.864 55.953 1.00 71.90 193 GLU B C 1
ATOM 4945 O O . GLU B 1 193 ? 65.781 11.745 54.982 1.00 71.80 193 GLU B O 1
ATOM 4951 N N . THR B 1 194 ? 65.282 11.265 57.133 1.00 70.10 194 THR B N 1
ATOM 4952 C CA . THR B 1 194 ? 66.361 10.337 57.267 1.00 67.50 194 THR B CA 1
ATOM 4953 C C . THR B 1 194 ? 65.775 9.104 57.863 1.00 65.50 194 THR B C 1
ATOM 4954 O O . THR B 1 194 ? 64.795 9.169 58.604 1.00 65.20 194 THR B O 1
ATOM 4958 N N . GLN B 1 195 ? 66.354 7.934 57.541 1.00 63.20 195 GLN B N 1
ATOM 4959 C CA . GLN B 1 195 ? 65.842 6.731 58.119 1.00 60.90 195 GLN B CA 1
ATOM 4960 C C . GLN B 1 195 ? 66.351 6.670 59.519 1.00 59.10 195 GLN B C 1
ATOM 4961 O O . GLN B 1 195 ? 67.513 6.975 59.781 1.00 58.70 195 GLN B O 1
ATOM 4967 N N . LYS B 1 196 ? 65.478 6.278 60.465 1.00 57.70 196 LYS B N 1
ATOM 4968 C CA . LYS B 1 196 ? 65.923 6.098 61.813 1.00 56.80 196 LYS B CA 1
ATOM 4969 C C . LYS B 1 196 ? 65.526 4.719 62.209 1.00 55.80 196 LYS B C 1
ATOM 4970 O O . LYS B 1 196 ? 64.425 4.273 61.895 1.00 56.00 196 LYS B O 1
ATOM 4976 N N . ALA B 1 197 ? 66.423 4.002 62.912 1.00 54.50 197 ALA B N 1
ATOM 4977 C CA . ALA B 1 197 ? 66.086 2.686 63.365 1.00 53.10 197 ALA B CA 1
ATOM 4978 C C . ALA B 1 197 ? 66.405 2.632 64.821 1.00 51.90 197 ALA B C 1
ATOM 4979 O O . ALA B 1 197 ? 67.320 3.306 65.290 1.00 51.90 197 ALA B O 1
ATOM 4981 N N . GLU B 1 198 ? 65.639 1.830 65.584 1.00 51.00 198 GLU B N 1
ATOM 4982 C CA . GLU B 1 198 ? 65.930 1.699 66.979 1.00 50.90 198 GLU B CA 1
ATOM 4983 C C . GLU B 1 198 ? 66.330 0.282 67.213 1.00 50.30 198 GLU B C 1
ATOM 4984 O O . GLU B 1 198 ? 65.796 -0.637 66.594 1.00 50.40 198 GLU B O 1
ATOM 4990 N N . LEU B 1 199 ? 67.303 0.071 68.119 1.00 50.00 199 LEU B N 1
ATOM 4991 C CA . LEU B 1 199 ? 67.697 -1.264 68.450 1.00 50.30 199 LEU B CA 1
ATOM 4992 C C . LEU B 1 199 ? 67.117 -1.558 69.789 1.00 50.30 199 LEU B C 1
ATOM 4993 O O . LEU B 1 199 ? 67.182 -0.735 70.701 1.00 50.00 199 LEU B O 1
ATOM 4998 N N . TYR B 1 200 ? 66.524 -2.751 69.950 1.00 50.50 200 TYR B N 1
ATOM 4999 C CA . TYR B 1 200 ? 65.962 -3.064 71.226 1.00 50.60 200 TYR B CA 1
ATOM 5000 C C . TYR B 1 200 ? 66.701 -4.246 71.738 1.00 50.50 200 TYR B C 1
ATOM 5001 O O . TYR B 1 200 ? 67.044 -5.154 70.984 1.00 50.70 200 TYR B O 1
ATOM 5010 N N . THR B 1 201 ? 66.983 -4.250 73.051 1.00 50.20 201 THR B N 1
ATOM 5011 C CA . THR B 1 201 ? 67.598 -5.389 73.656 1.00 50.30 201 THR B CA 1
ATOM 5012 C C . THR B 1 201 ? 66.681 -5.807 74.751 1.00 50.20 201 THR B C 1
ATOM 5013 O O . THR B 1 201 ? 65.891 -5.007 75.249 1.00 50.10 201 THR B O 1
ATOM 5017 N N . ASP B 1 202 ? 66.734 -7.090 75.145 1.00 50.50 202 ASP B N 1
ATOM 5018 C CA . ASP B 1 202 ? 65.884 -7.480 76.224 1.00 50.80 202 ASP B CA 1
ATOM 5019 C C . ASP B 1 202 ? 66.320 -6.696 77.417 1.00 50.90 202 ASP B C 1
ATOM 5020 O O . ASP B 1 202 ? 65.505 -6.096 78.115 1.00 51.40 202 ASP B O 1
ATOM 5025 N N . THR B 1 203 ? 67.641 -6.682 77.672 1.00 50.30 203 THR B N 1
ATOM 5026 C CA . THR B 1 203 ? 68.148 -6.033 78.844 1.00 49.60 203 THR B CA 1
ATOM 5027 C C . THR B 1 203 ? 67.897 -4.564 78.738 1.00 49.10 203 THR B C 1
ATOM 5028 O O . THR B 1 203 ? 67.396 -3.944 79.676 1.00 49.50 203 THR B O 1
ATOM 5032 N N . HIS B 1 204 ? 68.242 -3.960 77.584 1.00 48.20 204 HIS B N 1
ATOM 5033 C CA . HIS B 1 204 ? 68.172 -2.531 77.494 1.00 47.00 204 HIS B CA 1
ATOM 5034 C C . HIS B 1 204 ? 67.438 -2.184 76.244 1.00 46.20 204 HIS B C 1
ATOM 5035 O O . HIS B 1 204 ? 67.399 -2.966 75.298 1.00 46.20 204 HIS B O 1
ATOM 5042 N N . VAL B 1 205 ? 66.842 -0.977 76.206 1.00 44.90 205 VAL B N 1
ATOM 5043 C CA . VAL B 1 205 ? 66.231 -0.519 74.995 1.00 43.90 205 VAL B CA 1
ATOM 5044 C C . VAL B 1 205 ? 67.167 0.476 74.402 1.00 43.20 205 VAL B C 1
ATOM 5045 O O . VAL B 1 205 ? 67.810 1.241 75.120 1.00 43.30 205 VAL B O 1
ATOM 5049 N N . TYR B 1 206 ? 67.287 0.475 73.062 1.00 42.70 206 TYR B N 1
ATOM 5050 C CA . TYR B 1 206 ? 68.207 1.377 72.439 1.00 42.30 206 TYR B CA 1
ATOM 5051 C C . TYR B 1 206 ? 67.440 2.189 71.451 1.00 42.60 206 TYR B C 1
ATOM 5052 O O . TYR B 1 206 ? 66.504 1.706 70.817 1.00 42.70 206 TYR B O 1
ATOM 5061 N N . TYR B 1 207 ? 67.826 3.468 71.298 1.00 42.70 207 TYR B N 1
ATOM 5062 C CA . TYR B 1 207 ? 67.259 4.262 70.253 1.00 42.80 207 TYR B CA 1
ATOM 5063 C C . TYR B 1 207 ? 68.398 4.666 69.384 1.00 43.00 207 TYR B C 1
ATOM 5064 O O . TYR B 1 207 ? 69.444 5.090 69.874 1.00 43.50 207 TYR B O 1
ATOM 5073 N N . TYR B 1 208 ? 68.233 4.523 68.057 1.00 43.00 208 TYR B N 1
ATOM 5074 C CA . TYR B 1 208 ? 69.309 4.877 67.185 1.00 42.50 208 TYR B CA 1
ATOM 5075 C C . TYR B 1 208 ? 68.789 5.893 66.227 1.00 42.30 208 TYR B C 1
ATOM 5076 O O . TYR B 1 208 ? 67.671 5.783 65.729 1.00 42.30 208 TYR B O 1
ATOM 5085 N N . GLU B 1 209 ? 69.610 6.918 65.940 1.00 42.10 209 GLU B N 1
ATOM 5086 C CA . GLU B 1 209 ? 69.318 7.779 64.838 1.00 42.20 209 GLU B CA 1
ATOM 5087 C C . GLU B 1 209 ? 70.397 7.528 63.843 1.00 42.10 209 GLU B C 1
ATOM 5088 O O . GLU B 1 209 ? 71.582 7.633 64.161 1.00 41.90 209 GLU B O 1
ATOM 5094 N N . LYS B 1 210 ? 70.019 7.159 62.606 1.00 42.30 210 LYS B N 1
ATOM 5095 C CA . LYS B 1 210 ? 71.038 6.851 61.651 1.00 42.60 210 LYS B CA 1
ATOM 5096 C C . LYS B 1 210 ? 70.960 7.886 60.580 1.00 43.10 210 LYS B C 1
ATOM 5097 O O . LYS B 1 210 ? 70.416 7.638 59.504 1.00 43.20 210 LYS B O 1
ATOM 5103 N N . ILE B 1 211 ? 71.506 9.085 60.850 1.00 43.80 211 ILE B N 1
ATOM 5104 C CA . ILE B 1 211 ? 71.501 10.103 59.843 1.00 44.80 211 ILE B CA 1
ATOM 5105 C C . ILE B 1 211 ? 72.412 9.667 58.745 1.00 45.70 211 ILE B C 1
ATOM 5106 O O . ILE B 1 211 ? 72.043 9.677 57.572 1.00 46.00 211 ILE B O 1
ATOM 5111 N N . ASP B 1 212 ? 73.642 9.261 59.115 1.00 46.10 212 ASP B N 1
ATOM 5112 C CA . ASP B 1 212 ? 74.620 8.911 58.131 1.00 46.70 212 ASP B CA 1
ATOM 5113 C C . ASP B 1 212 ? 74.122 7.705 57.414 1.00 46.70 212 ASP B C 1
ATOM 5114 O O . ASP B 1 212 ? 74.169 7.628 56.187 1.00 46.90 212 ASP B O 1
ATOM 5119 N N . GLY B 1 213 ? 73.618 6.728 58.187 1.00 46.60 213 GLY B N 1
ATOM 5120 C CA . GLY B 1 213 ? 73.188 5.489 57.622 1.00 46.40 213 GLY B CA 1
ATOM 5121 C C . GLY B 1 213 ? 74.334 4.545 57.750 1.00 46.40 213 GLY B C 1
ATOM 5122 O O . GLY B 1 213 ? 74.158 3.327 57.738 1.00 46.90 213 GLY B O 1
ATOM 5123 N N . VAL B 1 214 ? 75.553 5.098 57.881 1.00 46.40 214 VAL B N 1
ATOM 5124 C CA . VAL B 1 214 ? 76.712 4.273 58.035 1.00 46.30 214 VAL B CA 1
ATOM 5125 C C . VAL B 1 214 ? 76.581 3.540 59.327 1.00 46.30 214 VAL B C 1
ATOM 5126 O O . VAL B 1 214 ? 76.766 2.325 59.388 1.00 46.40 214 VAL B O 1
ATOM 5130 N N . TYR B 1 215 ? 76.248 4.275 60.404 1.00 46.30 215 TYR B N 1
ATOM 5131 C CA . TYR B 1 215 ? 76.248 3.678 61.704 1.00 46.40 215 TYR B CA 1
ATOM 5132 C C . TYR B 1 215 ? 74.948 3.996 62.358 1.00 47.40 215 TYR B C 1
ATOM 5133 O O . TYR B 1 215 ? 74.284 4.973 62.018 1.00 47.60 215 TYR B O 1
ATOM 5142 N N . GLN B 1 216 ? 74.557 3.151 63.327 1.00 48.10 216 GLN B N 1
ATOM 5143 C CA . GLN B 1 216 ? 73.392 3.404 64.116 1.00 48.70 216 GLN B CA 1
ATOM 5144 C C . GLN B 1 216 ? 73.775 4.429 65.128 1.00 49.10 216 GLN B C 1
ATOM 5145 O O . GLN B 1 216 ? 74.951 4.763 65.268 1.00 49.40 216 GLN B O 1
ATOM 5151 N N . MET B 1 217 ? 72.782 4.979 65.851 1.00 49.70 217 MET B N 1
ATOM 5152 C CA . MET B 1 217 ? 73.101 6.009 66.791 1.00 50.40 217 MET B CA 1
ATOM 5153 C C . MET B 1 217 ? 74.046 5.417 67.777 1.00 51.30 217 MET B C 1
ATOM 5154 O O . MET B 1 217 ? 73.977 4.229 68.091 1.00 51.50 217 MET B O 1
ATOM 5159 N N . ASP B 1 218 ? 74.993 6.241 68.261 1.00 52.30 218 ASP B N 1
ATOM 5160 C CA . ASP B 1 218 ? 76.053 5.725 69.069 1.00 53.50 218 ASP B CA 1
ATOM 5161 C C . ASP B 1 218 ? 75.533 5.493 70.447 1.00 54.60 218 ASP B C 1
ATOM 5162 O O . ASP B 1 218 ? 74.496 6.025 70.840 1.00 54.40 218 ASP B O 1
ATOM 5167 N N . TYR B 1 219 ? 76.279 4.683 71.223 1.00 56.20 219 TYR B N 1
ATOM 5168 C CA . TYR B 1 219 ? 77.284 3.879 70.596 1.00 57.60 219 TYR B CA 1
ATOM 5169 C C . TYR B 1 219 ? 76.578 2.895 69.712 1.00 58.50 219 TYR B C 1
ATOM 5170 O O . TYR B 1 219 ? 76.883 2.799 68.525 1.00 58.10 219 TYR B O 1
ATOM 5179 N N . SER B 1 220 ? 75.567 2.174 70.249 1.00 59.80 220 SER B N 1
ATOM 5180 C CA . SER B 1 220 ? 75.412 2.040 71.666 1.00 61.00 220 SER B CA 1
ATOM 5181 C C . SER B 1 220 ? 76.054 0.744 72.027 1.00 62.60 220 SER B C 1
ATOM 5182 O O . SER B 1 220 ? 75.679 -0.314 71.525 1.00 62.60 220 SER B O 1
ATOM 5185 N N . TYR B 1 221 ? 77.081 0.812 72.892 1.00 64.40 221 TYR B N 1
ATOM 5186 C CA . TYR B 1 221 ? 77.873 -0.344 73.174 1.00 65.90 221 TYR B CA 1
ATOM 5187 C C . TYR B 1 221 ? 77.037 -1.347 73.899 1.00 65.50 221 TYR B C 1
ATOM 5188 O O . TYR B 1 221 ? 77.115 -2.542 73.618 1.00 65.60 221 TYR B O 1
ATOM 5197 N N . GLY B 1 222 ? 76.213 -0.894 74.864 1.00 64.70 222 GLY B N 1
ATOM 5198 C CA . GLY B 1 222 ? 75.594 -1.847 75.737 1.00 63.80 222 GLY B CA 1
ATOM 5199 C C . GLY B 1 222 ? 74.714 -1.109 76.690 1.00 63.00 222 GLY B C 1
ATOM 5200 O O . GLY B 1 222 ? 73.855 -0.328 76.288 1.00 62.90 222 GLY B O 1
ATOM 5201 N N . GLU B 1 223 ? 74.905 -1.375 77.996 1.00 62.40 223 GLU B N 1
ATOM 5202 C CA . GLU B 1 223 ? 74.019 -0.898 79.015 1.00 61.50 223 GLU B CA 1
ATOM 5203 C C . GLU B 1 223 ? 74.020 0.592 78.952 1.00 60.80 223 GLU B C 1
ATOM 5204 O O . GLU B 1 223 ? 72.985 1.229 79.136 1.00 60.60 223 GLU B O 1
ATOM 5210 N N . ASN B 1 224 ? 75.191 1.190 78.666 1.00 60.10 224 ASN B N 1
ATOM 5211 C CA . ASN B 1 224 ? 75.254 2.617 78.553 1.00 59.70 224 ASN B CA 1
ATOM 5212 C C . ASN B 1 224 ? 74.277 3.013 77.496 1.00 58.80 224 ASN B C 1
ATOM 5213 O O . ASN B 1 224 ? 73.813 2.175 76.724 1.00 58.70 224 ASN B O 1
ATOM 5218 N N . ASN B 1 225 ? 73.903 4.309 77.480 1.00 57.50 225 ASN B N 1
ATOM 5219 C CA . ASN B 1 225 ? 72.723 4.746 76.789 1.00 56.80 225 ASN B CA 1
ATOM 5220 C C . ASN B 1 225 ? 72.815 4.327 75.360 1.00 56.80 225 ASN B C 1
ATOM 5221 O O . ASN B 1 225 ? 73.892 4.359 74.766 1.00 56.70 225 ASN B O 1
ATOM 5226 N N . PRO B 1 226 ? 71.717 3.902 74.781 1.00 56.90 226 PRO B N 1
ATOM 5227 C CA . PRO B 1 226 ? 70.398 4.046 75.339 1.00 57.30 226 PRO B CA 1
ATOM 5228 C C . PRO B 1 226 ? 70.220 3.230 76.580 1.00 58.00 226 PRO B C 1
ATOM 5229 O O . PRO B 1 226 ? 70.881 2.204 76.726 1.00 58.10 226 PRO B O 1
ATOM 5233 N N . ARG B 1 227 ? 69.344 3.692 77.493 1.00 58.70 227 ARG B N 1
ATOM 5234 C CA . ARG B 1 227 ? 69.240 3.110 78.797 1.00 59.80 227 ARG B CA 1
ATOM 5235 C C . ARG B 1 227 ? 68.460 1.842 78.702 1.00 59.80 227 ARG B C 1
ATOM 5236 O O . ARG B 1 227 ? 67.669 1.622 77.786 1.00 59.70 227 ARG B O 1
ATOM 5244 N N . PRO B 1 228 ? 68.701 1.000 79.667 1.00 60.00 228 PRO B N 1
ATOM 5245 C CA . PRO B 1 228 ? 67.996 -0.234 79.848 1.00 60.40 228 PRO B CA 1
ATOM 5246 C C . PRO B 1 228 ? 66.580 0.136 80.135 1.00 61.10 228 PRO B C 1
ATOM 5247 O O . PRO B 1 228 ? 66.339 1.287 80.497 1.00 61.00 228 PRO B O 1
ATOM 5251 N N . HIS B 1 229 ? 65.628 -0.801 79.965 1.00 61.60 229 HIS B N 1
ATOM 5252 C CA . HIS B 1 229 ? 64.249 -0.441 80.120 1.00 62.90 229 HIS B CA 1
ATOM 5253 C C . HIS B 1 229 ? 64.086 0.086 81.504 1.00 64.10 229 HIS B C 1
ATOM 5254 O O . HIS B 1 229 ? 63.554 1.177 81.705 1.00 64.10 229 HIS B O 1
ATOM 5261 N N . MET B 1 230 ? 64.567 -0.675 82.502 1.00 65.80 230 MET B N 1
ATOM 5262 C CA . MET B 1 230 ? 64.490 -0.198 83.848 1.00 67.40 230 MET B CA 1
ATOM 5263 C C . MET B 1 230 ? 65.817 -0.445 84.478 1.00 67.30 230 MET B C 1
ATOM 5264 O O . MET B 1 230 ? 66.540 -1.361 84.091 1.00 67.40 230 MET B O 1
ATOM 5269 N N . THR B 1 231 ? 66.175 0.387 85.471 1.00 67.60 231 THR B N 1
ATOM 5270 C CA . THR B 1 231 ? 67.387 0.152 86.192 1.00 67.70 231 THR B CA 1
ATOM 5271 C C . THR B 1 231 ? 67.019 0.054 87.633 1.00 68.10 231 THR B C 1
ATOM 5272 O O . THR B 1 231 ? 66.112 0.741 88.101 1.00 68.10 231 THR B O 1
ATOM 5276 N N . LYS B 1 232 ? 67.715 -0.824 88.379 1.00 68.60 232 LYS B N 1
ATOM 5277 C CA . LYS B 1 232 ? 67.458 -0.921 89.783 1.00 69.10 232 LYS B CA 1
ATOM 5278 C C . LYS B 1 232 ? 68.728 -0.578 90.487 1.00 68.90 232 LYS B C 1
ATOM 5279 O O . LYS B 1 232 ? 69.817 -0.925 90.034 1.00 68.80 232 LYS B O 1
ATOM 5285 N N . GLY B 1 233 ? 68.611 0.129 91.625 1.00 0.00 233 GLY B N 1
ATOM 5286 C CA . GLY B 1 233 ? 69.763 0.411 92.425 1.00 0.00 233 GLY B CA 1
ATOM 5287 C C . GLY B 1 233 ? 70.510 1.517 91.762 1.00 0.00 233 GLY B C 1
ATOM 5288 O O . GLY B 1 233 ? 71.623 1.855 92.160 1.00 68.80 233 GLY B O 1
ATOM 5289 N N . GLY B 1 234 ? 69.907 2.112 90.718 1.00 68.50 234 GLY B N 1
ATOM 5290 C CA . GLY B 1 234 ? 70.573 3.161 90.011 1.00 68.30 234 GLY B CA 1
ATOM 5291 C C . GLY B 1 234 ? 71.480 2.505 89.027 1.00 67.80 234 GLY B C 1
ATOM 5292 O O . GLY B 1 234 ? 72.189 3.169 88.274 1.00 67.90 234 GLY B O 1
ATOM 5293 N N . GLN B 1 235 ? 71.466 1.159 89.012 1.00 67.00 235 GLN B N 1
ATOM 5294 C CA . GLN B 1 235 ? 72.257 0.429 88.071 1.00 65.90 235 GLN B CA 1
ATOM 5295 C C . GLN B 1 235 ? 71.297 -0.200 87.124 1.00 64.80 235 GLN B C 1
ATOM 5296 O O . GLN B 1 235 ? 70.119 -0.361 87.441 1.00 64.70 235 GLN B O 1
ATOM 5302 N N . ALA B 1 236 ? 71.768 -0.556 85.917 1.00 63.80 236 ALA B N 1
ATOM 5303 C CA . ALA B 1 236 ? 70.855 -1.111 84.967 1.00 62.40 236 ALA B CA 1
ATOM 5304 C C . ALA B 1 236 ? 70.354 -2.390 85.544 1.00 61.40 236 ALA B C 1
ATOM 5305 O O . ALA B 1 236 ? 71.100 -3.139 86.172 1.00 61.40 236 ALA B O 1
ATOM 5307 N N . ILE B 1 237 ? 69.049 -2.660 85.354 1.00 60.20 237 ILE B N 1
ATOM 5308 C CA . ILE B 1 237 ? 68.479 -3.870 85.859 1.00 59.30 237 ILE B CA 1
ATOM 5309 C C . ILE B 1 237 ? 67.719 -4.488 84.737 1.00 58.60 237 ILE B C 1
ATOM 5310 O O . ILE B 1 237 ? 67.236 -3.793 83.844 1.00 58.60 237 ILE B O 1
ATOM 5315 N N . GLY B 1 238 ? 67.603 -5.827 84.748 1.00 57.50 238 GLY B N 1
ATOM 5316 C CA . GLY B 1 238 ? 66.829 -6.460 83.726 1.00 56.20 238 GLY B CA 1
ATOM 5317 C C . GLY B 1 238 ? 65.603 -6.991 84.383 1.00 55.50 238 GLY B C 1
ATOM 5318 O O . GLY B 1 238 ? 65.657 -7.531 85.487 1.00 55.40 238 GLY B O 1
ATOM 5319 N N . TRP B 1 239 ? 64.451 -6.849 83.703 1.00 55.20 239 TRP B N 1
ATOM 5320 C CA . TRP B 1 239 ? 63.226 -7.353 84.242 1.00 54.60 239 TRP B CA 1
ATOM 5321 C C . TRP B 1 239 ? 63.365 -8.833 84.323 1.00 54.00 239 TRP B C 1
ATOM 5322 O O . TRP B 1 239 ? 63.008 -9.450 85.325 1.00 54.30 239 TRP B O 1
ATOM 5333 N N . GLY B 1 240 ? 63.899 -9.439 83.249 1.00 53.20 240 GLY B N 1
ATOM 5334 C CA . GLY B 1 240 ? 63.946 -10.866 83.176 1.00 52.60 240 GLY B CA 1
ATOM 5335 C C . GLY B 1 240 ? 62.672 -11.288 82.532 1.00 52.00 240 GLY B C 1
ATOM 5336 O O . GLY B 1 240 ? 62.441 -12.471 82.289 1.00 51.90 240 GLY B O 1
ATOM 5337 N N . ARG B 1 241 ? 61.809 -10.302 82.228 1.00 51.80 241 ARG B N 1
ATOM 5338 C CA . ARG B 1 241 ? 60.590 -10.593 81.542 1.00 52.10 241 ARG B CA 1
ATOM 5339 C C . ARG B 1 241 ? 60.952 -10.877 80.127 1.00 51.80 241 ARG B C 1
ATOM 5340 O O . ARG B 1 241 ? 61.958 -10.380 79.622 1.00 52.30 241 ARG B O 1
ATOM 5348 N N . VAL B 1 242 ? 60.144 -11.710 79.448 1.00 50.80 242 VAL B N 1
ATOM 5349 C CA . VAL B 1 242 ? 60.444 -12.006 78.083 1.00 49.80 242 VAL B CA 1
ATOM 5350 C C . VAL B 1 242 ? 60.251 -10.739 77.326 1.00 49.80 242 VAL B C 1
ATOM 5351 O O . VAL B 1 242 ? 59.351 -9.949 77.610 1.00 50.30 242 VAL B O 1
ATOM 5355 N N . PRO B 1 243 ? 61.111 -10.524 76.379 1.00 50.10 243 PRO B N 1
ATOM 5356 C CA . PRO B 1 243 ? 61.196 -9.273 75.695 1.00 50.70 243 PRO B CA 1
ATOM 5357 C C . PRO B 1 243 ? 59.961 -9.136 74.882 1.00 51.40 243 PRO B C 1
ATOM 5358 O O . PRO B 1 243 ? 59.274 -10.135 74.670 1.00 52.10 243 PRO B O 1
ATOM 5362 N N . ILE B 1 244 ? 59.645 -7.909 74.445 1.00 51.10 244 ILE B N 1
ATOM 5363 C CA . ILE B 1 244 ? 58.361 -7.669 73.873 1.00 51.30 244 ILE B CA 1
ATOM 5364 C C . ILE B 1 244 ? 58.239 -8.476 72.631 1.00 51.10 244 ILE B C 1
ATOM 5365 O O . ILE B 1 244 ? 59.132 -8.497 71.785 1.00 51.20 244 ILE B O 1
ATOM 5370 N N . ILE B 1 245 ? 57.106 -9.190 72.516 1.00 51.10 245 ILE B N 1
ATOM 5371 C CA . ILE B 1 245 ? 56.841 -9.977 71.355 1.00 50.80 245 ILE B CA 1
ATOM 5372 C C . ILE B 1 245 ? 55.513 -9.533 70.850 1.00 51.10 245 ILE B C 1
ATOM 5373 O O . ILE B 1 245 ? 54.609 -9.209 71.618 1.00 51.00 245 ILE B O 1
ATOM 5378 N N . PRO B 1 246 ? 55.390 -9.498 69.559 1.00 51.30 246 PRO B N 1
ATOM 5379 C CA . PRO B 1 246 ? 54.230 -8.956 68.928 1.00 51.40 246 PRO B CA 1
ATOM 5380 C C . PRO B 1 246 ? 53.082 -9.821 69.310 1.00 51.70 246 PRO B C 1
ATOM 5381 O O . PRO B 1 246 ? 53.286 -11.008 69.562 1.00 52.10 246 PRO B O 1
ATOM 5385 N N . PHE B 1 247 ? 51.872 -9.245 69.375 1.00 52.00 247 PHE B N 1
ATOM 5386 C CA . PHE B 1 247 ? 50.745 -10.023 69.773 1.00 52.60 247 PHE B CA 1
ATOM 5387 C C . PHE B 1 247 ? 50.022 -10.393 68.525 1.00 53.60 247 PHE B C 1
ATOM 5388 O O . PHE B 1 247 ? 49.762 -9.548 67.670 1.00 54.20 247 PHE B O 1
ATOM 5396 N N . LYS B 1 248 ? 49.685 -11.686 68.389 1.00 54.20 248 LYS B N 1
ATOM 5397 C CA . LYS B 1 248 ? 48.872 -12.101 67.289 1.00 54.70 248 LYS B CA 1
ATOM 5398 C C . LYS B 1 248 ? 47.477 -11.728 67.648 1.00 55.20 248 LYS B C 1
ATOM 5399 O O . LYS B 1 248 ? 47.162 -11.532 68.821 1.00 55.30 248 LYS B O 1
ATOM 5405 N N . ASN B 1 249 ? 46.599 -11.592 66.640 1.00 55.50 249 ASN B N 1
ATOM 5406 C CA . ASN B 1 249 ? 45.256 -11.228 66.969 1.00 55.20 249 ASN B CA 1
ATOM 5407 C C . ASN B 1 249 ? 44.722 -12.327 67.820 1.00 55.30 249 ASN B C 1
ATOM 5408 O O . ASN B 1 249 ? 45.017 -13.500 67.599 1.00 55.60 249 ASN B O 1
ATOM 5413 N N . ASN B 1 250 ? 43.938 -11.961 68.849 1.00 55.60 250 ASN B N 1
ATOM 5414 C CA . ASN B 1 250 ? 43.477 -12.945 69.779 1.00 55.80 250 ASN B CA 1
ATOM 5415 C C . ASN B 1 250 ? 42.406 -13.732 69.107 1.00 55.70 250 ASN B C 1
ATOM 5416 O O . ASN B 1 250 ? 41.742 -13.249 68.192 1.00 55.50 250 ASN B O 1
ATOM 5421 N N . GLU B 1 251 ? 42.225 -14.990 69.549 1.00 55.80 251 GLU B N 1
ATOM 5422 C CA . GLU B 1 251 ? 41.183 -15.799 68.999 1.00 56.10 251 GLU B CA 1
ATOM 5423 C C . GLU B 1 251 ? 39.906 -15.109 69.331 1.00 55.30 251 GLU B C 1
ATOM 5424 O O . GLU B 1 251 ? 39.012 -14.991 68.494 1.00 55.30 251 GLU B O 1
ATOM 5430 N N . GLU B 1 252 ? 39.804 -14.606 70.574 1.00 54.70 252 GLU B N 1
ATOM 5431 C CA . GLU B 1 252 ? 38.636 -13.872 70.949 1.00 54.40 252 GLU B CA 1
ATOM 5432 C C . GLU B 1 252 ? 38.590 -12.686 70.049 1.00 54.80 252 GLU B C 1
ATOM 5433 O O . GLU B 1 252 ? 37.544 -12.350 69.496 1.00 55.00 252 GLU B O 1
ATOM 5439 N N . MET B 1 253 ? 39.755 -12.040 69.860 1.00 54.80 253 MET B N 1
ATOM 5440 C CA . MET B 1 253 ? 39.847 -10.938 68.954 1.00 54.50 253 MET B CA 1
ATOM 5441 C C . MET B 1 253 ? 38.832 -9.928 69.369 1.00 54.00 253 MET B C 1
ATOM 5442 O O . MET B 1 253 ? 38.242 -9.242 68.536 1.00 54.40 253 MET B O 1
ATOM 5447 N N . VAL B 1 254 ? 38.613 -9.805 70.690 1.00 53.70 254 VAL B N 1
ATOM 5448 C CA . VAL B 1 254 ? 37.676 -8.832 71.160 1.00 53.50 254 VAL B CA 1
ATOM 5449 C C . VAL B 1 254 ? 38.469 -7.750 71.807 1.00 53.70 254 VAL B C 1
ATOM 5450 O O . VAL B 1 254 ? 39.456 -8.010 72.492 1.00 53.60 254 VAL B O 1
ATOM 5454 N N . SER B 1 255 ? 38.057 -6.490 71.584 1.00 54.10 255 SER B N 1
ATOM 5455 C CA . SER B 1 255 ? 38.756 -5.396 72.182 1.00 53.90 255 SER B CA 1
ATOM 5456 C C . SER B 1 255 ? 37.727 -4.511 72.793 1.00 54.30 255 SER B C 1
ATOM 5457 O O . SER B 1 255 ? 36.543 -4.608 72.476 1.00 54.70 255 SER B O 1
ATOM 5460 N N . ASP B 1 256 ? 38.159 -3.622 73.703 1.00 54.10 256 ASP B N 1
ATOM 5461 C CA . ASP B 1 256 ? 37.223 -2.699 74.261 1.00 54.50 256 ASP B CA 1
ATOM 5462 C C . ASP B 1 256 ? 36.729 -1.891 73.110 1.00 54.30 256 ASP B C 1
ATOM 5463 O O . ASP B 1 256 ? 35.532 -1.651 72.972 1.00 54.40 256 ASP B O 1
ATOM 5468 N N . LEU B 1 257 ? 37.660 -1.494 72.221 1.00 53.80 257 LEU B N 1
ATOM 5469 C CA . LEU B 1 257 ? 37.319 -0.690 71.086 1.00 53.80 257 LEU B CA 1
ATOM 5470 C C . LEU B 1 257 ? 36.340 -1.471 70.289 1.00 54.30 257 LEU B C 1
ATOM 5471 O O . LEU B 1 257 ? 35.358 -0.930 69.784 1.00 54.60 257 LEU B O 1
ATOM 5476 N N . LYS B 1 258 ? 36.598 -2.780 70.161 1.00 54.70 258 LYS B N 1
ATOM 5477 C CA . LYS B 1 258 ? 35.921 -3.580 69.190 1.00 55.00 258 LYS B CA 1
ATOM 5478 C C . LYS B 1 258 ? 34.455 -3.521 69.455 1.00 54.80 258 LYS B C 1
ATOM 5479 O O . LYS B 1 258 ? 33.661 -3.455 68.518 1.00 54.70 258 LYS B O 1
ATOM 5485 N N . PHE B 1 259 ? 34.059 -3.564 70.742 1.00 54.70 259 PHE B N 1
ATOM 5486 C CA . PHE B 1 259 ? 32.684 -3.794 71.069 1.00 54.70 259 PHE B CA 1
ATOM 5487 C C . PHE B 1 259 ? 31.852 -2.723 70.441 1.00 55.20 259 PHE B C 1
ATOM 5488 O O . PHE B 1 259 ? 30.929 -3.018 69.683 1.00 55.90 259 PHE B O 1
ATOM 5496 N N . TYR B 1 260 ? 32.170 -1.442 70.711 1.00 54.20 260 TYR B N 1
ATOM 5497 C CA . TYR B 1 260 ? 31.468 -0.400 70.022 1.00 53.20 260 TYR B CA 1
ATOM 5498 C C . TYR B 1 260 ? 31.870 -0.460 68.590 1.00 52.70 260 TYR B C 1
ATOM 5499 O O . TYR B 1 260 ? 31.046 -0.307 67.688 1.00 52.60 260 TYR B O 1
ATOM 5508 N N . LYS B 1 261 ? 33.173 -0.684 68.356 1.00 52.00 261 LYS B N 1
ATOM 5509 C CA . LYS B 1 261 ? 33.794 -0.347 67.111 1.00 50.90 261 LYS B CA 1
ATOM 5510 C C . LYS B 1 261 ? 33.097 -1.079 66.019 1.00 51.70 261 LYS B C 1
ATOM 5511 O O . LYS B 1 261 ? 32.920 -0.538 64.929 1.00 52.70 261 LYS B O 1
ATOM 5517 N N . ASP B 1 262 ? 32.692 -2.335 66.265 1.00 51.80 262 ASP B N 1
ATOM 5518 C CA . ASP B 1 262 ? 32.087 -3.073 65.198 1.00 52.10 262 ASP B CA 1
ATOM 5519 C C . ASP B 1 262 ? 30.856 -2.339 64.775 1.00 52.70 262 ASP B C 1
ATOM 5520 O O . ASP B 1 262 ? 30.639 -2.109 63.587 1.00 52.90 262 ASP B O 1
ATOM 5525 N N . LEU B 1 263 ? 30.025 -1.932 65.751 1.00 52.70 263 LEU B N 1
ATOM 5526 C CA . LEU B 1 263 ? 28.825 -1.222 65.419 1.00 52.50 263 LEU B CA 1
ATOM 5527 C C . LEU B 1 263 ? 29.226 0.079 64.810 1.00 52.80 263 LEU B C 1
ATOM 5528 O O . LEU B 1 263 ? 28.642 0.531 63.826 1.00 53.40 263 LEU B O 1
ATOM 5533 N N . ILE B 1 264 ? 30.242 0.719 65.412 1.00 52.00 264 ILE B N 1
ATOM 5534 C CA . ILE B 1 264 ? 30.593 2.066 65.081 1.00 51.80 264 ILE B CA 1
ATOM 5535 C C . ILE B 1 264 ? 31.064 2.147 63.676 1.00 52.90 264 ILE B C 1
ATOM 5536 O O . ILE B 1 264 ? 30.713 3.085 62.965 1.00 53.00 264 ILE B O 1
ATOM 5541 N N . ASP B 1 265 ? 31.900 1.186 63.243 1.00 53.40 265 ASP B N 1
ATOM 5542 C CA . ASP B 1 265 ? 32.557 1.325 61.978 1.00 54.30 265 ASP B CA 1
ATOM 5543 C C . ASP B 1 265 ? 31.497 1.411 60.942 1.00 55.60 265 ASP B C 1
ATOM 5544 O O . ASP B 1 265 ? 31.554 2.235 60.032 1.00 56.40 265 ASP B O 1
ATOM 5549 N N . ASN B 1 266 ? 30.473 0.554 61.074 1.00 56.10 266 ASN B N 1
ATOM 5550 C CA . ASN B 1 266 ? 29.396 0.650 60.148 1.00 56.90 266 ASN B CA 1
ATOM 5551 C C . ASN B 1 266 ? 28.817 2.015 60.324 1.00 58.10 266 ASN B C 1
ATOM 5552 O O . ASN B 1 266 ? 28.662 2.761 59.360 1.00 58.80 266 ASN B O 1
ATOM 5557 N N . TYR B 1 267 ? 28.537 2.404 61.582 1.00 59.00 267 TYR B N 1
ATOM 5558 C CA . TYR B 1 267 ? 27.708 3.540 61.855 1.00 59.10 267 TYR B CA 1
ATOM 5559 C C . TYR B 1 267 ? 28.338 4.745 61.233 1.00 59.60 267 TYR B C 1
ATOM 5560 O O . TYR B 1 267 ? 27.667 5.532 60.571 1.00 59.50 267 TYR B O 1
ATOM 5569 N N . ASP B 1 268 ? 29.655 4.918 61.433 1.00 60.10 268 ASP B N 1
ATOM 5570 C CA . ASP B 1 268 ? 30.311 6.100 60.968 1.00 60.60 268 ASP B CA 1
ATOM 5571 C C . ASP B 1 268 ? 30.247 6.137 59.478 1.00 60.20 268 ASP B C 1
ATOM 5572 O O . ASP B 1 268 ? 29.958 7.179 58.892 1.00 60.70 268 ASP B O 1
ATOM 5577 N N . SER B 1 269 ? 30.520 4.993 58.824 1.00 59.20 269 SER B N 1
ATOM 5578 C CA . SER B 1 269 ? 30.640 4.995 57.395 1.00 58.10 269 SER B CA 1
ATOM 5579 C C . SER B 1 269 ? 29.333 5.440 56.839 1.00 57.60 269 SER B C 1
ATOM 5580 O O . SER B 1 269 ? 29.274 6.264 55.927 1.00 57.80 269 SER B O 1
ATOM 5583 N N . ILE B 1 270 ? 28.247 4.876 57.390 1.00 57.10 270 ILE B N 1
ATOM 5584 C CA . ILE B 1 270 ? 26.936 5.079 56.865 1.00 56.50 270 ILE B CA 1
ATOM 5585 C C . ILE B 1 270 ? 26.572 6.526 57.003 1.00 56.90 270 ILE B C 1
ATOM 5586 O O . ILE B 1 270 ? 26.067 7.135 56.061 1.00 57.00 270 ILE B O 1
ATOM 5591 N N . THR B 1 271 ? 26.826 7.121 58.184 1.00 57.10 271 THR B N 1
ATOM 5592 C CA . THR B 1 271 ? 26.428 8.475 58.429 1.00 57.50 271 THR B CA 1
ATOM 5593 C C . THR B 1 271 ? 27.182 9.333 57.472 1.00 57.00 271 THR B C 1
ATOM 5594 O O . THR B 1 271 ? 26.619 10.201 56.808 1.00 56.80 271 THR B O 1
ATOM 5598 N N . SER B 1 272 ? 28.499 9.084 57.373 1.00 56.40 272 SER B N 1
ATOM 5599 C CA . SER B 1 272 ? 29.345 9.903 56.562 1.00 55.70 272 SER B CA 1
ATOM 5600 C C . SER B 1 272 ? 28.888 9.773 55.148 1.00 54.50 272 SER B C 1
ATOM 5601 O O . SER B 1 272 ? 28.756 10.765 54.433 1.00 54.20 272 SER B O 1
ATOM 5604 N N . SER B 1 273 ? 28.622 8.531 54.708 1.00 53.70 273 SER B N 1
ATOM 5605 C CA . SER B 1 273 ? 28.306 8.306 53.330 1.00 53.40 273 SER B CA 1
ATOM 5606 C C . SER B 1 273 ? 27.053 9.051 53.009 1.00 52.80 273 SER B C 1
ATOM 5607 O O . SER B 1 273 ? 26.936 9.655 51.944 1.00 53.20 273 SER B O 1
ATOM 5610 N N . THR B 1 274 ? 26.073 9.024 53.929 1.00 51.70 274 THR B N 1
ATOM 5611 C CA . THR B 1 274 ? 24.767 9.508 53.596 1.00 50.00 274 THR B CA 1
ATOM 5612 C C . THR B 1 274 ? 24.870 10.949 53.215 1.00 49.90 274 THR B C 1
ATOM 5613 O O . THR B 1 274 ? 24.325 11.368 52.196 1.00 49.80 274 THR B O 1
ATOM 5617 N N . MET B 1 275 ? 25.582 11.751 54.027 1.00 50.40 275 MET B N 1
ATOM 5618 C CA . MET B 1 275 ? 25.598 13.164 53.783 1.00 50.00 275 MET B CA 1
ATOM 5619 C C . MET B 1 275 ? 26.210 13.389 52.441 1.00 49.50 275 MET B C 1
ATOM 5620 O O . MET B 1 275 ? 25.702 14.167 51.635 1.00 49.20 275 MET B O 1
ATOM 5625 N N . ASP B 1 276 ? 27.327 12.693 52.167 1.00 49.50 276 ASP B N 1
ATOM 5626 C CA . ASP B 1 276 ? 28.041 12.893 50.943 1.00 49.80 276 ASP B CA 1
ATOM 5627 C C . ASP B 1 276 ? 27.164 12.461 49.817 1.00 49.20 276 ASP B C 1
ATOM 5628 O O . ASP B 1 276 ? 27.148 13.078 48.753 1.00 48.80 276 ASP B O 1
ATOM 5633 N N . SER B 1 277 ? 26.415 11.364 50.027 1.00 49.30 277 SER B N 1
ATOM 5634 C CA . SER B 1 277 ? 25.787 10.672 48.945 1.00 49.20 277 SER B CA 1
ATOM 5635 C C . SER B 1 277 ? 24.870 11.606 48.232 1.00 49.40 277 SER B C 1
ATOM 5636 O O . SER B 1 277 ? 24.846 11.630 47.002 1.00 49.90 277 SER B O 1
ATOM 5639 N N . PHE B 1 278 ? 24.085 12.399 48.987 1.00 49.30 278 PHE B N 1
ATOM 5640 C CA . PHE B 1 278 ? 23.016 13.138 48.382 1.00 48.90 278 PHE B CA 1
ATOM 5641 C C . PHE B 1 278 ? 23.601 14.044 47.350 1.00 48.80 278 PHE B C 1
ATOM 5642 O O . PHE B 1 278 ? 23.177 14.041 46.195 1.00 48.70 278 PHE B O 1
ATOM 5650 N N . SER B 1 279 ? 24.614 14.835 47.741 1.00 49.20 279 SER B N 1
ATOM 5651 C CA . SER B 1 279 ? 25.249 15.711 46.803 1.00 49.10 279 SER B CA 1
ATOM 5652 C C . SER B 1 279 ? 25.978 14.877 45.801 1.00 48.40 279 SER B C 1
ATOM 5653 O O . SER B 1 279 ? 25.940 15.149 44.602 1.00 48.20 279 SER B O 1
ATOM 5656 N N . ASP B 1 280 ? 26.687 13.841 46.287 1.00 48.00 280 ASP B N 1
ATOM 5657 C CA . ASP B 1 280 ? 27.689 13.193 45.495 1.00 47.60 280 ASP B CA 1
ATOM 5658 C C . ASP B 1 280 ? 27.065 12.162 44.613 1.00 47.50 280 ASP B C 1
ATOM 5659 O O . ASP B 1 280 ? 25.851 11.969 44.601 1.00 47.90 280 ASP B O 1
ATOM 5664 N N . PHE B 1 281 ? 27.939 11.492 43.837 1.00 47.70 281 PHE B N 1
ATOM 5665 C CA . PHE B 1 281 ? 27.658 10.399 42.952 1.00 48.10 281 PHE B CA 1
ATOM 5666 C C . PHE B 1 281 ? 26.655 10.780 41.918 1.00 49.00 281 PHE B C 1
ATOM 5667 O O . PHE B 1 281 ? 25.945 9.926 41.389 1.00 48.60 281 PHE B O 1
ATOM 5675 N N . GLN B 1 282 ? 26.612 12.070 41.539 1.00 50.10 282 GLN B N 1
ATOM 5676 C CA . GLN B 1 282 ? 25.906 12.362 40.332 1.00 50.60 282 GLN B CA 1
ATOM 5677 C C . GLN B 1 282 ? 26.640 11.645 39.241 1.00 51.10 282 GLN B C 1
ATOM 5678 O O . GLN B 1 282 ? 26.034 10.920 38.455 1.00 51.10 282 GLN B O 1
ATOM 5684 N N . GLN B 1 283 ? 27.985 11.766 39.214 1.00 52.30 283 GLN B N 1
ATOM 5685 C CA . GLN B 1 283 ? 28.638 12.915 39.763 1.00 52.70 283 GLN B CA 1
ATOM 5686 C C . GLN B 1 283 ? 29.716 13.312 38.811 1.00 52.90 283 GLN B C 1
ATOM 5687 O O . GLN B 1 283 ? 30.794 12.719 38.805 1.00 53.10 283 GLN B O 1
ATOM 5693 N N . ILE B 1 284 ? 29.473 14.362 38.006 1.00 53.20 284 ILE B N 1
ATOM 5694 C CA . ILE B 1 284 ? 28.139 14.710 37.622 1.00 53.80 284 ILE B CA 1
ATOM 5695 C C . ILE B 1 284 ? 28.131 14.598 36.135 1.00 53.30 284 ILE B C 1
ATOM 5696 O O . ILE B 1 284 ? 28.989 15.166 35.462 1.00 53.60 284 ILE B O 1
ATOM 5701 N N . VAL B 1 285 ? 27.179 13.831 35.572 1.00 52.40 285 VAL B N 1
ATOM 5702 C CA . VAL B 1 285 ? 27.268 13.611 34.162 1.00 51.50 285 VAL B CA 1
ATOM 5703 C C . VAL B 1 285 ? 26.051 14.177 33.515 1.00 50.90 285 VAL B C 1
ATOM 5704 O O . VAL B 1 285 ? 24.938 14.050 34.024 1.00 50.60 285 VAL B O 1
ATOM 5708 N N . TYR B 1 286 ? 26.252 14.825 32.353 1.00 50.70 286 TYR B N 1
ATOM 5709 C CA . TYR B 1 286 ? 25.155 15.283 31.558 1.00 50.20 286 TYR B CA 1
ATOM 5710 C C . TYR B 1 286 ? 25.322 14.639 30.222 1.00 50.50 286 TYR B C 1
ATOM 5711 O O . TYR B 1 286 ? 26.366 14.784 29.587 1.00 50.60 286 TYR B O 1
ATOM 5720 N N . VAL B 1 287 ? 24.301 13.899 29.754 1.00 51.00 287 VAL B N 1
ATOM 5721 C CA . VAL B 1 287 ? 24.421 13.334 28.444 1.00 51.70 287 VAL B CA 1
ATOM 5722 C C . VAL B 1 287 ? 23.143 13.587 27.721 1.00 52.90 287 VAL B C 1
ATOM 5723 O O . VAL B 1 287 ? 22.058 13.421 28.275 1.00 52.50 287 VAL B O 1
ATOM 5727 N N . LEU B 1 288 ? 23.247 13.995 26.443 1.00 54.50 288 LEU B N 1
ATOM 5728 C CA . LEU B 1 288 ? 22.082 14.086 25.617 1.00 56.30 288 LEU B CA 1
ATOM 5729 C C . LEU B 1 288 ? 22.381 13.313 24.378 1.00 57.90 288 LEU B C 1
ATOM 5730 O O . LEU B 1 288 ? 23.501 13.348 23.871 1.00 57.80 288 LEU B O 1
ATOM 5735 N N . LYS B 1 289 ? 21.382 12.575 23.861 1.00 59.90 289 LYS B N 1
ATOM 5736 C CA . LYS B 1 289 ? 21.617 11.849 22.651 1.00 61.80 289 LYS B CA 1
ATOM 5737 C C . LYS B 1 289 ? 21.914 12.864 21.599 1.00 63.40 289 LYS B C 1
ATOM 5738 O O . LYS B 1 289 ? 22.894 12.750 20.865 1.00 63.50 289 LYS B O 1
ATOM 5744 N N . ASN B 1 290 ? 21.070 13.908 21.527 1.00 65.10 290 ASN B N 1
ATOM 5745 C CA . ASN B 1 290 ? 21.296 14.975 20.603 1.00 66.70 290 ASN B CA 1
ATOM 5746 C C . ASN B 1 290 ? 20.884 16.230 21.295 1.00 67.80 290 ASN B C 1
ATOM 5747 O O . ASN B 1 290 ? 20.249 16.190 22.347 1.00 67.70 290 ASN B O 1
ATOM 5752 N N . TYR B 1 291 ? 21.257 17.390 20.724 1.00 69.10 291 TYR B N 1
ATOM 5753 C CA . TYR B 1 291 ? 22.015 17.396 19.512 1.00 70.40 291 TYR B CA 1
ATOM 5754 C C . TYR B 1 291 ? 23.242 18.195 19.792 1.00 71.20 291 TYR B C 1
ATOM 5755 O O . TYR B 1 291 ? 23.230 19.096 20.629 1.00 71.20 291 TYR B O 1
ATOM 5764 N N . ASP B 1 292 ? 24.353 17.858 19.112 1.00 71.90 292 ASP B N 1
ATOM 5765 C CA . ASP B 1 292 ? 25.582 18.530 19.400 1.00 72.30 292 ASP B CA 1
ATOM 5766 C C . ASP B 1 292 ? 25.464 19.928 18.899 1.00 72.80 292 ASP B C 1
ATOM 5767 O O . ASP B 1 292 ? 24.714 20.211 17.965 1.00 72.80 292 ASP B O 1
ATOM 5772 N N . GLY B 1 293 ? 26.204 20.849 19.541 1.00 73.30 293 GLY B N 1
ATOM 5773 C CA . GLY B 1 293 ? 26.197 22.223 19.142 1.00 73.80 293 GLY B CA 1
ATOM 5774 C C . GLY B 1 293 ? 27.421 22.444 18.320 1.00 74.30 293 GLY B C 1
ATOM 5775 O O . GLY B 1 293 ? 27.876 21.555 17.603 1.00 74.30 293 GLY B O 1
ATOM 5776 N N . GLU B 1 294 ? 27.989 23.658 18.420 1.00 74.70 294 GLU B N 1
ATOM 5777 C CA . GLU B 1 294 ? 29.202 23.967 17.728 1.00 75.00 294 GLU B CA 1
ATOM 5778 C C . GLU B 1 294 ? 30.266 23.122 18.341 1.00 75.10 294 GLU B C 1
ATOM 5779 O O . GLU B 1 294 ? 30.075 22.557 19.416 1.00 75.10 294 GLU B O 1
ATOM 5785 N N . ASN B 1 295 ? 31.404 22.982 17.634 1.00 75.20 295 ASN B N 1
ATOM 5786 C CA . ASN B 1 295 ? 32.436 22.083 18.059 1.00 75.30 295 ASN B CA 1
ATOM 5787 C C . ASN B 1 295 ? 32.816 22.471 19.447 1.00 75.20 295 ASN B C 1
ATOM 5788 O O . ASN B 1 295 ? 32.863 23.647 19.802 1.00 75.20 295 ASN B O 1
ATOM 5793 N N . PRO B 1 296 ? 33.042 21.468 20.245 1.00 75.30 296 PRO B N 1
ATOM 5794 C CA . PRO B 1 296 ? 32.911 21.614 21.662 1.00 75.30 296 PRO B CA 1
ATOM 5795 C C . PRO B 1 296 ? 33.873 22.610 22.212 1.00 75.10 296 PRO B C 1
ATOM 5796 O O . PRO B 1 296 ? 33.623 23.127 23.300 1.00 75.10 296 PRO B O 1
ATOM 5800 N N . LYS B 1 297 ? 34.983 22.891 21.510 1.00 74.50 297 LYS B N 1
ATOM 5801 C CA . LYS B 1 297 ? 35.876 23.867 22.054 1.00 73.90 297 LYS B CA 1
ATOM 5802 C C . LYS B 1 297 ? 35.105 25.141 22.129 1.00 73.20 297 LYS B C 1
ATOM 5803 O O . LYS B 1 297 ? 35.062 25.799 23.167 1.00 73.30 297 LYS B O 1
ATOM 5809 N N . GLU B 1 298 ? 34.441 25.496 21.015 1.00 72.20 298 GLU B N 1
ATOM 5810 C CA . GLU B 1 298 ? 33.572 26.632 20.994 1.00 71.10 298 GLU B CA 1
ATOM 5811 C C . GLU B 1 298 ? 32.412 26.317 21.877 1.00 69.90 298 GLU B C 1
ATOM 5812 O O . GLU B 1 298 ? 31.916 27.174 22.607 1.00 69.90 298 GLU B O 1
ATOM 5818 N N . PHE B 1 299 ? 31.949 25.055 21.814 1.00 68.40 299 PHE B N 1
ATOM 5819 C CA . PHE B 1 299 ? 30.685 24.684 22.372 1.00 67.00 299 PHE B CA 1
ATOM 5820 C C . PHE B 1 299 ? 30.712 24.965 23.834 1.00 65.90 299 PHE B C 1
ATOM 5821 O O . PHE B 1 299 ? 29.776 25.549 24.375 1.00 65.60 299 PHE B O 1
ATOM 5829 N N . THR B 1 300 ? 31.790 24.549 24.520 1.00 64.80 300 THR B N 1
ATOM 5830 C CA . THR B 1 300 ? 31.787 24.647 25.947 1.00 63.40 300 THR B CA 1
ATOM 5831 C C . THR B 1 300 ? 31.646 26.086 26.312 1.00 61.90 300 THR B C 1
ATOM 5832 O O . THR B 1 300 ? 30.818 26.445 27.149 1.00 61.70 300 THR B O 1
ATOM 5836 N N . ALA B 1 301 ? 32.457 26.959 25.686 1.00 60.30 301 ALA B N 1
ATOM 5837 C CA . ALA B 1 301 ? 32.462 28.327 26.102 1.00 58.80 301 ALA B CA 1
ATOM 5838 C C . ALA B 1 301 ? 31.110 28.909 25.852 1.00 57.50 301 ALA B C 1
ATOM 5839 O O . ALA B 1 301 ? 30.538 29.565 26.722 1.00 57.70 301 ALA B O 1
ATOM 5841 N N . ASN B 1 302 ? 30.553 28.679 24.647 1.00 55.50 302 ASN B N 1
ATOM 5842 C CA . ASN B 1 302 ? 29.313 29.315 24.321 1.00 53.50 302 ASN B CA 1
ATOM 5843 C C . ASN B 1 302 ? 28.243 28.750 25.192 1.00 51.90 302 ASN B C 1
ATOM 5844 O O . ASN B 1 302 ? 27.364 29.472 25.659 1.00 51.80 302 ASN B O 1
ATOM 5849 N N . LEU B 1 303 ? 28.290 27.429 25.436 1.00 50.20 303 LEU B N 1
ATOM 5850 C CA . LEU B 1 303 ? 27.195 26.773 26.082 1.00 48.30 303 LEU B CA 1
ATOM 5851 C C . LEU B 1 303 ? 27.039 27.383 27.431 1.00 47.30 303 LEU B C 1
ATOM 5852 O O . LEU B 1 303 ? 25.928 27.683 27.865 1.00 47.00 303 LEU B O 1
ATOM 5857 N N . ARG B 1 304 ? 28.166 27.595 28.131 1.00 46.30 304 ARG B N 1
ATOM 5858 C CA . ARG B 1 304 ? 28.090 28.151 29.445 1.00 45.10 304 ARG B CA 1
ATOM 5859 C C . ARG B 1 304 ? 27.480 29.507 29.319 1.00 44.10 304 ARG B C 1
ATOM 5860 O O . ARG B 1 304 ? 26.606 29.881 30.099 1.00 43.70 304 ARG B O 1
ATOM 5868 N N . TYR B 1 305 ? 27.931 30.280 28.315 1.00 43.10 305 TYR B N 1
ATOM 5869 C CA . TYR B 1 305 ? 27.493 31.639 28.202 1.00 42.50 305 TYR B CA 1
ATOM 5870 C C . TYR B 1 305 ? 26.018 31.631 27.967 1.00 42.90 305 TYR B C 1
ATOM 5871 O O . TYR B 1 305 ? 25.271 32.353 28.627 1.00 43.40 305 TYR B O 1
ATOM 5880 N N . HIS B 1 306 ? 25.556 30.795 27.020 1.00 42.70 306 HIS B N 1
ATOM 5881 C CA . HIS B 1 306 ? 24.160 30.768 26.705 1.00 42.40 306 HIS B CA 1
ATOM 5882 C C . HIS B 1 306 ? 23.440 30.326 27.932 1.00 42.10 306 HIS B C 1
ATOM 5883 O O . HIS B 1 306 ? 22.450 30.932 28.337 1.00 42.00 306 HIS B O 1
ATOM 5890 N N . SER B 1 307 ? 23.944 29.250 28.562 1.00 42.10 307 SER B N 1
ATOM 5891 C CA . SER B 1 307 ? 23.332 28.729 29.746 1.00 42.00 307 SER B CA 1
ATOM 5892 C C . SER B 1 307 ? 22.094 28.011 29.330 1.00 42.00 307 SER B C 1
ATOM 5893 O O . SER B 1 307 ? 21.620 28.167 28.205 1.00 41.80 307 SER B O 1
ATOM 5896 N N . VAL B 1 308 ? 21.544 27.185 30.239 1.00 42.30 308 VAL B N 1
ATOM 5897 C CA . VAL B 1 308 ? 20.340 26.467 29.948 1.00 42.60 308 VAL B CA 1
ATOM 5898 C C . VAL B 1 308 ? 20.640 25.458 28.890 1.00 43.00 308 VAL B C 1
ATOM 5899 O O . VAL B 1 308 ? 21.552 25.630 28.082 1.00 43.10 308 VAL B O 1
ATOM 5903 N N . ILE B 1 309 ? 19.872 24.354 28.880 1.00 43.80 309 ILE B N 1
ATOM 5904 C CA . ILE B 1 309 ? 20.063 23.367 27.861 1.00 44.40 309 ILE B CA 1
ATOM 5905 C C . ILE B 1 309 ? 18.764 23.229 27.142 1.00 45.40 309 ILE B C 1
ATOM 5906 O O . ILE B 1 309 ? 17.707 23.118 27.763 1.00 45.50 309 ILE B O 1
ATOM 5911 N N . LYS B 1 310 ? 18.812 23.247 25.798 1.00 46.30 310 LYS B N 1
ATOM 5912 C CA . LYS B 1 310 ? 17.610 23.067 25.043 1.00 47.20 310 LYS B CA 1
ATOM 5913 C C . LYS B 1 310 ? 17.814 21.870 24.177 1.00 47.70 310 LYS B C 1
ATOM 5914 O O . LYS B 1 310 ? 18.939 21.545 23.803 1.00 47.80 310 LYS B O 1
ATOM 5920 N N . VAL B 1 311 ? 16.713 21.171 23.847 1.00 48.40 311 VAL B N 1
ATOM 5921 C CA . VAL B 1 311 ? 16.827 20.043 22.976 1.00 49.20 311 VAL B CA 1
ATOM 5922 C C . VAL B 1 311 ? 16.061 20.368 21.740 1.00 49.90 311 VAL B C 1
ATOM 5923 O O . VAL B 1 311 ? 15.024 21.027 21.792 1.00 49.80 311 VAL B O 1
ATOM 5927 N N . SER B 1 312 ? 16.575 19.920 20.580 1.00 51.00 312 SER B N 1
ATOM 5928 C CA . SER B 1 312 ? 15.896 20.168 19.346 1.00 52.00 312 SER B CA 1
ATOM 5929 C C . SER B 1 312 ? 15.969 18.908 18.555 1.00 52.40 312 SER B C 1
ATOM 5930 O O . SER B 1 312 ? 16.708 17.988 18.901 1.00 52.40 312 SER B O 1
ATOM 5933 N N . GLY B 1 313 ? 15.181 18.827 17.468 1.00 52.60 313 GLY B N 1
ATOM 5934 C CA . GLY B 1 313 ? 15.235 17.655 16.650 1.00 53.10 313 GLY B CA 1
ATOM 5935 C C . GLY B 1 313 ? 14.759 16.517 17.486 1.00 53.50 313 GLY B C 1
ATOM 5936 O O . GLY B 1 313 ? 13.707 16.590 18.118 1.00 53.50 313 GLY B O 1
ATOM 5937 N N . ASP B 1 314 ? 15.538 15.421 17.502 1.00 53.70 314 ASP B N 1
ATOM 5938 C CA . ASP B 1 314 ? 15.146 14.271 18.256 1.00 53.80 314 ASP B CA 1
ATOM 5939 C C . ASP B 1 314 ? 15.301 14.627 19.695 1.00 53.70 314 ASP B C 1
ATOM 5940 O O . ASP B 1 314 ? 15.874 15.661 20.031 1.00 53.80 314 ASP B O 1
ATOM 5945 N N . GLY B 1 315 ? 14.757 13.781 20.588 1.00 53.40 315 GLY B N 1
ATOM 5946 C CA . GLY B 1 315 ? 14.781 14.110 21.980 1.00 53.30 315 GLY B CA 1
ATOM 5947 C C . GLY B 1 315 ? 16.204 14.041 22.417 1.00 53.10 315 GLY B C 1
ATOM 5948 O O . GLY B 1 315 ? 17.033 13.398 21.776 1.00 53.10 315 GLY B O 1
ATOM 5949 N N . GLY B 1 316 ? 16.523 14.724 23.531 1.00 52.70 316 GLY B N 1
ATOM 5950 C CA . GLY B 1 316 ? 15.504 15.380 24.292 1.00 52.00 316 GLY B CA 1
ATOM 5951 C C . GLY B 1 316 ? 15.047 14.412 25.329 1.00 51.50 316 GLY B C 1
ATOM 5952 O O . GLY B 1 316 ? 14.177 14.719 26.143 1.00 51.10 316 GLY B O 1
ATOM 5953 N N . VAL B 1 317 ? 15.645 13.207 25.326 1.00 51.40 317 VAL B N 1
ATOM 5954 C CA . VAL B 1 317 ? 15.337 12.242 26.335 1.00 51.40 317 VAL B CA 1
ATOM 5955 C C . VAL B 1 317 ? 15.990 12.706 27.592 1.00 51.90 317 VAL B C 1
ATOM 5956 O O . VAL B 1 317 ? 16.971 13.448 27.556 1.00 51.90 317 VAL B O 1
ATOM 5960 N N . ASP B 1 318 ? 15.432 12.303 28.749 1.00 52.20 318 ASP B N 1
ATOM 5961 C CA . ASP B 1 318 ? 15.913 12.822 29.993 1.00 52.40 318 ASP B CA 1
ATOM 5962 C C . ASP B 1 318 ? 17.340 12.416 30.129 1.00 52.50 318 ASP B C 1
ATOM 5963 O O . ASP B 1 318 ? 17.755 11.366 29.640 1.00 52.30 318 ASP B O 1
ATOM 5968 N N . THR B 1 319 ? 18.140 13.286 30.768 1.00 52.90 319 THR B N 1
ATOM 5969 C CA . THR B 1 319 ? 19.552 13.071 30.804 1.00 53.30 319 THR B CA 1
ATOM 5970 C C . THR B 1 319 ? 19.939 12.583 32.161 1.00 53.70 319 THR B C 1
ATOM 5971 O O . THR B 1 319 ? 19.094 12.372 33.029 1.00 54.00 319 THR B O 1
ATOM 5975 N N . LEU B 1 320 ? 21.251 12.346 32.350 1.00 54.30 320 LEU B N 1
ATOM 5976 C CA . LEU B 1 320 ? 21.738 11.633 33.492 1.00 54.90 320 LEU B CA 1
ATOM 5977 C C . LEU B 1 320 ? 21.441 12.397 34.742 1.00 56.10 320 LEU B C 1
ATOM 5978 O O . LEU B 1 320 ? 21.006 11.816 35.735 1.00 56.30 320 LEU B O 1
ATOM 5983 N N . ARG B 1 321 ? 21.683 13.721 34.745 1.00 57.50 321 ARG B N 1
ATOM 5984 C CA . ARG B 1 321 ? 21.594 14.413 35.998 1.00 58.60 321 ARG B CA 1
ATOM 5985 C C . ARG B 1 321 ? 20.760 15.635 35.810 1.00 58.40 321 ARG B C 1
ATOM 5986 O O . ARG B 1 321 ? 20.573 16.105 34.689 1.00 58.70 321 ARG B O 1
ATOM 5994 N N . ALA B 1 322 ? 20.238 16.191 36.923 1.00 58.00 322 ALA B N 1
ATOM 5995 C CA . ALA B 1 322 ? 20.289 15.509 38.182 1.00 57.60 322 ALA B CA 1
ATOM 5996 C C . ALA B 1 322 ? 19.459 14.282 38.026 1.00 57.20 322 ALA B C 1
ATOM 5997 O O . ALA B 1 322 ? 19.871 13.183 38.396 1.00 57.80 322 ALA B O 1
ATOM 5999 N N . GLU B 1 323 ? 18.269 14.446 37.417 1.00 56.00 323 GLU B N 1
ATOM 6000 C CA . GLU B 1 323 ? 17.514 13.313 36.985 1.00 54.80 323 GLU B CA 1
ATOM 6001 C C . GLU B 1 323 ? 16.822 12.699 38.154 1.00 53.30 323 GLU B C 1
ATOM 6002 O O . GLU B 1 323 ? 16.848 13.219 39.269 1.00 53.50 323 GLU B O 1
ATOM 6008 N N . ILE B 1 324 ? 16.174 11.550 37.889 1.00 51.40 324 ILE B N 1
ATOM 6009 C CA . ILE B 1 324 ? 15.469 10.781 38.869 1.00 0.00 324 ILE B CA 1
ATOM 6010 C C . ILE B 1 324 ? 16.415 10.362 39.957 1.00 49.10 324 ILE B C 1
ATOM 6011 O O . ILE B 1 324 ? 16.050 10.497 41.124 1.00 49.50 324 ILE B O 1
ATOM 6016 N N . PRO B 1 325 ? 17.607 9.877 39.688 1.00 140.10 325 PRO B N 1
ATOM 6017 C CA . PRO B 1 325 ? 18.376 9.261 40.728 1.00 140.10 325 PRO B CA 1
ATOM 6018 C C . PRO B 1 325 ? 18.683 10.213 41.834 1.00 140.10 325 PRO B C 1
ATOM 6019 O O . PRO B 1 325 ? 19.143 9.763 42.881 1.00 140.10 325 PRO B O 1
ATOM 6023 N N . VAL B 1 326 ? 18.474 11.526 41.648 1.00 140.10 326 VAL B N 1
ATOM 6024 C CA . VAL B 1 326 ? 18.630 12.361 42.799 1.00 140.10 326 VAL B CA 1
ATOM 6025 C C . VAL B 1 326 ? 17.609 11.916 43.799 1.00 140.10 326 VAL B C 1
ATOM 6026 O O . VAL B 1 326 ? 17.932 11.630 44.950 1.00 140.10 326 VAL B O 1
ATOM 6030 N N . ASP B 1 327 ? 16.338 11.830 43.362 1.00 140.10 327 ASP B N 1
ATOM 6031 C CA . ASP B 1 327 ? 15.274 11.403 44.223 1.00 140.10 327 ASP B CA 1
ATOM 6032 C C . ASP B 1 327 ? 15.501 9.973 44.586 1.00 140.10 327 ASP B C 1
ATOM 6033 O O . ASP B 1 327 ? 15.379 9.588 45.748 1.00 140.10 327 ASP B O 1
ATOM 6038 N N . SER B 1 328 ? 15.838 9.142 43.582 1.00 140.10 328 SER B N 1
ATOM 6039 C CA . SER B 1 328 ? 15.903 7.727 43.793 1.00 140.10 328 SER B CA 1
ATOM 6040 C C . SER B 1 328 ? 16.956 7.472 44.815 1.00 140.10 328 SER B C 1
ATOM 6041 O O . SER B 1 328 ? 16.773 6.681 45.740 1.00 140.10 328 SER B O 1
ATOM 6044 N N . ALA B 1 329 ? 18.099 8.160 44.663 1.00 140.10 329 ALA B N 1
ATOM 6045 C CA . ALA B 1 329 ? 19.231 7.941 45.504 1.00 140.10 329 ALA B CA 1
ATOM 6046 C C . ALA B 1 329 ? 18.825 8.279 46.895 1.00 140.10 329 ALA B C 1
ATOM 6047 O O . ALA B 1 329 ? 19.169 7.572 47.837 1.00 140.10 329 ALA B O 1
ATOM 6049 N N . ALA B 1 330 ? 18.067 9.378 47.063 1.00 140.10 330 ALA B N 1
ATOM 6050 C CA . ALA B 1 330 ? 17.708 9.764 48.391 1.00 140.10 330 ALA B CA 1
ATOM 6051 C C . ALA B 1 330 ? 16.903 8.653 48.976 1.00 140.10 330 ALA B C 1
ATOM 6052 O O . ALA B 1 330 ? 17.112 8.255 50.121 1.00 140.10 330 ALA B O 1
ATOM 6054 N N . LYS B 1 331 ? 15.959 8.109 48.187 1.00 140.10 331 LYS B N 1
ATOM 6055 C CA . LYS B 1 331 ? 15.100 7.082 48.693 1.00 140.10 331 LYS B CA 1
ATOM 6056 C C . LYS B 1 331 ? 15.944 5.898 49.033 1.00 140.10 331 LYS B C 1
ATOM 6057 O O . LYS B 1 331 ? 15.786 5.293 50.092 1.00 140.10 331 LYS B O 1
ATOM 6063 N N . GLU B 1 332 ? 16.875 5.540 48.129 1.00 140.10 332 GLU B N 1
ATOM 6064 C CA . GLU B 1 332 ? 17.657 4.354 48.309 1.00 140.10 332 GLU B CA 1
ATOM 6065 C C . GLU B 1 332 ? 18.470 4.533 49.546 1.00 140.10 332 GLU B C 1
ATOM 6066 O O . GLU B 1 332 ? 18.590 3.627 50.370 1.00 140.10 332 GLU B O 1
ATOM 6072 N N . LEU B 1 333 ? 19.049 5.735 49.697 1.00 140.10 333 LEU B N 1
ATOM 6073 C CA . LEU B 1 333 ? 19.950 6.017 50.769 1.00 140.10 333 LEU B CA 1
ATOM 6074 C C . LEU B 1 333 ? 19.197 5.914 52.048 1.00 140.10 333 LEU B C 1
ATOM 6075 O O . LEU B 1 333 ? 19.717 5.400 53.035 1.00 140.10 333 LEU B O 1
ATOM 6080 N N . GLU B 1 334 ? 17.945 6.402 52.071 1.00 140.10 334 GLU B N 1
ATOM 6081 C CA . GLU B 1 334 ? 17.217 6.420 53.303 1.00 140.10 334 GLU B CA 1
ATOM 6082 C C . GLU B 1 334 ? 17.082 5.008 53.766 1.00 140.10 334 GLU B C 1
ATOM 6083 O O . GLU B 1 334 ? 17.278 4.709 54.943 1.00 140.10 334 GLU B O 1
ATOM 6089 N N . ARG B 1 335 ? 16.760 4.091 52.836 1.00 140.10 335 ARG B N 1
ATOM 6090 C CA . ARG B 1 335 ? 16.616 2.714 53.202 1.00 140.10 335 ARG B CA 1
ATOM 6091 C C . ARG B 1 335 ? 17.941 2.256 53.700 1.00 140.10 335 ARG B C 1
ATOM 6092 O O . ARG B 1 335 ? 18.035 1.544 54.700 1.00 140.10 335 ARG B O 1
ATOM 6100 N N . ILE B 1 336 ? 19.011 2.672 52.999 1.00 140.10 336 ILE B N 1
ATOM 6101 C CA . ILE B 1 336 ? 20.318 2.190 53.313 1.00 140.10 336 ILE B CA 1
ATOM 6102 C C . ILE B 1 336 ? 20.641 2.609 54.706 1.00 140.10 336 ILE B C 1
ATOM 6103 O O . ILE B 1 336 ? 21.135 1.808 55.494 1.00 140.10 336 ILE B O 1
ATOM 6108 N N . GLN B 1 337 ? 20.361 3.875 55.059 1.00 140.10 337 GLN B N 1
ATOM 6109 C CA . GLN B 1 337 ? 20.794 4.392 56.322 1.00 140.10 337 GLN B CA 1
ATOM 6110 C C . GLN B 1 337 ? 20.144 3.593 57.403 1.00 140.10 337 GLN B C 1
ATOM 6111 O O . GLN B 1 337 ? 20.782 3.243 58.396 1.00 140.10 337 GLN B O 1
ATOM 6117 N N . ASP B 1 338 ? 18.848 3.282 57.236 1.00 140.10 338 ASP B N 1
ATOM 6118 C CA . ASP B 1 338 ? 18.138 2.589 58.268 1.00 140.10 338 ASP B CA 1
ATOM 6119 C C . ASP B 1 338 ? 18.808 1.272 58.462 1.00 140.10 338 ASP B C 1
ATOM 6120 O O . ASP B 1 338 ? 19.065 0.849 59.588 1.00 140.10 338 ASP B O 1
ATOM 6125 N N . GLU B 1 339 ? 19.126 0.595 57.345 1.00 140.10 339 GLU B N 1
ATOM 6126 C CA . GLU B 1 339 ? 19.743 -0.694 57.409 1.00 140.10 339 GLU B CA 1
ATOM 6127 C C . GLU B 1 339 ? 21.073 -0.521 58.054 1.00 140.10 339 GLU B C 1
ATOM 6128 O O . GLU B 1 339 ? 21.512 -1.357 58.840 1.00 140.10 339 GLU B O 1
ATOM 6134 N N . LEU B 1 340 ? 21.756 0.581 57.719 1.00 140.10 340 LEU B N 1
ATOM 6135 C CA . LEU B 1 340 ? 23.115 0.772 58.113 1.00 140.10 340 LEU B CA 1
ATOM 6136 C C . LEU B 1 340 ? 23.163 0.816 59.609 1.00 140.10 340 LEU B C 1
ATOM 6137 O O . LEU B 1 340 ? 24.066 0.254 60.227 1.00 140.10 340 LEU B O 1
ATOM 6142 N N . TYR B 1 341 ? 22.175 1.475 60.241 1.00 140.10 341 TYR B N 1
ATOM 6143 C CA . TYR B 1 341 ? 22.150 1.522 61.674 1.00 140.10 341 TYR B CA 1
ATOM 6144 C C . TYR B 1 341 ? 21.990 0.118 62.155 1.00 140.10 341 TYR B C 1
ATOM 6145 O O . TYR B 1 341 ? 22.652 -0.306 63.098 1.00 140.10 341 TYR B O 1
ATOM 6154 N N . LYS B 1 342 ? 21.093 -0.640 61.496 1.00 140.10 342 LYS B N 1
ATOM 6155 C CA . LYS B 1 342 ? 20.772 -1.977 61.905 1.00 140.10 342 LYS B CA 1
ATOM 6156 C C . LYS B 1 342 ? 21.997 -2.819 61.782 1.00 140.10 342 LYS B C 1
ATOM 6157 O O . LYS B 1 342 ? 22.221 -3.734 62.573 1.00 140.10 342 LYS B O 1
ATOM 6163 N N . SER B 1 343 ? 22.830 -2.536 60.768 1.00 140.10 343 SER B N 1
ATOM 6164 C CA . SER B 1 343 ? 24.050 -3.264 60.632 1.00 140.10 343 SER B CA 1
ATOM 6165 C C . SER B 1 343 ? 24.817 -3.024 61.889 1.00 140.10 343 SER B C 1
ATOM 6166 O O . SER B 1 343 ? 25.435 -3.937 62.433 1.00 140.10 343 SER B O 1
ATOM 6169 N N . ALA B 1 344 ? 24.770 -1.776 62.398 1.00 140.10 344 ALA B N 1
ATOM 6170 C CA . ALA B 1 344 ? 25.376 -1.480 63.663 1.00 140.10 344 ALA B CA 1
ATOM 6171 C C . ALA B 1 344 ? 24.660 -2.319 64.664 1.00 140.10 344 ALA B C 1
ATOM 6172 O O . ALA B 1 344 ? 25.275 -2.934 65.535 1.00 140.10 344 ALA B O 1
ATOM 6174 N N . GLN B 1 345 ? 23.325 -2.395 64.530 1.00 48.10 345 GLN B N 1
ATOM 6175 C CA . GLN B 1 345 ? 22.545 -3.258 65.362 1.00 48.10 345 GLN B CA 1
ATOM 6176 C C . GLN B 1 345 ? 22.724 -2.809 66.774 1.00 48.10 345 GLN B C 1
ATOM 6177 O O . GLN B 1 345 ? 22.632 -3.602 67.709 1.00 48.10 345 GLN B O 1
ATOM 6183 N N . ALA B 1 346 ? 22.969 -1.502 66.980 1.00 48.20 346 ALA B N 1
ATOM 6184 C CA . ALA B 1 346 ? 23.056 -1.058 68.338 1.00 48.30 346 ALA B CA 1
ATOM 6185 C C . ALA B 1 346 ? 21.718 -1.291 68.961 1.00 48.30 346 ALA B C 1
ATOM 6186 O O . ALA B 1 346 ? 21.618 -1.925 70.009 1.00 48.30 346 ALA B O 1
ATOM 6188 N N . VAL B 1 347 ? 20.650 -0.817 68.286 1.00 48.50 347 VAL B N 1
ATOM 6189 C CA . VAL B 1 347 ? 19.289 -1.168 68.577 1.00 48.60 347 VAL B CA 1
ATOM 6190 C C . VAL B 1 347 ? 18.443 -0.129 67.913 1.00 48.70 347 VAL B C 1
ATOM 6191 O O . VAL B 1 347 ? 18.838 1.032 67.818 1.00 48.70 347 VAL B O 1
ATOM 6195 N N . ASP B 1 348 ? 17.255 -0.522 67.415 1.00 48.90 348 ASP B N 1
ATOM 6196 C CA . ASP B 1 348 ? 16.388 0.441 66.802 1.00 49.10 348 ASP B CA 1
ATOM 6197 C C . ASP B 1 348 ? 15.885 1.390 67.843 1.00 49.20 348 ASP B C 1
ATOM 6198 O O . ASP B 1 348 ? 15.933 2.606 67.665 1.00 49.20 348 ASP B O 1
ATOM 6203 N N . ASN B 1 349 ? 15.365 0.845 68.959 1.00 49.30 349 ASN B N 1
ATOM 6204 C CA . ASN B 1 349 ? 14.565 1.641 69.844 1.00 49.50 349 ASN B CA 1
ATOM 6205 C C . ASN B 1 349 ? 15.442 2.296 70.855 1.00 49.60 349 ASN B C 1
ATOM 6206 O O . ASN B 1 349 ? 16.576 1.878 71.085 1.00 49.60 349 ASN B O 1
ATOM 6211 N N . SER B 1 350 ? 14.923 3.361 71.492 1.00 49.80 350 SER B N 1
ATOM 6212 C CA . SER B 1 350 ? 15.628 3.953 72.587 1.00 49.90 350 SER B CA 1
ATOM 6213 C C . SER B 1 350 ? 15.423 3.048 73.754 1.00 50.10 350 SER B C 1
ATOM 6214 O O . SER B 1 350 ? 14.517 2.216 73.764 1.00 50.10 350 SER B O 1
ATOM 6217 N N . PRO B 1 351 ? 16.262 3.179 74.738 1.00 50.20 351 PRO B N 1
ATOM 6218 C CA . PRO B 1 351 ? 16.318 2.216 75.794 1.00 50.30 351 PRO B CA 1
ATOM 6219 C C . PRO B 1 351 ? 15.016 2.243 76.519 1.00 50.40 351 PRO B C 1
ATOM 6220 O O . PRO B 1 351 ? 14.406 3.306 76.611 1.00 50.40 351 PRO B O 1
ATOM 6224 N N . GLU B 1 352 ? 14.569 1.083 77.035 1.00 50.50 352 GLU B N 1
ATOM 6225 C CA . GLU B 1 352 ? 13.320 1.047 77.734 1.00 50.70 352 GLU B CA 1
ATOM 6226 C C . GLU B 1 352 ? 13.417 1.939 78.933 1.00 50.70 352 GLU B C 1
ATOM 6227 O O . GLU B 1 352 ? 12.558 2.797 79.128 1.00 50.80 352 GLU B O 1
ATOM 6233 N N . THR B 1 353 ? 14.480 1.810 79.759 1.00 50.70 353 THR B N 1
ATOM 6234 C CA . THR B 1 353 ? 15.423 0.733 79.695 1.00 50.70 353 THR B CA 1
ATOM 6235 C C . THR B 1 353 ? 14.841 -0.403 80.466 1.00 50.70 353 THR B C 1
ATOM 6236 O O . THR B 1 353 ? 13.800 -0.266 81.106 1.00 50.70 353 THR B O 1
ATOM 6240 N N . ILE B 1 354 ? 15.493 -1.577 80.396 1.00 50.60 354 ILE B N 1
ATOM 6241 C CA . ILE B 1 354 ? 14.937 -2.739 81.017 1.00 50.60 354 ILE B CA 1
ATOM 6242 C C . ILE B 1 354 ? 14.851 -2.444 82.474 1.00 50.50 354 ILE B C 1
ATOM 6243 O O . ILE B 1 354 ? 13.828 -2.689 83.111 1.00 50.50 354 ILE B O 1
ATOM 6248 N N . GLY B 1 355 ? 15.935 -1.882 83.034 1.00 50.40 355 GLY B N 1
ATOM 6249 C CA . GLY B 1 355 ? 15.947 -1.565 84.428 1.00 50.30 355 GLY B CA 1
ATOM 6250 C C . GLY B 1 355 ? 15.452 -0.167 84.573 1.00 50.10 355 GLY B C 1
ATOM 6251 O O . GLY B 1 355 ? 14.833 0.389 83.667 1.00 50.20 355 GLY B O 1
ATOM 6252 N N . GLY B 1 356 ? 15.725 0.434 85.744 1.00 49.90 356 GLY B N 1
ATOM 6253 C CA . GLY B 1 356 ? 15.340 1.788 86.008 1.00 49.70 356 GLY B CA 1
ATOM 6254 C C . GLY B 1 356 ? 13.844 1.931 86.093 1.00 49.50 356 GLY B C 1
ATOM 6255 O O . GLY B 1 356 ? 13.301 2.869 85.510 1.00 49.50 356 GLY B O 1
ATOM 6256 N N . GLY B 1 357 ? 13.106 1.057 86.822 1.00 49.30 357 GLY B N 1
ATOM 6257 C CA . GLY B 1 357 ? 13.545 -0.178 87.403 1.00 49.00 357 GLY B CA 1
ATOM 6258 C C . GLY B 1 357 ? 14.658 0.124 88.344 1.00 48.80 357 GLY B C 1
ATOM 6259 O O . GLY B 1 357 ? 15.619 -0.640 88.429 1.00 48.90 357 GLY B O 1
ATOM 6260 N N . ALA B 1 358 ? 14.573 1.264 89.056 1.00 48.60 358 ALA B N 1
ATOM 6261 C CA . ALA B 1 358 ? 15.692 1.643 89.862 1.00 48.40 358 ALA B CA 1
ATOM 6262 C C . ALA B 1 358 ? 15.895 0.570 90.874 1.00 48.20 358 ALA B C 1
ATOM 6263 O O . ALA B 1 358 ? 14.985 0.215 91.622 1.00 48.20 358 ALA B O 1
ATOM 6265 N N . THR B 1 359 ? 17.122 0.022 90.900 1.00 140.10 359 THR B N 1
ATOM 6266 C CA . THR B 1 359 ? 17.480 -1.010 91.821 1.00 140.10 359 THR B CA 1
ATOM 6267 C C . THR B 1 359 ? 18.967 -0.998 91.880 1.00 140.10 359 THR B C 1
ATOM 6268 O O . THR B 1 359 ? 19.616 -0.158 91.259 1.00 140.10 359 THR B O 1
ATOM 6272 N N . GLY B 1 360 ? 19.550 -1.952 92.627 1.00 140.10 360 GLY B N 1
ATOM 6273 C CA . GLY B 1 360 ? 20.968 -2.136 92.548 1.00 140.10 360 GLY B CA 1
ATOM 6274 C C . GLY B 1 360 ? 21.311 -2.504 91.134 1.00 140.10 360 GLY B C 1
ATOM 6275 O O . GLY B 1 360 ? 22.205 -1.898 90.546 1.00 140.10 360 GLY B O 1
ATOM 6276 N N . PRO B 1 361 ? 20.624 -3.447 90.536 1.00 140.10 361 PRO B N 1
ATOM 6277 C CA . PRO B 1 361 ? 20.928 -3.839 89.192 1.00 140.10 361 PRO B CA 1
ATOM 6278 C C . PRO B 1 361 ? 20.665 -2.691 88.280 1.00 140.10 361 PRO B C 1
ATOM 6279 O O . PRO B 1 361 ? 21.090 -2.735 87.126 1.00 140.10 361 PRO B O 1
ATOM 6283 N N . ALA B 1 362 ? 19.948 -1.664 88.767 1.00 140.10 362 ALA B N 1
ATOM 6284 C CA . ALA B 1 362 ? 19.564 -0.574 87.923 1.00 140.10 362 ALA B CA 1
ATOM 6285 C C . ALA B 1 362 ? 20.815 0.054 87.415 1.00 140.10 362 ALA B C 1
ATOM 6286 O O . ALA B 1 362 ? 20.893 0.442 86.251 1.00 140.10 362 ALA B O 1
ATOM 6288 N N . LEU B 1 363 ? 21.835 0.168 88.281 1.00 140.10 363 LEU B N 1
ATOM 6289 C CA . LEU B 1 363 ? 23.038 0.836 87.890 1.00 140.10 363 LEU B CA 1
ATOM 6290 C C . LEU B 1 363 ? 23.614 0.084 86.736 1.00 140.10 363 LEU B C 1
ATOM 6291 O O . LEU B 1 363 ? 24.065 0.680 85.758 1.00 140.10 363 LEU B O 1
ATOM 6296 N N . GLU B 1 364 ? 23.596 -1.257 86.815 1.00 140.10 364 GLU B N 1
ATOM 6297 C CA . GLU B 1 364 ? 24.160 -2.052 85.766 1.00 140.10 364 GLU B CA 1
ATOM 6298 C C . GLU B 1 364 ? 23.390 -1.748 84.524 1.00 140.10 364 GLU B C 1
ATOM 6299 O O . GLU B 1 364 ? 23.959 -1.586 83.446 1.00 140.10 364 GLU B O 1
ATOM 6305 N N . LYS B 1 365 ? 22.056 -1.649 84.662 1.00 140.10 365 LYS B N 1
ATOM 6306 C CA . LYS B 1 365 ? 21.194 -1.403 83.546 1.00 140.10 365 LYS B CA 1
ATOM 6307 C C . LYS B 1 365 ? 21.537 -0.063 82.986 1.00 140.10 365 LYS B C 1
ATOM 6308 O O . LYS B 1 365 ? 21.478 0.150 81.776 1.00 140.10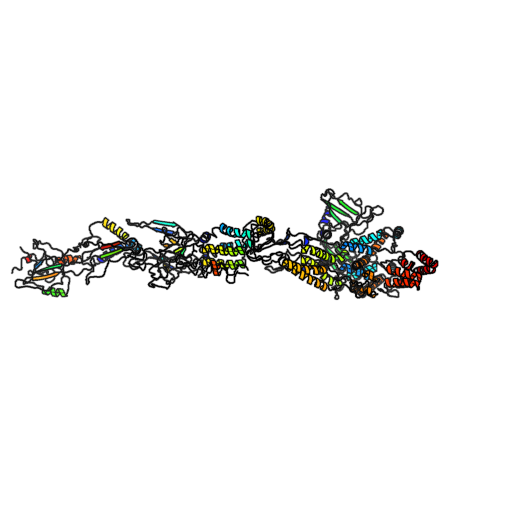 365 LYS B O 1
ATOM 6314 N N . LEU B 1 366 ? 21.890 0.886 83.871 1.00 140.10 366 LEU B N 1
ATOM 6315 C CA . LEU B 1 366 ? 21.907 2.271 83.512 1.00 140.10 366 LEU B CA 1
ATOM 6316 C C . LEU B 1 366 ? 22.854 2.452 82.375 1.00 140.10 366 LEU B C 1
ATOM 6317 O O . LEU B 1 366 ? 22.535 3.134 81.403 1.00 140.10 366 LEU B O 1
ATOM 6322 N N . TYR B 1 367 ? 24.046 1.835 82.448 1.00 140.10 367 TYR B N 1
ATOM 6323 C CA . TYR B 1 367 ? 24.956 2.052 81.366 1.00 140.10 367 TYR B CA 1
ATOM 6324 C C . TYR B 1 367 ? 24.949 0.815 80.534 1.00 140.10 367 TYR B C 1
ATOM 6325 O O . TYR B 1 367 ? 25.617 -0.167 80.855 1.00 140.10 367 TYR B O 1
ATOM 6334 N N . ALA B 1 368 ? 24.180 0.835 79.429 1.00 45.20 368 ALA B N 1
ATOM 6335 C CA . ALA B 1 368 ? 24.202 -0.275 78.528 1.00 45.20 368 ALA B CA 1
ATOM 6336 C C . ALA B 1 368 ? 25.566 -0.339 77.927 1.00 45.20 368 ALA B C 1
ATOM 6337 O O . ALA B 1 368 ? 26.179 -1.402 77.853 1.00 45.20 368 ALA B O 1
ATOM 6339 N N . LEU B 1 369 ? 26.078 0.826 77.487 1.00 45.20 369 LEU B N 1
ATOM 6340 C CA . LEU B 1 369 ? 27.330 0.861 76.796 1.00 45.20 369 LEU B CA 1
ATOM 6341 C C . LEU B 1 369 ? 28.383 0.417 77.749 1.00 45.30 369 LEU B C 1
ATOM 6342 O O . LEU B 1 369 ? 29.242 -0.398 77.417 1.00 45.20 369 LEU B O 1
ATOM 6347 N N . LEU B 1 370 ? 28.330 0.955 78.978 1.00 45.30 370 LEU B N 1
ATOM 6348 C CA . LEU B 1 370 ? 29.353 0.681 79.936 1.00 45.40 370 LEU B CA 1
ATOM 6349 C C . LEU B 1 370 ? 29.304 -0.774 80.247 1.00 45.50 370 LEU B C 1
ATOM 6350 O O . LEU B 1 370 ? 30.343 -1.403 80.433 1.00 45.50 370 LEU B O 1
ATOM 6355 N N . ASP B 1 371 ? 28.089 -1.348 80.319 1.00 45.60 371 ASP B N 1
ATOM 6356 C CA . ASP B 1 371 ? 27.927 -2.673 80.840 1.00 45.70 371 ASP B CA 1
ATOM 6357 C C . ASP B 1 371 ? 28.733 -3.616 80.008 1.00 45.80 371 ASP B C 1
ATOM 6358 O O . ASP B 1 371 ? 29.413 -4.493 80.538 1.00 45.80 371 ASP B O 1
ATOM 6363 N N . LEU B 1 372 ? 28.694 -3.453 78.674 1.00 45.80 372 LEU B N 1
ATOM 6364 C CA . LEU B 1 372 ? 29.400 -4.370 77.829 1.00 45.90 372 LEU B CA 1
ATOM 6365 C C . LEU B 1 372 ? 30.837 -4.264 78.201 1.00 46.00 372 LEU B C 1
ATOM 6366 O O . LEU B 1 372 ? 31.546 -5.264 78.309 1.00 46.00 372 LEU B O 1
ATOM 6371 N N . LYS B 1 373 ? 31.294 -3.022 78.423 1.00 46.10 373 LYS B N 1
ATOM 6372 C CA . LYS B 1 373 ? 32.654 -2.767 78.780 1.00 46.10 373 LYS B CA 1
ATOM 6373 C C . LYS B 1 373 ? 32.914 -3.462 80.076 1.00 46.30 373 LYS B C 1
ATOM 6374 O O . LYS B 1 373 ? 33.974 -4.049 80.280 1.00 46.30 373 LYS B O 1
ATOM 6380 N N . ALA B 1 374 ? 31.927 -3.405 80.986 1.00 46.40 374 ALA B N 1
ATOM 6381 C CA . ALA B 1 374 ? 32.092 -3.852 82.334 1.00 46.50 374 ALA B CA 1
ATOM 6382 C C . ALA B 1 374 ? 32.441 -5.297 82.281 1.00 46.60 374 ALA B C 1
ATOM 6383 O O . ALA B 1 374 ? 33.284 -5.766 83.042 1.00 46.60 374 ALA B O 1
ATOM 6385 N N . ASN B 1 375 ? 31.801 -6.044 81.367 1.00 46.80 375 ASN B N 1
ATOM 6386 C CA . ASN B 1 375 ? 32.078 -7.445 81.286 1.00 46.90 375 ASN B CA 1
ATOM 6387 C C . ASN B 1 375 ? 33.535 -7.580 80.993 1.00 47.00 375 ASN B C 1
ATOM 6388 O O . ASN B 1 375 ? 34.227 -8.399 81.596 1.00 47.10 375 ASN B O 1
ATOM 6393 N N . MET B 1 376 ? 34.043 -6.754 80.061 1.00 47.20 376 MET B N 1
ATOM 6394 C CA . MET B 1 376 ? 35.429 -6.823 79.713 1.00 47.30 376 MET B CA 1
ATOM 6395 C C . MET B 1 376 ? 36.211 -6.485 80.938 1.00 47.30 376 MET B C 1
ATOM 6396 O O . MET B 1 376 ? 37.223 -7.117 81.237 1.00 47.30 376 MET B O 1
ATOM 6401 N N . ALA B 1 377 ? 35.746 -5.470 81.688 1.00 47.40 377 ALA B N 1
ATOM 6402 C CA . ALA B 1 377 ? 36.479 -4.999 82.825 1.00 47.50 377 ALA B CA 1
ATOM 6403 C C . ALA B 1 377 ? 36.589 -6.128 83.794 1.00 47.50 377 ALA B C 1
ATOM 6404 O O . ALA B 1 377 ? 37.657 -6.392 84.343 1.00 47.60 377 ALA B O 1
ATOM 6406 N N . GLU B 1 378 ? 35.469 -6.840 84.006 1.00 47.60 378 GLU B N 1
ATOM 6407 C CA . GLU B 1 378 ? 35.438 -7.951 84.904 1.00 47.60 378 GLU B CA 1
ATOM 6408 C C . GLU B 1 378 ? 36.353 -8.977 84.332 1.00 47.60 378 GLU B C 1
ATOM 6409 O O . GLU B 1 378 ? 37.068 -9.670 85.053 1.00 47.60 378 GLU B O 1
ATOM 6415 N N . ARG B 1 379 ? 36.352 -9.077 82.993 1.00 47.60 379 ARG B N 1
ATOM 6416 C CA . ARG B 1 379 ? 37.140 -10.055 82.312 1.00 47.70 379 ARG B CA 1
ATOM 6417 C C . ARG B 1 379 ? 38.566 -9.787 82.652 1.00 47.60 379 ARG B C 1
ATOM 6418 O O . ARG B 1 379 ? 39.349 -10.718 82.833 1.00 47.70 379 ARG B O 1
ATOM 6426 N N . LYS B 1 380 ? 38.943 -8.499 82.753 1.00 47.60 380 LYS B N 1
ATOM 6427 C CA . LYS B 1 380 ? 40.315 -8.142 82.964 1.00 47.60 380 LYS B CA 1
ATOM 6428 C C . LYS B 1 380 ? 40.766 -8.762 84.248 1.00 47.60 380 LYS B C 1
ATOM 6429 O O . LYS B 1 380 ? 41.890 -9.249 84.351 1.00 47.60 380 LYS B O 1
ATOM 6435 N N . ILE B 1 381 ? 39.891 -8.768 85.268 1.00 47.60 381 ILE B N 1
ATOM 6436 C CA . ILE B 1 381 ? 40.275 -9.327 86.530 1.00 47.60 381 ILE B CA 1
ATOM 6437 C C . ILE B 1 381 ? 40.603 -10.763 86.284 1.00 47.60 381 ILE B C 1
ATOM 6438 O O . ILE B 1 381 ? 41.594 -11.286 86.793 1.00 47.60 381 ILE B O 1
ATOM 6443 N N . ARG B 1 382 ? 39.773 -11.430 85.463 1.00 47.60 382 ARG B N 1
ATOM 6444 C CA . ARG B 1 382 ? 39.976 -12.803 85.108 1.00 47.70 382 ARG B CA 1
ATOM 6445 C C . ARG B 1 382 ? 41.270 -12.878 84.364 1.00 47.70 382 ARG B C 1
ATOM 6446 O O . ARG B 1 382 ? 41.979 -13.882 84.417 1.00 47.70 382 ARG B O 1
ATOM 6454 N N . ALA B 1 383 ? 41.593 -11.795 83.639 1.00 47.70 383 ALA B N 1
ATOM 6455 C CA . ALA B 1 383 ? 42.662 -11.750 82.688 1.00 47.70 383 ALA B CA 1
ATOM 6456 C C . ALA B 1 383 ? 43.934 -12.074 83.393 1.00 47.70 383 ALA B C 1
ATOM 6457 O O . ALA B 1 383 ? 44.844 -12.648 82.798 1.00 47.70 383 ALA B O 1
ATOM 6459 N N . GLY B 1 384 ? 44.053 -11.706 84.681 1.00 47.70 384 GLY B N 1
ATOM 6460 C CA . GLY B 1 384 ? 45.354 -11.742 85.273 1.00 47.70 384 GLY B CA 1
ATOM 6461 C C . GLY B 1 384 ? 45.768 -10.332 85.507 1.00 47.70 384 GLY B C 1
ATOM 6462 O O . GLY B 1 384 ? 46.940 -10.038 85.736 1.00 47.70 384 GLY B O 1
ATOM 6463 N N . LEU B 1 385 ? 44.780 -9.422 85.486 1.00 47.70 385 LEU B N 1
ATOM 6464 C CA . LEU B 1 385 ? 45.004 -8.119 86.024 1.00 47.70 385 LEU B CA 1
ATOM 6465 C C . LEU B 1 385 ? 45.359 -8.364 87.453 1.00 47.80 385 LEU B C 1
ATOM 6466 O O . LEU B 1 385 ? 46.281 -7.758 87.998 1.00 47.70 385 LEU B O 1
ATOM 6471 N N . ARG B 1 386 ? 44.639 -9.315 88.075 1.00 47.80 386 ARG B N 1
ATOM 6472 C CA . ARG B 1 386 ? 44.944 -9.770 89.398 1.00 47.90 386 ARG B CA 1
ATOM 6473 C C . ARG B 1 386 ? 46.311 -10.364 89.335 1.00 47.90 386 ARG B C 1
ATOM 6474 O O . ARG B 1 386 ? 47.107 -10.231 90.263 1.00 47.90 386 ARG B O 1
ATOM 6482 N N . LEU B 1 387 ? 46.616 -11.035 88.210 1.00 48.00 387 LEU B N 1
ATOM 6483 C CA . LEU B 1 387 ? 47.877 -11.690 88.046 1.00 48.00 387 LEU B CA 1
ATOM 6484 C C . LEU B 1 387 ? 48.927 -10.635 88.153 1.00 48.00 387 LEU B C 1
ATOM 6485 O O . LEU B 1 387 ? 50.004 -10.874 88.697 1.00 48.00 387 LEU B O 1
ATOM 6490 N N . PHE B 1 388 ? 48.627 -9.424 87.650 1.00 48.10 388 PHE B N 1
ATOM 6491 C CA . PHE B 1 388 ? 49.582 -8.361 87.730 1.00 48.10 388 PHE B CA 1
ATOM 6492 C C . PHE B 1 388 ? 49.875 -8.170 89.177 1.00 48.10 388 PHE B C 1
ATOM 6493 O O . PHE B 1 388 ? 51.020 -7.939 89.556 1.00 48.10 388 PHE B O 1
ATOM 6501 N N . PHE B 1 389 ? 48.843 -8.274 90.033 1.00 48.20 389 PHE B N 1
ATOM 6502 C CA . PHE B 1 389 ? 49.052 -8.102 91.440 1.00 48.20 389 PHE B CA 1
ATOM 6503 C C . PHE B 1 389 ? 50.066 -9.117 91.846 1.00 48.20 389 PHE B C 1
ATOM 6504 O O . PHE B 1 389 ? 50.999 -8.818 92.589 1.00 48.20 389 PHE B O 1
ATOM 6512 N N . TRP B 1 390 ? 49.915 -10.352 91.339 1.00 48.20 390 TRP B N 1
ATOM 6513 C CA . TRP B 1 390 ? 50.850 -11.390 91.652 1.00 48.20 390 TRP B CA 1
ATOM 6514 C C . TRP B 1 390 ? 52.185 -10.929 91.168 1.00 48.30 390 TRP B C 1
ATOM 6515 O O . TRP B 1 390 ? 53.200 -11.123 91.834 1.00 48.30 390 TRP B O 1
ATOM 6526 N N . PHE B 1 391 ? 52.211 -10.286 89.986 1.00 48.30 391 PHE B N 1
ATOM 6527 C CA . PHE B 1 391 ? 53.443 -9.832 89.414 1.00 48.30 391 PHE B CA 1
ATOM 6528 C C . PHE B 1 391 ? 54.051 -8.875 90.384 1.00 48.30 391 PHE B C 1
ATOM 6529 O O . PHE B 1 391 ? 55.256 -8.906 90.628 1.00 48.30 391 PHE B O 1
ATOM 6537 N N . PHE B 1 392 ? 53.215 -8.003 90.974 1.00 48.30 392 PHE B N 1
ATOM 6538 C CA . PHE B 1 392 ? 53.674 -7.034 91.920 1.00 48.30 392 PHE B CA 1
ATOM 6539 C C . PHE B 1 392 ? 54.278 -7.809 93.034 1.00 48.30 392 PHE B C 1
ATOM 6540 O O . PHE B 1 392 ? 55.344 -7.462 93.538 1.00 48.40 392 PHE B O 1
ATOM 6548 N N . ALA B 1 393 ? 53.611 -8.903 93.434 1.00 48.40 393 ALA B N 1
ATOM 6549 C CA . ALA B 1 393 ? 54.123 -9.715 94.494 1.00 48.50 393 ALA B CA 1
ATOM 6550 C C . ALA B 1 393 ? 55.463 -10.203 94.055 1.00 48.50 393 ALA B C 1
ATOM 6551 O O . ALA B 1 393 ? 56.401 -10.255 94.848 1.00 48.50 393 ALA B O 1
ATOM 6553 N N . GLU B 1 394 ? 55.590 -10.568 92.765 1.00 48.60 394 GLU B N 1
ATOM 6554 C CA . GLU B 1 394 ? 56.839 -11.053 92.255 1.00 48.60 394 GLU B CA 1
ATOM 6555 C C . GLU B 1 394 ? 57.847 -9.958 92.387 1.00 48.70 394 GLU B C 1
ATOM 6556 O O . GLU B 1 394 ? 58.985 -10.192 92.789 1.00 48.60 394 GLU B O 1
ATOM 6562 N N . TYR B 1 395 ? 57.435 -8.718 92.068 1.00 48.70 395 TYR B N 1
ATOM 6563 C CA . TYR B 1 395 ? 58.320 -7.593 92.126 1.00 48.70 395 TYR B CA 1
ATOM 6564 C C . TYR B 1 395 ? 58.762 -7.526 93.540 1.00 48.80 395 TYR B C 1
ATOM 6565 O O . TYR B 1 395 ? 59.933 -7.317 93.852 1.00 48.80 395 TYR B O 1
ATOM 6574 N N . LEU B 1 396 ? 57.787 -7.734 94.432 1.00 48.80 396 LEU B N 1
ATOM 6575 C CA . LEU B 1 396 ? 57.975 -7.645 95.839 1.00 48.90 396 LEU B CA 1
ATOM 6576 C C . LEU B 1 396 ? 59.003 -8.665 96.203 1.00 48.90 396 LEU B C 1
ATOM 6577 O O . LEU B 1 396 ? 59.916 -8.404 96.985 1.00 48.90 396 LEU B O 1
ATOM 6582 N N . ARG B 1 397 ? 58.876 -9.869 95.616 1.00 48.90 397 ARG B N 1
ATOM 6583 C CA . ARG B 1 397 ? 59.783 -10.943 95.884 1.00 48.90 397 ARG B CA 1
ATOM 6584 C C . ARG B 1 397 ? 61.135 -10.499 95.441 1.00 49.00 397 ARG B C 1
ATOM 6585 O O . ARG B 1 397 ? 62.136 -10.758 96.108 1.00 0.00 397 ARG B O 1
ATOM 6593 N N . ASN B 1 398 ? 61.194 -9.814 94.285 1.00 49.00 398 ASN B N 1
ATOM 6594 C CA . ASN B 1 398 ? 62.456 -9.502 93.688 1.00 49.00 398 ASN B CA 1
ATOM 6595 C C . ASN B 1 398 ? 63.232 -8.668 94.650 1.00 49.10 398 ASN B C 1
ATOM 6596 O O . ASN B 1 398 ? 64.405 -8.937 94.905 1.00 49.10 398 ASN B O 1
ATOM 6601 N N . THR B 1 399 ? 62.591 -7.630 95.219 1.00 49.10 399 THR B N 1
ATOM 6602 C CA . THR B 1 399 ? 63.328 -6.735 96.060 1.00 49.20 399 THR B CA 1
ATOM 6603 C C . THR B 1 399 ? 63.806 -7.508 97.242 1.00 49.20 399 THR B C 1
ATOM 6604 O O . THR B 1 399 ? 64.964 -7.377 97.637 1.00 49.20 399 THR B O 1
ATOM 6608 N N . GLY B 1 400 ? 62.942 -8.358 97.830 1.00 49.20 400 GLY B N 1
ATOM 6609 C CA . GLY B 1 400 ? 63.422 -9.145 98.926 1.00 49.20 400 GLY B CA 1
ATOM 6610 C C . GLY B 1 400 ? 62.265 -9.819 99.587 1.00 49.20 400 GLY B C 1
ATOM 6611 O O . GLY B 1 400 ? 61.131 -9.751 99.117 1.00 49.20 400 GLY B O 1
ATOM 6612 N N . LYS B 1 401 ? 62.555 -10.496 100.718 1.00 0.00 401 LYS B N 1
ATOM 6613 C CA . LYS B 1 401 ? 61.568 -11.205 101.478 1.00 0.00 401 LYS B CA 1
ATOM 6614 C C . LYS B 1 401 ? 60.774 -12.068 100.557 1.00 0.00 401 LYS B C 1
ATOM 6615 O O . LYS B 1 401 ? 59.552 -11.955 100.508 1.00 0.00 401 LYS B O 1
ATOM 6621 N N . GLY B 1 402 ? 61.438 -12.954 99.791 1.00 49.30 402 GLY B N 1
ATOM 6622 C CA . GLY B 1 402 ? 62.832 -13.207 99.981 1.00 49.40 402 GLY B CA 1
ATOM 6623 C C . GLY B 1 402 ? 63.036 -13.779 101.351 1.00 0.00 402 GLY B C 1
ATOM 6624 O O . GLY B 1 402 ? 63.791 -13.217 102.143 1.00 0.00 402 GLY B O 1
ATOM 6625 N N . ASP B 1 403 ? 62.375 -14.911 101.685 1.00 0.00 403 ASP B N 1
ATOM 6626 C CA . ASP B 1 403 ? 61.467 -15.583 100.806 1.00 0.00 403 ASP B CA 1
ATOM 6627 C C . ASP B 1 403 ? 60.186 -15.772 101.552 1.00 0.00 403 ASP B C 1
ATOM 6628 O O . ASP B 1 403 ? 60.035 -16.728 102.312 1.00 0.00 403 ASP B O 1
ATOM 6633 N N . PHE B 1 404 ? 59.221 -14.858 101.344 1.00 0.00 404 PHE B N 1
ATOM 6634 C CA . PHE B 1 404 ? 57.928 -15.019 101.940 1.00 0.00 404 PHE B CA 1
ATOM 6635 C C . PHE B 1 404 ? 56.949 -14.400 101.001 1.00 0.00 404 PHE B C 1
ATOM 6636 O O . PHE B 1 404 ? 57.338 -13.704 100.065 1.00 49.50 404 PHE B O 1
ATOM 6644 N N . ASN B 1 405 ? 55.639 -14.634 101.221 1.00 0.00 405 ASN B N 1
ATOM 6645 C CA . ASN B 1 405 ? 54.681 -13.901 100.448 1.00 0.00 405 ASN B CA 1
ATOM 6646 C C . ASN B 1 405 ? 53.869 -13.045 101.373 1.00 0.00 405 ASN B C 1
ATOM 6647 O O . ASN B 1 405 ? 52.766 -13.408 101.779 1.00 0.00 405 ASN B O 1
ATOM 6652 N N . PRO B 1 406 ? 54.388 -11.892 101.673 1.00 0.00 406 PRO B N 1
ATOM 6653 C CA . PRO B 1 406 ? 53.709 -10.873 102.417 1.00 0.00 406 PRO B CA 1
ATOM 6654 C C . PRO B 1 406 ? 52.587 -10.312 101.607 1.00 0.00 406 PRO B C 1
ATOM 6655 O O . PRO B 1 406 ? 51.837 -9.493 102.137 1.00 0.00 406 PRO B O 1
ATOM 6659 N N . ASP B 1 407 ? 52.476 -10.698 100.322 1.00 49.80 407 ASP B N 1
ATOM 6660 C CA . ASP B 1 407 ? 51.575 -10.029 99.432 1.00 49.80 407 ASP B CA 1
ATOM 6661 C C . ASP B 1 407 ? 50.206 -10.115 100.012 1.00 49.80 407 ASP B C 1
ATOM 6662 O O . ASP B 1 407 ? 49.479 -9.124 100.039 1.00 49.80 407 ASP B O 1
ATOM 6667 N N . LYS B 1 408 ? 49.811 -11.299 100.508 1.00 0.00 408 LYS B N 1
ATOM 6668 C CA . LYS B 1 408 ? 48.561 -11.346 101.201 1.00 0.00 408 LYS B CA 1
ATOM 6669 C C . LYS B 1 408 ? 48.888 -11.193 102.645 1.00 0.00 408 LYS B C 1
ATOM 6670 O O . LYS B 1 408 ? 49.718 -11.927 103.181 1.00 0.00 408 LYS B O 1
ATOM 6676 N N . GLU B 1 409 ? 48.251 -10.216 103.318 1.00 0.00 409 GLU B N 1
ATOM 6677 C CA . GLU B 1 409 ? 48.506 -10.078 104.718 1.00 0.00 409 GLU B CA 1
ATOM 6678 C C . GLU B 1 409 ? 47.365 -10.721 105.430 1.00 0.00 409 GLU B C 1
ATOM 6679 O O . GLU B 1 409 ? 46.381 -10.067 105.772 1.00 0.00 409 GLU B O 1
ATOM 6685 N N . LEU B 1 410 ? 47.492 -12.039 105.670 1.00 0.00 410 LEU B N 1
ATOM 6686 C CA . LEU B 1 410 ? 46.619 -12.802 106.511 1.00 0.00 410 LEU B CA 1
ATOM 6687 C C . LEU B 1 410 ? 45.273 -12.916 105.865 1.00 0.00 410 LEU B C 1
ATOM 6688 O O . LEU B 1 410 ? 44.424 -13.676 106.329 1.00 0.00 410 LEU B O 1
ATOM 6693 N N . THR B 1 411 ? 45.056 -12.195 104.749 1.00 0.00 411 THR B N 1
ATOM 6694 C CA . THR B 1 411 ? 43.838 -12.349 104.011 1.00 0.00 411 THR B CA 1
ATOM 6695 C C . THR B 1 411 ? 44.103 -11.882 102.620 1.00 0.00 411 THR B C 1
ATOM 6696 O O . THR B 1 411 ? 45.085 -11.190 102.360 1.00 0.00 411 THR B O 1
ATOM 6700 N N . MET B 1 412 ? 43.204 -12.241 101.685 1.00 0.00 412 MET B N 1
ATOM 6701 C CA . MET B 1 412 ? 43.185 -11.577 100.418 1.00 0.00 412 MET B CA 1
ATOM 6702 C C . MET B 1 412 ? 41.776 -11.135 100.207 1.00 50.10 412 MET B C 1
ATOM 6703 O O . MET B 1 412 ? 40.850 -11.941 100.278 1.00 0.00 412 MET B O 1
ATOM 6708 N N . THR B 1 413 ? 41.569 -9.830 99.951 1.00 50.20 413 THR B N 1
ATOM 6709 C CA . THR B 1 413 ? 40.231 -9.394 99.690 1.00 50.30 413 THR B CA 1
ATOM 6710 C C . THR B 1 413 ? 40.268 -8.490 98.505 1.00 50.30 413 THR B C 1
ATOM 6711 O O . THR B 1 413 ? 41.140 -7.630 98.395 1.00 50.30 413 THR B O 1
ATOM 6715 N N . PHE B 1 414 ? 39.297 -8.661 97.588 1.00 50.30 414 PHE B N 1
ATOM 6716 C CA . PHE B 1 414 ? 39.106 -7.703 96.541 1.00 50.40 414 PHE B CA 1
ATOM 6717 C C . PHE B 1 414 ? 37.655 -7.357 96.563 1.00 50.40 414 PHE B C 1
ATOM 6718 O O . PHE B 1 414 ? 36.806 -8.233 96.719 1.00 50.40 414 PHE B O 1
ATOM 6726 N N . THR B 1 415 ? 37.328 -6.061 96.413 1.00 50.40 415 THR B N 1
ATOM 6727 C CA . THR B 1 415 ? 35.941 -5.719 96.320 1.00 50.50 415 THR B CA 1
ATOM 6728 C C . THR B 1 415 ? 35.772 -4.846 95.123 1.00 50.50 415 THR B C 1
ATOM 6729 O O . THR B 1 415 ? 36.467 -3.842 94.972 1.00 50.50 415 THR B O 1
ATOM 6733 N N . ARG B 1 416 ? 34.821 -5.204 94.240 1.00 50.50 416 ARG B N 1
ATOM 6734 C CA . ARG B 1 416 ? 34.428 -4.284 93.217 1.00 50.60 416 ARG B CA 1
ATOM 6735 C C . ARG B 1 416 ? 33.774 -3.119 93.898 1.00 50.50 416 ARG B C 1
ATOM 6736 O O . ARG B 1 416 ? 34.066 -1.970 93.571 1.00 50.50 416 ARG B O 1
ATOM 6744 N N . THR B 1 417 ? 32.925 -3.371 94.923 1.00 50.50 417 THR B N 1
ATOM 6745 C CA . THR B 1 417 ? 32.200 -4.599 95.084 1.00 50.40 417 THR B CA 1
ATOM 6746 C C . THR B 1 417 ? 31.173 -4.691 93.998 1.00 50.30 417 THR B C 1
ATOM 6747 O O . THR B 1 417 ? 31.102 -5.698 93.296 1.00 50.30 417 THR B O 1
ATOM 6751 N N . ARG B 1 418 ? 30.376 -3.622 93.790 1.00 50.20 418 ARG B N 1
ATOM 6752 C CA . ARG B 1 418 ? 30.213 -2.599 94.778 1.00 50.10 418 ARG B CA 1
ATOM 6753 C C . ARG B 1 418 ? 28.972 -2.951 95.528 1.00 49.90 418 ARG B C 1
ATOM 6754 O O . ARG B 1 418 ? 27.884 -3.021 94.958 1.00 49.90 418 ARG B O 1
ATOM 6762 N N . ILE B 1 419 ? 29.122 -3.223 96.837 1.00 49.80 419 ILE B N 1
ATOM 6763 C CA . ILE B 1 419 ? 28.035 -3.745 97.606 1.00 49.60 419 ILE B CA 1
ATOM 6764 C C . ILE B 1 419 ? 26.957 -2.719 97.686 1.00 49.40 419 ILE B C 1
ATOM 6765 O O . ILE B 1 419 ? 25.782 -3.025 97.491 1.00 49.40 419 ILE B O 1
ATOM 6770 N N . GLN B 1 420 ? 27.329 -1.465 97.997 1.00 49.30 420 GLN B N 1
ATOM 6771 C CA . GLN B 1 420 ? 26.324 -0.544 98.431 1.00 49.10 420 GLN B CA 1
ATOM 6772 C C . GLN B 1 420 ? 26.072 0.448 97.349 1.00 0.00 420 GLN B C 1
ATOM 6773 O O . GLN B 1 420 ? 26.997 0.921 96.690 1.00 0.00 420 GLN B O 1
ATOM 6779 N N . ASN B 1 421 ? 24.787 0.797 97.152 1.00 48.80 421 ASN B N 1
ATOM 6780 C CA . ASN B 1 421 ? 24.474 1.939 96.350 1.00 48.60 421 ASN B CA 1
ATOM 6781 C C . ASN B 1 421 ? 24.707 3.124 97.223 1.00 48.50 421 ASN B C 1
ATOM 6782 O O . ASN B 1 421 ? 24.402 3.098 98.414 1.00 48.50 421 ASN B O 1
ATOM 6787 N N . ASP B 1 422 ? 25.283 4.197 96.654 1.00 48.30 422 ASP B N 1
ATOM 6788 C CA . ASP B 1 422 ? 25.578 5.343 97.458 1.00 48.20 422 ASP B CA 1
ATOM 6789 C C . ASP B 1 422 ? 24.286 5.910 97.943 1.00 0.00 422 ASP B C 1
ATOM 6790 O O . ASP B 1 422 ? 24.135 6.231 99.120 1.00 0.00 422 ASP B O 1
ATOM 6795 N N . SER B 1 423 ? 23.314 6.051 97.024 1.00 47.80 423 SER B N 1
ATOM 6796 C CA . SER B 1 423 ? 22.110 6.764 97.327 1.00 47.60 423 SER B CA 1
ATOM 6797 C C . SER B 1 423 ? 21.369 6.043 98.403 1.00 47.50 423 SER B C 1
ATOM 6798 O O . SER B 1 423 ? 20.940 6.648 99.385 1.00 47.40 423 SER B O 1
ATOM 6801 N N . GLU B 1 424 ? 21.186 4.722 98.235 1.00 47.30 424 GLU B N 1
ATOM 6802 C CA . GLU B 1 424 ? 20.239 4.026 99.053 1.00 47.20 424 GLU B CA 1
ATOM 6803 C C . GLU B 1 424 ? 20.671 4.121 100.478 1.00 0.00 424 GLU B C 1
ATOM 6804 O O . GLU B 1 424 ? 19.864 4.409 101.360 1.00 0.00 424 GLU B O 1
ATOM 6810 N N . ILE B 1 425 ? 21.967 3.885 100.742 1.00 0.00 425 ILE B N 1
ATOM 6811 C CA . ILE B 1 425 ? 22.413 3.852 102.102 1.00 0.00 425 ILE B CA 1
ATOM 6812 C C . ILE B 1 425 ? 22.206 5.208 102.685 1.00 0.00 425 ILE B C 1
ATOM 6813 O O . ILE B 1 425 ? 21.707 5.347 103.801 1.00 0.00 425 ILE B O 1
ATOM 6818 N N . VAL B 1 426 ? 22.591 6.252 101.932 1.00 0.00 426 VAL B N 1
ATOM 6819 C CA . VAL B 1 426 ? 22.567 7.578 102.471 1.00 0.00 426 VAL B CA 1
ATOM 6820 C C . VAL B 1 426 ? 21.159 7.896 102.844 1.00 0.00 426 VAL B C 1
ATOM 6821 O O . VAL B 1 426 ? 20.896 8.420 103.925 1.00 0.00 426 VAL B O 1
ATOM 6825 N N . GLN B 1 427 ? 20.208 7.577 101.949 1.00 0.00 427 GLN B N 1
ATOM 6826 C CA . GLN B 1 427 ? 18.848 7.958 102.182 1.00 0.00 427 GLN B CA 1
ATOM 6827 C C . GLN B 1 427 ? 18.392 7.274 103.425 1.00 0.00 427 GLN B C 1
ATOM 6828 O O . GLN B 1 427 ? 17.739 7.876 104.276 1.00 0.00 427 GLN B O 1
ATOM 6834 N N . SER B 1 428 ? 18.739 5.982 103.564 1.00 0.00 428 SER B N 1
ATOM 6835 C CA . SER B 1 428 ? 18.265 5.221 104.680 1.00 0.00 428 SER B CA 1
ATOM 6836 C C . SER B 1 428 ? 18.809 5.844 105.920 1.00 0.00 428 SER B C 1
ATOM 6837 O O . SER B 1 428 ? 18.123 5.931 106.937 1.00 0.00 428 SER B O 1
ATOM 6840 N N . LEU B 1 429 ? 20.073 6.301 105.861 1.00 0.00 429 LEU B N 1
ATOM 6841 C CA . LEU B 1 429 ? 20.762 6.710 107.048 1.00 0.00 429 LEU B CA 1
ATOM 6842 C C . LEU B 1 429 ? 20.019 7.852 107.658 1.00 0.00 429 LEU B C 1
ATOM 6843 O O . LEU B 1 429 ? 19.829 7.897 108.872 1.00 0.00 429 LEU B O 1
ATOM 6848 N N . VAL B 1 430 ? 19.575 8.811 106.826 1.00 0.00 430 VAL B N 1
ATOM 6849 C CA . VAL B 1 430 ? 19.006 10.010 107.365 1.00 0.00 430 VAL B CA 1
ATOM 6850 C C . VAL B 1 430 ? 17.816 9.632 108.182 1.00 0.00 430 VAL B C 1
ATOM 6851 O O . VAL B 1 430 ? 17.668 10.072 109.321 1.00 0.00 430 VAL B O 1
ATOM 6855 N N . GLN B 1 431 ? 16.937 8.787 107.617 1.00 0.00 431 GLN B N 1
ATOM 6856 C CA . GLN B 1 431 ? 15.746 8.404 108.314 1.00 0.00 431 GLN B CA 1
ATOM 6857 C C . GLN B 1 431 ? 16.162 7.646 109.528 1.00 0.00 431 GLN B C 1
ATOM 6858 O O . GLN B 1 431 ? 15.577 7.788 110.600 1.00 0.00 431 GLN B O 1
ATOM 6864 N N . GLY B 1 432 ? 17.199 6.807 109.372 1.00 0.00 432 GLY B N 1
ATOM 6865 C CA . GLY B 1 432 ? 17.559 5.856 110.378 1.00 0.00 432 GLY B CA 1
ATOM 6866 C C . GLY B 1 432 ? 17.929 6.582 111.628 1.00 0.00 432 GLY B C 1
ATOM 6867 O O . GLY B 1 432 ? 17.642 6.111 112.725 1.00 0.00 432 GLY B O 1
ATOM 6868 N N . VAL B 1 433 ? 18.612 7.733 111.498 1.00 0.00 433 VAL B N 1
ATOM 6869 C CA . VAL B 1 433 ? 19.250 8.330 112.634 1.00 0.00 433 VAL B CA 1
ATOM 6870 C C . VAL B 1 433 ? 18.221 8.617 113.680 1.00 0.00 433 VAL B C 1
ATOM 6871 O O . VAL B 1 433 ? 18.447 8.375 114.865 1.00 0.00 433 VAL B O 1
ATOM 6875 N N . THR B 1 434 ? 17.055 9.155 113.283 1.00 0.00 434 THR B N 1
ATOM 6876 C CA . THR B 1 434 ? 16.087 9.480 114.287 1.00 0.00 434 THR B CA 1
ATOM 6877 C C . THR B 1 434 ? 15.679 8.213 114.969 1.00 0.00 434 THR B C 1
ATOM 6878 O O . THR B 1 434 ? 15.645 8.141 116.197 1.00 0.00 434 THR B O 1
ATOM 6882 N N . GLY B 1 435 ? 15.358 7.172 114.179 1.00 0.00 435 GLY B N 1
ATOM 6883 C CA . GLY B 1 435 ? 14.820 5.963 114.733 1.00 0.00 435 GLY B CA 1
ATOM 6884 C C . GLY B 1 435 ? 15.843 5.331 115.619 1.00 0.00 435 GLY B C 1
ATOM 6885 O O . GLY B 1 435 ? 15.526 4.835 116.699 1.00 0.00 435 GLY B O 1
ATOM 6886 N N . GLY B 1 436 ? 17.106 5.317 115.162 1.00 0.00 436 GLY B N 1
ATOM 6887 C CA . GLY B 1 436 ? 18.143 4.608 115.848 1.00 0.00 436 GLY B CA 1
ATOM 6888 C C . GLY B 1 436 ? 19.428 5.112 115.288 1.00 0.00 436 GLY B C 1
ATOM 6889 O O . GLY B 1 436 ? 19.444 6.069 114.516 1.00 0.00 436 GLY B O 1
ATOM 6890 N N . ILE B 1 437 ? 20.556 4.486 115.662 1.00 0.00 437 ILE B N 1
ATOM 6891 C CA . ILE B 1 437 ? 21.797 5.098 115.301 1.00 0.00 437 ILE B CA 1
ATOM 6892 C C . ILE B 1 437 ? 22.221 4.516 113.998 1.00 0.00 437 ILE B C 1
ATOM 6893 O O . ILE B 1 437 ? 22.630 3.359 113.920 1.00 0.00 437 ILE B O 1
ATOM 6898 N N . MET B 1 438 ? 22.134 5.327 112.927 1.00 0.00 438 MET B N 1
ATOM 6899 C CA . MET B 1 438 ? 22.686 4.899 111.680 1.00 0.00 438 MET B CA 1
ATOM 6900 C C . MET B 1 438 ? 23.214 6.107 110.984 1.00 0.00 438 MET B C 1
ATOM 6901 O O . MET B 1 438 ? 22.785 7.229 111.254 1.00 0.00 438 MET B O 1
ATOM 6906 N N . SER B 1 439 ? 24.171 5.907 110.058 1.00 0.00 439 SER B N 1
ATOM 6907 C CA . SER B 1 439 ? 24.772 4.618 109.901 1.00 0.00 439 SER B CA 1
ATOM 6908 C C . SER B 1 439 ? 25.524 4.336 111.161 1.00 0.00 439 SER B C 1
ATOM 6909 O O . SER B 1 439 ? 25.391 3.264 111.748 1.00 0.00 439 SER B O 1
ATOM 6912 N N . LYS B 1 440 ? 26.268 5.343 111.656 1.00 0.00 440 LYS B N 1
ATOM 6913 C CA . LYS B 1 440 ? 27.015 6.206 110.796 1.00 0.00 440 LYS B CA 1
ATOM 6914 C C . LYS B 1 440 ? 28.115 5.361 110.255 1.00 0.00 440 LYS B C 1
ATOM 6915 O O . LYS B 1 440 ? 28.501 5.466 109.092 1.00 0.00 440 LYS B O 1
ATOM 6921 N N . GLU B 1 441 ? 28.644 4.489 111.131 1.00 0.00 441 GLU B N 1
ATOM 6922 C CA . GLU B 1 441 ? 29.818 3.728 110.847 1.00 0.00 441 GLU B CA 1
ATOM 6923 C C . GLU B 1 441 ? 29.550 2.807 109.705 1.00 0.00 441 GLU B C 1
ATOM 6924 O O . GLU B 1 441 ? 30.424 2.608 108.869 1.00 0.00 441 GLU B O 1
ATOM 6930 N N . THR B 1 442 ? 28.346 2.203 109.646 1.00 0.00 442 THR B N 1
ATOM 6931 C CA . THR B 1 442 ? 28.158 1.001 108.881 1.00 0.00 442 THR B CA 1
ATOM 6932 C C . THR B 1 442 ? 28.519 1.240 107.448 1.00 0.00 442 THR B C 1
ATOM 6933 O O . THR B 1 442 ? 29.251 0.453 106.850 1.00 0.00 442 THR B O 1
ATOM 6937 N N . ALA B 1 443 ? 28.027 2.341 106.855 1.00 0.00 443 ALA B N 1
ATOM 6938 C CA . ALA B 1 443 ? 28.302 2.601 105.473 1.00 0.00 443 ALA B CA 1
ATOM 6939 C C . ALA B 1 443 ? 29.781 2.733 105.363 1.00 0.00 443 ALA B C 1
ATOM 6940 O O . ALA B 1 443 ? 30.401 2.251 104.416 1.00 0.00 443 ALA B O 1
ATOM 6942 N N . VAL B 1 444 ? 30.376 3.391 106.367 1.00 0.00 444 VAL B N 1
ATOM 6943 C CA . VAL B 1 444 ? 31.782 3.640 106.400 1.00 0.00 444 VAL B CA 1
ATOM 6944 C C . VAL B 1 444 ? 32.485 2.323 106.400 1.00 0.00 444 VAL B C 1
ATOM 6945 O O . VAL B 1 444 ? 33.498 2.157 105.725 1.00 0.00 444 VAL B O 1
ATOM 6949 N N . ALA B 1 445 ? 31.950 1.353 107.164 1.00 0.00 445 ALA B N 1
ATOM 6950 C CA . ALA B 1 445 ? 32.664 0.226 107.689 1.00 0.00 445 ALA B CA 1
ATOM 6951 C C . ALA B 1 445 ? 33.231 -0.563 106.563 1.00 0.00 445 ALA B C 1
ATOM 6952 O O . ALA B 1 445 ? 34.315 -1.130 106.681 1.00 0.00 445 ALA B O 1
ATOM 6954 N N . ARG B 1 446 ? 32.496 -0.636 105.442 1.00 0.00 446 ARG B N 1
ATOM 6955 C CA . ARG B 1 446 ? 32.888 -1.509 104.379 1.00 0.00 446 ARG B CA 1
ATOM 6956 C C . ARG B 1 446 ? 34.261 -1.116 103.941 1.00 0.00 446 ARG B C 1
ATOM 6957 O O . ARG B 1 446 ? 35.100 -1.978 103.682 1.00 0.00 446 ARG B O 1
ATOM 6965 N N . ASN B 1 447 ? 34.542 0.197 103.849 1.00 0.00 447 ASN B N 1
ATOM 6966 C CA . ASN B 1 447 ? 35.827 0.576 103.341 1.00 0.00 447 ASN B CA 1
ATOM 6967 C C . ASN B 1 447 ? 36.889 0.027 104.253 1.00 0.00 447 ASN B C 1
ATOM 6968 O O . ASN B 1 447 ? 37.826 -0.595 103.755 1.00 0.00 447 ASN B O 1
ATOM 6973 N N . PRO B 1 448 ? 36.800 0.146 105.559 1.00 0.00 448 PRO B N 1
ATOM 6974 C CA . PRO B 1 448 ? 36.015 1.117 106.265 1.00 0.00 448 PRO B CA 1
ATOM 6975 C C . PRO B 1 448 ? 36.593 2.472 106.016 1.00 0.00 448 PRO B C 1
ATOM 6976 O O . PRO B 1 448 ? 37.814 2.586 105.928 1.00 0.00 448 PRO B O 1
ATOM 6980 N N . PHE B 1 449 ? 35.743 3.510 105.896 1.00 0.00 449 PHE B N 1
ATOM 6981 C CA . PHE B 1 449 ? 36.277 4.823 105.690 1.00 0.00 449 PHE B CA 1
ATOM 6982 C C . PHE B 1 449 ? 37.068 5.171 106.907 1.00 0.00 449 PHE B C 1
ATOM 6983 O O . PHE B 1 449 ? 38.246 5.514 106.822 1.00 0.00 449 PHE B O 1
ATOM 6991 N N . VAL B 1 450 ? 36.428 5.053 108.086 1.00 0.00 450 VAL B N 1
ATOM 6992 C CA . VAL B 1 450 ? 37.109 5.241 109.329 1.00 0.00 450 VAL B CA 1
ATOM 6993 C C . VAL B 1 450 ? 36.377 4.425 110.341 1.00 0.00 450 VAL B C 1
ATOM 6994 O O . VAL B 1 450 ? 35.161 4.262 110.261 1.00 0.00 450 VAL B O 1
ATOM 6998 N N . GLN B 1 451 ? 37.114 3.881 111.325 1.00 0.00 451 GLN B N 1
ATOM 6999 C CA . GLN B 1 451 ? 36.496 3.173 112.404 1.00 0.00 451 GLN B CA 1
ATOM 7000 C C . GLN B 1 451 ? 35.738 4.157 113.233 1.00 0.00 451 GLN B C 1
ATOM 7001 O O . GLN B 1 451 ? 34.651 3.863 113.730 1.00 0.00 451 GLN B O 1
ATOM 7007 N N . ASP B 1 452 ? 36.320 5.357 113.420 1.00 0.00 452 ASP B N 1
ATOM 7008 C CA . ASP B 1 452 ? 35.908 6.233 114.476 1.00 0.00 452 ASP B CA 1
ATOM 7009 C C . ASP B 1 452 ? 34.451 6.534 114.337 1.00 0.00 452 ASP B C 1
ATOM 7010 O O . ASP B 1 452 ? 33.974 7.035 113.320 1.00 0.00 452 ASP B O 1
ATOM 7015 N N . PRO B 1 453 ? 33.757 6.229 115.396 1.00 0.00 453 PRO B N 1
ATOM 7016 C CA . PRO B 1 453 ? 32.358 6.507 115.554 1.00 0.00 453 PRO B CA 1
ATOM 7017 C C . PRO B 1 453 ? 32.156 7.985 115.634 1.00 0.00 453 PRO B C 1
ATOM 7018 O O . PRO B 1 453 ? 31.010 8.428 115.641 1.00 0.00 453 PRO B O 1
ATOM 7022 N N . GLU B 1 454 ? 33.251 8.759 115.740 1.00 0.00 454 GLU B N 1
ATOM 7023 C CA . GLU B 1 454 ? 33.164 10.120 116.180 1.00 0.00 454 GLU B CA 1
ATOM 7024 C C . GLU B 1 454 ? 32.248 10.855 115.260 1.00 0.00 454 GLU B C 1
ATOM 7025 O O . GLU B 1 454 ? 31.427 11.655 115.705 1.00 0.00 454 GLU B O 1
ATOM 7031 N N . GLU B 1 455 ? 32.354 10.598 113.945 1.00 0.00 455 GLU B N 1
ATOM 7032 C CA . GLU B 1 455 ? 31.533 11.320 113.022 1.00 0.00 455 GLU B CA 1
ATOM 7033 C C . GLU B 1 455 ? 30.115 11.019 113.378 1.00 0.00 455 GLU B C 1
ATOM 7034 O O . GLU B 1 455 ? 29.264 11.906 113.394 1.00 0.00 455 GLU B O 1
ATOM 7040 N N . GLU B 1 456 ? 29.836 9.743 113.697 1.00 0.00 456 GLU B N 1
ATOM 7041 C CA . GLU B 1 456 ? 28.515 9.337 114.068 1.00 0.00 456 GLU B CA 1
ATOM 7042 C C . GLU B 1 456 ? 28.155 10.054 115.328 1.00 0.00 456 GLU B C 1
ATOM 7043 O O . GLU B 1 456 ? 27.013 10.475 115.513 1.00 0.00 456 GLU B O 1
ATOM 7049 N N . LEU B 1 457 ? 29.135 10.202 116.235 1.00 0.00 457 LEU B N 1
ATOM 7050 C CA . LEU B 1 457 ? 28.861 10.656 117.565 1.00 0.00 457 LEU B CA 1
ATOM 7051 C C . LEU B 1 457 ? 28.255 12.017 117.478 1.00 0.00 457 LEU B C 1
ATOM 7052 O O . LEU B 1 457 ? 27.310 12.330 118.200 1.00 0.00 457 LEU B O 1
ATOM 7057 N N . ALA B 1 458 ? 28.787 12.868 116.584 1.00 0.00 458 ALA B N 1
ATOM 7058 C CA . ALA B 1 458 ? 28.368 14.236 116.564 1.00 0.00 458 ALA B CA 1
ATOM 7059 C C . ALA B 1 458 ? 26.901 14.261 116.290 1.00 0.00 458 ALA B C 1
ATOM 7060 O O . ALA B 1 458 ? 26.158 15.021 116.910 1.00 0.00 458 ALA B O 1
ATOM 7062 N N . ARG B 1 459 ? 26.441 13.416 115.351 1.00 0.00 459 ARG B N 1
ATOM 7063 C CA . ARG B 1 459 ? 25.060 13.448 114.975 1.00 0.00 459 ARG B CA 1
ATOM 7064 C C . ARG B 1 459 ? 24.254 13.129 116.190 1.00 0.00 459 ARG B C 1
ATOM 7065 O O . ARG B 1 459 ? 23.264 13.796 116.485 1.00 0.00 459 ARG B O 1
ATOM 7073 N N . ILE B 1 460 ? 24.677 12.096 116.941 1.00 0.00 460 ILE B N 1
ATOM 7074 C CA . ILE B 1 460 ? 23.950 11.680 118.102 1.00 0.00 460 ILE B CA 1
ATOM 7075 C C . ILE B 1 460 ? 23.980 12.801 119.087 1.00 0.00 460 ILE B C 1
ATOM 7076 O O . ILE B 1 460 ? 22.971 13.121 119.713 1.00 0.00 460 ILE B O 1
ATOM 7081 N N . GLU B 1 461 ? 25.157 13.430 119.247 1.00 0.00 461 GLU B N 1
ATOM 7082 C CA . GLU B 1 461 ? 25.334 14.397 120.287 1.00 0.00 461 GLU B CA 1
ATOM 7083 C C . GLU B 1 461 ? 24.354 15.494 120.054 1.00 0.00 461 GLU B C 1
ATOM 7084 O O . GLU B 1 461 ? 23.740 16.002 120.991 1.00 0.00 461 GLU B O 1
ATOM 7090 N N . GLU B 1 462 ? 24.171 15.886 118.781 1.00 0.00 462 GLU B N 1
ATOM 7091 C CA . GLU B 1 462 ? 23.304 16.985 118.495 1.00 0.00 462 GLU B CA 1
ATOM 7092 C C . GLU B 1 462 ? 21.943 16.617 118.982 1.00 0.00 462 GLU B C 1
ATOM 7093 O O . GLU B 1 462 ? 21.245 17.435 119.576 1.00 0.00 462 GLU B O 1
ATOM 7099 N N . GLU B 1 463 ? 21.532 15.358 118.745 1.00 0.00 463 GLU B N 1
ATOM 7100 C CA . GLU B 1 463 ? 20.206 14.960 119.110 1.00 0.00 463 GLU B CA 1
ATOM 7101 C C . GLU B 1 463 ? 20.077 15.096 120.592 1.00 0.00 463 GLU B C 1
ATOM 7102 O O . GLU B 1 463 ? 19.082 15.617 121.092 1.00 0.00 463 GLU B O 1
ATOM 7108 N N . MET B 1 464 ? 21.093 14.631 121.339 1.00 0.00 464 MET B N 1
ATOM 7109 C CA . MET B 1 464 ? 20.990 14.665 122.767 1.00 0.00 464 MET B CA 1
ATOM 7110 C C . MET B 1 464 ? 20.888 16.095 123.177 1.00 0.00 464 MET B C 1
ATOM 7111 O O . MET B 1 464 ? 20.071 16.455 124.022 1.00 0.00 464 MET B O 1
ATOM 7116 N N . ASN B 1 465 ? 21.724 16.953 122.567 1.00 0.00 465 ASN B N 1
ATOM 7117 C CA . ASN B 1 465 ? 21.769 18.331 122.949 1.00 0.00 465 ASN B CA 1
ATOM 7118 C C . ASN B 1 465 ? 20.442 18.938 122.648 1.00 0.00 465 ASN B C 1
ATOM 7119 O O . ASN B 1 465 ? 19.917 19.730 123.430 1.00 0.00 465 ASN B O 1
ATOM 7124 N N . GLN B 1 466 ? 19.865 18.585 121.487 1.00 0.00 466 GLN B N 1
ATOM 7125 C CA . GLN B 1 466 ? 18.727 19.307 121.008 1.00 0.00 466 GLN B CA 1
ATOM 7126 C C . GLN B 1 466 ? 17.615 19.127 121.980 1.00 0.00 466 GLN B C 1
ATOM 7127 O O . GLN B 1 466 ? 17.423 18.049 122.540 1.00 0.00 466 GLN B O 1
ATOM 7133 N N . TYR B 1 467 ? 16.847 20.209 122.200 1.00 0.00 467 TYR B N 1
ATOM 7134 C CA . TYR B 1 467 ? 17.234 21.466 121.637 1.00 0.00 467 TYR B CA 1
ATOM 7135 C C . TYR B 1 467 ? 16.755 22.549 122.592 1.00 0.00 467 TYR B C 1
ATOM 7136 O O . TYR B 1 467 ? 15.967 23.426 122.147 1.00 0.00 467 TYR B O 1
ATOM 7145 N N . GLN C 2 4 ? 27.901 13.156 -7.387 1.00 0.00 4 GLN C N 1
ATOM 7146 C CA . GLN C 2 4 ? 28.438 12.629 -8.662 1.00 0.00 4 GLN C CA 1
ATOM 7147 C C . GLN C 2 4 ? 29.774 13.230 -8.940 1.00 0.00 4 GLN C C 1
ATOM 7148 O O . GLN C 2 4 ? 30.675 13.185 -8.104 1.00 0.00 4 GLN C O 1
ATOM 7154 N N . ARG C 2 5 ? 29.931 13.811 -10.142 1.00 0.00 5 ARG C N 1
ATOM 7155 C CA . ARG C 2 5 ? 31.177 14.409 -10.507 1.00 0.00 5 ARG C CA 1
ATOM 7156 C C . ARG C 2 5 ? 31.294 15.693 -9.763 1.00 0.00 5 ARG C C 1
ATOM 7157 O O . ARG C 2 5 ? 30.304 16.240 -9.278 1.00 0.00 5 ARG C O 1
ATOM 7165 N N . VAL C 2 6 ? 32.535 16.196 -9.636 1.00 0.00 6 VAL C N 1
ATOM 7166 C CA . VAL C 2 6 ? 32.765 17.408 -8.913 1.00 0.00 6 VAL C CA 1
ATOM 7167 C C . VAL C 2 6 ? 31.975 18.469 -9.600 1.00 0.00 6 VAL C C 1
ATOM 7168 O O . VAL C 2 6 ? 31.325 19.291 -8.957 1.00 0.00 6 VAL C O 1
ATOM 7172 N N . LYS C 2 7 ? 32.003 18.460 -10.944 1.00 0.00 7 LYS C N 1
ATOM 7173 C CA . LYS C 2 7 ? 31.288 19.454 -11.682 1.00 0.00 7 LYS C CA 1
ATOM 7174 C C . LYS C 2 7 ? 29.850 19.315 -11.318 1.00 0.00 7 LYS C C 1
ATOM 7175 O O . LYS C 2 7 ? 29.157 20.307 -11.103 1.00 0.00 7 LYS C O 1
ATOM 7181 N N . ARG C 2 8 ? 29.364 18.064 -11.231 1.00 0.00 8 ARG C N 1
ATOM 7182 C CA . ARG C 2 8 ? 27.981 17.850 -10.932 1.00 0.00 8 ARG C CA 1
ATOM 7183 C C . ARG C 2 8 ? 27.717 18.415 -9.576 1.00 0.00 8 ARG C C 1
ATOM 7184 O O . ARG C 2 8 ? 26.703 19.074 -9.352 1.00 0.00 8 ARG C O 1
ATOM 7192 N N . LEU C 2 9 ? 28.638 18.173 -8.627 1.00 0.00 9 LEU C N 1
ATOM 7193 C CA . LEU C 2 9 ? 28.406 18.621 -7.288 1.00 0.00 9 LEU C CA 1
ATOM 7194 C C . LEU C 2 9 ? 28.306 20.109 -7.328 1.00 0.00 9 LEU C C 1
ATOM 7195 O O . LEU C 2 9 ? 27.415 20.698 -6.718 1.00 0.00 9 LEU C O 1
ATOM 7200 N N . LEU C 2 10 ? 29.226 20.756 -8.067 1.00 0.00 10 LEU C N 1
ATOM 7201 C CA . LEU C 2 10 ? 29.251 22.187 -8.123 1.00 0.00 10 LEU C CA 1
ATOM 7202 C C . LEU C 2 10 ? 27.984 22.651 -8.760 1.00 0.00 10 LEU C C 1
ATOM 7203 O O . LEU C 2 10 ? 27.361 23.611 -8.308 1.00 0.00 10 LEU C O 1
ATOM 7208 N N . SER C 2 11 ? 27.567 21.964 -9.839 1.00 0.00 11 SER C N 1
ATOM 7209 C CA . SER C 2 11 ? 26.454 22.416 -10.617 1.00 0.00 11 SER C CA 1
ATOM 7210 C C . SER C 2 11 ? 25.255 22.416 -9.733 1.00 0.00 11 SER C C 1
ATOM 7211 O O . SER C 2 11 ? 24.372 23.262 -9.867 1.00 0.00 11 SER C O 1
ATOM 7214 N N . ILE C 2 12 ? 25.201 21.460 -8.787 1.00 0.00 12 ILE C N 1
ATOM 7215 C CA . ILE C 2 12 ? 24.075 21.389 -7.906 1.00 0.00 12 ILE C CA 1
ATOM 7216 C C . ILE C 2 12 ? 23.987 22.703 -7.209 1.00 0.00 12 ILE C C 1
ATOM 7217 O O . ILE C 2 12 ? 24.983 23.228 -6.714 1.00 0.00 12 ILE C O 1
ATOM 7222 N N . THR C 2 13 ? 22.777 23.289 -7.191 1.00 0.00 13 THR C N 1
ATOM 7223 C CA . THR C 2 13 ? 22.620 24.597 -6.635 1.00 0.00 13 THR C CA 1
ATOM 7224 C C . THR C 2 13 ? 22.952 24.530 -5.182 1.00 0.00 13 THR C C 1
ATOM 7225 O O . THR C 2 13 ? 23.670 25.383 -4.661 1.00 0.00 13 THR C O 1
ATOM 7229 N N . ASN C 2 14 ? 22.432 23.506 -4.482 1.00 0.00 14 ASN C N 1
ATOM 7230 C CA . ASN C 2 14 ? 22.580 23.479 -3.058 1.00 0.00 14 ASN C CA 1
ATOM 7231 C C . ASN C 2 14 ? 24.039 23.420 -2.755 1.00 0.00 14 ASN C C 1
ATOM 7232 O O . ASN C 2 14 ? 24.545 24.185 -1.935 1.00 0.00 14 ASN C O 1
ATOM 7237 N N . ASP C 2 15 ? 24.757 22.506 -3.430 1.00 0.00 15 ASP C N 1
ATOM 7238 C CA . ASP C 2 15 ? 26.155 22.357 -3.176 1.00 0.00 15 ASP C CA 1
ATOM 7239 C C . ASP C 2 15 ? 26.829 23.625 -3.579 1.00 0.00 15 ASP C C 1
ATOM 7240 O O . ASP C 2 15 ? 27.699 24.133 -2.873 1.00 0.00 15 ASP C O 1
ATOM 7245 N N . LYS C 2 16 ? 26.433 24.171 -4.744 1.00 0.00 16 LYS C N 1
ATOM 7246 C CA . LYS C 2 16 ? 27.144 25.280 -5.301 1.00 0.00 16 LYS C CA 1
ATOM 7247 C C . LYS C 2 16 ? 27.063 26.405 -4.330 1.00 0.00 16 LYS C C 1
ATOM 7248 O O . LYS C 2 16 ? 28.072 27.026 -4.000 1.00 0.00 16 LYS C O 1
ATOM 7254 N N . HIS C 2 17 ? 25.851 26.685 -3.819 1.00 0.00 17 HIS C N 1
ATOM 7255 C CA . HIS C 2 17 ? 25.755 27.721 -2.840 1.00 0.00 17 HIS C CA 1
ATOM 7256 C C . HIS C 2 17 ? 25.679 27.053 -1.513 1.00 0.00 17 HIS C C 1
ATOM 7257 O O . HIS C 2 17 ? 24.618 26.593 -1.094 1.00 0.00 17 HIS C O 1
ATOM 7264 N N . ASP C 2 18 ? 26.822 26.990 -0.810 1.00 0.00 18 ASP C N 1
ATOM 7265 C CA . ASP C 2 18 ? 26.795 26.517 0.537 1.00 0.00 18 ASP C CA 1
ATOM 7266 C C . ASP C 2 18 ? 26.010 27.518 1.308 1.00 0.00 18 ASP C C 1
ATOM 7267 O O . ASP C 2 18 ? 25.192 27.169 2.158 1.00 0.00 18 ASP C O 1
ATOM 7272 N N . GLU C 2 19 ? 26.247 28.808 1.015 1.00 0.00 19 GLU C N 1
ATOM 7273 C CA . GLU C 2 19 ? 25.670 29.863 1.789 1.00 0.00 19 GLU C CA 1
ATOM 7274 C C . GLU C 2 19 ? 24.185 29.790 1.657 1.00 0.00 19 GLU C C 1
ATOM 7275 O O . GLU C 2 19 ? 23.463 29.932 2.642 1.00 0.00 19 GLU C O 1
ATOM 7281 N N . TYR C 2 20 ? 23.684 29.576 0.428 1.00 0.00 20 TYR C N 1
ATOM 7282 C CA . TYR C 2 20 ? 22.267 29.661 0.236 1.00 0.00 20 TYR C CA 1
ATOM 7283 C C . TYR C 2 20 ? 21.629 28.596 1.063 1.00 0.00 20 TYR C C 1
ATOM 7284 O O . TYR C 2 20 ? 20.691 28.858 1.815 1.00 0.00 20 TYR C O 1
ATOM 7293 N N . LEU C 2 21 ? 22.138 27.356 0.954 1.00 0.00 21 LEU C N 1
ATOM 7294 C CA . LEU C 2 21 ? 21.549 26.270 1.677 1.00 0.00 21 LEU C CA 1
ATOM 7295 C C . LEU C 2 21 ? 21.738 26.537 3.132 1.00 0.00 21 LEU C C 1
ATOM 7296 O O . LEU C 2 21 ? 20.822 26.359 3.934 1.00 0.00 21 LEU C O 1
ATOM 7301 N N . THR C 2 22 ? 22.952 26.976 3.505 1.00 0.00 22 THR C N 1
ATOM 7302 C CA . THR C 2 22 ? 23.300 27.102 4.887 1.00 0.00 22 THR C CA 1
ATOM 7303 C C . THR C 2 22 ? 22.401 28.113 5.509 1.00 0.00 22 THR C C 1
ATOM 7304 O O . THR C 2 22 ? 21.917 27.917 6.620 1.00 0.00 22 THR C O 1
ATOM 7308 N N . GLU C 2 23 ? 22.173 29.241 4.816 1.00 0.00 23 GLU C N 1
ATOM 7309 C CA . GLU C 2 23 ? 21.402 30.302 5.390 1.00 0.00 23 GLU C CA 1
ATOM 7310 C C . GLU C 2 23 ? 19.986 29.853 5.571 1.00 0.00 23 GLU C C 1
ATOM 7311 O O . GLU C 2 23 ? 19.366 30.137 6.595 1.00 0.00 23 GLU C O 1
ATOM 7317 N N . MET C 2 24 ? 19.426 29.165 4.559 1.00 0.00 24 MET C N 1
ATOM 7318 C CA . MET C 2 24 ? 17.997 29.112 4.443 1.00 0.00 24 MET C CA 1
ATOM 7319 C C . MET C 2 24 ? 17.404 28.465 5.651 1.00 0.00 24 MET C C 1
ATOM 7320 O O . MET C 2 24 ? 16.463 28.993 6.240 1.00 0.00 24 MET C O 1
ATOM 7325 N N . VAL C 2 25 ? 17.934 27.300 6.064 1.00 0.00 25 VAL C N 1
ATOM 7326 C CA . VAL C 2 25 ? 17.273 26.604 7.129 1.00 0.00 25 VAL C CA 1
ATOM 7327 C C . VAL C 2 25 ? 17.303 27.446 8.372 1.00 0.00 25 VAL C C 1
ATOM 7328 O O . VAL C 2 25 ? 16.253 27.665 8.974 1.00 0.00 25 VAL C O 1
ATOM 7332 N N . PRO C 2 26 ? 18.436 27.958 8.788 1.00 0.00 26 PRO C N 1
ATOM 7333 C CA . PRO C 2 26 ? 18.522 28.574 10.076 1.00 0.00 26 PRO C CA 1
ATOM 7334 C C . PRO C 2 26 ? 17.667 29.791 10.161 1.00 0.00 26 PRO C C 1
ATOM 7335 O O . PRO C 2 26 ? 17.394 30.230 11.275 1.00 0.00 26 PRO C O 1
ATOM 7339 N N . LEU C 2 27 ? 17.264 30.384 9.021 1.00 0.00 27 LEU C N 1
ATOM 7340 C CA . LEU C 2 27 ? 16.528 31.605 9.144 1.00 0.00 27 LEU C CA 1
ATOM 7341 C C . LEU C 2 27 ? 15.279 31.293 9.894 1.00 0.00 27 LEU C C 1
ATOM 7342 O O . LEU C 2 27 ? 14.971 31.935 10.897 1.00 0.00 27 LEU C O 1
ATOM 7347 N N . LEU C 2 28 ? 14.543 30.263 9.438 1.00 0.00 28 LEU C N 1
ATOM 7348 C CA . LEU C 2 28 ? 13.352 29.849 10.117 1.00 0.00 28 LEU C CA 1
ATOM 7349 C C . LEU C 2 28 ? 13.745 29.289 11.444 1.00 0.00 28 LEU C C 1
ATOM 7350 O O . LEU C 2 28 ? 13.120 29.573 12.465 1.00 0.00 28 LEU C O 1
ATOM 7355 N N . VAL C 2 29 ? 14.799 28.454 11.446 1.00 0.00 29 VAL C N 1
ATOM 7356 C CA . VAL C 2 29 ? 15.108 27.630 12.576 1.00 0.00 29 VAL C CA 1
ATOM 7357 C C . VAL C 2 29 ? 15.439 28.488 13.751 1.00 0.00 29 VAL C C 1
ATOM 7358 O O . VAL C 2 29 ? 14.993 28.222 14.866 1.00 0.00 29 VAL C O 1
ATOM 7362 N N . GLU C 2 30 ? 16.258 29.532 13.531 1.00 0.00 30 GLU C N 1
ATOM 7363 C CA . GLU C 2 30 ? 16.950 30.150 14.622 1.00 0.00 30 GLU C CA 1
ATOM 7364 C C . GLU C 2 30 ? 15.956 30.685 15.597 1.00 0.00 30 GLU C C 1
ATOM 7365 O O . GLU C 2 30 ? 16.053 30.418 16.794 1.00 0.00 30 GLU C O 1
ATOM 7371 N N . PHE C 2 31 ? 14.973 31.465 15.114 1.00 0.00 31 PHE C N 1
ATOM 7372 C CA . PHE C 2 31 ? 14.173 32.204 16.044 1.00 0.00 31 PHE C CA 1
ATOM 7373 C C . PHE C 2 31 ? 13.370 31.273 16.893 1.00 0.00 31 PHE C C 1
ATOM 7374 O O . PHE C 2 31 ? 13.292 31.440 18.108 1.00 0.00 31 PHE C O 1
ATOM 7382 N N . ALA C 2 32 ? 12.713 30.285 16.263 1.00 0.00 32 ALA C N 1
ATOM 7383 C CA . ALA C 2 32 ? 11.627 29.613 16.914 1.00 0.00 32 ALA C CA 1
ATOM 7384 C C . ALA C 2 32 ? 12.093 28.849 18.112 1.00 0.00 32 ALA C C 1
ATOM 7385 O O . ALA C 2 32 ? 11.460 28.906 19.166 1.00 0.00 32 ALA C O 1
ATOM 7387 N N . LYS C 2 33 ? 13.187 28.077 17.958 1.00 0.00 33 LYS C N 1
ATOM 7388 C CA . LYS C 2 33 ? 13.111 26.716 18.408 1.00 0.00 33 LYS C CA 1
ATOM 7389 C C . LYS C 2 33 ? 12.814 26.631 19.872 1.00 0.00 33 LYS C C 1
ATOM 7390 O O . LYS C 2 33 ? 11.739 26.177 20.256 1.00 0.00 33 LYS C O 1
ATOM 7396 N N . ASP C 2 34 ? 13.744 27.066 20.744 1.00 0.00 34 ASP C N 1
ATOM 7397 C CA . ASP C 2 34 ? 13.438 26.895 22.135 1.00 0.00 34 ASP C CA 1
ATOM 7398 C C . ASP C 2 34 ? 12.388 27.878 22.546 1.00 0.00 34 ASP C C 1
ATOM 7399 O O . ASP C 2 34 ? 11.367 27.498 23.118 1.00 0.00 34 ASP C O 1
ATOM 7404 N N . GLU C 2 35 ? 12.577 29.178 22.224 1.00 0.00 35 GLU C N 1
ATOM 7405 C CA . GLU C 2 35 ? 13.834 29.700 21.770 1.00 0.00 35 GLU C CA 1
ATOM 7406 C C . GLU C 2 35 ? 14.531 30.299 22.954 1.00 0.00 35 GLU C C 1
ATOM 7407 O O . GLU C 2 35 ? 14.129 31.339 23.468 1.00 0.00 35 GLU C O 1
ATOM 7413 N N . CYS C 2 36 ? 15.609 29.634 23.412 1.00 0.00 36 CYS C N 1
ATOM 7414 C CA . CYS C 2 36 ? 16.450 30.122 24.463 1.00 0.00 36 CYS C CA 1
ATOM 7415 C C . CYS C 2 36 ? 17.193 31.347 24.019 1.00 0.00 36 CYS C C 1
ATOM 7416 O O . CYS C 2 36 ? 17.250 32.319 24.771 1.00 0.00 36 CYS C O 1
ATOM 7419 N N . HIS C 2 37 ? 17.788 31.384 22.802 1.00 0.00 37 HIS C N 1
ATOM 7420 C CA . HIS C 2 37 ? 17.783 30.368 21.789 1.00 0.00 37 HIS C CA 1
ATOM 7421 C C . HIS C 2 37 ? 18.599 29.214 22.254 1.00 0.00 37 HIS C C 1
ATOM 7422 O O . HIS C 2 37 ? 19.578 29.382 22.977 1.00 0.00 37 HIS C O 1
ATOM 7429 N N . ASN C 2 38 ? 18.204 27.997 21.826 1.00 0.00 38 ASN C N 1
ATOM 7430 C CA . ASN C 2 38 ? 19.100 26.888 21.930 1.00 0.00 38 ASN C CA 1
ATOM 7431 C C . ASN C 2 38 ? 20.010 27.064 20.768 1.00 0.00 38 ASN C C 1
ATOM 7432 O O . ASN C 2 38 ? 19.604 26.958 19.612 1.00 0.00 38 ASN C O 1
ATOM 7437 N N . PRO C 2 39 ? 21.221 27.414 21.068 1.00 0.00 39 PRO C N 1
ATOM 7438 C CA . PRO C 2 39 ? 21.950 28.253 20.172 1.00 0.00 39 PRO C CA 1
ATOM 7439 C C . PRO C 2 39 ? 22.162 27.609 18.846 1.00 0.00 39 PRO C C 1
ATOM 7440 O O . PRO C 2 39 ? 22.239 28.333 17.857 1.00 0.00 39 PRO C O 1
ATOM 7444 N N . PHE C 2 40 ? 22.328 26.269 18.828 1.00 0.00 40 PHE C N 1
ATOM 7445 C CA . PHE C 2 40 ? 22.591 25.492 17.648 1.00 0.00 40 PHE C CA 1
ATOM 7446 C C . PHE C 2 40 ? 23.734 26.133 16.941 1.00 0.00 40 PHE C C 1
ATOM 7447 O O . PHE C 2 40 ? 23.854 26.062 15.719 1.00 0.00 40 PHE C O 1
ATOM 7455 N N . ILE C 2 41 ? 24.611 26.786 17.722 1.00 0.00 41 ILE C N 1
ATOM 7456 C CA . ILE C 2 41 ? 25.710 27.518 17.176 1.00 0.00 41 ILE C CA 1
ATOM 7457 C C . ILE C 2 41 ? 26.783 27.475 18.209 1.00 0.00 41 ILE C C 1
ATOM 7458 O O . ILE C 2 41 ? 26.507 27.262 19.389 1.00 0.00 41 ILE C O 1
ATOM 7463 N N . ASP C 2 42 ? 28.043 27.679 17.793 1.00 0.00 42 ASP C N 1
ATOM 7464 C CA . ASP C 2 42 ? 29.084 27.807 18.765 1.00 0.00 42 ASP C CA 1
ATOM 7465 C C . ASP C 2 42 ? 29.045 29.213 19.261 1.00 0.00 42 ASP C C 1
ATOM 7466 O O . ASP C 2 42 ? 28.303 30.047 18.745 1.00 0.00 42 ASP C O 1
ATOM 7471 N N . LYS C 2 43 ? 29.856 29.504 20.294 1.00 0.00 43 LYS C N 1
ATOM 7472 C CA . LYS C 2 43 ? 29.996 30.848 20.764 1.00 0.00 43 LYS C CA 1
ATOM 7473 C C . LYS C 2 43 ? 30.581 31.612 19.627 1.00 0.00 43 LYS C C 1
ATOM 7474 O O . LYS C 2 43 ? 30.270 32.782 19.414 1.00 0.00 43 LYS C O 1
ATOM 7480 N N . ASP C 2 44 ? 31.441 30.932 18.851 1.00 0.00 44 ASP C N 1
ATOM 7481 C CA . ASP C 2 44 ? 32.077 31.532 17.720 1.00 0.00 44 ASP C CA 1
ATOM 7482 C C . ASP C 2 44 ? 30.984 31.975 16.809 1.00 0.00 44 ASP C C 1
ATOM 7483 O O . ASP C 2 44 ? 31.098 33.000 16.139 1.00 0.00 44 ASP C O 1
ATOM 7488 N N . GLY C 2 45 ? 29.874 31.215 16.777 1.00 0.00 45 GLY C N 1
ATOM 7489 C CA . GLY C 2 45 ? 28.797 31.599 15.920 1.00 0.00 45 GLY C CA 1
ATOM 7490 C C . GLY C 2 45 ? 28.859 30.757 14.692 1.00 0.00 45 GLY C C 1
ATOM 7491 O O . GLY C 2 45 ? 28.097 30.964 13.749 1.00 0.00 45 GLY C O 1
ATOM 7492 N N . ASN C 2 46 ? 29.764 29.763 14.677 1.00 0.00 46 ASN C N 1
ATOM 7493 C CA . ASN C 2 46 ? 29.749 28.849 13.579 1.00 0.00 46 ASN C CA 1
ATOM 7494 C C . ASN C 2 46 ? 28.420 28.171 13.630 1.00 0.00 46 ASN C C 1
ATOM 7495 O O . ASN C 2 46 ? 27.909 27.865 14.706 1.00 0.00 46 ASN C O 1
ATOM 7500 N N . GLU C 2 47 ? 27.804 27.958 12.453 1.00 0.00 47 GLU C N 1
ATOM 7501 C CA . GLU C 2 47 ? 26.453 27.487 12.428 1.00 0.00 47 GLU C CA 1
ATOM 7502 C C . GLU C 2 47 ? 26.443 26.046 12.811 1.00 0.00 47 GLU C C 1
ATOM 7503 O O . GLU C 2 47 ? 27.370 25.298 12.506 1.00 0.00 47 GLU C O 1
ATOM 7509 N N . SER C 2 48 ? 25.365 25.628 13.500 1.00 0.00 48 SER C N 1
ATOM 7510 C CA . SER C 2 48 ? 25.143 24.238 13.756 1.00 0.00 48 SER C CA 1
ATOM 7511 C C . SER C 2 48 ? 23.705 23.993 13.444 1.00 0.00 48 SER C C 1
ATOM 7512 O O . SER C 2 48 ? 22.899 24.922 13.424 1.00 0.00 48 SER C O 1
ATOM 7515 N N . ILE C 2 49 ? 23.345 22.727 13.163 1.00 0.00 49 ILE C N 1
ATOM 7516 C CA . ILE C 2 49 ? 21.987 22.460 12.805 1.00 0.00 49 ILE C CA 1
ATOM 7517 C C . ILE C 2 49 ? 21.449 21.459 13.769 1.00 0.00 49 ILE C C 1
ATOM 7518 O O . ILE C 2 49 ? 22.130 20.518 14.174 1.00 0.00 49 ILE C O 1
ATOM 7523 N N . PRO C 2 50 ? 20.221 21.665 14.145 1.00 0.00 50 PRO C N 1
ATOM 7524 C CA . PRO C 2 50 ? 19.559 20.844 15.114 1.00 0.00 50 PRO C CA 1
ATOM 7525 C C . PRO C 2 50 ? 19.430 19.487 14.512 1.00 0.00 50 PRO C C 1
ATOM 7526 O O . PRO C 2 50 ? 19.508 19.376 13.291 1.00 0.00 50 PRO C O 1
ATOM 7530 N N . SER C 2 51 ? 19.261 18.440 15.340 1.00 0.00 51 SER C N 1
ATOM 7531 C CA . SER C 2 51 ? 19.189 17.116 14.801 1.00 0.00 51 SER C CA 1
ATOM 7532 C C . SER C 2 51 ? 18.000 17.051 13.901 1.00 0.00 51 SER C C 1
ATOM 7533 O O . SER C 2 51 ? 18.093 16.592 12.763 1.00 0.00 51 SER C O 1
ATOM 7536 N N . GLY C 2 52 ? 16.840 17.519 14.395 1.00 0.00 52 GLY C N 1
ATOM 7537 C CA . GLY C 2 52 ? 15.633 17.400 13.635 1.00 0.00 52 GLY C CA 1
ATOM 7538 C C . GLY C 2 52 ? 15.811 18.178 12.377 1.00 0.00 52 GLY C C 1
ATOM 7539 O O . GLY C 2 52 ? 15.412 17.741 11.299 1.00 0.00 52 GLY C O 1
ATOM 7540 N N . VAL C 2 53 ? 16.418 19.371 12.490 1.00 0.00 53 VAL C N 1
ATOM 7541 C CA . VAL C 2 53 ? 16.606 20.198 11.338 1.00 0.00 53 VAL C CA 1
ATOM 7542 C C . VAL C 2 53 ? 17.491 19.457 10.394 1.00 0.00 53 VAL C C 1
ATOM 7543 O O . VAL C 2 53 ? 17.271 19.469 9.185 1.00 0.00 53 VAL C O 1
ATOM 7547 N N . LEU C 2 54 ? 18.531 18.796 10.932 1.00 0.00 54 LEU C N 1
ATOM 7548 C CA . LEU C 2 54 ? 19.533 18.201 10.103 1.00 0.00 54 LEU C CA 1
ATOM 7549 C C . LEU C 2 54 ? 18.885 17.155 9.259 1.00 0.00 54 LEU C C 1
ATOM 7550 O O . LEU C 2 54 ? 19.145 17.068 8.060 1.00 0.00 54 LEU C O 1
ATOM 7555 N N . ILE C 2 55 ? 18.018 16.322 9.862 1.00 0.00 55 ILE C N 1
ATOM 7556 C CA . ILE C 2 55 ? 17.494 15.222 9.112 1.00 0.00 55 ILE C CA 1
ATOM 7557 C C . ILE C 2 55 ? 16.695 15.771 7.975 1.00 0.00 55 ILE C C 1
ATOM 7558 O O . ILE C 2 55 ? 16.860 15.352 6.830 1.00 0.00 55 ILE C O 1
ATOM 7563 N N . PHE C 2 56 ? 15.810 16.744 8.262 1.00 0.00 56 PHE C N 1
ATOM 7564 C CA . PHE C 2 56 ? 14.958 17.276 7.242 1.00 0.00 56 PHE C CA 1
ATOM 7565 C C . PHE C 2 56 ? 15.818 17.953 6.228 1.00 0.00 56 PHE C C 1
ATOM 7566 O O . PHE C 2 56 ? 15.676 17.736 5.026 1.00 0.00 56 PHE C O 1
ATOM 7574 N N . VAL C 2 57 ? 16.742 18.804 6.707 1.00 0.00 57 VAL C N 1
ATOM 7575 C CA . VAL C 2 57 ? 17.504 19.634 5.827 1.00 0.00 57 VAL C CA 1
ATOM 7576 C C . VAL C 2 57 ? 18.321 18.754 4.942 1.00 0.00 57 VAL C C 1
ATOM 7577 O O . VAL C 2 57 ? 18.391 18.972 3.734 1.00 0.00 57 VAL C O 1
ATOM 7581 N N . ALA C 2 58 ? 18.967 17.729 5.526 1.00 0.00 58 ALA C N 1
ATOM 7582 C CA . ALA C 2 58 ? 19.883 16.948 4.753 1.00 0.00 58 ALA C CA 1
ATOM 7583 C C . ALA C 2 58 ? 19.118 16.288 3.655 1.00 0.00 58 ALA C C 1
ATOM 7584 O O . ALA C 2 58 ? 19.527 16.320 2.496 1.00 0.00 58 ALA C O 1
ATOM 7586 N N . LYS C 2 59 ? 17.972 15.674 3.998 1.00 0.00 59 LYS C N 1
ATOM 7587 C CA . LYS C 2 59 ? 17.242 14.942 3.008 1.00 0.00 59 LYS C CA 1
ATOM 7588 C C . LYS C 2 59 ? 16.762 15.905 1.976 1.00 0.00 59 LYS C C 1
ATOM 7589 O O . LYS C 2 59 ? 16.914 15.678 0.777 1.00 0.00 59 LYS C O 1
ATOM 7595 N N . ALA C 2 60 ? 16.165 17.021 2.431 1.00 0.00 60 ALA C N 1
ATOM 7596 C CA . ALA C 2 60 ? 15.527 17.915 1.515 1.00 0.00 60 ALA C CA 1
ATOM 7597 C C . ALA C 2 60 ? 16.569 18.449 0.595 1.00 0.00 60 ALA C C 1
ATOM 7598 O O . ALA C 2 60 ? 16.366 18.524 -0.616 1.00 0.00 60 ALA C O 1
ATOM 7600 N N . ALA C 2 61 ? 17.728 18.838 1.157 1.00 0.00 61 ALA C N 1
ATOM 7601 C CA . ALA C 2 61 ? 18.714 19.486 0.349 1.00 0.00 61 ALA C CA 1
ATOM 7602 C C . ALA C 2 61 ? 19.156 18.526 -0.704 1.00 0.00 61 ALA C C 1
ATOM 7603 O O . ALA C 2 61 ? 19.235 18.876 -1.881 1.00 0.00 61 ALA C O 1
ATOM 7605 N N . GLN C 2 62 ? 19.448 17.275 -0.305 1.00 0.00 62 GLN C N 1
ATOM 7606 C CA . GLN C 2 62 ? 19.971 16.341 -1.255 1.00 0.00 62 GLN C CA 1
ATOM 7607 C C . GLN C 2 62 ? 18.913 16.068 -2.270 1.00 0.00 62 GLN C C 1
ATOM 7608 O O . GLN C 2 62 ? 19.181 16.042 -3.470 1.00 0.00 62 GLN C O 1
ATOM 7614 N N . PHE C 2 63 ? 17.668 15.864 -1.804 1.00 0.00 63 PHE C N 1
ATOM 7615 C CA . PHE C 2 63 ? 16.622 15.478 -2.700 1.00 0.00 63 PHE C CA 1
ATOM 7616 C C . PHE C 2 63 ? 16.400 16.589 -3.668 1.00 0.00 63 PHE C C 1
ATOM 7617 O O . PHE C 2 63 ? 16.261 16.359 -4.868 1.00 0.00 63 PHE C O 1
ATOM 7625 N N . TYR C 2 64 ? 16.343 17.833 -3.160 1.00 0.00 64 TYR C N 1
ATOM 7626 C CA . TYR C 2 64 ? 15.840 18.907 -3.959 1.00 0.00 64 TYR C CA 1
ATOM 7627 C C . TYR C 2 64 ? 16.716 19.051 -5.157 1.00 0.00 64 TYR C C 1
ATOM 7628 O O . TYR C 2 64 ? 16.229 19.172 -6.279 1.00 0.00 64 TYR C O 1
ATOM 7637 N N . MET C 2 65 ? 18.044 19.032 -4.951 1.00 0.00 65 MET C N 1
ATOM 7638 C CA . MET C 2 65 ? 18.933 19.274 -6.047 1.00 0.00 65 MET C CA 1
ATOM 7639 C C . MET C 2 65 ? 18.713 18.201 -7.063 1.00 0.00 65 MET C C 1
ATOM 7640 O O . MET C 2 65 ? 18.627 18.473 -8.261 1.00 0.00 65 MET C O 1
ATOM 7645 N N . THR C 2 66 ? 18.607 16.944 -6.601 1.00 0.00 66 THR C N 1
ATOM 7646 C CA . THR C 2 66 ? 18.451 15.850 -7.512 1.00 0.00 66 THR C CA 1
ATOM 7647 C C . THR C 2 66 ? 17.163 16.050 -8.240 1.00 0.00 66 THR C C 1
ATOM 7648 O O . THR C 2 66 ? 17.099 15.925 -9.462 1.00 0.00 66 THR C O 1
ATOM 7652 N N . ASN C 2 67 ? 16.097 16.373 -7.487 1.00 0.00 67 ASN C N 1
ATOM 7653 C CA . ASN C 2 67 ? 14.782 16.452 -8.046 1.00 0.00 67 ASN C CA 1
ATOM 7654 C C . ASN C 2 67 ? 14.770 17.544 -9.063 1.00 0.00 67 ASN C C 1
ATOM 7655 O O . ASN C 2 67 ? 14.208 17.391 -10.146 1.00 0.00 67 ASN C O 1
ATOM 7660 N N . ALA C 2 68 ? 15.399 18.685 -8.734 1.00 0.00 68 ALA C N 1
ATOM 7661 C CA . ALA C 2 68 ? 15.294 19.826 -9.589 1.00 0.00 68 ALA C CA 1
ATOM 7662 C C . ALA C 2 68 ? 15.866 19.444 -10.911 1.00 0.00 68 ALA C C 1
ATOM 7663 O O . ALA C 2 68 ? 15.307 19.768 -11.958 1.00 0.00 68 ALA C O 1
ATOM 7665 N N . GLY C 2 69 ? 17.002 18.727 -10.894 1.00 0.00 69 GLY C N 1
ATOM 7666 C CA . GLY C 2 69 ? 17.648 18.393 -12.125 1.00 0.00 69 GLY C CA 1
ATOM 7667 C C . GLY C 2 69 ? 19.101 18.610 -11.901 1.00 0.00 69 GLY C C 1
ATOM 7668 O O . GLY C 2 69 ? 19.593 18.474 -10.782 1.00 0.00 69 GLY C O 1
ATOM 7669 N N . LEU C 2 70 ? 19.831 18.977 -12.968 1.00 0.00 70 LEU C N 1
ATOM 7670 C CA . LEU C 2 70 ? 19.293 18.994 -14.294 1.00 0.00 70 LEU C CA 1
ATOM 7671 C C . LEU C 2 70 ? 19.055 17.580 -14.713 1.00 0.00 70 LEU C C 1
ATOM 7672 O O . LEU C 2 70 ? 18.124 17.285 -15.462 1.00 0.00 70 LEU C O 1
ATOM 7677 N N . THR C 2 71 ? 19.940 16.675 -14.261 1.00 0.00 71 THR C N 1
ATOM 7678 C CA . THR C 2 71 ? 20.242 15.466 -14.968 1.00 0.00 71 THR C CA 1
ATOM 7679 C C . THR C 2 71 ? 19.021 14.627 -15.216 1.00 0.00 71 THR C C 1
ATOM 7680 O O . THR C 2 71 ? 18.805 14.207 -16.352 1.00 0.00 71 THR C O 1
ATOM 7684 N N . GLY C 2 72 ? 18.193 14.315 -14.197 1.00 0.00 72 GLY C N 1
ATOM 7685 C CA . GLY C 2 72 ? 18.053 15.030 -12.969 1.00 0.00 72 GLY C CA 1
ATOM 7686 C C . GLY C 2 72 ? 16.719 15.698 -13.040 1.00 0.00 72 GLY C C 1
ATOM 7687 O O . GLY C 2 72 ? 16.154 16.093 -12.022 1.00 0.00 72 GLY C O 1
ATOM 7688 N N . ARG C 2 73 ? 16.170 15.817 -14.265 1.00 0.00 73 ARG C N 1
ATOM 7689 C CA . ARG C 2 73 ? 14.852 16.359 -14.414 1.00 0.00 73 ARG C CA 1
ATOM 7690 C C . ARG C 2 73 ? 14.026 15.337 -15.127 1.00 0.00 73 ARG C C 1
ATOM 7691 O O . ARG C 2 73 ? 14.555 14.410 -15.738 1.00 0.00 73 ARG C O 1
ATOM 7699 N N . SER C 2 74 ? 12.690 15.465 -15.025 1.00 0.00 74 SER C N 1
ATOM 7700 C CA . SER C 2 74 ?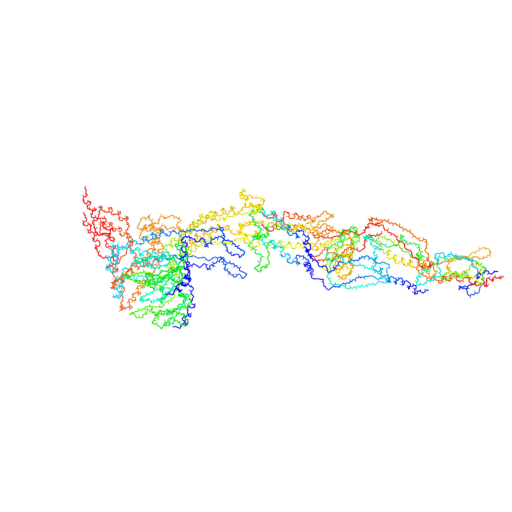 11.804 14.453 -15.524 1.00 0.00 74 SER C CA 1
ATOM 7701 C C . SER C 2 74 ? 11.814 14.504 -17.017 1.00 0.00 74 SER C C 1
ATOM 7702 O O . SER C 2 74 ? 12.162 15.521 -17.615 1.00 0.00 74 SER C O 1
ATOM 7705 N N . MET C 2 75 ? 11.444 13.377 -17.658 1.00 0.00 75 MET C N 1
ATOM 7706 C CA . MET C 2 75 ? 11.469 13.311 -19.090 1.00 0.00 75 MET C CA 1
ATOM 7707 C C . MET C 2 75 ? 10.239 13.972 -19.619 1.00 0.00 75 MET C C 1
ATOM 7708 O O . MET C 2 75 ? 9.154 13.852 -19.051 1.00 0.00 75 MET C O 1
ATOM 7713 N N . ASP C 2 76 ? 10.404 14.717 -20.728 1.00 0.00 76 ASP C N 1
ATOM 7714 C CA . ASP C 2 76 ? 9.338 15.440 -21.355 1.00 0.00 76 ASP C CA 1
ATOM 7715 C C . ASP C 2 76 ? 8.360 14.488 -21.967 1.00 0.00 76 ASP C C 1
ATOM 7716 O O . ASP C 2 76 ? 7.156 14.740 -21.946 1.00 0.00 76 ASP C O 1
ATOM 7721 N N . THR C 2 77 ? 8.860 13.382 -22.555 1.00 0.00 77 THR C N 1
ATOM 7722 C CA . THR C 2 77 ? 8.093 12.631 -23.512 1.00 0.00 77 THR C CA 1
ATOM 7723 C C . THR C 2 77 ? 6.829 12.178 -22.866 1.00 0.00 77 THR C C 1
ATOM 7724 O O . THR C 2 77 ? 5.742 12.355 -23.413 1.00 0.00 77 THR C O 1
ATOM 7728 N N . VAL C 2 78 ? 6.938 11.599 -21.661 1.00 0.00 78 VAL C N 1
ATOM 7729 C CA . VAL C 2 78 ? 5.759 11.219 -20.949 1.00 0.00 78 VAL C CA 1
ATOM 7730 C C . VAL C 2 78 ? 5.812 11.977 -19.671 1.00 0.00 78 VAL C C 1
ATOM 7731 O O . VAL C 2 78 ? 6.871 12.473 -19.290 1.00 0.00 78 VAL C O 1
ATOM 7735 N N . SER C 2 79 ? 4.665 12.102 -18.977 1.00 0.00 79 SER C N 1
ATOM 7736 C CA . SER C 2 79 ? 4.754 12.654 -17.664 1.00 0.00 79 SER C CA 1
ATOM 7737 C C . SER C 2 79 ? 5.660 11.721 -16.949 1.00 0.00 79 SER C C 1
ATOM 7738 O O . SER C 2 79 ? 5.627 10.515 -17.188 1.00 0.00 79 SER C O 1
ATOM 7741 N N . TYR C 2 80 ? 6.544 12.250 -16.089 1.00 0.00 80 TYR C N 1
ATOM 7742 C CA . TYR C 2 80 ? 7.628 11.396 -15.730 1.00 0.00 80 TYR C CA 1
ATOM 7743 C C . TYR C 2 80 ? 7.353 10.863 -14.377 1.00 0.00 80 TYR C C 1
ATOM 7744 O O . TYR C 2 80 ? 7.197 11.608 -13.410 1.00 0.00 80 TYR C O 1
ATOM 7753 N N . ASN C 2 81 ? 7.270 9.525 -14.292 1.00 0.00 81 ASN C N 1
ATOM 7754 C CA . ASN C 2 81 ? 7.032 8.921 -13.027 1.00 0.00 81 ASN C CA 1
ATOM 7755 C C . ASN C 2 81 ? 8.201 9.251 -12.170 1.00 0.00 81 ASN C C 1
ATOM 7756 O O . ASN C 2 81 ? 8.032 9.590 -11.006 1.00 0.00 81 ASN C O 1
ATOM 7761 N N . PHE C 2 82 ? 9.427 9.169 -12.722 1.00 0.00 82 PHE C N 1
ATOM 7762 C CA . PHE C 2 82 ? 10.593 9.144 -11.889 1.00 0.00 82 PHE C CA 1
ATOM 7763 C C . PHE C 2 82 ? 10.657 10.388 -11.066 1.00 0.00 82 PHE C C 1
ATOM 7764 O O . PHE C 2 82 ? 10.854 10.320 -9.853 1.00 0.00 82 PHE C O 1
ATOM 7772 N N . ALA C 2 83 ? 10.510 11.563 -11.705 1.00 0.00 83 ALA C N 1
ATOM 7773 C CA . ALA C 2 83 ? 10.829 12.778 -11.015 1.00 0.00 83 ALA C CA 1
ATOM 7774 C C . ALA C 2 83 ? 9.922 12.901 -9.840 1.00 0.00 83 ALA C C 1
ATOM 7775 O O . ALA C 2 83 ? 10.367 13.172 -8.726 1.00 0.00 83 ALA C O 1
ATOM 7777 N N . THR C 2 84 ? 8.613 12.677 -10.049 1.00 0.00 84 THR C N 1
ATOM 7778 C CA . THR C 2 84 ? 7.728 12.755 -8.932 1.00 0.00 84 THR C CA 1
ATOM 7779 C C . THR C 2 84 ? 8.083 11.648 -7.997 1.00 0.00 84 THR C C 1
ATOM 7780 O O . THR C 2 84 ? 8.178 11.869 -6.794 1.00 0.00 84 THR C O 1
ATOM 7784 N N . GLU C 2 85 ? 8.304 10.436 -8.557 1.00 0.00 85 GLU C N 1
ATOM 7785 C CA . GLU C 2 85 ? 8.217 9.163 -7.891 1.00 0.00 85 GLU C CA 1
ATOM 7786 C C . GLU C 2 85 ? 9.314 9.022 -6.894 1.00 0.00 85 GLU C C 1
ATOM 7787 O O . GLU C 2 85 ? 10.330 9.708 -6.969 1.00 0.00 85 GLU C O 1
ATOM 7793 N N . ILE C 2 86 ? 9.100 8.123 -5.905 1.00 0.00 86 ILE C N 1
ATOM 7794 C CA . ILE C 2 86 ? 7.916 7.317 -5.975 1.00 0.00 86 ILE C CA 1
ATOM 7795 C C . ILE C 2 86 ? 6.985 7.606 -4.833 1.00 0.00 86 ILE C C 1
ATOM 7796 O O . ILE C 2 86 ? 6.853 6.809 -3.905 1.00 0.00 86 ILE C O 1
ATOM 7801 N N . PRO C 2 87 ? 6.260 8.682 -4.931 1.00 0.00 87 PRO C N 1
ATOM 7802 C CA . PRO C 2 87 ? 6.853 9.910 -5.349 1.00 0.00 87 PRO C CA 1
ATOM 7803 C C . PRO C 2 87 ? 7.886 10.150 -4.296 1.00 0.00 87 PRO C C 1
ATOM 7804 O O . PRO C 2 87 ? 7.600 9.812 -3.152 1.00 0.00 87 PRO C O 1
ATOM 7808 N N . SER C 2 88 ? 9.076 10.684 -4.643 1.00 0.00 88 SER C N 1
ATOM 7809 C CA . SER C 2 88 ? 10.153 10.871 -3.711 1.00 0.00 88 SER C CA 1
ATOM 7810 C C . SER C 2 88 ? 9.760 11.963 -2.782 1.00 0.00 88 SER C C 1
ATOM 7811 O O . SER C 2 88 ? 10.080 11.935 -1.595 1.00 0.00 88 SER C O 1
ATOM 7814 N N . THR C 2 89 ? 9.031 12.955 -3.313 1.00 0.00 89 THR C N 1
ATOM 7815 C CA . THR C 2 89 ? 8.582 14.030 -2.487 1.00 0.00 89 THR C CA 1
ATOM 7816 C C . THR C 2 89 ? 7.739 13.382 -1.445 1.00 0.00 89 THR C C 1
ATOM 7817 O O . THR C 2 89 ? 7.837 13.685 -0.257 1.00 0.00 89 THR C O 1
ATOM 7821 N N . ILE C 2 90 ? 6.905 12.429 -1.891 1.00 0.00 90 ILE C N 1
ATOM 7822 C CA . ILE C 2 90 ? 6.106 11.632 -1.014 1.00 0.00 90 ILE C CA 1
ATOM 7823 C C . ILE C 2 90 ? 7.005 10.796 -0.162 1.00 0.00 90 ILE C C 1
ATOM 7824 O O . ILE C 2 90 ? 6.656 10.483 0.971 1.00 0.00 90 ILE C O 1
ATOM 7829 N N . LEU C 2 91 ? 8.166 10.353 -0.672 1.00 0.00 91 LEU C N 1
ATOM 7830 C CA . LEU C 2 91 ? 9.008 9.549 0.162 1.00 0.00 91 LEU C CA 1
ATOM 7831 C C . LEU C 2 91 ? 9.399 10.399 1.329 1.00 0.00 91 LEU C C 1
ATOM 7832 O O . LEU C 2 91 ? 9.337 9.958 2.476 1.00 0.00 91 LEU C O 1
ATOM 7837 N N . LYS C 2 92 ? 9.800 11.656 1.058 1.00 0.00 92 LYS C N 1
ATOM 7838 C CA . LYS C 2 92 ? 10.238 12.541 2.099 1.00 0.00 92 LYS C CA 1
ATOM 7839 C C . LYS C 2 92 ? 9.086 12.805 3.013 1.00 0.00 92 LYS C C 1
ATOM 7840 O O . LYS C 2 92 ? 9.212 12.721 4.234 1.00 0.00 92 LYS C O 1
ATOM 7846 N N . LYS C 2 93 ? 7.916 13.114 2.424 1.00 0.00 93 LYS C N 1
ATOM 7847 C CA . LYS C 2 93 ? 6.753 13.438 3.193 1.00 0.00 93 LYS C CA 1
ATOM 7848 C C . LYS C 2 93 ? 6.369 12.202 3.928 1.00 0.00 93 LYS C C 1
ATOM 7849 O O . LYS C 2 93 ? 6.529 11.101 3.408 1.00 0.00 93 LYS C O 1
ATOM 7855 N N . LEU C 2 94 ? 5.875 12.352 5.172 1.00 0.00 94 LEU C N 1
ATOM 7856 C CA . LEU C 2 94 ? 5.471 11.215 5.948 1.00 0.00 94 LEU C CA 1
ATOM 7857 C C . LEU C 2 94 ? 6.616 10.261 5.996 1.00 0.00 94 LEU C C 1
ATOM 7858 O O . LEU C 2 94 ? 6.411 9.057 5.846 1.00 0.00 94 LEU C O 1
ATOM 7863 N N . ASN C 2 95 ? 7.846 10.794 6.164 1.00 0.00 95 ASN C N 1
ATOM 7864 C CA . ASN C 2 95 ? 9.067 10.083 5.895 1.00 0.00 95 ASN C CA 1
ATOM 7865 C C . ASN C 2 95 ? 9.006 8.801 6.653 1.00 0.00 95 ASN C C 1
ATOM 7866 O O . ASN C 2 95 ? 8.377 8.742 7.705 1.00 0.00 95 ASN C O 1
ATOM 7871 N N . PRO C 2 96 ? 9.571 7.752 6.122 1.00 0.00 96 PRO C N 1
ATOM 7872 C CA . PRO C 2 96 ? 9.055 6.451 6.420 1.00 0.00 96 PRO C CA 1
ATOM 7873 C C . PRO C 2 96 ? 9.097 6.097 7.870 1.00 0.00 96 PRO C C 1
ATOM 7874 O O . PRO C 2 96 ? 8.309 5.246 8.279 1.00 0.00 96 PRO C O 1
ATOM 7878 N N . TYR C 2 97 ? 9.988 6.706 8.673 1.00 0.00 97 TYR C N 1
ATOM 7879 C CA . TYR C 2 97 ? 9.928 6.378 10.067 1.00 0.00 97 TYR C CA 1
ATOM 7880 C C . TYR C 2 97 ? 8.583 6.824 10.535 1.00 0.00 97 TYR C C 1
ATOM 7881 O O . TYR C 2 97 ? 7.822 6.045 11.106 1.00 0.00 97 TYR C O 1
ATOM 7890 N N . ARG C 2 98 ? 8.266 8.101 10.234 1.00 0.00 98 ARG C N 1
ATOM 7891 C CA . ARG C 2 98 ? 6.961 8.701 10.199 1.00 0.00 98 ARG C CA 1
ATOM 7892 C C . ARG C 2 98 ? 6.960 9.792 11.210 1.00 0.00 98 ARG C C 1
ATOM 7893 O O . ARG C 2 98 ? 7.363 9.567 12.349 1.00 0.00 98 ARG C O 1
ATOM 7901 N N . LYS C 2 99 ? 6.481 10.992 10.802 1.00 0.00 99 LYS C N 1
ATOM 7902 C CA . LYS C 2 99 ? 6.402 12.143 11.659 1.00 0.00 99 LYS C CA 1
ATOM 7903 C C . LYS C 2 99 ? 7.701 12.276 12.378 1.00 0.00 99 LYS C C 1
ATOM 7904 O O . LYS C 2 99 ? 7.727 12.169 13.603 1.00 0.00 99 LYS C O 1
ATOM 7910 N N . MET C 2 100 ? 8.808 12.457 11.619 1.00 0.00 100 MET C N 1
ATOM 7911 C CA . MET C 2 100 ? 10.122 12.075 12.060 1.00 0.00 100 MET C CA 1
ATOM 7912 C C . MET C 2 100 ? 10.393 12.717 13.374 1.00 0.00 100 MET C C 1
ATOM 7913 O O . MET C 2 100 ? 10.548 13.934 13.476 1.00 0.00 100 MET C O 1
ATOM 7918 N N . ALA C 2 101 ? 10.417 11.853 14.407 1.00 0.00 101 ALA C N 1
ATOM 7919 C CA . ALA C 2 101 ? 10.315 12.170 15.800 1.00 0.00 101 ALA C CA 1
ATOM 7920 C C . ALA C 2 101 ? 9.160 11.347 16.254 1.00 0.00 101 ALA C C 1
ATOM 7921 O O . ALA C 2 101 ? 8.552 10.638 15.453 1.00 0.00 101 ALA C O 1
ATOM 7923 N N . ARG C 2 102 ? 8.811 11.409 17.548 1.00 0.00 102 ARG C N 1
ATOM 7924 C CA . ARG C 2 102 ? 7.551 10.840 17.913 1.00 0.00 102 ARG C CA 1
ATOM 7925 C C . ARG C 2 102 ? 6.795 11.901 18.701 1.00 0.00 102 ARG C C 1
ATOM 7926 O O . ARG C 2 102 ? 7.370 13.002 18.914 1.00 0.00 102 ARG C O 1
ATOM 7935 N N . GLN D 2 4 ? 31.316 -2.711 -7.387 1.00 0.00 4 GLN D N 1
ATOM 7936 C CA . GLN D 2 4 ? 31.517 -3.436 -8.662 1.00 0.00 4 GLN D CA 1
ATOM 7937 C C . GLN D 2 4 ? 32.975 -3.584 -8.940 1.00 0.00 4 GLN D C 1
ATOM 7938 O O . GLN D 2 4 ? 33.733 -4.073 -8.104 1.00 0.00 4 GLN D O 1
ATOM 7944 N N . ARG D 2 5 ? 33.402 -3.159 -10.142 1.00 0.00 5 ARG D N 1
ATOM 7945 C CA . ARG D 2 5 ? 34.780 -3.264 -10.507 1.00 0.00 5 ARG D CA 1
ATOM 7946 C C . ARG D 2 5 ? 35.523 -2.210 -9.763 1.00 0.00 5 ARG D C 1
ATOM 7947 O O . ARG D 2 5 ? 34.939 -1.242 -9.278 1.00 0.00 5 ARG D O 1
ATOM 7955 N N . VAL D 2 6 ? 36.849 -2.395 -9.636 1.00 0.00 6 VAL D N 1
ATOM 7956 C CA . VAL D 2 6 ? 37.654 -1.461 -8.913 1.00 0.00 6 VAL D CA 1
ATOM 7957 C C . VAL D 2 6 ? 37.501 -0.147 -9.600 1.00 0.00 6 VAL D C 1
ATOM 7958 O O . VAL D 2 6 ? 37.349 0.890 -8.957 1.00 0.00 6 VAL D O 1
ATOM 7962 N N . LYS D 2 7 ? 37.520 -0.169 -10.944 1.00 0.00 7 LYS D N 1
ATOM 7963 C CA . LYS D 2 7 ? 37.398 1.050 -11.682 1.00 0.00 7 LYS D CA 1
ATOM 7964 C C . LYS D 2 7 ? 36.083 1.648 -11.318 1.00 0.00 7 LYS D C 1
ATOM 7965 O O . LYS D 2 7 ? 35.979 2.854 -11.103 1.00 0.00 7 LYS D O 1
ATOM 7971 N N . ARG D 2 8 ? 35.037 0.808 -11.231 1.00 0.00 8 ARG D N 1
ATOM 7972 C CA . ARG D 2 8 ? 33.732 1.314 -10.932 1.00 0.00 8 ARG D CA 1
ATOM 7973 C C . ARG D 2 8 ? 33.786 1.935 -9.576 1.00 0.00 8 ARG D C 1
ATOM 7974 O O . ARG D 2 8 ? 33.238 3.013 -9.352 1.00 0.00 8 ARG D O 1
ATOM 7982 N N . LEU D 2 9 ? 34.463 1.265 -8.627 1.00 0.00 9 LEU D N 1
ATOM 7983 C CA . LEU D 2 9 ? 34.486 1.769 -7.288 1.00 0.00 9 LEU D CA 1
ATOM 7984 C C . LEU D 2 9 ? 35.143 3.108 -7.328 1.00 0.00 9 LEU D C 1
ATOM 7985 O O . LEU D 2 9 ? 34.666 4.063 -6.718 1.00 0.00 9 LEU D O 1
ATOM 7990 N N . LEU D 2 10 ? 36.263 3.208 -8.067 1.00 0.00 10 LEU D N 1
ATOM 7991 C CA . LEU D 2 10 ? 37.001 4.435 -8.123 1.00 0.00 10 LEU D CA 1
ATOM 7992 C C . LEU D 2 10 ? 36.135 5.470 -8.760 1.00 0.00 10 LEU D C 1
ATOM 7993 O O . LEU D 2 10 ? 36.076 6.613 -8.308 1.00 0.00 10 LEU D O 1
ATOM 7998 N N . SER D 2 11 ? 35.431 5.084 -9.839 1.00 0.00 11 SER D N 1
ATOM 7999 C CA . SER D 2 11 ? 34.693 6.032 -10.617 1.00 0.00 11 SER D CA 1
ATOM 8000 C C . SER D 2 11 ? 33.655 6.631 -9.733 1.00 0.00 11 SER D C 1
ATOM 8001 O O . SER D 2 11 ? 33.313 7.805 -9.867 1.00 0.00 11 SER D O 1
ATOM 8004 N N . ILE D 2 12 ? 33.130 5.830 -8.787 1.00 0.00 12 ILE D N 1
ATOM 8005 C CA . ILE D 2 12 ? 32.119 6.332 -7.906 1.00 0.00 12 ILE D CA 1
ATOM 8006 C C . ILE D 2 12 ? 32.700 7.514 -7.209 1.00 0.00 12 ILE D C 1
ATOM 8007 O O . ILE D 2 12 ? 33.825 7.471 -6.714 1.00 0.00 12 ILE D O 1
ATOM 8012 N N . THR D 2 13 ? 31.945 8.626 -7.191 1.00 0.00 13 THR D N 1
ATOM 8013 C CA . THR D 2 13 ? 32.463 9.838 -6.635 1.00 0.00 13 THR D CA 1
ATOM 8014 C C . THR D 2 13 ? 32.717 9.614 -5.182 1.00 0.00 13 THR D C 1
ATOM 8015 O O . THR D 2 13 ? 33.765 9.993 -4.661 1.00 0.00 13 THR D O 1
ATOM 8019 N N . ASN D 2 14 ? 31.755 8.987 -4.482 1.00 0.00 14 ASN D N 1
ATOM 8020 C CA . ASN D 2 14 ? 31.869 8.889 -3.058 1.00 0.00 14 ASN D CA 1
ATOM 8021 C C . ASN D 2 14 ? 33.103 8.109 -2.755 1.00 0.00 14 ASN D C 1
ATOM 8022 O O . ASN D 2 14 ? 33.924 8.518 -1.935 1.00 0.00 14 ASN D O 1
ATOM 8027 N N . ASP D 2 15 ? 33.268 6.958 -3.430 1.00 0.00 15 ASP D N 1
ATOM 8028 C CA . ASP D 2 15 ? 34.405 6.130 -3.176 1.00 0.00 15 ASP D CA 1
ATOM 8029 C C . ASP D 2 15 ? 35.622 6.891 -3.579 1.00 0.00 15 ASP D C 1
ATOM 8030 O O . ASP D 2 15 ? 36.630 6.896 -2.873 1.00 0.00 15 ASP D O 1
ATOM 8035 N N . LYS D 2 16 ? 35.552 7.562 -4.744 1.00 0.00 16 LYS D N 1
ATOM 8036 C CA . LYS D 2 16 ? 36.723 8.167 -5.301 1.00 0.00 16 LYS D CA 1
ATOM 8037 C C . LYS D 2 16 ? 37.215 9.182 -4.330 1.00 0.00 16 LYS D C 1
ATOM 8038 O O . LYS D 2 16 ? 38.399 9.215 -4.000 1.00 0.00 16 LYS D O 1
ATOM 8044 N N . HIS D 2 17 ? 36.305 10.030 -3.819 1.00 0.00 17 HIS D N 1
ATOM 8045 C CA . HIS D 2 17 ? 36.740 10.975 -2.840 1.00 0.00 17 HIS D CA 1
ATOM 8046 C C . HIS D 2 17 ? 36.340 10.435 -1.513 1.00 0.00 17 HIS D C 1
ATOM 8047 O O . HIS D 2 17 ? 35.191 10.567 -1.094 1.00 0.00 17 HIS D O 1
ATOM 8054 N N . ASP D 2 18 ? 37.299 9.809 -0.810 1.00 0.00 18 ASP D N 1
ATOM 8055 C CA . ASP D 2 18 ? 37.039 9.413 0.537 1.00 0.00 18 ASP D CA 1
ATOM 8056 C C . ASP D 2 18 ? 36.859 10.672 1.308 1.00 0.00 18 ASP D C 1
ATOM 8057 O O . ASP D 2 18 ? 35.976 10.779 2.158 1.00 0.00 18 ASP D O 1
ATOM 8062 N N . GLU D 2 19 ? 37.709 11.671 1.015 1.00 0.00 19 GLU D N 1
ATOM 8063 C CA . GLU D 2 19 ? 37.737 12.873 1.789 1.00 0.00 19 GLU D CA 1
ATOM 8064 C C . GLU D 2 19 ? 36.415 13.553 1.657 1.00 0.00 19 GLU D C 1
ATOM 8065 O O . GLU D 2 19 ? 35.861 14.036 2.642 1.00 0.00 19 GLU D O 1
ATOM 8071 N N . TYR D 2 20 ? 35.874 13.617 0.428 1.00 0.00 20 TYR D N 1
ATOM 8072 C CA . TYR D 2 20 ? 34.689 14.400 0.236 1.00 0.00 20 TYR D CA 1
ATOM 8073 C C . TYR D 2 20 ? 33.604 13.796 1.063 1.00 0.00 20 TYR D C 1
ATOM 8074 O O . TYR D 2 20 ? 32.923 14.492 1.815 1.00 0.00 20 TYR D O 1
ATOM 8083 N N . LEU D 2 21 ? 33.425 12.468 0.954 1.00 0.00 21 LEU D N 1
ATOM 8084 C CA . LEU D 2 21 ? 32.372 11.822 1.677 1.00 0.00 21 LEU D CA 1
ATOM 8085 C C . LEU D 2 21 ? 32.669 11.958 3.132 1.00 0.00 21 LEU D C 1
ATOM 8086 O O . LEU D 2 21 ? 31.787 12.262 3.934 1.00 0.00 21 LEU D O 1
ATOM 8091 N N . THR D 2 22 ? 33.940 11.732 3.505 1.00 0.00 22 THR D N 1
ATOM 8092 C CA . THR D 2 22 ? 34.304 11.667 4.887 1.00 0.00 22 THR D CA 1
ATOM 8093 C C . THR D 2 22 ? 34.031 12.992 5.509 1.00 0.00 22 THR D C 1
ATOM 8094 O O . THR D 2 22 ? 33.514 13.064 6.620 1.00 0.00 22 THR D O 1
ATOM 8098 N N . GLU D 2 23 ? 34.398 14.083 4.816 1.00 0.00 23 GLU D N 1
ATOM 8099 C CA . GLU D 2 23 ? 34.261 15.387 5.390 1.00 0.00 23 GLU D CA 1
ATOM 8100 C C . GLU D 2 23 ? 32.810 15.707 5.571 1.00 0.00 23 GLU D C 1
ATOM 8101 O O . GLU D 2 23 ? 32.415 16.262 6.595 1.00 0.00 23 GLU D O 1
ATOM 8107 N N . MET D 2 24 ? 31.981 15.391 4.559 1.00 0.00 24 MET D N 1
ATOM 8108 C CA . MET D 2 24 ? 30.717 16.059 4.443 1.00 0.00 24 MET D CA 1
ATOM 8109 C C . MET D 2 24 ? 29.880 15.795 5.651 1.00 0.00 24 MET D C 1
ATOM 8110 O O . MET D 2 24 ? 29.329 16.723 6.240 1.00 0.00 24 MET D O 1
ATOM 8115 N N . VAL D 2 25 ? 29.756 14.521 6.064 1.00 0.00 25 VAL D N 1
ATOM 8116 C CA . VAL D 2 25 ? 28.836 14.249 7.129 1.00 0.00 25 VAL D CA 1
ATOM 8117 C C . VAL D 2 25 ? 29.283 14.963 8.372 1.00 0.00 25 VAL D C 1
ATOM 8118 O O . VAL D 2 25 ? 28.483 15.678 8.974 1.00 0.00 25 VAL D O 1
ATOM 8122 N N . PRO D 2 26 ? 30.520 14.840 8.788 1.00 0.00 26 PRO D N 1
ATOM 8123 C CA . PRO D 2 26 ? 30.902 15.331 10.076 1.00 0.00 26 PRO D CA 1
ATOM 8124 C C . PRO D 2 26 ? 30.771 16.812 10.161 1.00 0.00 26 PRO D C 1
ATOM 8125 O O . PRO D 2 26 ? 30.754 17.329 11.275 1.00 0.00 26 PRO D O 1
ATOM 8129 N N . LEU D 2 27 ? 30.718 17.527 9.021 1.00 0.00 27 LEU D N 1
ATOM 8130 C CA . LEU D 2 27 ? 30.691 18.953 9.144 1.00 0.00 27 LEU D CA 1
ATOM 8131 C C . LEU D 2 27 ? 29.453 19.307 9.894 1.00 0.00 27 LEU D C 1
ATOM 8132 O O . LEU D 2 27 ? 29.508 20.017 10.897 1.00 0.00 27 LEU D O 1
ATOM 8137 N N . LEU D 2 28 ? 28.301 18.783 9.438 1.00 0.00 28 LEU D N 1
ATOM 8138 C CA . LEU D 2 28 ? 27.063 19.020 10.117 1.00 0.00 28 LEU D CA 1
ATOM 8139 C C . LEU D 2 28 ? 27.123 18.338 11.444 1.00 0.00 28 LEU D C 1
ATOM 8140 O O . LEU D 2 28 ? 26.724 18.897 12.465 1.00 0.00 28 LEU D O 1
ATOM 8145 N N . VAL D 2 29 ? 27.618 17.088 11.446 1.00 0.00 29 VAL D N 1
ATOM 8146 C CA . VAL D 2 29 ? 27.474 16.220 12.576 1.00 0.00 29 VAL D CA 1
ATOM 8147 C C . VAL D 2 29 ? 28.189 16.798 13.751 1.00 0.00 29 VAL D C 1
ATOM 8148 O O . VAL D 2 29 ? 27.670 16.790 14.866 1.00 0.00 29 VAL D O 1
ATOM 8152 N N . GLU D 2 30 ? 29.421 17.293 13.531 1.00 0.00 30 GLU D N 1
ATOM 8153 C CA . GLU D 2 30 ? 30.329 17.482 14.622 1.00 0.00 30 GLU D CA 1
ATOM 8154 C C . GLU D 2 30 ? 29.736 18.442 15.597 1.00 0.00 30 GLU D C 1
ATOM 8155 O O . GLU D 2 30 ? 29.686 18.162 16.794 1.00 0.00 30 GLU D O 1
ATOM 8161 N N . PHE D 2 31 ? 29.274 19.609 15.114 1.00 0.00 31 PHE D N 1
ATOM 8162 C CA . PHE D 2 31 ? 28.951 20.649 16.044 1.00 0.00 31 PHE D CA 1
ATOM 8163 C C . PHE D 2 31 ? 27.790 20.244 16.893 1.00 0.00 31 PHE D C 1
ATOM 8164 O O . PHE D 2 31 ? 27.806 20.428 18.108 1.00 0.00 31 PHE D O 1
ATOM 8172 N N . ALA D 2 32 ? 26.727 19.717 16.263 1.00 0.00 32 ALA D N 1
ATOM 8173 C CA . ALA D 2 32 ? 25.451 19.678 16.914 1.00 0.00 32 ALA D CA 1
ATOM 8174 C C . ALA D 2 32 ? 25.472 18.783 18.112 1.00 0.00 32 ALA D C 1
ATOM 8175 O O . ALA D 2 32 ? 24.953 19.149 19.166 1.00 0.00 32 ALA D O 1
ATOM 8177 N N . LYS D 2 33 ? 26.034 17.568 17.958 1.00 0.00 33 LYS D N 1
ATOM 8178 C CA . LYS D 2 33 ? 25.288 16.427 18.408 1.00 0.00 33 LYS D CA 1
ATOM 8179 C C . LYS D 2 33 ? 24.988 16.502 19.872 1.00 0.00 33 LYS D C 1
ATOM 8180 O O . LYS D 2 33 ? 23.830 16.646 20.256 1.00 0.00 33 LYS D O 1
ATOM 8186 N N . ASP D 2 34 ? 26.011 16.414 20.744 1.00 0.00 34 ASP D N 1
ATOM 8187 C CA . ASP D 2 34 ? 25.660 16.419 22.135 1.00 0.00 34 ASP D CA 1
ATOM 8188 C C . ASP D 2 34 ? 25.242 17.795 22.546 1.00 0.00 34 ASP D C 1
ATOM 8189 O O . ASP D 2 34 ? 24.168 17.976 23.118 1.00 0.00 34 ASP D O 1
ATOM 8194 N N . GLU D 2 35 ? 26.056 18.826 22.224 1.00 0.00 35 GLU D N 1
ATOM 8195 C CA . GLU D 2 35 ? 27.405 18.650 21.770 1.00 0.00 35 GLU D CA 1
ATOM 8196 C C . GLU D 2 35 ? 28.309 18.820 22.954 1.00 0.00 35 GLU D C 1
ATOM 8197 O O . GLU D 2 35 ? 28.480 19.922 23.468 1.00 0.00 35 GLU D O 1
ATOM 8203 N N . CYS D 2 36 ? 28.910 17.705 23.412 1.00 0.00 36 CYS D N 1
ATOM 8204 C CA . CYS D 2 36 ? 29.882 17.707 24.463 1.00 0.00 36 CYS D CA 1
ATOM 8205 C C . CYS D 2 36 ? 31.138 18.397 24.019 1.00 0.00 36 CYS D C 1
ATOM 8206 O O . CYS D 2 36 ? 31.674 19.210 24.771 1.00 0.00 36 CYS D O 1
ATOM 8209 N N . HIS D 2 37 ? 31.672 18.131 22.802 1.00 0.00 37 HIS D N 1
ATOM 8210 C CA . HIS D 2 37 ? 31.159 17.254 21.789 1.00 0.00 37 HIS D CA 1
ATOM 8211 C C . HIS D 2 37 ? 31.289 15.846 22.254 1.00 0.00 37 HIS D C 1
ATOM 8212 O O . HIS D 2 37 ? 32.221 15.502 22.977 1.00 0.00 37 HIS D O 1
ATOM 8219 N N . ASN D 2 38 ? 30.339 14.990 21.826 1.00 0.00 38 ASN D N 1
ATOM 8220 C CA . ASN D 2 38 ? 30.560 13.581 21.930 1.00 0.00 38 ASN D CA 1
ATOM 8221 C C . ASN D 2 38 ? 31.436 13.279 20.768 1.00 0.00 38 ASN D C 1
ATOM 8222 O O . ASN D 2 38 ? 31.032 13.390 19.612 1.00 0.00 38 ASN D O 1
ATOM 8227 N N . PRO D 2 39 ? 32.660 12.977 21.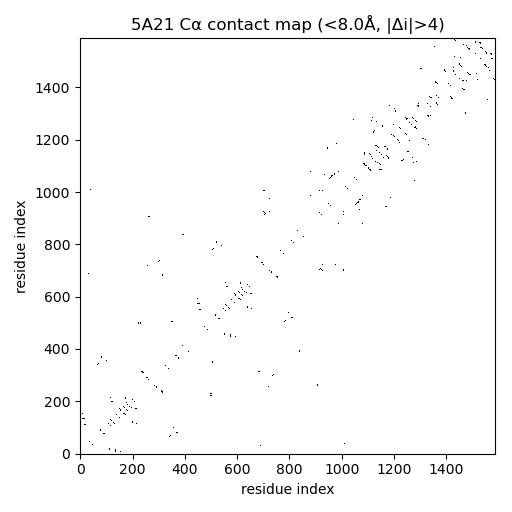068 1.00 0.00 39 PRO D N 1
ATOM 8228 C CA . PRO D 2 39 ? 33.711 13.339 20.172 1.00 0.00 39 PRO D CA 1
ATOM 8229 C C . PRO D 2 39 ? 33.572 12.675 18.846 1.00 0.00 39 PRO D C 1
ATOM 8230 O O . PRO D 2 39 ? 34.001 13.264 17.857 1.00 0.00 39 PRO D O 1
ATOM 8234 N N . PHE D 2 40 ? 33.046 11.432 18.828 1.00 0.00 40 PHE D N 1
ATOM 8235 C CA . PHE D 2 40 ? 32.885 10.627 17.648 1.00 0.00 40 PHE D CA 1
ATOM 8236 C C . PHE D 2 40 ? 34.196 10.611 16.941 1.00 0.00 40 PHE D C 1
ATOM 8237 O O . PHE D 2 40 ? 34.264 10.489 15.719 1.00 0.00 40 PHE D O 1
ATOM 8245 N N . ILE D 2 41 ? 35.282 10.738 17.722 1.00 0.00 41 ILE D N 1
ATOM 8246 C CA . ILE D 2 41 ? 36.600 10.822 17.176 1.00 0.00 41 ILE D CA 1
ATOM 8247 C C . ILE D 2 41 ? 37.507 10.248 18.209 1.00 0.00 41 ILE D C 1
ATOM 8248 O O . ILE D 2 41 ? 37.162 10.202 19.389 1.00 0.00 41 ILE D O 1
ATOM 8253 N N . ASP D 2 42 ? 38.700 9.795 17.793 1.00 0.00 42 ASP D N 1
ATOM 8254 C CA . ASP D 2 42 ? 39.666 9.385 18.765 1.00 0.00 42 ASP D CA 1
ATOM 8255 C C . ASP D 2 42 ? 40.335 10.622 19.261 1.00 0.00 42 ASP D C 1
ATOM 8256 O O . ASP D 2 42 ? 40.110 11.716 18.745 1.00 0.00 42 ASP D O 1
ATOM 8261 N N . LYS D 2 43 ? 41.183 10.469 20.294 1.00 0.00 43 LYS D N 1
ATOM 8262 C CA . LYS D 2 43 ? 41.976 11.563 20.764 1.00 0.00 43 LYS D CA 1
ATOM 8263 C C . LYS D 2 43 ? 42.865 11.932 19.627 1.00 0.00 43 LYS D C 1
ATOM 8264 O O . LYS D 2 43 ? 43.180 13.101 19.414 1.00 0.00 43 LYS D O 1
ATOM 8270 N N . ASP D 2 44 ? 43.270 10.913 18.851 1.00 0.00 44 ASP D N 1
ATOM 8271 C CA . ASP D 2 44 ? 44.120 11.115 17.720 1.00 0.00 44 ASP D CA 1
ATOM 8272 C C . ASP D 2 44 ? 43.395 12.045 16.809 1.00 0.00 44 ASP D C 1
ATOM 8273 O O . ASP D 2 44 ? 44.007 12.876 16.139 1.00 0.00 44 ASP D O 1
ATOM 8278 N N . GLY D 2 45 ? 42.054 11.942 16.777 1.00 0.00 45 GLY D N 1
ATOM 8279 C CA . GLY D 2 45 ? 41.313 12.813 15.920 1.00 0.00 45 GLY D CA 1
ATOM 8280 C C . GLY D 2 45 ? 40.946 12.053 14.692 1.00 0.00 45 GLY D C 1
ATOM 8281 O O . GLY D 2 45 ? 40.390 12.613 13.749 1.00 0.00 45 GLY D O 1
ATOM 8282 N N . ASN D 2 46 ? 41.233 10.740 14.677 1.00 0.00 46 ASN D N 1
ATOM 8283 C CA . ASN D 2 46 ? 40.763 9.955 13.579 1.00 0.00 46 ASN D CA 1
ATOM 8284 C C . ASN D 2 46 ? 39.273 10.033 13.630 1.00 0.00 46 ASN D C 1
ATOM 8285 O O . ASN D 2 46 ? 38.678 10.023 14.706 1.00 0.00 46 ASN D O 1
ATOM 8290 N N . GLU D 2 47 ? 38.633 10.156 12.453 1.00 0.00 47 GLU D N 1
ATOM 8291 C CA . GLU D 2 47 ? 37.227 10.424 12.428 1.00 0.00 47 GLU D CA 1
ATOM 8292 C C . GLU D 2 47 ? 36.498 9.181 12.811 1.00 0.00 47 GLU D C 1
ATOM 8293 O O . GLU D 2 47 ? 36.927 8.070 12.506 1.00 0.00 47 GLU D O 1
ATOM 8299 N N . SER D 2 48 ? 35.356 9.358 13.500 1.00 0.00 48 SER D N 1
ATOM 8300 C CA . SER D 2 48 ? 34.468 8.265 13.756 1.00 0.00 48 SER D CA 1
ATOM 8301 C C . SER D 2 48 ? 33.101 8.772 13.444 1.00 0.00 48 SER D C 1
ATOM 8302 O O . SER D 2 48 ? 32.867 9.980 13.424 1.00 0.00 48 SER D O 1
ATOM 8305 N N . ILE D 2 49 ? 32.156 7.856 13.163 1.00 0.00 49 ILE D N 1
ATOM 8306 C CA . ILE D 2 49 ? 30.846 8.303 12.805 1.00 0.00 49 ILE D CA 1
ATOM 8307 C C . ILE D 2 49 ? 29.880 7.705 13.769 1.00 0.00 49 ILE D C 1
ATOM 8308 O O . ILE D 2 49 ? 29.999 6.550 14.174 1.00 0.00 49 ILE D O 1
ATOM 8313 N N . PRO D 2 50 ? 28.919 8.498 14.145 1.00 0.00 50 PRO D N 1
ATOM 8314 C CA . PRO D 2 50 ? 27.935 8.118 15.114 1.00 0.00 50 PRO D CA 1
ATOM 8315 C C . PRO D 2 50 ? 27.145 7.007 14.512 1.00 0.00 50 PRO D C 1
ATOM 8316 O O . PRO D 2 50 ? 27.158 6.872 13.291 1.00 0.00 50 PRO D O 1
ATOM 8320 N N . SER D 2 51 ? 26.475 6.185 15.340 1.00 0.00 51 SER D N 1
ATOM 8321 C CA . SER D 2 51 ? 25.751 5.074 14.801 1.00 0.00 51 SER D CA 1
ATOM 8322 C C . SER D 2 51 ? 24.689 5.612 13.901 1.00 0.00 51 SER D C 1
ATOM 8323 O O . SER D 2 51 ? 24.540 5.169 12.763 1.00 0.00 51 SER D O 1
ATOM 8326 N N . GLY D 2 52 ? 23.918 6.598 14.395 1.00 0.00 52 GLY D N 1
ATOM 8327 C CA . GLY D 2 52 ? 22.814 7.098 13.635 1.00 0.00 52 GLY D CA 1
ATOM 8328 C C . GLY D 2 52 ? 23.357 7.683 12.377 1.00 0.00 52 GLY D C 1
ATOM 8329 O O . GLY D 2 52 ? 22.793 7.504 11.299 1.00 0.00 52 GLY D O 1
ATOM 8330 N N . VAL D 2 53 ? 24.479 8.413 12.490 1.00 0.00 53 VAL D N 1
ATOM 8331 C CA . VAL D 2 53 ? 25.055 9.035 11.338 1.00 0.00 53 VAL D CA 1
ATOM 8332 C C . VAL D 2 53 ? 25.451 7.951 10.394 1.00 0.00 53 VAL D C 1
ATOM 8333 O O . VAL D 2 53 ? 25.267 8.071 9.185 1.00 0.00 53 VAL D O 1
ATOM 8337 N N . LEU D 2 54 ? 26.021 6.858 10.932 1.00 0.00 54 LEU D N 1
ATOM 8338 C CA . LEU D 2 54 ? 26.592 5.842 10.103 1.00 0.00 54 LEU D CA 1
ATOM 8339 C C . LEU D 2 54 ? 25.508 5.260 9.259 1.00 0.00 54 LEU D C 1
ATOM 8340 O O . LEU D 2 54 ? 25.689 5.055 8.060 1.00 0.00 54 LEU D O 1
ATOM 8345 N N . ILE D 2 55 ? 24.340 4.972 9.862 1.00 0.00 55 ILE D N 1
ATOM 8346 C CA . ILE D 2 55 ? 23.336 4.281 9.112 1.00 0.00 55 ILE D CA 1
ATOM 8347 C C . ILE D 2 55 ? 22.919 5.157 7.975 1.00 0.00 55 ILE D C 1
ATOM 8348 O O . ILE D 2 55 ? 22.852 4.711 6.830 1.00 0.00 55 ILE D O 1
ATOM 8353 N N . PHE D 2 56 ? 22.639 6.442 8.262 1.00 0.00 56 PHE D N 1
ATOM 8354 C CA . PHE D 2 56 ? 22.167 7.328 7.242 1.00 0.00 56 PHE D CA 1
ATOM 8355 C C . PHE D 2 56 ? 23.250 7.485 6.228 1.00 0.00 56 PHE D C 1
ATOM 8356 O O . PHE D 2 56 ? 23.019 7.368 5.026 1.00 0.00 56 PHE D O 1
ATOM 8364 N N . VAL D 2 57 ? 24.476 7.760 6.707 1.00 0.00 57 VAL D N 1
ATOM 8365 C CA . VAL D 2 57 ? 25.551 8.098 5.827 1.00 0.00 57 VAL D CA 1
ATOM 8366 C C . VAL D 2 57 ? 25.818 6.927 4.942 1.00 0.00 57 VAL D C 1
ATOM 8367 O O . VAL D 2 57 ? 25.988 7.081 3.734 1.00 0.00 57 VAL D O 1
ATOM 8371 N N . ALA D 2 58 ? 25.866 5.716 5.526 1.00 0.00 58 ALA D N 1
ATOM 8372 C CA . ALA D 2 58 ? 26.268 4.582 4.753 1.00 0.00 58 ALA D CA 1
ATOM 8373 C C . ALA D 2 58 ? 25.276 4.393 3.655 1.00 0.00 58 ALA D C 1
ATOM 8374 O O . ALA D 2 58 ? 25.646 4.216 2.496 1.00 0.00 58 ALA D O 1
ATOM 8376 N N . LYS D 2 59 ? 23.976 4.434 3.998 1.00 0.00 59 LYS D N 1
ATOM 8377 C CA . LYS D 2 59 ? 22.978 4.165 3.008 1.00 0.00 59 LYS D CA 1
ATOM 8378 C C . LYS D 2 59 ? 23.044 5.239 1.976 1.00 0.00 59 LYS D C 1
ATOM 8379 O O . LYS D 2 59 ? 23.062 4.967 0.777 1.00 0.00 59 LYS D O 1
ATOM 8385 N N . ALA D 2 60 ? 23.085 6.504 2.431 1.00 0.00 60 ALA D N 1
ATOM 8386 C CA . ALA D 2 60 ? 22.979 7.597 1.515 1.00 0.00 60 ALA D CA 1
ATOM 8387 C C . ALA D 2 60 ? 24.149 7.539 0.595 1.00 0.00 60 ALA D C 1
ATOM 8388 O O . ALA D 2 60 ? 24.010 7.705 -0.616 1.00 0.00 60 ALA D O 1
ATOM 8390 N N . ALA D 2 61 ? 25.347 7.296 1.157 1.00 0.00 61 ALA D N 1
ATOM 8391 C CA . ALA D 2 61 ? 26.525 7.364 0.349 1.00 0.00 61 ALA D CA 1
ATOM 8392 C C . ALA D 2 61 ? 26.427 6.312 -0.704 1.00 0.00 61 ALA D C 1
ATOM 8393 O O . ALA D 2 61 ? 26.671 6.575 -1.881 1.00 0.00 61 ALA D O 1
ATOM 8395 N N . GLN D 2 62 ? 26.055 5.082 -0.305 1.00 0.00 62 GLN D N 1
ATOM 8396 C CA . GLN D 2 62 ? 26.041 4.012 -1.255 1.00 0.00 62 GLN D CA 1
ATOM 8397 C C . GLN D 2 62 ? 24.988 4.305 -2.270 1.00 0.00 62 GLN D C 1
ATOM 8398 O O . GLN D 2 62 ? 25.207 4.148 -3.470 1.00 0.00 62 GLN D O 1
ATOM 8404 N N . PHE D 2 63 ? 23.808 4.751 -1.804 1.00 0.00 63 PHE D N 1
ATOM 8405 C CA . PHE D 2 63 ? 22.709 4.939 -2.700 1.00 0.00 63 PHE D CA 1
ATOM 8406 C C . PHE D 2 63 ? 23.072 6.012 -3.668 1.00 0.00 63 PHE D C 1
ATOM 8407 O O . PHE D 2 63 ? 22.837 5.883 -4.868 1.00 0.00 63 PHE D O 1
ATOM 8415 N N . TYR D 2 64 ? 23.645 7.118 -3.160 1.00 0.00 64 TYR D N 1
ATOM 8416 C CA . TYR D 2 64 ? 23.746 8.300 -3.959 1.00 0.00 64 TYR D CA 1
ATOM 8417 C C . TYR D 2 64 ? 24.577 7.987 -5.157 1.00 0.00 64 TYR D C 1
ATOM 8418 O O . TYR D 2 64 ? 24.216 8.335 -6.279 1.00 0.00 64 TYR D O 1
ATOM 8427 N N . MET D 2 65 ? 25.718 7.306 -4.951 1.00 0.00 65 MET D N 1
ATOM 8428 C CA . MET D 2 65 ? 26.608 7.071 -6.047 1.00 0.00 65 MET D CA 1
ATOM 8429 C C . MET D 2 65 ? 25.881 6.252 -7.063 1.00 0.00 65 MET D C 1
ATOM 8430 O O . MET D 2 65 ? 25.943 6.531 -8.261 1.00 0.00 65 MET D O 1
ATOM 8435 N N . THR D 2 66 ? 25.161 5.216 -6.601 1.00 0.00 66 THR D N 1
ATOM 8436 C CA . THR D 2 66 ? 24.479 4.347 -7.512 1.00 0.00 66 THR D CA 1
ATOM 8437 C C . THR D 2 66 ? 23.464 5.164 -8.240 1.00 0.00 66 THR D C 1
ATOM 8438 O O . THR D 2 66 ? 23.346 5.088 -9.462 1.00 0.00 66 THR D O 1
ATOM 8442 N N . ASN D 2 67 ? 22.702 5.977 -7.487 1.00 0.00 67 ASN D N 1
ATOM 8443 C CA . ASN D 2 67 ? 21.603 6.703 -8.046 1.00 0.00 67 ASN D CA 1
ATOM 8444 C C . ASN D 2 67 ? 22.138 7.654 -9.063 1.00 0.00 67 ASN D C 1
ATOM 8445 O O . ASN D 2 67 ? 21.575 7.803 -10.146 1.00 0.00 67 ASN D O 1
ATOM 8450 N N . ALA D 2 68 ? 23.254 8.328 -8.734 1.00 0.00 68 ALA D N 1
ATOM 8451 C CA . ALA D 2 68 ? 23.733 9.369 -9.589 1.00 0.00 68 ALA D CA 1
ATOM 8452 C C . ALA D 2 68 ? 24.037 8.752 -10.911 1.00 0.00 68 ALA D C 1
ATOM 8453 O O . ALA D 2 68 ? 23.715 9.312 -11.958 1.00 0.00 68 ALA D O 1
ATOM 8455 N N . GLY D 2 69 ? 24.663 7.563 -10.894 1.00 0.00 69 GLY D N 1
ATOM 8456 C CA . GLY D 2 69 ? 25.055 6.951 -12.125 1.00 0.00 69 GLY D CA 1
ATOM 8457 C C . GLY D 2 69 ? 26.422 6.412 -11.901 1.00 0.00 69 GLY D C 1
ATOM 8458 O O . GLY D 2 69 ? 26.780 6.048 -10.782 1.00 0.00 69 GLY D O 1
ATOM 8459 N N . LEU D 2 70 ? 27.238 6.365 -12.968 1.00 0.00 70 LEU D N 1
ATOM 8460 C CA . LEU D 2 70 ? 26.780 6.649 -14.294 1.00 0.00 70 LEU D CA 1
ATOM 8461 C C . LEU D 2 70 ? 25.867 5.543 -14.713 1.00 0.00 70 LEU D C 1
ATOM 8462 O O . LEU D 2 70 ? 24.914 5.753 -15.462 1.00 0.00 70 LEU D O 1
ATOM 8467 N N . THR D 2 71 ? 26.181 4.317 -14.261 1.00 0.00 71 THR D N 1
ATOM 8468 C CA . THR D 2 71 ? 25.838 3.119 -14.968 1.00 0.00 71 THR D CA 1
ATOM 8469 C C . THR D 2 71 ? 24.361 3.003 -15.216 1.00 0.00 71 THR D C 1
ATOM 8470 O O . THR D 2 71 ? 23.964 2.747 -16.352 1.00 0.00 71 THR D O 1
ATOM 8474 N N . GLY D 2 72 ? 23.488 3.146 -14.197 1.00 0.00 72 GLY D N 1
ATOM 8475 C CA . GLY D 2 72 ? 23.724 3.836 -12.969 1.00 0.00 72 GLY D CA 1
ATOM 8476 C C . GLY D 2 72 ? 22.903 5.081 -13.040 1.00 0.00 72 GLY D C 1
ATOM 8477 O O . GLY D 2 72 ? 22.611 5.706 -12.022 1.00 0.00 72 GLY D O 1
ATOM 8478 N N . ARG D 2 73 ? 22.487 5.459 -14.265 1.00 0.00 73 ARG D N 1
ATOM 8479 C CA . ARG D 2 73 ? 21.617 6.587 -14.414 1.00 0.00 73 ARG D CA 1
ATOM 8480 C C . ARG D 2 73 ? 20.391 6.115 -15.127 1.00 0.00 73 ARG D C 1
ATOM 8481 O O . ARG D 2 73 ? 20.385 5.048 -15.738 1.00 0.00 73 ARG D O 1
ATOM 8489 N N . SER D 2 74 ? 19.297 6.894 -15.025 1.00 0.00 74 SER D N 1
ATOM 8490 C CA . SER D 2 74 ? 18.024 6.461 -15.524 1.00 0.00 74 SER D CA 1
ATOM 8491 C C . SER D 2 74 ? 18.058 6.500 -17.017 1.00 0.00 74 SER D C 1
ATOM 8492 O O . SER D 2 74 ? 18.868 7.206 -17.615 1.00 0.00 74 SER D O 1
ATOM 8495 N N . MET D 2 75 ? 17.174 5.709 -17.658 1.00 0.00 75 MET D N 1
ATOM 8496 C CA . MET D 2 75 ? 17.163 5.639 -19.090 1.00 0.00 75 MET D CA 1
ATOM 8497 C C . MET D 2 75 ? 16.428 6.826 -19.619 1.00 0.00 75 MET D C 1
ATOM 8498 O O . MET D 2 75 ? 15.429 7.265 -19.051 1.00 0.00 75 MET D O 1
ATOM 8503 N N . ASP D 2 76 ? 16.944 7.389 -20.728 1.00 0.00 76 ASP D N 1
ATOM 8504 C CA . ASP D 2 76 ? 16.382 8.548 -21.355 1.00 0.00 76 ASP D CA 1
ATOM 8505 C C . ASP D 2 76 ? 15.059 8.213 -21.967 1.00 0.00 76 ASP D C 1
ATOM 8506 O O . ASP D 2 76 ? 14.142 9.033 -21.946 1.00 0.00 76 ASP D O 1
ATOM 8511 N N . THR D 2 77 ? 14.939 7.005 -22.555 1.00 0.00 77 THR D N 1
ATOM 8512 C CA . THR D 2 77 ? 13.899 6.738 -23.512 1.00 0.00 77 THR D CA 1
ATOM 8513 C C . THR D 2 77 ? 12.578 6.978 -22.866 1.00 0.00 77 THR D C 1
ATOM 8514 O O . THR D 2 77 ? 11.725 7.675 -23.413 1.00 0.00 77 THR D O 1
ATOM 8518 N N . VAL D 2 78 ? 12.383 6.422 -21.661 1.00 0.00 78 VAL D N 1
ATOM 8519 C CA . VAL D 2 78 ? 11.172 6.682 -20.949 1.00 0.00 78 VAL D CA 1
ATOM 8520 C C . VAL D 2 78 ? 11.597 7.312 -19.671 1.00 0.00 78 VAL D C 1
ATOM 8521 O O . VAL D 2 78 ? 12.762 7.212 -19.290 1.00 0.00 78 VAL D O 1
ATOM 8525 N N . SER D 2 79 ? 10.666 7.994 -18.977 1.00 0.00 79 SER D N 1
ATOM 8526 C CA . SER D 2 79 ? 11.019 8.428 -17.664 1.00 0.00 79 SER D CA 1
ATOM 8527 C C . SER D 2 79 ? 11.337 7.167 -16.949 1.00 0.00 79 SER D C 1
ATOM 8528 O O . SER D 2 79 ? 10.706 6.139 -17.188 1.00 0.00 79 SER D O 1
ATOM 8531 N N . TYR D 2 80 ? 12.367 7.183 -16.089 1.00 0.00 80 TYR D N 1
ATOM 8532 C CA . TYR D 2 80 ? 12.879 5.901 -15.730 1.00 0.00 80 TYR D CA 1
ATOM 8533 C C . TYR D 2 80 ? 12.374 5.577 -14.377 1.00 0.00 80 TYR D C 1
ATOM 8534 O O . TYR D 2 80 ? 12.612 6.300 -13.410 1.00 0.00 80 TYR D O 1
ATOM 8543 N N . ASN D 2 81 ? 11.633 4.460 -14.292 1.00 0.00 81 ASN D N 1
ATOM 8544 C CA . ASN D 2 81 ? 11.125 4.056 -13.027 1.00 0.00 81 ASN D CA 1
ATOM 8545 C C . ASN D 2 81 ? 12.303 3.757 -12.170 1.00 0.00 81 ASN D C 1
ATOM 8546 O O . ASN D 2 81 ? 12.326 4.135 -11.006 1.00 0.00 81 ASN D O 1
ATOM 8551 N N . PHE D 2 82 ? 13.323 3.073 -12.722 1.00 0.00 82 PHE D N 1
ATOM 8552 C CA . PHE D 2 82 ? 14.321 2.469 -11.889 1.00 0.00 82 PHE D CA 1
ATOM 8553 C C . PHE D 2 82 ? 14.998 3.514 -11.066 1.00 0.00 82 PHE D C 1
ATOM 8554 O O . PHE D 2 82 ? 15.135 3.356 -9.853 1.00 0.00 82 PHE D O 1
ATOM 8562 N N . ALA D 2 83 ? 15.458 4.605 -11.705 1.00 0.00 83 ALA D N 1
ATOM 8563 C CA . ALA D 2 83 ? 16.342 5.497 -11.015 1.00 0.00 83 ALA D CA 1
ATOM 8564 C C . ALA D 2 83 ? 15.618 6.057 -9.840 1.00 0.00 83 ALA D C 1
ATOM 8565 O O . ALA D 2 83 ? 16.139 6.070 -8.726 1.00 0.00 83 ALA D O 1
ATOM 8567 N N . THR D 2 84 ? 14.373 6.518 -10.049 1.00 0.00 84 THR D N 1
ATOM 8568 C CA . THR D 2 84 ? 13.645 7.028 -8.932 1.00 0.00 84 THR D CA 1
ATOM 8569 C C . THR D 2 84 ? 13.399 5.892 -7.997 1.00 0.00 84 THR D C 1
ATOM 8570 O O . THR D 2 84 ? 13.592 6.036 -6.794 1.00 0.00 84 THR D O 1
ATOM 8574 N N . GLU D 2 85 ? 12.984 4.732 -8.557 1.00 0.00 85 GLU D N 1
ATOM 8575 C CA . GLU D 2 85 ? 12.273 3.673 -7.891 1.00 0.00 85 GLU D CA 1
ATOM 8576 C C . GLU D 2 85 ? 13.152 3.002 -6.894 1.00 0.00 85 GLU D C 1
ATOM 8577 O O . GLU D 2 85 ? 14.375 3.088 -6.969 1.00 0.00 85 GLU D O 1
ATOM 8583 N N . ILE D 2 86 ? 12.517 2.331 -5.905 1.00 0.00 86 ILE D N 1
ATOM 8584 C CA . ILE D 2 86 ? 11.089 2.225 -5.975 1.00 0.00 86 ILE D CA 1
ATOM 8585 C C . ILE D 2 86 ? 10.427 2.940 -4.833 1.00 0.00 86 ILE D C 1
ATOM 8586 O O . ILE D 2 86 ? 9.914 2.316 -3.905 1.00 0.00 86 ILE D O 1
ATOM 8591 N N . PRO D 2 87 ? 10.337 4.235 -4.931 1.00 0.00 87 PRO D N 1
ATOM 8592 C CA . PRO D 2 87 ? 11.465 5.002 -5.349 1.00 0.00 87 PRO D CA 1
ATOM 8593 C C . PRO D 2 87 ? 12.479 4.693 -4.296 1.00 0.00 87 PRO D C 1
ATOM 8594 O O . PRO D 2 87 ? 12.063 4.544 -3.152 1.00 0.00 87 PRO D O 1
ATOM 8598 N N . SER D 2 88 ? 13.777 4.560 -4.643 1.00 0.00 88 SER D N 1
ATOM 8599 C CA . SER D 2 88 ? 14.803 4.184 -3.711 1.00 0.00 88 SER D CA 1
ATOM 8600 C C . SER D 2 88 ? 15.009 5.326 -2.782 1.00 0.00 88 SER D C 1
ATOM 8601 O O . SER D 2 88 ? 15.272 5.142 -1.595 1.00 0.00 88 SER D O 1
ATOM 8604 N N . THR D 2 89 ? 14.873 6.550 -3.313 1.00 0.00 89 THR D N 1
ATOM 8605 C CA . THR D 2 89 ? 15.022 7.705 -2.487 1.00 0.00 89 THR D CA 1
ATOM 8606 C C . THR D 2 89 ? 13.968 7.566 -1.445 1.00 0.00 89 THR D C 1
ATOM 8607 O O . THR D 2 89 ? 14.205 7.779 -0.257 1.00 0.00 89 THR D O 1
ATOM 8611 N N . ILE D 2 90 ? 12.769 7.157 -1.891 1.00 0.00 90 ILE D N 1
ATOM 8612 C CA . ILE D 2 90 ? 11.679 6.867 -1.014 1.00 0.00 90 ILE D CA 1
ATOM 8613 C C . ILE D 2 90 ? 12.040 5.693 -0.162 1.00 0.00 90 ILE D C 1
ATOM 8614 O O . ILE D 2 90 ? 11.581 5.597 0.971 1.00 0.00 90 ILE D O 1
ATOM 8619 N N . LEU D 2 91 ? 12.823 4.729 -0.672 1.00 0.00 91 LEU D N 1
ATOM 8620 C CA . LEU D 2 91 ? 13.151 3.612 0.162 1.00 0.00 91 LEU D CA 1
ATOM 8621 C C . LEU D 2 91 ? 13.914 4.152 1.329 1.00 0.00 91 LEU D C 1
ATOM 8622 O O . LEU D 2 91 ? 13.640 3.801 2.476 1.00 0.00 91 LEU D O 1
ATOM 8627 N N . LYS D 2 92 ? 14.890 5.040 1.058 1.00 0.00 92 LYS D N 1
ATOM 8628 C CA . LYS D 2 92 ? 15.712 5.588 2.099 1.00 0.00 92 LYS D CA 1
ATOM 8629 C C . LYS D 2 92 ? 14.846 6.392 3.013 1.00 0.00 92 LYS D C 1
ATOM 8630 O O . LYS D 2 92 ? 14.913 6.257 4.234 1.00 0.00 92 LYS D O 1
ATOM 8636 N N . LYS D 2 93 ? 13.988 7.245 2.424 1.00 0.00 93 LYS D N 1
ATOM 8637 C CA . LYS D 2 93 ? 13.142 8.107 3.193 1.00 0.00 93 LYS D CA 1
ATOM 8638 C C . LYS D 2 93 ? 12.192 7.229 3.928 1.00 0.00 93 LYS D C 1
ATOM 8639 O O . LYS D 2 93 ? 11.780 6.195 3.408 1.00 0.00 93 LYS D O 1
ATOM 8645 N N . LEU D 2 94 ? 11.839 7.606 5.172 1.00 0.00 94 LEU D N 1
ATOM 8646 C CA . LEU D 2 94 ? 10.920 6.823 5.948 1.00 0.00 94 LEU D CA 1
ATOM 8647 C C . LEU D 2 94 ? 11.435 5.424 5.996 1.00 0.00 94 LEU D C 1
ATOM 8648 O O . LEU D 2 94 ? 10.656 4.484 5.846 1.00 0.00 94 LEU D O 1
ATOM 8653 N N . ASN D 2 95 ? 12.767 5.271 6.164 1.00 0.00 95 ASN D N 1
ATOM 8654 C CA . ASN D 2 95 ? 13.469 4.045 5.895 1.00 0.00 95 ASN D CA 1
ATOM 8655 C C . ASN D 2 95 ? 12.775 2.965 6.653 1.00 0.00 95 ASN D C 1
ATOM 8656 O O . ASN D 2 95 ? 12.201 3.228 7.705 1.00 0.00 95 ASN D O 1
ATOM 8661 N N . PRO D 2 96 ? 12.740 1.774 6.122 1.00 0.00 96 PRO D N 1
ATOM 8662 C CA . PRO D 2 96 ? 11.643 0.905 6.420 1.00 0.00 96 PRO D CA 1
ATOM 8663 C C . PRO D 2 96 ? 11.502 0.578 7.870 1.00 0.00 96 PRO D C 1
ATOM 8664 O O . PRO D 2 96 ? 10.394 0.235 8.279 1.00 0.00 96 PRO D O 1
ATOM 8668 N N . TYR D 2 97 ? 12.578 0.660 8.673 1.00 0.00 97 TYR D N 1
ATOM 8669 C CA . TYR D 2 97 ? 12.362 0.405 10.067 1.00 0.00 97 TYR D CA 1
ATOM 8670 C C . TYR D 2 97 ? 11.420 1.464 10.535 1.00 0.00 97 TYR D C 1
ATOM 8671 O O . TYR D 2 97 ? 10.372 1.170 11.106 1.00 0.00 97 TYR D O 1
ATOM 8680 N N . ARG D 2 98 ? 11.784 2.729 10.234 1.00 0.00 98 ARG D N 1
ATOM 8681 C CA . ARG D 2 98 ? 10.954 3.901 10.199 1.00 0.00 98 ARG D CA 1
ATOM 8682 C C . ARG D 2 98 ? 11.498 4.846 11.210 1.00 0.00 98 ARG D C 1
ATOM 8683 O O . ARG D 2 98 ? 11.735 4.450 12.349 1.00 0.00 98 ARG D O 1
ATOM 8691 N N . LYS D 2 99 ? 11.684 6.125 10.802 1.00 0.00 99 LYS D N 1
ATOM 8692 C CA . LYS D 2 99 ? 12.191 7.161 11.659 1.00 0.00 99 LYS D CA 1
ATOM 8693 C C . LYS D 2 99 ? 13.382 6.627 12.378 1.00 0.00 99 LYS D C 1
ATOM 8694 O O . LYS D 2 99 ? 13.351 6.521 13.603 1.00 0.00 99 LYS D O 1
ATOM 8700 N N . MET D 2 100 ? 14.431 6.230 11.619 1.00 0.00 100 MET D N 1
ATOM 8701 C CA . MET D 2 100 ? 15.378 5.242 12.060 1.00 0.00 100 MET D CA 1
ATOM 8702 C C . MET D 2 100 ? 15.934 5.663 13.374 1.00 0.00 100 MET D C 1
ATOM 8703 O O . MET D 2 100 ? 16.677 6.639 13.476 1.00 0.00 100 MET D O 1
ATOM 8708 N N . ALA D 2 101 ? 15.523 4.902 14.407 1.00 0.00 101 ALA D N 1
ATOM 8709 C CA . ALA D 2 101 ? 15.593 5.228 15.800 1.00 0.00 101 ALA D CA 1
ATOM 8710 C C . ALA D 2 101 ? 14.181 5.093 16.254 1.00 0.00 101 ALA D C 1
ATOM 8711 O O . ALA D 2 101 ? 13.300 4.783 15.453 1.00 0.00 101 ALA D O 1
ATOM 8713 N N . ARG D 2 102 ? 13.910 5.321 17.548 1.00 0.00 102 ARG D N 1
ATOM 8714 C CA . ARG D 2 102 ? 12.534 5.458 17.913 1.00 0.00 102 ARG D CA 1
ATOM 8715 C C . ARG D 2 102 ? 12.410 6.755 18.701 1.00 0.00 102 ARG D C 1
ATOM 8716 O O . ARG D 2 102 ? 13.459 7.421 18.914 1.00 0.00 102 ARG D O 1
ATOM 8725 N N . MET E 3 1 ? 29.928 10.418 -9.646 1.00 0.00 1 MET E N 1
ATOM 8726 C CA . MET E 3 1 ? 30.015 9.235 -9.767 1.00 0.00 1 MET E CA 1
ATOM 8727 C C . MET E 3 1 ? 31.251 9.877 -10.294 1.00 0.00 1 MET E C 1
ATOM 8728 O O . MET E 3 1 ? 32.240 10.010 -9.577 1.00 0.00 1 MET E O 1
ATOM 8733 N N . TYR E 3 2 ? 31.215 10.290 -11.577 1.00 0.00 2 TYR E N 1
ATOM 8734 C CA . TYR E 3 2 ? 32.394 10.426 -12.385 1.00 0.00 2 TYR E CA 1
ATOM 8735 C C . TYR E 3 2 ? 33.337 11.350 -11.692 1.00 0.00 2 TYR E C 1
ATOM 8736 O O . TYR E 3 2 ? 34.521 11.049 -11.541 1.00 0.00 2 TYR E O 1
ATOM 8745 N N . GLU E 3 3 ? 32.821 12.500 -11.232 1.00 0.00 3 GLU E N 1
ATOM 8746 C CA . GLU E 3 3 ? 33.663 13.494 -10.644 1.00 0.00 3 GLU E CA 1
ATOM 8747 C C . GLU E 3 3 ? 34.384 14.156 -11.759 1.00 0.00 3 GLU E C 1
ATOM 8748 O O . GLU E 3 3 ? 34.128 13.851 -12.923 1.00 0.00 3 GLU E O 1
ATOM 8750 N N . GLU E 3 4 ? 35.272 15.113 -11.429 1.00 0.00 4 GLU E N 1
ATOM 8751 C CA . GLU E 3 4 ? 35.977 15.811 -12.461 1.00 0.00 4 GLU E CA 1
ATOM 8752 C C . GLU E 3 4 ? 36.674 14.769 -13.264 1.00 0.00 4 GLU E C 1
ATOM 8753 O O . GLU E 3 4 ? 37.338 13.887 -12.722 1.00 0.00 4 GLU E O 1
ATOM 8759 N N . PHE E 3 5 ? 36.493 14.829 -14.594 1.00 0.00 5 PHE E N 1
ATOM 8760 C CA . PHE E 3 5 ? 36.945 13.754 -15.419 1.00 0.00 5 PHE E CA 1
ATOM 8761 C C . PHE E 3 5 ? 38.118 14.262 -16.174 1.00 0.00 5 PHE E C 1
ATOM 8762 O O . PHE E 3 5 ? 38.159 15.426 -16.569 1.00 0.00 5 PHE E O 1
ATOM 8770 N N . ARG E 3 6 ? 39.120 13.393 -16.380 1.00 0.00 6 ARG E N 1
ATOM 8771 C CA . ARG E 3 6 ? 40.257 13.824 -17.125 1.00 0.00 6 ARG E CA 1
ATOM 8772 C C . ARG E 3 6 ? 40.024 13.384 -18.527 1.00 0.00 6 ARG E C 1
ATOM 8773 O O . ARG E 3 6 ? 39.936 12.190 -18.809 1.00 0.00 6 ARG E O 1
ATOM 8781 N N . ASP E 3 7 ? 39.911 14.354 -19.452 1.00 0.00 7 ASP E N 1
ATOM 8782 C CA . ASP E 3 7 ? 39.787 13.990 -20.828 1.00 0.00 7 ASP E CA 1
ATOM 8783 C C . ASP E 3 7 ? 41.128 14.220 -21.435 1.00 0.00 7 ASP E C 1
ATOM 8784 O O . ASP E 3 7 ? 41.490 15.348 -21.763 1.00 0.00 7 ASP E O 1
ATOM 8789 N N . VAL E 3 8 ? 41.912 13.140 -21.583 1.00 0.00 8 VAL E N 1
ATOM 8790 C CA . VAL E 3 8 ? 43.231 13.284 -22.112 1.00 0.00 8 VAL E CA 1
ATOM 8791 C C . VAL E 3 8 ? 43.089 13.802 -23.503 1.00 0.00 8 VAL E C 1
ATOM 8792 O O . VAL E 3 8 ? 43.805 14.713 -23.916 1.00 0.00 8 VAL E O 1
ATOM 8796 N N . ILE E 3 9 ? 42.138 13.230 -24.261 1.00 0.00 9 ILE E N 1
ATOM 8797 C CA . ILE E 3 9 ? 41.977 13.608 -25.630 1.00 0.00 9 ILE E CA 1
ATOM 8798 C C . ILE E 3 9 ? 41.122 14.827 -25.675 1.00 0.00 9 ILE E C 1
ATOM 8799 O O . ILE E 3 9 ? 40.135 14.940 -24.952 1.00 0.00 9 ILE E O 1
ATOM 8804 N N . THR E 3 10 ? 41.512 15.786 -26.534 1.00 0.00 10 THR E N 1
ATOM 8805 C CA . THR E 3 10 ? 40.775 17.003 -26.670 1.00 0.00 10 THR E CA 1
ATOM 8806 C C . THR E 3 10 ? 39.972 16.868 -27.916 1.00 0.00 10 THR E C 1
ATOM 8807 O O . THR E 3 10 ? 40.370 16.176 -28.851 1.00 0.00 10 THR E O 1
ATOM 8811 N N . PHE E 3 11 ? 38.786 17.502 -27.944 1.00 0.00 11 PHE E N 1
ATOM 8812 C CA . PHE E 3 11 ? 37.912 17.288 -29.055 1.00 0.00 11 PHE E CA 1
ATOM 8813 C C . PHE E 3 11 ? 38.571 17.894 -30.249 1.00 0.00 11 PHE E C 1
ATOM 8814 O O . PHE E 3 11 ? 39.072 19.016 -30.196 1.00 0.00 11 PHE E O 1
ATOM 8822 N N . GLN E 3 12 ? 38.590 17.144 -31.367 1.00 0.00 12 GLN E N 1
ATOM 8823 C CA . GLN E 3 12 ? 39.084 17.678 -32.601 1.00 0.00 12 GLN E CA 1
ATOM 8824 C C . GLN E 3 12 ? 38.005 17.452 -33.601 1.00 0.00 12 GLN E C 1
ATOM 8825 O O . GLN E 3 12 ? 37.331 16.425 -33.562 1.00 0.00 12 GLN E O 1
ATOM 8831 N N . SER E 3 13 ? 37.809 18.411 -34.524 1.00 0.00 13 SER E N 1
ATOM 8832 C CA . SER E 3 13 ? 36.743 18.259 -35.466 1.00 0.00 13 SER E CA 1
ATOM 8833 C C . SER E 3 13 ? 37.338 18.252 -36.834 1.00 0.00 13 SER E C 1
ATOM 8834 O O . SER E 3 13 ? 38.398 18.829 -37.070 1.00 0.00 13 SER E O 1
ATOM 8837 N N . TYR E 3 14 ? 36.652 17.577 -37.775 1.00 0.00 14 TYR E N 1
ATOM 8838 C CA . TYR E 3 14 ? 37.072 17.594 -39.142 1.00 0.00 14 TYR E CA 1
ATOM 8839 C C . TYR E 3 14 ? 35.954 18.223 -39.903 1.00 0.00 14 TYR E C 1
ATOM 8840 O O . TYR E 3 14 ? 34.805 17.793 -39.805 1.00 0.00 14 TYR E O 1
ATOM 8849 N N . VAL E 3 15 ? 36.261 19.283 -40.673 1.00 0.00 15 VAL E N 1
ATOM 8850 C CA . VAL E 3 15 ? 35.217 19.936 -41.403 1.00 0.00 15 VAL E CA 1
ATOM 8851 C C . VAL E 3 15 ? 35.783 20.371 -42.714 1.00 0.00 15 VAL E C 1
ATOM 8852 O O . VAL E 3 15 ? 36.993 20.533 -42.860 1.00 0.00 15 VAL E O 1
ATOM 8856 N N . GLU E 3 16 ? 34.894 20.577 -43.703 1.00 0.00 16 GLU E N 1
ATOM 8857 C CA . GLU E 3 16 ? 35.283 21.138 -44.960 1.00 0.00 16 GLU E CA 1
ATOM 8858 C C . GLU E 3 16 ? 36.119 20.151 -45.702 1.00 0.00 16 GLU E C 1
ATOM 8859 O O . GLU E 3 16 ? 36.865 19.369 -45.113 1.00 0.00 16 GLU E O 1
ATOM 8865 N N . GLN E 3 17 ? 35.996 20.167 -47.041 1.00 0.00 17 GLN E N 1
ATOM 8866 C CA . GLN E 3 17 ? 36.833 19.361 -47.876 1.00 0.00 17 GLN E CA 1
ATOM 8867 C C . GLN E 3 17 ? 37.461 20.294 -48.853 1.00 0.00 17 GLN E C 1
ATOM 8868 O O . GLN E 3 17 ? 36.966 21.398 -49.074 1.00 0.00 17 GLN E O 1
ATOM 8874 N N . SER E 3 18 ? 38.588 19.879 -49.460 1.00 0.00 18 SER E N 1
ATOM 8875 C CA . SER E 3 18 ? 39.216 20.739 -50.415 1.00 0.00 18 SER E CA 1
ATOM 8876 C C . SER E 3 18 ? 38.998 20.136 -51.760 1.00 0.00 18 SER E C 1
ATOM 8877 O O . SER E 3 18 ? 39.052 18.918 -51.924 1.00 0.00 18 SER E O 1
ATOM 8880 N N . ASN E 3 19 ? 38.722 20.990 -52.763 1.00 0.00 19 ASN E N 1
ATOM 8881 C CA . ASN E 3 19 ? 38.511 20.494 -54.088 1.00 0.00 19 ASN E CA 1
ATOM 8882 C C . ASN E 3 19 ? 39.282 21.370 -55.015 1.00 0.00 19 ASN E C 1
ATOM 8883 O O . ASN E 3 19 ? 39.636 22.498 -54.675 1.00 0.00 19 ASN E O 1
ATOM 8888 N N . GLY E 3 20 ? 39.569 20.855 -56.225 1.00 0.00 20 GLY E N 1
ATOM 8889 C CA . GLY E 3 20 ? 40.219 21.652 -57.219 1.00 0.00 20 GLY E CA 1
ATOM 8890 C C . GLY E 3 20 ? 41.688 21.522 -57.014 1.00 0.00 20 GLY E C 1
ATOM 8891 O O . GLY E 3 20 ? 42.483 22.055 -57.787 1.00 0.00 20 GLY E O 1
ATOM 8892 N N . GLU E 3 21 ? 42.090 20.797 -55.956 1.00 0.00 21 GLU E N 1
ATOM 8893 C CA . GLU E 3 21 ? 43.489 20.593 -55.730 1.00 0.00 21 GLU E CA 1
ATOM 8894 C C . GLU E 3 21 ? 43.747 19.141 -55.936 1.00 0.00 21 GLU E C 1
ATOM 8895 O O . GLU E 3 21 ? 42.894 18.303 -55.648 1.00 0.00 21 GLU E O 1
ATOM 8901 N N . GLY E 3 22 ? 44.938 18.805 -56.462 1.00 0.00 22 GLY E N 1
ATOM 8902 C CA . GLY E 3 22 ? 45.239 17.421 -56.661 1.00 0.00 22 GLY E CA 1
ATOM 8903 C C . GLY E 3 22 ? 45.221 16.789 -55.312 1.00 0.00 22 GLY E C 1
ATOM 8904 O O . GLY E 3 22 ? 44.654 15.715 -55.121 1.00 0.00 22 GLY E O 1
ATOM 8905 N N . GLY E 3 23 ? 45.845 17.463 -54.327 1.00 0.00 23 GLY E N 1
ATOM 8906 C CA . GLY E 3 23 ? 45.777 16.988 -52.981 1.00 0.00 23 GLY E CA 1
ATOM 8907 C C . GLY E 3 23 ? 44.523 17.542 -52.396 1.00 0.00 23 GLY E C 1
ATOM 8908 O O . GLY E 3 23 ? 43.835 18.347 -53.022 1.00 0.00 23 GLY E O 1
ATOM 8909 N N . LYS E 3 24 ? 44.199 17.125 -51.159 1.00 0.00 24 LYS E N 1
ATOM 8910 C CA . LYS E 3 24 ? 43.066 17.690 -50.497 1.00 0.00 24 LYS E CA 1
ATOM 8911 C C . LYS E 3 24 ? 43.590 18.441 -49.321 1.00 0.00 24 LYS E C 1
ATOM 8912 O O . LYS E 3 24 ? 44.590 18.052 -48.720 1.00 0.00 24 LYS E O 1
ATOM 8918 N N . THR E 3 25 ? 42.930 19.559 -48.970 1.00 0.00 25 THR E N 1
ATOM 8919 C CA . THR E 3 25 ? 43.359 20.286 -47.816 1.00 0.00 25 THR E CA 1
ATOM 8920 C C . THR E 3 25 ? 42.265 20.182 -46.812 1.00 0.00 25 THR E C 1
ATOM 8921 O O . THR E 3 25 ? 41.092 20.368 -47.131 1.00 0.00 25 THR E O 1
ATOM 8925 N N . TYR E 3 26 ? 42.628 19.860 -45.558 1.00 0.00 26 TYR E N 1
ATOM 8926 C CA . TYR E 3 26 ? 41.635 19.773 -44.533 1.00 0.00 26 TYR E CA 1
ATOM 8927 C C . TYR E 3 26 ? 42.107 20.589 -43.378 1.00 0.00 26 TYR E C 1
ATOM 8928 O O . TYR E 3 26 ? 43.304 20.691 -43.118 1.00 0.00 26 TYR E O 1
ATOM 8937 N N . LYS E 3 27 ? 41.158 21.215 -42.659 1.00 0.00 27 LYS E N 1
ATOM 8938 C CA . LYS E 3 27 ? 41.531 21.919 -41.471 1.00 0.00 27 LYS E CA 1
ATOM 8939 C C . LYS E 3 27 ? 40.845 21.240 -40.338 1.00 0.00 27 LYS E C 1
ATOM 8940 O O . LYS E 3 27 ? 39.666 20.900 -40.425 1.00 0.00 27 LYS E O 1
ATOM 8946 N N . TRP E 3 28 ? 41.578 21.016 -39.233 1.00 0.00 28 TRP E N 1
ATOM 8947 C CA . TRP E 3 28 ? 40.948 20.471 -38.071 1.00 0.00 28 TRP E CA 1
ATOM 8948 C C . TRP E 3 28 ? 41.239 21.408 -36.950 1.00 0.00 28 TRP E C 1
ATOM 8949 O O . TRP E 3 28 ? 42.325 21.977 -36.869 1.00 0.00 28 TRP E O 1
ATOM 8960 N N . VAL E 3 29 ? 40.256 21.602 -36.054 1.00 0.00 29 VAL E N 1
ATOM 8961 C CA . VAL E 3 29 ? 40.494 22.435 -34.918 1.00 0.00 29 VAL E CA 1
ATOM 8962 C C . VAL E 3 29 ? 40.058 21.664 -33.722 1.00 0.00 29 VAL E C 1
ATOM 8963 O O . VAL E 3 29 ? 39.113 20.878 -33.787 1.00 0.00 29 VAL E O 1
ATOM 8967 N N . ASP E 3 30 ? 40.743 21.870 -32.582 1.00 0.00 30 ASP E N 1
ATOM 8968 C CA . ASP E 3 30 ? 40.247 21.285 -31.376 1.00 0.00 30 ASP E CA 1
ATOM 8969 C C . ASP E 3 30 ? 39.346 22.304 -30.767 1.00 0.00 30 ASP E C 1
ATOM 8970 O O . ASP E 3 30 ? 39.768 23.405 -30.417 1.00 0.00 30 ASP E O 1
ATOM 8975 N N . GLU E 3 31 ? 38.050 21.970 -30.664 1.00 0.00 31 GLU E N 1
ATOM 8976 C CA . GLU E 3 31 ? 37.127 22.938 -30.164 1.00 0.00 31 GLU E CA 1
ATOM 8977 C C . GLU E 3 31 ? 37.522 23.226 -28.759 1.00 0.00 31 GLU E C 1
ATOM 8978 O O . GLU E 3 31 ? 37.653 24.382 -28.360 1.00 0.00 31 GLU E O 1
ATOM 8984 N N . PHE E 3 32 ? 37.753 22.157 -27.976 1.00 0.00 32 PHE E N 1
ATOM 8985 C CA . PHE E 3 32 ? 38.237 22.319 -26.641 1.00 0.00 32 PHE E CA 1
ATOM 8986 C C . PHE E 3 32 ? 38.436 20.942 -26.100 1.00 0.00 32 PHE E C 1
ATOM 8987 O O . PHE E 3 32 ? 38.101 19.958 -26.758 1.00 0.00 32 PHE E O 1
ATOM 8995 N N . THR E 3 33 ? 38.979 20.829 -24.874 1.00 0.00 33 THR E N 1
ATOM 8996 C CA . THR E 3 33 ? 39.062 19.529 -24.281 1.00 0.00 33 THR E CA 1
ATOM 8997 C C . THR E 3 33 ? 38.199 19.537 -23.060 1.00 0.00 33 THR E C 1
ATOM 8998 O O . THR E 3 33 ? 38.288 20.438 -22.227 1.00 0.00 33 THR E O 1
ATOM 9002 N N . ALA E 3 34 ? 37.328 18.517 -22.930 1.00 0.00 34 ALA E N 1
ATOM 9003 C CA . ALA E 3 34 ? 36.567 18.373 -21.726 1.00 0.00 34 ALA E CA 1
ATOM 9004 C C . ALA E 3 34 ? 36.036 16.980 -21.701 1.00 0.00 34 ALA E C 1
ATOM 9005 O O . ALA E 3 34 ? 35.927 16.326 -22.736 1.00 0.00 34 ALA E O 1
ATOM 9007 N N . ALA E 3 35 ? 35.692 16.488 -20.497 1.00 0.00 35 ALA E N 1
ATOM 9008 C CA . ALA E 3 35 ? 35.077 15.199 -20.392 1.00 0.00 35 ALA E CA 1
ATOM 9009 C C . ALA E 3 35 ? 33.646 15.360 -20.775 1.00 0.00 35 ALA E C 1
ATOM 9010 O O . ALA E 3 35 ? 33.077 16.445 -20.646 1.00 0.00 35 ALA E O 1
ATOM 9012 N N . ALA E 3 36 ? 33.020 14.280 -21.275 1.00 0.00 36 ALA E N 1
ATOM 9013 C CA . ALA E 3 36 ? 31.635 14.395 -21.614 1.00 0.00 36 ALA E CA 1
ATOM 9014 C C . ALA E 3 36 ? 30.954 13.115 -21.252 1.00 0.00 36 ALA E C 1
ATOM 9015 O O . ALA E 3 36 ? 31.575 12.055 -21.191 1.00 0.00 36 ALA E O 1
ATOM 9017 N N . HIS E 3 37 ? 29.638 13.205 -20.986 1.00 0.00 37 HIS E N 1
ATOM 9018 C CA . HIS E 3 37 ? 28.842 12.060 -20.657 1.00 0.00 37 HIS E CA 1
ATOM 9019 C C . HIS E 3 37 ? 27.703 12.080 -21.622 1.00 0.00 37 HIS E C 1
ATOM 9020 O O . HIS E 3 37 ? 27.090 13.121 -21.845 1.00 0.00 37 HIS E O 1
ATOM 9027 N N . VAL E 3 38 ? 27.401 10.921 -22.240 1.00 0.00 38 VAL E N 1
ATOM 9028 C CA . VAL E 3 38 ? 26.285 10.859 -23.140 1.00 0.00 38 VAL E CA 1
ATOM 9029 C C . VAL E 3 38 ? 25.664 9.511 -22.985 1.00 0.00 38 VAL E C 1
ATOM 9030 O O . VAL E 3 38 ? 26.365 8.522 -22.804 1.00 0.00 38 VAL E O 1
ATOM 9034 N N . GLN E 3 39 ? 24.327 9.414 -23.074 1.00 0.00 39 GLN E N 1
ATOM 9035 C CA . GLN E 3 39 ? 23.703 8.123 -23.092 1.00 0.00 39 GLN E CA 1
ATOM 9036 C C . GLN E 3 39 ? 23.377 7.832 -24.521 1.00 0.00 39 GLN E C 1
ATOM 9037 O O . GLN E 3 39 ? 22.965 8.718 -25.263 1.00 0.00 39 GLN E O 1
ATOM 9043 N N . PRO E 3 40 ? 23.552 6.625 -24.966 1.00 0.00 40 PRO E N 1
ATOM 9044 C CA . PRO E 3 40 ? 23.307 6.300 -26.333 1.00 0.00 40 PRO E CA 1
ATOM 9045 C C . PRO E 3 40 ? 21.863 6.556 -26.560 1.00 0.00 40 PRO E C 1
ATOM 9046 O O . PRO E 3 40 ? 21.072 6.336 -25.644 1.00 0.00 40 PRO E O 1
ATOM 9050 N N . ILE E 3 41 ? 21.487 6.999 -27.771 1.00 0.00 41 ILE E N 1
ATOM 9051 C CA . ILE E 3 41 ? 20.092 7.013 -28.065 1.00 0.00 41 ILE E CA 1
ATOM 9052 C C . ILE E 3 41 ? 19.689 5.581 -28.014 1.00 0.00 41 ILE E C 1
ATOM 9053 O O . ILE E 3 41 ? 18.659 5.229 -27.444 1.00 0.00 41 ILE E O 1
ATOM 9058 N N . SER E 3 42 ? 20.533 4.717 -28.610 1.00 0.00 42 SER E N 1
ATOM 9059 C CA . SER E 3 42 ? 20.317 3.304 -28.608 1.00 0.00 42 SER E CA 1
ATOM 9060 C C . SER E 3 42 ? 18.962 3.085 -29.169 1.00 0.00 42 SER E C 1
ATOM 9061 O O . SER E 3 42 ? 18.283 2.112 -28.839 1.00 0.00 42 SER E O 1
ATOM 9064 N N . GLN E 3 43 ? 18.534 4.003 -30.055 1.00 0.00 43 GLN E N 1
ATOM 9065 C CA . GLN E 3 43 ? 17.247 3.889 -30.662 1.00 0.00 43 GLN E CA 1
ATOM 9066 C C . GLN E 3 43 ? 16.200 3.961 -29.597 1.00 0.00 43 GLN E C 1
ATOM 9067 O O . GLN E 3 43 ? 16.486 3.948 -28.401 1.00 0.00 43 GLN E O 1
ATOM 9073 N N . GLU E 3 44 ? 14.931 4.060 -30.028 1.00 0.00 44 GLU E N 1
ATOM 9074 C CA . GLU E 3 44 ? 13.843 4.079 -29.102 1.00 0.00 44 GLU E CA 1
ATOM 9075 C C . GLU E 3 44 ? 13.883 2.788 -28.370 1.00 0.00 44 GLU E C 1
ATOM 9076 O O . GLU E 3 44 ? 13.693 2.730 -27.156 1.00 0.00 44 GLU E O 1
ATOM 9082 N N . GLU E 3 45 ? 14.138 1.707 -29.120 1.00 0.00 45 GLU E N 1
ATOM 9083 C CA . GLU E 3 45 ? 14.058 0.395 -28.577 1.00 0.00 45 GLU E CA 1
ATOM 9084 C C . GLU E 3 45 ? 12.668 0.183 -28.079 1.00 0.00 45 GLU E C 1
ATOM 9085 O O . GLU E 3 45 ? 12.447 -0.617 -27.178 1.00 0.00 45 GLU E O 1
ATOM 9091 N N . TYR E 3 46 ? 11.663 0.867 -28.649 1.00 0.00 46 TYR E N 1
ATOM 9092 C CA . TYR E 3 46 ? 10.471 0.154 -28.993 1.00 0.00 46 TYR E CA 1
ATOM 9093 C C . TYR E 3 46 ? 10.783 -0.602 -30.241 1.00 0.00 46 TYR E C 1
ATOM 9094 O O . TYR E 3 46 ? 10.385 -1.752 -30.414 1.00 0.00 46 TYR E O 1
ATOM 9103 N N . TYR E 3 47 ? 11.538 0.064 -31.140 1.00 0.00 47 TYR E N 1
ATOM 9104 C CA . TYR E 3 47 ? 11.883 -0.464 -32.428 1.00 0.00 47 TYR E CA 1
ATOM 9105 C C . TYR E 3 47 ? 10.639 -0.729 -33.204 1.00 0.00 47 TYR E C 1
ATOM 9106 O O . TYR E 3 47 ? 10.551 -1.735 -33.907 1.00 0.00 47 TYR E O 1
ATOM 9115 N N . LYS E 3 48 ? 9.631 0.160 -33.102 1.00 0.00 48 LYS E N 1
ATOM 9116 C CA . LYS E 3 48 ? 8.423 -0.160 -33.796 1.00 0.00 48 LYS E CA 1
ATOM 9117 C C . LYS E 3 48 ? 8.704 -0.234 -35.269 1.00 0.00 48 LYS E C 1
ATOM 9118 O O . LYS E 3 48 ? 8.559 -1.297 -35.866 1.00 0.00 48 LYS E O 1
ATOM 9124 N N . ALA E 3 49 ? 9.130 0.862 -35.933 1.00 0.00 49 ALA E N 1
ATOM 9125 C CA . ALA E 3 49 ? 9.751 0.657 -37.213 1.00 0.00 49 ALA E CA 1
ATOM 9126 C C . ALA E 3 49 ? 11.142 0.144 -37.002 1.00 0.00 49 ALA E C 1
ATOM 9127 O O . ALA E 3 49 ? 11.572 -0.832 -37.613 1.00 0.00 49 ALA E O 1
ATOM 9129 N N . GLN E 3 50 ? 11.867 0.818 -36.089 1.00 0.00 50 GLN E N 1
ATOM 9130 C CA . GLN E 3 50 ? 13.216 0.522 -35.697 1.00 0.00 50 GLN E CA 1
ATOM 9131 C C . GLN E 3 50 ? 14.163 0.632 -36.862 1.00 0.00 50 GLN E C 1
ATOM 9132 O O . GLN E 3 50 ? 15.304 0.175 -36.782 1.00 0.00 50 GLN E O 1
ATOM 9138 N N . GLN E 3 51 ? 13.760 1.298 -37.960 1.00 0.00 51 GLN E N 1
ATOM 9139 C CA . GLN E 3 51 ? 14.690 1.413 -39.049 1.00 0.00 51 GLN E CA 1
ATOM 9140 C C . GLN E 3 51 ? 15.852 2.201 -38.534 1.00 0.00 51 GLN E C 1
ATOM 9141 O O . GLN E 3 51 ? 17.010 1.904 -38.818 1.00 0.00 51 GLN E O 1
ATOM 9147 N N . LEU E 3 52 ? 15.534 3.216 -37.718 1.00 0.00 52 LEU E N 1
ATOM 9148 C CA . LEU E 3 52 ? 16.448 4.070 -37.024 1.00 0.00 52 LEU E CA 1
ATOM 9149 C C . LEU E 3 52 ? 16.590 3.475 -35.645 1.00 0.00 52 LEU E C 1
ATOM 9150 O O . LEU E 3 52 ? 16.134 2.354 -35.428 1.00 0.00 52 LEU E O 1
ATOM 9155 N N . GLN E 3 53 ? 17.244 4.150 -34.669 1.00 0.00 53 GLN E N 1
ATOM 9156 C CA . GLN E 3 53 ? 17.835 5.445 -34.806 1.00 0.00 53 GLN E CA 1
ATOM 9157 C C . GLN E 3 53 ? 19.303 5.273 -34.728 1.00 0.00 53 GLN E C 1
ATOM 9158 O O . GLN E 3 53 ? 19.814 4.497 -33.921 1.00 0.00 53 GLN E O 1
ATOM 9164 N N . THR E 3 54 ? 20.022 5.998 -35.597 1.00 0.00 54 THR E N 1
ATOM 9165 C CA . THR E 3 54 ? 21.439 5.901 -35.554 1.00 0.00 54 THR E CA 1
ATOM 9166 C C . THR E 3 54 ? 21.953 7.291 -35.438 1.00 0.00 54 THR E C 1
ATOM 9167 O O . THR E 3 54 ? 21.674 8.143 -36.281 1.00 0.00 54 THR E O 1
ATOM 9171 N N . PRO E 3 55 ? 22.704 7.539 -34.411 1.00 0.00 55 PRO E N 1
ATOM 9172 C CA . PRO E 3 55 ? 23.076 8.883 -34.111 1.00 0.00 55 PRO E CA 1
ATOM 9173 C C . PRO E 3 55 ? 23.887 9.407 -35.238 1.00 0.00 55 PRO E C 1
ATOM 9174 O O . PRO E 3 55 ? 24.635 8.638 -35.841 1.00 0.00 55 PRO E O 1
ATOM 9178 N N . ILE E 3 56 ? 23.748 10.704 -35.563 1.00 0.00 56 ILE E N 1
ATOM 9179 C CA . ILE E 3 56 ? 22.932 11.624 -34.827 1.00 0.00 56 ILE E CA 1
ATOM 9180 C C . ILE E 3 56 ? 21.496 11.250 -34.985 1.00 0.00 56 ILE E C 1
ATOM 9181 O O . ILE E 3 56 ? 21.100 10.681 -36.000 1.00 0.00 56 ILE E O 1
ATOM 9186 N N . GLY E 3 57 ? 20.681 11.527 -33.945 1.00 0.00 57 GLY E N 1
ATOM 9187 C CA . GLY E 3 57 ? 21.136 12.309 -32.831 1.00 0.00 57 GLY E CA 1
ATOM 9188 C C . GLY E 3 57 ? 21.653 11.403 -31.760 1.00 0.00 57 GLY E C 1
ATOM 9189 O O . GLY E 3 57 ? 21.535 10.184 -31.841 1.00 0.00 57 GLY E O 1
ATOM 9190 N N . TYR E 3 58 ? 22.213 12.016 -30.696 1.00 0.00 58 TYR E N 1
ATOM 9191 C CA . TYR E 3 58 ? 22.739 11.302 -29.568 1.00 0.00 58 TYR E CA 1
ATOM 9192 C C . TYR E 3 58 ? 22.035 11.893 -28.392 1.00 0.00 58 TYR E C 1
ATOM 9193 O O . TYR E 3 58 ? 21.489 12.986 -28.488 1.00 0.00 58 TYR E O 1
ATOM 9202 N N . ASN E 3 59 ? 21.987 11.195 -27.243 1.00 0.00 59 ASN E N 1
ATOM 9203 C CA . ASN E 3 59 ? 21.402 11.863 -26.117 1.00 0.00 59 ASN E CA 1
ATOM 9204 C C . ASN E 3 59 ? 22.480 12.049 -25.102 1.00 0.00 59 ASN E C 1
ATOM 9205 O O . ASN E 3 59 ? 22.887 11.101 -24.443 1.00 0.00 59 ASN E O 1
ATOM 9210 N N . ILE E 3 60 ? 22.984 13.283 -24.930 1.00 0.00 60 ILE E N 1
ATOM 9211 C CA . ILE E 3 60 ? 24.180 13.436 -24.155 1.00 0.00 60 ILE E CA 1
ATOM 9212 C C . ILE E 3 60 ? 23.885 14.275 -22.954 1.00 0.00 60 ILE E C 1
ATOM 9213 O O . ILE E 3 60 ? 23.179 15.274 -23.032 1.00 0.00 60 ILE E O 1
ATOM 9218 N N . TYR E 3 61 ? 24.420 13.869 -21.785 1.00 0.00 61 TYR E N 1
ATOM 9219 C CA . TYR E 3 61 ? 24.326 14.699 -20.622 1.00 0.00 61 TYR E CA 1
ATOM 9220 C C . TYR E 3 61 ? 25.717 14.903 -20.111 1.00 0.00 61 TYR E C 1
ATOM 9221 O O . TYR E 3 61 ? 26.324 13.977 -19.581 1.00 0.00 61 TYR E O 1
ATOM 9230 N N . THR E 3 62 ? 26.272 16.127 -20.254 1.00 0.00 62 THR E N 1
ATOM 9231 C CA . THR E 3 62 ? 27.615 16.336 -19.787 1.00 0.00 62 THR E CA 1
ATOM 9232 C C . THR E 3 62 ? 27.663 17.604 -18.991 1.00 0.00 62 THR E C 1
ATOM 9233 O O . THR E 3 62 ? 27.359 18.682 -19.497 1.00 0.00 62 THR E O 1
ATOM 9237 N N . PRO E 3 63 ? 28.055 17.496 -17.753 1.00 0.00 63 PRO E N 1
ATOM 9238 C CA . PRO E 3 63 ? 27.952 18.596 -16.837 1.00 0.00 63 PRO E CA 1
ATOM 9239 C C . PRO E 3 63 ? 28.867 19.725 -17.203 1.00 0.00 63 PRO E C 1
ATOM 9240 O O . PRO E 3 63 ? 30.036 19.475 -17.492 1.00 0.00 63 PRO E O 1
ATOM 9244 N N . TYR E 3 64 ? 28.350 20.967 -17.164 1.00 0.00 64 TYR E N 1
ATOM 9245 C CA . TYR E 3 64 ? 29.113 22.177 -17.290 1.00 0.00 64 TYR E CA 1
ATOM 9246 C C . TYR E 3 64 ? 30.050 22.050 -18.439 1.00 0.00 64 TYR E C 1
ATOM 9247 O O . TYR E 3 64 ? 31.154 22.591 -18.408 1.00 0.00 64 TYR E O 1
ATOM 9256 N N . ASP E 3 65 ? 29.626 21.347 -19.502 1.00 0.00 65 ASP E N 1
ATOM 9257 C CA . ASP E 3 65 ? 30.460 21.299 -20.661 1.00 0.00 65 ASP E CA 1
ATOM 9258 C C . ASP E 3 65 ? 29.696 21.928 -21.765 1.00 0.00 65 ASP E C 1
ATOM 9259 O O . ASP E 3 65 ? 28.890 21.274 -22.426 1.00 0.00 65 ASP E O 1
ATOM 9264 N N . ASP E 3 66 ? 29.926 23.229 -21.998 1.00 0.00 66 ASP E N 1
ATOM 9265 C CA . ASP E 3 66 ? 29.279 23.799 -23.130 1.00 0.00 66 ASP E CA 1
ATOM 9266 C C . ASP E 3 66 ? 29.833 23.111 -24.329 1.00 0.00 66 ASP E C 1
ATOM 9267 O O . ASP E 3 66 ? 29.094 22.594 -25.154 1.00 0.00 66 ASP E O 1
ATOM 9272 N N . ARG E 3 67 ? 31.167 23.047 -24.437 1.00 0.00 67 ARG E N 1
ATOM 9273 C CA . ARG E 3 67 ? 31.822 23.017 -25.714 1.00 0.00 67 ARG E CA 1
ATOM 9274 C C . ARG E 3 67 ? 31.499 21.786 -26.517 1.00 0.00 67 ARG E C 1
ATOM 9275 O O . ARG E 3 67 ? 31.445 21.864 -27.744 1.00 0.00 67 ARG E O 1
ATOM 9283 N N . ILE E 3 68 ? 31.309 20.614 -25.877 1.00 0.00 68 ILE E N 1
ATOM 9284 C CA . ILE E 3 68 ? 31.633 19.358 -26.508 1.00 0.00 68 ILE E CA 1
ATOM 9285 C C . ILE E 3 68 ? 30.897 19.179 -27.806 1.00 0.00 68 ILE E C 1
ATOM 9286 O O . ILE E 3 68 ? 31.490 18.733 -28.789 1.00 0.00 68 ILE E O 1
ATOM 9291 N N . ASP E 3 69 ? 29.590 19.496 -27.856 1.00 0.00 69 ASP E N 1
ATOM 9292 C CA . ASP E 3 69 ? 28.763 19.013 -28.928 1.00 0.00 69 ASP E CA 1
ATOM 9293 C C . ASP E 3 69 ? 29.034 19.785 -30.182 1.00 0.00 69 ASP E C 1
ATOM 9294 O O . ASP E 3 69 ? 30.004 20.532 -30.271 1.00 0.00 69 ASP E O 1
ATOM 9299 N N . LYS E 3 70 ? 28.209 19.544 -31.226 1.00 0.00 70 LYS E N 1
ATOM 9300 C CA . LYS E 3 70 ? 28.641 19.781 -32.576 1.00 0.00 70 LYS E CA 1
ATOM 9301 C C . LYS E 3 70 ? 28.703 21.239 -32.874 1.00 0.00 70 LYS E C 1
ATOM 9302 O O . LYS E 3 70 ? 28.480 22.080 -32.012 1.00 0.00 70 LYS E O 1
ATOM 9308 N N . LYS E 3 71 ? 29.178 21.539 -34.102 1.00 0.00 71 LYS E N 1
ATOM 9309 C CA . LYS E 3 71 ? 29.891 22.736 -34.448 1.00 0.00 71 LYS E CA 1
ATOM 9310 C C . LYS E 3 71 ? 31.102 22.758 -33.582 1.00 0.00 71 LYS E C 1
ATOM 9311 O O . LYS E 3 71 ? 31.718 23.794 -33.336 1.00 0.00 71 LYS E O 1
ATOM 9317 N N . MET E 3 72 ? 31.458 21.549 -33.123 1.00 0.00 72 MET E N 1
ATOM 9318 C CA . MET E 3 72 ? 32.605 21.188 -32.369 1.00 0.00 72 MET E CA 1
ATOM 9319 C C . MET E 3 72 ? 32.548 19.703 -32.476 1.00 0.00 72 MET E C 1
ATOM 9320 O O . MET E 3 72 ? 31.468 19.123 -32.380 1.00 0.00 72 MET E O 1
ATOM 9325 N N . ARG E 3 73 ? 33.681 19.030 -32.715 1.00 0.00 73 ARG E N 1
ATOM 9326 C CA . ARG E 3 73 ? 33.530 17.619 -32.863 1.00 0.00 73 ARG E CA 1
ATOM 9327 C C . ARG E 3 73 ? 33.513 17.041 -31.495 1.00 0.00 73 ARG E C 1
ATOM 9328 O O . ARG E 3 73 ? 34.071 17.621 -30.565 1.00 0.00 73 ARG E O 1
ATOM 9336 N N . VAL E 3 74 ? 32.846 15.887 -31.334 1.00 0.00 74 VAL E N 1
ATOM 9337 C CA . VAL E 3 74 ? 32.844 15.269 -30.046 1.00 0.00 74 VAL E CA 1
ATOM 9338 C C . VAL E 3 74 ? 33.953 14.283 -30.043 1.00 0.00 74 VAL E C 1
ATOM 9339 O O . VAL E 3 74 ? 34.025 13.403 -30.899 1.00 0.00 74 VAL E O 1
ATOM 9343 N N . ILE E 3 75 ? 34.866 14.416 -29.067 1.00 0.00 75 ILE E N 1
ATOM 9344 C CA . ILE E 3 75 ? 35.870 13.412 -28.927 1.00 0.00 75 ILE E CA 1
ATOM 9345 C C . ILE E 3 75 ? 35.794 12.932 -27.523 1.00 0.00 75 ILE E C 1
ATOM 9346 O O . ILE E 3 75 ? 35.833 13.720 -26.580 1.00 0.00 75 ILE E O 1
ATOM 9351 N N . TYR E 3 76 ? 35.681 11.605 -27.347 1.00 0.00 76 TYR E N 1
ATOM 9352 C CA . TYR E 3 76 ? 35.780 11.089 -26.022 1.00 0.00 76 TYR E CA 1
ATOM 9353 C C . TYR E 3 76 ? 36.959 10.180 -26.019 1.00 0.00 76 TYR E C 1
ATOM 9354 O O . TYR E 3 76 ? 36.985 9.179 -26.732 1.00 0.00 76 TYR E O 1
ATOM 9363 N N . ARG E 3 77 ? 37.977 10.530 -25.213 1.00 0.00 77 ARG E N 1
ATOM 9364 C CA . ARG E 3 77 ? 39.169 9.746 -25.111 1.00 0.00 77 ARG E CA 1
ATOM 9365 C C . ARG E 3 77 ? 39.696 9.496 -26.485 1.00 0.00 77 ARG E C 1
ATOM 9366 O O . ARG E 3 77 ? 40.232 8.427 -26.770 1.00 0.00 77 ARG E O 1
ATOM 9374 N N . GLY E 3 78 ? 39.583 10.502 -27.371 1.00 0.00 78 GLY E N 1
ATOM 9375 C CA . GLY E 3 78 ? 40.271 10.430 -28.624 1.00 0.00 78 GLY E CA 1
ATOM 9376 C C . GLY E 3 78 ? 39.362 9.880 -29.674 1.00 0.00 78 GLY E C 1
ATOM 9377 O O . GLY E 3 78 ? 39.695 9.911 -30.857 1.00 0.00 78 GLY E O 1
ATOM 9378 N N . LYS E 3 79 ? 38.180 9.364 -29.289 1.00 0.00 79 LYS E N 1
ATOM 9379 C CA . LYS E 3 79 ? 37.311 8.903 -30.332 1.00 0.00 79 LYS E CA 1
ATOM 9380 C C . LYS E 3 79 ? 36.719 10.114 -30.969 1.00 0.00 79 LYS E C 1
ATOM 9381 O O . LYS E 3 79 ? 36.423 11.097 -30.292 1.00 0.00 79 LYS E O 1
ATOM 9387 N N . ILE E 3 80 ? 36.556 10.086 -32.305 1.00 0.00 80 ILE E N 1
ATOM 9388 C CA . ILE E 3 80 ? 36.046 11.250 -32.965 1.00 0.00 80 ILE E CA 1
ATOM 9389 C C . ILE E 3 80 ? 34.830 10.856 -33.733 1.00 0.00 80 ILE E C 1
ATOM 9390 O O . ILE E 3 80 ? 34.831 9.861 -34.456 1.00 0.00 80 ILE E O 1
ATOM 9395 N N . VAL E 3 81 ? 33.750 11.647 -33.588 1.00 0.00 81 VAL E N 1
ATOM 9396 C CA . VAL E 3 81 ? 32.584 11.475 -34.403 1.00 0.00 81 VAL E CA 1
ATOM 9397 C C . VAL E 3 81 ? 31.936 12.824 -34.491 1.00 0.00 81 VAL E C 1
ATOM 9398 O O . VAL E 3 81 ? 32.180 13.691 -33.653 1.00 0.00 81 VAL E O 1
ATOM 9402 N N . THR E 3 82 ? 31.099 13.045 -35.523 1.00 0.00 82 THR E N 1
ATOM 9403 C CA . THR E 3 82 ? 30.459 14.318 -35.666 1.00 0.00 82 THR E CA 1
ATOM 9404 C C . THR E 3 82 ? 29.010 14.108 -35.386 1.00 0.00 82 THR E C 1
ATOM 9405 O O . THR E 3 82 ? 28.498 12.996 -35.511 1.00 0.00 82 THR E O 1
ATOM 9409 N N . PHE E 3 83 ? 28.316 15.177 -34.952 1.00 0.00 83 PHE E N 1
ATOM 9410 C CA . PHE E 3 83 ? 26.966 15.024 -34.502 1.00 0.00 83 PHE E CA 1
ATOM 9411 C C . PHE E 3 83 ? 26.162 16.236 -34.855 1.00 0.00 83 PHE E C 1
ATOM 9412 O O . PHE E 3 83 ? 26.655 17.171 -35.481 1.00 0.00 83 PHE E O 1
ATOM 9420 N N . ILE E 3 84 ? 24.864 16.192 -34.485 1.00 0.00 84 ILE E N 1
ATOM 9421 C CA . ILE E 3 84 ? 23.894 17.215 -34.753 1.00 0.00 84 ILE E CA 1
ATOM 9422 C C . ILE E 3 84 ? 23.026 17.285 -33.539 1.00 0.00 84 ILE E C 1
ATOM 9423 O O . ILE E 3 84 ? 23.426 16.862 -32.457 1.00 0.00 84 ILE E O 1
ATOM 9428 N N . GLY E 3 85 ? 21.805 17.837 -33.683 1.00 0.00 85 GLY E N 1
ATOM 9429 C CA . GLY E 3 85 ? 20.955 17.908 -32.534 1.00 0.00 85 GLY E CA 1
ATOM 9430 C C . GLY E 3 85 ? 21.451 19.021 -31.682 1.00 0.00 85 GLY E C 1
ATOM 9431 O O . GLY E 3 85 ? 21.917 18.817 -30.561 1.00 0.00 85 GLY E O 1
ATOM 9432 N N . ASP E 3 86 ? 21.368 20.244 -32.235 1.00 0.00 86 ASP E N 1
ATOM 9433 C CA . ASP E 3 86 ? 21.950 21.410 -31.649 1.00 0.00 86 ASP E CA 1
ATOM 9434 C C . ASP E 3 86 ? 21.454 21.509 -30.245 1.00 0.00 86 ASP E C 1
ATOM 9435 O O . ASP E 3 86 ? 20.385 21.024 -29.878 1.00 0.00 86 ASP E O 1
ATOM 9440 N N . PRO E 3 87 ? 22.326 22.051 -29.453 1.00 0.00 87 PRO E N 1
ATOM 9441 C CA . PRO E 3 87 ? 22.524 21.555 -28.129 1.00 0.00 87 PRO E CA 1
ATOM 9442 C C . PRO E 3 87 ? 21.451 21.979 -27.222 1.00 0.00 87 PRO E C 1
ATOM 9443 O O . PRO E 3 87 ? 20.709 22.909 -27.533 1.00 0.00 87 PRO E O 1
ATOM 9447 N N . VAL E 3 88 ? 21.336 21.264 -26.099 1.00 0.00 88 VAL E N 1
ATOM 9448 C CA . VAL E 3 88 ? 20.185 21.432 -25.293 1.00 0.00 88 VAL E CA 1
ATOM 9449 C C . VAL E 3 88 ? 20.609 21.073 -23.911 1.00 0.00 88 VAL E C 1
ATOM 9450 O O . VAL E 3 88 ? 21.345 20.117 -23.709 1.00 0.00 88 VAL E O 1
ATOM 9454 N N . ASP E 3 89 ? 20.169 21.807 -22.884 1.00 0.00 89 ASP E N 1
ATOM 9455 C CA . ASP E 3 89 ? 20.554 21.331 -21.598 1.00 0.00 89 ASP E CA 1
ATOM 9456 C C . ASP E 3 89 ? 19.541 20.334 -21.154 1.00 0.00 89 ASP E C 1
ATOM 9457 O O . ASP E 3 89 ? 18.637 20.657 -20.389 1.00 0.00 89 ASP E O 1
ATOM 9462 N N . LEU E 3 90 ? 19.676 19.082 -21.647 1.00 0.00 90 LEU E N 1
ATOM 9463 C CA . LEU E 3 90 ? 18.606 18.131 -21.536 1.00 0.00 90 LEU E CA 1
ATOM 9464 C C . LEU E 3 90 ? 18.324 17.957 -20.097 1.00 0.00 90 LEU E C 1
ATOM 9465 O O . LEU E 3 90 ? 17.219 18.223 -19.626 1.00 0.00 90 LEU E O 1
ATOM 9470 N N . SER E 3 91 ? 19.359 17.550 -19.352 1.00 0.00 91 SER E N 1
ATOM 9471 C CA . SER E 3 91 ? 19.190 17.432 -17.950 1.00 0.00 91 SER E CA 1
ATOM 9472 C C . SER E 3 91 ? 20.513 17.034 -17.398 1.00 0.00 91 SER E C 1
ATOM 9473 O O . SER E 3 91 ? 21.145 16.082 -17.852 1.00 0.00 91 SER E O 1
ATOM 9476 N N . GLY E 3 92 ? 20.951 17.766 -16.370 1.00 0.00 92 GLY E N 1
ATOM 9477 C CA . GLY E 3 92 ? 22.155 17.458 -15.676 1.00 0.00 92 GLY E CA 1
ATOM 9478 C C . GLY E 3 92 ? 22.298 18.569 -14.704 1.00 0.00 92 GLY E C 1
ATOM 9479 O O . GLY E 3 92 ? 21.838 19.681 -14.959 1.00 0.00 92 GLY E O 1
ATOM 9480 N N . LEU E 3 93 ? 22.920 18.283 -13.547 1.00 0.00 93 LEU E N 1
ATOM 9481 C CA . LEU E 3 93 ? 22.892 19.253 -12.502 1.00 0.00 93 LEU E CA 1
ATOM 9482 C C . LEU E 3 93 ? 23.606 20.458 -13.013 1.00 0.00 93 LEU E C 1
ATOM 9483 O O . LEU E 3 93 ? 23.082 21.569 -12.972 1.00 0.00 93 LEU E O 1
ATOM 9488 N N . GLN E 3 94 ? 24.816 20.254 -13.558 1.00 0.00 94 GLN E N 1
ATOM 9489 C CA . GLN E 3 94 ? 25.528 21.361 -14.112 1.00 0.00 94 GLN E CA 1
ATOM 9490 C C . GLN E 3 94 ? 25.270 21.303 -15.571 1.00 0.00 94 GLN E C 1
ATOM 9491 O O . GLN E 3 94 ? 25.039 20.221 -16.102 1.00 0.00 94 GLN E O 1
ATOM 9497 N N . GLU E 3 95 ? 25.240 22.474 -16.234 1.00 0.00 95 GLU E N 1
ATOM 9498 C CA . GLU E 3 95 ? 24.588 22.602 -17.502 1.00 0.00 95 GLU E CA 1
ATOM 9499 C C . GLU E 3 95 ? 25.180 21.616 -18.449 1.00 0.00 95 GLU E C 1
ATOM 9500 O O . GLU E 3 95 ? 26.374 21.645 -18.736 1.00 0.00 95 GLU E O 1
ATOM 9506 N N . ILE E 3 96 ? 24.335 20.708 -18.964 1.00 0.00 96 ILE E N 1
ATOM 9507 C CA . ILE E 3 96 ? 24.830 19.682 -19.827 1.00 0.00 96 ILE E CA 1
ATOM 9508 C C . ILE E 3 96 ? 24.072 19.805 -21.094 1.00 0.00 96 ILE E C 1
ATOM 9509 O O . ILE E 3 96 ? 22.866 20.018 -21.070 1.00 0.00 96 ILE E O 1
ATOM 9514 N N . THR E 3 97 ? 24.756 19.696 -22.244 1.00 0.00 97 THR E N 1
ATOM 9515 C CA . THR E 3 97 ? 24.035 19.708 -23.475 1.00 0.00 97 THR E CA 1
ATOM 9516 C C . THR E 3 97 ? 23.772 18.291 -23.881 1.00 0.00 97 THR E C 1
ATOM 9517 O O . THR E 3 97 ? 24.512 17.378 -23.523 1.00 0.00 97 THR E O 1
ATOM 9521 N N . ARG E 3 98 ? 22.675 18.087 -24.635 1.00 0.00 98 ARG E N 1
ATOM 9522 C CA . ARG E 3 98 ? 22.251 16.809 -25.101 1.00 0.00 98 ARG E CA 1
ATOM 9523 C C . ARG E 3 98 ? 21.893 17.006 -26.536 1.00 0.00 98 ARG E C 1
ATOM 9524 O O . ARG E 3 98 ? 21.962 18.118 -27.057 1.00 0.00 98 ARG E O 1
ATOM 9532 N N . ILE E 3 99 ? 21.537 15.918 -27.237 1.00 0.00 99 ILE E N 1
ATOM 9533 C CA . ILE E 3 99 ? 21.148 16.090 -28.601 1.00 0.00 99 ILE E CA 1
ATOM 9534 C C . ILE E 3 99 ? 19.799 15.472 -28.743 1.00 0.00 99 ILE E C 1
ATOM 9535 O O . ILE E 3 99 ? 19.484 14.482 -28.084 1.00 0.00 99 ILE E O 1
ATOM 9540 N N . LYS E 3 100 ? 18.939 16.060 -29.594 1.00 0.00 100 LYS E N 1
ATOM 9541 C CA . LYS E 3 100 ? 17.668 15.437 -29.795 1.00 0.00 100 LYS E CA 1
ATOM 9542 C C . LYS E 3 100 ? 17.560 15.082 -31.238 1.00 0.00 100 LYS E C 1
ATOM 9543 O O . LYS E 3 100 ? 18.062 15.793 -32.107 1.00 0.00 100 LYS E O 1
ATOM 9549 N N . GLY E 3 101 ? 16.861 13.966 -31.520 1.00 0.00 101 GLY E N 1
ATOM 9550 C CA . GLY E 3 101 ? 16.338 13.737 -32.832 1.00 0.00 101 GLY E CA 1
ATOM 9551 C C . GLY E 3 101 ? 17.340 13.035 -33.684 1.00 0.00 101 GLY E C 1
ATOM 9552 O O . GLY E 3 101 ? 18.452 12.730 -33.255 1.00 0.00 101 GLY E O 1
ATOM 9553 N N . LYS E 3 102 ? 16.931 12.771 -34.941 1.00 0.00 102 LYS E N 1
ATOM 9554 C CA . LYS E 3 102 ? 17.741 12.096 -35.912 1.00 0.00 102 LYS E CA 1
ATOM 9555 C C . LYS E 3 102 ? 17.877 12.999 -37.093 1.00 0.00 102 LYS E C 1
ATOM 9556 O O . LYS E 3 102 ? 17.006 13.825 -37.362 1.00 0.00 102 LYS E O 1
ATOM 9562 N N . GLU E 3 103 ? 18.995 12.865 -37.829 1.00 0.00 103 GLU E N 1
ATOM 9563 C CA . GLU E 3 103 ? 19.207 13.670 -38.995 1.00 0.00 103 GLU E CA 1
ATOM 9564 C C . GLU E 3 103 ? 18.400 13.092 -40.112 1.00 0.00 103 GLU E C 1
ATOM 9565 O O . GLU E 3 103 ? 18.102 11.899 -40.120 1.00 0.00 103 GLU E O 1
ATOM 9571 N N . ASP E 3 104 ? 18.045 13.948 -41.093 1.00 0.00 104 ASP E N 1
ATOM 9572 C CA . ASP E 3 104 ? 17.375 13.532 -42.292 1.00 0.00 104 ASP E CA 1
ATOM 9573 C C . ASP E 3 104 ? 15.992 13.076 -41.966 1.00 0.00 104 ASP E C 1
ATOM 9574 O O . ASP E 3 104 ? 15.781 12.271 -41.060 1.00 0.00 104 ASP E O 1
ATOM 9579 N N . GLY E 3 105 ? 14.998 13.591 -42.712 1.00 0.00 105 GLY E N 1
ATOM 9580 C CA . GLY E 3 105 ? 13.678 13.066 -42.550 1.00 0.00 105 GLY E CA 1
ATOM 9581 C C . GLY E 3 105 ? 13.694 11.685 -43.112 1.00 0.00 105 GLY E C 1
ATOM 9582 O O . GLY E 3 105 ? 14.070 11.478 -44.266 1.00 0.00 105 GLY E O 1
ATOM 9583 N N . ALA E 3 106 ? 13.266 10.697 -42.307 1.00 0.00 106 ALA E N 1
ATOM 9584 C CA . ALA E 3 106 ? 13.163 9.355 -42.793 1.00 0.00 106 ALA E CA 1
ATOM 9585 C C . ALA E 3 106 ? 12.103 9.346 -43.840 1.00 0.00 106 ALA E C 1
ATOM 9586 O O . ALA E 3 106 ? 12.244 8.685 -44.867 1.00 0.00 106 ALA E O 1
ATOM 9588 N N . TYR E 3 107 ? 11.009 10.099 -43.603 1.00 0.00 107 TYR E N 1
ATOM 9589 C CA . TYR E 3 107 ? 9.987 10.182 -44.602 1.00 0.00 107 TYR E CA 1
ATOM 9590 C C . TYR E 3 107 ? 10.662 10.709 -45.821 1.00 0.00 107 TYR E C 1
ATOM 9591 O O . TYR E 3 107 ? 11.364 11.717 -45.767 1.00 0.00 107 TYR E O 1
ATOM 9600 N N . VAL E 3 108 ? 10.492 10.008 -46.954 1.00 0.00 108 VAL E N 1
ATOM 9601 C CA . VAL E 3 108 ? 11.260 10.355 -48.109 1.00 0.00 108 VAL E CA 1
ATOM 9602 C C . VAL E 3 108 ? 10.305 10.648 -49.212 1.00 0.00 108 VAL E C 1
ATOM 9603 O O . VAL E 3 108 ? 9.181 10.152 -49.228 1.00 0.00 108 VAL E O 1
ATOM 9607 N N . GLY E 3 109 ? 10.740 11.490 -50.164 1.00 0.00 109 GLY E N 1
ATOM 9608 C CA . GLY E 3 109 ? 9.897 11.819 -51.270 1.00 0.00 109 GLY E CA 1
ATOM 9609 C C . GLY E 3 109 ? 9.513 10.506 -51.936 1.00 0.00 109 GLY E C 1
ATOM 9610 O O . GLY E 3 109 ? 8.290 10.213 -52.003 1.00 0.00 109 GLY E O 1
ATOM 9612 N N . MET F 3 1 ? 32.043 -5.102 -10.758 1.00 0.00 1 MET F N 1
ATOM 9613 C CA . MET F 3 1 ? 32.104 -6.302 -9.918 1.00 0.00 1 MET F CA 1
ATOM 9614 C C . MET F 3 1 ? 33.168 -7.132 -10.532 1.00 0.00 1 MET F C 1
ATOM 9615 O O . MET F 3 1 ? 33.670 -8.086 -9.941 1.00 0.00 1 MET F O 1
ATOM 9620 N N . TYR F 3 2 ? 33.530 -6.741 -11.764 1.00 0.00 2 TYR F N 1
ATOM 9621 C CA . TYR F 3 2 ? 34.549 -7.374 -12.535 1.00 0.00 2 TYR F CA 1
ATOM 9622 C C . TYR F 3 2 ? 35.852 -7.177 -11.831 1.00 0.00 2 TYR F C 1
ATOM 9623 O O . TYR F 3 2 ? 36.663 -8.100 -11.748 1.00 0.00 2 TYR F O 1
ATOM 9632 N N . GLU F 3 3 ? 36.091 -5.951 -11.321 1.00 0.00 3 GLU F N 1
ATOM 9633 C CA . GLU F 3 3 ? 37.361 -5.630 -10.737 1.00 0.00 3 GLU F CA 1
ATOM 9634 C C . GLU F 3 3 ? 38.309 -5.426 -11.874 1.00 0.00 3 GLU F C 1
ATOM 9635 O O . GLU F 3 3 ? 37.879 -5.253 -13.013 1.00 0.00 3 GLU F O 1
ATOM 9637 N N . GLU F 3 4 ? 39.626 -5.406 -11.590 1.00 0.00 4 GLU F N 1
ATOM 9638 C CA . GLU F 3 4 ? 40.590 -5.116 -12.614 1.00 0.00 4 GLU F CA 1
ATOM 9639 C C . GLU F 3 4 ? 40.388 -6.100 -13.720 1.00 0.00 4 GLU F C 1
ATOM 9640 O O . GLU F 3 4 ? 40.116 -7.276 -13.483 1.00 0.00 4 GLU F O 1
ATOM 9646 N N . PHE F 3 5 ? 40.471 -5.615 -14.975 1.00 0.00 5 PHE F N 1
ATOM 9647 C CA . PHE F 3 5 ? 40.090 -6.434 -16.086 1.00 0.00 5 PHE F CA 1
ATOM 9648 C C . PHE F 3 5 ? 40.650 -5.790 -17.323 1.00 0.00 5 PHE F C 1
ATOM 9649 O O . PHE F 3 5 ? 41.341 -4.778 -17.229 1.00 0.00 5 PHE F O 1
ATOM 9657 N N . ARG F 3 6 ? 40.355 -6.332 -18.529 1.00 0.00 6 ARG F N 1
ATOM 9658 C CA . ARG F 3 6 ? 39.915 -7.683 -18.730 1.00 0.00 6 ARG F CA 1
ATOM 9659 C C . ARG F 3 6 ? 41.024 -8.638 -18.432 1.00 0.00 6 ARG F C 1
ATOM 9660 O O . ARG F 3 6 ? 40.839 -9.605 -17.694 1.00 0.00 6 ARG F O 1
ATOM 9668 N N . ASP F 3 7 ? 42.210 -8.391 -19.018 1.00 0.00 7 ASP F N 1
ATOM 9669 C CA . ASP F 3 7 ? 43.240 -9.386 -19.030 1.00 0.00 7 ASP F CA 1
ATOM 9670 C C . ASP F 3 7 ? 44.134 -9.034 -20.170 1.00 0.00 7 ASP F C 1
ATOM 9671 O O . ASP F 3 7 ? 44.261 -7.864 -20.528 1.00 0.00 7 ASP F O 1
ATOM 9676 N N . VAL F 3 8 ? 44.781 -10.046 -20.782 1.00 0.00 8 VAL F N 1
ATOM 9677 C CA . VAL F 3 8 ? 45.502 -9.769 -21.988 1.00 0.00 8 VAL F CA 1
ATOM 9678 C C . VAL F 3 8 ? 44.545 -9.964 -23.120 1.00 0.00 8 VAL F C 1
ATOM 9679 O O . VAL F 3 8 ? 44.050 -11.063 -23.360 1.00 0.00 8 VAL F O 1
ATOM 9683 N N . ILE F 3 9 ? 44.245 -8.868 -23.840 1.00 0.00 9 ILE F N 1
ATOM 9684 C CA . ILE F 3 9 ? 43.340 -8.944 -24.946 1.00 0.00 9 ILE F CA 1
ATOM 9685 C C . ILE F 3 9 ? 43.970 -8.185 -26.065 1.00 0.00 9 ILE F C 1
ATOM 9686 O O . ILE F 3 9 ? 44.738 -7.252 -25.835 1.00 0.00 9 ILE F O 1
ATOM 9691 N N . THR F 3 10 ? 43.674 -8.578 -27.317 1.00 0.00 10 THR F N 1
ATOM 9692 C CA . THR F 3 10 ? 44.256 -7.874 -28.420 1.00 0.00 10 THR F CA 1
ATOM 9693 C C . THR F 3 10 ? 43.144 -7.251 -29.194 1.00 0.00 10 THR F C 1
ATOM 9694 O O . THR F 3 10 ? 42.040 -7.789 -29.262 1.00 0.00 10 THR F O 1
ATOM 9698 N N . PHE F 3 11 ? 43.411 -6.071 -29.786 1.00 0.00 11 PHE F N 1
ATOM 9699 C CA . PHE F 3 11 ? 42.409 -5.407 -30.568 1.00 0.00 11 PHE F CA 1
ATOM 9700 C C . PHE F 3 11 ? 42.988 -5.179 -31.926 1.00 0.00 11 PHE F C 1
ATOM 9701 O O . PHE F 3 11 ? 44.198 -5.017 -32.078 1.00 0.00 11 PHE F O 1
ATOM 9709 N N . GLN F 3 12 ? 42.123 -5.172 -32.958 1.00 0.00 12 GLN F N 1
ATOM 9710 C CA . GLN F 3 12 ? 42.566 -4.879 -34.290 1.00 0.00 12 GLN F CA 1
ATOM 9711 C C . GLN F 3 12 ? 41.778 -3.697 -34.743 1.00 0.00 12 GLN F C 1
ATOM 9712 O O . GLN F 3 12 ? 40.635 -3.518 -34.335 1.00 0.00 12 GLN F O 1
ATOM 9718 N N . SER F 3 13 ? 42.356 -2.836 -35.599 1.00 0.00 13 SER F N 1
ATOM 9719 C CA . SER F 3 13 ? 41.564 -1.723 -36.035 1.00 0.00 13 SER F CA 1
ATOM 9720 C C . SER F 3 13 ? 41.477 -1.789 -37.521 1.00 0.00 13 SER F C 1
ATOM 9721 O O . SER F 3 13 ? 42.406 -2.237 -38.190 1.00 0.00 13 SER F O 1
ATOM 9724 N N . TYR F 3 14 ? 40.333 -1.353 -38.080 1.00 0.00 14 TYR F N 1
ATOM 9725 C CA . TYR F 3 14 ? 40.192 -1.362 -39.505 1.00 0.00 14 TYR F CA 1
ATOM 9726 C C . TYR F 3 14 ? 40.051 0.059 -39.924 1.00 0.00 14 TYR F C 1
ATOM 9727 O O . TYR F 3 14 ? 39.176 0.776 -39.440 1.00 0.00 14 TYR F O 1
ATOM 9736 N N . VAL F 3 15 ? 40.926 0.507 -40.841 1.00 0.00 15 VAL F N 1
ATOM 9737 C CA . VAL F 3 15 ? 40.809 1.843 -41.332 1.00 0.00 15 VAL F CA 1
ATOM 9738 C C . VAL F 3 15 ? 41.088 1.803 -42.795 1.00 0.00 15 VAL F C 1
ATOM 9739 O O . VAL F 3 15 ? 41.819 0.937 -43.275 1.00 0.00 15 VAL F O 1
ATOM 9743 N N . GLU F 3 16 ? 40.508 2.762 -43.539 1.00 0.00 16 GLU F N 1
ATOM 9744 C CA . GLU F 3 16 ? 40.804 2.912 -44.931 1.00 0.00 16 GLU F CA 1
ATOM 9745 C C . GLU F 3 16 ? 40.257 1.742 -45.679 1.00 0.00 16 GLU F C 1
ATOM 9746 O O . GLU F 3 16 ? 40.133 0.639 -45.148 1.00 0.00 16 GLU F O 1
ATOM 9752 N N . GLN F 3 17 ? 39.900 1.976 -46.954 1.00 0.00 17 GLN F N 1
ATOM 9753 C CA . GLN F 3 17 ? 39.484 0.912 -47.815 1.00 0.00 17 GLN F CA 1
ATOM 9754 C C . GLN F 3 17 ? 40.383 0.968 -49.003 1.00 0.00 17 GLN F C 1
ATOM 9755 O O . GLN F 3 17 ? 41.029 1.984 -49.255 1.00 0.00 17 GLN F O 1
ATOM 9761 N N . SER F 3 18 ? 40.464 -0.140 -49.760 1.00 0.00 18 SER F N 1
ATOM 9762 C CA . SER F 3 18 ? 41.310 -0.127 -50.916 1.00 0.00 18 SER F CA 1
ATOM 9763 C C . SER F 3 18 ? 40.417 -0.064 -52.108 1.00 0.00 18 SER F C 1
ATOM 9764 O O . SER F 3 18 ? 39.354 -0.683 -52.137 1.00 0.00 18 SER F O 1
ATOM 9767 N N . ASN F 3 19 ? 40.828 0.716 -53.124 1.00 0.00 19 ASN F N 1
ATOM 9768 C CA . ASN F 3 19 ? 40.028 0.833 -54.304 1.00 0.00 19 ASN F CA 1
ATOM 9769 C C . ASN F 3 19 ? 40.932 0.657 -55.476 1.00 0.00 19 ASN F C 1
ATOM 9770 O O . ASN F 3 19 ? 42.148 0.815 -55.370 1.00 0.00 19 ASN F O 1
ATOM 9775 N N . GLY F 3 20 ? 40.345 0.310 -56.636 1.00 0.00 20 GLY F N 1
ATOM 9776 C CA . GLY F 3 20 ? 41.112 0.218 -57.840 1.00 0.00 20 GLY F CA 1
ATOM 9777 C C . GLY F 3 20 ? 41.672 -1.161 -57.917 1.00 0.00 20 GLY F C 1
ATOM 9778 O O . GLY F 3 20 ? 42.310 -1.528 -58.902 1.00 0.00 20 GLY F O 1
ATOM 9779 N N . GLU F 3 21 ? 41.439 -1.970 -56.868 1.00 0.00 21 GLU F N 1
ATOM 9780 C CA . GLU F 3 21 ? 41.913 -3.319 -56.904 1.00 0.00 21 GLU F CA 1
ATOM 9781 C C . GLU F 3 21 ? 40.711 -4.197 -56.951 1.00 0.00 21 GLU F C 1
ATOM 9782 O O . GLU F 3 21 ? 39.681 -3.890 -56.351 1.00 0.00 21 GLU F O 1
ATOM 9788 N N . GLY F 3 22 ? 40.807 -5.317 -57.690 1.00 0.00 22 GLY F N 1
ATOM 9789 C CA . GLY F 3 22 ? 39.689 -6.205 -57.757 1.00 0.00 22 GLY F CA 1
ATOM 9790 C C . GLY F 3 22 ? 39.449 -6.697 -56.371 1.00 0.00 22 GLY F C 1
ATOM 9791 O O . GLY F 3 22 ? 38.311 -6.754 -55.907 1.00 0.00 22 GLY F O 1
ATOM 9792 N N . GLY F 3 23 ? 40.537 -7.060 -55.668 1.00 0.00 23 GLY F N 1
ATOM 9793 C CA . GLY F 3 23 ? 40.404 -7.481 -54.309 1.00 0.00 23 GLY F CA 1
ATOM 9794 C C . GLY F 3 23 ? 40.398 -6.249 -53.472 1.00 0.00 23 GLY F C 1
ATOM 9795 O O . GLY F 3 23 ? 40.625 -5.147 -53.968 1.00 0.00 23 GLY F O 1
ATOM 9796 N N . LYS F 3 24 ? 40.144 -6.413 -52.161 1.00 0.00 24 LYS F N 1
ATOM 9797 C CA . LYS F 3 24 ? 40.207 -5.290 -51.277 1.00 0.00 24 LYS F CA 1
ATOM 9798 C C . LYS F 3 24 ? 41.370 -5.520 -50.377 1.00 0.00 24 LYS F C 1
ATOM 9799 O O . LYS F 3 24 ? 41.658 -6.653 -49.994 1.00 0.00 24 LYS F O 1
ATOM 9805 N N . THR F 3 25 ? 42.086 -4.438 -50.021 1.00 0.00 25 THR F N 1
ATOM 9806 C CA . THR F 3 25 ? 43.170 -4.587 -49.100 1.00 0.00 25 THR F CA 1
ATOM 9807 C C . THR F 3 25 ? 42.823 -3.784 -47.894 1.00 0.00 25 THR F C 1
ATOM 9808 O O . THR F 3 25 ? 42.337 -2.659 -48.002 1.00 0.00 25 THR F O 1
ATOM 9812 N N . TYR F 3 26 ? 43.054 -4.358 -46.700 1.00 0.00 26 TYR F N 1
ATOM 9813 C CA . TYR F 3 26 ? 42.782 -3.629 -45.500 1.00 0.00 26 TYR F CA 1
ATOM 9814 C C . TYR F 3 26 ? 44.000 -3.700 -44.643 1.00 0.00 26 TYR F C 1
ATOM 9815 O O . TYR F 3 26 ? 44.707 -4.707 -44.626 1.00 0.00 26 TYR F O 1
ATOM 9824 N N . LYS F 3 27 ? 44.284 -2.609 -43.912 1.00 0.00 27 LYS F N 1
ATOM 9825 C CA . LYS F 3 27 ? 45.373 -2.636 -42.984 1.00 0.00 27 LYS F CA 1
ATOM 9826 C C . LYS F 3 27 ? 44.774 -2.495 -41.627 1.00 0.00 27 LYS F C 1
ATOM 9827 O O . LYS F 3 27 ? 43.801 -1.766 -41.440 1.00 0.00 27 LYS F O 1
ATOM 9833 N N . TRP F 3 28 ? 45.334 -3.214 -40.638 1.00 0.00 28 TRP F N 1
ATOM 9834 C CA . TRP F 3 28 ? 44.792 -3.107 -39.320 1.00 0.00 28 TRP F CA 1
ATOM 9835 C C . TRP F 3 28 ? 45.927 -2.914 -38.373 1.00 0.00 28 TRP F C 1
ATOM 9836 O O . TRP F 3 28 ? 47.029 -3.410 -38.597 1.00 0.00 28 TRP F O 1
ATOM 9847 N N . VAL F 3 29 ? 45.678 -2.164 -37.285 1.00 0.00 29 VAL F N 1
ATOM 9848 C CA . VAL F 3 29 ? 46.704 -1.954 -36.311 1.00 0.00 29 VAL F CA 1
ATOM 9849 C C . VAL F 3 29 ? 46.148 -2.387 -34.999 1.00 0.00 29 VAL F C 1
ATOM 9850 O O . VAL F 3 29 ? 44.935 -2.403 -34.800 1.00 0.00 29 VAL F O 1
ATOM 9854 N N . ASP F 3 30 ? 47.035 -2.777 -34.067 1.00 0.00 30 ASP F N 1
ATOM 9855 C CA . ASP F 3 30 ? 46.572 -3.228 -32.793 1.00 0.00 30 ASP F CA 1
ATOM 9856 C C . ASP F 3 30 ? 46.125 -2.027 -32.031 1.00 0.00 30 ASP F C 1
ATOM 9857 O O . ASP F 3 30 ? 46.498 -0.899 -32.347 1.00 0.00 30 ASP F O 1
ATOM 9862 N N . GLU F 3 31 ? 45.288 -2.252 -31.004 1.00 0.00 31 GLU F N 1
ATOM 9863 C CA . GLU F 3 31 ? 44.805 -1.171 -30.201 1.00 0.00 31 GLU F CA 1
ATOM 9864 C C . GLU F 3 31 ? 45.284 -1.425 -28.814 1.00 0.00 31 GLU F C 1
ATOM 9865 O O . GLU F 3 31 ? 45.730 -2.525 -28.492 1.00 0.00 31 GLU F O 1
ATOM 9871 N N . PHE F 3 32 ? 45.217 -0.395 -27.951 1.00 0.00 32 PHE F N 1
ATOM 9872 C CA . PHE F 3 32 ? 45.652 -0.597 -26.604 1.00 0.00 32 PHE F CA 1
ATOM 9873 C C . PHE F 3 32 ? 44.758 -1.637 -26.028 1.00 0.00 32 PHE F C 1
ATOM 9874 O O . PHE F 3 32 ? 43.609 -1.790 -26.443 1.00 0.00 32 PHE F O 1
ATOM 9882 N N . THR F 3 33 ? 45.286 -2.427 -25.079 1.00 0.00 33 THR F N 1
ATOM 9883 C CA . THR F 3 33 ? 44.519 -3.540 -24.618 1.00 0.00 33 THR F CA 1
ATOM 9884 C C . THR F 3 33 ? 43.830 -3.107 -23.369 1.00 0.00 33 THR F C 1
ATOM 9885 O O . THR F 3 33 ? 44.460 -2.636 -22.424 1.00 0.00 33 THR F O 1
ATOM 9889 N N . ALA F 3 34 ? 42.491 -3.238 -23.353 1.00 0.00 34 ALA F N 1
ATOM 9890 C CA . ALA F 3 34 ? 41.733 -2.834 -22.210 1.00 0.00 34 ALA F CA 1
ATOM 9891 C C . ALA F 3 34 ? 40.506 -3.680 -22.188 1.00 0.00 34 ALA F C 1
ATOM 9892 O O . ALA F 3 34 ? 40.163 -4.319 -23.183 1.00 0.00 34 ALA F O 1
ATOM 9894 N N . ALA F 3 35 ? 39.816 -3.718 -21.036 1.00 0.00 35 ALA F N 1
ATOM 9895 C CA . ALA F 3 35 ? 38.607 -4.480 -20.983 1.00 0.00 35 ALA F CA 1
ATOM 9896 C C . ALA F 3 35 ? 37.620 -3.776 -21.845 1.00 0.00 35 ALA F C 1
ATOM 9897 O O . ALA F 3 35 ? 37.611 -2.550 -21.922 1.00 0.00 35 ALA F O 1
ATOM 9899 N N . ALA F 3 36 ? 36.758 -4.543 -22.533 1.00 0.00 36 ALA F N 1
ATOM 9900 C CA . ALA F 3 36 ? 35.666 -3.908 -23.197 1.00 0.00 36 ALA F CA 1
ATOM 9901 C C . ALA F 3 36 ? 34.445 -4.635 -22.760 1.00 0.00 36 ALA F C 1
ATOM 9902 O O . ALA F 3 36 ? 34.408 -5.863 -22.784 1.00 0.00 36 ALA F O 1
ATOM 9904 N N . HIS F 3 37 ? 33.409 -3.891 -22.344 1.00 0.00 37 HIS F N 1
ATOM 9905 C CA . HIS F 3 37 ? 32.187 -4.527 -21.968 1.00 0.00 37 HIS F CA 1
ATOM 9906 C C . HIS F 3 37 ? 31.109 -3.763 -22.658 1.00 0.00 37 HIS F C 1
ATOM 9907 O O . HIS F 3 37 ? 31.205 -2.555 -22.844 1.00 0.00 37 HIS F O 1
ATOM 9914 N N . VAL F 3 38 ? 30.072 -4.479 -23.117 1.00 0.00 38 VAL F N 1
ATOM 9915 C CA . VAL F 3 38 ? 29.102 -3.924 -24.005 1.00 0.00 38 VAL F CA 1
ATOM 9916 C C . VAL F 3 38 ? 27.809 -4.603 -23.657 1.00 0.00 38 VAL F C 1
ATOM 9917 O O . VAL F 3 38 ? 27.797 -5.783 -23.322 1.00 0.00 38 VAL F O 1
ATOM 9921 N N . GLN F 3 39 ? 26.663 -3.906 -23.694 1.00 0.00 39 GLN F N 1
ATOM 9922 C CA . GLN F 3 39 ? 25.486 -4.679 -23.411 1.00 0.00 39 GLN F CA 1
ATOM 9923 C C . GLN F 3 39 ? 24.620 -4.672 -24.620 1.00 0.00 39 GLN F C 1
ATOM 9924 O O . GLN F 3 39 ? 24.260 -3.621 -25.147 1.00 0.00 39 GLN F O 1
ATOM 9930 N N . PRO F 3 40 ? 24.270 -5.846 -25.062 1.00 0.00 40 PRO F N 1
ATOM 9931 C CA . PRO F 3 40 ? 23.343 -6.019 -26.127 1.00 0.00 40 PRO F CA 1
ATOM 9932 C C . PRO F 3 40 ? 22.046 -5.447 -25.705 1.00 0.00 40 PRO F C 1
ATOM 9933 O O . PRO F 3 40 ? 21.513 -5.849 -24.672 1.00 0.00 40 PRO F O 1
ATOM 9937 N N . ILE F 3 41 ? 21.503 -4.545 -26.528 1.00 0.00 41 ILE F N 1
ATOM 9938 C CA . ILE F 3 41 ? 20.130 -4.214 -26.437 1.00 0.00 41 ILE F CA 1
ATOM 9939 C C . ILE F 3 41 ? 19.438 -5.478 -26.800 1.00 0.00 41 ILE F C 1
ATOM 9940 O O . ILE F 3 41 ? 18.470 -5.873 -26.155 1.00 0.00 41 ILE F O 1
ATOM 9945 N N . SER F 3 42 ? 19.949 -6.142 -27.859 1.00 0.00 42 SER F N 1
ATOM 9946 C CA . SER F 3 42 ? 19.300 -7.267 -28.463 1.00 0.00 42 SER F CA 1
ATOM 9947 C C . SER F 3 42 ? 17.944 -6.783 -28.821 1.00 0.00 42 SER F C 1
ATOM 9948 O O . SER F 3 42 ? 16.964 -7.526 -28.798 1.00 0.00 42 SER F O 1
ATOM 9951 N N . GLN F 3 43 ? 17.865 -5.476 -29.134 1.00 0.00 43 GLN F N 1
ATOM 9952 C CA . GLN F 3 43 ? 16.627 -4.769 -29.242 1.00 0.00 43 GLN F CA 1
ATOM 9953 C C . GLN F 3 43 ? 15.813 -4.956 -27.994 1.00 0.00 43 GLN F C 1
ATOM 9954 O O . GLN F 3 43 ? 16.121 -5.742 -27.100 1.00 0.00 43 GLN F O 1
ATOM 9960 N N . GLU F 3 44 ? 14.722 -4.191 -27.891 1.00 0.00 44 GLU F N 1
ATOM 9961 C CA . GLU F 3 44 ? 13.878 -4.273 -26.742 1.00 0.00 44 GLU F CA 1
ATOM 9962 C C . GLU F 3 44 ? 13.321 -5.651 -26.694 1.00 0.00 44 GLU F C 1
ATOM 9963 O O . GLU F 3 44 ? 13.019 -6.170 -25.622 1.00 0.00 44 GLU F O 1
ATOM 9969 N N . GLU F 3 45 ? 13.164 -6.271 -27.875 1.00 0.00 45 GLU F N 1
ATOM 9970 C CA . GLU F 3 45 ? 12.442 -7.500 -27.979 1.00 0.00 45 GLU F CA 1
ATOM 9971 C C . GLU F 3 45 ? 11.011 -7.180 -27.739 1.00 0.00 45 GLU F C 1
ATOM 9972 O O . GLU F 3 45 ? 10.200 -8.057 -27.445 1.00 0.00 45 GLU F O 1
ATOM 9978 N N . TYR F 3 46 ? 10.649 -5.899 -27.920 1.00 0.00 46 TYR F N 1
ATOM 9979 C CA . TYR F 3 46 ? 9.375 -5.630 -28.503 1.00 0.00 46 TYR F CA 1
ATOM 9980 C C . TYR F 3 46 ? 9.501 -6.098 -29.915 1.00 0.00 46 TYR F C 1
ATOM 9981 O O . TYR F 3 46 ? 8.680 -6.870 -30.401 1.00 0.00 46 TYR F O 1
ATOM 9990 N N . TYR F 3 47 ? 10.585 -5.653 -30.588 1.00 0.00 47 TYR F N 1
ATOM 9991 C CA . TYR F 3 47 ? 10.811 -5.917 -31.983 1.00 0.00 47 TYR F CA 1
ATOM 9992 C C . TYR F 3 47 ? 9.522 -5.694 -32.704 1.00 0.00 47 TYR F C 1
ATOM 9993 O O . TYR F 3 47 ? 8.989 -6.631 -33.292 1.00 0.00 47 TYR F O 1
ATOM 10002 N N . LYS F 3 48 ? 8.941 -4.483 -32.630 1.00 0.00 48 LYS F N 1
ATOM 10003 C CA . LYS F 3 48 ? 7.663 -4.359 -33.267 1.00 0.00 48 LYS F CA 1
ATOM 10004 C C . LYS F 3 48 ? 7.858 -4.601 -34.728 1.00 0.00 48 LYS F C 1
ATOM 10005 O O . LYS F 3 48 ? 7.249 -5.492 -35.315 1.00 0.00 48 LYS F O 1
ATOM 10011 N N . ALA F 3 49 ? 8.763 -3.838 -35.355 1.00 0.00 49 ALA F N 1
ATOM 10012 C CA . ALA F 3 49 ? 9.075 -4.109 -36.721 1.00 0.00 49 ALA F CA 1
ATOM 10013 C C . ALA F 3 49 ? 9.765 -5.420 -36.729 1.00 0.00 49 ALA F C 1
ATOM 10014 O O . ALA F 3 49 ? 9.524 -6.259 -37.594 1.00 0.00 49 ALA F O 1
ATOM 10016 N N . GLN F 3 50 ? 10.665 -5.589 -35.742 1.00 0.00 50 GLN F N 1
ATOM 10017 C CA . GLN F 3 50 ? 11.411 -6.777 -35.460 1.00 0.00 50 GLN F CA 1
ATOM 10018 C C . GLN F 3 50 ? 12.282 -7.107 -36.630 1.00 0.00 50 GLN F C 1
ATOM 10019 O O . GLN F 3 50 ? 12.970 -8.126 -36.637 1.00 0.00 50 GLN F O 1
ATOM 10025 N N . GLN F 3 51 ? 12.316 -6.210 -37.630 1.00 0.00 51 GLN F N 1
ATOM 10026 C CA . GLN F 3 51 ? 13.043 -6.440 -38.839 1.00 0.00 51 GLN F CA 1
ATOM 10027 C C . GLN F 3 51 ? 14.497 -6.503 -38.507 1.00 0.00 51 GLN F C 1
ATOM 10028 O O . GLN F 3 51 ? 15.216 -7.382 -38.982 1.00 0.00 51 GLN F O 1
ATOM 10034 N N . LEU F 3 52 ? 14.971 -5.559 -37.676 1.00 0.00 52 LEU F N 1
ATOM 10035 C CA . LEU F 3 52 ? 16.381 -5.446 -37.452 1.00 0.00 52 LEU F CA 1
ATOM 10036 C C . LEU F 3 52 ? 16.578 -5.028 -36.030 1.00 0.00 52 LEU F C 1
ATOM 10037 O O . LEU F 3 52 ? 15.605 -4.810 -35.308 1.00 0.00 52 LEU F O 1
ATOM 10042 N N . GLN F 3 53 ? 17.843 -4.912 -35.569 1.00 0.00 53 GLN F N 1
ATOM 10043 C CA . GLN F 3 53 ? 19.015 -5.200 -36.344 1.00 0.00 53 GLN F CA 1
ATOM 10044 C C . GLN F 3 53 ? 20.016 -5.784 -35.408 1.00 0.00 53 GLN F C 1
ATOM 10045 O O . GLN F 3 53 ? 19.767 -5.880 -34.207 1.00 0.00 53 GLN F O 1
ATOM 10051 N N . THR F 3 54 ? 21.195 -6.156 -35.945 1.00 0.00 54 THR F N 1
ATOM 10052 C CA . THR F 3 54 ? 22.331 -6.402 -35.105 1.00 0.00 54 THR F CA 1
ATOM 10053 C C . THR F 3 54 ? 23.019 -5.091 -34.995 1.00 0.00 54 THR F C 1
ATOM 10054 O O . THR F 3 54 ? 23.362 -4.462 -35.993 1.00 0.00 54 THR F O 1
ATOM 10058 N N . PRO F 3 55 ? 23.227 -4.665 -33.789 1.00 0.00 55 PRO F N 1
ATOM 10059 C CA . PRO F 3 55 ? 23.837 -3.399 -33.540 1.00 0.00 55 PRO F CA 1
ATOM 10060 C C . PRO F 3 55 ? 25.212 -3.461 -34.106 1.00 0.00 55 PRO F C 1
ATOM 10061 O O . PRO F 3 55 ? 25.865 -4.496 -33.974 1.00 0.00 55 PRO F O 1
ATOM 10065 N N . ILE F 3 56 ? 25.663 -2.381 -34.762 1.00 0.00 56 ILE F N 1
ATOM 10066 C CA . ILE F 3 56 ? 26.914 -2.430 -35.456 1.00 0.00 56 ILE F CA 1
ATOM 10067 C C . ILE F 3 56 ? 28.058 -2.636 -34.504 1.00 0.00 56 ILE F C 1
ATOM 10068 O O . ILE F 3 56 ? 28.862 -3.544 -34.713 1.00 0.00 56 ILE F O 1
ATOM 10073 N N . GLY F 3 57 ? 28.195 -1.814 -33.437 1.00 0.00 57 GLY F N 1
ATOM 10074 C CA . GLY F 3 57 ? 27.207 -0.895 -32.963 1.00 0.00 57 GLY F CA 1
ATOM 10075 C C . GLY F 3 57 ? 26.545 -1.537 -31.792 1.00 0.00 57 GLY F C 1
ATOM 10076 O O . GLY F 3 57 ? 25.508 -1.075 -31.320 1.00 0.00 57 GLY F O 1
ATOM 10077 N N . TYR F 3 58 ? 27.153 -2.624 -31.282 1.00 0.00 58 TYR F N 1
ATOM 10078 C CA . TYR F 3 58 ? 26.632 -3.232 -30.096 1.00 0.00 58 TYR F CA 1
ATOM 10079 C C . TYR F 3 58 ? 26.892 -2.272 -28.977 1.00 0.00 58 TYR F C 1
ATOM 10080 O O . TYR F 3 58 ? 28.042 -1.949 -28.680 1.00 0.00 58 TYR F O 1
ATOM 10089 N N . ASN F 3 59 ? 25.811 -1.785 -28.333 1.00 0.00 59 ASN F N 1
ATOM 10090 C CA . ASN F 3 59 ? 25.903 -0.691 -27.405 1.00 0.00 59 ASN F CA 1
ATOM 10091 C C . ASN F 3 59 ? 26.696 -1.151 -26.235 1.00 0.00 59 ASN F C 1
ATOM 10092 O O . ASN F 3 59 ? 26.349 -2.143 -25.598 1.00 0.00 59 ASN F O 1
ATOM 10097 N N . ILE F 3 60 ? 27.780 -0.414 -25.925 1.00 0.00 60 ILE F N 1
ATOM 10098 C CA . ILE F 3 60 ? 28.840 -0.927 -25.110 1.00 0.00 60 ILE F CA 1
ATOM 10099 C C . ILE F 3 60 ? 28.936 -0.088 -23.883 1.00 0.00 60 ILE F C 1
ATOM 10100 O O . ILE F 3 60 ? 28.662 1.108 -23.916 1.00 0.00 60 ILE F O 1
ATOM 10105 N N . TYR F 3 61 ? 29.277 -0.716 -22.744 1.00 0.00 61 TYR F N 1
ATOM 10106 C CA . TYR F 3 61 ? 29.529 0.000 -21.530 1.00 0.00 61 TYR F CA 1
ATOM 10107 C C . TYR F 3 61 ? 30.894 -0.432 -21.102 1.00 0.00 61 TYR F C 1
ATOM 10108 O O . TYR F 3 61 ? 31.047 -1.513 -20.548 1.00 0.00 61 TYR F O 1
ATOM 10117 N N . THR F 3 62 ? 31.938 0.394 -21.286 1.00 0.00 62 THR F N 1
ATOM 10118 C CA . THR F 3 62 ? 33.183 -0.116 -20.791 1.00 0.00 62 THR F CA 1
ATOM 10119 C C . THR F 3 62 ? 33.812 0.885 -19.888 1.00 0.00 62 THR F C 1
ATOM 10120 O O . THR F 3 62 ? 34.004 2.046 -20.242 1.00 0.00 62 THR F O 1
ATOM 10124 N N . PRO F 3 63 ? 34.154 0.428 -18.717 1.00 0.00 63 PRO F N 1
ATOM 10125 C CA . PRO F 3 63 ? 34.723 1.262 -17.707 1.00 0.00 63 PRO F CA 1
ATOM 10126 C C . PRO F 3 63 ? 36.001 1.844 -18.207 1.00 0.00 63 PRO F C 1
ATOM 10127 O O . PRO F 3 63 ? 36.928 1.086 -18.495 1.00 0.00 63 PRO F O 1
ATOM 10131 N N . TYR F 3 64 ? 36.077 3.182 -18.279 1.00 0.00 64 TYR F N 1
ATOM 10132 C CA . TYR F 3 64 ? 37.299 3.874 -18.551 1.00 0.00 64 TYR F CA 1
ATOM 10133 C C . TYR F 3 64 ? 37.912 3.299 -19.783 1.00 0.00 64 TYR F C 1
ATOM 10134 O O . TYR F 3 64 ? 39.128 3.348 -19.955 1.00 0.00 64 TYR F O 1
ATOM 10143 N N . ASP F 3 65 ? 37.089 2.742 -20.691 1.00 0.00 65 ASP F N 1
ATOM 10144 C CA . ASP F 3 65 ? 37.677 2.216 -21.886 1.00 0.00 65 ASP F CA 1
ATOM 10145 C C . ASP F 3 65 ? 36.979 2.844 -23.042 1.00 0.00 65 ASP F C 1
ATOM 10146 O O . ASP F 3 65 ? 36.215 2.194 -23.752 1.00 0.00 65 ASP F O 1
ATOM 10151 N N . ASP F 3 66 ? 37.220 4.149 -23.250 1.00 0.00 66 ASP F N 1
ATOM 10152 C CA . ASP F 3 66 ? 36.681 4.816 -24.392 1.00 0.00 66 ASP F CA 1
ATOM 10153 C C . ASP F 3 66 ? 37.384 4.324 -25.613 1.00 0.00 66 ASP F C 1
ATOM 10154 O O . ASP F 3 66 ? 36.773 4.123 -26.661 1.00 0.00 66 ASP F O 1
ATOM 10159 N N . ARG F 3 67 ? 38.711 4.148 -25.496 1.00 0.00 67 ARG F N 1
ATOM 10160 C CA . ARG F 3 67 ? 39.577 4.161 -26.636 1.00 0.00 67 ARG F CA 1
ATOM 10161 C C . ARG F 3 67 ? 39.220 3.045 -27.557 1.00 0.00 67 ARG F C 1
ATOM 10162 O O . ARG F 3 67 ? 39.218 3.219 -28.775 1.00 0.00 67 ARG F O 1
ATOM 10170 N N . ILE F 3 68 ? 38.922 1.857 -27.006 1.00 0.00 68 ILE F N 1
ATOM 10171 C CA . ILE F 3 68 ? 38.812 0.705 -27.849 1.00 0.00 68 ILE F CA 1
ATOM 10172 C C . ILE F 3 68 ? 37.701 0.932 -28.820 1.00 0.00 68 ILE F C 1
ATOM 10173 O O . ILE F 3 68 ? 37.824 0.611 -30.001 1.00 0.00 68 ILE F O 1
ATOM 10178 N N . ASP F 3 69 ? 36.574 1.492 -28.346 1.00 0.00 69 ASP F N 1
ATOM 10179 C CA . ASP F 3 69 ? 35.420 1.573 -29.186 1.00 0.00 69 ASP F CA 1
ATOM 10180 C C . ASP F 3 69 ? 35.666 2.558 -30.279 1.00 0.00 69 ASP F C 1
ATOM 10181 O O . ASP F 3 69 ? 36.361 3.554 -30.091 1.00 0.00 69 ASP F O 1
ATOM 10186 N N . LYS F 3 70 ? 35.052 2.267 -31.446 1.00 0.00 70 LYS F N 1
ATOM 10187 C CA . LYS F 3 70 ? 34.989 3.058 -32.644 1.00 0.00 70 LYS F CA 1
ATOM 10188 C C . LYS F 3 70 ? 36.342 3.409 -33.163 1.00 0.00 70 LYS F C 1
ATOM 10189 O O . LYS F 3 70 ? 37.311 3.585 -32.426 1.00 0.00 70 LYS F O 1
ATOM 10195 N N . LYS F 3 71 ? 36.436 3.476 -34.504 1.00 0.00 71 LYS F N 1
ATOM 10196 C CA . LYS F 3 71 ? 37.674 3.725 -35.177 1.00 0.00 71 LYS F CA 1
ATOM 10197 C C . LYS F 3 71 ? 38.625 2.658 -34.754 1.00 0.00 71 LYS F C 1
ATOM 10198 O O . LYS F 3 71 ? 39.841 2.824 -34.826 1.00 0.00 71 LYS F O 1
ATOM 10204 N N . MET F 3 72 ? 38.076 1.514 -34.311 1.00 0.00 72 MET F N 1
ATOM 10205 C CA . MET F 3 72 ? 38.889 0.427 -33.877 1.00 0.00 72 MET F CA 1
ATOM 10206 C C . MET F 3 72 ? 37.993 -0.760 -33.825 1.00 0.00 72 MET F C 1
ATOM 10207 O O . MET F 3 72 ? 36.770 -0.630 -33.793 1.00 0.00 72 MET F O 1
ATOM 10212 N N . ARG F 3 73 ? 38.592 -1.958 -33.813 1.00 0.00 73 ARG F N 1
ATOM 10213 C CA . ARG F 3 73 ? 37.826 -3.139 -33.586 1.00 0.00 73 ARG F CA 1
ATOM 10214 C C . ARG F 3 73 ? 38.342 -3.696 -32.302 1.00 0.00 73 ARG F C 1
ATOM 10215 O O . ARG F 3 73 ? 39.547 -3.745 -32.067 1.00 0.00 73 ARG F O 1
ATOM 10223 N N . VAL F 3 74 ? 37.439 -4.103 -31.399 1.00 0.00 74 VAL F N 1
ATOM 10224 C CA . VAL F 3 74 ? 37.933 -4.629 -30.166 1.00 0.00 74 VAL F CA 1
ATOM 10225 C C . VAL F 3 74 ? 37.706 -6.094 -30.219 1.00 0.00 74 VAL F C 1
ATOM 10226 O O . VAL F 3 74 ? 36.643 -6.554 -30.631 1.00 0.00 74 VAL F O 1
ATOM 10230 N N . ILE F 3 75 ? 38.720 -6.877 -29.813 1.00 0.00 75 ILE F N 1
ATOM 10231 C CA . ILE F 3 75 ? 38.519 -8.286 -29.867 1.00 0.00 75 ILE F CA 1
ATOM 10232 C C . ILE F 3 75 ? 38.216 -8.729 -28.482 1.00 0.00 75 ILE F C 1
ATOM 10233 O O . ILE F 3 75 ? 39.106 -8.896 -27.650 1.00 0.00 75 ILE F O 1
ATOM 10238 N N . TYR F 3 76 ? 36.920 -8.966 -28.228 1.00 0.00 76 TYR F N 1
ATOM 10239 C CA . TYR F 3 76 ? 36.502 -9.711 -27.087 1.00 0.00 76 TYR F CA 1
ATOM 10240 C C . TYR F 3 76 ? 35.839 -10.889 -27.695 1.00 0.00 76 TYR F C 1
ATOM 10241 O O . TYR F 3 76 ? 35.328 -10.791 -28.806 1.00 0.00 76 TYR F O 1
ATOM 10250 N N . ARG F 3 77 ? 35.934 -12.062 -27.050 1.00 0.00 77 ARG F N 1
ATOM 10251 C CA . ARG F 3 77 ? 35.331 -13.258 -27.565 1.00 0.00 77 ARG F CA 1
ATOM 10252 C C . ARG F 3 77 ? 35.852 -13.534 -28.935 1.00 0.00 77 ARG F C 1
ATOM 10253 O O . ARG F 3 77 ? 35.298 -14.356 -29.660 1.00 0.00 77 ARG F O 1
ATOM 10261 N N . GLY F 3 78 ? 36.944 -12.864 -29.328 1.00 0.00 78 GLY F N 1
ATOM 10262 C CA . GLY F 3 78 ? 37.509 -13.085 -30.616 1.00 0.00 78 GLY F CA 1
ATOM 10263 C C . GLY F 3 78 ? 36.772 -12.233 -31.600 1.00 0.00 78 GLY F C 1
ATOM 10264 O O . GLY F 3 78 ? 37.345 -11.815 -32.601 1.00 0.00 78 GLY F O 1
ATOM 10265 N N . LYS F 3 79 ? 35.476 -11.941 -31.356 1.00 0.00 79 LYS F N 1
ATOM 10266 C CA . LYS F 3 79 ? 34.710 -11.491 -32.483 1.00 0.00 79 LYS F CA 1
ATOM 10267 C C . LYS F 3 79 ? 35.189 -10.135 -32.836 1.00 0.00 79 LYS F C 1
ATOM 10268 O O . LYS F 3 79 ? 35.825 -9.447 -32.039 1.00 0.00 79 LYS F O 1
ATOM 10274 N N . ILE F 3 80 ? 34.905 -9.743 -34.085 1.00 0.00 80 ILE F N 1
ATOM 10275 C CA . ILE F 3 80 ? 35.410 -8.518 -34.603 1.00 0.00 80 ILE F CA 1
ATOM 10276 C C . ILE F 3 80 ? 34.237 -7.697 -35.027 1.00 0.00 80 ILE F C 1
ATOM 10277 O O . ILE F 3 80 ? 33.326 -8.195 -35.687 1.00 0.00 80 ILE F O 1
ATOM 10282 N N . VAL F 3 81 ? 34.227 -6.403 -34.646 1.00 0.00 81 VAL F N 1
ATOM 10283 C CA . VAL F 3 81 ? 33.205 -5.519 -35.126 1.00 0.00 81 VAL F CA 1
ATOM 10284 C C . VAL F 3 81 ? 33.792 -4.143 -35.189 1.00 0.00 81 VAL F C 1
ATOM 10285 O O . VAL F 3 81 ? 34.747 -3.828 -34.480 1.00 0.00 81 VAL F O 1
ATOM 10289 N N . THR F 3 82 ? 33.230 -3.283 -36.063 1.00 0.00 82 THR F N 1
ATOM 10290 C CA . THR F 3 82 ? 33.680 -1.928 -36.163 1.00 0.00 82 THR F CA 1
ATOM 10291 C C . THR F 3 82 ? 32.684 -1.100 -35.425 1.00 0.00 82 THR F C 1
ATOM 10292 O O . THR F 3 82 ? 31.525 -1.489 -35.280 1.00 0.00 82 THR F O 1
ATOM 10296 N N . PHE F 3 83 ? 33.124 0.057 -34.898 1.00 0.00 83 PHE F N 1
ATOM 10297 C CA . PHE F 3 83 ? 32.241 0.818 -34.070 1.00 0.00 83 PHE F CA 1
ATOM 10298 C C . PHE F 3 83 ? 32.005 2.140 -34.719 1.00 0.00 83 PHE F C 1
ATOM 10299 O O . PHE F 3 83 ? 32.826 2.638 -35.488 1.00 0.00 83 PHE F O 1
ATOM 10307 N N . ILE F 3 84 ? 30.833 2.726 -34.417 1.00 0.00 84 ILE F N 1
ATOM 10308 C CA . ILE F 3 84 ? 30.435 4.010 -34.908 1.00 0.00 84 ILE F CA 1
ATOM 10309 C C . ILE F 3 84 ? 29.817 4.694 -33.739 1.00 0.00 84 ILE F C 1
ATOM 10310 O O . ILE F 3 84 ? 29.801 4.140 -32.643 1.00 0.00 84 ILE F O 1
ATOM 10315 N N . GLY F 3 85 ? 29.294 5.923 -33.922 1.00 0.00 85 GLY F N 1
ATOM 10316 C CA . GLY F 3 85 ? 28.584 6.502 -32.821 1.00 0.00 85 GLY F CA 1
ATOM 10317 C C . GLY F 3 85 ? 29.552 6.771 -31.714 1.00 0.00 85 GLY F C 1
ATOM 10318 O O . GLY F 3 85 ? 29.774 5.928 -30.846 1.00 0.00 85 GLY F O 1
ATOM 10319 N N . ASP F 3 86 ? 30.162 7.974 -31.739 1.00 0.00 86 ASP F N 1
ATOM 10320 C CA . ASP F 3 86 ? 31.200 8.344 -30.821 1.00 0.00 86 ASP F CA 1
ATOM 10321 C C . ASP F 3 86 ? 30.678 8.100 -29.443 1.00 0.00 86 ASP F C 1
ATOM 10322 O O . ASP F 3 86 ? 29.476 7.947 -29.238 1.00 0.00 86 ASP F O 1
ATOM 10327 N N . PRO F 3 87 ? 31.570 7.973 -28.502 1.00 0.00 87 PRO F N 1
ATOM 10328 C CA . PRO F 3 87 ? 31.309 7.230 -27.312 1.00 0.00 87 PRO F CA 1
ATOM 10329 C C . PRO F 3 87 ? 30.247 7.947 -26.572 1.00 0.00 87 PRO F C 1
ATOM 10330 O O . PRO F 3 87 ? 30.180 9.171 -26.665 1.00 0.00 87 PRO F O 1
ATOM 10334 N N . VAL F 3 88 ? 29.405 7.217 -25.831 1.00 0.00 88 VAL F N 1
ATOM 10335 C CA . VAL F 3 88 ? 28.577 7.907 -24.901 1.00 0.00 88 VAL F CA 1
ATOM 10336 C C . VAL F 3 88 ? 28.633 7.121 -23.636 1.00 0.00 88 VAL F C 1
ATOM 10337 O O . VAL F 3 88 ? 28.402 5.914 -23.630 1.00 0.00 88 VAL F O 1
ATOM 10341 N N . ASP F 3 89 ? 28.957 7.793 -22.518 1.00 0.00 89 ASP F N 1
ATOM 10342 C CA . ASP F 3 89 ? 28.948 7.104 -21.266 1.00 0.00 89 ASP F CA 1
ATOM 10343 C C . ASP F 3 89 ? 27.610 7.370 -20.684 1.00 0.00 89 ASP F C 1
ATOM 10344 O O . ASP F 3 89 ? 27.428 8.321 -19.928 1.00 0.00 89 ASP F O 1
ATOM 10349 N N . LEU F 3 90 ? 26.616 6.560 -21.089 1.00 0.00 90 LEU F N 1
ATOM 10350 C CA . LEU F 3 90 ? 25.291 6.688 -20.564 1.00 0.00 90 LEU F CA 1
ATOM 10351 C C . LEU F 3 90 ? 25.399 6.315 -19.140 1.00 0.00 90 LEU F C 1
ATOM 10352 O O . LEU F 3 90 ? 24.802 6.928 -18.256 1.00 0.00 90 LEU F O 1
ATOM 10357 N N . SER F 3 91 ? 26.192 5.262 -18.909 1.00 0.00 91 SER F N 1
ATOM 10358 C CA . SER F 3 91 ? 26.251 4.629 -17.638 1.00 0.00 91 SER F CA 1
ATOM 10359 C C . SER F 3 91 ? 27.678 4.296 -17.406 1.00 0.00 91 SER F C 1
ATOM 10360 O O . SER F 3 91 ? 28.574 4.825 -18.062 1.00 0.00 91 SER F O 1
ATOM 10363 N N . GLY F 3 92 ? 27.920 3.430 -16.414 1.00 0.00 92 GLY F N 1
ATOM 10364 C CA . GLY F 3 92 ? 29.258 3.046 -16.108 1.00 0.00 92 GLY F CA 1
ATOM 10365 C C . GLY F 3 92 ? 29.701 4.026 -15.090 1.00 0.00 92 GLY F C 1
ATOM 10366 O O . GLY F 3 92 ? 29.820 5.215 -15.373 1.00 0.00 92 GLY F O 1
ATOM 10367 N N . LEU F 3 93 ? 29.963 3.550 -13.864 1.00 0.00 93 LEU F N 1
ATOM 10368 C CA . LEU F 3 93 ? 30.192 4.489 -12.817 1.00 0.00 93 LEU F CA 1
ATOM 10369 C C . LEU F 3 93 ? 31.438 5.235 -13.144 1.00 0.00 93 LEU F C 1
ATOM 10370 O O . LEU F 3 93 ? 31.573 6.406 -12.799 1.00 0.00 93 LEU F O 1
ATOM 10375 N N . GLN F 3 94 ? 32.390 4.567 -13.819 1.00 0.00 94 GLN F N 1
ATOM 10376 C CA . GLN F 3 94 ? 33.433 5.297 -14.474 1.00 0.00 94 GLN F CA 1
ATOM 10377 C C . GLN F 3 94 ? 32.977 5.464 -15.885 1.00 0.00 94 GLN F C 1
ATOM 10378 O O . GLN F 3 94 ? 32.115 4.719 -16.347 1.00 0.00 94 GLN F O 1
ATOM 10384 N N . GLU F 3 95 ? 33.512 6.473 -16.602 1.00 0.00 95 GLU F N 1
ATOM 10385 C CA . GLU F 3 95 ? 32.955 6.765 -17.891 1.00 0.00 95 GLU F CA 1
ATOM 10386 C C . GLU F 3 95 ? 33.130 5.563 -18.752 1.00 0.00 95 GLU F C 1
ATOM 10387 O O . GLU F 3 95 ? 34.176 4.918 -18.737 1.00 0.00 95 GLU F O 1
ATOM 10393 N N . ILE F 3 96 ? 32.075 5.213 -19.510 1.00 0.00 96 ILE F N 1
ATOM 10394 C CA . ILE F 3 96 ? 32.128 4.038 -20.326 1.00 0.00 96 ILE F CA 1
ATOM 10395 C C . ILE F 3 96 ? 31.769 4.445 -21.713 1.00 0.00 96 ILE F C 1
ATOM 10396 O O . ILE F 3 96 ? 30.868 5.256 -21.915 1.00 0.00 96 ILE F O 1
ATOM 10401 N N . THR F 3 97 ? 32.474 3.896 -22.719 1.00 0.00 97 THR F N 1
ATOM 10402 C CA . THR F 3 97 ? 32.114 4.205 -24.070 1.00 0.00 97 THR F CA 1
ATOM 10403 C C . THR F 3 97 ? 30.965 3.345 -24.438 1.00 0.00 97 THR F C 1
ATOM 10404 O O . THR F 3 97 ? 30.939 2.166 -24.097 1.00 0.00 97 THR F O 1
ATOM 10408 N N . ARG F 3 98 ? 30.005 3.932 -25.180 1.00 0.00 98 ARG F N 1
ATOM 10409 C CA . ARG F 3 98 ? 28.894 3.219 -25.731 1.00 0.00 98 ARG F CA 1
ATOM 10410 C C . ARG F 3 98 ? 28.996 3.392 -27.211 1.00 0.00 98 ARG F C 1
ATOM 10411 O O . ARG F 3 98 ? 29.671 4.299 -27.695 1.00 0.00 98 ARG F O 1
ATOM 10419 N N . ILE F 3 99 ? 28.316 2.518 -27.971 1.00 0.00 99 ILE F N 1
ATOM 10420 C CA . ILE F 3 99 ? 28.209 2.751 -29.379 1.00 0.00 99 ILE F CA 1
ATOM 10421 C C . ILE F 3 99 ? 26.780 3.076 -29.628 1.00 0.00 99 ILE F C 1
ATOM 10422 O O . ILE F 3 99 ? 25.882 2.494 -29.022 1.00 0.00 99 ILE F O 1
ATOM 10427 N N . LYS F 3 100 ? 26.528 4.058 -30.505 1.00 0.00 100 LYS F N 1
ATOM 10428 C CA . LYS F 3 100 ? 25.165 4.430 -30.691 1.00 0.00 100 LYS F CA 1
ATOM 10429 C C . LYS F 3 100 ? 24.830 4.251 -32.134 1.00 0.00 100 LYS F C 1
ATOM 10430 O O . LYS F 3 100 ? 25.635 4.546 -33.016 1.00 0.00 100 LYS F O 1
ATOM 10436 N N . GLY F 3 101 ? 23.608 3.756 -32.405 1.00 0.00 101 GLY F N 1
ATOM 10437 C CA . GLY F 3 101 ? 23.098 3.734 -33.743 1.00 0.00 101 GLY F CA 1
ATOM 10438 C C . GLY F 3 101 ? 23.568 2.485 -34.411 1.00 0.00 101 GLY F C 1
ATOM 10439 O O . GLY F 3 101 ? 24.519 1.843 -33.967 1.00 0.00 101 GLY F O 1
ATOM 10440 N N . LYS F 3 102 ? 22.905 2.125 -35.525 1.00 0.00 102 LYS F N 1
ATOM 10441 C CA . LYS F 3 102 ? 23.356 1.043 -36.347 1.00 0.00 102 LYS F CA 1
ATOM 10442 C C . LYS F 3 102 ? 23.490 1.598 -37.727 1.00 0.00 102 LYS F C 1
ATOM 10443 O O . LYS F 3 102 ? 22.743 2.489 -38.122 1.00 0.00 102 LYS F O 1
ATOM 10449 N N . GLU F 3 103 ? 24.472 1.111 -38.504 1.00 0.00 103 GLU F N 1
ATOM 10450 C CA . GLU F 3 103 ? 24.782 1.792 -39.724 1.00 0.00 103 GLU F CA 1
ATOM 10451 C C . GLU F 3 103 ? 23.655 1.605 -40.685 1.00 0.00 103 GLU F C 1
ATOM 10452 O O . GLU F 3 103 ? 22.940 0.604 -40.646 1.00 0.00 103 GLU F O 1
ATOM 10458 N N . ASP F 3 104 ? 23.476 2.602 -41.575 1.00 0.00 104 ASP F N 1
ATOM 10459 C CA . ASP F 3 104 ? 22.459 2.585 -42.588 1.00 0.00 104 ASP F CA 1
ATOM 10460 C C . ASP F 3 104 ? 21.114 2.646 -41.948 1.00 0.00 104 ASP F C 1
ATOM 10461 O O . ASP F 3 104 ? 20.757 1.804 -41.125 1.00 0.00 104 ASP F O 1
ATOM 10466 N N . GLY F 3 105 ? 20.319 3.663 -42.330 1.00 0.00 105 GLY F N 1
ATOM 10467 C CA . GLY F 3 105 ? 18.949 3.678 -41.921 1.00 0.00 105 GLY F CA 1
ATOM 10468 C C . GLY F 3 105 ? 18.260 2.638 -42.740 1.00 0.00 105 GLY F C 1
ATOM 10469 O O . GLY F 3 105 ? 18.595 2.428 -43.904 1.00 0.00 105 GLY F O 1
ATOM 10470 N N . ALA F 3 106 ? 17.266 1.957 -42.141 1.00 0.00 106 ALA F N 1
ATOM 10471 C CA . ALA F 3 106 ? 16.566 0.922 -42.838 1.00 0.00 106 ALA F CA 1
ATOM 10472 C C . ALA F 3 106 ? 15.827 1.538 -43.980 1.00 0.00 106 ALA F C 1
ATOM 10473 O O . ALA F 3 106 ? 15.768 0.964 -45.066 1.00 0.00 106 ALA F O 1
ATOM 10475 N N . TYR F 3 107 ? 15.240 2.732 -43.757 1.00 0.00 107 TYR F N 1
ATOM 10476 C CA . TYR F 3 107 ? 14.427 3.340 -44.769 1.00 0.00 107 TYR F CA 1
ATOM 10477 C C . TYR F 3 107 ? 15.272 3.497 -45.985 1.00 0.00 107 TYR F C 1
ATOM 10478 O O . TYR F 3 107 ? 16.408 3.964 -45.913 1.00 0.00 107 TYR F O 1
ATOM 10487 N N . VAL F 3 108 ? 14.731 3.077 -47.141 1.00 0.00 108 VAL F N 1
ATOM 10488 C CA . VAL F 3 108 ? 15.489 3.138 -48.351 1.00 0.00 108 VAL F CA 1
ATOM 10489 C C . VAL F 3 108 ? 14.689 3.931 -49.327 1.00 0.00 108 VAL F C 1
ATOM 10490 O O . VAL F 3 108 ? 13.468 4.025 -49.217 1.00 0.00 108 VAL F O 1
ATOM 10494 N N . GLY F 3 109 ? 15.378 4.545 -50.306 1.00 0.00 109 GLY F N 1
ATOM 10495 C CA . GLY F 3 109 ? 14.686 5.324 -51.286 1.00 0.00 109 GLY F CA 1
ATOM 10496 C C . GLY F 3 109 ? 13.655 4.412 -51.936 1.00 0.00 109 GLY F C 1
ATOM 10497 O O . GLY F 3 109 ? 12.442 4.744 -51.860 1.00 0.00 109 GLY F O 1
ATOM 10499 N N . THR G 4 2 ? 44.754 -4.676 -80.404 1.00 0.00 2 THR G N 1
ATOM 10500 C CA . THR G 4 2 ? 44.167 -5.981 -80.305 1.00 0.00 2 THR G CA 1
ATOM 10501 C C . THR G 4 2 ? 44.333 -6.470 -78.925 1.00 0.00 2 THR G C 1
ATOM 10502 O O . THR G 4 2 ? 43.415 -7.096 -78.404 1.00 0.00 2 THR G O 1
ATOM 10506 N N . TRP G 4 3 ? 45.514 -6.227 -78.326 1.00 0.00 3 TRP G N 1
ATOM 10507 C CA . TRP G 4 3 ? 45.962 -6.927 -77.157 1.00 0.00 3 TRP G CA 1
ATOM 10508 C C . TRP G 4 3 ? 45.093 -6.579 -76.002 1.00 0.00 3 TRP G C 1
ATOM 10509 O O . TRP G 4 3 ? 45.309 -5.566 -75.345 1.00 0.00 3 TRP G O 1
ATOM 10520 N N . LYS G 4 4 ? 43.936 -7.276 -75.869 1.00 0.00 4 LYS G N 1
ATOM 10521 C CA . LYS G 4 4 ? 43.899 -8.710 -75.709 1.00 0.00 4 LYS G CA 1
ATOM 10522 C C . LYS G 4 4 ? 44.357 -8.933 -74.315 1.00 0.00 4 LYS G C 1
ATOM 10523 O O . LYS G 4 4 ? 43.552 -9.003 -73.388 1.00 0.00 4 LYS G O 1
ATOM 10529 N N . LEU G 4 5 ? 45.682 -9.028 -74.122 1.00 0.00 5 LEU G N 1
ATOM 10530 C CA . LEU G 4 5 ? 46.158 -8.938 -72.777 1.00 0.00 5 LEU G CA 1
ATOM 10531 C C . LEU G 4 5 ? 45.812 -7.570 -72.279 1.00 0.00 5 LEU G C 1
ATOM 10532 O O . LEU G 4 5 ? 45.231 -7.415 -71.205 1.00 0.00 5 LEU G O 1
ATOM 10537 N N . ALA G 4 6 ? 46.160 -6.537 -73.076 1.00 0.00 6 ALA G N 1
ATOM 10538 C CA . ALA G 4 6 ? 46.020 -5.160 -72.693 1.00 0.00 6 ALA G CA 1
ATOM 10539 C C . ALA G 4 6 ? 44.587 -4.749 -72.571 1.00 0.00 6 ALA G C 1
ATOM 10540 O O . ALA G 4 6 ? 44.308 -3.821 -71.820 1.00 0.00 6 ALA G O 1
ATOM 10542 N N . SER G 4 7 ? 43.636 -5.344 -73.322 1.00 0.00 7 SER G N 1
ATOM 10543 C CA . SER G 4 7 ? 42.278 -4.882 -73.171 1.00 0.00 7 SER G CA 1
ATOM 10544 C C . SER G 4 7 ? 41.886 -5.091 -71.741 1.00 0.00 7 SER G C 1
ATOM 10545 O O . SER G 4 7 ? 41.188 -4.272 -71.144 1.00 0.00 7 SER G O 1
ATOM 10548 N N . ARG G 4 8 ? 42.363 -6.197 -71.144 1.00 0.00 8 ARG G N 1
ATOM 10549 C CA . ARG G 4 8 ? 42.159 -6.419 -69.747 1.00 0.00 8 ARG G CA 1
ATOM 10550 C C . ARG G 4 8 ? 42.861 -5.319 -69.016 1.00 0.00 8 ARG G C 1
ATOM 10551 O O . ARG G 4 8 ? 42.341 -4.765 -68.047 1.00 0.00 8 ARG G O 1
ATOM 10559 N N . ALA G 4 9 ? 44.073 -4.973 -69.487 1.00 0.00 9 ALA G N 1
ATOM 10560 C CA . ALA G 4 9 ? 44.941 -4.033 -68.839 1.00 0.00 9 ALA G CA 1
ATOM 10561 C C . ALA G 4 9 ? 44.282 -2.689 -68.781 1.00 0.00 9 ALA G C 1
ATOM 10562 O O . ALA G 4 9 ? 44.409 -1.982 -67.785 1.00 0.00 9 ALA G O 1
ATOM 10564 N N . LEU G 4 10 ? 43.576 -2.288 -69.853 1.00 0.00 10 LEU G N 1
ATOM 10565 C CA . LEU G 4 10 ? 42.939 -1.006 -69.909 1.00 0.00 10 LEU G CA 1
ATOM 10566 C C . LEU G 4 10 ? 41.925 -1.002 -68.820 1.00 0.00 10 LEU G C 1
ATOM 10567 O O . LEU G 4 10 ? 41.752 -0.015 -68.107 1.00 0.00 10 LEU G O 1
ATOM 10572 N N . GLN G 4 11 ? 41.246 -2.149 -68.656 1.00 0.00 11 GLN G N 1
ATOM 10573 C CA . GLN G 4 11 ? 40.302 -2.319 -67.599 1.00 0.00 11 GLN G CA 1
ATOM 10574 C C . GLN G 4 11 ? 41.072 -2.166 -66.330 1.00 0.00 11 GLN G C 1
ATOM 10575 O O . GLN G 4 11 ? 40.596 -1.569 -65.365 1.00 0.00 11 GLN G O 1
ATOM 10581 N N . LYS G 4 12 ? 42.308 -2.695 -66.319 1.00 0.00 12 LYS G N 1
ATOM 10582 C CA . LYS G 4 12 ? 43.150 -2.607 -65.165 1.00 0.00 12 LYS G CA 1
ATOM 10583 C C . LYS G 4 12 ? 43.386 -1.159 -64.888 1.00 0.00 12 LYS G C 1
ATOM 10584 O O . LYS G 4 12 ? 43.440 -0.748 -63.731 1.00 0.00 12 LYS G O 1
ATOM 10590 N N . ALA G 4 13 ? 43.533 -0.347 -65.951 1.00 0.00 13 ALA G N 1
ATOM 10591 C CA . ALA G 4 13 ? 43.863 1.040 -65.810 1.00 0.00 13 ALA G CA 1
ATOM 10592 C C . ALA G 4 13 ? 42.765 1.671 -65.029 1.00 0.00 13 ALA G C 1
ATOM 10593 O O . ALA G 4 13 ? 43.008 2.515 -64.170 1.00 0.00 13 ALA G O 1
ATOM 10595 N N . THR G 4 14 ? 41.515 1.259 -65.304 1.00 0.00 14 THR G N 1
ATOM 10596 C CA . THR G 4 14 ? 40.405 1.802 -64.583 1.00 0.00 14 THR G CA 1
ATOM 10597 C C . THR G 4 14 ? 40.627 1.470 -63.145 1.00 0.00 14 THR G C 1
ATOM 10598 O O . THR G 4 14 ? 40.426 2.305 -62.265 1.00 0.00 14 THR G O 1
ATOM 10602 N N . VAL G 4 15 ? 41.078 0.232 -62.877 1.00 0.00 15 VAL G N 1
ATOM 10603 C CA . VAL G 4 15 ? 41.336 -0.181 -61.530 1.00 0.00 15 VAL G CA 1
ATOM 10604 C C . VAL G 4 15 ? 42.387 0.729 -60.987 1.00 0.00 15 VAL G C 1
ATOM 10605 O O . VAL G 4 15 ? 42.312 1.173 -59.842 1.00 0.00 15 VAL G O 1
ATOM 10609 N N . GLU G 4 16 ? 43.398 1.035 -61.818 1.00 0.00 16 GLU G N 1
ATOM 10610 C CA . GLU G 4 16 ? 44.491 1.857 -61.402 1.00 0.00 16 GLU G CA 1
ATOM 10611 C C . GLU G 4 16 ? 43.918 3.181 -61.036 1.00 0.00 16 GLU G C 1
ATOM 10612 O O . GLU G 4 16 ? 44.347 3.807 -60.069 1.00 0.00 16 GLU G O 1
ATOM 10618 N N . ASN G 4 17 ? 42.921 3.643 -61.807 1.00 0.00 17 ASN G N 1
ATOM 10619 C CA . ASN G 4 17 ? 42.329 4.915 -61.534 1.00 0.00 17 ASN G CA 1
ATOM 10620 C C . ASN G 4 17 ? 41.726 4.841 -60.171 1.00 0.00 17 ASN G C 1
ATOM 10621 O O . ASN G 4 17 ? 41.846 5.774 -59.379 1.00 0.00 17 ASN G O 1
ATOM 10626 N N . LEU G 4 18 ? 41.055 3.717 -59.862 1.00 0.00 18 LEU G N 1
ATOM 10627 C CA . LEU G 4 18 ? 40.334 3.631 -58.627 1.00 0.00 18 LEU G CA 1
ATOM 10628 C C . LEU G 4 18 ? 41.315 3.779 -57.509 1.00 0.00 18 LEU G C 1
ATOM 10629 O O . LEU G 4 18 ? 41.092 4.550 -56.577 1.00 0.00 18 LEU G O 1
ATOM 10634 N N . GLU G 4 19 ? 42.443 3.052 -57.585 1.00 0.00 19 GLU G N 1
ATOM 10635 C CA . GLU G 4 19 ? 43.428 3.148 -56.549 1.00 0.00 19 GLU G CA 1
ATOM 10636 C C . GLU G 4 19 ? 43.955 4.542 -56.578 1.00 0.00 19 GLU G C 1
ATOM 10637 O O . GLU G 4 19 ? 44.222 5.147 -55.541 1.00 0.00 19 GLU G O 1
ATOM 10643 N N . SER G 4 20 ? 44.108 5.085 -57.798 1.00 0.00 20 SER G N 1
ATOM 10644 C CA . SER G 4 20 ? 44.695 6.374 -57.995 1.00 0.00 20 SER G CA 1
ATOM 10645 C C . SER G 4 20 ? 43.822 7.372 -57.316 1.00 0.00 20 SER G C 1
ATOM 10646 O O . SER G 4 20 ? 44.288 8.423 -56.882 1.00 0.00 20 SER G O 1
ATOM 10649 N N . TYR G 4 21 ? 42.519 7.062 -57.197 1.00 0.00 21 TYR G N 1
ATOM 10650 C CA . TYR G 4 21 ? 41.632 8.033 -56.640 1.00 0.00 21 TYR G CA 1
ATOM 10651 C C . TYR G 4 21 ? 41.502 7.709 -55.193 1.00 0.00 21 TYR G C 1
ATOM 10652 O O . TYR G 4 21 ? 40.814 6.763 -54.808 1.00 0.00 21 TYR G O 1
ATOM 10661 N N . GLN G 4 22 ? 42.186 8.506 -54.348 1.00 0.00 22 GLN G N 1
ATOM 10662 C CA . GLN G 4 22 ? 42.141 8.319 -52.930 1.00 0.00 22 GLN G CA 1
ATOM 10663 C C . GLN G 4 22 ? 40.744 8.549 -52.435 1.00 0.00 22 GLN G C 1
ATOM 10664 O O . GLN G 4 22 ? 40.229 7.713 -51.695 1.00 0.00 22 GLN G O 1
ATOM 10670 N N . PRO G 4 23 ? 40.074 9.616 -52.805 1.00 0.00 23 PRO G N 1
ATOM 10671 C CA . PRO G 4 23 ? 38.862 9.951 -52.123 1.00 0.00 23 PRO G CA 1
ATOM 10672 C C . PRO G 4 23 ? 37.831 8.897 -52.317 1.00 0.00 23 PRO G C 1
ATOM 10673 O O . PRO G 4 23 ? 36.854 8.885 -51.570 1.00 0.00 23 PRO G O 1
ATOM 10677 N N . LEU G 4 24 ? 37.992 8.017 -53.320 1.00 0.00 24 LEU G N 1
ATOM 10678 C CA . LEU G 4 24 ? 36.975 7.031 -53.507 1.00 0.00 24 LEU G CA 1
ATOM 10679 C C . LEU G 4 24 ? 36.940 6.184 -52.277 1.00 0.00 24 LEU G C 1
ATOM 10680 O O . LEU G 4 24 ? 35.878 5.948 -51.703 1.00 0.00 24 LEU G O 1
ATOM 10685 N N . MET G 4 25 ? 38.118 5.704 -51.837 1.00 0.00 25 MET G N 1
ATOM 10686 C CA . MET G 4 25 ? 38.147 4.796 -50.730 1.00 0.00 25 MET G CA 1
ATOM 10687 C C . MET G 4 25 ? 37.647 5.504 -49.514 1.00 0.00 25 MET G C 1
ATOM 10688 O O . MET G 4 25 ? 36.803 4.987 -48.785 1.00 0.00 25 MET G O 1
ATOM 10693 N N . GLU G 4 26 ? 38.164 6.720 -49.265 1.00 0.00 26 GLU G N 1
ATOM 10694 C CA . GLU G 4 26 ? 37.845 7.398 -48.044 1.00 0.00 26 GLU G CA 1
ATOM 10695 C C . GLU G 4 26 ? 36.392 7.721 -48.062 1.00 0.00 26 GLU G C 1
ATOM 10696 O O . GLU G 4 26 ? 35.676 7.515 -47.082 1.00 0.00 26 GLU G O 1
ATOM 10702 N N . MET G 4 27 ? 35.929 8.255 -49.203 1.00 0.00 27 MET G N 1
ATOM 10703 C CA . MET G 4 27 ? 34.623 8.827 -49.280 1.00 0.00 27 MET G CA 1
ATOM 10704 C C . MET G 4 27 ? 33.610 7.758 -49.061 1.00 0.00 27 MET G C 1
ATOM 10705 O O . MET G 4 27 ? 32.626 7.973 -48.355 1.00 0.00 27 MET G O 1
ATOM 10710 N N . VAL G 4 28 ? 33.829 6.576 -49.673 1.00 0.00 28 VAL G N 1
ATOM 10711 C CA . VAL G 4 28 ? 32.781 5.604 -49.780 1.00 0.00 28 VAL G CA 1
ATOM 10712 C C . VAL G 4 28 ? 32.362 5.248 -48.394 1.00 0.00 28 VAL G C 1
ATOM 10713 O O . VAL G 4 28 ? 33.152 4.708 -47.619 1.00 0.00 28 VAL G O 1
ATOM 10717 N N . ASN G 4 29 ? 31.110 5.590 -48.006 1.00 0.00 29 ASN G N 1
ATOM 10718 C CA . ASN G 4 29 ? 30.011 6.040 -48.823 1.00 0.00 29 ASN G CA 1
ATOM 10719 C C . ASN G 4 29 ? 29.434 4.888 -49.585 1.00 0.00 29 ASN G C 1
ATOM 10720 O O . ASN G 4 29 ? 28.666 5.052 -50.533 1.00 0.00 29 ASN G O 1
ATOM 10725 N N . GLN G 4 30 ? 29.715 3.661 -49.114 1.00 0.00 30 GLN G N 1
ATOM 10726 C CA . GLN G 4 30 ? 28.994 2.552 -49.654 1.00 0.00 30 GLN G CA 1
ATOM 10727 C C . GLN G 4 30 ? 27.568 2.812 -49.299 1.00 0.00 30 GLN G C 1
ATOM 10728 O O . GLN G 4 30 ? 26.664 2.667 -50.121 1.00 0.00 30 GLN G O 1
ATOM 10734 N N . VAL G 4 31 ? 27.359 3.253 -48.047 1.00 0.00 31 VAL G N 1
ATOM 10735 C CA . VAL G 4 31 ? 26.098 3.751 -47.585 1.00 0.00 31 VAL G CA 1
ATOM 10736 C C . VAL G 4 31 ? 25.962 5.111 -48.190 1.00 0.00 31 VAL G C 1
ATOM 10737 O O . VAL G 4 31 ? 26.961 5.782 -48.439 1.00 0.00 31 VAL G O 1
ATOM 10741 N N . THR G 4 32 ? 24.722 5.567 -48.459 1.00 0.00 32 THR G N 1
ATOM 10742 C CA . THR G 4 32 ? 23.537 4.791 -48.264 1.00 0.00 32 THR G CA 1
ATOM 10743 C C . THR G 4 32 ? 23.510 3.670 -49.248 1.00 0.00 32 THR G C 1
ATOM 10744 O O . THR G 4 32 ? 23.103 2.568 -48.884 1.00 0.00 32 THR G O 1
ATOM 10748 N N . GLU G 4 33 ? 23.923 3.953 -50.511 1.00 0.00 33 GLU G N 1
ATOM 10749 C CA . GLU G 4 33 ? 23.447 3.293 -51.704 1.00 0.00 33 GLU G CA 1
ATOM 10750 C C . GLU G 4 33 ? 23.464 1.827 -51.477 1.00 0.00 33 GLU G C 1
ATOM 10751 O O . GLU G 4 33 ? 24.473 1.280 -51.033 1.00 0.00 33 GLU G O 1
ATOM 10757 N N . SER G 4 34 ? 22.293 1.194 -51.728 1.00 0.00 34 SER G N 1
ATOM 10758 C CA . SER G 4 34 ? 21.886 -0.051 -51.138 1.00 0.00 34 SER G CA 1
ATOM 10759 C C . SER G 4 34 ? 21.162 0.343 -49.880 1.00 0.00 34 SER G C 1
ATOM 10760 O O . SER G 4 34 ? 20.931 1.537 -49.693 1.00 0.00 34 SER G O 1
ATOM 10763 N N . PRO G 4 35 ? 20.767 -0.543 -48.998 1.00 0.00 35 PRO G N 1
ATOM 10764 C CA . PRO G 4 35 ? 19.924 -0.147 -47.905 1.00 0.00 35 PRO G CA 1
ATOM 10765 C C . PRO G 4 35 ? 20.636 0.849 -47.051 1.00 0.00 35 PRO G C 1
ATOM 10766 O O . PRO G 4 35 ? 21.838 1.044 -47.232 1.00 0.00 35 PRO G O 1
ATOM 10770 N N . GLY G 4 36 ? 19.902 1.512 -46.136 1.00 0.00 36 GLY G N 1
ATOM 10771 C CA . GLY G 4 36 ? 20.422 2.660 -45.460 1.00 0.00 36 GLY G CA 1
ATOM 10772 C C . GLY G 4 36 ? 19.738 3.855 -46.036 1.00 0.00 36 GLY G C 1
ATOM 10773 O O . GLY G 4 36 ? 19.978 4.986 -45.618 1.00 0.00 36 GLY G O 1
ATOM 10774 N N . LYS G 4 37 ? 18.850 3.618 -47.018 1.00 0.00 37 LYS G N 1
ATOM 10775 C CA . LYS G 4 37 ? 18.053 4.679 -47.555 1.00 0.00 37 LYS G CA 1
ATOM 10776 C C . LYS G 4 37 ? 17.223 5.176 -46.422 1.00 0.00 37 LYS G C 1
ATOM 10777 O O . LYS G 4 37 ? 17.006 6.377 -46.265 1.00 0.00 37 LYS G O 1
ATOM 10783 N N . ASP G 4 38 ? 16.751 4.233 -45.590 1.00 0.00 38 ASP G N 1
ATOM 10784 C CA . ASP G 4 38 ? 15.908 4.547 -44.478 1.00 0.00 38 ASP G CA 1
ATOM 10785 C C . ASP G 4 38 ? 16.685 5.433 -43.563 1.00 0.00 38 ASP G C 1
ATOM 10786 O O . ASP G 4 38 ? 16.129 6.336 -42.941 1.00 0.00 38 ASP G O 1
ATOM 10791 N N . ASP G 4 39 ? 18.003 5.190 -43.456 1.00 0.00 39 ASP G N 1
ATOM 10792 C CA . ASP G 4 39 ? 18.776 5.875 -42.466 1.00 0.00 39 ASP G CA 1
ATOM 10793 C C . ASP G 4 39 ? 18.682 7.337 -42.745 1.00 0.00 39 ASP G C 1
ATOM 10794 O O . ASP G 4 39 ? 18.323 7.778 -43.835 1.00 0.00 39 ASP G O 1
ATOM 10799 N N . PRO G 4 40 ? 18.965 8.082 -41.717 1.00 0.00 40 PRO G N 1
ATOM 10800 C CA . PRO G 4 40 ? 18.512 9.438 -41.623 1.00 0.00 40 PRO G CA 1
ATOM 10801 C C . PRO G 4 40 ? 19.153 10.281 -42.669 1.00 0.00 40 PRO G C 1
ATOM 10802 O O . PRO G 4 40 ? 20.216 9.919 -43.172 1.00 0.00 40 PRO G O 1
ATOM 10806 N N . TYR G 4 41 ? 18.506 11.410 -43.010 1.00 0.00 41 TYR G N 1
ATOM 10807 C CA . TYR G 4 41 ? 19.019 12.308 -43.997 1.00 0.00 41 TYR G CA 1
ATOM 10808 C C . TYR G 4 41 ? 20.162 13.029 -43.369 1.00 0.00 41 TYR G C 1
ATOM 10809 O O . TYR G 4 41 ? 20.130 13.369 -42.187 1.00 0.00 41 TYR G O 1
ATOM 10818 N N . PRO G 4 42 ? 21.181 13.265 -44.141 1.00 0.00 42 PRO G N 1
ATOM 10819 C CA . PRO G 4 42 ? 21.218 12.895 -45.526 1.00 0.00 42 PRO G CA 1
ATOM 10820 C C . PRO G 4 42 ? 21.296 11.407 -45.648 1.00 0.00 42 PRO G C 1
ATOM 10821 O O . PRO G 4 42 ? 21.996 10.794 -44.844 1.00 0.00 42 PRO G O 1
ATOM 10825 N N . TYR G 4 43 ? 20.629 10.808 -46.660 1.00 0.00 43 TYR G N 1
ATOM 10826 C CA . TYR G 4 43 ? 20.979 9.475 -47.064 1.00 0.00 43 TYR G CA 1
ATOM 10827 C C . TYR G 4 43 ? 21.136 9.488 -48.559 1.00 0.00 43 TYR G C 1
ATOM 10828 O O . TYR G 4 43 ? 20.256 9.938 -49.289 1.00 0.00 43 TYR G O 1
ATOM 10837 N N . VAL G 4 44 ? 22.279 9.002 -49.078 1.00 0.00 44 VAL G N 1
ATOM 10838 C CA . VAL G 4 44 ? 22.421 9.100 -50.502 1.00 0.00 44 VAL G CA 1
ATOM 10839 C C . VAL G 4 44 ? 22.414 7.726 -51.080 1.00 0.00 44 VAL G C 1
ATOM 10840 O O . VAL G 4 44 ? 23.202 6.877 -50.680 1.00 0.00 44 VAL G O 1
ATOM 10844 N N . VAL G 4 45 ? 21.542 7.477 -52.076 1.00 0.00 45 VAL G N 1
ATOM 10845 C CA . VAL G 4 45 ? 21.512 6.158 -52.634 1.00 0.00 45 VAL G CA 1
ATOM 10846 C C . VAL G 4 45 ? 21.865 6.264 -54.079 1.00 0.00 45 VAL G C 1
ATOM 10847 O O . VAL G 4 45 ? 21.614 7.283 -54.719 1.00 0.00 45 VAL G O 1
ATOM 10851 N N . ILE G 4 46 ? 22.480 5.206 -54.637 1.00 0.00 46 ILE G N 1
ATOM 10852 C CA . ILE G 4 46 ? 22.818 5.269 -56.025 1.00 0.00 46 ILE G CA 1
ATOM 10853 C C . ILE G 4 46 ? 22.157 4.111 -56.695 1.00 0.00 46 ILE G C 1
ATOM 10854 O O . ILE G 4 46 ? 22.077 3.022 -56.132 1.00 0.00 46 ILE G O 1
ATOM 10859 N N . GLY G 4 47 ? 21.648 4.327 -57.923 1.00 0.00 47 GLY G N 1
ATOM 10860 C CA . GLY G 4 47 ? 21.033 3.245 -58.633 1.00 0.00 47 GLY G CA 1
ATOM 10861 C C . GLY G 4 47 ? 20.610 3.766 -59.964 1.00 0.00 47 GLY G C 1
ATOM 10862 O O . GLY G 4 47 ? 20.620 4.971 -60.205 1.00 0.00 47 GLY G O 1
ATOM 10863 N N . ASP G 4 48 ? 20.218 2.852 -60.870 1.00 0.00 48 ASP G N 1
ATOM 10864 C CA . ASP G 4 48 ? 19.776 3.275 -62.164 1.00 0.00 48 ASP G CA 1
ATOM 10865 C C . ASP G 4 48 ? 18.404 3.829 -61.991 1.00 0.00 48 ASP G C 1
ATOM 10866 O O . ASP G 4 48 ? 17.764 3.613 -60.964 1.00 0.00 48 ASP G O 1
ATOM 10871 N N . GLN G 4 49 ? 17.921 4.587 -62.993 1.00 0.00 49 GLN G N 1
ATOM 10872 C CA . GLN G 4 49 ? 16.609 5.142 -62.862 1.00 0.00 49 GLN G CA 1
ATOM 10873 C C . GLN G 4 49 ? 15.674 4.240 -63.593 1.00 0.00 49 GLN G C 1
ATOM 10874 O O . GLN G 4 49 ? 15.832 4.007 -64.791 1.00 0.00 49 GLN G O 1
ATOM 10880 N N . SER G 4 50 ? 14.670 3.711 -62.864 1.00 0.00 50 SER G N 1
ATOM 10881 C CA . SER G 4 50 ? 13.626 2.910 -63.433 1.00 0.00 50 SER G CA 1
ATOM 10882 C C . SER G 4 50 ? 14.248 1.842 -64.267 1.00 0.00 50 SER G C 1
ATOM 10883 O O . SER G 4 50 ? 13.823 1.601 -65.396 1.00 0.00 50 SER G O 1
ATOM 10886 N N . SER G 4 51 ? 15.292 1.177 -63.739 1.00 0.00 51 SER G N 1
ATOM 10887 C CA . SER G 4 51 ? 15.991 0.258 -64.581 1.00 0.00 51 SER G CA 1
ATOM 10888 C C . SER G 4 51 ? 15.451 -1.103 -64.313 1.00 0.00 51 SER G C 1
ATOM 10889 O O . SER G 4 51 ? 15.497 -1.597 -63.188 1.00 0.00 51 SER G O 1
ATOM 10892 N N . THR G 4 52 ? 14.925 -1.744 -65.372 1.00 0.00 52 THR G N 1
ATOM 10893 C CA . THR G 4 52 ? 14.571 -3.128 -65.305 1.00 0.00 52 THR G CA 1
ATOM 10894 C C . THR G 4 52 ? 15.110 -3.734 -66.555 1.00 0.00 52 THR G C 1
ATOM 10895 O O . THR G 4 52 ? 15.149 -3.086 -67.599 1.00 0.00 52 THR G O 1
ATOM 10899 N N . PRO G 4 53 ? 15.543 -4.957 -66.485 1.00 0.00 53 PRO G N 1
ATOM 10900 C CA . PRO G 4 53 ? 16.252 -5.543 -67.580 1.00 0.00 53 PRO G CA 1
ATOM 10901 C C . PRO G 4 53 ? 15.330 -5.612 -68.749 1.00 0.00 53 PRO G C 1
ATOM 10902 O O . PRO G 4 53 ? 14.159 -5.939 -68.563 1.00 0.00 53 PRO G O 1
ATOM 10906 N N . PHE G 4 54 ? 15.831 -5.311 -69.960 1.00 0.00 54 PHE G N 1
ATOM 10907 C CA . PHE G 4 54 ? 15.005 -5.435 -71.120 1.00 0.00 54 PHE G CA 1
ATOM 10908 C C . PHE G 4 54 ? 15.874 -5.906 -72.235 1.00 0.00 54 PHE G C 1
ATOM 10909 O O . PHE G 4 54 ? 17.096 -5.783 -72.178 1.00 0.00 54 PHE G O 1
ATOM 10917 N N . GLU G 4 55 ? 15.246 -6.471 -73.283 1.00 0.00 55 GLU G N 1
ATOM 10918 C CA . GLU G 4 55 ? 15.978 -6.989 -74.399 1.00 0.00 55 GLU G CA 1
ATOM 10919 C C . GLU G 4 55 ? 16.742 -8.183 -73.936 1.00 0.00 55 GLU G C 1
ATOM 10920 O O . GLU G 4 55 ? 17.206 -8.242 -72.798 1.00 0.00 55 GLU G O 1
ATOM 10926 N N . THR G 4 56 ? 16.869 -9.194 -74.815 1.00 0.00 56 THR G N 1
ATOM 10927 C CA . THR G 4 56 ? 17.573 -10.378 -74.431 1.00 0.00 56 THR G CA 1
ATOM 10928 C C . THR G 4 56 ? 18.461 -10.763 -75.566 1.00 0.00 56 THR G C 1
ATOM 10929 O O . THR G 4 56 ? 18.341 -10.242 -76.674 1.00 0.00 56 THR G O 1
ATOM 10933 N N . LYS G 4 57 ? 19.389 -11.700 -75.300 1.00 0.00 57 LYS G N 1
ATOM 10934 C CA . LYS G 4 57 ? 20.228 -12.235 -76.330 1.00 0.00 57 LYS G CA 1
ATOM 10935 C C . LYS G 4 57 ? 20.959 -11.103 -76.966 1.00 0.00 57 LYS G C 1
ATOM 10936 O O . LYS G 4 57 ? 21.306 -11.157 -78.145 1.00 0.00 57 LYS G O 1
ATOM 10942 N N . SER G 4 58 ? 21.236 -10.045 -76.184 1.00 0.00 58 SER G N 1
ATOM 10943 C CA . SER G 4 58 ? 22.034 -8.976 -76.701 1.00 0.00 58 SER G CA 1
ATOM 10944 C C . SER G 4 58 ? 22.732 -8.361 -75.538 1.00 0.00 58 SER G C 1
ATOM 10945 O O . SER G 4 58 ? 22.366 -8.595 -74.387 1.00 0.00 58 SER G O 1
ATOM 10948 N N . SER G 4 59 ? 23.769 -7.550 -75.811 1.00 0.00 59 SER G N 1
ATOM 10949 C CA . SER G 4 59 ? 24.370 -6.821 -74.739 1.00 0.00 59 SER G CA 1
ATOM 10950 C C . SER G 4 59 ? 23.396 -5.754 -74.376 1.00 0.00 59 SER G C 1
ATOM 10951 O O . SER G 4 59 ? 22.613 -5.307 -75.214 1.00 0.00 59 SER G O 1
ATOM 10954 N N . PHE G 4 60 ? 23.398 -5.329 -73.101 1.00 0.00 60 PHE G N 1
ATOM 10955 C CA . PHE G 4 60 ? 22.447 -4.339 -72.702 1.00 0.00 60 PHE G CA 1
ATOM 10956 C C . PHE G 4 60 ? 22.741 -3.104 -73.483 1.00 0.00 60 PHE G C 1
ATOM 10957 O O . PHE G 4 60 ? 21.846 -2.508 -74.080 1.00 0.00 60 PHE G O 1
ATOM 10965 N N . GLY G 4 61 ? 24.024 -2.704 -73.527 1.00 0.00 61 GLY G N 1
ATOM 10966 C CA . GLY G 4 61 ? 24.385 -1.593 -74.352 1.00 0.00 61 GLY G CA 1
ATOM 10967 C C . GLY G 4 61 ? 25.871 -1.481 -74.317 1.00 0.00 61 GLY G C 1
ATOM 10968 O O . GLY G 4 61 ? 26.514 -1.859 -73.339 1.00 0.00 61 GLY G O 1
ATOM 10969 N N . GLU G 4 62 ? 26.454 -0.944 -75.404 1.00 0.00 62 GLU G N 1
ATOM 10970 C CA . GLU G 4 62 ? 27.871 -0.752 -75.440 1.00 0.00 62 GLU G CA 1
ATOM 10971 C C . GLU G 4 62 ? 28.206 0.248 -74.387 1.00 0.00 62 GLU G C 1
ATOM 10972 O O . GLU G 4 62 ? 29.147 0.068 -73.616 1.00 0.00 62 GLU G O 1
ATOM 10978 N N . ASN G 4 63 ? 27.418 1.337 -74.323 1.00 0.00 63 ASN G N 1
ATOM 10979 C CA . ASN G 4 63 ? 27.685 2.369 -73.369 1.00 0.00 63 ASN G CA 1
ATOM 10980 C C . ASN G 4 63 ? 27.161 1.914 -72.051 1.00 0.00 63 ASN G C 1
ATOM 10981 O O . ASN G 4 63 ? 26.262 1.076 -71.979 1.00 0.00 63 ASN G O 1
ATOM 10986 N N . ILE G 4 64 ? 27.732 2.459 -70.961 1.00 0.00 64 ILE G N 1
ATOM 10987 C CA . ILE G 4 64 ? 27.242 2.140 -69.655 1.00 0.00 64 ILE G CA 1
ATOM 10988 C C . ILE G 4 64 ? 26.745 3.416 -69.068 1.00 0.00 64 ILE G C 1
ATOM 10989 O O . ILE G 4 64 ? 27.398 4.454 -69.172 1.00 0.00 64 ILE G O 1
ATOM 10994 N N . THR G 4 65 ? 25.551 3.376 -68.449 1.00 0.00 65 THR G N 1
ATOM 10995 C CA . THR G 4 65 ? 25.009 4.571 -67.881 1.00 0.00 65 THR G CA 1
ATOM 10996 C C . THR G 4 65 ? 24.892 4.345 -66.413 1.00 0.00 65 THR G C 1
ATOM 10997 O O . THR G 4 65 ? 24.561 3.247 -65.967 1.00 0.00 65 THR G O 1
ATOM 11001 N N . MET G 4 66 ? 25.179 5.391 -65.617 1.00 0.00 66 MET G N 1
ATOM 11002 C CA . MET G 4 66 ? 25.002 5.275 -64.203 1.00 0.00 66 MET G CA 1
ATOM 11003 C C . MET G 4 66 ? 24.037 6.340 -63.807 1.00 0.00 66 MET G C 1
ATOM 11004 O O . MET G 4 66 ? 24.127 7.476 -64.270 1.00 0.00 66 MET G O 1
ATOM 11009 N N . ASP G 4 67 ? 23.068 5.992 -62.942 1.00 0.00 67 ASP G N 1
ATOM 11010 C CA . ASP G 4 67 ? 22.116 6.971 -62.515 1.00 0.00 67 ASP G CA 1
ATOM 11011 C C . ASP G 4 67 ? 22.408 7.283 -61.088 1.00 0.00 67 ASP G C 1
ATOM 11012 O O . ASP G 4 67 ? 22.723 6.394 -60.299 1.00 0.00 67 ASP G O 1
ATOM 11017 N N . PHE G 4 68 ? 22.326 8.574 -60.719 1.00 0.00 68 PHE G N 1
ATOM 11018 C CA . PHE G 4 68 ? 22.500 8.909 -59.340 1.00 0.00 68 PHE G CA 1
ATOM 11019 C C . PHE G 4 68 ? 21.226 9.530 -58.877 1.00 0.00 68 PHE G C 1
ATOM 11020 O O . PHE G 4 68 ? 20.640 10.359 -59.570 1.00 0.00 68 PHE G O 1
ATOM 11028 N N . HIS G 4 69 ? 20.769 9.146 -57.671 1.00 0.00 69 HIS G N 1
ATOM 11029 C CA . HIS G 4 69 ? 19.706 9.872 -57.048 1.00 0.00 69 HIS G CA 1
ATOM 11030 C C . HIS G 4 69 ? 20.291 10.425 -55.795 1.00 0.00 69 HIS G C 1
ATOM 11031 O O . HIS G 4 69 ? 20.841 9.683 -54.985 1.00 0.00 69 HIS G O 1
ATOM 11038 N N . VAL G 4 70 ? 20.221 11.751 -55.591 1.00 0.00 70 VAL G N 1
ATOM 11039 C CA . VAL G 4 70 ? 20.849 12.203 -54.391 1.00 0.00 70 VAL G CA 1
ATOM 11040 C C . VAL G 4 70 ? 19.826 12.839 -53.518 1.00 0.00 70 VAL G C 1
ATOM 11041 O O . VAL G 4 70 ? 19.162 13.800 -53.901 1.00 0.00 70 VAL G O 1
ATOM 11045 N N . TRP G 4 71 ? 19.719 12.328 -52.280 1.00 0.00 71 TRP G N 1
ATOM 11046 C CA . TRP G 4 71 ? 19.299 13.159 -51.201 1.00 0.00 71 TRP G CA 1
ATOM 11047 C C . TRP G 4 71 ? 20.503 13.198 -50.318 1.00 0.00 71 TRP G C 1
ATOM 11048 O O . TRP G 4 71 ? 21.139 12.177 -50.080 1.00 0.00 71 TRP G O 1
ATOM 11059 N N . GLY G 4 72 ? 20.900 14.382 -49.839 1.00 0.00 72 GLY G N 1
ATOM 11060 C CA . GLY G 4 72 ? 22.058 14.348 -49.003 1.00 0.00 72 GLY G CA 1
ATOM 11061 C C . GLY G 4 72 ? 23.265 14.433 -49.880 1.00 0.00 72 GLY G C 1
ATOM 11062 O O . GLY G 4 72 ? 24.367 14.684 -49.395 1.00 0.00 72 GLY G O 1
ATOM 11063 N N . GLY G 4 73 ? 23.077 14.272 -51.205 1.00 0.00 73 GLY G N 1
ATOM 11064 C CA . GLY G 4 73 ? 24.117 14.649 -52.115 1.00 0.00 73 GLY G CA 1
ATOM 11065 C C . GLY G 4 73 ? 25.359 13.871 -51.819 1.00 0.00 73 GLY G C 1
ATOM 11066 O O . GLY G 4 73 ? 26.255 14.366 -51.140 1.00 0.00 73 GLY G O 1
ATOM 11067 N N . THR G 4 74 ? 25.454 12.628 -52.332 1.00 0.00 74 THR G N 1
ATOM 11068 C CA . THR G 4 74 ? 26.672 11.877 -52.179 1.00 0.00 74 THR G CA 1
ATOM 11069 C C . THR G 4 74 ? 27.719 12.542 -53.026 1.00 0.00 74 THR G C 1
ATOM 11070 O O . THR G 4 74 ? 27.657 13.743 -53.287 1.00 0.00 74 THR G O 1
ATOM 11074 N N . THR G 4 75 ? 28.757 11.801 -53.447 1.00 0.00 75 THR G N 1
ATOM 11075 C CA . THR G 4 75 ? 29.817 12.508 -54.098 1.00 0.00 75 THR G CA 1
ATOM 11076 C C . THR G 4 75 ? 29.458 12.672 -55.533 1.00 0.00 75 THR G C 1
ATOM 11077 O O . THR G 4 75 ? 30.188 12.237 -56.422 1.00 0.00 75 THR G O 1
ATOM 11081 N N . ARG G 4 76 ? 28.335 13.365 -55.788 1.00 0.00 76 ARG G N 1
ATOM 11082 C CA . ARG G 4 76 ? 28.121 13.945 -57.074 1.00 0.00 76 ARG G CA 1
ATOM 11083 C C . ARG G 4 76 ? 29.152 15.007 -57.205 1.00 0.00 76 ARG G C 1
ATOM 11084 O O . ARG G 4 76 ? 29.767 15.170 -58.256 1.00 0.00 76 ARG G O 1
ATOM 11092 N N . ALA G 4 77 ? 29.355 15.769 -56.113 1.00 0.00 77 ALA G N 1
ATOM 11093 C CA . ALA G 4 77 ? 30.272 16.867 -56.137 1.00 0.00 77 ALA G CA 1
ATOM 11094 C C . ALA G 4 77 ? 31.645 16.334 -56.375 1.00 0.00 77 ALA G C 1
ATOM 11095 O O . ALA G 4 77 ? 32.397 16.880 -57.178 1.00 0.00 77 ALA G O 1
ATOM 11097 N N . GLU G 4 78 ? 32.014 15.247 -55.674 1.00 0.00 78 GLU G N 1
ATOM 11098 C CA . GLU G 4 78 ? 33.373 14.802 -55.761 1.00 0.00 78 GLU G CA 1
ATOM 11099 C C . GLU G 4 78 ? 33.641 14.398 -57.172 1.00 0.00 78 GLU G C 1
ATOM 11100 O O . GLU G 4 78 ? 34.628 14.819 -57.773 1.00 0.00 78 GLU G O 1
ATOM 11106 N N . ALA G 4 79 ? 32.748 13.571 -57.745 1.00 0.00 79 ALA G N 1
ATOM 11107 C CA . ALA G 4 79 ? 32.956 13.104 -59.082 1.00 0.00 79 ALA G CA 1
ATOM 11108 C C . ALA G 4 79 ? 32.902 14.287 -59.986 1.00 0.00 79 ALA G C 1
ATOM 11109 O O . ALA G 4 79 ? 33.703 14.427 -60.908 1.00 0.00 79 ALA G O 1
ATOM 11111 N N . GLN G 4 80 ? 31.925 15.173 -59.731 1.00 0.00 80 GLN G N 1
ATOM 11112 C CA . GLN G 4 80 ? 31.634 16.246 -60.627 1.00 0.00 80 GLN G CA 1
ATOM 11113 C C . GLN G 4 80 ? 32.816 17.151 -60.677 1.00 0.00 80 GLN G C 1
ATOM 11114 O O . GLN G 4 80 ? 33.185 17.638 -61.743 1.00 0.00 80 GLN G O 1
ATOM 11120 N N . ASP G 4 81 ? 33.441 17.418 -59.518 1.00 0.00 81 ASP G N 1
ATOM 11121 C CA . ASP G 4 81 ? 34.525 18.350 -59.528 1.00 0.00 81 ASP G CA 1
ATOM 11122 C C . ASP G 4 81 ? 35.604 17.790 -60.393 1.00 0.00 81 ASP G C 1
ATOM 11123 O O . ASP G 4 81 ? 36.114 18.467 -61.284 1.00 0.00 81 ASP G O 1
ATOM 11128 N N . ILE G 4 82 ? 35.978 16.519 -60.153 1.00 0.00 82 ILE G N 1
ATOM 11129 C CA . ILE G 4 82 ? 37.096 15.966 -60.856 1.00 0.00 82 ILE G CA 1
ATOM 11130 C C . ILE G 4 82 ? 36.751 15.874 -62.307 1.00 0.00 82 ILE G C 1
ATOM 11131 O O . ILE G 4 82 ? 37.530 16.284 -63.166 1.00 0.00 82 ILE G O 1
ATOM 11136 N N . SER G 4 83 ? 35.558 15.333 -62.617 1.00 0.00 83 SER G N 1
ATOM 11137 C CA . SER G 4 83 ? 35.201 15.100 -63.985 1.00 0.00 83 SER G CA 1
ATOM 11138 C C . SER G 4 83 ? 35.114 16.422 -64.668 1.00 0.00 83 SER G C 1
ATOM 11139 O O . SER G 4 83 ? 35.608 16.601 -65.780 1.00 0.00 83 SER G O 1
ATOM 11142 N N . SER G 4 84 ? 34.469 17.394 -64.005 1.00 0.00 84 SER G N 1
ATOM 11143 C CA . SER G 4 84 ? 34.226 18.661 -64.617 1.00 0.00 84 SER G CA 1
ATOM 11144 C C . SER G 4 84 ? 35.547 19.276 -64.919 1.00 0.00 84 SER G C 1
ATOM 11145 O O . SER G 4 84 ? 35.754 19.822 -66.002 1.00 0.00 84 SER G O 1
ATOM 11148 N N . ARG G 4 85 ? 36.486 19.206 -63.960 1.00 0.00 85 ARG G N 1
ATOM 11149 C CA . ARG G 4 85 ? 37.723 19.896 -64.155 1.00 0.00 85 ARG G CA 1
ATOM 11150 C C . ARG G 4 85 ? 38.381 19.328 -65.367 1.00 0.00 85 ARG G C 1
ATOM 11151 O O . ARG G 4 85 ? 38.814 20.068 -66.248 1.00 0.00 85 ARG G O 1
ATOM 11159 N N . VAL G 4 86 ? 38.470 17.987 -65.448 1.00 0.00 86 VAL G N 1
ATOM 11160 C CA . VAL G 4 86 ? 39.152 17.398 -66.561 1.00 0.00 86 VAL G CA 1
ATOM 11161 C C . VAL G 4 86 ? 38.385 17.700 -67.808 1.00 0.00 86 VAL G C 1
ATOM 11162 O O . VAL G 4 86 ? 38.960 18.102 -68.818 1.00 0.00 86 VAL G O 1
ATOM 11166 N N . LEU G 4 87 ? 37.052 17.519 -67.766 1.00 0.00 87 LEU G N 1
ATOM 11167 C CA . LEU G 4 87 ? 36.273 17.635 -68.965 1.00 0.00 87 LEU G CA 1
ATOM 11168 C C . LEU G 4 87 ? 36.414 19.032 -69.467 1.00 0.00 87 LEU G C 1
ATOM 11169 O O . LEU G 4 87 ? 36.638 19.256 -70.655 1.00 0.00 87 LEU G O 1
ATOM 11174 N N . GLU G 4 88 ? 36.306 20.014 -68.557 1.00 0.00 88 GLU G N 1
ATOM 11175 C CA . GLU G 4 88 ? 36.452 21.384 -68.943 1.00 0.00 88 GLU G CA 1
ATOM 11176 C C . GLU G 4 88 ? 37.850 21.538 -69.435 1.00 0.00 88 GLU G C 1
ATOM 11177 O O . GLU G 4 88 ? 38.110 22.235 -70.415 1.00 0.00 88 GLU G O 1
ATOM 11183 N N . ALA G 4 89 ? 38.789 20.870 -68.744 1.00 0.00 89 ALA G N 1
ATOM 11184 C CA . ALA G 4 89 ? 40.186 21.035 -68.996 1.00 0.00 89 ALA G CA 1
ATOM 11185 C C . ALA G 4 89 ? 40.478 20.607 -70.395 1.00 0.00 89 ALA G C 1
ATOM 11186 O O . ALA G 4 89 ? 41.281 21.239 -71.078 1.00 0.00 89 ALA G O 1
ATOM 11188 N N . LEU G 4 90 ? 39.847 19.503 -70.850 1.00 0.00 90 LEU G N 1
ATOM 11189 C CA . LEU G 4 90 ? 40.286 18.885 -72.067 1.00 0.00 90 LEU G CA 1
ATOM 11190 C C . LEU G 4 90 ? 40.159 19.880 -73.176 1.00 0.00 90 LEU G C 1
ATOM 11191 O O . LEU G 4 90 ? 41.135 20.141 -73.877 1.00 0.00 90 LEU G O 1
ATOM 11196 N N . THR G 4 91 ? 38.993 20.539 -73.329 1.00 0.00 91 THR G N 1
ATOM 11197 C CA . THR G 4 91 ? 37.700 19.976 -73.082 1.00 0.00 91 THR G CA 1
ATOM 11198 C C . THR G 4 91 ? 37.499 18.950 -74.146 1.00 0.00 91 THR G C 1
ATOM 11199 O O . THR G 4 91 ? 36.872 17.914 -73.932 1.00 0.00 91 THR G O 1
ATOM 11203 N N . TYR G 4 92 ? 38.062 19.233 -75.335 1.00 0.00 92 TYR G N 1
ATOM 11204 C CA . TYR G 4 92 ? 37.944 18.377 -76.476 1.00 0.00 92 TYR G CA 1
ATOM 11205 C C . TYR G 4 92 ? 39.318 17.847 -76.707 1.00 0.00 92 TYR G C 1
ATOM 11206 O O . TYR G 4 92 ? 40.276 18.312 -76.092 1.00 0.00 92 TYR G O 1
ATOM 11215 N N . LYS G 4 93 ? 39.457 16.824 -77.571 1.00 0.00 93 LYS G N 1
ATOM 11216 C CA . LYS G 4 93 ? 38.396 16.369 -78.417 1.00 0.00 93 LYS G CA 1
ATOM 11217 C C . LYS G 4 93 ? 37.505 15.477 -77.623 1.00 0.00 93 LYS G C 1
ATOM 11218 O O . LYS G 4 93 ? 37.866 14.971 -76.562 1.00 0.00 93 LYS G O 1
ATOM 11224 N N . PRO G 4 94 ? 36.328 15.293 -78.146 1.00 0.00 94 PRO G N 1
ATOM 11225 C CA . PRO G 4 94 ? 35.339 14.437 -77.568 1.00 0.00 94 PRO G CA 1
ATOM 11226 C C . PRO G 4 94 ? 35.917 13.065 -77.572 1.00 0.00 94 PRO G C 1
ATOM 11227 O O . PRO G 4 94 ? 36.785 12.788 -78.399 1.00 0.00 94 PRO G O 1
ATOM 11231 N N . LEU G 4 95 ? 35.479 12.199 -76.643 1.00 0.00 95 LEU G N 1
ATOM 11232 C CA . LEU G 4 95 ? 36.128 10.933 -76.513 1.00 0.00 95 LEU G CA 1
ATOM 11233 C C . LEU G 4 95 ? 35.811 10.124 -77.725 1.00 0.00 95 LEU G C 1
ATOM 11234 O O . LEU G 4 95 ? 34.673 10.091 -78.189 1.00 0.00 95 LEU G O 1
ATOM 11239 N N . MET G 4 96 ? 36.836 9.443 -78.270 1.00 0.00 96 MET G N 1
ATOM 11240 C CA . MET G 4 96 ? 36.620 8.493 -79.318 1.00 0.00 96 MET G CA 1
ATOM 11241 C C . MET G 4 96 ? 37.413 7.291 -78.940 1.00 0.00 96 MET G C 1
ATOM 11242 O O . MET G 4 96 ? 38.522 7.411 -78.422 1.00 0.00 96 MET G O 1
ATOM 11247 N N . PHE G 4 97 ? 36.863 6.086 -79.172 1.00 0.00 97 PHE G N 1
ATOM 11248 C CA . PHE G 4 97 ? 37.647 4.938 -78.840 1.00 0.00 97 PHE G CA 1
ATOM 11249 C C . PHE G 4 97 ? 37.930 4.201 -80.106 1.00 0.00 97 PHE G C 1
ATOM 11250 O O . PHE G 4 97 ? 37.024 3.675 -80.750 1.00 0.00 97 PHE G O 1
ATOM 11258 N N . GLU G 4 98 ? 39.223 4.133 -80.474 1.00 0.00 98 GLU G N 1
ATOM 11259 C CA . GLU G 4 98 ? 39.687 3.300 -81.541 1.00 0.00 98 GLU G CA 1
ATOM 11260 C C . GLU G 4 98 ? 38.889 3.564 -82.767 1.00 0.00 98 GLU G C 1
ATOM 11261 O O . GLU G 4 98 ? 38.560 2.642 -83.512 1.00 0.00 98 GLU G O 1
ATOM 11267 N N . GLY G 4 99 ? 38.591 4.847 -83.024 1.00 0.00 99 GLY G N 1
ATOM 11268 C CA . GLY G 4 99 ? 38.015 5.213 -84.282 1.00 0.00 99 GLY G CA 1
ATOM 11269 C C . GLY G 4 99 ? 36.557 4.912 -84.229 1.00 0.00 99 GLY G C 1
ATOM 11270 O O . GLY G 4 99 ? 35.845 5.064 -85.221 1.00 0.00 99 GLY G O 1
ATOM 11271 N N . PHE G 4 100 ? 36.070 4.473 -83.057 1.00 0.00 100 PHE G N 1
ATOM 11272 C CA . PHE G 4 100 ? 34.679 4.172 -82.911 1.00 0.00 100 PHE G CA 1
ATOM 11273 C C . PHE G 4 100 ? 33.973 5.454 -82.621 1.00 0.00 100 PHE G C 1
ATOM 11274 O O . PHE G 4 100 ? 34.585 6.419 -82.167 1.00 0.00 100 PHE G O 1
ATOM 11282 N N . THR G 4 101 ? 32.656 5.506 -82.900 1.00 0.00 101 THR G N 1
ATOM 11283 C CA . THR G 4 101 ? 31.940 6.725 -82.673 1.00 0.00 101 THR G CA 1
ATOM 11284 C C . THR G 4 101 ? 31.278 6.613 -81.339 1.00 0.00 101 THR G C 1
ATOM 11285 O O . THR G 4 101 ? 30.423 5.757 -81.117 1.00 0.00 101 THR G O 1
ATOM 11289 N N . PHE G 4 102 ? 31.702 7.485 -80.406 1.00 0.00 102 PHE G N 1
ATOM 11290 C CA . PHE G 4 102 ? 31.248 7.467 -79.047 1.00 0.00 102 PHE G CA 1
ATOM 11291 C C . PHE G 4 102 ? 29.809 7.863 -78.974 1.00 0.00 102 PHE G C 1
ATOM 11292 O O . PHE G 4 102 ? 29.053 7.304 -78.181 1.00 0.00 102 PHE G O 1
ATOM 11300 N N . VAL G 4 103 ? 29.416 8.876 -79.772 1.00 0.00 103 VAL G N 1
ATOM 11301 C CA . VAL G 4 103 ? 28.407 9.822 -79.381 1.00 0.00 103 VAL G CA 1
ATOM 11302 C C . VAL G 4 103 ? 27.157 9.125 -78.953 1.00 0.00 103 VAL G C 1
ATOM 11303 O O . VAL G 4 103 ? 26.677 8.199 -79.605 1.00 0.00 103 VAL G O 1
ATOM 11307 N N . ALA G 4 104 ? 26.612 9.583 -77.807 1.00 0.00 104 ALA G N 1
ATOM 11308 C CA . ALA G 4 104 ? 25.365 9.122 -77.273 1.00 0.00 104 ALA G CA 1
ATOM 11309 C C . ALA G 4 104 ? 24.280 9.866 -77.975 1.00 0.00 104 ALA G C 1
ATOM 11310 O O . ALA G 4 104 ? 24.541 10.844 -78.675 1.00 0.00 104 ALA G O 1
ATOM 11312 N N . LYS G 4 105 ? 23.025 9.396 -77.835 1.00 0.00 105 LYS G N 1
ATOM 11313 C CA . LYS G 4 105 ? 21.976 10.007 -78.592 1.00 0.00 105 LYS G CA 1
ATOM 11314 C C . LYS G 4 105 ? 21.231 10.975 -77.726 1.00 0.00 105 LYS G C 1
ATOM 11315 O O . LYS G 4 105 ? 20.524 10.593 -76.795 1.00 0.00 105 LYS G O 1
ATOM 11321 N N . LYS G 4 106 ? 21.361 12.270 -78.068 1.00 0.00 106 LYS G N 1
ATOM 11322 C CA . LYS G 4 106 ? 20.426 13.308 -77.740 1.00 0.00 106 LYS G CA 1
ATOM 11323 C C . LYS G 4 106 ? 20.369 13.554 -76.265 1.00 0.00 106 LYS G C 1
ATOM 11324 O O . LYS G 4 106 ? 19.650 14.451 -75.829 1.00 0.00 106 LYS G O 1
ATOM 11330 N N . LEU G 4 107 ? 21.165 12.820 -75.462 1.00 0.00 107 LEU G N 1
ATOM 11331 C CA . LEU G 4 107 ? 21.193 13.039 -74.039 1.00 0.00 107 LEU G CA 1
ATOM 11332 C C . LEU G 4 107 ? 19.817 12.892 -73.451 1.00 0.00 107 LEU G C 1
ATOM 11333 O O . LEU G 4 107 ? 18.819 12.747 -74.155 1.00 0.00 107 LEU G O 1
ATOM 11338 N N . VAL G 4 108 ? 19.736 12.885 -72.106 1.00 0.00 108 VAL G N 1
ATOM 11339 C CA . VAL G 4 108 ? 18.448 12.993 -71.482 1.00 0.00 108 VAL G CA 1
ATOM 11340 C C . VAL G 4 108 ? 18.616 13.804 -70.238 1.00 0.00 108 VAL G C 1
ATOM 11341 O O . VAL G 4 108 ? 19.661 13.756 -69.591 1.00 0.00 108 VAL G O 1
ATOM 11345 N N . LEU G 4 109 ? 17.578 14.585 -69.872 1.00 0.00 109 LEU G N 1
ATOM 11346 C CA . LEU G 4 109 ? 17.626 15.302 -68.631 1.00 0.00 109 LEU G CA 1
ATOM 11347 C C . LEU G 4 109 ? 16.282 15.185 -67.988 1.00 0.00 109 LEU G C 1
ATOM 11348 O O . LEU G 4 109 ? 15.255 15.289 -68.656 1.00 0.00 109 LEU G O 1
ATOM 11353 N N . ALA G 4 110 ? 16.256 14.968 -66.657 1.00 0.00 110 ALA G N 1
ATOM 11354 C CA . ALA G 4 110 ? 15.012 15.042 -65.947 1.00 0.00 110 ALA G CA 1
ATOM 11355 C C . ALA G 4 110 ? 15.334 15.272 -64.506 1.00 0.00 110 ALA G C 1
ATOM 11356 O O . ALA G 4 110 ? 16.401 14.886 -64.031 1.00 0.00 110 ALA G O 1
ATOM 11358 N N . GLN G 4 111 ? 14.410 15.917 -63.766 1.00 0.00 111 GLN G N 1
ATOM 11359 C CA . GLN G 4 111 ? 14.594 16.029 -62.348 1.00 0.00 111 GLN G CA 1
ATOM 11360 C C . GLN G 4 111 ? 13.241 16.095 -61.716 1.00 0.00 111 GLN G C 1
ATOM 11361 O O . GLN G 4 111 ? 12.347 16.778 -62.212 1.00 0.00 111 GLN G O 1
ATOM 11367 N N . VAL G 4 112 ? 13.064 15.385 -60.584 1.00 0.00 112 VAL G N 1
ATOM 11368 C CA . VAL G 4 112 ? 11.903 15.598 -59.770 1.00 0.00 112 VAL G CA 1
ATOM 11369 C C . VAL G 4 112 ? 12.303 15.291 -58.364 1.00 0.00 112 VAL G C 1
ATOM 11370 O O . VAL G 4 112 ? 13.123 14.406 -58.125 1.00 0.00 112 VAL G O 1
ATOM 11374 N N . ILE G 4 113 ? 11.737 16.025 -57.386 1.00 0.00 113 ILE G N 1
ATOM 11375 C CA . ILE G 4 113 ? 12.031 15.709 -56.020 1.00 0.00 113 ILE G CA 1
ATOM 11376 C C . ILE G 4 113 ? 10.761 15.765 -55.240 1.00 0.00 113 ILE G C 1
ATOM 11377 O O . ILE G 4 113 ? 9.918 16.632 -55.462 1.00 0.00 113 ILE G O 1
ATOM 11382 N N . THR G 4 114 ? 10.606 14.834 -54.279 1.00 0.00 114 THR G N 1
ATOM 11383 C CA . THR G 4 114 ? 9.599 14.990 -53.272 1.00 0.00 114 THR G CA 1
ATOM 11384 C C . THR G 4 114 ? 10.279 14.750 -51.965 1.00 0.00 114 THR G C 1
ATOM 11385 O O . THR G 4 114 ? 11.111 13.851 -51.849 1.00 0.00 114 THR G O 1
ATOM 11389 N N . ASP G 4 115 ? 9.954 15.559 -50.940 1.00 0.00 115 ASP G N 1
ATOM 11390 C CA . ASP G 4 115 ? 10.555 15.324 -49.661 1.00 0.00 115 ASP G CA 1
ATOM 11391 C C . ASP G 4 115 ? 9.462 15.094 -48.675 1.00 0.00 115 ASP G C 1
ATOM 11392 O O . ASP G 4 115 ? 8.690 16.000 -48.364 1.00 0.00 115 ASP G O 1
ATOM 11397 N N . THR G 4 116 ? 9.374 13.859 -48.151 1.00 0.00 116 THR G N 1
ATOM 11398 C CA . THR G 4 116 ? 8.454 13.593 -47.088 1.00 0.00 116 THR G CA 1
ATOM 11399 C C . THR G 4 116 ? 8.915 14.381 -45.907 1.00 0.00 116 THR G C 1
ATOM 11400 O O . THR G 4 116 ? 8.117 15.005 -45.208 1.00 0.00 116 THR G O 1
ATOM 11404 N N . ASP G 4 117 ? 10.238 14.373 -45.666 1.00 0.00 117 ASP G N 1
ATOM 11405 C CA . ASP G 4 117 ? 10.798 15.015 -44.515 1.00 0.00 117 ASP G CA 1
ATOM 11406 C C . ASP G 4 117 ? 10.543 16.478 -44.637 1.00 0.00 117 ASP G C 1
ATOM 11407 O O . ASP G 4 117 ? 10.299 17.159 -43.642 1.00 0.00 117 ASP G O 1
ATOM 11412 N N . GLY G 4 118 ? 10.598 17.005 -45.873 1.00 0.00 118 GLY G N 1
ATOM 11413 C CA . GLY G 4 118 ? 10.575 18.426 -46.033 1.00 0.00 118 GLY G CA 1
ATOM 11414 C C . GLY G 4 118 ? 11.997 18.871 -46.089 1.00 0.00 118 GLY G C 1
ATOM 11415 O O . GLY G 4 118 ? 12.293 20.064 -46.045 1.00 0.00 118 GLY G O 1
ATOM 11416 N N . VAL G 4 119 ? 12.917 17.896 -46.208 1.00 0.00 119 VAL G N 1
ATOM 11417 C CA . VAL G 4 119 ? 14.298 18.204 -46.408 1.00 0.00 119 VAL G CA 1
ATOM 11418 C C . VAL G 4 119 ? 14.383 18.887 -47.730 1.00 0.00 119 VAL G C 1
ATOM 11419 O O . VAL G 4 119 ? 13.471 18.781 -48.549 1.00 0.00 119 VAL G O 1
ATOM 11423 N N . THR G 4 120 ? 15.469 19.648 -47.958 1.00 0.00 120 THR G N 1
ATOM 11424 C CA . THR G 4 120 ? 15.561 20.406 -49.169 1.00 0.00 120 THR G CA 1
ATOM 11425 C C . THR G 4 120 ? 15.486 19.434 -50.296 1.00 0.00 120 THR G C 1
ATOM 11426 O O . THR G 4 120 ? 15.717 18.239 -50.120 1.00 0.00 120 THR G O 1
ATOM 11430 N N . LYS G 4 121 ? 15.104 19.927 -51.488 1.00 0.00 121 LYS G N 1
ATOM 11431 C CA . LYS G 4 121 ? 14.745 19.038 -52.549 1.00 0.00 121 LYS G CA 1
ATOM 11432 C C . LYS G 4 121 ? 15.949 18.245 -52.927 1.00 0.00 121 LYS G C 1
ATOM 11433 O O . LYS G 4 121 ? 17.059 18.768 -53.009 1.00 0.00 121 LYS G O 1
ATOM 11439 N N . HIS G 4 122 ? 15.739 16.937 -53.164 1.00 0.00 122 HIS G N 1
ATOM 11440 C CA . HIS G 4 122 ? 16.774 16.090 -53.669 1.00 0.00 122 HIS G CA 1
ATOM 11441 C C . HIS G 4 122 ? 16.856 16.337 -55.136 1.00 0.00 122 HIS G C 1
ATOM 11442 O O . HIS G 4 122 ? 15.890 16.785 -55.753 1.00 0.00 122 HIS G O 1
ATOM 11449 N N . GLY G 4 123 ? 18.027 16.060 -55.736 1.00 0.00 123 GLY G N 1
ATOM 11450 C CA . GLY G 4 123 ? 18.146 16.210 -57.154 1.00 0.00 123 GLY G CA 1
ATOM 11451 C C . GLY G 4 123 ? 18.578 14.890 -57.693 1.00 0.00 123 GLY G C 1
ATOM 11452 O O . GLY G 4 123 ? 19.150 14.073 -56.977 1.00 0.00 123 GLY G O 1
ATOM 11453 N N . ILE G 4 124 ? 18.309 14.648 -58.989 1.00 0.00 124 ILE G N 1
ATOM 11454 C CA . ILE G 4 124 ? 18.753 13.415 -59.560 1.00 0.00 124 ILE G CA 1
ATOM 11455 C C . ILE G 4 124 ? 19.676 13.766 -60.674 1.00 0.00 124 ILE G C 1
ATOM 11456 O O . ILE G 4 124 ? 19.389 14.656 -61.474 1.00 0.00 124 ILE G O 1
ATOM 11461 N N . ILE G 4 125 ? 20.831 13.080 -60.743 1.00 0.00 125 ILE G N 1
ATOM 11462 C CA . ILE G 4 125 ? 21.728 13.320 -61.830 1.00 0.00 125 ILE G CA 1
ATOM 11463 C C . ILE G 4 125 ? 21.901 12.023 -62.541 1.00 0.00 125 ILE G C 1
ATOM 11464 O O . ILE G 4 125 ? 22.115 10.984 -61.918 1.00 0.00 125 ILE G O 1
ATOM 11469 N N . LYS G 4 126 ? 21.801 12.050 -63.881 1.00 0.00 126 LYS G N 1
ATOM 11470 C CA . LYS G 4 126 ? 22.034 10.851 -64.624 1.00 0.00 126 LYS G CA 1
ATOM 11471 C C . LYS G 4 126 ? 23.275 11.072 -65.417 1.00 0.00 126 LYS G C 1
ATOM 11472 O O . LYS G 4 126 ? 23.460 12.130 -66.017 1.00 0.00 126 LYS G O 1
ATOM 11478 N N . VAL G 4 127 ? 24.170 10.069 -65.433 1.00 0.00 127 VAL G N 1
ATOM 11479 C CA . VAL G 4 127 ? 25.337 10.187 -66.249 1.00 0.00 127 VAL G CA 1
ATOM 11480 C C . VAL G 4 127 ? 25.365 8.988 -67.130 1.00 0.00 127 VAL G C 1
ATOM 11481 O O . VAL G 4 127 ? 25.035 7.884 -66.702 1.00 0.00 127 VAL G O 1
ATOM 11485 N N . ARG G 4 128 ? 25.760 9.180 -68.401 1.00 0.00 128 ARG G N 1
ATOM 11486 C CA . ARG G 4 128 ? 25.887 8.056 -69.276 1.00 0.00 128 ARG G CA 1
ATOM 11487 C C . ARG G 4 128 ? 27.271 8.091 -69.826 1.00 0.00 128 ARG G C 1
ATOM 11488 O O . ARG G 4 128 ? 27.800 9.158 -70.136 1.00 0.00 128 ARG G O 1
ATOM 11496 N N . PHE G 4 129 ? 27.904 6.912 -69.955 1.00 0.00 129 PHE G N 1
ATOM 11497 C CA . PHE G 4 129 ? 29.199 6.874 -70.560 1.00 0.00 129 PHE G CA 1
ATOM 11498 C C . PHE G 4 129 ? 29.106 5.934 -71.711 1.00 0.00 129 PHE G C 1
ATOM 11499 O O . PHE G 4 129 ? 28.441 4.902 -71.630 1.00 0.00 129 PHE G O 1
ATOM 11507 N N . THR G 4 130 ? 29.775 6.273 -72.828 1.00 0.00 130 THR G N 1
ATOM 11508 C CA . THR G 4 130 ? 29.830 5.347 -73.916 1.00 0.00 130 THR G CA 1
ATOM 11509 C C . THR G 4 130 ? 31.272 5.060 -74.154 1.00 0.00 130 THR G C 1
ATOM 11510 O O . THR G 4 130 ? 32.087 5.976 -74.257 1.00 0.00 130 THR G O 1
ATOM 11514 N N . ILE G 4 131 ? 31.630 3.767 -74.238 1.00 0.00 131 ILE G N 1
ATOM 11515 C CA . ILE G 4 131 ? 32.988 3.447 -74.551 1.00 0.00 131 ILE G CA 1
ATOM 11516 C C . ILE G 4 131 ? 32.971 2.584 -75.765 1.00 0.00 131 ILE G C 1
ATOM 11517 O O . ILE G 4 131 ? 32.269 1.574 -75.813 1.00 0.00 131 ILE G O 1
ATOM 11522 N N . ASN G 4 132 ? 33.763 2.968 -76.783 1.00 0.00 132 ASN G N 1
ATOM 11523 C CA . ASN G 4 132 ? 33.884 2.172 -77.966 1.00 0.00 132 ASN G CA 1
ATOM 11524 C C . ASN G 4 132 ? 32.573 2.156 -78.677 1.00 0.00 132 ASN G C 1
ATOM 11525 O O . ASN G 4 132 ? 31.515 2.387 -78.093 1.00 0.00 132 ASN G O 1
ATOM 11530 N N . ASN G 4 133 ? 32.626 1.894 -79.994 1.00 0.00 133 ASN G N 1
ATOM 11531 C CA . ASN G 4 133 ? 31.432 1.733 -80.760 1.00 0.00 133 ASN G CA 1
ATOM 11532 C C . ASN G 4 133 ? 30.987 0.337 -80.521 1.00 0.00 133 ASN G C 1
ATOM 11533 O O . ASN G 4 133 ? 31.762 -0.498 -80.058 1.00 0.00 133 ASN G O 1
ATOM 11538 N N . ASN G 4 134 ? 29.707 0.048 -80.809 1.00 0.00 134 ASN G N 1
ATOM 11539 C CA . ASN G 4 134 ? 29.222 -1.271 -80.555 1.00 0.00 134 ASN G CA 1
ATOM 11540 C C . ASN G 4 134 ? 30.032 -2.199 -81.395 1.00 0.00 134 ASN G C 1
ATOM 11541 O O . ASN G 4 134 ? 30.501 -3.233 -80.922 1.00 0.00 134 ASN G O 1
ATOM 11546 N N . GLN H 5 9 ? 33.351 0.804 -119.998 1.00 1.00 9 GLN H N 1
ATOM 11547 C CA . GLN H 5 9 ? 33.572 1.089 -118.616 1.00 1.00 9 GLN H CA 1
ATOM 11548 C C . GLN H 5 9 ? 33.311 -0.187 -117.894 1.00 1.00 9 GLN H C 1
ATOM 11549 O O . GLN H 5 9 ? 32.301 -0.849 -118.127 1.00 1.00 9 GLN H O 1
ATOM 11555 N N . ASP H 5 10 ? 34.249 -0.588 -117.020 1.00 1.00 10 ASP H N 1
ATOM 11556 C CA . ASP H 5 10 ? 34.136 -1.886 -116.434 1.00 1.00 10 ASP H CA 1
ATOM 11557 C C . ASP H 5 10 ? 33.681 -1.714 -115.027 1.00 1.00 10 ASP H C 1
ATOM 11558 O O . ASP H 5 10 ? 34.464 -1.339 -114.155 1.00 1.00 10 ASP H O 1
ATOM 11563 N N . VAL H 5 11 ? 32.395 -1.999 -114.762 1.00 1.00 11 VAL H N 1
ATOM 11564 C CA . VAL H 5 11 ? 31.995 -2.075 -113.393 1.00 1.00 11 VAL H CA 1
ATOM 11565 C C . VAL H 5 11 ? 31.597 -3.490 -113.144 1.00 1.00 11 VAL H C 1
ATOM 11566 O O . VAL H 5 11 ? 30.578 -3.965 -113.644 1.00 1.00 11 VAL H O 1
ATOM 11570 N N . LYS H 5 12 ? 32.410 -4.212 -112.352 1.00 1.00 12 LYS H N 1
ATOM 11571 C CA . LYS H 5 12 ? 32.025 -5.534 -111.968 1.00 1.00 12 LYS H CA 1
ATOM 11572 C C . LYS H 5 12 ? 32.775 -5.868 -110.728 1.00 1.00 12 LYS H C 1
ATOM 11573 O O . LYS H 5 12 ? 33.982 -5.652 -110.633 1.00 1.00 12 LYS H O 1
ATOM 11579 N N . TYR H 5 13 ? 32.056 -6.406 -109.731 1.00 1.00 13 TYR H N 1
ATOM 11580 C CA . TYR H 5 13 ? 32.675 -6.861 -108.527 1.00 1.00 13 TYR H CA 1
ATOM 11581 C C . TYR H 5 13 ? 33.519 -8.042 -108.885 1.00 1.00 13 TYR H C 1
ATOM 11582 O O . TYR H 5 13 ? 34.661 -8.169 -108.443 1.00 1.00 13 TYR H O 1
ATOM 11591 N N . LEU H 5 14 ? 32.956 -8.929 -109.726 1.00 1.00 14 LEU H N 1
ATOM 11592 C CA . LEU H 5 14 ? 33.556 -10.165 -110.135 1.00 1.00 14 LEU H CA 1
ATOM 11593 C C . LEU H 5 14 ? 33.191 -11.201 -109.136 1.00 1.00 14 LEU H C 1
ATOM 11594 O O . LEU H 5 14 ? 33.004 -10.915 -107.954 1.00 1.00 14 LEU H O 1
ATOM 11599 N N . PHE H 5 15 ? 33.077 -12.450 -109.617 1.00 1.00 15 PHE H N 1
ATOM 11600 C CA . PHE H 5 15 ? 32.893 -13.550 -108.734 1.00 1.00 15 PHE H CA 1
ATOM 11601 C C . PHE H 5 15 ? 34.120 -14.388 -108.846 1.00 1.00 15 PHE H C 1
ATOM 11602 O O . PHE H 5 15 ? 34.406 -14.933 -109.909 1.00 1.00 15 PHE H O 1
ATOM 11610 N N . GLN H 5 16 ? 34.867 -14.531 -107.737 1.00 1.00 16 GLN H N 1
ATOM 11611 C CA . GLN H 5 16 ? 35.711 -15.675 -107.582 1.00 1.00 16 GLN H CA 1
ATOM 11612 C C . GLN H 5 16 ? 35.962 -15.798 -106.122 1.00 1.00 16 GLN H C 1
ATOM 11613 O O . GLN H 5 16 ? 36.495 -14.884 -105.495 1.00 1.00 16 GLN H O 1
ATOM 11619 N N . SER H 5 17 ? 35.584 -16.947 -105.540 1.00 1.00 17 SER H N 1
ATOM 11620 C CA . SER H 5 17 ? 36.026 -17.222 -104.211 1.00 1.00 17 SER H CA 1
ATOM 11621 C C . SER H 5 17 ? 36.057 -18.704 -104.080 1.00 1.00 17 SER H C 1
ATOM 11622 O O . SER H 5 17 ? 35.030 -19.366 -104.226 1.00 1.00 17 SER H O 1
ATOM 11625 N N . ILE H 5 18 ? 37.241 -19.274 -103.796 1.00 1.00 18 ILE H N 1
ATOM 11626 C CA . ILE H 5 18 ? 37.249 -20.661 -103.455 1.00 1.00 18 ILE H CA 1
ATOM 11627 C C . ILE H 5 18 ? 36.564 -20.773 -102.134 1.00 1.00 18 ILE H C 1
ATOM 11628 O O . ILE H 5 18 ? 35.645 -21.572 -101.958 1.00 1.00 18 ILE H O 1
ATOM 11633 N N . ASP H 5 19 ? 36.991 -19.932 -101.173 1.00 1.00 19 ASP H N 1
ATOM 11634 C CA . ASP H 5 19 ? 36.383 -19.895 -99.878 1.00 1.00 19 ASP H CA 1
ATOM 11635 C C . ASP H 5 19 ? 36.868 -18.643 -99.229 1.00 1.00 19 ASP H C 1
ATOM 11636 O O . ASP H 5 19 ? 36.091 -17.859 -98.687 1.00 1.00 19 ASP H O 1
ATOM 11641 N N . ALA H 5 20 ? 38.197 -18.431 -99.288 1.00 1.00 20 ALA H N 1
ATOM 11642 C CA . ALA H 5 20 ? 38.813 -17.307 -98.653 1.00 1.00 20 ALA H CA 1
ATOM 11643 C C . ALA H 5 20 ? 38.345 -16.093 -99.372 1.00 1.00 20 ALA H C 1
ATOM 11644 O O . ALA H 5 20 ? 37.790 -16.185 -100.465 1.00 1.00 20 ALA H O 1
ATOM 11646 N N . ALA H 5 21 ? 38.514 -14.915 -98.746 1.00 1.00 21 ALA H N 1
ATOM 11647 C CA . ALA H 5 21 ? 37.987 -13.734 -99.355 1.00 1.00 21 ALA H CA 1
ATOM 11648 C C . ALA H 5 21 ? 38.661 -13.576 -100.674 1.00 1.00 21 ALA H C 1
ATOM 11649 O O . ALA H 5 21 ? 39.871 -13.762 -100.803 1.00 1.00 21 ALA H O 1
ATOM 11651 N N . THR H 5 22 ? 37.863 -13.237 -101.703 1.00 1.00 22 THR H N 1
ATOM 11652 C CA . THR H 5 22 ? 38.345 -13.037 -103.037 1.00 1.00 22 THR H CA 1
ATOM 11653 C C . THR H 5 22 ? 38.705 -14.370 -103.627 1.00 1.00 22 THR H C 1
ATOM 11654 O O . THR H 5 22 ? 38.917 -14.493 -104.833 1.00 1.00 22 THR H O 1
ATOM 11658 N N . GLY H 5 23 ? 38.710 -15.430 -102.799 1.00 1.00 23 GLY H N 1
ATOM 11659 C CA . GLY H 5 23 ? 38.794 -16.770 -103.299 1.00 1.00 23 GLY H CA 1
ATOM 11660 C C . GLY H 5 23 ? 40.227 -17.055 -103.594 1.00 1.00 23 GLY H C 1
ATOM 11661 O O . GLY H 5 23 ? 40.647 -18.210 -103.661 1.00 1.00 23 GLY H O 1
ATOM 11662 N N . SER H 5 24 ? 41.019 -15.985 -103.779 1.00 1.00 24 SER H N 1
ATOM 11663 C CA . SER H 5 24 ? 42.413 -16.128 -104.057 1.00 1.00 24 SER H CA 1
ATOM 11664 C C . SER H 5 24 ? 42.563 -16.927 -105.312 1.00 1.00 24 SER H C 1
ATOM 11665 O O . SER H 5 24 ? 43.641 -17.449 -105.590 1.00 1.00 24 SER H O 1
ATOM 11668 N N . ALA H 5 25 ? 41.494 -17.026 -106.125 1.00 1.00 25 ALA H N 1
ATOM 11669 C CA . ALA H 5 25 ? 41.643 -17.695 -107.385 1.00 1.00 25 ALA H CA 1
ATOM 11670 C C . ALA H 5 25 ? 40.627 -17.126 -108.313 1.00 1.00 25 ALA H C 1
ATOM 11671 O O . ALA H 5 25 ? 39.527 -16.765 -107.901 1.00 1.00 25 ALA H O 1
ATOM 11673 N N . PRO H 5 26 ? 40.977 -17.047 -109.564 1.00 1.00 26 PRO H N 1
ATOM 11674 C CA . PRO H 5 26 ? 40.163 -16.383 -110.540 1.00 1.00 26 PRO H CA 1
ATOM 11675 C C . PRO H 5 26 ? 38.878 -17.124 -110.734 1.00 1.00 26 PRO H C 1
ATOM 11676 O O . PRO H 5 26 ? 38.897 -18.353 -110.759 1.00 1.00 26 PRO H O 1
ATOM 11680 N N . LEU H 5 27 ? 37.754 -16.396 -110.885 1.00 1.00 27 LEU H N 1
ATOM 11681 C CA . LEU H 5 27 ? 36.511 -17.017 -111.243 1.00 1.00 27 LEU H CA 1
ATOM 11682 C C . LEU H 5 27 ? 35.749 -16.035 -112.064 1.00 1.00 27 LEU H C 1
ATOM 11683 O O . LEU H 5 27 ? 36.058 -14.845 -112.082 1.00 1.00 27 LEU H O 1
ATOM 11688 N N . PHE H 5 28 ? 34.726 -16.526 -112.785 1.00 1.00 28 PHE H N 1
ATOM 11689 C CA . PHE H 5 28 ? 33.939 -15.654 -113.600 1.00 1.00 28 PHE H CA 1
ATOM 11690 C C . PHE H 5 28 ? 32.958 -14.937 -112.725 1.00 1.00 28 PHE H C 1
ATOM 11691 O O . PHE H 5 28 ? 32.550 -15.403 -111.662 1.00 1.00 28 PHE H O 1
ATOM 11699 N N . PRO H 5 29 ? 32.640 -13.761 -113.185 1.00 1.00 29 PRO H N 1
ATOM 11700 C CA . PRO H 5 29 ? 32.175 -12.691 -112.342 1.00 1.00 29 PRO H CA 1
ATOM 11701 C C . PRO H 5 29 ? 30.817 -12.927 -111.756 1.00 1.00 29 PRO H C 1
ATOM 11702 O O . PRO H 5 29 ? 30.012 -13.634 -112.359 1.00 1.00 29 PRO H O 1
ATOM 11706 N N . ALA H 5 30 ? 30.561 -12.307 -110.583 1.00 1.00 30 ALA H N 1
ATOM 11707 C CA . ALA H 5 30 ? 29.274 -12.214 -109.953 1.00 1.00 30 ALA H CA 1
ATOM 11708 C C . ALA H 5 30 ? 29.278 -10.886 -109.262 1.00 1.00 30 ALA H C 1
ATOM 11709 O O . ALA H 5 30 ? 30.338 -10.294 -109.066 1.00 1.00 30 ALA H O 1
ATOM 11711 N N . TYR H 5 31 ? 28.090 -10.353 -108.912 1.00 1.00 31 TYR H N 1
ATOM 11712 C CA . TYR H 5 31 ? 28.059 -8.982 -108.486 1.00 1.00 31 TYR H CA 1
ATOM 11713 C C . TYR H 5 31 ? 27.324 -8.876 -107.189 1.00 1.00 31 TYR H C 1
ATOM 11714 O O . TYR H 5 31 ? 26.388 -9.626 -106.921 1.00 1.00 31 TYR H O 1
ATOM 11723 N N . GLN H 5 32 ? 27.734 -7.911 -106.342 1.00 1.00 32 GLN H N 1
ATOM 11724 C CA . GLN H 5 32 ? 26.926 -7.545 -105.216 1.00 1.00 32 GLN H CA 1
ATOM 11725 C C . GLN H 5 32 ? 26.423 -6.172 -105.507 1.00 1.00 32 GLN H C 1
ATOM 11726 O O . GLN H 5 32 ? 27.182 -5.310 -105.944 1.00 1.00 32 GLN H O 1
ATOM 11732 N N . THR H 5 33 ? 25.112 -5.939 -105.313 1.00 1.00 33 THR H N 1
ATOM 11733 C CA . THR H 5 33 ? 24.543 -4.730 -105.828 1.00 1.00 33 THR H CA 1
ATOM 11734 C C . THR H 5 33 ? 25.213 -3.555 -105.189 1.00 1.00 33 THR H C 1
ATOM 11735 O O . THR H 5 33 ? 25.823 -2.746 -105.887 1.00 1.00 33 THR H O 1
ATOM 11739 N N . ASP H 5 34 ? 25.140 -3.462 -103.841 1.00 1.00 34 ASP H N 1
ATOM 11740 C CA . ASP H 5 34 ? 25.716 -2.381 -103.083 1.00 1.00 34 ASP H CA 1
ATOM 11741 C C . ASP H 5 34 ? 24.878 -2.207 -101.860 1.00 1.00 34 ASP H C 1
ATOM 11742 O O . ASP H 5 34 ? 23.745 -2.681 -101.801 1.00 1.00 34 ASP H O 1
ATOM 11747 N N . GLY H 5 35 ? 25.413 -1.500 -100.845 1.00 1.00 35 GLY H N 1
ATOM 11748 C CA . GLY H 5 35 ? 24.557 -1.042 -99.792 1.00 1.00 35 GLY H CA 1
ATOM 11749 C C . GLY H 5 35 ? 25.395 -0.720 -98.600 1.00 1.00 35 GLY H C 1
ATOM 11750 O O . GLY H 5 35 ? 26.443 -1.326 -98.377 1.00 1.00 35 GLY H O 1
ATOM 11751 N N . SER H 5 36 ? 24.923 0.241 -97.782 1.00 1.00 36 SER H N 1
ATOM 11752 C CA . SER H 5 36 ? 25.514 0.461 -96.497 1.00 1.00 36 SER H CA 1
ATOM 11753 C C . SER H 5 36 ? 24.391 0.434 -95.516 1.00 1.00 36 SER H C 1
ATOM 11754 O O . SER H 5 36 ? 23.409 1.161 -95.658 1.00 1.00 36 SER H O 1
ATOM 11757 N N . VAL H 5 37 ? 24.500 -0.439 -94.501 1.00 1.00 37 VAL H N 1
ATOM 11758 C CA . VAL H 5 37 ? 23.427 -0.597 -93.567 1.00 1.00 37 VAL H CA 1
ATOM 11759 C C . VAL H 5 37 ? 23.274 0.653 -92.760 1.00 1.00 37 VAL H C 1
ATOM 11760 O O . VAL H 5 37 ? 22.161 1.135 -92.555 1.00 1.00 37 VAL H O 1
ATOM 11764 N N . SER H 5 38 ? 24.396 1.192 -92.249 1.00 1.00 38 SER H N 1
ATOM 11765 C CA . SER H 5 38 ? 24.302 2.051 -91.107 1.00 1.00 38 SER H CA 1
ATOM 11766 C C . SER H 5 38 ? 25.633 2.693 -90.915 1.00 1.00 38 SER H C 1
ATOM 11767 O O . SER H 5 38 ? 26.247 3.181 -91.861 1.00 1.00 38 SER H O 1
ATOM 11770 N N . GLY H 5 39 ? 26.099 2.725 -89.651 1.00 1.00 39 GLY H N 1
ATOM 11771 C CA . GLY H 5 39 ? 27.280 3.463 -89.328 1.00 1.00 39 GLY H CA 1
ATOM 11772 C C . GLY H 5 39 ? 26.836 4.793 -88.825 1.00 1.00 39 GLY H C 1
ATOM 11773 O O . GLY H 5 39 ? 27.627 5.725 -88.688 1.00 1.00 39 GLY H O 1
ATOM 11774 N N . GLU H 5 40 ? 25.528 4.927 -88.558 1.00 1.00 40 GLU H N 1
ATOM 11775 C CA . GLU H 5 40 ? 25.089 6.084 -87.844 1.00 1.00 40 GLU H CA 1
ATOM 11776 C C . GLU H 5 40 ? 25.577 6.001 -86.428 1.00 1.00 40 GLU H C 1
ATOM 11777 O O . GLU H 5 40 ? 26.085 6.982 -85.887 1.00 1.00 40 GLU H O 1
ATOM 11783 N N . ARG H 5 41 ? 25.383 4.828 -85.783 1.00 1.00 41 ARG H N 1
ATOM 11784 C CA . ARG H 5 41 ? 25.174 4.852 -84.361 1.00 1.00 41 ARG H CA 1
ATOM 11785 C C . ARG H 5 41 ? 26.349 5.435 -83.640 1.00 1.00 41 ARG H C 1
ATOM 11786 O O . ARG H 5 41 ? 26.246 6.526 -83.082 1.00 1.00 41 ARG H O 1
ATOM 11794 N N . GLU H 5 42 ? 27.516 4.757 -83.647 1.00 1.00 42 GLU H N 1
ATOM 11795 C CA . GLU H 5 42 ? 28.667 5.428 -83.122 1.00 1.00 42 GLU H CA 1
ATOM 11796 C C . GLU H 5 42 ? 29.119 6.416 -84.148 1.00 1.00 42 GLU H C 1
ATOM 11797 O O . GLU H 5 42 ? 29.274 7.601 -83.854 1.00 1.00 42 GLU H O 1
ATOM 11803 N N . LEU H 5 43 ? 29.265 5.959 -85.412 1.00 1.00 43 LEU H N 1
ATOM 11804 C CA . LEU H 5 43 ? 29.480 4.563 -85.670 1.00 1.00 43 LEU H CA 1
ATOM 11805 C C . LEU H 5 43 ? 30.928 4.284 -85.458 1.00 1.00 43 LEU H C 1
ATOM 11806 O O . LEU H 5 43 ? 31.764 5.186 -85.504 1.00 1.00 43 LEU H O 1
ATOM 11811 N N . PHE H 5 44 ? 31.252 3.009 -85.176 1.00 1.00 44 PHE H N 1
ATOM 11812 C CA . PHE H 5 44 ? 32.581 2.678 -84.772 1.00 1.00 44 PHE H CA 1
ATOM 11813 C C . PHE H 5 44 ? 33.419 2.466 -85.987 1.00 1.00 44 PHE H C 1
ATOM 11814 O O . PHE H 5 44 ? 33.253 1.494 -86.722 1.00 1.00 44 PHE H O 1
ATOM 11822 N N . ASP H 5 45 ? 34.365 3.397 -86.213 1.00 1.00 45 ASP H N 1
ATOM 11823 C CA . ASP H 5 45 ? 35.404 3.203 -87.177 1.00 1.00 45 ASP H CA 1
ATOM 11824 C C . ASP H 5 45 ? 36.550 2.621 -86.424 1.00 1.00 45 ASP H C 1
ATOM 11825 O O . ASP H 5 45 ? 36.423 2.292 -85.246 1.00 1.00 45 ASP H O 1
ATOM 11830 N N . GLU H 5 46 ? 37.717 2.482 -87.081 1.00 1.00 46 GLU H N 1
ATOM 11831 C CA . GLU H 5 46 ? 38.866 2.112 -86.315 1.00 1.00 46 GLU H CA 1
ATOM 11832 C C . GLU H 5 46 ? 39.224 3.328 -85.534 1.00 1.00 46 GLU H C 1
ATOM 11833 O O . GLU H 5 46 ? 39.679 4.326 -86.089 1.00 1.00 46 GLU H O 1
ATOM 11839 N N . GLN H 5 47 ? 38.997 3.281 -84.209 1.00 1.00 47 GLN H N 1
ATOM 11840 C CA . GLN H 5 47 ? 39.221 4.450 -83.420 1.00 1.00 47 GLN H CA 1
ATOM 11841 C C . GLN H 5 47 ? 40.683 4.539 -83.154 1.00 1.00 47 GLN H C 1
ATOM 11842 O O . GLN H 5 47 ? 41.340 3.532 -82.892 1.00 1.00 47 GLN H O 1
ATOM 11848 N N . THR H 5 48 ? 41.236 5.763 -83.222 1.00 1.00 48 THR H N 1
ATOM 11849 C CA . THR H 5 48 ? 42.605 5.929 -82.847 1.00 1.00 48 THR H CA 1
ATOM 11850 C C . THR H 5 48 ? 42.622 6.871 -81.692 1.00 1.00 48 THR H C 1
ATOM 11851 O O . THR H 5 48 ? 42.159 8.006 -81.795 1.00 1.00 48 THR H O 1
ATOM 11855 N N . LYS H 5 49 ? 43.160 6.411 -80.550 1.00 1.00 49 LYS H N 1
ATOM 11856 C CA . LYS H 5 49 ? 43.327 7.289 -79.433 1.00 1.00 49 LYS H CA 1
ATOM 11857 C C . LYS H 5 49 ? 44.471 6.757 -78.641 1.00 1.00 49 LYS H C 1
ATOM 11858 O O . LYS H 5 49 ? 44.820 5.582 -78.749 1.00 1.00 49 LYS H O 1
ATOM 11864 N N . ASN H 5 50 ? 45.098 7.621 -77.825 1.00 1.00 50 ASN H N 1
ATOM 11865 C CA . ASN H 5 50 ? 46.166 7.151 -76.998 1.00 1.00 50 ASN H CA 1
ATOM 11866 C C . ASN H 5 50 ? 45.733 7.328 -75.583 1.00 1.00 50 ASN H C 1
ATOM 11867 O O . ASN H 5 50 ? 45.111 8.329 -75.231 1.00 1.00 50 ASN H O 1
ATOM 11872 N N . GLY H 5 51 ? 46.049 6.338 -74.728 1.00 1.00 51 GLY H N 1
ATOM 11873 C CA . GLY H 5 51 ? 45.743 6.467 -73.337 1.00 1.00 51 GLY H CA 1
ATOM 11874 C C . GLY H 5 51 ? 44.262 6.375 -73.194 1.00 1.00 51 GLY H C 1
ATOM 11875 O O . GLY H 5 51 ? 43.690 6.871 -72.226 1.00 1.00 51 GLY H O 1
ATOM 11876 N N . ARG H 5 52 ? 43.598 5.738 -74.174 1.00 1.00 52 ARG H N 1
ATOM 11877 C CA . ARG H 5 52 ? 42.169 5.685 -74.136 1.00 1.00 52 ARG H CA 1
ATOM 11878 C C . ARG H 5 52 ? 41.777 4.273 -73.870 1.00 1.00 52 ARG H C 1
ATOM 11879 O O . ARG H 5 52 ? 42.474 3.336 -74.259 1.00 1.00 52 ARG H O 1
ATOM 11887 N N . ILE H 5 53 ? 40.633 4.090 -73.187 1.00 1.00 53 ILE H N 1
ATOM 11888 C CA . ILE H 5 53 ? 40.095 2.775 -73.028 1.00 1.00 53 ILE H CA 1
ATOM 11889 C C . ILE H 5 53 ? 39.151 2.581 -74.163 1.00 1.00 53 ILE H C 1
ATOM 11890 O O . ILE H 5 53 ? 38.328 3.447 -74.454 1.00 1.00 53 ILE H O 1
ATOM 11895 N N . LEU H 5 54 ? 39.269 1.440 -74.865 1.00 1.00 54 LEU H N 1
ATOM 11896 C CA . LEU H 5 54 ? 38.459 1.263 -76.029 1.00 1.00 54 LEU H CA 1
ATOM 11897 C C . LEU H 5 54 ? 37.051 1.097 -75.576 1.00 1.00 54 LEU H C 1
ATOM 11898 O O . LEU H 5 54 ? 36.782 0.502 -74.535 1.00 1.00 54 LEU H O 1
ATOM 11903 N N . GLY H 5 55 ? 36.109 1.647 -76.362 1.00 1.00 55 GLY H N 1
ATOM 11904 C CA . GLY H 5 55 ? 34.720 1.499 -76.055 1.00 1.00 55 GLY H CA 1
ATOM 11905 C C . GLY H 5 55 ? 33.978 2.010 -77.240 1.00 1.00 55 GLY H C 1
ATOM 11906 O O . GLY H 5 55 ? 34.533 2.753 -78.050 1.00 1.00 55 GLY H O 1
ATOM 11907 N N . PRO H 5 56 ? 32.734 1.649 -77.378 1.00 1.00 56 PRO H N 1
ATOM 11908 C CA . PRO H 5 56 ? 32.018 0.826 -76.446 1.00 1.00 56 PRO H CA 1
ATOM 11909 C C . PRO H 5 56 ? 32.624 -0.537 -76.425 1.00 1.00 56 PRO H C 1
ATOM 11910 O O . PRO H 5 56 ? 32.262 -1.339 -75.566 1.00 1.00 56 PRO H O 1
ATOM 11914 N N . GLY H 5 57 ? 33.519 -0.832 -77.384 1.00 1.00 57 GLY H N 1
ATOM 11915 C CA . GLY H 5 57 ? 33.923 -2.184 -77.609 1.00 1.00 57 GLY H CA 1
ATOM 11916 C C . GLY H 5 57 ? 33.222 -2.606 -78.854 1.00 1.00 57 GLY H C 1
ATOM 11917 O O . GLY H 5 57 ? 32.332 -1.907 -79.337 1.00 1.00 57 GLY H O 1
ATOM 11918 N N . SER H 5 58 ? 33.636 -3.747 -79.432 1.00 1.00 58 SER H N 1
ATOM 11919 C CA . SER H 5 58 ? 33.196 -4.034 -80.761 1.00 1.00 58 SER H CA 1
ATOM 11920 C C . SER H 5 58 ? 31.718 -4.186 -80.735 1.00 1.00 58 SER H C 1
ATOM 11921 O O . SER H 5 58 ? 31.178 -5.084 -80.090 1.00 1.00 58 SER H O 1
ATOM 11924 N N . VAL H 5 59 ? 31.020 -3.307 -81.473 1.00 1.00 59 VAL H N 1
ATOM 11925 C CA . VAL H 5 59 ? 29.645 -3.553 -81.756 1.00 1.00 59 VAL H CA 1
ATOM 11926 C C . VAL H 5 59 ? 29.380 -2.944 -83.086 1.00 1.00 59 VAL H C 1
ATOM 11927 O O . VAL H 5 59 ? 29.899 -1.877 -83.409 1.00 1.00 59 VAL H O 1
ATOM 11931 N N . ALA H 5 60 ? 28.550 -3.617 -83.898 1.00 1.00 60 ALA H N 1
ATOM 11932 C CA . ALA H 5 60 ? 28.195 -3.047 -85.156 1.00 1.00 60 ALA H CA 1
ATOM 11933 C C . ALA H 5 60 ? 26.729 -2.809 -85.100 1.00 1.00 60 ALA H C 1
ATOM 11934 O O . ALA H 5 60 ? 25.982 -3.603 -84.530 1.00 1.00 60 ALA H O 1
ATOM 11936 N N . ASP H 5 61 ? 26.273 -1.684 -85.675 1.00 1.00 61 ASP H N 1
ATOM 11937 C CA . ASP H 5 61 ? 24.863 -1.460 -85.679 1.00 1.00 61 ASP H CA 1
ATOM 11938 C C . ASP H 5 61 ? 24.271 -2.567 -86.482 1.00 1.00 61 ASP H C 1
ATOM 11939 O O . ASP H 5 61 ? 23.315 -3.217 -86.062 1.00 1.00 61 ASP H O 1
ATOM 11944 N N . SER H 5 62 ? 24.861 -2.822 -87.665 1.00 1.00 62 SER H N 1
ATOM 11945 C CA . SER H 5 62 ? 24.403 -3.896 -88.493 1.00 1.00 62 SER H CA 1
ATOM 11946 C C . SER H 5 62 ? 25.139 -3.793 -89.787 1.00 1.00 62 SER H C 1
ATOM 11947 O O . SER H 5 62 ? 26.112 -3.049 -89.906 1.00 1.00 62 SER H O 1
ATOM 11950 N N . GLY H 5 63 ? 24.689 -4.564 -90.797 1.00 1.00 63 GLY H N 1
ATOM 11951 C CA . GLY H 5 63 ? 25.264 -4.474 -92.105 1.00 1.00 63 GLY H CA 1
ATOM 11952 C C . GLY H 5 63 ? 24.142 -4.615 -93.081 1.00 1.00 63 GLY H C 1
ATOM 11953 O O . GLY H 5 63 ? 23.081 -5.141 -92.751 1.00 1.00 63 GLY H O 1
ATOM 11954 N N . GLU H 5 64 ? 24.345 -4.141 -94.325 1.00 1.00 64 GLU H N 1
ATOM 11955 C CA . GLU H 5 64 ? 23.350 -4.391 -95.323 1.00 1.00 64 GLU H CA 1
ATOM 11956 C C . GLU H 5 64 ? 24.057 -4.656 -96.608 1.00 1.00 64 GLU H C 1
ATOM 11957 O O . GLU H 5 64 ? 25.070 -4.028 -96.912 1.00 1.00 64 GLU H O 1
ATOM 11963 N N . VAL H 5 65 ? 23.533 -5.607 -97.402 1.00 1.00 65 VAL H N 1
ATOM 11964 C CA . VAL H 5 65 ? 24.100 -5.824 -98.697 1.00 1.00 65 VAL H CA 1
ATOM 11965 C C . VAL H 5 65 ? 22.990 -6.214 -99.617 1.00 1.00 65 VAL H C 1
ATOM 11966 O O . VAL H 5 65 ? 21.990 -6.797 -99.198 1.00 1.00 65 VAL H O 1
ATOM 11970 N N . THR H 5 66 ? 23.148 -5.886 -100.913 1.00 1.00 66 THR H N 1
ATOM 11971 C CA . THR H 5 66 ? 22.271 -6.387 -101.927 1.00 1.00 66 THR H CA 1
ATOM 11972 C C . THR H 5 66 ? 23.143 -7.190 -102.834 1.00 1.00 66 THR H C 1
ATOM 11973 O O . THR H 5 66 ? 24.322 -6.882 -102.997 1.00 1.00 66 THR H O 1
ATOM 11977 N N . TYR H 5 67 ? 22.598 -8.270 -103.427 1.00 1.00 67 TYR H N 1
ATOM 11978 C CA . TYR H 5 67 ? 23.424 -9.080 -104.274 1.00 1.00 67 TYR H CA 1
ATOM 11979 C C . TYR H 5 67 ? 22.714 -9.259 -105.572 1.00 1.00 67 TYR H C 1
ATOM 11980 O O . TYR H 5 67 ? 21.487 -9.200 -105.642 1.00 1.00 67 TYR H O 1
ATOM 11989 N N . TYR H 5 68 ? 23.498 -9.486 -106.642 1.00 1.00 68 TYR H N 1
ATOM 11990 C CA . TYR H 5 68 ? 22.952 -9.853 -107.911 1.00 1.00 68 TYR H CA 1
ATOM 11991 C C . TYR H 5 68 ? 23.707 -11.071 -108.330 1.00 1.00 68 TYR H C 1
ATOM 11992 O O . TYR H 5 68 ? 24.769 -11.373 -107.791 1.00 1.00 68 TYR H O 1
ATOM 12001 N N . GLY H 5 69 ? 23.152 -11.843 -109.278 1.00 1.00 69 GLY H N 1
ATOM 12002 C CA . GLY H 5 69 ? 23.743 -13.119 -109.544 1.00 1.00 69 GLY H CA 1
ATOM 12003 C C . GLY H 5 69 ? 23.730 -13.354 -111.015 1.00 1.00 69 GLY H C 1
ATOM 12004 O O . GLY H 5 69 ? 22.941 -12.765 -111.754 1.00 1.00 69 GLY H O 1
ATOM 12005 N N . LYS H 5 70 ? 24.622 -14.249 -111.475 1.00 1.00 70 LYS H N 1
ATOM 12006 C CA . LYS H 5 70 ? 24.657 -14.602 -112.860 1.00 1.00 70 LYS H CA 1
ATOM 12007 C C . LYS H 5 70 ? 24.694 -16.095 -112.931 1.00 1.00 70 LYS H C 1
ATOM 12008 O O . LYS H 5 70 ? 24.809 -16.768 -111.907 1.00 1.00 70 LYS H O 1
ATOM 12014 N N . ARG H 5 71 ? 24.558 -16.658 -114.150 1.00 1.00 71 ARG H N 1
ATOM 12015 C CA . ARG H 5 71 ? 24.338 -18.072 -114.279 1.00 1.00 71 ARG H CA 1
ATOM 12016 C C . ARG H 5 71 ? 25.496 -18.776 -113.668 1.00 1.00 71 ARG H C 1
ATOM 12017 O O . ARG H 5 71 ? 25.319 -19.720 -112.898 1.00 1.00 71 ARG H O 1
ATOM 12025 N N . GLY H 5 72 ? 26.723 -18.315 -113.965 1.00 1.00 72 GLY H N 1
ATOM 12026 C CA . GLY H 5 72 ? 27.822 -18.950 -113.314 1.00 1.00 72 GLY H CA 1
ATOM 12027 C C . GLY H 5 72 ? 28.011 -18.243 -112.016 1.00 1.00 72 GLY H C 1
ATOM 12028 O O . GLY H 5 72 ? 28.671 -17.207 -111.944 1.00 1.00 72 GLY H O 1
ATOM 12029 N N . ASP H 5 73 ? 27.441 -18.817 -110.943 1.00 1.00 73 ASP H N 1
ATOM 12030 C CA . ASP H 5 73 ? 27.750 -18.384 -109.617 1.00 1.00 73 ASP H CA 1
ATOM 12031 C C . ASP H 5 73 ? 28.164 -19.614 -108.886 1.00 1.00 73 ASP H C 1
ATOM 12032 O O . ASP H 5 73 ? 27.610 -20.689 -109.107 1.00 1.00 73 ASP H O 1
ATOM 12037 N N . ALA H 5 74 ? 29.179 -19.495 -108.011 1.00 1.00 74 ALA H N 1
ATOM 12038 C CA . ALA H 5 74 ? 29.659 -20.669 -107.350 1.00 1.00 74 ALA H CA 1
ATOM 12039 C C . ALA H 5 74 ? 29.751 -20.368 -105.893 1.00 1.00 74 ALA H C 1
ATOM 12040 O O . ALA H 5 74 ? 29.858 -19.212 -105.489 1.00 1.00 74 ALA H O 1
ATOM 12042 N N . GLY H 5 75 ? 29.708 -21.422 -105.060 1.00 1.00 75 GLY H N 1
ATOM 12043 C CA . GLY H 5 75 ? 29.937 -21.243 -103.660 1.00 1.00 75 GLY H CA 1
ATOM 12044 C C . GLY H 5 75 ? 28.645 -20.875 -103.010 1.00 1.00 75 GLY H C 1
ATOM 12045 O O . GLY H 5 75 ? 28.604 -20.591 -101.814 1.00 1.00 75 GLY H O 1
ATOM 12046 N N . GLN H 5 76 ? 27.543 -20.877 -103.782 1.00 1.00 76 GLN H N 1
ATOM 12047 C CA . GLN H 5 76 ? 26.276 -20.610 -103.173 1.00 1.00 76 GLN H CA 1
ATOM 12048 C C . GLN H 5 76 ? 26.046 -21.707 -102.191 1.00 1.00 76 GLN H C 1
ATOM 12049 O O . GLN H 5 76 ? 25.636 -21.472 -101.055 1.00 1.00 76 GLN H O 1
ATOM 12055 N N . LYS H 5 77 ? 26.339 -22.947 -102.618 1.00 1.00 77 LYS H N 1
ATOM 12056 C CA . LYS H 5 77 ? 26.192 -24.093 -101.774 1.00 1.00 77 LYS H CA 1
ATOM 12057 C C . LYS H 5 77 ? 27.157 -23.945 -100.646 1.00 1.00 77 LYS H C 1
ATOM 12058 O O . LYS H 5 77 ? 26.864 -24.308 -99.509 1.00 1.00 77 LYS H O 1
ATOM 12064 N N . ALA H 5 78 ? 28.346 -23.395 -100.948 1.00 1.00 78 ALA H N 1
ATOM 12065 C CA . ALA H 5 78 ? 29.408 -23.337 -99.991 1.00 1.00 78 ALA H CA 1
ATOM 12066 C C . ALA H 5 78 ? 28.925 -22.547 -98.821 1.00 1.00 78 ALA H C 1
ATOM 12067 O O . ALA H 5 78 ? 29.216 -22.882 -97.674 1.00 1.00 78 ALA H O 1
ATOM 12069 N N . ILE H 5 79 ? 28.165 -21.470 -99.083 1.00 1.00 79 ILE H N 1
ATOM 12070 C CA . ILE H 5 79 ? 27.775 -20.591 -98.022 1.00 1.00 79 ILE H CA 1
ATOM 12071 C C . ILE H 5 79 ? 26.986 -21.388 -97.039 1.00 1.00 79 ILE H C 1
ATOM 12072 O O . ILE H 5 79 ? 27.183 -21.265 -95.830 1.00 1.00 79 ILE H O 1
ATOM 12077 N N . GLU H 5 80 ? 26.073 -22.241 -97.532 1.00 1.00 80 GLU H N 1
ATOM 12078 C CA . GLU H 5 80 ? 25.227 -22.973 -96.638 1.00 1.00 80 GLU H CA 1
ATOM 12079 C C . GLU H 5 80 ? 26.110 -23.813 -95.776 1.00 1.00 80 GLU H C 1
ATOM 12080 O O . GLU H 5 80 ? 25.911 -23.902 -94.565 1.00 1.00 80 GLU H O 1
ATOM 12086 N N . ASP H 5 81 ? 27.131 -24.441 -96.385 1.00 1.00 81 ASP H N 1
ATOM 12087 C CA . ASP H 5 81 ? 28.029 -25.267 -95.635 1.00 1.00 81 ASP H CA 1
ATOM 12088 C C . ASP H 5 81 ? 28.703 -24.383 -94.640 1.00 1.00 81 ASP H C 1
ATOM 12089 O O . ASP H 5 81 ? 28.917 -24.765 -93.490 1.00 1.00 81 ASP H O 1
ATOM 12094 N N . ALA H 5 82 ? 29.042 -23.156 -95.071 1.00 1.00 82 ALA H N 1
ATOM 12095 C CA . ALA H 5 82 ? 29.731 -22.221 -94.235 1.00 1.00 82 ALA H CA 1
ATOM 12096 C C . ALA H 5 82 ? 28.853 -21.945 -93.061 1.00 1.00 82 ALA H C 1
ATOM 12097 O O . ALA H 5 82 ? 29.329 -21.794 -91.938 1.00 1.00 82 ALA H O 1
ATOM 12099 N N . TYR H 5 83 ? 27.533 -21.874 -93.303 1.00 1.00 83 TYR H N 1
ATOM 12100 C CA . TYR H 5 83 ? 26.615 -21.454 -92.288 1.00 1.00 83 TYR H CA 1
ATOM 12101 C C . TYR H 5 83 ? 26.762 -22.395 -91.138 1.00 1.00 83 TYR H C 1
ATOM 12102 O O . TYR H 5 83 ? 26.820 -21.973 -89.984 1.00 1.00 83 TYR H O 1
ATOM 12111 N N . GLN H 5 84 ? 26.839 -23.706 -91.425 1.00 1.00 84 GLN H N 1
ATOM 12112 C CA . GLN H 5 84 ? 26.883 -24.654 -90.354 1.00 1.00 84 GLN H CA 1
ATOM 12113 C C . GLN H 5 84 ? 28.102 -24.361 -89.544 1.00 1.00 84 GLN H C 1
ATOM 12114 O O . GLN H 5 84 ? 28.051 -24.343 -88.315 1.00 1.00 84 GLN H O 1
ATOM 12120 N N . ASN H 5 85 ? 29.239 -24.106 -90.217 1.00 1.00 85 ASN H N 1
ATOM 12121 C CA . ASN H 5 85 ? 30.446 -23.834 -89.495 1.00 1.00 85 ASN H CA 1
ATOM 12122 C C . ASN H 5 85 ? 30.224 -22.589 -88.703 1.00 1.00 85 ASN H C 1
ATOM 12123 O O . ASN H 5 85 ? 30.535 -22.534 -87.515 1.00 1.00 85 ASN H O 1
ATOM 12128 N N . GLY H 5 86 ? 29.644 -21.559 -89.344 1.00 1.00 86 GLY H N 1
ATOM 12129 C CA . GLY H 5 86 ? 29.324 -20.360 -88.631 1.00 1.00 86 GLY H CA 1
ATOM 12130 C C . GLY H 5 86 ? 30.591 -19.602 -88.404 1.00 1.00 86 GLY H C 1
ATOM 12131 O O . GLY H 5 86 ? 30.673 -18.774 -87.500 1.00 1.00 86 GLY H O 1
ATOM 12132 N N . LYS H 5 87 ? 31.621 -19.869 -89.227 1.00 1.00 87 LYS H N 1
ATOM 12133 C CA . LYS H 5 87 ? 32.859 -19.170 -89.051 1.00 1.00 87 LYS H CA 1
ATOM 12134 C C . LYS H 5 87 ? 32.628 -17.751 -89.453 1.00 1.00 87 LYS H C 1
ATOM 12135 O O . LYS H 5 87 ? 31.817 -17.467 -90.332 1.00 1.00 87 LYS H O 1
ATOM 12141 N N . GLN H 5 88 ? 33.332 -16.813 -88.791 1.00 1.00 88 GLN H N 1
ATOM 12142 C CA . GLN H 5 88 ? 33.156 -15.423 -89.093 1.00 1.00 88 GLN H CA 1
ATOM 12143 C C . GLN H 5 88 ? 33.782 -15.180 -90.427 1.00 1.00 88 GLN H C 1
ATOM 12144 O O . GLN H 5 88 ? 34.885 -15.651 -90.698 1.00 1.00 88 GLN H O 1
ATOM 12150 N N . ILE H 5 89 ? 33.069 -14.447 -91.308 1.00 1.00 89 ILE H N 1
ATOM 12151 C CA . ILE H 5 89 ? 33.559 -14.170 -92.629 1.00 1.00 89 ILE H CA 1
ATOM 12152 C C . ILE H 5 89 ? 33.254 -12.734 -92.923 1.00 1.00 89 ILE H C 1
ATOM 12153 O O . ILE H 5 89 ? 32.361 -12.153 -92.311 1.00 1.00 89 ILE H O 1
ATOM 12158 N N . LYS H 5 90 ? 34.011 -12.107 -93.852 1.00 1.00 90 LYS H N 1
ATOM 12159 C CA . LYS H 5 90 ? 33.834 -10.705 -94.114 1.00 1.00 90 LYS H CA 1
ATOM 12160 C C . LYS H 5 90 ? 33.761 -10.506 -95.608 1.00 1.00 90 LYS H C 1
ATOM 12161 O O . LYS H 5 90 ? 34.048 -11.432 -96.361 1.00 1.00 90 LYS H O 1
ATOM 12167 N N . PHE H 5 91 ? 33.337 -9.294 -96.058 1.00 1.00 91 PHE H N 1
ATOM 12168 C CA . PHE H 5 91 ? 33.123 -8.937 -97.447 1.00 1.00 91 PHE H CA 1
ATOM 12169 C C . PHE H 5 91 ? 33.866 -7.665 -97.671 1.00 1.00 91 PHE H C 1
ATOM 12170 O O . PHE H 5 91 ? 34.494 -7.182 -96.753 1.00 1.00 91 PHE H O 1
ATOM 12178 N N . TRP H 5 92 ? 33.924 -7.142 -98.914 1.00 1.00 92 TRP H N 1
ATOM 12179 C CA . TRP H 5 92 ? 34.717 -5.988 -99.303 1.00 1.00 92 TRP H CA 1
ATOM 12180 C C . TRP H 5 92 ? 33.572 -5.102 -99.693 1.00 1.00 92 TRP H C 1
ATOM 12181 O O . TRP H 5 92 ? 32.473 -5.621 -99.869 1.00 1.00 92 TRP H O 1
ATOM 12192 N N . ARG H 5 93 ? 33.722 -3.772 -99.858 1.00 1.00 93 ARG H N 1
ATOM 12193 C CA . ARG H 5 93 ? 32.535 -3.148 -100.391 1.00 1.00 93 ARG H CA 1
ATOM 12194 C C . ARG H 5 93 ? 32.883 -2.231 -101.525 1.00 1.00 93 ARG H C 1
ATOM 12195 O O . ARG H 5 93 ? 33.871 -1.500 -101.474 1.00 1.00 93 ARG H O 1
ATOM 12203 N N . VAL H 5 94 ? 32.062 -2.260 -102.599 1.00 1.00 94 VAL H N 1
ATOM 12204 C CA . VAL H 5 94 ? 32.325 -1.401 -103.719 1.00 1.00 94 VAL H CA 1
ATOM 12205 C C . VAL H 5 94 ? 31.244 -0.385 -103.774 1.00 1.00 94 VAL H C 1
ATOM 12206 O O . VAL H 5 94 ? 30.069 -0.725 -103.905 1.00 1.00 94 VAL H O 1
ATOM 12210 N N . ASP H 5 95 ? 31.623 0.902 -103.717 1.00 1.00 95 ASP H N 1
ATOM 12211 C CA . ASP H 5 95 ? 30.696 1.925 -104.080 1.00 1.00 95 ASP H CA 1
ATOM 12212 C C . ASP H 5 95 ? 30.798 2.057 -105.561 1.00 1.00 95 ASP H C 1
ATOM 12213 O O . ASP H 5 95 ? 31.666 1.449 -106.189 1.00 1.00 95 ASP H O 1
ATOM 12218 N N . THR H 5 96 ? 29.899 2.856 -106.161 1.00 1.00 96 THR H N 1
ATOM 12219 C CA . THR H 5 96 ? 29.980 3.122 -107.564 1.00 1.00 96 THR H CA 1
ATOM 12220 C C . THR H 5 96 ? 30.853 4.330 -107.702 1.00 1.00 96 THR H C 1
ATOM 12221 O O . THR H 5 96 ? 32.043 4.259 -107.395 1.00 1.00 96 THR H O 1
ATOM 12225 N N . VAL H 5 97 ? 30.280 5.463 -108.160 1.00 1.00 97 VAL H N 1
ATOM 12226 C CA . VAL H 5 97 ? 30.944 6.737 -108.203 1.00 1.00 97 VAL H CA 1
ATOM 12227 C C . VAL H 5 97 ? 32.306 6.599 -108.796 1.00 1.00 97 VAL H C 1
ATOM 12228 O O . VAL H 5 97 ? 33.315 6.729 -108.105 1.00 1.00 97 VAL H O 1
ATOM 12232 N N . LYS H 5 98 ? 32.345 6.323 -110.115 1.00 1.00 98 LYS H N 1
ATOM 12233 C CA . LYS H 5 98 ? 33.564 6.278 -110.867 1.00 1.00 98 LYS H CA 1
ATOM 12234 C C . LYS H 5 98 ? 34.512 5.374 -110.169 1.00 1.00 98 LYS H C 1
ATOM 12235 O O . LYS H 5 98 ? 35.688 5.692 -109.994 1.00 1.00 98 LYS H O 1
ATOM 12241 N N . ASN H 5 99 ? 34.017 4.193 -109.766 1.00 1.00 99 ASN H N 1
ATOM 12242 C CA . ASN H 5 99 ? 34.916 3.254 -109.184 1.00 1.00 99 ASN H CA 1
ATOM 12243 C C . ASN H 5 99 ? 35.652 2.632 -110.323 1.00 1.00 99 ASN H C 1
ATOM 12244 O O . ASN H 5 99 ? 35.147 1.732 -110.991 1.00 1.00 99 ASN H O 1
ATOM 12249 N N . GLU H 5 100 ? 36.885 3.112 -110.581 1.00 1.00 100 GLU H N 1
ATOM 12250 C CA . GLU H 5 100 ? 37.654 2.521 -111.633 1.00 1.00 100 GLU H CA 1
ATOM 12251 C C . GLU H 5 100 ? 38.140 1.221 -111.106 1.00 1.00 100 GLU H C 1
ATOM 12252 O O . GLU H 5 100 ? 38.210 1.030 -109.892 1.00 1.00 100 GLU H O 1
ATOM 12258 N N . ASN H 5 101 ? 38.440 0.269 -112.008 1.00 1.00 101 ASN H N 1
ATOM 12259 C CA . ASN H 5 101 ? 38.693 -1.060 -111.545 1.00 1.00 101 ASN H CA 1
ATOM 12260 C C . ASN H 5 101 ? 39.872 -1.023 -110.631 1.00 1.00 101 ASN H C 1
ATOM 12261 O O . ASN H 5 101 ? 39.784 -1.454 -109.481 1.00 1.00 101 ASN H O 1
ATOM 12266 N N . ASP H 5 102 ? 41.013 -0.483 -111.085 1.00 1.00 102 ASP H N 1
ATOM 12267 C CA . ASP H 5 102 ? 42.099 -0.374 -110.158 1.00 1.00 102 ASP H CA 1
ATOM 12268 C C . ASP H 5 102 ? 41.722 0.648 -109.133 1.00 1.00 102 ASP H C 1
ATOM 12269 O O . ASP H 5 102 ? 41.937 0.461 -107.936 1.00 1.00 102 ASP H O 1
ATOM 12274 N N . LYS H 5 103 ? 41.159 1.774 -109.610 1.00 1.00 103 LYS H N 1
ATOM 12275 C CA . LYS H 5 103 ? 41.152 3.013 -108.886 1.00 1.00 103 LYS H CA 1
ATOM 12276 C C . LYS H 5 103 ? 40.338 2.942 -107.630 1.00 1.00 103 LYS H C 1
ATOM 12277 O O . LYS H 5 103 ? 40.767 3.437 -106.589 1.00 1.00 103 LYS H O 1
ATOM 12283 N N . TYR H 5 104 ? 39.126 2.357 -107.699 1.00 1.00 104 TYR H N 1
ATOM 12284 C CA . TYR H 5 104 ? 38.101 2.658 -106.735 1.00 1.00 104 TYR H CA 1
ATOM 12285 C C . TYR H 5 104 ? 38.563 2.379 -105.347 1.00 1.00 104 TYR H C 1
ATOM 12286 O O . TYR H 5 104 ? 39.311 1.437 -105.096 1.00 1.00 104 TYR H O 1
ATOM 12295 N N . ASP H 5 105 ? 38.134 3.253 -104.411 1.00 1.00 105 ASP H N 1
ATOM 12296 C CA . ASP H 5 105 ? 38.471 3.177 -103.020 1.00 1.00 105 ASP H CA 1
ATOM 12297 C C . ASP H 5 105 ? 37.576 2.162 -102.381 1.00 1.00 105 ASP H C 1
ATOM 12298 O O . ASP H 5 105 ? 36.715 1.578 -103.038 1.00 1.00 105 ASP H O 1
ATOM 12303 N N . ALA H 5 106 ? 37.783 1.913 -101.070 1.00 1.00 106 ALA H N 1
ATOM 12304 C CA . ALA H 5 106 ? 36.992 0.935 -100.376 1.00 1.00 106 ALA H CA 1
ATOM 12305 C C . ALA H 5 106 ? 36.783 1.399 -98.963 1.00 1.00 106 ALA H C 1
ATOM 12306 O O . ALA H 5 106 ? 37.495 2.273 -98.469 1.00 1.00 106 ALA H O 1
ATOM 12308 N N . GLN H 5 107 ? 35.773 0.816 -98.282 1.00 1.00 107 GLN H N 1
ATOM 12309 C CA . GLN H 5 107 ? 35.484 1.122 -96.906 1.00 1.00 107 GLN H CA 1
ATOM 12310 C C . GLN H 5 107 ? 35.866 -0.088 -96.116 1.00 1.00 107 GLN H C 1
ATOM 12311 O O . GLN H 5 107 ? 36.018 -1.166 -96.686 1.00 1.00 107 GLN H O 1
ATOM 12317 N N . PHE H 5 108 ? 36.129 0.069 -94.799 1.00 1.00 108 PHE H N 1
ATOM 12318 C CA . PHE H 5 108 ? 36.537 -1.075 -94.035 1.00 1.00 108 PHE H CA 1
ATOM 12319 C C . PHE H 5 108 ? 35.445 -2.040 -93.623 1.00 1.00 108 PHE H C 1
ATOM 12320 O O . PHE H 5 108 ? 35.657 -3.236 -93.776 1.00 1.00 108 PHE H O 1
ATOM 12328 N N . GLY H 5 109 ? 34.254 -1.588 -93.134 1.00 1.00 109 GLY H N 1
ATOM 12329 C CA . GLY H 5 109 ? 32.981 -2.297 -93.253 1.00 1.00 109 GLY H CA 1
ATOM 12330 C C . GLY H 5 109 ? 32.759 -3.429 -92.267 1.00 1.00 109 GLY H C 1
ATOM 12331 O O . GLY H 5 109 ? 33.637 -3.793 -91.489 1.00 1.00 109 GLY H O 1
ATOM 12332 N N . PHE H 5 110 ? 31.540 -4.030 -92.290 1.00 1.00 110 PHE H N 1
ATOM 12333 C CA . PHE H 5 110 ? 31.189 -5.109 -91.392 1.00 1.00 110 PHE H CA 1
ATOM 12334 C C . PHE H 5 110 ? 30.112 -5.944 -92.036 1.00 1.00 110 PHE H C 1
ATOM 12335 O O . PHE H 5 110 ? 29.501 -5.528 -93.018 1.00 1.00 110 PHE H O 1
ATOM 12343 N N . ALA H 5 111 ? 29.850 -7.162 -91.496 1.00 1.00 111 ALA H N 1
ATOM 12344 C CA . ALA H 5 111 ? 28.795 -7.982 -92.038 1.00 1.00 111 ALA H CA 1
ATOM 12345 C C . ALA H 5 111 ? 28.578 -9.178 -91.159 1.00 1.00 111 ALA H C 1
ATOM 12346 O O . ALA H 5 111 ? 29.273 -9.374 -90.163 1.00 1.00 111 ALA H O 1
ATOM 12348 N N . TYR H 5 112 ? 27.579 -10.010 -91.531 1.00 1.00 112 TYR H N 1
ATOM 12349 C CA . TYR H 5 112 ? 27.394 -11.312 -90.949 1.00 1.00 112 TYR H CA 1
ATOM 12350 C C . TYR H 5 112 ? 27.374 -12.289 -92.074 1.00 1.00 112 TYR H C 1
ATOM 12351 O O . TYR H 5 112 ? 26.940 -11.975 -93.181 1.00 1.00 112 TYR H O 1
ATOM 12360 N N . ILE H 5 113 ? 27.859 -13.514 -91.808 1.00 1.00 113 ILE H N 1
ATOM 12361 C CA . ILE H 5 113 ? 27.695 -14.615 -92.708 1.00 1.00 113 ILE H CA 1
ATOM 12362 C C . ILE H 5 113 ? 26.244 -14.975 -92.757 1.00 1.00 113 ILE H C 1
ATOM 12363 O O . ILE H 5 113 ? 25.707 -15.312 -93.810 1.00 1.00 113 ILE H O 1
ATOM 12368 N N . GLU H 5 114 ? 25.590 -14.957 -91.581 1.00 1.00 114 GLU H N 1
ATOM 12369 C CA . GLU H 5 114 ? 24.547 -15.889 -91.263 1.00 1.00 114 GLU H CA 1
ATOM 12370 C C . GLU H 5 114 ? 23.420 -15.805 -92.241 1.00 1.00 114 GLU H C 1
ATOM 12371 O O . GLU H 5 114 ? 22.926 -16.835 -92.697 1.00 1.00 114 GLU H O 1
ATOM 12377 N N . SER H 5 115 ? 22.949 -14.591 -92.575 1.00 1.00 115 SER H N 1
ATOM 12378 C CA . SER H 5 115 ? 21.628 -14.548 -93.132 1.00 1.00 115 SER H CA 1
ATOM 12379 C C . SER H 5 115 ? 21.700 -14.682 -94.616 1.00 1.00 115 SER H C 1
ATOM 12380 O O . SER H 5 115 ? 22.204 -13.801 -95.312 1.00 1.00 115 SER H O 1
ATOM 12383 N N . ARG H 5 116 ? 21.157 -15.800 -95.137 1.00 1.00 116 ARG H N 1
ATOM 12384 C CA . ARG H 5 116 ? 20.812 -15.898 -96.525 1.00 1.00 116 ARG H CA 1
ATOM 12385 C C . ARG H 5 116 ? 19.583 -16.748 -96.578 1.00 1.00 116 ARG H C 1
ATOM 12386 O O . ARG H 5 116 ? 19.667 -17.970 -96.464 1.00 1.00 116 ARG H O 1
ATOM 12394 N N . GLU H 5 117 ? 18.397 -16.129 -96.724 1.00 1.00 117 GLU H N 1
ATOM 12395 C CA . GLU H 5 117 ? 17.217 -16.941 -96.662 1.00 1.00 117 GLU H CA 1
ATOM 12396 C C . GLU H 5 117 ? 17.167 -17.842 -97.855 1.00 1.00 117 GLU H C 1
ATOM 12397 O O . GLU H 5 117 ? 17.109 -19.063 -97.719 1.00 1.00 117 GLU H O 1
ATOM 12403 N N . TYR H 5 118 ? 17.199 -17.254 -99.067 1.00 1.00 118 TYR H N 1
ATOM 12404 C CA . TYR H 5 118 ? 17.071 -18.043 -100.259 1.00 1.00 118 TYR H CA 1
ATOM 12405 C C . TYR H 5 118 ? 17.592 -17.230 -101.400 1.00 1.00 118 TYR H C 1
ATOM 12406 O O . TYR H 5 118 ? 18.079 -16.116 -101.210 1.00 1.00 118 TYR H O 1
ATOM 12415 N N . SER H 5 119 ? 17.497 -17.778 -102.627 1.00 1.00 119 SER H N 1
ATOM 12416 C CA . SER H 5 119 ? 17.789 -17.005 -103.798 1.00 1.00 119 SER H CA 1
ATOM 12417 C C . SER H 5 119 ? 16.577 -17.075 -104.672 1.00 1.00 119 SER H C 1
ATOM 12418 O O . SER H 5 119 ? 15.859 -18.073 -104.668 1.00 1.00 119 SER H O 1
ATOM 12421 N N . ASP H 5 120 ? 16.298 -15.998 -105.430 1.00 1.00 120 ASP H N 1
ATOM 12422 C CA . ASP H 5 120 ? 15.094 -16.010 -106.207 1.00 1.00 120 ASP H CA 1
ATOM 12423 C C . ASP H 5 120 ? 15.403 -15.646 -107.616 1.00 1.00 120 ASP H C 1
ATOM 12424 O O . ASP H 5 120 ? 16.540 -15.339 -107.973 1.00 1.00 120 ASP H O 1
ATOM 12429 N N . GLY H 5 121 ? 14.347 -15.673 -108.453 1.00 1.00 121 GLY H N 1
ATOM 12430 C CA . GLY H 5 121 ? 14.472 -15.177 -109.784 1.00 1.00 121 GLY H CA 1
ATOM 12431 C C . GLY H 5 121 ? 13.126 -15.236 -110.440 1.00 1.00 121 GLY H C 1
ATOM 12432 O O . GLY H 5 121 ? 12.123 -15.612 -109.835 1.00 1.00 121 GLY H O 1
ATOM 12433 N N . VAL H 5 122 ? 13.121 -14.858 -111.731 1.00 1.00 122 VAL H N 1
ATOM 12434 C CA . VAL H 5 122 ? 12.028 -14.827 -112.655 1.00 1.00 122 VAL H CA 1
ATOM 12435 C C . VAL H 5 122 ? 12.607 -15.500 -113.903 1.00 1.00 122 VAL H C 1
ATOM 12436 O O . VAL H 5 122 ? 13.094 -16.620 -113.764 1.00 1.00 122 VAL H O 1
ATOM 12440 N N . GLU H 5 123 ? 12.537 -14.981 -115.153 1.00 1.00 123 GLU H N 1
ATOM 12441 C CA . GLU H 5 123 ? 13.343 -15.556 -116.223 1.00 1.00 123 GLU H CA 1
ATOM 12442 C C . GLU H 5 123 ? 14.799 -15.099 -116.315 1.00 1.00 123 GLU H C 1
ATOM 12443 O O . GLU H 5 123 ? 15.703 -15.930 -116.384 1.00 1.00 123 GLU H O 1
ATOM 12449 N N . GLY H 5 124 ? 15.049 -13.764 -116.349 1.00 1.00 124 GLY H N 1
ATOM 12450 C CA . GLY H 5 124 ? 16.222 -13.099 -116.890 1.00 1.00 124 GLY H CA 1
ATOM 12451 C C . GLY H 5 124 ? 17.560 -13.391 -116.236 1.00 1.00 124 GLY H C 1
ATOM 12452 O O . GLY H 5 124 ? 18.489 -13.752 -116.957 1.00 1.00 124 GLY H O 1
ATOM 12453 N N . ALA H 5 125 ? 17.762 -13.261 -114.896 1.00 1.00 125 ALA H N 1
ATOM 12454 C CA . ALA H 5 125 ? 19.095 -13.594 -114.410 1.00 1.00 125 ALA H CA 1
ATOM 12455 C C . ALA H 5 125 ? 19.181 -13.479 -112.905 1.00 1.00 125 ALA H C 1
ATOM 12456 O O . ALA H 5 125 ? 18.722 -12.502 -112.325 1.00 1.00 125 ALA H O 1
ATOM 12458 N N . VAL H 5 126 ? 19.821 -14.463 -112.220 1.00 1.00 126 VAL H N 1
ATOM 12459 C CA . VAL H 5 126 ? 19.479 -14.715 -110.839 1.00 1.00 126 VAL H CA 1
ATOM 12460 C C . VAL H 5 126 ? 19.941 -13.627 -109.943 1.00 1.00 126 VAL H C 1
ATOM 12461 O O . VAL H 5 126 ? 20.998 -13.040 -110.145 1.00 1.00 126 VAL H O 1
ATOM 12465 N N . GLU H 5 127 ? 19.116 -13.322 -108.918 1.00 1.00 127 GLU H N 1
ATOM 12466 C CA . GLU H 5 127 ? 19.499 -12.353 -107.936 1.00 1.00 127 GLU H CA 1
ATOM 12467 C C . GLU H 5 127 ? 19.418 -13.014 -106.601 1.00 1.00 127 GLU H C 1
ATOM 12468 O O . GLU H 5 127 ? 18.554 -13.854 -106.353 1.00 1.00 127 GLU H O 1
ATOM 12474 N N . ILE H 5 128 ? 20.341 -12.645 -105.697 1.00 1.00 128 ILE H N 1
ATOM 12475 C CA . ILE H 5 128 ? 20.288 -13.137 -104.355 1.00 1.00 128 ILE H CA 1
ATOM 12476 C C . ILE H 5 128 ? 20.384 -11.941 -103.472 1.00 1.00 128 ILE H C 1
ATOM 12477 O O . ILE H 5 128 ? 20.989 -10.937 -103.845 1.00 1.00 128 ILE H O 1
ATOM 12482 N N . SER H 5 129 ? 19.767 -11.998 -102.280 1.00 1.00 129 SER H N 1
ATOM 12483 C CA . SER H 5 129 ? 19.968 -10.914 -101.370 1.00 1.00 129 SER H CA 1
ATOM 12484 C C . SER H 5 129 ? 20.622 -11.484 -100.161 1.00 1.00 129 SER H C 1
ATOM 12485 O O . SER H 5 129 ? 20.226 -12.539 -99.665 1.00 1.00 129 SER H O 1
ATOM 12488 N N . ILE H 5 130 ? 21.660 -10.797 -99.658 1.00 1.00 130 ILE H N 1
ATOM 12489 C CA . ILE H 5 130 ? 22.278 -11.233 -98.445 1.00 1.00 130 ILE H CA 1
ATOM 12490 C C . ILE H 5 130 ? 22.296 -10.059 -97.531 1.00 1.00 130 ILE H C 1
ATOM 12491 O O . ILE H 5 130 ? 22.566 -8.937 -97.955 1.00 1.00 130 ILE H O 1
ATOM 12496 N N . SER H 5 131 ?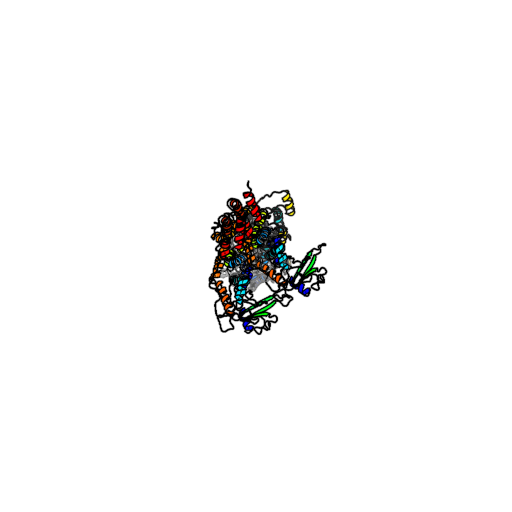 21.996 -10.287 -96.241 1.00 1.00 131 SER H N 1
ATOM 12497 C CA . SER H 5 131 ? 22.075 -9.209 -95.307 1.00 1.00 131 SER H CA 1
ATOM 12498 C C . SER H 5 131 ? 23.123 -9.576 -94.316 1.00 1.00 131 SER H C 1
ATOM 12499 O O . SER H 5 131 ? 23.362 -10.753 -94.048 1.00 1.00 131 SER H O 1
ATOM 12502 N N . LEU H 5 132 ? 23.808 -8.555 -93.775 1.00 1.00 132 LEU H N 1
ATOM 12503 C CA . LEU H 5 132 ? 24.924 -8.800 -92.916 1.00 1.00 132 LEU H CA 1
ATOM 12504 C C . LEU H 5 132 ? 24.599 -8.206 -91.588 1.00 1.00 132 LEU H C 1
ATOM 12505 O O . LEU H 5 132 ? 24.209 -7.044 -91.509 1.00 1.00 132 LEU H O 1
ATOM 12510 N N . GLN H 5 133 ? 24.741 -8.977 -90.493 1.00 1.00 133 GLN H N 1
ATOM 12511 C CA . GLN H 5 133 ? 24.436 -8.357 -89.238 1.00 1.00 133 GLN H CA 1
ATOM 12512 C C . GLN H 5 133 ? 25.401 -8.828 -88.201 1.00 1.00 133 GLN H C 1
ATOM 12513 O O . GLN H 5 133 ? 25.602 -10.025 -88.007 1.00 1.00 133 GLN H O 1
ATOM 12519 N N . VAL H 5 134 ? 26.009 -7.883 -87.465 1.00 1.00 134 VAL H N 1
ATOM 12520 C CA . VAL H 5 134 ? 26.876 -8.293 -86.403 1.00 1.00 134 VAL H CA 1
ATOM 12521 C C . VAL H 5 134 ? 26.004 -8.769 -85.293 1.00 1.00 134 VAL H C 1
ATOM 12522 O O . VAL H 5 134 ? 24.887 -8.287 -85.118 1.00 1.00 134 VAL H O 1
ATOM 12526 N N . ILE H 5 135 ? 26.498 -9.746 -84.513 1.00 1.00 135 ILE H N 1
ATOM 12527 C CA . ILE H 5 135 ? 25.767 -10.158 -83.354 1.00 1.00 135 ILE H CA 1
ATOM 12528 C C . ILE H 5 135 ? 26.215 -9.274 -82.242 1.00 1.00 135 ILE H C 1
ATOM 12529 O O . ILE H 5 135 ? 27.411 -9.059 -82.050 1.00 1.00 135 ILE H O 1
ATOM 12534 N N . GLY H 5 136 ? 25.253 -8.710 -81.490 1.00 1.00 136 GLY H N 1
ATOM 12535 C CA . GLY H 5 136 ? 25.619 -7.802 -80.446 1.00 1.00 136 GLY H CA 1
ATOM 12536 C C . GLY H 5 136 ? 24.361 -7.200 -79.920 1.00 1.00 136 GLY H C 1
ATOM 12537 O O . GLY H 5 136 ? 23.261 -7.648 -80.238 1.00 1.00 136 GLY H O 1
ATOM 12538 N N . GLU H 5 137 ? 24.505 -6.152 -79.088 1.00 1.00 137 GLU H N 1
ATOM 12539 C CA . GLU H 5 137 ? 25.817 -5.683 -78.768 1.00 1.00 137 GLU H CA 1
ATOM 12540 C C . GLU H 5 137 ? 26.066 -5.983 -77.329 1.00 1.00 137 GLU H C 1
ATOM 12541 O O . GLU H 5 137 ? 25.224 -5.719 -76.472 1.00 1.00 137 GLU H O 1
ATOM 12547 N N . LEU H 5 138 ? 27.250 -6.551 -77.030 1.00 1.00 138 LEU H N 1
ATOM 12548 C CA . LEU H 5 138 ? 27.662 -6.677 -75.665 1.00 1.00 138 LEU H CA 1
ATOM 12549 C C . LEU H 5 138 ? 28.208 -5.346 -75.268 1.00 1.00 138 LEU H C 1
ATOM 12550 O O . LEU H 5 138 ? 28.773 -4.629 -76.092 1.00 1.00 138 LEU H O 1
ATOM 12555 N N . LYS H 5 139 ? 28.035 -4.965 -73.989 1.00 1.00 139 LYS H N 1
ATOM 12556 C CA . LYS H 5 139 ? 28.563 -3.701 -73.578 1.00 1.00 139 LYS H CA 1
ATOM 12557 C C . LYS H 5 139 ? 30.043 -3.773 -73.738 1.00 1.00 139 LYS H C 1
ATOM 12558 O O . LYS H 5 139 ? 30.660 -2.908 -74.361 1.00 1.00 139 LYS H O 1
ATOM 12564 N N . ASN H 5 140 ? 30.647 -4.836 -73.181 1.00 1.00 140 ASN H N 1
ATOM 12565 C CA . ASN H 5 140 ? 32.068 -4.991 -73.232 1.00 1.00 140 ASN H CA 1
ATOM 12566 C C . ASN H 5 140 ? 32.395 -5.886 -74.377 1.00 1.00 140 ASN H C 1
ATOM 12567 O O . ASN H 5 140 ? 31.512 -6.460 -75.013 1.00 1.00 140 ASN H O 1
ATOM 12572 N N . GLY H 5 141 ? 33.704 -6.008 -74.669 1.00 1.00 141 GLY H N 1
ATOM 12573 C CA . GLY H 5 141 ? 34.180 -6.932 -75.652 1.00 1.00 141 GLY H CA 1
ATOM 12574 C C . GLY H 5 141 ? 34.340 -6.177 -76.926 1.00 1.00 141 GLY H C 1
ATOM 12575 O O . GLY H 5 141 ? 33.518 -5.328 -77.268 1.00 1.00 141 GLY H O 1
ATOM 12576 N N . GLU H 5 142 ? 35.414 -6.486 -77.673 1.00 1.00 142 GLU H N 1
ATOM 12577 C CA . GLU H 5 142 ? 35.553 -5.937 -78.985 1.00 1.00 142 GLU H CA 1
ATOM 12578 C C . GLU H 5 142 ? 36.395 -6.887 -79.758 1.00 1.00 142 GLU H C 1
ATOM 12579 O O . GLU H 5 142 ? 37.255 -7.565 -79.196 1.00 1.00 142 GLU H O 1
ATOM 12585 N N . ILE H 5 143 ? 36.204 -6.931 -81.087 1.00 1.00 143 ILE H N 1
ATOM 12586 C CA . ILE H 5 143 ? 37.333 -7.311 -81.873 1.00 1.00 143 ILE H CA 1
ATOM 12587 C C . ILE H 5 143 ? 38.338 -6.231 -81.649 1.00 1.00 143 ILE H C 1
ATOM 12588 O O . ILE H 5 143 ? 39.505 -6.509 -81.379 1.00 1.00 143 ILE H O 1
ATOM 12593 N N . ASP H 5 144 ? 37.888 -4.957 -81.673 1.00 1.00 144 ASP H N 1
ATOM 12594 C CA . ASP H 5 144 ? 36.743 -4.506 -82.414 1.00 1.00 144 ASP H CA 1
ATOM 12595 C C . ASP H 5 144 ? 37.117 -4.475 -83.861 1.00 1.00 144 ASP H C 1
ATOM 12596 O O . ASP H 5 144 ? 36.334 -4.826 -84.743 1.00 1.00 144 ASP H O 1
ATOM 12601 N N . THR H 5 145 ? 38.353 -4.012 -84.114 1.00 1.00 145 THR H N 1
ATOM 12602 C CA . THR H 5 145 ? 38.759 -3.465 -85.371 1.00 1.00 145 THR H CA 1
ATOM 12603 C C . THR H 5 145 ? 38.747 -4.497 -86.452 1.00 1.00 145 THR H C 1
ATOM 12604 O O . THR H 5 145 ? 38.367 -4.182 -87.578 1.00 1.00 145 THR H O 1
ATOM 12608 N N . LEU H 5 146 ? 39.217 -5.732 -86.157 1.00 1.00 146 LEU H N 1
ATOM 12609 C CA . LEU H 5 146 ? 39.663 -6.574 -87.232 1.00 1.00 146 LEU H CA 1
ATOM 12610 C C . LEU H 5 146 ? 38.535 -6.841 -88.185 1.00 1.00 146 LEU H C 1
ATOM 12611 O O . LEU H 5 146 ? 38.664 -6.462 -89.346 1.00 1.00 146 LEU H O 1
ATOM 12616 N N . PRO H 5 147 ? 37.408 -7.391 -87.805 1.00 1.00 147 PRO H N 1
ATOM 12617 C CA . PRO H 5 147 ? 36.363 -7.588 -88.759 1.00 1.00 147 PRO H CA 1
ATOM 12618 C C . PRO H 5 147 ? 35.869 -6.256 -89.208 1.00 1.00 147 PRO H C 1
ATOM 12619 O O . PRO H 5 147 ? 35.247 -6.174 -90.262 1.00 1.00 147 PRO H O 1
ATOM 12623 N N . GLU H 5 148 ? 36.100 -5.185 -88.438 1.00 1.00 148 GLU H N 1
ATOM 12624 C CA . GLU H 5 148 ? 35.658 -3.927 -88.954 1.00 1.00 148 GLU H CA 1
ATOM 12625 C C . GLU H 5 148 ? 36.486 -3.605 -90.158 1.00 1.00 148 GLU H C 1
ATOM 12626 O O . GLU H 5 148 ? 36.007 -3.007 -91.116 1.00 1.00 148 GLU H O 1
ATOM 12632 N N . GLU H 5 149 ? 37.779 -3.961 -90.149 1.00 1.00 149 GLU H N 1
ATOM 12633 C CA . GLU H 5 149 ? 38.529 -3.778 -91.357 1.00 1.00 149 GLU H CA 1
ATOM 12634 C C . GLU H 5 149 ? 38.041 -4.759 -92.394 1.00 1.00 149 GLU H C 1
ATOM 12635 O O . GLU H 5 149 ? 37.892 -4.417 -93.566 1.00 1.00 149 GLU H O 1
ATOM 12641 N N . ILE H 5 150 ? 37.824 -6.025 -91.981 1.00 1.00 150 ILE H N 1
ATOM 12642 C CA . ILE H 5 150 ? 37.585 -7.116 -92.888 1.00 1.00 150 ILE H CA 1
ATOM 12643 C C . ILE H 5 150 ? 36.239 -7.048 -93.556 1.00 1.00 150 ILE H C 1
ATOM 12644 O O . ILE H 5 150 ? 36.115 -7.371 -94.736 1.00 1.00 150 ILE H O 1
ATOM 12649 N N . VAL H 5 151 ? 35.167 -6.727 -92.813 1.00 1.00 151 VAL H N 1
ATOM 12650 C CA . VAL H 5 151 ? 33.877 -7.069 -93.337 1.00 1.00 151 VAL H CA 1
ATOM 12651 C C . VAL H 5 151 ? 33.408 -6.205 -94.487 1.00 1.00 151 VAL H C 1
ATOM 12652 O O . VAL H 5 151 ? 32.535 -6.636 -95.237 1.00 1.00 151 VAL H O 1
ATOM 12656 N N . ASN H 5 152 ? 33.944 -4.972 -94.680 1.00 1.00 152 ASN H N 1
ATOM 12657 C CA . ASN H 5 152 ? 34.052 -4.277 -95.967 1.00 1.00 152 ASN H CA 1
ATOM 12658 C C . ASN H 5 152 ? 35.302 -4.535 -96.818 1.00 1.00 152 ASN H C 1
ATOM 12659 O O . ASN H 5 152 ? 35.450 -3.850 -97.821 1.00 1.00 152 ASN H O 1
ATOM 12664 N N . VAL H 5 153 ? 36.292 -5.358 -96.366 1.00 1.00 153 VAL H N 1
ATOM 12665 C CA . VAL H 5 153 ? 37.546 -5.841 -96.959 1.00 1.00 153 VAL H CA 1
ATOM 12666 C C . VAL H 5 153 ? 37.507 -6.882 -98.123 1.00 1.00 153 VAL H C 1
ATOM 12667 O O . VAL H 5 153 ? 38.371 -6.845 -98.994 1.00 1.00 153 VAL H O 1
ATOM 12671 N N . SER H 5 154 ? 36.603 -7.902 -98.108 1.00 1.00 154 SER H N 1
ATOM 12672 C CA . SER H 5 154 ? 36.529 -9.147 -98.892 1.00 1.00 154 SER H CA 1
ATOM 12673 C C . SER H 5 154 ? 36.104 -9.183 -100.380 1.00 1.00 154 SER H C 1
ATOM 12674 O O . SER H 5 154 ? 36.889 -9.685 -101.182 1.00 1.00 154 SER H O 1
ATOM 12677 N N . LYS H 5 155 ? 34.846 -8.776 -100.776 1.00 1.00 155 LYS H N 1
ATOM 12678 C CA . LYS H 5 155 ? 34.147 -8.937 -102.066 1.00 1.00 155 LYS H CA 1
ATOM 12679 C C . LYS H 5 155 ? 34.548 -8.187 -103.355 1.00 1.00 155 LYS H C 1
ATOM 12680 O O . LYS H 5 155 ? 35.171 -8.839 -104.186 1.00 1.00 155 LYS H O 1
ATOM 12686 N N . GLY H 5 156 ? 34.236 -6.877 -103.688 1.00 1.00 156 GLY H N 1
ATOM 12687 C CA . GLY H 5 156 ? 33.799 -5.641 -103.073 1.00 1.00 156 GLY H CA 1
ATOM 12688 C C . GLY H 5 156 ? 34.894 -4.586 -103.139 1.00 1.00 156 GLY H C 1
ATOM 12689 O O . GLY H 5 156 ? 35.039 -3.785 -102.218 1.00 1.00 156 GLY H O 1
ATOM 12690 N N . GLY H 5 157 ? 35.735 -4.622 -104.193 1.00 1.00 157 GLY H N 1
ATOM 12691 C CA . GLY H 5 157 ? 37.159 -4.429 -104.083 1.00 1.00 157 GLY H CA 1
ATOM 12692 C C . GLY H 5 157 ? 37.604 -3.033 -103.806 1.00 1.00 157 GLY H C 1
ATOM 12693 O O . GLY H 5 157 ? 36.821 -2.102 -103.614 1.00 1.00 157 GLY H O 1
ATOM 12694 N N . TYR H 5 158 ? 38.951 -2.908 -103.741 1.00 1.00 158 TYR H N 1
ATOM 12695 C CA . TYR H 5 158 ? 39.738 -2.927 -104.946 1.00 1.00 158 TYR H CA 1
ATOM 12696 C C . TYR H 5 158 ? 40.110 -4.360 -105.259 1.00 1.00 158 TYR H C 1
ATOM 12697 O O . TYR H 5 158 ? 41.202 -4.809 -104.920 1.00 1.00 158 TYR H O 1
ATOM 12706 N N . ASP H 5 159 ? 39.229 -5.118 -105.958 1.00 1.00 159 ASP H N 1
ATOM 12707 C CA . ASP H 5 159 ? 39.584 -6.469 -106.326 1.00 1.00 159 ASP H CA 1
ATOM 12708 C C . ASP H 5 159 ? 39.037 -6.761 -107.690 1.00 1.00 159 ASP H C 1
ATOM 12709 O O . ASP H 5 159 ? 38.100 -6.093 -108.128 1.00 1.00 159 ASP H O 1
ATOM 12714 N N . PHE H 5 160 ? 39.603 -7.782 -108.379 1.00 1.00 160 PHE H N 1
ATOM 12715 C CA . PHE H 5 160 ? 38.984 -8.459 -109.496 1.00 1.00 160 PHE H CA 1
ATOM 12716 C C . PHE H 5 160 ? 38.582 -7.418 -110.472 1.00 1.00 160 PHE H C 1
ATOM 12717 O O . PHE H 5 160 ? 37.599 -7.538 -111.204 1.00 1.00 160 PHE H O 1
ATOM 12725 N N . GLN H 5 161 ? 39.371 -6.341 -110.466 1.00 1.00 161 GLN H N 1
ATOM 12726 C CA . GLN H 5 161 ? 39.069 -5.151 -111.179 1.00 1.00 161 GLN H CA 1
ATOM 12727 C C . GLN H 5 161 ? 39.109 -5.507 -112.624 1.00 1.00 161 GLN H C 1
ATOM 12728 O O . GLN H 5 161 ? 38.257 -5.089 -113.407 1.00 1.00 161 GLN H O 1
ATOM 12734 N N . GLN H 5 162 ? 40.109 -6.325 -112.998 1.00 1.00 162 GLN H N 1
ATOM 12735 C CA . GLN H 5 162 ? 40.243 -6.812 -114.338 1.00 1.00 162 GLN H CA 1
ATOM 12736 C C . GLN H 5 162 ? 39.060 -7.673 -114.684 1.00 1.00 162 GLN H C 1
ATOM 12737 O O . GLN H 5 162 ? 38.454 -7.467 -115.734 1.00 1.00 162 GLN H O 1
ATOM 12743 N N . PRO H 5 163 ? 38.663 -8.607 -113.855 1.00 1.00 163 PRO H N 1
ATOM 12744 C CA . PRO H 5 163 ? 37.620 -9.520 -114.232 1.00 1.00 163 PRO H CA 1
ATOM 12745 C C . PRO H 5 163 ? 36.332 -8.784 -114.384 1.00 1.00 163 PRO H C 1
ATOM 12746 O O . PRO H 5 163 ? 35.362 -9.369 -114.867 1.00 1.00 163 PRO H O 1
ATOM 12750 N N . GLY H 5 164 ? 36.294 -7.507 -113.973 1.00 1.00 164 GLY H N 1
ATOM 12751 C CA . GLY H 5 164 ? 35.101 -6.739 -114.151 1.00 1.00 164 GLY H CA 1
ATOM 12752 C C . GLY H 5 164 ? 34.843 -6.734 -115.618 1.00 1.00 164 GLY H C 1
ATOM 12753 O O . GLY H 5 164 ? 33.697 -6.762 -116.066 1.00 1.00 164 GLY H O 1
ATOM 12754 N N . GLN H 5 165 ? 35.929 -6.689 -116.405 1.00 1.00 165 GLN H N 1
ATOM 12755 C CA . GLN H 5 165 ? 35.833 -6.712 -117.832 1.00 1.00 165 GLN H CA 1
ATOM 12756 C C . GLN H 5 165 ? 35.232 -8.021 -118.243 1.00 1.00 165 GLN H C 1
ATOM 12757 O O . GLN H 5 165 ? 34.458 -8.082 -119.197 1.00 1.00 165 GLN H O 1
ATOM 12763 N N . THR H 5 166 ? 35.589 -9.114 -117.540 1.00 1.00 166 THR H N 1
ATOM 12764 C CA . THR H 5 166 ? 35.394 -10.440 -118.059 1.00 1.00 166 THR H CA 1
ATOM 12765 C C . THR H 5 166 ? 33.945 -10.812 -117.991 1.00 1.00 166 THR H C 1
ATOM 12766 O O . THR H 5 166 ? 33.068 -9.952 -118.036 1.00 1.00 166 THR H O 1
ATOM 12770 N N . THR H 5 167 ? 33.690 -12.140 -117.946 1.00 1.00 167 THR H N 1
ATOM 12771 C CA . THR H 5 167 ? 32.404 -12.775 -118.060 1.00 1.00 167 THR H CA 1
ATOM 12772 C C . THR H 5 167 ? 31.771 -12.352 -119.345 1.00 1.00 167 THR H C 1
ATOM 12773 O O . THR H 5 167 ? 30.555 -12.206 -119.455 1.00 1.00 167 THR H O 1
ATOM 12777 N N . GLY H 5 168 ? 32.623 -12.175 -120.369 1.00 1.00 168 GLY H N 1
ATOM 12778 C CA . GLY H 5 168 ? 32.216 -11.787 -121.684 1.00 1.00 168 GLY H CA 1
ATOM 12779 C C . GLY H 5 168 ? 31.387 -12.870 -122.297 1.00 1.00 168 GLY H C 1
ATOM 12780 O O . GLY H 5 168 ? 30.505 -12.590 -123.106 1.00 1.00 168 GLY H O 1
ATOM 12781 N N . GLU H 5 169 ? 31.707 -14.141 -121.978 1.00 1.00 169 GLU H N 1
ATOM 12782 C CA . GLU H 5 169 ? 31.687 -15.191 -122.956 1.00 1.00 169 GLU H CA 1
ATOM 12783 C C . GLU H 5 169 ? 30.348 -15.279 -123.617 1.00 1.00 169 GLU H C 1
ATOM 12784 O O . GLU H 5 169 ? 30.274 -15.215 -124.843 1.00 1.00 169 GLU H O 1
#

Secondary structure (DSSP, 8-state):
--HHHHHHHHHHS-SHHHHHHHHHHH---STTT---EEE-SS--EEE-SSS---------HHHHHHHHHHHHH---S----SSHHHHHHHHHH--HHHHHHHHHHHHHHHSSS----EEEE-SS-SEEEE------PPP--SSS-SSS-S---EEEEEE-SS--EEEEEE-B-SSBB-----SSSSSPSS---SSSSSPBSEEETTEEE---SPPP-PPPPPSS---HHHHHHHHHHHHHHHHHHHHHHHHSS-------SS---S-HHHHHHHHHHH-S----SS-----SSSHHHHHHHHHHHHHHHHHHHHHH---SSPP--S--S-SHHHHHHH-HHHHHHHHHHHHHIIIIIHHHHHHHHHHHHHHSBTB--TTSSS---------S-HHHHHHHHHHHHHHS--STHHHHHTTTS---THHHHHHHHHHHH--/--HHHHHHHHHHS--HHHHHHHHHHH---STTT---EEE-SS--EEE-SSS---------HHHHHHHHHHHHH---S----SSHHHHHHHHHH--HHHHHHHHHHHHHHHSSS----EEEE-SS-SEEEE------PPP--SSS-SSS-S---EEEEEE-SS--EEEEEE-B-SSBB-----SSSSSPSS---SSSSSPBSEEETTEEE---SPPP-PPPPPSS---HHHHHHHHHHHHHHHHHHHHHHHHSS-------SS---S-HHHHHHHHHHH-S----SS-----SSSSHHHHHHHHHHHHHHHHHHHHHTS-SSPP--S--S-SHHHHHHH-HHHHHHHHHHHHHIIIIIHHHHHHHHHHHHHHSBTB--TTSSS---------S-HHHHHHHHHHHHHHS--STHHHHHTTTS---THHHHHHHHHHHH--/--HHHHHHSHHHH-HHHHHHHHHHHHHHHSSSS----B-SS--B---HHHHHHHHHHHHHHHHHH-STT---SSS--HHHHBTTHHHHHTT-TTSSS--/--HHHHHHSHHHH-HHHHHHHHHHHHHHHSSSS----B-SS--B---HHHHHHHHHHHHHHHHHH-STT---SSS--HHHHBTTHHHHHTT-TTSSS--/---S----SPP-EEE----SSSS---EEE--------EE-----SS-SS-S---SSS-EE-BTTB-TTSSSS-EEETTEEE---S--B--S-SS-BBB--S-SS-SS--/---S---S--EEEEE----SSSS---EEEEE------B------S--SS------TT--B-EET-TTTSSSSEE-BTTB--B--S----SSTTTTEE-----SSBS---/--SHHHHHHHHHHHHHHHH-HHHHHH---SSSSSBBSSPSS-EEE--SS------SS-S-SSEEEEEEESS--THHHHHHHHHHHHHHH--SPP-BTTB----SS---------SS-PSPPEEEEEEE--S--/---------SSSTTTTS-----EE--------SS-------SS----S-S--------EE--SS--SHHHHHHHHHHT----BB----SS--TTT---------S-----EE--SS--EE----------SS----HHHHHHTBBSSSSS-STGGGT----

Solvent-accessible surface area: 86406 Å² total; per-residue (Å²): 54,88,46,71,85,10,41,116,3,1,76,98,46,95,49,82,62,3,69,89,16,51,105,79,138,130,47,43,18,29,85,118,46,32,52,57,5,50,67,32,42,90,30,146,64,72,36,33,135,95,33,113,20,71,96,57,20,72,60,71,38,139,115,20,5,65,60,0,15,131,107,21,46,37,127,50,55,82,19,29,0,2,17,131,75,45,28,106,128,4,65,137,95,29,30,93,92,22,23,61,53,6,9,37,30,15,34,37,76,27,7,88,22,7,30,28,27,25,16,29,6,35,175,133,14,107,54,40,48,49,83,78,51,0,23,9,6,21,32,2,32,123,52,141,52,99,100,20,2,50,4,2,1,19,46,65,61,115,161,21,182,109,33,100,144,15,89,36,13,9,14,15,34,33,57,20,0,10,71,15,62,38,81,119,29,112,146,39,66,83,153,15,130,13,66,84,95,8,83,6,10,46,45,110,76,74,106,28,65,35,92,61,131,65,8,28,54,27,84,164,68,66,97,19,34,3,32,1,30,11,9,13,74,13,48,11,42,6,78,2,32,1,51,16,50,15,126,48,19,107,88,59,77,59,53,97,33,45,12,8,37,15,80,5,24,103,52,3,178,106,22,68,38,34,54,184,166,138,60,101,71,175,74,75,80,82,38,37,86,74,19,72,97,56,45,96,39,68,98,20,19,57,140,4,25,125,20,14,66,68,0,6,114,63,0,4,51,76,72,121,78,75,96,94,47,33,2,60,43,93,51,18,15,10,60,56,16,107,91,62,101,7,27,59,8,28,13,0,2,39,1,9,28,24,74,17,14,71,67,50,44,109,87,13,12,62,108,0,144,103,62,20,64,57,125,156,110,19,39,45,56,165,62,86,47,118,58,110,47,96,21,33,30,102,55,52,7,82,118,32,21,89,146,8,18,112,71,9,22,7,2,61,9,8,29,16,7,82,96,77,146,61,145,72,36,115,91,1,55,52,61,13,92,100,78,158,106,101,214,54,87,44,72,98,10,40,115,23,1,76,122,44,98,47,80,60,3,68,90,16,51,104,80,25,76,47,42,16,30,85,120,138,33,53,133,37,103,167,77,111,90,34,143,95,97,38,34,148,55,36,113,20,72,95,55,14,30,7,33,5,35,2,13,0,18,2,1,2,13,92,19,22,37,128,50,58,82,19,27,0,3,18,131,76,45,26,105,128,5,65,108,54,28,30,59,50,22,24,38,53,5,9,30,30,14,29,37,76,31,7,61,22,7,31,29,26,26,14,12,6,35,137,131,13,108,54,40,47,49,80,77,44,1,22,9,8,63,34,44,94,125,52,143,57,156,157,21,2,52,4,3,1,19,46,62,60,92,124,6,34,98,21,100,142,15,90,19,12,9,14,15,32,34,57,20,0,10,36,14,62,35,82,120,29,113,147,38,68,81,155,16,130,14,65,84,94,8,77,6,11,47,46,109,77,76,106,27,65,35,92,61,131,65,10,30,55,26,84,188,112,93,165,129,121,56,34,2,31,62,75,13,76,55,47,10,41,58,15,2,49,10,8,16,55,3,40,47,13,44,57,47,82,37,19,4,45,70,70,15,135,8,25,3,7,0,51,0,165,50,20,12,18,0,41,90,155,59,52,55,52,11,19,5,17,34,24,37,88,98,26,74,38,34,54,75,59,48,8,50,14,0,112,81,18,16,116,50,0,39,76,30,36,111,66,4,133,67,110,106,76,9,75,105,20,138,5,8,49,37,77,43,73,0,37,112,76,28,46,61,81,7,53,61,10,28,75,2,2,99,86,20,31,154,76,17,14,105,68,51,43,147,86,14,12,64,109,0,146,103,62,20,65,55,127,154,111,21,38,106,55,165,78,140,76,120,59,112,58,98,96,40,31,60,15,111,41,5,49,49,16,2,129,9,4,34,76,31,104,61,11,18,73,88,26,17,36,146,97,78,99,55,150,70,72,114,71,31,98,31,8,52,99,2,55,169,89,31,32,4,0,44,22,10,20,86,8,2,75,29,46,95,96,99,104,127,38,29,76,79,30,8,106,116,6,50,62,7,14,6,0,28,30,25,12,12,35,5,86,102,30,79,71,0,21,4,13,17,14,21,47,114,17,30,22,33,18,52,22,148,19,40,44,63,4,44,28,29,97,38,28,108,117,69,106,14,39,12,28,70,42,34,38,3,83,83,0,22,123,92,5,29,16,122,108,63,16,199,42,1,64,30,40,63,95,4,2,13,27,68,87,72,100,103,67,38,30,76,78,30,8,107,36,4,50,19,0,32,14,0,48,30,87,71,19,54,85,215,122,30,84,84,52,66,24,90,43,14,80,65,49,17,45,32,21,18,103,37,46,34,67,28,14,0,0,46,28,17,30,55,13,54,65,2,42,43,130,26,11,41,116,2,26,27,24,66,34,9,17,29,94,186,62,11,62,42,199,0,3,1,100,15,141,2,88,60,36,0,77,15,64,88,108,108,21,88,47,110,83,39,70,84,138,119,122,56,79,44,28,54,14,2,1,0,2,2,2,27,13,4,64,54,100,1,87,54,1,15,12,6,17,18,15,0,4,24,0,1,0,0,91,6,98,115,0,2,70,180,55,32,0,0,6,9,27,7,32,17,82,5,47,13,106,54,40,62,22,1,0,27,3,98,0,7,8,1,146,36,90,44,16,6,15,155,36,60,146,112,40,123,90,43,78,138,41,76,0,66,4,60,61,95,48,24,18,2,103,81,46,107,84,137,119,61,60,105,31,65,69,7,3,18,40,32,116,89,21,47,19,25,121,110,62,105,38,105,78,77,17,80,10,39,0,70,14,1,16,0,0,87,5,3,84,0,0,41,104,44,31,0,26,50,224,47,139,82,29,65,3,26,4,1,1,0,2,8,0,0,2,8,6,2,0,19,0,0,2,5,79,33,0,29,82,63,70,77,178,149,147,28,41,164,36,34,73,118,26,55,21,87,77,68,102,80,44,105,27,64,32,112,81,48,40,129,70,6,44,72,83,0,26,0,11,9,5,82,4,17,12,33,23,73,68,115,68,97,102,131,129,117,182,38,4,112,13,19,48,76,51,65,6,38,40,8,24,45,33,16,24,62,47,46,43,88,38,81,33,43,102,65,98,131,75,78,91,158,111,97,108,76,1,20,5,0,33,21,98,35,121,196,119,87,149,50,116,113,24,78,34,47,71,62,44,114,160,17,17,23,66,24,36,64,109,21,35,0,0,0,217,48,91,37,46,8,45,11,31,114,108,51,44,37,0,86,31,112,64,117,1,12,22,3,50,72,28,74,37,38,26,146,55,7,62,8,80,84,4,92,56,135,89,33,64,56,0,0,1,22,1,2,48,22,2,72,10,47,42,78,1,66,238,52,39,51,29,84,178,44,43,129,81,23,122,142,110,39,150,85,52,32,27,44,20,7,58,104,96,138,17,100,14,91,125,9,79,25,68,87,17,16,4,55,13,66,40,45,154,177,33,106,55,150,175,72,46,47,81,15,73,10,49,1,100,22,119,20,33,98,54,101,43,47,53,4,30,84,2,13,39,51,0,0,41,9,22,0,0,109,11,31,34,136,22,3,105,53,40,71,189

Organism: Bacillus phage SPP1 (NCBI:txid10724)

Nearest PDB structures (foldseek):
  5a21-assembly1_F  TM=1.009E+00  e=5.405E-21  Bacillus phage SPP1
  5a21-assembly1_E  TM=8.875E-01  e=2.669E-15  Bacillus phage SPP1
  5a20-assembly1_E  TM=7.727E-01  e=2.236E-13  Bacillus phage SPP1
  5a20-assembly1_F  TM=7.480E-01  e=1.443E-12  Bacillus phage SPP1
  2kca-assembly1_A  TM=6.075E-01  e=3.166E-11  Bacillus phage SPP1

B-factor: mean 55.17, std 37.15, range [1.0, 140.1]

Radius of gyration: 68.7 Å; Cα contacts (8 Å, |Δi|>4): 3292; chains: 8; bounding box: 75×75×246 Å

GO terms:
  GO:0046729 viral procapsid (C, IDA)
  GO:0098006 viral DNA genome packaging, headful (P, IMP)
  GO:0046798 viral portal complex (C, IDA)

Sequence (1588 aa):
PDTTMIQKLIDEHNPEPLLKGVRYYMCENDIEKKRRTYYDAAGQQLVDDTKTNNRTSHAWHKLFVDQKTQYLVGEPVTFTSDNKTLLEYVNELADDDFDDILNETVKNMSNKGIEYWHPFVDEEGEFDYVIFPAEEMIVVYKDNTRRDILFALRYYSYKGIMGEETQKAELYTDTHVYYYEKIDGVYQMDYSYGENNPRPHMTKGGQAIGWGRVPIIPFKNNEEMVSDLKFYKDLIDNYDSITSSTMDSFSDFQQIVYVLKNYDGENPKEFTANLRYHSVIKVSGDGGVDTLRAEIPVDSAAKELERIQDELYKSAQAVDNSPETIGGGATGPALEKLYALLDLKANMAERKIRAGLRLFFWFFAEYLRNTGKGDFNPDKELTMTFTRTRIQNDSEIVQSLVQGVTGGIMSKETAVARNPFVQDPEEELARIEEEMNQYPDTTMIQKLIDEHNPEPLLKGVRYYMCENDIEKKRRTYYDAAGQQLVDDTKTNNRTSHAWHKLFVDQKTQYLVGEPVTFTSDNKTLLEYVNELADDDFDDILNETVKNMSNKGIEYWHPFVDEEGEFDYVIFPAEEMIVVYKDNTRRDILFALRYYSYKGIMGEETQKAELYTDTHVYYYEKIDGVYQMDYSYGENNPRPHMTKGGQAIGWGRVPIIPFKNNEEMVSDLKFYKDLIDNYDSITSSTMDSFSDFQQIVYVLKNYDGENPKEFTANLRYHSVIKVSGDGGVDTLRAEIPVDSAAKELERIQDELYKSAQAVDNSPETIGGGATGPALEKLYALLDLKANMAERKIRAGLRLFFWFFAEYLRNTGKGDFNPDKELTMTFTRTRIQNDSEIVQSLVQGVTGGIMSKETAVARNPFVQDPEEELARIEEEMNQYQRVKRLLSITNDKHDEYLTEMVPLLVEFAKDECHNPFIDKDGNESIPSGVLIFVAKAAQFYMTNAGLTGRSMDTVSYNFATEIPSTILKKLNPYRKMARQRVKRLLSITNDKHDEYLTEMVPLLVEFAKDECHNPFIDKDGNESIPSGVLIFVAKAAQFYMTNAGLTGRSMDTVSYNFATEIPSTILKKLNPYRKMARMYEEFRDVITFQSYVEQSNGEGGKTYKWVDEFTAAAHVQPISQEEYYKAQQLQTPIGYNIYTPYDDRIDKKMRVIYRGKIVTFIGDPVDLSGLQEITRIKGKEDGAYVGMYEEFRDVITFQSYVEQSNGEGGKTYKWVDEFTAAAHVQPISQEEYYKAQQLQTPIGYNIYTPYDDRIDKKMRVIYRGKIVTFIGDPVDLSGLQEITRIKGKEDGAYVGTWKLASRALQKATVENLESYQPLMEMVNQVTESPGKDDPYPYVVIGDQSSTPFETKSSFGENITMDFHVWGGTTRAEAQDISSRVLEALTYKPLMFEGFTFVAKKLVLAQVITDTDGVTKHGIIKVRFTINNNQDVKYLFQSIDAATGSAPLFPAYQTDGSVSGERELFDEQTKNGRILGPGSVADSGEVTYYGKRGDAGQKAIEDAYQNGKQIKFWRVDTVKNENDKYDAQFGFAYIESREYSDGVEGAVEISISLQVIGELKNGEIDTLPEEIVNVSKGGYDFQQPGQTTGE